Protein 2E5H (pdb70)

Secondary structure (DSSP, 8-state):
----------S----TTSEEEES--TTS-HHHHHHHTTTTS-EEEEEE---SSS---TT-EEEEES-HHHHHHHHHHTTTEEETTEEEEEEE--

Nearest PDB structures (foldseek):
  2e5h-assembly1_A  TM=8.735E-01  e=1.649E-15  Homo sapiens
  2rrb-assembly1_A  TM=7.772E-01  e=2.284E-08  Homo sapiens
  5gvq-assembly1_A  TM=7.686E-01  e=8.557E-08  Homo sapiens
  8i0s-assembly1_Y  TM=8.578E-01  e=1.124E-06  Homo sapiens
  7qtt-assembly1_V  TM=8.400E-01  e=9.852E-07  Homo sapiens

Foldseek 3Di:
DDDDDDDDQDDPPWFLQKKWKAFADPVDDQVVVQVVLVVQAHFDDWFFDFDDVVGDRNRTTMTGGPDSVSNVVVLPVLDQHADPRTRMHIDGRD

InterPro domains:
  IPR000504 RNA recognition motif domain [PF00076] (12-82)
  IPR000504 RNA recognition motif domain [PS50102] (10-88)
  IPR000504 RNA recognition motif domain [SM00360] (11-84)
  IPR001878 Zinc finger, CCHC-type [PF00098] (106-122)
  IPR001878 Zinc finger, CCHC-type [PS50158] (106-122)
  IPR001878 Zinc finger, CCHC-type [SM00343] (106-122)
  IPR003954 RNA recognition motif domain, eukaryotic-type [SM00361] (11-84)
  IPR012677 Nucleotide-binding alpha-beta plait domain superfamily [G3DSA:3.30.70.330] (4-94)
  IPR034219 ZCRB1, RNA recognition motif [cd12393] (9-84)
  IPR035979 RNA-binding domain superfamily [SSF54928] (7-98)
  IPR036875 Zinc finger, CCHC-type superfamily [SSF57756] (95-123)
  IPR044598 Zinc finger CCHC-type and RNA-binding motif-containing protein 1 [PTHR46259] (2-217)

Solvent-accessible surface area: 6220 Å² total; per-residue (Å²): 136,119,123,54,112,100,49,196,58,53,75,84,42,92,68,94,17,2,0,85,0,23,64,8,6,123,100,44,75,73,86,52,11,74,162,48,2,49,153,54,7,131,3,48,89,26,28,32,76,135,49,182,130,80,180,127,21,98,2,29,1,22,0,25,2,128,58,84,94,37,0,85,71,0,16,181,25,5,45,104,100,135,43,113,78,88,70,0,98,6,68,44,12,141

Organism: Homo sapiens (NCBI:txid9606)

Sequence (94 aa):
GSSGSSGMSGGLAPSKSTVYVSNLPFSLTNNDLYRIFSKYGKVVKVTIMKDKDTRKSKGVAFILFLDKDSAQNCTRAINNKQLFGRVIKASIAIGSSGSSGMSGGLAPSKSTVYVSNLPFSLTNNDLYRIFSKYGKVVKVTIMKDKDTRKSKGVAFILFLDKDSAQNCTRAINNKQLFGRVIKASIAIGSSGSSGMSGGLAPSKSTVYVSNLPFSLTNNDLYRIFSKYGKVVKVTIMKDKDTRKSKGVAFILFLDKDSAQNCTRAINNKQLFGRVIKASIAIGSSGSSGMSGGLAPSKSTVYVSNLPFSLTNNDLYRIFSKYGKVVKVTIMKDKDTRKSKGVAFILFLDKDSAQNCTRAINNKQLFGRVIKASIAIGSSGSSGMSGGLAPSKSTVYVSNLPFSLTNNDLYRIFSKYGKVVKVTIMKDKDTRKSKGVAFILFLDKDSAQNCTRAINNKQLFGRVIKASIAIGSSGSSGMSGGLAPSKSTVYVSNLPFSLTNNDLYRIFSKYGKVVKVTIMKDKDTRKSKGVAFILFLDKDSAQNCTRAINNKQLFGRVIKASIAIGSSGSSGMSGGLAPSKSTVYVSNLPFSLTNNDLYRIFSKYGKVVKVTIMKDKDTRKSKGVAFILFLDKDSAQNCTRAINNKQLFGRVIKASIAIGSSGSSGMSGGLAPSKSTVYVSNLPFSLTNNDLYRIFSKYGKVVKVTIMKDKDTRKSKGVAFILFLDKDSAQNCTRAINNKQLFGRVIKASIAIGSSGSSGMSGGLAPSKSTVYVSNLPFSLTNNDLYRIFSKYGKVVKVTIMKDKDTRKSKGVAFILFLDKDSAQNCTRAINNKQLFGRVIKASIAIGSSGSSGMSGGLAPSKSTVYVSNLPFSLTNNDLYRIFSKYGKVVKVTIMKDKDTRKSKGVAFILFLDKDSAQNCTRAINNKQLFGRVIKASIAIGSSGSSGMSGGLAPSKSTVYVSNLPFSLTNNDLYRIFSKYGKVVKVTIMKDKDTRKSKGVAFILFLDKDSAQNCTRAINNKQLFGRVIKASIAIGSSGSSGMSGGLAPSKSTVYVSNLPFSLTNNDLYRIFSKYGKVVKVTIMKDKDTRKSKGVAFILFLDKDSAQNCTRAINNKQLFGRVIKASIAIGSSGSSGMSGGLAPSKSTVYVSNLPFSLTNNDLYRIFSKYGKVVKVTIMKDKDTRKSKGVAFILFLDKDSAQNCTRAINNKQLFGRVIKASIAIGSSGSSGMSGGLAPSKSTVYVSNLPFSLTNNDLYRIFSKYGKVVKVTIMKDKDTRKSKGVAFILFLDKDSAQNCTRAINNKQLFGRVIKASIAIGSSGSSGMSGGLAPSKSTVYVSNLPFSLTNNDLYRIFSKYGKVVKVTIMKDKDTRKSKGVAFILFLDKDSAQNCTRAINNKQLFGRVIKASIAIGSSGSSGMSGGLAPSKSTVYVSNLPFSLTNNDLYRIFSKYGKVVKVTIMKDKDTRKSKGVAFILFLDKDSAQNCTRAINNKQLFGRVIKASIAIGSSGSSGMSGGLAPSKSTVYVSNLPFSLTNNDLYRIFSKYGKVVKVTIMKDKDTRKSKGVAFILFLDKDSAQNCTRAINNKQLFGRVIKASIAIGSSGSSGMSGGLAPSKSTVYVSNLPFSLTNNDLYRIFSKYGKVVKVTIMKDKDTRKSKGVAFILFLDKDSAQNCTRAINNKQLFGRVIKASIAIGSSGSSGMSGGLAPSKSTVYVSNLPFSLTNNDLYRIFSKYGKVVKVTIMKDKDTRKSKGVAFILFLDKDSAQNCTRAINNKQLFGRVIKASIAIGSSGSSGMSGGLAPSKSTVYVSNLPFSLTNNDLYRIFSKYGKVVKVTIMKDKDTRKSKGVAFILFLDKDSAQNCTRAINNKQLFGRVIKASIAI

Structure (mmCIF, N/CA/C/O backbone):
data_2E5H
#
_entry.id   2E5H
#
loop_
_atom_site.group_PDB
_atom_site.id
_atom_site.type_symbol
_atom_site.label_atom_id
_atom_site.label_alt_id
_atom_site.label_comp_id
_atom_site.label_asym_id
_atom_site.label_entity_id
_atom_site.label_seq_id
_atom_site.pdbx_PDB_ins_code
_atom_site.Cartn_x
_atom_site.Cartn_y
_atom_site.Cartn_z
_atom_site.occupancy
_atom_site.B_iso_or_equiv
_atom_site.auth_seq_id
_atom_site.auth_comp_id
_atom_site.auth_asym_id
_atom_site.auth_atom_id
_atom_site.pdbx_PDB_model_num
ATOM 1 N N . GLY A 1 1 ? 9.592 1.437 -22.924 1.00 0.00 -6 GLY A N 1
ATOM 2 C CA . GLY A 1 1 ? 10.689 2.386 -22.944 1.00 0.00 -6 GLY A CA 1
ATOM 3 C C . GLY A 1 1 ? 11.308 2.585 -21.574 1.00 0.00 -6 GLY A C 1
ATOM 4 O O . GLY A 1 1 ? 11.535 1.622 -20.843 1.00 0.00 -6 GLY A O 1
ATOM 8 N N . SER A 1 2 ? 11.583 3.838 -21.227 1.00 0.00 -5 SER A N 1
ATOM 9 C CA . SER A 1 2 ? 12.185 4.160 -19.938 1.00 0.00 -5 SER A CA 1
ATOM 10 C C . SER A 1 2 ? 11.138 4.704 -18.971 1.00 0.00 -5 SER A C 1
ATOM 11 O O . SER A 1 2 ? 10.582 5.782 -19.182 1.00 0.00 -5 SER A O 1
ATOM 19 N N . SER A 1 3 ? 10.874 3.949 -17.909 1.00 0.00 -4 SER A N 1
ATOM 20 C CA . SER A 1 3 ? 9.892 4.353 -16.909 1.00 0.00 -4 SER A CA 1
ATOM 21 C C . SER A 1 3 ? 10.370 5.582 -16.143 1.00 0.00 -4 SER A C 1
ATOM 22 O O . SER A 1 3 ? 9.638 6.560 -15.997 1.00 0.00 -4 SER A O 1
ATOM 30 N N . GLY A 1 4 ? 11.605 5.524 -15.654 1.00 0.00 -3 GLY A N 1
ATOM 31 C CA . GLY A 1 4 ? 12.161 6.638 -14.908 1.00 0.00 -3 GLY A CA 1
ATOM 32 C C . GLY A 1 4 ? 12.606 6.239 -13.516 1.00 0.00 -3 GLY A C 1
ATOM 33 O O . GLY A 1 4 ? 13.761 6.445 -13.143 1.00 0.00 -3 GLY A O 1
ATOM 37 N N . SER A 1 5 ? 11.688 5.667 -12.743 1.00 0.00 -2 SER A N 1
ATOM 38 C CA . SER A 1 5 ? 11.990 5.243 -11.381 1.00 0.00 -2 SER A CA 1
ATOM 39 C C . SER A 1 5 ? 12.986 6.195 -10.725 1.00 0.00 -2 SER A C 1
ATOM 40 O O . SER A 1 5 ? 13.907 5.765 -10.030 1.00 0.00 -2 SER A O 1
ATOM 48 N N . SER A 1 6 ? 12.792 7.491 -10.950 1.00 0.00 -1 SER A N 1
ATOM 49 C CA . SER A 1 6 ? 13.675 8.504 -10.383 1.00 0.00 -1 SER A CA 1
ATOM 50 C C . SER A 1 6 ? 13.797 8.335 -8.872 1.00 0.00 -1 SER A C 1
ATOM 51 O O . SER A 1 6 ? 14.891 8.409 -8.315 1.00 0.00 -1 SER A O 1
ATOM 59 N N . GLY A 1 7 ? 12.664 8.108 -8.214 1.00 0.00 0 GLY A N 1
ATOM 60 C CA . GLY A 1 7 ? 12.665 7.932 -6.774 1.00 0.00 0 GLY A CA 1
ATOM 61 C C . GLY A 1 7 ? 13.379 9.058 -6.053 1.00 0.00 0 GLY A C 1
ATOM 62 O O . GLY A 1 7 ? 13.029 10.227 -6.213 1.00 0.00 0 GLY A O 1
ATOM 66 N N . MET A 1 8 ? 14.382 8.706 -5.255 1.00 0.00 1 MET A N 1
ATOM 67 C CA . MET A 1 8 ? 15.146 9.696 -4.506 1.00 0.00 1 MET A CA 1
ATOM 68 C C . MET A 1 8 ? 14.222 10.587 -3.682 1.00 0.00 1 MET A C 1
ATOM 69 O O . MET A 1 8 ? 14.447 11.792 -3.565 1.00 0.00 1 MET A O 1
ATOM 83 N N . SER A 1 9 ? 13.181 9.987 -3.114 1.00 0.00 2 SER A N 1
ATOM 84 C CA . SER A 1 9 ? 12.220 10.728 -2.305 1.00 0.00 2 SER A CA 1
ATOM 85 C C . SER A 1 9 ? 12.129 10.143 -0.899 1.00 0.00 2 SER A C 1
ATOM 86 O O . SER A 1 9 ? 11.048 10.059 -0.317 1.00 0.00 2 SER A O 1
ATOM 94 N N . GLY A 1 10 ? 13.275 9.740 -0.357 1.00 0.00 3 GLY A N 1
ATOM 95 C CA . GLY A 1 10 ? 13.304 9.168 0.976 1.00 0.00 3 GLY A CA 1
ATOM 96 C C . GLY A 1 10 ? 12.728 10.103 2.021 1.00 0.00 3 GLY A C 1
ATOM 97 O O . GLY A 1 10 ? 12.347 11.231 1.712 1.00 0.00 3 GLY A O 1
ATOM 101 N N . GLY A 1 11 ? 12.662 9.632 3.263 1.00 0.00 4 GLY A N 1
ATOM 102 C CA . GLY A 1 11 ? 12.124 10.446 4.337 1.00 0.00 4 GLY A CA 1
ATOM 103 C C . GLY A 1 11 ? 10.609 10.424 4.380 1.00 0.00 4 GLY A C 1
ATOM 104 O O . GLY A 1 11 ? 9.970 11.464 4.543 1.00 0.00 4 GLY A O 1
ATOM 108 N N . LEU A 1 12 ? 10.032 9.237 4.230 1.00 0.00 5 LEU A N 1
ATOM 109 C CA . LEU A 1 12 ? 8.582 9.083 4.251 1.00 0.00 5 LEU A CA 1
ATOM 110 C C . LEU A 1 12 ? 7.969 9.857 5.414 1.00 0.00 5 LEU A C 1
ATOM 111 O O . LEU A 1 12 ? 8.650 10.178 6.386 1.00 0.00 5 LEU A O 1
ATOM 127 N N . ALA A 1 13 ? 6.677 10.150 5.307 1.00 0.00 6 ALA A N 1
ATOM 128 C CA . ALA A 1 13 ? 5.971 10.882 6.351 1.00 0.00 6 ALA A CA 1
ATOM 129 C C . ALA A 1 13 ? 4.489 10.522 6.367 1.00 0.00 6 ALA A C 1
ATOM 130 O O . ALA A 1 13 ? 3.939 10.011 5.392 1.00 0.00 6 ALA A O 1
ATOM 137 N N . PRO A 1 14 ? 3.825 10.794 7.501 1.00 0.00 7 PRO A N 1
ATOM 138 C CA . PRO A 1 14 ? 2.398 10.507 7.671 1.00 0.00 7 PRO A CA 1
ATOM 139 C C . PRO A 1 14 ? 1.518 11.418 6.822 1.00 0.00 7 PRO A C 1
ATOM 140 O O . PRO A 1 14 ? 0.291 11.364 6.903 1.00 0.00 7 PRO A O 1
ATOM 151 N N . SER A 1 15 ? 2.153 12.255 6.008 1.00 0.00 8 SER A N 1
ATOM 152 C CA . SER A 1 15 ? 1.428 13.181 5.146 1.00 0.00 8 SER A CA 1
ATOM 153 C C . SER A 1 15 ? 0.114 12.566 4.671 1.00 0.00 8 SER A C 1
ATOM 154 O O . SER A 1 15 ? 0.010 11.351 4.499 1.00 0.00 8 SER A O 1
ATOM 162 N N . LYS A 1 16 ? -0.887 13.414 4.462 1.00 0.00 9 LYS A N 1
ATOM 163 C CA . LYS A 1 16 ? -2.194 12.957 4.006 1.00 0.00 9 LYS A CA 1
ATOM 164 C C . LYS A 1 16 ? -2.055 11.776 3.050 1.00 0.00 9 LYS A C 1
ATOM 165 O O . LYS A 1 16 ? -2.623 10.708 3.281 1.00 0.00 9 LYS A O 1
ATOM 184 N N . SER A 1 17 ? -1.296 11.975 1.978 1.00 0.00 10 SER A N 1
ATOM 185 C CA . SER A 1 17 ? -1.084 10.927 0.986 1.00 0.00 10 SER A CA 1
ATOM 186 C C . SER A 1 17 ? -1.052 9.553 1.646 1.00 0.00 10 SER A C 1
ATOM 187 O O . SER A 1 17 ? -1.898 8.700 1.376 1.00 0.00 10 SER A O 1
ATOM 195 N N . THR A 1 18 ? -0.067 9.344 2.516 1.00 0.00 11 THR A N 1
ATOM 196 C CA . THR A 1 18 ? 0.078 8.073 3.215 1.00 0.00 11 THR A CA 1
ATOM 197 C C . THR A 1 18 ? -1.282 7.457 3.523 1.00 0.00 11 THR A C 1
ATOM 198 O O . THR A 1 18 ? -2.239 8.164 3.835 1.00 0.00 11 THR A O 1
ATOM 209 N N . VAL A 1 19 ? -1.359 6.132 3.434 1.00 0.00 12 VAL A N 1
ATOM 210 C CA . VAL A 1 19 ? -2.602 5.420 3.705 1.00 0.00 12 VAL A CA 1
ATOM 211 C C . VAL A 1 19 ? -2.409 4.375 4.798 1.00 0.00 12 VAL A C 1
ATOM 212 O O . VAL A 1 19 ? -1.625 3.438 4.644 1.00 0.00 12 VAL A O 1
ATOM 225 N N . TYR A 1 20 ? -3.130 4.541 5.901 1.00 0.00 13 TYR A N 1
ATOM 226 C CA . TYR A 1 20 ? -3.036 3.612 7.022 1.00 0.00 13 TYR A CA 1
ATOM 227 C C . TYR A 1 20 ? -3.800 2.325 6.728 1.00 0.00 13 TYR A C 1
ATOM 228 O O . TYR A 1 20 ? -5.031 2.300 6.749 1.00 0.00 13 TYR A O 1
ATOM 246 N N . VAL A 1 21 ? -3.060 1.255 6.454 1.00 0.00 14 VAL A N 1
ATOM 247 C CA . VAL A 1 21 ? -3.666 -0.038 6.157 1.00 0.00 14 VAL A CA 1
ATOM 248 C C . VAL A 1 21 ? -3.310 -1.069 7.222 1.00 0.00 14 VAL A C 1
ATOM 249 O O . VAL A 1 21 ? -2.143 -1.228 7.581 1.00 0.00 14 VAL A O 1
ATOM 262 N N . SER A 1 22 ? -4.323 -1.768 7.723 1.00 0.00 15 SER A N 1
ATOM 263 C CA . SER A 1 22 ? -4.118 -2.782 8.750 1.00 0.00 15 SER A CA 1
ATOM 264 C C . SER A 1 22 ? -4.702 -4.123 8.313 1.00 0.00 15 SER A C 1
ATOM 265 O O . SER A 1 22 ? -5.446 -4.200 7.337 1.00 0.00 15 SER A O 1
ATOM 273 N N . ASN A 1 23 ? -4.359 -5.177 9.046 1.00 0.00 16 ASN A N 1
ATOM 274 C CA . ASN A 1 23 ? -4.848 -6.516 8.735 1.00 0.00 16 ASN A CA 1
ATOM 275 C C . ASN A 1 23 ? -4.347 -6.975 7.370 1.00 0.00 16 ASN A C 1
ATOM 276 O O . ASN A 1 23 ? -5.037 -7.702 6.655 1.00 0.00 16 ASN A O 1
ATOM 287 N N . LEU A 1 24 ? -3.141 -6.546 7.013 1.00 0.00 17 LEU A N 1
ATOM 288 C CA . LEU A 1 24 ? -2.545 -6.913 5.733 1.00 0.00 17 LEU A CA 1
ATOM 289 C C . LEU A 1 24 ? -1.770 -8.221 5.849 1.00 0.00 17 LEU A C 1
ATOM 290 O O . LEU A 1 24 ? -1.164 -8.524 6.877 1.00 0.00 17 LEU A O 1
ATOM 306 N N . PRO A 1 25 ? -1.787 -9.016 4.769 1.00 0.00 18 PRO A N 1
ATOM 307 C CA . PRO A 1 25 ? -1.088 -10.304 4.723 1.00 0.00 18 PRO A CA 1
ATOM 308 C C . PRO A 1 25 ? 0.428 -10.141 4.700 1.00 0.00 18 PRO A C 1
ATOM 309 O O . PRO A 1 25 ? 1.047 -10.148 3.636 1.00 0.00 18 PRO A O 1
ATOM 320 N N . PHE A 1 26 ? 1.021 -9.994 5.881 1.00 0.00 19 PHE A N 1
ATOM 321 C CA . PHE A 1 26 ? 2.465 -9.828 5.996 1.00 0.00 19 PHE A CA 1
ATOM 322 C C . PHE A 1 26 ? 3.200 -10.857 5.143 1.00 0.00 19 PHE A C 1
ATOM 323 O O . PHE A 1 26 ? 4.318 -10.617 4.687 1.00 0.00 19 PHE A O 1
ATOM 340 N N . SER A 1 27 ? 2.564 -12.005 4.932 1.00 0.00 20 SER A N 1
ATOM 341 C CA . SER A 1 27 ? 3.159 -13.074 4.138 1.00 0.00 20 SER A CA 1
ATOM 342 C C . SER A 1 27 ? 3.778 -12.520 2.858 1.00 0.00 20 SER A C 1
ATOM 343 O O . SER A 1 27 ? 4.741 -13.076 2.329 1.00 0.00 20 SER A O 1
ATOM 351 N N . LEU A 1 28 ? 3.218 -11.420 2.366 1.00 0.00 21 LEU A N 1
ATOM 352 C CA . LEU A 1 28 ? 3.714 -10.789 1.148 1.00 0.00 21 LEU A CA 1
ATOM 353 C C . LEU A 1 28 ? 4.955 -9.950 1.436 1.00 0.00 21 LEU A C 1
ATOM 354 O O . LEU A 1 28 ? 5.457 -9.928 2.560 1.00 0.00 21 LEU A O 1
ATOM 370 N N . THR A 1 29 ? 5.446 -9.257 0.412 1.00 0.00 22 THR A N 1
ATOM 371 C CA . THR A 1 29 ? 6.627 -8.416 0.555 1.00 0.00 22 THR A CA 1
ATOM 372 C C . THR A 1 29 ? 6.368 -7.010 0.026 1.00 0.00 22 THR A C 1
ATOM 373 O O . THR A 1 29 ? 5.451 -6.793 -0.765 1.00 0.00 22 THR A O 1
ATOM 384 N N . ASN A 1 30 ? 7.182 -6.057 0.468 1.00 0.00 23 ASN A N 1
ATOM 385 C CA . ASN A 1 30 ? 7.040 -4.670 0.039 1.00 0.00 23 ASN A CA 1
ATOM 386 C C . ASN A 1 30 ? 6.583 -4.595 -1.415 1.00 0.00 23 ASN A C 1
ATOM 387 O O . ASN A 1 30 ? 5.627 -3.892 -1.740 1.00 0.00 23 ASN A O 1
ATOM 398 N N . ASN A 1 31 ? 7.272 -5.326 -2.285 1.00 0.00 24 ASN A N 1
ATOM 399 C CA . ASN A 1 31 ? 6.937 -5.342 -3.704 1.00 0.00 24 ASN A CA 1
ATOM 400 C C . ASN A 1 31 ? 5.463 -5.675 -3.911 1.00 0.00 24 ASN A C 1
ATOM 401 O O . ASN A 1 31 ? 4.741 -4.946 -4.592 1.00 0.00 24 ASN A O 1
ATOM 412 N N . ASP A 1 32 ? 5.022 -6.779 -3.319 1.00 0.00 25 ASP A N 1
ATOM 413 C CA . ASP A 1 32 ? 3.633 -7.208 -3.436 1.00 0.00 25 ASP A CA 1
ATOM 414 C C . ASP A 1 32 ? 2.682 -6.042 -3.183 1.00 0.00 25 ASP A C 1
ATOM 415 O O . ASP A 1 32 ? 1.929 -5.638 -4.071 1.00 0.00 25 ASP A O 1
ATOM 424 N N . LEU A 1 33 ? 2.719 -5.507 -1.968 1.00 0.00 26 LEU A N 1
ATOM 425 C CA . LEU A 1 33 ? 1.860 -4.389 -1.598 1.00 0.00 26 LEU A CA 1
ATOM 426 C C . LEU A 1 33 ? 1.972 -3.256 -2.613 1.00 0.00 26 LEU A C 1
ATOM 427 O O . LEU A 1 33 ? 0.967 -2.780 -3.141 1.00 0.00 26 LEU A O 1
ATOM 443 N N . TYR A 1 34 ? 3.201 -2.830 -2.883 1.00 0.00 27 TYR A N 1
ATOM 444 C CA . TYR A 1 34 ? 3.445 -1.753 -3.835 1.00 0.00 27 TYR A CA 1
ATOM 445 C C . TYR A 1 34 ? 2.527 -1.879 -5.047 1.00 0.00 27 TYR A C 1
ATOM 446 O O . TYR A 1 34 ? 1.961 -0.892 -5.516 1.00 0.00 27 TYR A O 1
ATOM 464 N N . ARG A 1 35 ? 2.385 -3.102 -5.549 1.00 0.00 28 ARG A N 1
ATOM 465 C CA . ARG A 1 35 ? 1.537 -3.359 -6.706 1.00 0.00 28 ARG A CA 1
ATOM 466 C C . ARG A 1 35 ? 0.072 -3.469 -6.293 1.00 0.00 28 ARG A C 1
ATOM 467 O O . ARG A 1 35 ? -0.796 -2.814 -6.871 1.00 0.00 28 ARG A O 1
ATOM 488 N N . ILE A 1 36 ? -0.194 -4.301 -5.292 1.00 0.00 29 ILE A N 1
ATOM 489 C CA . ILE A 1 36 ? -1.553 -4.496 -4.803 1.00 0.00 29 ILE A CA 1
ATOM 490 C C . ILE A 1 36 ? -2.272 -3.162 -4.631 1.00 0.00 29 ILE A C 1
ATOM 491 O O . ILE A 1 36 ? -3.475 -3.057 -4.873 1.00 0.00 29 ILE A O 1
ATOM 507 N N . PHE A 1 37 ? -1.527 -2.143 -4.215 1.00 0.00 30 PHE A N 1
ATOM 508 C CA . PHE A 1 37 ? -2.093 -0.815 -4.012 1.00 0.00 30 PHE A CA 1
ATOM 509 C C . PHE A 1 37 ? -1.976 0.025 -5.280 1.00 0.00 30 PHE A C 1
ATOM 510 O O . PHE A 1 37 ? -2.647 1.047 -5.425 1.00 0.00 30 PHE A O 1
ATOM 527 N N . SER A 1 38 ? -1.119 -0.413 -6.197 1.00 0.00 31 SER A N 1
ATOM 528 C CA . SER A 1 38 ? -0.911 0.300 -7.452 1.00 0.00 31 SER A CA 1
ATOM 529 C C . SER A 1 38 ? -2.159 0.237 -8.327 1.00 0.00 31 SER A C 1
ATOM 530 O O . SER A 1 38 ? -2.282 0.970 -9.308 1.00 0.00 31 SER A O 1
ATOM 538 N N . LYS A 1 39 ? -3.083 -0.646 -7.964 1.00 0.00 32 LYS A N 1
ATOM 539 C CA . LYS A 1 39 ? -4.324 -0.807 -8.714 1.00 0.00 32 LYS A CA 1
ATOM 540 C C . LYS A 1 39 ? -5.216 0.421 -8.559 1.00 0.00 32 LYS A C 1
ATOM 541 O O . LYS A 1 39 ? -6.074 0.686 -9.401 1.00 0.00 32 LYS A O 1
ATOM 560 N N . TYR A 1 40 ? -5.006 1.167 -7.481 1.00 0.00 33 TYR A N 1
ATOM 561 C CA . TYR A 1 40 ? -5.791 2.366 -7.216 1.00 0.00 33 TYR A CA 1
ATOM 562 C C . TYR A 1 40 ? -5.023 3.621 -7.619 1.00 0.00 33 TYR A C 1
ATOM 563 O O . TYR A 1 40 ? -5.516 4.444 -8.389 1.00 0.00 33 TYR A O 1
ATOM 581 N N . GLY A 1 41 ? -3.810 3.759 -7.093 1.00 0.00 34 GLY A N 1
ATOM 582 C CA . GLY A 1 41 ? -2.991 4.915 -7.408 1.00 0.00 34 GLY A CA 1
ATOM 583 C C . GLY A 1 41 ? -1.511 4.588 -7.431 1.00 0.00 34 GLY A C 1
ATOM 584 O O . GLY A 1 41 ? -1.088 3.553 -6.915 1.00 0.00 34 GLY A O 1
ATOM 588 N N . LYS A 1 42 ? -0.721 5.471 -8.031 1.00 0.00 35 LYS A N 1
ATOM 589 C CA . LYS A 1 42 ? 0.721 5.273 -8.120 1.00 0.00 35 LYS A CA 1
ATOM 590 C C . LYS A 1 42 ? 1.363 5.317 -6.737 1.00 0.00 35 LYS A C 1
ATOM 591 O O . LYS A 1 42 ? 1.051 6.188 -5.925 1.00 0.00 35 LYS A O 1
ATOM 610 N N . VAL A 1 43 ? 2.262 4.374 -6.476 1.00 0.00 36 VAL A N 1
ATOM 611 C CA . VAL A 1 43 ? 2.950 4.307 -5.192 1.00 0.00 36 VAL A CA 1
ATOM 612 C C . VAL A 1 43 ? 4.402 4.751 -5.323 1.00 0.00 36 VAL A C 1
ATOM 613 O O . VAL A 1 43 ? 5.087 4.396 -6.282 1.00 0.00 36 VAL A O 1
ATOM 626 N N . VAL A 1 44 ? 4.867 5.530 -4.351 1.00 0.00 37 VAL A N 1
ATOM 627 C CA . VAL A 1 44 ? 6.239 6.022 -4.356 1.00 0.00 37 VAL A CA 1
ATOM 628 C C . VAL A 1 44 ? 7.107 5.241 -3.375 1.00 0.00 37 VAL A C 1
ATOM 629 O O . VAL A 1 44 ? 8.233 4.859 -3.692 1.00 0.00 37 VAL A O 1
ATOM 642 N N . LYS A 1 45 ? 6.574 5.008 -2.180 1.00 0.00 38 LYS A N 1
ATOM 643 C CA . LYS A 1 45 ? 7.298 4.271 -1.150 1.00 0.00 38 LYS A CA 1
ATOM 644 C C . LYS A 1 45 ? 6.343 3.421 -0.317 1.00 0.00 38 LYS A C 1
ATOM 645 O O . LYS A 1 45 ? 5.199 3.808 -0.080 1.00 0.00 38 LYS A O 1
ATOM 664 N N . VAL A 1 46 ? 6.822 2.263 0.126 1.00 0.00 39 VAL A N 1
ATOM 665 C CA . VAL A 1 46 ? 6.012 1.360 0.935 1.00 0.00 39 VAL A CA 1
ATOM 666 C C . VAL A 1 46 ? 6.556 1.258 2.355 1.00 0.00 39 VAL A C 1
ATOM 667 O O . VAL A 1 46 ? 7.671 0.784 2.573 1.00 0.00 39 VAL A O 1
ATOM 680 N N . THR A 1 47 ? 5.760 1.706 3.322 1.00 0.00 40 THR A N 1
ATOM 681 C CA . THR A 1 47 ? 6.161 1.666 4.722 1.00 0.00 40 THR A CA 1
ATOM 682 C C . THR A 1 47 ? 5.412 0.574 5.478 1.00 0.00 40 THR A C 1
ATOM 683 O O . THR A 1 47 ? 4.239 0.314 5.209 1.00 0.00 40 THR A O 1
ATOM 694 N N . ILE A 1 48 ? 6.096 -0.061 6.423 1.00 0.00 41 ILE A N 1
ATOM 695 C CA . ILE A 1 48 ? 5.494 -1.123 7.218 1.00 0.00 41 ILE A CA 1
ATOM 696 C C . ILE A 1 48 ? 5.859 -0.981 8.692 1.00 0.00 41 ILE A C 1
ATOM 697 O O . ILE A 1 48 ? 7.000 -0.669 9.032 1.00 0.00 41 ILE A O 1
ATOM 713 N N . MET A 1 49 ? 4.883 -1.215 9.563 1.00 0.00 42 MET A N 1
ATOM 714 C CA . MET A 1 49 ? 5.103 -1.116 11.001 1.00 0.00 42 MET A CA 1
ATOM 715 C C . MET A 1 49 ? 5.697 -2.410 11.551 1.00 0.00 42 MET A C 1
ATOM 716 O O . MET A 1 49 ? 5.569 -3.472 10.941 1.00 0.00 42 MET A O 1
ATOM 730 N N . LYS A 1 50 ? 6.347 -2.313 12.705 1.00 0.00 43 LYS A N 1
ATOM 731 C CA . LYS A 1 50 ? 6.959 -3.475 13.338 1.00 0.00 43 LYS A CA 1
ATOM 732 C C . LYS A 1 50 ? 6.874 -3.376 14.858 1.00 0.00 43 LYS A C 1
ATOM 733 O O . LYS A 1 50 ? 7.030 -2.296 15.428 1.00 0.00 43 LYS A O 1
ATOM 752 N N . ASP A 1 51 ? 6.626 -4.508 15.507 1.00 0.00 44 ASP A N 1
ATOM 753 C CA . ASP A 1 51 ? 6.522 -4.549 16.961 1.00 0.00 44 ASP A CA 1
ATOM 754 C C . ASP A 1 51 ? 7.905 -4.608 17.603 1.00 0.00 44 ASP A C 1
ATOM 755 O O . ASP A 1 51 ? 8.915 -4.750 16.915 1.00 0.00 44 ASP A O 1
ATOM 764 N N . LYS A 1 52 ? 7.942 -4.496 18.927 1.00 0.00 45 LYS A N 1
ATOM 765 C CA . LYS A 1 52 ? 9.200 -4.537 19.663 1.00 0.00 45 LYS A CA 1
ATOM 766 C C . LYS A 1 52 ? 9.504 -5.953 20.142 1.00 0.00 45 LYS A C 1
ATOM 767 O O . LYS A 1 52 ? 10.592 -6.478 19.905 1.00 0.00 45 LYS A O 1
ATOM 786 N N . ASP A 1 53 ? 8.537 -6.565 20.815 1.00 0.00 46 ASP A N 1
ATOM 787 C CA . ASP A 1 53 ? 8.700 -7.922 21.325 1.00 0.00 46 ASP A CA 1
ATOM 788 C C . ASP A 1 53 ? 8.609 -8.942 20.195 1.00 0.00 46 ASP A C 1
ATOM 789 O O . ASP A 1 53 ? 9.616 -9.515 19.778 1.00 0.00 46 ASP A O 1
ATOM 798 N N . THR A 1 54 ? 7.395 -9.165 19.702 1.00 0.00 47 THR A N 1
ATOM 799 C CA . THR A 1 54 ? 7.171 -10.118 18.622 1.00 0.00 47 THR A CA 1
ATOM 800 C C . THR A 1 54 ? 8.067 -9.813 17.426 1.00 0.00 47 THR A C 1
ATOM 801 O O . THR A 1 54 ? 8.626 -10.720 16.811 1.00 0.00 47 THR A O 1
ATOM 812 N N . ARG A 1 55 ? 8.198 -8.530 17.103 1.00 0.00 48 ARG A N 1
ATOM 813 C CA . ARG A 1 55 ? 9.025 -8.107 15.980 1.00 0.00 48 ARG A CA 1
ATOM 814 C C . ARG A 1 55 ? 8.404 -8.536 14.654 1.00 0.00 48 ARG A C 1
ATOM 815 O O . ARG A 1 55 ? 9.090 -9.056 13.774 1.00 0.00 48 ARG A O 1
ATOM 836 N N . LYS A 1 56 ? 7.101 -8.314 14.518 1.00 0.00 49 LYS A N 1
ATOM 837 C CA . LYS A 1 56 ? 6.385 -8.677 13.301 1.00 0.00 49 LYS A CA 1
ATOM 838 C C . LYS A 1 56 ? 5.605 -7.486 12.753 1.00 0.00 49 LYS A C 1
ATOM 839 O O . LYS A 1 56 ? 5.373 -6.506 13.460 1.00 0.00 49 LYS A O 1
ATOM 858 N N . SER A 1 57 ? 5.201 -7.579 11.490 1.00 0.00 50 SER A N 1
ATOM 859 C CA . SER A 1 57 ? 4.449 -6.508 10.847 1.00 0.00 50 SER A CA 1
ATOM 860 C C . SER A 1 57 ? 3.055 -6.383 11.455 1.00 0.00 50 SER A C 1
ATOM 861 O O . SER A 1 57 ? 2.595 -5.283 11.763 1.00 0.00 50 SER A O 1
ATOM 869 N N . LYS A 1 58 ? 2.387 -7.519 11.626 1.00 0.00 51 LYS A N 1
ATOM 870 C CA . LYS A 1 58 ? 1.046 -7.540 12.197 1.00 0.00 51 LYS A CA 1
ATOM 871 C C . LYS A 1 58 ? 0.039 -6.897 11.248 1.00 0.00 51 LYS A C 1
ATOM 872 O O . LYS A 1 58 ? -1.004 -6.404 11.675 1.00 0.00 51 LYS A O 1
ATOM 891 N N . GLY A 1 59 ? 0.360 -6.908 9.958 1.00 0.00 52 GLY A N 1
ATOM 892 C CA . GLY A 1 59 ? -0.528 -6.324 8.969 1.00 0.00 52 GLY A CA 1
ATOM 893 C C . GLY A 1 59 ? -0.409 -4.814 8.903 1.00 0.00 52 GLY A C 1
ATOM 894 O O . GLY A 1 59 ? -0.484 -4.224 7.825 1.00 0.00 52 GLY A O 1
ATOM 898 N N . VAL A 1 60 ? -0.226 -4.185 10.060 1.00 0.00 53 VAL A N 1
ATOM 899 C CA . VAL A 1 60 ? -0.098 -2.735 10.130 1.00 0.00 53 VAL A CA 1
ATOM 900 C C . VAL A 1 60 ? 0.980 -2.232 9.177 1.00 0.00 53 VAL A C 1
ATOM 901 O O . VAL A 1 60 ? 2.173 -2.335 9.462 1.00 0.00 53 VAL A O 1
ATOM 914 N N . ALA A 1 61 ? 0.552 -1.685 8.043 1.00 0.00 54 ALA A N 1
ATOM 915 C CA . ALA A 1 61 ? 1.481 -1.163 7.049 1.00 0.00 54 ALA A CA 1
ATOM 916 C C . ALA A 1 61 ? 0.997 0.171 6.492 1.00 0.00 54 ALA A C 1
ATOM 917 O O . ALA A 1 61 ? -0.203 0.384 6.318 1.00 0.00 54 ALA A O 1
ATOM 924 N N . PHE A 1 62 ? 1.938 1.068 6.215 1.00 0.00 55 PHE A N 1
ATOM 925 C CA . PHE A 1 62 ? 1.606 2.383 5.680 1.00 0.00 55 PHE A CA 1
ATOM 926 C C . PHE A 1 62 ? 2.004 2.489 4.211 1.00 0.00 55 PHE A C 1
ATOM 927 O O . PHE A 1 62 ? 3.151 2.226 3.847 1.00 0.00 55 PHE A O 1
ATOM 944 N N . ILE A 1 63 ? 1.049 2.873 3.371 1.00 0.00 56 ILE A N 1
ATOM 945 C CA . ILE A 1 63 ? 1.299 3.014 1.942 1.00 0.00 56 ILE A CA 1
ATOM 946 C C . ILE A 1 63 ? 1.411 4.482 1.546 1.00 0.00 56 ILE A C 1
ATOM 947 O O . ILE A 1 63 ? 0.488 5.268 1.763 1.00 0.00 56 ILE A O 1
ATOM 963 N N . LEU A 1 64 ? 2.548 4.846 0.961 1.00 0.00 57 LEU A N 1
ATOM 964 C CA . LEU A 1 64 ? 2.781 6.220 0.531 1.00 0.00 57 LEU A CA 1
ATOM 965 C C . LEU A 1 64 ? 2.393 6.406 -0.932 1.00 0.00 57 LEU A C 1
ATOM 966 O O . LEU A 1 64 ? 2.967 5.777 -1.822 1.00 0.00 57 LEU A O 1
ATOM 982 N N . PHE A 1 65 ? 1.418 7.275 -1.175 1.00 0.00 58 PHE A N 1
ATOM 983 C CA . PHE A 1 65 ? 0.954 7.545 -2.531 1.00 0.00 58 PHE A CA 1
ATOM 984 C C . PHE A 1 65 ? 1.549 8.847 -3.060 1.00 0.00 58 PHE A C 1
ATOM 985 O O . PHE A 1 65 ? 2.200 9.590 -2.324 1.00 0.00 58 PHE A O 1
ATOM 1002 N N . LEU A 1 66 ? 1.322 9.117 -4.340 1.00 0.00 59 LEU A N 1
ATOM 1003 C CA . LEU A 1 66 ? 1.835 10.328 -4.970 1.00 0.00 59 LEU A CA 1
ATOM 1004 C C . LEU A 1 66 ? 0.871 11.494 -4.775 1.00 0.00 59 LEU A C 1
ATOM 1005 O O . LEU A 1 66 ? 1.276 12.590 -4.389 1.00 0.00 59 LEU A O 1
ATOM 1021 N N . ASP A 1 67 ? -0.407 11.248 -5.043 1.00 0.00 60 ASP A N 1
ATOM 1022 C CA . ASP A 1 67 ? -1.431 12.276 -4.894 1.00 0.00 60 ASP A CA 1
ATOM 1023 C C . ASP A 1 67 ? -2.512 11.828 -3.915 1.00 0.00 60 ASP A C 1
ATOM 1024 O O . ASP A 1 67 ? -3.130 10.778 -4.093 1.00 0.00 60 ASP A O 1
ATOM 1033 N N . LYS A 1 68 ? -2.735 12.631 -2.880 1.00 0.00 61 LYS A N 1
ATOM 1034 C CA . LYS A 1 68 ? -3.742 12.319 -1.872 1.00 0.00 61 LYS A CA 1
ATOM 1035 C C . LYS A 1 68 ? -5.034 11.839 -2.524 1.00 0.00 61 LYS A C 1
ATOM 1036 O O . LYS A 1 68 ? -5.597 10.817 -2.130 1.00 0.00 61 LYS A O 1
ATOM 1055 N N . ASP A 1 69 ? -5.498 12.580 -3.524 1.00 0.00 62 ASP A N 1
ATOM 1056 C CA . ASP A 1 69 ? -6.723 12.227 -4.233 1.00 0.00 62 ASP A CA 1
ATOM 1057 C C . ASP A 1 69 ? -6.723 10.751 -4.616 1.00 0.00 62 ASP A C 1
ATOM 1058 O O . ASP A 1 69 ? -7.741 10.068 -4.497 1.00 0.00 62 ASP A O 1
ATOM 1067 N N . SER A 1 70 ? -5.576 10.264 -5.079 1.00 0.00 63 SER A N 1
ATOM 1068 C CA . SER A 1 70 ? -5.445 8.870 -5.484 1.00 0.00 63 SER A CA 1
ATOM 1069 C C . SER A 1 70 ? -5.522 7.943 -4.275 1.00 0.00 63 SER A C 1
ATOM 1070 O O . SER A 1 70 ? -6.122 6.870 -4.338 1.00 0.00 63 SER A O 1
ATOM 1078 N N . ALA A 1 71 ? -4.909 8.365 -3.174 1.00 0.00 64 ALA A N 1
ATOM 1079 C CA . ALA A 1 71 ? -4.909 7.574 -1.949 1.00 0.00 64 ALA A CA 1
ATOM 1080 C C . ALA A 1 71 ? -6.330 7.333 -1.452 1.00 0.00 64 ALA A C 1
ATOM 1081 O O . ALA A 1 71 ? -6.719 6.196 -1.187 1.00 0.00 64 ALA A O 1
ATOM 1088 N N . GLN A 1 72 ? -7.099 8.409 -1.327 1.00 0.00 65 GLN A N 1
ATOM 1089 C CA . GLN A 1 72 ? -8.477 8.313 -0.859 1.00 0.00 65 GLN A CA 1
ATOM 1090 C C . GLN A 1 72 ? -9.196 7.142 -1.522 1.00 0.00 65 GLN A C 1
ATOM 1091 O O . GLN A 1 72 ? -9.725 6.262 -0.844 1.00 0.00 65 GLN A O 1
ATOM 1105 N N . ASN A 1 73 ? -9.212 7.139 -2.851 1.00 0.00 66 ASN A N 1
ATOM 1106 C CA . ASN A 1 73 ? -9.867 6.077 -3.605 1.00 0.00 66 ASN A CA 1
ATOM 1107 C C . ASN A 1 73 ? -9.578 4.713 -2.986 1.00 0.00 66 ASN A C 1
ATOM 1108 O O . ASN A 1 73 ? -10.486 3.905 -2.788 1.00 0.00 66 ASN A O 1
ATOM 1119 N N . CYS A 1 74 ? -8.309 4.464 -2.682 1.00 0.00 67 CYS A N 1
ATOM 1120 C CA . CYS A 1 74 ? -7.900 3.197 -2.085 1.00 0.00 67 CYS A CA 1
ATOM 1121 C C . CYS A 1 74 ? -8.437 3.068 -0.663 1.00 0.00 67 CYS A C 1
ATOM 1122 O O . CYS A 1 74 ? -8.916 2.006 -0.263 1.00 0.00 67 CYS A O 1
ATOM 1130 N N . THR A 1 75 ? -8.352 4.155 0.097 1.00 0.00 68 THR A N 1
ATOM 1131 C CA . THR A 1 75 ? -8.827 4.162 1.475 1.00 0.00 68 THR A CA 1
ATOM 1132 C C . THR A 1 75 ? -10.327 3.901 1.542 1.00 0.00 68 THR A C 1
ATOM 1133 O O . THR A 1 75 ? -10.881 3.681 2.619 1.00 0.00 68 THR A O 1
ATOM 1144 N N . ARG A 1 76 ? -10.979 3.926 0.384 1.00 0.00 69 ARG A N 1
ATOM 1145 C CA . ARG A 1 76 ? -12.416 3.693 0.312 1.00 0.00 69 ARG A CA 1
ATOM 1146 C C . ARG A 1 76 ? -12.723 2.441 -0.505 1.00 0.00 69 ARG A C 1
ATOM 1147 O O . ARG A 1 76 ? -13.810 1.872 -0.403 1.00 0.00 69 ARG A O 1
ATOM 1168 N N . ALA A 1 77 ? -11.758 2.017 -1.314 1.00 0.00 70 ALA A N 1
ATOM 1169 C CA . ALA A 1 77 ? -11.924 0.832 -2.147 1.00 0.00 70 ALA A CA 1
ATOM 1170 C C . ALA A 1 77 ? -11.720 -0.442 -1.335 1.00 0.00 70 ALA A C 1
ATOM 1171 O O . ALA A 1 77 ? -12.522 -1.373 -1.411 1.00 0.00 70 ALA A O 1
ATOM 1178 N N . ILE A 1 78 ? -10.642 -0.477 -0.559 1.00 0.00 71 ILE A N 1
ATOM 1179 C CA . ILE A 1 78 ? -10.333 -1.638 0.267 1.00 0.00 71 ILE A CA 1
ATOM 1180 C C . ILE A 1 78 ? -10.965 -1.513 1.649 1.00 0.00 71 ILE A C 1
ATOM 1181 O O . ILE A 1 78 ? -11.251 -2.514 2.304 1.00 0.00 71 ILE A O 1
ATOM 1197 N N . ASN A 1 79 ? -11.181 -0.276 2.085 1.00 0.00 72 ASN A N 1
ATOM 1198 C CA . ASN A 1 79 ? -11.781 -0.020 3.389 1.00 0.00 72 ASN A CA 1
ATOM 1199 C C . ASN A 1 79 ? -13.085 -0.796 3.551 1.00 0.00 72 ASN A C 1
ATOM 1200 O O . ASN A 1 79 ? -13.937 -0.789 2.663 1.00 0.00 72 ASN A O 1
ATOM 1211 N N . ASN A 1 80 ? -13.232 -1.464 4.690 1.00 0.00 73 ASN A N 1
ATOM 1212 C CA . ASN A 1 80 ? -14.431 -2.245 4.969 1.00 0.00 73 ASN A CA 1
ATOM 1213 C C . ASN A 1 80 ? -14.600 -3.366 3.947 1.00 0.00 73 ASN A C 1
ATOM 1214 O O . ASN A 1 80 ? -15.650 -3.496 3.318 1.00 0.00 73 ASN A O 1
ATOM 1225 N N . LYS A 1 81 ? -13.557 -4.174 3.787 1.00 0.00 74 LYS A N 1
ATOM 1226 C CA . LYS A 1 81 ? -13.588 -5.286 2.844 1.00 0.00 74 LYS A CA 1
ATOM 1227 C C . LYS A 1 81 ? -12.760 -6.459 3.358 1.00 0.00 74 LYS A C 1
ATOM 1228 O O . LYS A 1 81 ? -12.122 -6.367 4.406 1.00 0.00 74 LYS A O 1
ATOM 1247 N N . GLN A 1 82 ? -12.774 -7.559 2.612 1.00 0.00 75 GLN A N 1
ATOM 1248 C CA . GLN A 1 82 ? -12.022 -8.749 2.993 1.00 0.00 75 GLN A CA 1
ATOM 1249 C C . GLN A 1 82 ? -10.994 -9.109 1.926 1.00 0.00 75 GLN A C 1
ATOM 1250 O O . GLN A 1 82 ? -11.332 -9.273 0.753 1.00 0.00 75 GLN A O 1
ATOM 1264 N N . LEU A 1 83 ? -9.737 -9.230 2.340 1.00 0.00 76 LEU A N 1
ATOM 1265 C CA . LEU A 1 83 ? -8.658 -9.570 1.419 1.00 0.00 76 LEU A CA 1
ATOM 1266 C C . LEU A 1 83 ? -7.793 -10.692 1.984 1.00 0.00 76 LEU A C 1
ATOM 1267 O O . LEU A 1 83 ? -7.655 -10.831 3.200 1.00 0.00 76 LEU A O 1
ATOM 1283 N N . PHE A 1 84 ? -7.211 -11.488 1.095 1.00 0.00 77 PHE A N 1
ATOM 1284 C CA . PHE A 1 84 ? -6.357 -12.598 1.505 1.00 0.00 77 PHE A CA 1
ATOM 1285 C C . PHE A 1 84 ? -6.952 -13.326 2.706 1.00 0.00 77 PHE A C 1
ATOM 1286 O O . PHE A 1 84 ? -6.230 -13.915 3.510 1.00 0.00 77 PHE A O 1
ATOM 1303 N N . GLY A 1 85 ? -8.276 -13.281 2.823 1.00 0.00 78 GLY A N 1
ATOM 1304 C CA . GLY A 1 85 ? -8.947 -13.939 3.929 1.00 0.00 78 GLY A CA 1
ATOM 1305 C C . GLY A 1 85 ? -8.737 -13.218 5.245 1.00 0.00 78 GLY A C 1
ATOM 1306 O O . GLY A 1 85 ? -8.474 -13.847 6.270 1.00 0.00 78 GLY A O 1
ATOM 1310 N N . ARG A 1 86 ? -8.853 -11.894 5.218 1.00 0.00 79 ARG A N 1
ATOM 1311 C CA . ARG A 1 86 ? -8.672 -11.087 6.418 1.00 0.00 79 ARG A CA 1
ATOM 1312 C C . ARG A 1 86 ? -9.195 -9.669 6.204 1.00 0.00 79 ARG A C 1
ATOM 1313 O O . ARG A 1 86 ? -8.727 -8.950 5.321 1.00 0.00 79 ARG A O 1
ATOM 1334 N N . VAL A 1 87 ? -10.170 -9.274 7.017 1.00 0.00 80 VAL A N 1
ATOM 1335 C CA . VAL A 1 87 ? -10.757 -7.944 6.918 1.00 0.00 80 VAL A CA 1
ATOM 1336 C C . VAL A 1 87 ? -9.688 -6.862 7.028 1.00 0.00 80 VAL A C 1
ATOM 1337 O O . VAL A 1 87 ? -9.052 -6.709 8.071 1.00 0.00 80 VAL A O 1
ATOM 1350 N N . ILE A 1 88 ? -9.497 -6.114 5.947 1.00 0.00 81 ILE A N 1
ATOM 1351 C CA . ILE A 1 88 ? -8.506 -5.045 5.924 1.00 0.00 81 ILE A CA 1
ATOM 1352 C C . ILE A 1 88 ? -9.156 -3.687 6.167 1.00 0.00 81 ILE A C 1
ATOM 1353 O O . ILE A 1 88 ? -10.213 -3.384 5.613 1.00 0.00 81 ILE A O 1
ATOM 1369 N N . LYS A 1 89 ? -8.517 -2.872 6.999 1.00 0.00 82 LYS A N 1
ATOM 1370 C CA . LYS A 1 89 ? -9.030 -1.544 7.314 1.00 0.00 82 LYS A CA 1
ATOM 1371 C C . LYS A 1 89 ? -8.102 -0.460 6.775 1.00 0.00 82 LYS A C 1
ATOM 1372 O O . LYS A 1 89 ? -6.894 -0.492 7.007 1.00 0.00 82 LYS A O 1
ATOM 1391 N N . ALA A 1 90 ? -8.676 0.499 6.056 1.00 0.00 83 ALA A N 1
ATOM 1392 C CA . ALA A 1 90 ? -7.900 1.594 5.487 1.00 0.00 83 ALA A CA 1
ATOM 1393 C C . ALA A 1 90 ? -8.354 2.938 6.048 1.00 0.00 83 ALA A C 1
ATOM 1394 O O . ALA A 1 90 ? -9.547 3.167 6.246 1.00 0.00 83 ALA A O 1
ATOM 1401 N N . SER A 1 91 ? -7.395 3.822 6.303 1.00 0.00 84 SER A N 1
ATOM 1402 C CA . SER A 1 91 ? -7.696 5.141 6.846 1.00 0.00 84 SER A CA 1
ATOM 1403 C C . SER A 1 91 ? -6.529 6.099 6.626 1.00 0.00 84 SER A C 1
ATOM 1404 O O . SER A 1 91 ? -5.368 5.731 6.808 1.00 0.00 84 SER A O 1
ATOM 1412 N N . ILE A 1 92 ? -6.847 7.328 6.234 1.00 0.00 85 ILE A N 1
ATOM 1413 C CA . ILE A 1 92 ? -5.826 8.339 5.990 1.00 0.00 85 ILE A CA 1
ATOM 1414 C C . ILE A 1 92 ? -5.037 8.642 7.259 1.00 0.00 85 ILE A C 1
ATOM 1415 O O . ILE A 1 92 ? -5.571 9.209 8.213 1.00 0.00 85 ILE A O 1
ATOM 1431 N N . ALA A 1 93 ? -3.764 8.262 7.264 1.00 0.00 86 ALA A N 1
ATOM 1432 C CA . ALA A 1 93 ? -2.901 8.496 8.415 1.00 0.00 86 ALA A CA 1
ATOM 1433 C C . ALA A 1 93 ? -2.642 9.986 8.612 1.00 0.00 86 ALA A C 1
ATOM 1434 O O . ALA A 1 93 ? -1.695 10.540 8.054 1.00 0.00 86 ALA A O 1
ATOM 1441 N N . ILE A 1 94 ? -3.489 10.628 9.409 1.00 0.00 87 ILE A N 1
ATOM 1442 C CA . ILE A 1 94 ? -3.351 12.054 9.680 1.00 0.00 87 ILE A CA 1
ATOM 1443 C C . ILE A 1 94 ? -3.856 12.399 11.077 1.00 0.00 87 ILE A C 1
ATOM 1444 O O . ILE A 1 94 ? -4.611 11.638 11.682 1.00 0.00 87 ILE A O 1
ATOM 1460 N N . GLY A 1 1 ? -8.705 19.106 26.297 1.00 0.00 -6 GLY A N 2
ATOM 1461 C CA . GLY A 1 1 ? -7.353 19.335 25.822 1.00 0.00 -6 GLY A CA 2
ATOM 1462 C C . GLY A 1 1 ? -7.321 20.041 24.481 1.00 0.00 -6 GLY A C 2
ATOM 1463 O O . GLY A 1 1 ? -7.903 19.564 23.507 1.00 0.00 -6 GLY A O 2
ATOM 1467 N N . SER A 1 2 ? -6.641 21.181 24.430 1.00 0.00 -5 SER A N 2
ATOM 1468 C CA . SER A 1 2 ? -6.540 21.957 23.199 1.00 0.00 -5 SER A CA 2
ATOM 1469 C C . SER A 1 2 ? -5.137 21.856 22.607 1.00 0.00 -5 SER A C 2
ATOM 1470 O O . SER A 1 2 ? -4.971 21.551 21.426 1.00 0.00 -5 SER A O 2
ATOM 1478 N N . SER A 1 3 ? -4.131 22.115 23.436 1.00 0.00 -4 SER A N 2
ATOM 1479 C CA . SER A 1 3 ? -2.743 22.057 22.995 1.00 0.00 -4 SER A CA 2
ATOM 1480 C C . SER A 1 3 ? -2.362 20.639 22.583 1.00 0.00 -4 SER A C 2
ATOM 1481 O O . SER A 1 3 ? -1.764 19.894 23.359 1.00 0.00 -4 SER A O 2
ATOM 1489 N N . GLY A 1 4 ? -2.714 20.271 21.355 1.00 0.00 -3 GLY A N 2
ATOM 1490 C CA . GLY A 1 4 ? -2.402 18.943 20.860 1.00 0.00 -3 GLY A CA 2
ATOM 1491 C C . GLY A 1 4 ? -3.626 18.053 20.776 1.00 0.00 -3 GLY A C 2
ATOM 1492 O O . GLY A 1 4 ? -4.178 17.647 21.798 1.00 0.00 -3 GLY A O 2
ATOM 1496 N N . SER A 1 5 ? -4.053 17.751 19.554 1.00 0.00 -2 SER A N 2
ATOM 1497 C CA . SER A 1 5 ? -5.224 16.908 19.340 1.00 0.00 -2 SER A CA 2
ATOM 1498 C C . SER A 1 5 ? -4.904 15.770 18.375 1.00 0.00 -2 SER A C 2
ATOM 1499 O O . SER A 1 5 ? -5.160 14.602 18.669 1.00 0.00 -2 SER A O 2
ATOM 1507 N N . SER A 1 6 ? -4.344 16.120 17.222 1.00 0.00 -1 SER A N 2
ATOM 1508 C CA . SER A 1 6 ? -3.993 15.129 16.211 1.00 0.00 -1 SER A CA 2
ATOM 1509 C C . SER A 1 6 ? -3.128 14.024 16.810 1.00 0.00 -1 SER A C 2
ATOM 1510 O O . SER A 1 6 ? -3.445 12.841 16.694 1.00 0.00 -1 SER A O 2
ATOM 1518 N N . GLY A 1 7 ? -2.034 14.420 17.453 1.00 0.00 0 GLY A N 2
ATOM 1519 C CA . GLY A 1 7 ? -1.140 13.452 18.062 1.00 0.00 0 GLY A CA 2
ATOM 1520 C C . GLY A 1 7 ? -0.581 12.467 17.055 1.00 0.00 0 GLY A C 2
ATOM 1521 O O . GLY A 1 7 ? -0.591 12.725 15.852 1.00 0.00 0 GLY A O 2
ATOM 1525 N N . MET A 1 8 ? -0.090 11.334 17.548 1.00 0.00 1 MET A N 2
ATOM 1526 C CA . MET A 1 8 ? 0.477 10.307 16.682 1.00 0.00 1 MET A CA 2
ATOM 1527 C C . MET A 1 8 ? 0.440 8.942 17.362 1.00 0.00 1 MET A C 2
ATOM 1528 O O . MET A 1 8 ? 0.854 8.800 18.513 1.00 0.00 1 MET A O 2
ATOM 1542 N N . SER A 1 9 ? -0.057 7.941 16.643 1.00 0.00 2 SER A N 2
ATOM 1543 C CA . SER A 1 9 ? -0.152 6.588 17.179 1.00 0.00 2 SER A CA 2
ATOM 1544 C C . SER A 1 9 ? 1.076 5.766 16.799 1.00 0.00 2 SER A C 2
ATOM 1545 O O . SER A 1 9 ? 0.964 4.597 16.431 1.00 0.00 2 SER A O 2
ATOM 1553 N N . GLY A 1 10 ? 2.248 6.387 16.890 1.00 0.00 3 GLY A N 2
ATOM 1554 C CA . GLY A 1 10 ? 3.480 5.699 16.552 1.00 0.00 3 GLY A CA 2
ATOM 1555 C C . GLY A 1 10 ? 4.143 6.271 15.314 1.00 0.00 3 GLY A C 2
ATOM 1556 O O . GLY A 1 10 ? 5.284 6.728 15.368 1.00 0.00 3 GLY A O 2
ATOM 1560 N N . GLY A 1 11 ? 3.426 6.245 14.195 1.00 0.00 4 GLY A N 2
ATOM 1561 C CA . GLY A 1 11 ? 3.968 6.766 12.954 1.00 0.00 4 GLY A CA 2
ATOM 1562 C C . GLY A 1 11 ? 4.447 8.198 13.087 1.00 0.00 4 GLY A C 2
ATOM 1563 O O . GLY A 1 11 ? 3.743 9.047 13.635 1.00 0.00 4 GLY A O 2
ATOM 1567 N N . LEU A 1 12 ? 5.647 8.468 12.585 1.00 0.00 5 LEU A N 2
ATOM 1568 C CA . LEU A 1 12 ? 6.220 9.807 12.651 1.00 0.00 5 LEU A CA 2
ATOM 1569 C C . LEU A 1 12 ? 6.111 10.514 11.304 1.00 0.00 5 LEU A C 2
ATOM 1570 O O . LEU A 1 12 ? 6.562 9.997 10.282 1.00 0.00 5 LEU A O 2
ATOM 1586 N N . ALA A 1 13 ? 5.510 11.700 11.311 1.00 0.00 6 ALA A N 2
ATOM 1587 C CA . ALA A 1 13 ? 5.345 12.479 10.090 1.00 0.00 6 ALA A CA 2
ATOM 1588 C C . ALA A 1 13 ? 4.252 11.889 9.205 1.00 0.00 6 ALA A C 2
ATOM 1589 O O . ALA A 1 13 ? 4.440 11.669 8.009 1.00 0.00 6 ALA A O 2
ATOM 1596 N N . PRO A 1 14 ? 3.082 11.625 9.806 1.00 0.00 7 PRO A N 2
ATOM 1597 C CA . PRO A 1 14 ? 1.936 11.056 9.090 1.00 0.00 7 PRO A CA 2
ATOM 1598 C C . PRO A 1 14 ? 1.320 12.043 8.105 1.00 0.00 7 PRO A C 2
ATOM 1599 O O . PRO A 1 14 ? 0.581 12.946 8.497 1.00 0.00 7 PRO A O 2
ATOM 1610 N N . SER A 1 15 ? 1.628 11.865 6.824 1.00 0.00 8 SER A N 2
ATOM 1611 C CA . SER A 1 15 ? 1.107 12.743 5.783 1.00 0.00 8 SER A CA 2
ATOM 1612 C C . SER A 1 15 ? -0.223 12.221 5.248 1.00 0.00 8 SER A C 2
ATOM 1613 O O . SER A 1 15 ? -0.673 11.136 5.618 1.00 0.00 8 SER A O 2
ATOM 1621 N N . LYS A 1 16 ? -0.850 13.001 4.374 1.00 0.00 9 LYS A N 2
ATOM 1622 C CA . LYS A 1 16 ? -2.128 12.620 3.785 1.00 0.00 9 LYS A CA 2
ATOM 1623 C C . LYS A 1 16 ? -1.955 11.452 2.819 1.00 0.00 9 LYS A C 2
ATOM 1624 O O . LYS A 1 16 ? -2.614 10.421 2.953 1.00 0.00 9 LYS A O 2
ATOM 1643 N N . SER A 1 17 ? -1.064 11.621 1.848 1.00 0.00 10 SER A N 2
ATOM 1644 C CA . SER A 1 17 ? -0.807 10.581 0.858 1.00 0.00 10 SER A CA 2
ATOM 1645 C C . SER A 1 17 ? -0.794 9.202 1.509 1.00 0.00 10 SER A C 2
ATOM 1646 O O . SER A 1 17 ? -1.436 8.268 1.028 1.00 0.00 10 SER A O 2
ATOM 1654 N N . THR A 1 18 ? -0.056 9.080 2.609 1.00 0.00 11 THR A N 2
ATOM 1655 C CA . THR A 1 18 ? 0.043 7.816 3.327 1.00 0.00 11 THR A CA 2
ATOM 1656 C C . THR A 1 18 ? -1.338 7.257 3.648 1.00 0.00 11 THR A C 2
ATOM 1657 O O . THR A 1 18 ? -2.252 8.000 4.007 1.00 0.00 11 THR A O 2
ATOM 1668 N N . VAL A 1 19 ? -1.484 5.942 3.518 1.00 0.00 12 VAL A N 2
ATOM 1669 C CA . VAL A 1 19 ? -2.754 5.282 3.796 1.00 0.00 12 VAL A CA 2
ATOM 1670 C C . VAL A 1 19 ? -2.604 4.246 4.904 1.00 0.00 12 VAL A C 2
ATOM 1671 O O . VAL A 1 19 ? -1.936 3.227 4.729 1.00 0.00 12 VAL A O 2
ATOM 1684 N N . TYR A 1 20 ? -3.230 4.513 6.045 1.00 0.00 13 TYR A N 2
ATOM 1685 C CA . TYR A 1 20 ? -3.164 3.604 7.184 1.00 0.00 13 TYR A CA 2
ATOM 1686 C C . TYR A 1 20 ? -3.918 2.310 6.892 1.00 0.00 13 TYR A C 2
ATOM 1687 O O . TYR A 1 20 ? -5.142 2.250 7.011 1.00 0.00 13 TYR A O 2
ATOM 1705 N N . VAL A 1 21 ? -3.177 1.275 6.509 1.00 0.00 14 VAL A N 2
ATOM 1706 C CA . VAL A 1 21 ? -3.773 -0.020 6.202 1.00 0.00 14 VAL A CA 2
ATOM 1707 C C . VAL A 1 21 ? -3.339 -1.078 7.210 1.00 0.00 14 VAL A C 2
ATOM 1708 O O . VAL A 1 21 ? -2.147 -1.275 7.444 1.00 0.00 14 VAL A O 2
ATOM 1721 N N . SER A 1 22 ? -4.315 -1.756 7.804 1.00 0.00 15 SER A N 2
ATOM 1722 C CA . SER A 1 22 ? -4.035 -2.793 8.791 1.00 0.00 15 SER A CA 2
ATOM 1723 C C . SER A 1 22 ? -4.605 -4.136 8.344 1.00 0.00 15 SER A C 2
ATOM 1724 O O . SER A 1 22 ? -5.342 -4.214 7.363 1.00 0.00 15 SER A O 2
ATOM 1732 N N . ASN A 1 23 ? -4.257 -5.191 9.074 1.00 0.00 16 ASN A N 2
ATOM 1733 C CA . ASN A 1 23 ? -4.733 -6.532 8.753 1.00 0.00 16 ASN A CA 2
ATOM 1734 C C . ASN A 1 23 ? -4.206 -6.986 7.396 1.00 0.00 16 ASN A C 2
ATOM 1735 O O . ASN A 1 23 ? -4.874 -7.730 6.676 1.00 0.00 16 ASN A O 2
ATOM 1746 N N . LEU A 1 24 ? -3.005 -6.535 7.052 1.00 0.00 17 LEU A N 2
ATOM 1747 C CA . LEU A 1 24 ? -2.387 -6.895 5.781 1.00 0.00 17 LEU A CA 2
ATOM 1748 C C . LEU A 1 24 ? -1.613 -8.204 5.903 1.00 0.00 17 LEU A C 2
ATOM 1749 O O . LEU A 1 24 ? -0.978 -8.486 6.919 1.00 0.00 17 LEU A O 2
ATOM 1765 N N . PRO A 1 25 ? -1.664 -9.023 4.842 1.00 0.00 18 PRO A N 2
ATOM 1766 C CA . PRO A 1 25 ? -0.971 -10.314 4.804 1.00 0.00 18 PRO A CA 2
ATOM 1767 C C . PRO A 1 25 ? 0.544 -10.158 4.734 1.00 0.00 18 PRO A C 2
ATOM 1768 O O . PRO A 1 25 ? 1.141 -10.271 3.663 1.00 0.00 18 PRO A O 2
ATOM 1779 N N . PHE A 1 26 ? 1.161 -9.897 5.882 1.00 0.00 19 PHE A N 2
ATOM 1780 C CA . PHE A 1 26 ? 2.607 -9.724 5.950 1.00 0.00 19 PHE A CA 2
ATOM 1781 C C . PHE A 1 26 ? 3.317 -10.709 5.026 1.00 0.00 19 PHE A C 2
ATOM 1782 O O . PHE A 1 26 ? 4.403 -10.429 4.518 1.00 0.00 19 PHE A O 2
ATOM 1799 N N . SER A 1 27 ? 2.695 -11.864 4.813 1.00 0.00 20 SER A N 2
ATOM 1800 C CA . SER A 1 27 ? 3.269 -12.894 3.953 1.00 0.00 20 SER A CA 2
ATOM 1801 C C . SER A 1 27 ? 3.928 -12.271 2.726 1.00 0.00 20 SER A C 2
ATOM 1802 O O . SER A 1 27 ? 5.022 -12.670 2.325 1.00 0.00 20 SER A O 2
ATOM 1810 N N . LEU A 1 28 ? 3.254 -11.292 2.133 1.00 0.00 21 LEU A N 2
ATOM 1811 C CA . LEU A 1 28 ? 3.773 -10.613 0.951 1.00 0.00 21 LEU A CA 2
ATOM 1812 C C . LEU A 1 28 ? 4.993 -9.766 1.301 1.00 0.00 21 LEU A C 2
ATOM 1813 O O . LEU A 1 28 ? 5.446 -9.752 2.446 1.00 0.00 21 LEU A O 2
ATOM 1829 N N . THR A 1 29 ? 5.521 -9.059 0.306 1.00 0.00 22 THR A N 2
ATOM 1830 C CA . THR A 1 29 ? 6.688 -8.209 0.509 1.00 0.00 22 THR A CA 2
ATOM 1831 C C . THR A 1 29 ? 6.436 -6.798 -0.011 1.00 0.00 22 THR A C 2
ATOM 1832 O O . THR A 1 29 ? 5.540 -6.577 -0.824 1.00 0.00 22 THR A O 2
ATOM 1843 N N . ASN A 1 30 ? 7.235 -5.847 0.462 1.00 0.00 23 ASN A N 2
ATOM 1844 C CA . ASN A 1 30 ? 7.099 -4.456 0.044 1.00 0.00 23 ASN A CA 2
ATOM 1845 C C . ASN A 1 30 ? 6.660 -4.367 -1.414 1.00 0.00 23 ASN A C 2
ATOM 1846 O O . ASN A 1 30 ? 5.683 -3.693 -1.739 1.00 0.00 23 ASN A O 2
ATOM 1857 N N . ASN A 1 31 ? 7.389 -5.053 -2.289 1.00 0.00 24 ASN A N 2
ATOM 1858 C CA . ASN A 1 31 ? 7.075 -5.052 -3.713 1.00 0.00 24 ASN A CA 2
ATOM 1859 C C . ASN A 1 31 ? 5.609 -5.404 -3.947 1.00 0.00 24 ASN A C 2
ATOM 1860 O O . ASN A 1 31 ? 4.883 -4.671 -4.620 1.00 0.00 24 ASN A O 2
ATOM 1871 N N . ASP A 1 32 ? 5.180 -6.530 -3.388 1.00 0.00 25 ASP A N 2
ATOM 1872 C CA . ASP A 1 32 ? 3.800 -6.979 -3.534 1.00 0.00 25 ASP A CA 2
ATOM 1873 C C . ASP A 1 32 ? 2.825 -5.848 -3.224 1.00 0.00 25 ASP A C 2
ATOM 1874 O O . ASP A 1 32 ? 2.059 -5.420 -4.089 1.00 0.00 25 ASP A O 2
ATOM 1883 N N . LEU A 1 33 ? 2.857 -5.369 -1.986 1.00 0.00 26 LEU A N 2
ATOM 1884 C CA . LEU A 1 33 ? 1.975 -4.287 -1.561 1.00 0.00 26 LEU A CA 2
ATOM 1885 C C . LEU A 1 33 ? 1.964 -3.159 -2.586 1.00 0.00 26 LEU A C 2
ATOM 1886 O O . LEU A 1 33 ? 0.902 -2.708 -3.018 1.00 0.00 26 LEU A O 2
ATOM 1902 N N . TYR A 1 34 ? 3.151 -2.708 -2.975 1.00 0.00 27 TYR A N 2
ATOM 1903 C CA . TYR A 1 34 ? 3.279 -1.631 -3.950 1.00 0.00 27 TYR A CA 2
ATOM 1904 C C . TYR A 1 34 ? 2.349 -1.860 -5.138 1.00 0.00 27 TYR A C 2
ATOM 1905 O O . TYR A 1 34 ? 1.570 -0.981 -5.509 1.00 0.00 27 TYR A O 2
ATOM 1923 N N . ARG A 1 35 ? 2.436 -3.046 -5.730 1.00 0.00 28 ARG A N 2
ATOM 1924 C CA . ARG A 1 35 ? 1.603 -3.392 -6.875 1.00 0.00 28 ARG A CA 2
ATOM 1925 C C . ARG A 1 35 ? 0.138 -3.512 -6.467 1.00 0.00 28 ARG A C 2
ATOM 1926 O O . ARG A 1 35 ? -0.726 -2.823 -7.009 1.00 0.00 28 ARG A O 2
ATOM 1947 N N . ILE A 1 36 ? -0.133 -4.391 -5.508 1.00 0.00 29 ILE A N 2
ATOM 1948 C CA . ILE A 1 36 ? -1.493 -4.600 -5.027 1.00 0.00 29 ILE A CA 2
ATOM 1949 C C . ILE A 1 36 ? -2.251 -3.281 -4.931 1.00 0.00 29 ILE A C 2
ATOM 1950 O O . ILE A 1 36 ? -3.360 -3.150 -5.450 1.00 0.00 29 ILE A O 2
ATOM 1966 N N . PHE A 1 37 ? -1.646 -2.304 -4.264 1.00 0.00 30 PHE A N 2
ATOM 1967 C CA . PHE A 1 37 ? -2.263 -0.993 -4.100 1.00 0.00 30 PHE A CA 2
ATOM 1968 C C . PHE A 1 37 ? -2.224 -0.206 -5.407 1.00 0.00 30 PHE A C 2
ATOM 1969 O O . PHE A 1 37 ? -3.054 0.672 -5.640 1.00 0.00 30 PHE A O 2
ATOM 1986 N N . SER A 1 38 ? -1.253 -0.528 -6.255 1.00 0.00 31 SER A N 2
ATOM 1987 C CA . SER A 1 38 ? -1.102 0.151 -7.537 1.00 0.00 31 SER A CA 2
ATOM 1988 C C . SER A 1 38 ? -2.420 0.161 -8.305 1.00 0.00 31 SER A C 2
ATOM 1989 O O . SER A 1 38 ? -2.735 1.121 -9.009 1.00 0.00 31 SER A O 2
ATOM 1997 N N . LYS A 1 39 ? -3.187 -0.915 -8.166 1.00 0.00 32 LYS A N 2
ATOM 1998 C CA . LYS A 1 39 ? -4.472 -1.033 -8.844 1.00 0.00 32 LYS A CA 2
ATOM 1999 C C . LYS A 1 39 ? -5.299 0.237 -8.668 1.00 0.00 32 LYS A C 2
ATOM 2000 O O . LYS A 1 39 ? -6.221 0.502 -9.440 1.00 0.00 32 LYS A O 2
ATOM 2019 N N . TYR A 1 40 ? -4.962 1.020 -7.648 1.00 0.00 33 TYR A N 2
ATOM 2020 C CA . TYR A 1 40 ? -5.674 2.261 -7.370 1.00 0.00 33 TYR A CA 2
ATOM 2021 C C . TYR A 1 40 ? -4.877 3.467 -7.858 1.00 0.00 33 TYR A C 2
ATOM 2022 O O . TYR A 1 40 ? -5.340 4.231 -8.705 1.00 0.00 33 TYR A O 2
ATOM 2040 N N . GLY A 1 41 ? -3.673 3.631 -7.317 1.00 0.00 34 GLY A N 2
ATOM 2041 C CA . GLY A 1 41 ? -2.829 4.745 -7.709 1.00 0.00 34 GLY A CA 2
ATOM 2042 C C . GLY A 1 41 ? -1.353 4.416 -7.612 1.00 0.00 34 GLY A C 2
ATOM 2043 O O . GLY A 1 41 ? -0.936 3.644 -6.748 1.00 0.00 34 GLY A O 2
ATOM 2047 N N . LYS A 1 42 ? -0.559 5.000 -8.503 1.00 0.00 35 LYS A N 2
ATOM 2048 C CA . LYS A 1 42 ? 0.880 4.765 -8.515 1.00 0.00 35 LYS A CA 2
ATOM 2049 C C . LYS A 1 42 ? 1.470 4.923 -7.117 1.00 0.00 35 LYS A C 2
ATOM 2050 O O . LYS A 1 42 ? 1.140 5.865 -6.396 1.00 0.00 35 LYS A O 2
ATOM 2069 N N . VAL A 1 43 ? 2.344 3.996 -6.740 1.00 0.00 36 VAL A N 2
ATOM 2070 C CA . VAL A 1 43 ? 2.982 4.034 -5.430 1.00 0.00 36 VAL A CA 2
ATOM 2071 C C . VAL A 1 43 ? 4.393 4.605 -5.521 1.00 0.00 36 VAL A C 2
ATOM 2072 O O . VAL A 1 43 ? 5.132 4.314 -6.461 1.00 0.00 36 VAL A O 2
ATOM 2085 N N . VAL A 1 44 ? 4.760 5.419 -4.537 1.00 0.00 37 VAL A N 2
ATOM 2086 C CA . VAL A 1 44 ? 6.083 6.031 -4.505 1.00 0.00 37 VAL A CA 2
ATOM 2087 C C . VAL A 1 44 ? 6.977 5.352 -3.473 1.00 0.00 37 VAL A C 2
ATOM 2088 O O . VAL A 1 44 ? 8.151 5.085 -3.732 1.00 0.00 37 VAL A O 2
ATOM 2101 N N . LYS A 1 45 ? 6.415 5.073 -2.302 1.00 0.00 38 LYS A N 2
ATOM 2102 C CA . LYS A 1 45 ? 7.159 4.423 -1.230 1.00 0.00 38 LYS A CA 2
ATOM 2103 C C . LYS A 1 45 ? 6.232 3.587 -0.353 1.00 0.00 38 LYS A C 2
ATOM 2104 O O . LYS A 1 45 ? 5.096 3.979 -0.084 1.00 0.00 38 LYS A O 2
ATOM 2123 N N . VAL A 1 46 ? 6.724 2.435 0.091 1.00 0.00 39 VAL A N 2
ATOM 2124 C CA . VAL A 1 46 ? 5.941 1.546 0.940 1.00 0.00 39 VAL A CA 2
ATOM 2125 C C . VAL A 1 46 ? 6.409 1.615 2.389 1.00 0.00 39 VAL A C 2
ATOM 2126 O O . VAL A 1 46 ? 7.609 1.650 2.665 1.00 0.00 39 VAL A O 2
ATOM 2139 N N . THR A 1 47 ? 5.454 1.635 3.313 1.00 0.00 40 THR A N 2
ATOM 2140 C CA . THR A 1 47 ? 5.768 1.701 4.735 1.00 0.00 40 THR A CA 2
ATOM 2141 C C . THR A 1 47 ? 5.083 0.576 5.502 1.00 0.00 40 THR A C 2
ATOM 2142 O O . THR A 1 47 ? 3.932 0.235 5.227 1.00 0.00 40 THR A O 2
ATOM 2153 N N . ILE A 1 48 ? 5.796 0.003 6.466 1.00 0.00 41 ILE A N 2
ATOM 2154 C CA . ILE A 1 48 ? 5.255 -1.082 7.274 1.00 0.00 41 ILE A CA 2
ATOM 2155 C C . ILE A 1 48 ? 5.643 -0.923 8.740 1.00 0.00 41 ILE A C 2
ATOM 2156 O O . ILE A 1 48 ? 6.764 -0.525 9.056 1.00 0.00 41 ILE A O 2
ATOM 2172 N N . MET A 1 49 ? 4.710 -1.239 9.632 1.00 0.00 42 MET A N 2
ATOM 2173 C CA . MET A 1 49 ? 4.956 -1.134 11.065 1.00 0.00 42 MET A CA 2
ATOM 2174 C C . MET A 1 49 ? 5.846 -2.275 11.549 1.00 0.00 42 MET A C 2
ATOM 2175 O O . MET A 1 49 ? 6.017 -3.279 10.857 1.00 0.00 42 MET A O 2
ATOM 2189 N N . LYS A 1 50 ? 6.410 -2.114 12.741 1.00 0.00 43 LYS A N 2
ATOM 2190 C CA . LYS A 1 50 ? 7.282 -3.131 13.319 1.00 0.00 43 LYS A CA 2
ATOM 2191 C C . LYS A 1 50 ? 7.198 -3.117 14.842 1.00 0.00 43 LYS A C 2
ATOM 2192 O O . LYS A 1 50 ? 7.654 -2.175 15.489 1.00 0.00 43 LYS A O 2
ATOM 2211 N N . ASP A 1 51 ? 6.615 -4.168 15.407 1.00 0.00 44 ASP A N 2
ATOM 2212 C CA . ASP A 1 51 ? 6.475 -4.278 16.854 1.00 0.00 44 ASP A CA 2
ATOM 2213 C C . ASP A 1 51 ? 7.820 -4.083 17.547 1.00 0.00 44 ASP A C 2
ATOM 2214 O O . ASP A 1 51 ? 8.851 -3.928 16.893 1.00 0.00 44 ASP A O 2
ATOM 2223 N N . LYS A 1 52 ? 7.801 -4.090 18.876 1.00 0.00 45 LYS A N 2
ATOM 2224 C CA . LYS A 1 52 ? 9.019 -3.914 19.659 1.00 0.00 45 LYS A CA 2
ATOM 2225 C C . LYS A 1 52 ? 9.570 -5.260 20.118 1.00 0.00 45 LYS A C 2
ATOM 2226 O O . LYS A 1 52 ? 10.687 -5.637 19.763 1.00 0.00 45 LYS A O 2
ATOM 2245 N N . ASP A 1 53 ? 8.780 -5.979 20.907 1.00 0.00 46 ASP A N 2
ATOM 2246 C CA . ASP A 1 53 ? 9.188 -7.285 21.412 1.00 0.00 46 ASP A CA 2
ATOM 2247 C C . ASP A 1 53 ? 9.318 -8.292 20.274 1.00 0.00 46 ASP A C 2
ATOM 2248 O O . ASP A 1 53 ? 10.424 -8.691 19.906 1.00 0.00 46 ASP A O 2
ATOM 2257 N N . THR A 1 54 ? 8.181 -8.701 19.719 1.00 0.00 47 THR A N 2
ATOM 2258 C CA . THR A 1 54 ? 8.168 -9.663 18.625 1.00 0.00 47 THR A CA 2
ATOM 2259 C C . THR A 1 54 ? 8.804 -9.077 17.369 1.00 0.00 47 THR A C 2
ATOM 2260 O O . THR A 1 54 ? 9.343 -9.805 16.537 1.00 0.00 47 THR A O 2
ATOM 2271 N N . ARG A 1 55 ? 8.737 -7.755 17.240 1.00 0.00 48 ARG A N 2
ATOM 2272 C CA . ARG A 1 55 ? 9.307 -7.071 16.085 1.00 0.00 48 ARG A CA 2
ATOM 2273 C C . ARG A 1 55 ? 8.676 -7.574 14.790 1.00 0.00 48 ARG A C 2
ATOM 2274 O O . ARG A 1 55 ? 9.376 -7.894 13.829 1.00 0.00 48 ARG A O 2
ATOM 2295 N N . LYS A 1 56 ? 7.349 -7.642 14.772 1.00 0.00 49 LYS A N 2
ATOM 2296 C CA . LYS A 1 56 ? 6.622 -8.104 13.595 1.00 0.00 49 LYS A CA 2
ATOM 2297 C C . LYS A 1 56 ? 5.704 -7.011 13.058 1.00 0.00 49 LYS A C 2
ATOM 2298 O O . LYS A 1 56 ? 5.301 -6.110 13.793 1.00 0.00 49 LYS A O 2
ATOM 2317 N N . SER A 1 57 ? 5.375 -7.099 11.774 1.00 0.00 50 SER A N 2
ATOM 2318 C CA . SER A 1 57 ? 4.505 -6.116 11.138 1.00 0.00 50 SER A CA 2
ATOM 2319 C C . SER A 1 57 ? 3.109 -6.148 11.754 1.00 0.00 50 SER A C 2
ATOM 2320 O O . SER A 1 57 ? 2.470 -5.110 11.927 1.00 0.00 50 SER A O 2
ATOM 2328 N N . LYS A 1 58 ? 2.641 -7.347 12.082 1.00 0.00 51 LYS A N 2
ATOM 2329 C CA . LYS A 1 58 ? 1.322 -7.517 12.680 1.00 0.00 51 LYS A CA 2
ATOM 2330 C C . LYS A 1 58 ? 0.228 -7.056 11.722 1.00 0.00 51 LYS A C 2
ATOM 2331 O O . LYS A 1 58 ? -0.865 -6.684 12.147 1.00 0.00 51 LYS A O 2
ATOM 2350 N N . GLY A 1 59 ? 0.530 -7.084 10.428 1.00 0.00 52 GLY A N 2
ATOM 2351 C CA . GLY A 1 59 ? -0.439 -6.668 9.431 1.00 0.00 52 GLY A CA 2
ATOM 2352 C C . GLY A 1 59 ? -0.490 -5.162 9.265 1.00 0.00 52 GLY A C 2
ATOM 2353 O O . GLY A 1 59 ? -0.710 -4.658 8.164 1.00 0.00 52 GLY A O 2
ATOM 2357 N N . VAL A 1 60 ? -0.288 -4.440 10.363 1.00 0.00 53 VAL A N 2
ATOM 2358 C CA . VAL A 1 60 ? -0.312 -2.983 10.335 1.00 0.00 53 VAL A CA 2
ATOM 2359 C C . VAL A 1 60 ? 0.777 -2.432 9.421 1.00 0.00 53 VAL A C 2
ATOM 2360 O O . VAL A 1 60 ? 1.962 -2.690 9.626 1.00 0.00 53 VAL A O 2
ATOM 2373 N N . ALA A 1 61 ? 0.365 -1.672 8.411 1.00 0.00 54 ALA A N 2
ATOM 2374 C CA . ALA A 1 61 ? 1.306 -1.083 7.466 1.00 0.00 54 ALA A CA 2
ATOM 2375 C C . ALA A 1 61 ? 0.738 0.190 6.848 1.00 0.00 54 ALA A C 2
ATOM 2376 O O . ALA A 1 61 ? -0.469 0.430 6.895 1.00 0.00 54 ALA A O 2
ATOM 2383 N N . PHE A 1 62 ? 1.615 1.004 6.270 1.00 0.00 55 PHE A N 2
ATOM 2384 C CA . PHE A 1 62 ? 1.201 2.254 5.644 1.00 0.00 55 PHE A CA 2
ATOM 2385 C C . PHE A 1 62 ? 1.705 2.336 4.206 1.00 0.00 55 PHE A C 2
ATOM 2386 O O . PHE A 1 62 ? 2.871 2.052 3.930 1.00 0.00 55 PHE A O 2
ATOM 2403 N N . ILE A 1 63 ? 0.819 2.725 3.296 1.00 0.00 56 ILE A N 2
ATOM 2404 C CA . ILE A 1 63 ? 1.174 2.845 1.887 1.00 0.00 56 ILE A CA 2
ATOM 2405 C C . ILE A 1 63 ? 1.199 4.305 1.449 1.00 0.00 56 ILE A C 2
ATOM 2406 O O . ILE A 1 63 ? 0.244 5.049 1.674 1.00 0.00 56 ILE A O 2
ATOM 2422 N N . LEU A 1 64 ? 2.297 4.709 0.820 1.00 0.00 57 LEU A N 2
ATOM 2423 C CA . LEU A 1 64 ? 2.447 6.081 0.347 1.00 0.00 57 LEU A CA 2
ATOM 2424 C C . LEU A 1 64 ? 2.112 6.185 -1.138 1.00 0.00 57 LEU A C 2
ATOM 2425 O O . LEU A 1 64 ? 2.721 5.514 -1.971 1.00 0.00 57 LEU A O 2
ATOM 2441 N N . PHE A 1 65 ? 1.141 7.032 -1.462 1.00 0.00 58 PHE A N 2
ATOM 2442 C CA . PHE A 1 65 ? 0.725 7.225 -2.846 1.00 0.00 58 PHE A CA 2
ATOM 2443 C C . PHE A 1 65 ? 1.301 8.520 -3.411 1.00 0.00 58 PHE A C 2
ATOM 2444 O O . PHE A 1 65 ? 1.581 9.464 -2.671 1.00 0.00 58 PHE A O 2
ATOM 2461 N N . LEU A 1 66 ? 1.476 8.558 -4.728 1.00 0.00 59 LEU A N 2
ATOM 2462 C CA . LEU A 1 66 ? 2.020 9.736 -5.394 1.00 0.00 59 LEU A CA 2
ATOM 2463 C C . LEU A 1 66 ? 1.229 10.986 -5.021 1.00 0.00 59 LEU A C 2
ATOM 2464 O O . LEU A 1 66 ? 1.789 11.960 -4.518 1.00 0.00 59 LEU A O 2
ATOM 2480 N N . ASP A 1 67 ? -0.076 10.950 -5.269 1.00 0.00 60 ASP A N 2
ATOM 2481 C CA . ASP A 1 67 ? -0.945 12.078 -4.956 1.00 0.00 60 ASP A CA 2
ATOM 2482 C C . ASP A 1 67 ? -2.006 11.680 -3.935 1.00 0.00 60 ASP A C 2
ATOM 2483 O O . ASP A 1 67 ? -2.635 10.628 -4.055 1.00 0.00 60 ASP A O 2
ATOM 2492 N N . LYS A 1 68 ? -2.200 12.526 -2.929 1.00 0.00 61 LYS A N 2
ATOM 2493 C CA . LYS A 1 68 ? -3.185 12.264 -1.887 1.00 0.00 61 LYS A CA 2
ATOM 2494 C C . LYS A 1 68 ? -4.497 11.772 -2.489 1.00 0.00 61 LYS A C 2
ATOM 2495 O O . LYS A 1 68 ? -5.094 10.812 -2.000 1.00 0.00 61 LYS A O 2
ATOM 2514 N N . ASP A 1 69 ? -4.939 12.433 -3.553 1.00 0.00 62 ASP A N 2
ATOM 2515 C CA . ASP A 1 69 ? -6.179 12.060 -4.224 1.00 0.00 62 ASP A CA 2
ATOM 2516 C C . ASP A 1 69 ? -6.320 10.543 -4.304 1.00 0.00 62 ASP A C 2
ATOM 2517 O O . ASP A 1 69 ? -7.262 9.968 -3.759 1.00 0.00 62 ASP A O 2
ATOM 2526 N N . SER A 1 70 ? -5.377 9.902 -4.987 1.00 0.00 63 SER A N 2
ATOM 2527 C CA . SER A 1 70 ? -5.398 8.452 -5.143 1.00 0.00 63 SER A CA 2
ATOM 2528 C C . SER A 1 70 ? -5.591 7.764 -3.795 1.00 0.00 63 SER A C 2
ATOM 2529 O O . SER A 1 70 ? -6.458 6.904 -3.643 1.00 0.00 63 SER A O 2
ATOM 2537 N N . ALA A 1 71 ? -4.775 8.149 -2.819 1.00 0.00 64 ALA A N 2
ATOM 2538 C CA . ALA A 1 71 ? -4.857 7.572 -1.483 1.00 0.00 64 ALA A CA 2
ATOM 2539 C C . ALA A 1 71 ? -6.299 7.527 -0.991 1.00 0.00 64 ALA A C 2
ATOM 2540 O O . ALA A 1 71 ? -6.830 6.456 -0.697 1.00 0.00 64 ALA A O 2
ATOM 2547 N N . GLN A 1 72 ? -6.927 8.695 -0.904 1.00 0.00 65 GLN A N 2
ATOM 2548 C CA . GLN A 1 72 ? -8.308 8.787 -0.446 1.00 0.00 65 GLN A CA 2
ATOM 2549 C C . GLN A 1 72 ? -9.171 7.712 -1.098 1.00 0.00 65 GLN A C 2
ATOM 2550 O O . GLN A 1 72 ? -9.881 6.974 -0.416 1.00 0.00 65 GLN A O 2
ATOM 2564 N N . ASN A 1 73 ? -9.104 7.629 -2.423 1.00 0.00 66 ASN A N 2
ATOM 2565 C CA . ASN A 1 73 ? -9.880 6.643 -3.167 1.00 0.00 66 ASN A CA 2
ATOM 2566 C C . ASN A 1 73 ? -9.667 5.243 -2.601 1.00 0.00 66 ASN A C 2
ATOM 2567 O O . ASN A 1 73 ? -10.605 4.609 -2.115 1.00 0.00 66 ASN A O 2
ATOM 2578 N N . CYS A 1 74 ? -8.429 4.766 -2.666 1.00 0.00 67 CYS A N 2
ATOM 2579 C CA . CYS A 1 74 ? -8.092 3.440 -2.160 1.00 0.00 67 CYS A CA 2
ATOM 2580 C C . CYS A 1 74 ? -8.575 3.268 -0.724 1.00 0.00 67 CYS A C 2
ATOM 2581 O O . CYS A 1 74 ? -9.104 2.218 -0.356 1.00 0.00 67 CYS A O 2
ATOM 2589 N N . THR A 1 75 ? -8.388 4.305 0.087 1.00 0.00 68 THR A N 2
ATOM 2590 C CA . THR A 1 75 ? -8.801 4.268 1.484 1.00 0.00 68 THR A CA 2
ATOM 2591 C C . THR A 1 75 ? -10.271 3.883 1.612 1.00 0.00 68 THR A C 2
ATOM 2592 O O . THR A 1 75 ? -10.736 3.526 2.695 1.00 0.00 68 THR A O 2
ATOM 2603 N N . ARG A 1 76 ? -10.996 3.957 0.501 1.00 0.00 69 ARG A N 2
ATOM 2604 C CA . ARG A 1 76 ? -12.414 3.616 0.491 1.00 0.00 69 ARG A CA 2
ATOM 2605 C C . ARG A 1 76 ? -12.663 2.354 -0.330 1.00 0.00 69 ARG A C 2
ATOM 2606 O O . ARG A 1 76 ? -13.638 1.637 -0.104 1.00 0.00 69 ARG A O 2
ATOM 2627 N N . ALA A 1 77 ? -11.777 2.090 -1.284 1.00 0.00 70 ALA A N 2
ATOM 2628 C CA . ALA A 1 77 ? -11.900 0.915 -2.138 1.00 0.00 70 ALA A CA 2
ATOM 2629 C C . ALA A 1 77 ? -11.619 -0.364 -1.355 1.00 0.00 70 ALA A C 2
ATOM 2630 O O . ALA A 1 77 ? -12.360 -1.342 -1.461 1.00 0.00 70 ALA A O 2
ATOM 2637 N N . ILE A 1 78 ? -10.546 -0.349 -0.572 1.00 0.00 71 ILE A N 2
ATOM 2638 C CA . ILE A 1 78 ? -10.169 -1.507 0.228 1.00 0.00 71 ILE A CA 2
ATOM 2639 C C . ILE A 1 78 ? -10.850 -1.479 1.592 1.00 0.00 71 ILE A C 2
ATOM 2640 O O . ILE A 1 78 ? -11.153 -2.523 2.168 1.00 0.00 71 ILE A O 2
ATOM 2656 N N . ASN A 1 79 ? -11.089 -0.275 2.103 1.00 0.00 72 ASN A N 2
ATOM 2657 C CA . ASN A 1 79 ? -11.737 -0.110 3.399 1.00 0.00 72 ASN A CA 2
ATOM 2658 C C . ASN A 1 79 ? -13.017 -0.936 3.477 1.00 0.00 72 ASN A C 2
ATOM 2659 O O . ASN A 1 79 ? -13.782 -1.006 2.516 1.00 0.00 72 ASN A O 2
ATOM 2670 N N . ASN A 1 80 ? -13.245 -1.558 4.629 1.00 0.00 73 ASN A N 2
ATOM 2671 C CA . ASN A 1 80 ? -14.433 -2.379 4.833 1.00 0.00 73 ASN A CA 2
ATOM 2672 C C . ASN A 1 80 ? -14.527 -3.473 3.774 1.00 0.00 73 ASN A C 2
ATOM 2673 O O . ASN A 1 80 ? -15.591 -3.710 3.202 1.00 0.00 73 ASN A O 2
ATOM 2684 N N . LYS A 1 81 ? -13.405 -4.138 3.517 1.00 0.00 74 LYS A N 2
ATOM 2685 C CA . LYS A 1 81 ? -13.359 -5.209 2.529 1.00 0.00 74 LYS A CA 2
ATOM 2686 C C . LYS A 1 81 ? -12.438 -6.334 2.989 1.00 0.00 74 LYS A C 2
ATOM 2687 O O . LYS A 1 81 ? -11.488 -6.104 3.737 1.00 0.00 74 LYS A O 2
ATOM 2706 N N . GLN A 1 82 ? -12.725 -7.550 2.535 1.00 0.00 75 GLN A N 2
ATOM 2707 C CA . GLN A 1 82 ? -11.921 -8.711 2.900 1.00 0.00 75 GLN A CA 2
ATOM 2708 C C . GLN A 1 82 ? -10.905 -9.034 1.809 1.00 0.00 75 GLN A C 2
ATOM 2709 O O . GLN A 1 82 ? -11.269 -9.259 0.654 1.00 0.00 75 GLN A O 2
ATOM 2723 N N . LEU A 1 83 ? -9.630 -9.054 2.183 1.00 0.00 76 LEU A N 2
ATOM 2724 C CA . LEU A 1 83 ? -8.560 -9.350 1.236 1.00 0.00 76 LEU A CA 2
ATOM 2725 C C . LEU A 1 83 ? -7.632 -10.429 1.783 1.00 0.00 76 LEU A C 2
ATOM 2726 O O . LEU A 1 83 ? -7.145 -10.331 2.909 1.00 0.00 76 LEU A O 2
ATOM 2742 N N . PHE A 1 84 ? -7.389 -11.457 0.977 1.00 0.00 77 PHE A N 2
ATOM 2743 C CA . PHE A 1 84 ? -6.51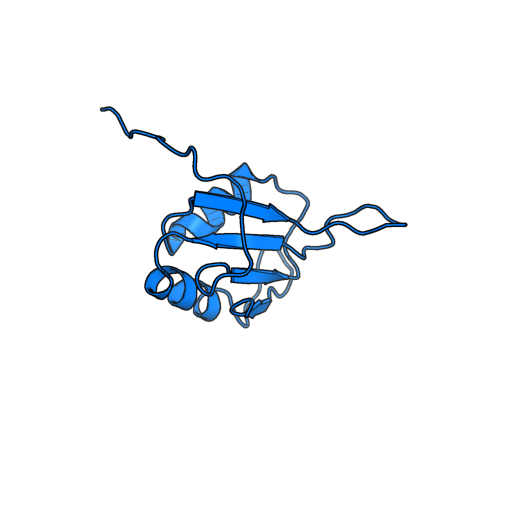8 -12.555 1.379 1.00 0.00 77 PHE A CA 2
ATOM 2744 C C . PHE A 1 84 ? -7.026 -13.212 2.660 1.00 0.00 77 PHE A C 2
ATOM 2745 O O . PHE A 1 84 ? -6.241 -13.615 3.517 1.00 0.00 77 PHE A O 2
ATOM 2762 N N . GLY A 1 85 ? -8.346 -13.315 2.781 1.00 0.00 78 GLY A N 2
ATOM 2763 C CA . GLY A 1 85 ? -8.937 -13.922 3.959 1.00 0.00 78 GLY A CA 2
ATOM 2764 C C . GLY A 1 85 ? -8.587 -13.179 5.233 1.00 0.00 78 GLY A C 2
ATOM 2765 O O . GLY A 1 85 ? -8.087 -13.773 6.188 1.00 0.00 78 GLY A O 2
ATOM 2769 N N . ARG A 1 86 ? -8.847 -11.875 5.246 1.00 0.00 79 ARG A N 2
ATOM 2770 C CA . ARG A 1 86 ? -8.552 -11.050 6.411 1.00 0.00 79 ARG A CA 2
ATOM 2771 C C . ARG A 1 86 ? -9.079 -9.631 6.218 1.00 0.00 79 ARG A C 2
ATOM 2772 O O . ARG A 1 86 ? -8.595 -8.888 5.364 1.00 0.00 79 ARG A O 2
ATOM 2793 N N . VAL A 1 87 ? -10.075 -9.261 7.018 1.00 0.00 80 VAL A N 2
ATOM 2794 C CA . VAL A 1 87 ? -10.667 -7.931 6.936 1.00 0.00 80 VAL A CA 2
ATOM 2795 C C . VAL A 1 87 ? -9.607 -6.847 7.087 1.00 0.00 80 VAL A C 2
ATOM 2796 O O . VAL A 1 87 ? -8.957 -6.740 8.128 1.00 0.00 80 VAL A O 2
ATOM 2809 N N . ILE A 1 88 ? -9.437 -6.043 6.042 1.00 0.00 81 ILE A N 2
ATOM 2810 C CA . ILE A 1 88 ? -8.456 -4.965 6.060 1.00 0.00 81 ILE A CA 2
ATOM 2811 C C . ILE A 1 88 ? -9.119 -3.623 6.352 1.00 0.00 81 ILE A C 2
ATOM 2812 O O . ILE A 1 88 ? -10.199 -3.327 5.840 1.00 0.00 81 ILE A O 2
ATOM 2828 N N . LYS A 1 89 ? -8.464 -2.813 7.176 1.00 0.00 82 LYS A N 2
ATOM 2829 C CA . LYS A 1 89 ? -8.987 -1.500 7.535 1.00 0.00 82 LYS A CA 2
ATOM 2830 C C . LYS A 1 89 ? -8.127 -0.391 6.938 1.00 0.00 82 LYS A C 2
ATOM 2831 O O . LYS A 1 89 ? -6.905 -0.394 7.082 1.00 0.00 82 LYS A O 2
ATOM 2850 N N . ALA A 1 90 ? -8.775 0.558 6.268 1.00 0.00 83 ALA A N 2
ATOM 2851 C CA . ALA A 1 90 ? -8.070 1.675 5.653 1.00 0.00 83 ALA A CA 2
ATOM 2852 C C . ALA A 1 90 ? -8.557 3.007 6.213 1.00 0.00 83 ALA A C 2
ATOM 2853 O O . ALA A 1 90 ? -9.760 3.259 6.282 1.00 0.00 83 ALA A O 2
ATOM 2860 N N . SER A 1 91 ? -7.615 3.856 6.612 1.00 0.00 84 SER A N 2
ATOM 2861 C CA . SER A 1 91 ? -7.949 5.161 7.170 1.00 0.00 84 SER A CA 2
ATOM 2862 C C . SER A 1 91 ? -6.823 6.161 6.926 1.00 0.00 84 SER A C 2
ATOM 2863 O O . SER A 1 91 ? -5.644 5.817 7.009 1.00 0.00 84 SER A O 2
ATOM 2871 N N . ILE A 1 92 ? -7.196 7.400 6.624 1.00 0.00 85 ILE A N 2
ATOM 2872 C CA . ILE A 1 92 ? -6.218 8.451 6.369 1.00 0.00 85 ILE A CA 2
ATOM 2873 C C . ILE A 1 92 ? -5.383 8.738 7.612 1.00 0.00 85 ILE A C 2
ATOM 2874 O O . ILE A 1 92 ? -5.914 9.120 8.654 1.00 0.00 85 ILE A O 2
ATOM 2890 N N . ALA A 1 93 ? -4.072 8.553 7.492 1.00 0.00 86 ALA A N 2
ATOM 2891 C CA . ALA A 1 93 ? -3.162 8.796 8.605 1.00 0.00 86 ALA A CA 2
ATOM 2892 C C . ALA A 1 93 ? -2.777 10.269 8.687 1.00 0.00 86 ALA A C 2
ATOM 2893 O O . ALA A 1 93 ? -1.997 10.763 7.872 1.00 0.00 86 ALA A O 2
ATOM 2900 N N . ILE A 1 94 ? -3.328 10.966 9.675 1.00 0.00 87 ILE A N 2
ATOM 2901 C CA . ILE A 1 94 ? -3.041 12.382 9.863 1.00 0.00 87 ILE A CA 2
ATOM 2902 C C . ILE A 1 94 ? -2.958 12.735 11.344 1.00 0.00 87 ILE A C 2
ATOM 2903 O O . ILE A 1 94 ? -3.536 12.051 12.189 1.00 0.00 87 ILE A O 2
ATOM 2919 N N . GLY A 1 1 ? 17.236 -15.619 -12.343 1.00 0.00 -6 GLY A N 3
ATOM 2920 C CA . GLY A 1 1 ? 17.767 -15.018 -11.133 1.00 0.00 -6 GLY A CA 3
ATOM 2921 C C . GLY A 1 1 ? 16.776 -14.085 -10.466 1.00 0.00 -6 GLY A C 3
ATOM 2922 O O . GLY A 1 1 ? 15.751 -13.736 -11.052 1.00 0.00 -6 GLY A O 3
ATOM 2926 N N . SER A 1 2 ? 17.080 -13.681 -9.237 1.00 0.00 -5 SER A N 3
ATOM 2927 C CA . SER A 1 2 ? 16.205 -12.787 -8.488 1.00 0.00 -5 SER A CA 3
ATOM 2928 C C . SER A 1 2 ? 16.979 -11.577 -7.971 1.00 0.00 -5 SER A C 3
ATOM 2929 O O . SER A 1 2 ? 18.199 -11.498 -8.117 1.00 0.00 -5 SER A O 3
ATOM 2937 N N . SER A 1 3 ? 16.260 -10.637 -7.367 1.00 0.00 -4 SER A N 3
ATOM 2938 C CA . SER A 1 3 ? 16.876 -9.429 -6.831 1.00 0.00 -4 SER A CA 3
ATOM 2939 C C . SER A 1 3 ? 15.881 -8.640 -5.986 1.00 0.00 -4 SER A C 3
ATOM 2940 O O . SER A 1 3 ? 14.729 -8.454 -6.375 1.00 0.00 -4 SER A O 3
ATOM 2948 N N . GLY A 1 4 ? 16.336 -8.178 -4.825 1.00 0.00 -3 GLY A N 3
ATOM 2949 C CA . GLY A 1 4 ? 15.474 -7.414 -3.942 1.00 0.00 -3 GLY A CA 3
ATOM 2950 C C . GLY A 1 4 ? 16.160 -6.183 -3.384 1.00 0.00 -3 GLY A C 3
ATOM 2951 O O . GLY A 1 4 ? 17.302 -6.253 -2.929 1.00 0.00 -3 GLY A O 3
ATOM 2955 N N . SER A 1 5 ? 15.463 -5.052 -3.419 1.00 0.00 -2 SER A N 3
ATOM 2956 C CA . SER A 1 5 ? 16.015 -3.798 -2.918 1.00 0.00 -2 SER A CA 3
ATOM 2957 C C . SER A 1 5 ? 15.814 -3.681 -1.410 1.00 0.00 -2 SER A C 3
ATOM 2958 O O . SER A 1 5 ? 14.686 -3.723 -0.918 1.00 0.00 -2 SER A O 3
ATOM 2966 N N . SER A 1 6 ? 16.916 -3.534 -0.683 1.00 0.00 -1 SER A N 3
ATOM 2967 C CA . SER A 1 6 ? 16.864 -3.414 0.770 1.00 0.00 -1 SER A CA 3
ATOM 2968 C C . SER A 1 6 ? 17.675 -2.213 1.246 1.00 0.00 -1 SER A C 3
ATOM 2969 O O . SER A 1 6 ? 18.905 -2.244 1.254 1.00 0.00 -1 SER A O 3
ATOM 2977 N N . GLY A 1 7 ? 16.976 -1.154 1.643 1.00 0.00 0 GLY A N 3
ATOM 2978 C CA . GLY A 1 7 ? 17.647 0.043 2.115 1.00 0.00 0 GLY A CA 3
ATOM 2979 C C . GLY A 1 7 ? 16.779 1.280 1.994 1.00 0.00 0 GLY A C 3
ATOM 2980 O O . GLY A 1 7 ? 17.026 2.139 1.149 1.00 0.00 0 GLY A O 3
ATOM 2984 N N . MET A 1 8 ? 15.758 1.370 2.840 1.00 0.00 1 MET A N 3
ATOM 2985 C CA . MET A 1 8 ? 14.850 2.511 2.823 1.00 0.00 1 MET A CA 3
ATOM 2986 C C . MET A 1 8 ? 14.344 2.824 4.228 1.00 0.00 1 MET A C 3
ATOM 2987 O O . MET A 1 8 ? 14.144 1.922 5.041 1.00 0.00 1 MET A O 3
ATOM 3001 N N . SER A 1 9 ? 14.139 4.107 4.506 1.00 0.00 2 SER A N 3
ATOM 3002 C CA . SER A 1 9 ? 13.660 4.539 5.814 1.00 0.00 2 SER A CA 3
ATOM 3003 C C . SER A 1 9 ? 12.140 4.438 5.896 1.00 0.00 2 SER A C 3
ATOM 3004 O O . SER A 1 9 ? 11.422 5.079 5.131 1.00 0.00 2 SER A O 3
ATOM 3012 N N . GLY A 1 10 ? 11.657 3.627 6.832 1.00 0.00 3 GLY A N 3
ATOM 3013 C CA . GLY A 1 10 ? 10.225 3.456 6.999 1.00 0.00 3 GLY A CA 3
ATOM 3014 C C . GLY A 1 10 ? 9.487 4.778 7.059 1.00 0.00 3 GLY A C 3
ATOM 3015 O O . GLY A 1 10 ? 8.529 4.997 6.319 1.00 0.00 3 GLY A O 3
ATOM 3019 N N . GLY A 1 11 ? 9.931 5.663 7.947 1.00 0.00 4 GLY A N 3
ATOM 3020 C CA . GLY A 1 11 ? 9.293 6.958 8.087 1.00 0.00 4 GLY A CA 3
ATOM 3021 C C . GLY A 1 11 ? 8.189 6.952 9.126 1.00 0.00 4 GLY A C 3
ATOM 3022 O O . GLY A 1 11 ? 7.179 6.265 8.965 1.00 0.00 4 GLY A O 3
ATOM 3026 N N . LEU A 1 12 ? 8.381 7.716 10.195 1.00 0.00 5 LEU A N 3
ATOM 3027 C CA . LEU A 1 12 ? 7.394 7.795 11.266 1.00 0.00 5 LEU A CA 3
ATOM 3028 C C . LEU A 1 12 ? 6.536 9.048 11.125 1.00 0.00 5 LEU A C 3
ATOM 3029 O O . LEU A 1 12 ? 5.702 9.341 11.981 1.00 0.00 5 LEU A O 3
ATOM 3045 N N . ALA A 1 13 ? 6.744 9.782 10.037 1.00 0.00 6 ALA A N 3
ATOM 3046 C CA . ALA A 1 13 ? 5.987 11.001 9.781 1.00 0.00 6 ALA A CA 3
ATOM 3047 C C . ALA A 1 13 ? 4.959 10.786 8.676 1.00 0.00 6 ALA A C 3
ATOM 3048 O O . ALA A 1 13 ? 5.246 10.944 7.489 1.00 0.00 6 ALA A O 3
ATOM 3055 N N . PRO A 1 14 ? 3.732 10.417 9.071 1.00 0.00 7 PRO A N 3
ATOM 3056 C CA . PRO A 1 14 ? 2.636 10.173 8.128 1.00 0.00 7 PRO A CA 3
ATOM 3057 C C . PRO A 1 14 ? 2.144 11.456 7.467 1.00 0.00 7 PRO A C 3
ATOM 3058 O O . PRO A 1 14 ? 2.312 12.548 8.008 1.00 0.00 7 PRO A O 3
ATOM 3069 N N . SER A 1 15 ? 1.535 11.315 6.294 1.00 0.00 8 SER A N 3
ATOM 3070 C CA . SER A 1 15 ? 1.021 12.464 5.557 1.00 0.00 8 SER A CA 3
ATOM 3071 C C . SER A 1 15 ? -0.282 12.113 4.844 1.00 0.00 8 SER A C 3
ATOM 3072 O O . SER A 1 15 ? -0.605 10.940 4.658 1.00 0.00 8 SER A O 3
ATOM 3080 N N . LYS A 1 16 ? -1.027 13.140 4.448 1.00 0.00 9 LYS A N 3
ATOM 3081 C CA . LYS A 1 16 ? -2.294 12.943 3.755 1.00 0.00 9 LYS A CA 3
ATOM 3082 C C . LYS A 1 16 ? -2.226 11.734 2.827 1.00 0.00 9 LYS A C 3
ATOM 3083 O O . LYS A 1 16 ? -2.934 10.747 3.025 1.00 0.00 9 LYS A O 3
ATOM 3102 N N . SER A 1 17 ? -1.367 11.818 1.816 1.00 0.00 10 SER A N 3
ATOM 3103 C CA . SER A 1 17 ? -1.208 10.732 0.856 1.00 0.00 10 SER A CA 3
ATOM 3104 C C . SER A 1 17 ? -1.129 9.385 1.569 1.00 0.00 10 SER A C 3
ATOM 3105 O O . SER A 1 17 ? -1.911 8.475 1.291 1.00 0.00 10 SER A O 3
ATOM 3113 N N . THR A 1 18 ? -0.178 9.265 2.490 1.00 0.00 11 THR A N 3
ATOM 3114 C CA . THR A 1 18 ? 0.006 8.030 3.243 1.00 0.00 11 THR A CA 3
ATOM 3115 C C . THR A 1 18 ? -1.336 7.417 3.628 1.00 0.00 11 THR A C 3
ATOM 3116 O O . THR A 1 18 ? -2.239 8.114 4.089 1.00 0.00 11 THR A O 3
ATOM 3127 N N . VAL A 1 19 ? -1.459 6.107 3.436 1.00 0.00 12 VAL A N 3
ATOM 3128 C CA . VAL A 1 19 ? -2.690 5.398 3.765 1.00 0.00 12 VAL A CA 3
ATOM 3129 C C . VAL A 1 19 ? -2.459 4.383 4.878 1.00 0.00 12 VAL A C 3
ATOM 3130 O O . VAL A 1 19 ? -1.632 3.480 4.748 1.00 0.00 12 VAL A O 3
ATOM 3143 N N . TYR A 1 20 ? -3.195 4.537 5.974 1.00 0.00 13 TYR A N 3
ATOM 3144 C CA . TYR A 1 20 ? -3.069 3.634 7.112 1.00 0.00 13 TYR A CA 3
ATOM 3145 C C . TYR A 1 20 ? -3.826 2.333 6.862 1.00 0.00 13 TYR A C 3
ATOM 3146 O O . TYR A 1 20 ? -5.048 2.276 6.998 1.00 0.00 13 TYR A O 3
ATOM 3164 N N . VAL A 1 21 ? -3.089 1.289 6.495 1.00 0.00 14 VAL A N 3
ATOM 3165 C CA . VAL A 1 21 ? -3.689 -0.013 6.228 1.00 0.00 14 VAL A CA 3
ATOM 3166 C C . VAL A 1 21 ? -3.296 -1.029 7.294 1.00 0.00 14 VAL A C 3
ATOM 3167 O O . VAL A 1 21 ? -2.183 -0.993 7.820 1.00 0.00 14 VAL A O 3
ATOM 3180 N N . SER A 1 22 ? -4.216 -1.935 7.609 1.00 0.00 15 SER A N 3
ATOM 3181 C CA . SER A 1 22 ? -3.967 -2.960 8.615 1.00 0.00 15 SER A CA 3
ATOM 3182 C C . SER A 1 22 ? -4.558 -4.299 8.185 1.00 0.00 15 SER A C 3
ATOM 3183 O O . SER A 1 22 ? -5.263 -4.384 7.181 1.00 0.00 15 SER A O 3
ATOM 3191 N N . ASN A 1 23 ? -4.265 -5.342 8.954 1.00 0.00 16 ASN A N 3
ATOM 3192 C CA . ASN A 1 23 ? -4.766 -6.679 8.653 1.00 0.00 16 ASN A CA 3
ATOM 3193 C C . ASN A 1 23 ? -4.237 -7.168 7.308 1.00 0.00 16 ASN A C 3
ATOM 3194 O O . ASN A 1 23 ? -4.851 -8.014 6.657 1.00 0.00 16 ASN A O 3
ATOM 3205 N N . LEU A 1 24 ? -3.093 -6.631 6.898 1.00 0.00 17 LEU A N 3
ATOM 3206 C CA . LEU A 1 24 ? -2.479 -7.013 5.631 1.00 0.00 17 LEU A CA 3
ATOM 3207 C C . LEU A 1 24 ? -1.677 -8.301 5.781 1.00 0.00 17 LEU A C 3
ATOM 3208 O O . LEU A 1 24 ? -1.066 -8.564 6.817 1.00 0.00 17 LEU A O 3
ATOM 3224 N N . PRO A 1 25 ? -1.676 -9.125 4.723 1.00 0.00 18 PRO A N 3
ATOM 3225 C CA . PRO A 1 25 ? -0.950 -10.399 4.711 1.00 0.00 18 PRO A CA 3
ATOM 3226 C C . PRO A 1 25 ? 0.562 -10.204 4.685 1.00 0.00 18 PRO A C 3
ATOM 3227 O O . PRO A 1 25 ? 1.180 -10.203 3.620 1.00 0.00 18 PRO A O 3
ATOM 3238 N N . PHE A 1 26 ? 1.153 -10.040 5.864 1.00 0.00 19 PHE A N 3
ATOM 3239 C CA . PHE A 1 26 ? 2.594 -9.844 5.976 1.00 0.00 19 PHE A CA 3
ATOM 3240 C C . PHE A 1 26 ? 3.347 -10.821 5.078 1.00 0.00 19 PHE A C 3
ATOM 3241 O O . PHE A 1 26 ? 4.429 -10.513 4.577 1.00 0.00 19 PHE A O 3
ATOM 3258 N N . SER A 1 27 ? 2.767 -12.000 4.879 1.00 0.00 20 SER A N 3
ATOM 3259 C CA . SER A 1 27 ? 3.385 -13.025 4.044 1.00 0.00 20 SER A CA 3
ATOM 3260 C C . SER A 1 27 ? 4.003 -12.407 2.794 1.00 0.00 20 SER A C 3
ATOM 3261 O O . SER A 1 27 ? 5.057 -12.842 2.328 1.00 0.00 20 SER A O 3
ATOM 3269 N N . LEU A 1 28 ? 3.339 -11.391 2.254 1.00 0.00 21 LEU A N 3
ATOM 3270 C CA . LEU A 1 28 ? 3.821 -10.711 1.056 1.00 0.00 21 LEU A CA 3
ATOM 3271 C C . LEU A 1 28 ? 5.030 -9.838 1.376 1.00 0.00 21 LEU A C 3
ATOM 3272 O O . LEU A 1 28 ? 5.473 -9.766 2.523 1.00 0.00 21 LEU A O 3
ATOM 3288 N N . THR A 1 29 ? 5.559 -9.172 0.354 1.00 0.00 22 THR A N 3
ATOM 3289 C CA . THR A 1 29 ? 6.716 -8.302 0.525 1.00 0.00 22 THR A CA 3
ATOM 3290 C C . THR A 1 29 ? 6.432 -6.899 0.000 1.00 0.00 22 THR A C 3
ATOM 3291 O O . THR A 1 29 ? 5.510 -6.697 -0.790 1.00 0.00 22 THR A O 3
ATOM 3302 N N . ASN A 1 30 ? 7.230 -5.933 0.443 1.00 0.00 23 ASN A N 3
ATOM 3303 C CA . ASN A 1 30 ? 7.063 -4.549 0.017 1.00 0.00 23 ASN A CA 3
ATOM 3304 C C . ASN A 1 30 ? 6.633 -4.478 -1.445 1.00 0.00 23 ASN A C 3
ATOM 3305 O O . ASN A 1 30 ? 5.656 -3.810 -1.783 1.00 0.00 23 ASN A O 3
ATOM 3316 N N . ASN A 1 31 ? 7.369 -5.171 -2.308 1.00 0.00 24 ASN A N 3
ATOM 3317 C CA . ASN A 1 31 ? 7.063 -5.187 -3.734 1.00 0.00 24 ASN A CA 3
ATOM 3318 C C . ASN A 1 31 ? 5.595 -5.527 -3.972 1.00 0.00 24 ASN A C 3
ATOM 3319 O O . ASN A 1 31 ? 4.877 -4.788 -4.645 1.00 0.00 24 ASN A O 3
ATOM 3330 N N . ASP A 1 32 ? 5.156 -6.651 -3.414 1.00 0.00 25 ASP A N 3
ATOM 3331 C CA . ASP A 1 32 ? 3.773 -7.089 -3.564 1.00 0.00 25 ASP A CA 3
ATOM 3332 C C . ASP A 1 32 ? 2.806 -5.962 -3.214 1.00 0.00 25 ASP A C 3
ATOM 3333 O O . ASP A 1 32 ? 1.968 -5.573 -4.029 1.00 0.00 25 ASP A O 3
ATOM 3342 N N . LEU A 1 33 ? 2.925 -5.444 -1.997 1.00 0.00 26 LEU A N 3
ATOM 3343 C CA . LEU A 1 33 ? 2.060 -4.363 -1.537 1.00 0.00 26 LEU A CA 3
ATOM 3344 C C . LEU A 1 33 ? 2.041 -3.216 -2.543 1.00 0.00 26 LEU A C 3
ATOM 3345 O O . LEU A 1 33 ? 0.977 -2.773 -2.975 1.00 0.00 26 LEU A O 3
ATOM 3361 N N . TYR A 1 34 ? 3.225 -2.741 -2.913 1.00 0.00 27 TYR A N 3
ATOM 3362 C CA . TYR A 1 34 ? 3.345 -1.646 -3.868 1.00 0.00 27 TYR A CA 3
ATOM 3363 C C . TYR A 1 34 ? 2.341 -1.803 -5.006 1.00 0.00 27 TYR A C 3
ATOM 3364 O O . TYR A 1 34 ? 1.533 -0.911 -5.264 1.00 0.00 27 TYR A O 3
ATOM 3382 N N . ARG A 1 35 ? 2.398 -2.945 -5.683 1.00 0.00 28 ARG A N 3
ATOM 3383 C CA . ARG A 1 35 ? 1.495 -3.221 -6.794 1.00 0.00 28 ARG A CA 3
ATOM 3384 C C . ARG A 1 35 ? 0.061 -3.386 -6.301 1.00 0.00 28 ARG A C 3
ATOM 3385 O O . ARG A 1 35 ? -0.861 -2.758 -6.822 1.00 0.00 28 ARG A O 3
ATOM 3406 N N . ILE A 1 36 ? -0.119 -4.234 -5.294 1.00 0.00 29 ILE A N 3
ATOM 3407 C CA . ILE A 1 36 ? -1.440 -4.481 -4.731 1.00 0.00 29 ILE A CA 3
ATOM 3408 C C . ILE A 1 36 ? -2.208 -3.177 -4.536 1.00 0.00 29 ILE A C 3
ATOM 3409 O O . ILE A 1 36 ? -3.393 -3.089 -4.856 1.00 0.00 29 ILE A O 3
ATOM 3425 N N . PHE A 1 37 ? -1.522 -2.166 -4.012 1.00 0.00 30 PHE A N 3
ATOM 3426 C CA . PHE A 1 37 ? -2.139 -0.866 -3.776 1.00 0.00 30 PHE A CA 3
ATOM 3427 C C . PHE A 1 37 ? -2.057 0.009 -5.024 1.00 0.00 30 PHE A C 3
ATOM 3428 O O . PHE A 1 37 ? -2.764 1.009 -5.141 1.00 0.00 30 PHE A O 3
ATOM 3445 N N . SER A 1 38 ? -1.187 -0.375 -5.953 1.00 0.00 31 SER A N 3
ATOM 3446 C CA . SER A 1 38 ? -1.008 0.376 -7.189 1.00 0.00 31 SER A CA 3
ATOM 3447 C C . SER A 1 38 ? -2.280 0.347 -8.031 1.00 0.00 31 SER A C 3
ATOM 3448 O O . SER A 1 38 ? -2.559 1.277 -8.789 1.00 0.00 31 SER A O 3
ATOM 3456 N N . LYS A 1 39 ? -3.049 -0.728 -7.893 1.00 0.00 32 LYS A N 3
ATOM 3457 C CA . LYS A 1 39 ? -4.293 -0.880 -8.639 1.00 0.00 32 LYS A CA 3
ATOM 3458 C C . LYS A 1 39 ? -5.174 0.355 -8.485 1.00 0.00 32 LYS A C 3
ATOM 3459 O O . LYS A 1 39 ? -6.032 0.626 -9.326 1.00 0.00 32 LYS A O 3
ATOM 3478 N N . TYR A 1 40 ? -4.957 1.100 -7.407 1.00 0.00 33 TYR A N 3
ATOM 3479 C CA . TYR A 1 40 ? -5.733 2.306 -7.142 1.00 0.00 33 TYR A CA 3
ATOM 3480 C C . TYR A 1 40 ? -4.929 3.557 -7.482 1.00 0.00 33 TYR A C 3
ATOM 3481 O O . TYR A 1 40 ? -5.380 4.411 -8.243 1.00 0.00 33 TYR A O 3
ATOM 3499 N N . GLY A 1 41 ? -3.732 3.656 -6.911 1.00 0.00 34 GLY A N 3
ATOM 3500 C CA . GLY A 1 41 ? -2.882 4.805 -7.164 1.00 0.00 34 GLY A CA 3
ATOM 3501 C C . GLY A 1 41 ? -1.409 4.449 -7.152 1.00 0.00 34 GLY A C 3
ATOM 3502 O O . GLY A 1 41 ? -0.988 3.536 -6.441 1.00 0.00 34 GLY A O 3
ATOM 3506 N N . LYS A 1 42 ? -0.621 5.171 -7.942 1.00 0.00 35 LYS A N 3
ATOM 3507 C CA . LYS A 1 42 ? 0.815 4.928 -8.020 1.00 0.00 35 LYS A CA 3
ATOM 3508 C C . LYS A 1 42 ? 1.471 5.100 -6.654 1.00 0.00 35 LYS A C 3
ATOM 3509 O O . LYS A 1 42 ? 1.186 6.057 -5.933 1.00 0.00 35 LYS A O 3
ATOM 3528 N N . VAL A 1 43 ? 2.352 4.169 -6.304 1.00 0.00 36 VAL A N 3
ATOM 3529 C CA . VAL A 1 43 ? 3.051 4.219 -5.026 1.00 0.00 36 VAL A CA 3
ATOM 3530 C C . VAL A 1 43 ? 4.475 4.737 -5.198 1.00 0.00 36 VAL A C 3
ATOM 3531 O O . VAL A 1 43 ? 5.188 4.331 -6.116 1.00 0.00 36 VAL A O 3
ATOM 3544 N N . VAL A 1 44 ? 4.884 5.635 -4.308 1.00 0.00 37 VAL A N 3
ATOM 3545 C CA . VAL A 1 44 ? 6.224 6.208 -4.359 1.00 0.00 37 VAL A CA 3
ATOM 3546 C C . VAL A 1 44 ? 7.149 5.533 -3.353 1.00 0.00 37 VAL A C 3
ATOM 3547 O O . VAL A 1 44 ? 8.352 5.410 -3.584 1.00 0.00 37 VAL A O 3
ATOM 3560 N N . LYS A 1 45 ? 6.580 5.097 -2.234 1.00 0.00 38 LYS A N 3
ATOM 3561 C CA . LYS A 1 45 ? 7.352 4.433 -1.191 1.00 0.00 38 LYS A CA 3
ATOM 3562 C C . LYS A 1 45 ? 6.448 3.582 -0.304 1.00 0.00 38 LYS A C 3
ATOM 3563 O O . LYS A 1 45 ? 5.303 3.945 -0.037 1.00 0.00 38 LYS A O 3
ATOM 3582 N N . VAL A 1 46 ? 6.972 2.448 0.151 1.00 0.00 39 VAL A N 3
ATOM 3583 C CA . VAL A 1 46 ? 6.213 1.547 1.011 1.00 0.00 39 VAL A CA 3
ATOM 3584 C C . VAL A 1 46 ? 6.714 1.608 2.449 1.00 0.00 39 VAL A C 3
ATOM 3585 O O . VAL A 1 46 ? 7.886 1.891 2.699 1.00 0.00 39 VAL A O 3
ATOM 3598 N N . THR A 1 47 ? 5.818 1.340 3.394 1.00 0.00 40 THR A N 3
ATOM 3599 C CA . THR A 1 47 ? 6.168 1.365 4.809 1.00 0.00 40 THR A CA 3
ATOM 3600 C C . THR A 1 47 ? 5.385 0.314 5.587 1.00 0.00 40 THR A C 3
ATOM 3601 O O . THR A 1 47 ? 4.198 0.102 5.340 1.00 0.00 40 THR A O 3
ATOM 3612 N N . ILE A 1 48 ? 6.057 -0.340 6.529 1.00 0.00 41 ILE A N 3
ATOM 3613 C CA . ILE A 1 48 ? 5.423 -1.368 7.345 1.00 0.00 41 ILE A CA 3
ATOM 3614 C C . ILE A 1 48 ? 5.704 -1.144 8.827 1.00 0.00 41 ILE A C 3
ATOM 3615 O O . ILE A 1 48 ? 6.793 -0.713 9.204 1.00 0.00 41 ILE A O 3
ATOM 3631 N N . MET A 1 49 ? 4.715 -1.443 9.663 1.00 0.00 42 MET A N 3
ATOM 3632 C CA . MET A 1 49 ? 4.858 -1.278 11.105 1.00 0.00 42 MET A CA 3
ATOM 3633 C C . MET A 1 49 ? 5.566 -2.480 11.722 1.00 0.00 42 MET A C 3
ATOM 3634 O O . MET A 1 49 ? 5.647 -3.546 11.113 1.00 0.00 42 MET A O 3
ATOM 3648 N N . LYS A 1 50 ? 6.078 -2.300 12.935 1.00 0.00 43 LYS A N 3
ATOM 3649 C CA . LYS A 1 50 ? 6.778 -3.369 13.637 1.00 0.00 43 LYS A CA 3
ATOM 3650 C C . LYS A 1 50 ? 6.711 -3.165 15.147 1.00 0.00 43 LYS A C 3
ATOM 3651 O O . LYS A 1 50 ? 7.202 -2.165 15.670 1.00 0.00 43 LYS A O 3
ATOM 3670 N N . ASP A 1 51 ? 6.101 -4.119 15.842 1.00 0.00 44 ASP A N 3
ATOM 3671 C CA . ASP A 1 51 ? 5.972 -4.045 17.292 1.00 0.00 44 ASP A CA 3
ATOM 3672 C C . ASP A 1 51 ? 7.342 -3.940 17.955 1.00 0.00 44 ASP A C 3
ATOM 3673 O O . ASP A 1 51 ? 8.373 -3.960 17.282 1.00 0.00 44 ASP A O 3
ATOM 3682 N N . LYS A 1 52 ? 7.346 -3.826 19.279 1.00 0.00 45 LYS A N 3
ATOM 3683 C CA . LYS A 1 52 ? 8.588 -3.717 20.034 1.00 0.00 45 LYS A CA 3
ATOM 3684 C C . LYS A 1 52 ? 8.937 -5.044 20.701 1.00 0.00 45 LYS A C 3
ATOM 3685 O O . LYS A 1 52 ? 10.100 -5.448 20.729 1.00 0.00 45 LYS A O 3
ATOM 3704 N N . ASP A 1 53 ? 7.924 -5.718 21.234 1.00 0.00 46 ASP A N 3
ATOM 3705 C CA . ASP A 1 53 ? 8.124 -7.001 21.898 1.00 0.00 46 ASP A CA 3
ATOM 3706 C C . ASP A 1 53 ? 8.151 -8.139 20.883 1.00 0.00 46 ASP A C 3
ATOM 3707 O O . ASP A 1 53 ? 9.193 -8.754 20.650 1.00 0.00 46 ASP A O 3
ATOM 3716 N N . THR A 1 54 ? 6.998 -8.417 20.282 1.00 0.00 47 THR A N 3
ATOM 3717 C CA . THR A 1 54 ? 6.889 -9.483 19.294 1.00 0.00 47 THR A CA 3
ATOM 3718 C C . THR A 1 54 ? 7.711 -9.166 18.050 1.00 0.00 47 THR A C 3
ATOM 3719 O O . THR A 1 54 ? 8.202 -10.069 17.372 1.00 0.00 47 THR A O 3
ATOM 3730 N N . ARG A 1 55 ? 7.859 -7.879 17.756 1.00 0.00 48 ARG A N 3
ATOM 3731 C CA . ARG A 1 55 ? 8.622 -7.443 16.593 1.00 0.00 48 ARG A CA 3
ATOM 3732 C C . ARG A 1 55 ? 8.027 -8.013 15.308 1.00 0.00 48 ARG A C 3
ATOM 3733 O O . ARG A 1 55 ? 8.746 -8.539 14.458 1.00 0.00 48 ARG A O 3
ATOM 3754 N N . LYS A 1 56 ? 6.710 -7.905 15.173 1.00 0.00 49 LYS A N 3
ATOM 3755 C CA . LYS A 1 56 ? 6.017 -8.407 13.993 1.00 0.00 49 LYS A CA 3
ATOM 3756 C C . LYS A 1 56 ? 5.226 -7.296 13.312 1.00 0.00 49 LYS A C 3
ATOM 3757 O O . LYS A 1 56 ? 4.844 -6.313 13.948 1.00 0.00 49 LYS A O 3
ATOM 3776 N N . SER A 1 57 ? 4.982 -7.458 12.015 1.00 0.00 50 SER A N 3
ATOM 3777 C CA . SER A 1 57 ? 4.238 -6.466 11.247 1.00 0.00 50 SER A CA 3
ATOM 3778 C C . SER A 1 57 ? 2.790 -6.387 11.721 1.00 0.00 50 SER A C 3
ATOM 3779 O O . SER A 1 57 ? 2.203 -5.306 11.784 1.00 0.00 50 SER A O 3
ATOM 3787 N N . LYS A 1 58 ? 2.219 -7.540 12.053 1.00 0.00 51 LYS A N 3
ATOM 3788 C CA . LYS A 1 58 ? 0.840 -7.604 12.523 1.00 0.00 51 LYS A CA 3
ATOM 3789 C C . LYS A 1 58 ? -0.119 -7.055 11.472 1.00 0.00 51 LYS A C 3
ATOM 3790 O O . LYS A 1 58 ? -1.214 -6.597 11.795 1.00 0.00 51 LYS A O 3
ATOM 3809 N N . GLY A 1 59 ? 0.301 -7.105 10.211 1.00 0.00 52 GLY A N 3
ATOM 3810 C CA . GLY A 1 59 ? -0.534 -6.611 9.131 1.00 0.00 52 GLY A CA 3
ATOM 3811 C C . GLY A 1 59 ? -0.461 -5.104 8.985 1.00 0.00 52 GLY A C 3
ATOM 3812 O O . GLY A 1 59 ? -0.472 -4.579 7.871 1.00 0.00 52 GLY A O 3
ATOM 3816 N N . VAL A 1 60 ? -0.386 -4.404 10.113 1.00 0.00 53 VAL A N 3
ATOM 3817 C CA . VAL A 1 60 ? -0.312 -2.948 10.106 1.00 0.00 53 VAL A CA 3
ATOM 3818 C C . VAL A 1 60 ? 0.810 -2.460 9.196 1.00 0.00 53 VAL A C 3
ATOM 3819 O O . VAL A 1 60 ? 1.989 -2.668 9.481 1.00 0.00 53 VAL A O 3
ATOM 3832 N N . ALA A 1 61 ? 0.434 -1.809 8.100 1.00 0.00 54 ALA A N 3
ATOM 3833 C CA . ALA A 1 61 ? 1.408 -1.288 7.149 1.00 0.00 54 ALA A CA 3
ATOM 3834 C C . ALA A 1 61 ? 0.948 0.043 6.565 1.00 0.00 54 ALA A C 3
ATOM 3835 O O . ALA A 1 61 ? -0.249 0.274 6.388 1.00 0.00 54 ALA A O 3
ATOM 3842 N N . PHE A 1 62 ? 1.904 0.916 6.269 1.00 0.00 55 PHE A N 3
ATOM 3843 C CA . PHE A 1 62 ? 1.597 2.226 5.706 1.00 0.00 55 PHE A CA 3
ATOM 3844 C C . PHE A 1 62 ? 2.014 2.300 4.240 1.00 0.00 55 PHE A C 3
ATOM 3845 O O . PHE A 1 62 ? 3.125 1.910 3.880 1.00 0.00 55 PHE A O 3
ATOM 3862 N N . ILE A 1 63 ? 1.115 2.802 3.400 1.00 0.00 56 ILE A N 3
ATOM 3863 C CA . ILE A 1 63 ? 1.389 2.928 1.974 1.00 0.00 56 ILE A CA 3
ATOM 3864 C C . ILE A 1 63 ? 1.443 4.392 1.552 1.00 0.00 56 ILE A C 3
ATOM 3865 O O . ILE A 1 63 ? 0.501 5.151 1.782 1.00 0.00 56 ILE A O 3
ATOM 3881 N N . LEU A 1 64 ? 2.551 4.782 0.931 1.00 0.00 57 LEU A N 3
ATOM 3882 C CA . LEU A 1 64 ? 2.728 6.156 0.473 1.00 0.00 57 LEU A CA 3
ATOM 3883 C C . LEU A 1 64 ? 2.324 6.299 -0.991 1.00 0.00 57 LEU A C 3
ATOM 3884 O O . LEU A 1 64 ? 2.842 5.597 -1.860 1.00 0.00 57 LEU A O 3
ATOM 3900 N N . PHE A 1 65 ? 1.397 7.213 -1.257 1.00 0.00 58 PHE A N 3
ATOM 3901 C CA . PHE A 1 65 ? 0.925 7.450 -2.616 1.00 0.00 58 PHE A CA 3
ATOM 3902 C C . PHE A 1 65 ? 1.476 8.763 -3.164 1.00 0.00 58 PHE A C 3
ATOM 3903 O O . PHE A 1 65 ? 1.844 9.660 -2.403 1.00 0.00 58 PHE A O 3
ATOM 3920 N N . LEU A 1 66 ? 1.532 8.869 -4.487 1.00 0.00 59 LEU A N 3
ATOM 3921 C CA . LEU A 1 66 ? 2.040 10.072 -5.137 1.00 0.00 59 LEU A CA 3
ATOM 3922 C C . LEU A 1 66 ? 1.047 11.222 -5.003 1.00 0.00 59 LEU A C 3
ATOM 3923 O O . LEU A 1 66 ? 1.436 12.365 -4.760 1.00 0.00 59 LEU A O 3
ATOM 3939 N N . ASP A 1 67 ? -0.235 10.913 -5.161 1.00 0.00 60 ASP A N 3
ATOM 3940 C CA . ASP A 1 67 ? -1.283 11.920 -5.055 1.00 0.00 60 ASP A CA 3
ATOM 3941 C C . ASP A 1 67 ? -2.340 11.499 -4.038 1.00 0.00 60 ASP A C 3
ATOM 3942 O O . ASP A 1 67 ? -2.721 10.331 -3.970 1.00 0.00 60 ASP A O 3
ATOM 3951 N N . LYS A 1 68 ? -2.810 12.459 -3.249 1.00 0.00 61 LYS A N 3
ATOM 3952 C CA . LYS A 1 68 ? -3.823 12.190 -2.235 1.00 0.00 61 LYS A CA 3
ATOM 3953 C C . LYS A 1 68 ? -5.127 11.729 -2.879 1.00 0.00 61 LYS A C 3
ATOM 3954 O O . LYS A 1 68 ? -5.712 10.726 -2.469 1.00 0.00 61 LYS A O 3
ATOM 3973 N N . ASP A 1 69 ? -5.576 12.466 -3.888 1.00 0.00 62 ASP A N 3
ATOM 3974 C CA . ASP A 1 69 ? -6.810 12.132 -4.590 1.00 0.00 62 ASP A CA 3
ATOM 3975 C C . ASP A 1 69 ? -6.828 10.658 -4.985 1.00 0.00 62 ASP A C 3
ATOM 3976 O O . ASP A 1 69 ? -7.892 10.055 -5.122 1.00 0.00 62 ASP A O 3
ATOM 3985 N N . SER A 1 70 ? -5.642 10.086 -5.169 1.00 0.00 63 SER A N 3
ATOM 3986 C CA . SER A 1 70 ? -5.521 8.685 -5.554 1.00 0.00 63 SER A CA 3
ATOM 3987 C C . SER A 1 70 ? -5.568 7.778 -4.327 1.00 0.00 63 SER A C 3
ATOM 3988 O O . SER A 1 70 ? -6.037 6.643 -4.398 1.00 0.00 63 SER A O 3
ATOM 3996 N N . ALA A 1 71 ? -5.078 8.290 -3.202 1.00 0.00 64 ALA A N 3
ATOM 3997 C CA . ALA A 1 71 ? -5.065 7.529 -1.959 1.00 0.00 64 ALA A CA 3
ATOM 3998 C C . ALA A 1 71 ? -6.473 7.377 -1.394 1.00 0.00 64 ALA A C 3
ATOM 3999 O O . ALA A 1 71 ? -6.858 6.297 -0.947 1.00 0.00 64 ALA A O 3
ATOM 4006 N N . GLN A 1 72 ? -7.235 8.466 -1.416 1.00 0.00 65 GLN A N 3
ATOM 4007 C CA . GLN A 1 72 ? -8.600 8.453 -0.904 1.00 0.00 65 GLN A CA 3
ATOM 4008 C C . GLN A 1 72 ? -9.383 7.274 -1.472 1.00 0.00 65 GLN A C 3
ATOM 4009 O O . GLN A 1 72 ? -9.960 6.482 -0.727 1.00 0.00 65 GLN A O 3
ATOM 4023 N N . ASN A 1 73 ? -9.401 7.165 -2.797 1.00 0.00 66 ASN A N 3
ATOM 4024 C CA . ASN A 1 73 ? -10.115 6.084 -3.465 1.00 0.00 66 ASN A CA 3
ATOM 4025 C C . ASN A 1 73 ? -9.796 4.739 -2.817 1.00 0.00 66 ASN A C 3
ATOM 4026 O O . ASN A 1 73 ? -10.699 3.979 -2.466 1.00 0.00 66 ASN A O 3
ATOM 4037 N N . CYS A 1 74 ? -8.508 4.454 -2.663 1.00 0.00 67 CYS A N 3
ATOM 4038 C CA . CYS A 1 74 ? -8.070 3.201 -2.057 1.00 0.00 67 CYS A CA 3
ATOM 4039 C C . CYS A 1 74 ? -8.565 3.090 -0.619 1.00 0.00 67 CYS A C 3
ATOM 4040 O O . CYS A 1 74 ? -8.931 2.009 -0.158 1.00 0.00 67 CYS A O 3
ATOM 4048 N N . THR A 1 75 ? -8.572 4.217 0.087 1.00 0.00 68 THR A N 3
ATOM 4049 C CA . THR A 1 75 ? -9.019 4.246 1.474 1.00 0.00 68 THR A CA 3
ATOM 4050 C C . THR A 1 75 ? -10.494 3.878 1.585 1.00 0.00 68 THR A C 3
ATOM 4051 O O . THR A 1 75 ? -10.984 3.556 2.667 1.00 0.00 68 THR A O 3
ATOM 4062 N N . ARG A 1 76 ? -11.198 3.928 0.458 1.00 0.00 69 ARG A N 3
ATOM 4063 C CA . ARG A 1 76 ? -12.618 3.600 0.429 1.00 0.00 69 ARG A CA 3
ATOM 4064 C C . ARG A 1 76 ? -12.860 2.298 -0.328 1.00 0.00 69 ARG A C 3
ATOM 4065 O O . ARG A 1 76 ? -13.898 1.657 -0.164 1.00 0.00 69 ARG A O 3
ATOM 4086 N N . ALA A 1 77 ? -11.895 1.913 -1.157 1.00 0.00 70 ALA A N 3
ATOM 4087 C CA . ALA A 1 77 ? -12.003 0.687 -1.938 1.00 0.00 70 ALA A CA 3
ATOM 4088 C C . ALA A 1 77 ? -11.754 -0.541 -1.069 1.00 0.00 70 ALA A C 3
ATOM 4089 O O . ALA A 1 77 ? -12.594 -1.438 -0.991 1.00 0.00 70 ALA A O 3
ATOM 4096 N N . ILE A 1 78 ? -10.596 -0.575 -0.418 1.00 0.00 71 ILE A N 3
ATOM 4097 C CA . ILE A 1 78 ? -10.239 -1.693 0.445 1.00 0.00 71 ILE A CA 3
ATOM 4098 C C . ILE A 1 78 ? -10.932 -1.586 1.799 1.00 0.00 71 ILE A C 3
ATOM 4099 O O . ILE A 1 78 ? -11.257 -2.595 2.423 1.00 0.00 71 ILE A O 3
ATOM 4115 N N . ASN A 1 79 ? -11.156 -0.355 2.247 1.00 0.00 72 ASN A N 3
ATOM 4116 C CA . ASN A 1 79 ? -11.812 -0.115 3.527 1.00 0.00 72 ASN A CA 3
ATOM 4117 C C . ASN A 1 79 ? -13.101 -0.923 3.638 1.00 0.00 72 ASN A C 3
ATOM 4118 O O . ASN A 1 79 ? -13.862 -1.030 2.677 1.00 0.00 72 ASN A O 3
ATOM 4129 N N . ASN A 1 80 ? -13.339 -1.489 4.817 1.00 0.00 73 ASN A N 3
ATOM 4130 C CA . ASN A 1 80 ? -14.536 -2.287 5.053 1.00 0.00 73 ASN A CA 3
ATOM 4131 C C . ASN A 1 80 ? -14.661 -3.401 4.018 1.00 0.00 73 ASN A C 3
ATOM 4132 O O . ASN A 1 80 ? -15.762 -3.744 3.588 1.00 0.00 73 ASN A O 3
ATOM 4143 N N . LYS A 1 81 ? -13.523 -3.963 3.622 1.00 0.00 74 LYS A N 3
ATOM 4144 C CA . LYS A 1 81 ? -13.503 -5.040 2.639 1.00 0.00 74 LYS A CA 3
ATOM 4145 C C . LYS A 1 81 ? -12.602 -6.180 3.100 1.00 0.00 74 LYS A C 3
ATOM 4146 O O . LYS A 1 81 ? -11.621 -5.959 3.810 1.00 0.00 74 LYS A O 3
ATOM 4165 N N . GLN A 1 82 ? -12.940 -7.399 2.691 1.00 0.00 75 GLN A N 3
ATOM 4166 C CA . GLN A 1 82 ? -12.160 -8.573 3.062 1.00 0.00 75 GLN A CA 3
ATOM 4167 C C . GLN A 1 82 ? -11.220 -8.982 1.932 1.00 0.00 75 GLN A C 3
ATOM 4168 O O . GLN A 1 82 ? -11.663 -9.429 0.873 1.00 0.00 75 GLN A O 3
ATOM 4182 N N . LEU A 1 83 ? -9.922 -8.826 2.164 1.00 0.00 76 LEU A N 3
ATOM 4183 C CA . LEU A 1 83 ? -8.919 -9.178 1.165 1.00 0.00 76 LEU A CA 3
ATOM 4184 C C . LEU A 1 83 ? -7.949 -10.221 1.711 1.00 0.00 76 LEU A C 3
ATOM 4185 O O . LEU A 1 83 ? -7.599 -10.201 2.892 1.00 0.00 76 LEU A O 3
ATOM 4201 N N . PHE A 1 84 ? -7.517 -11.132 0.845 1.00 0.00 77 PHE A N 3
ATOM 4202 C CA . PHE A 1 84 ? -6.586 -12.182 1.240 1.00 0.00 77 PHE A CA 3
ATOM 4203 C C . PHE A 1 84 ? -7.118 -12.956 2.443 1.00 0.00 77 PHE A C 3
ATOM 4204 O O . PHE A 1 84 ? -6.351 -13.525 3.218 1.00 0.00 77 PHE A O 3
ATOM 4221 N N . GLY A 1 85 ? -8.440 -12.970 2.593 1.00 0.00 78 GLY A N 3
ATOM 4222 C CA . GLY A 1 85 ? -9.053 -13.675 3.703 1.00 0.00 78 GLY A CA 3
ATOM 4223 C C . GLY A 1 85 ? -8.755 -13.024 5.039 1.00 0.00 78 GLY A C 3
ATOM 4224 O O . GLY A 1 85 ? -8.461 -13.709 6.019 1.00 0.00 78 GLY A O 3
ATOM 4228 N N . ARG A 1 86 ? -8.828 -11.698 5.078 1.00 0.00 79 ARG A N 3
ATOM 4229 C CA . ARG A 1 86 ? -8.561 -10.954 6.303 1.00 0.00 79 ARG A CA 3
ATOM 4230 C C . ARG A 1 86 ? -9.044 -9.512 6.180 1.00 0.00 79 ARG A C 3
ATOM 4231 O O . ARG A 1 86 ? -8.465 -8.713 5.443 1.00 0.00 79 ARG A O 3
ATOM 4252 N N . VAL A 1 87 ? -10.108 -9.185 6.906 1.00 0.00 80 VAL A N 3
ATOM 4253 C CA . VAL A 1 87 ? -10.668 -7.839 6.879 1.00 0.00 80 VAL A CA 3
ATOM 4254 C C . VAL A 1 87 ? -9.572 -6.785 6.989 1.00 0.00 80 VAL A C 3
ATOM 4255 O O . VAL A 1 87 ? -8.901 -6.678 8.016 1.00 0.00 80 VAL A O 3
ATOM 4268 N N . ILE A 1 88 ? -9.397 -6.008 5.926 1.00 0.00 81 ILE A N 3
ATOM 4269 C CA . ILE A 1 88 ? -8.384 -4.961 5.905 1.00 0.00 81 ILE A CA 3
ATOM 4270 C C . ILE A 1 88 ? -8.998 -3.595 6.191 1.00 0.00 81 ILE A C 3
ATOM 4271 O O . ILE A 1 88 ? -10.005 -3.216 5.591 1.00 0.00 81 ILE A O 3
ATOM 4287 N N . LYS A 1 89 ? -8.385 -2.858 7.111 1.00 0.00 82 LYS A N 3
ATOM 4288 C CA . LYS A 1 89 ? -8.869 -1.532 7.476 1.00 0.00 82 LYS A CA 3
ATOM 4289 C C . LYS A 1 89 ? -7.996 -0.444 6.858 1.00 0.00 82 LYS A C 3
ATOM 4290 O O . LYS A 1 89 ? -6.768 -0.526 6.894 1.00 0.00 82 LYS A O 3
ATOM 4309 N N . ALA A 1 90 ? -8.637 0.573 6.293 1.00 0.00 83 ALA A N 3
ATOM 4310 C CA . ALA A 1 90 ? -7.918 1.678 5.670 1.00 0.00 83 ALA A CA 3
ATOM 4311 C C . ALA A 1 90 ? -8.373 3.018 6.238 1.00 0.00 83 ALA A C 3
ATOM 4312 O O . ALA A 1 90 ? -9.566 3.247 6.437 1.00 0.00 83 ALA A O 3
ATOM 4319 N N . SER A 1 91 ? -7.414 3.901 6.499 1.00 0.00 84 SER A N 3
ATOM 4320 C CA . SER A 1 91 ? -7.716 5.217 7.049 1.00 0.00 84 SER A CA 3
ATOM 4321 C C . SER A 1 91 ? -6.569 6.190 6.791 1.00 0.00 84 SER A C 3
ATOM 4322 O O . SER A 1 91 ? -5.404 5.871 7.033 1.00 0.00 84 SER A O 3
ATOM 4330 N N . ILE A 1 92 ? -6.907 7.377 6.300 1.00 0.00 85 ILE A N 3
ATOM 4331 C CA . ILE A 1 92 ? -5.906 8.396 6.010 1.00 0.00 85 ILE A CA 3
ATOM 4332 C C . ILE A 1 92 ? -5.042 8.682 7.234 1.00 0.00 85 ILE A C 3
ATOM 4333 O O . ILE A 1 92 ? -5.556 8.941 8.322 1.00 0.00 85 ILE A O 3
ATOM 4349 N N . ALA A 1 93 ? -3.727 8.635 7.048 1.00 0.00 86 ALA A N 3
ATOM 4350 C CA . ALA A 1 93 ? -2.792 8.892 8.135 1.00 0.00 86 ALA A CA 3
ATOM 4351 C C . ALA A 1 93 ? -2.265 10.322 8.079 1.00 0.00 86 ALA A C 3
ATOM 4352 O O . ALA A 1 93 ? -1.385 10.638 7.277 1.00 0.00 86 ALA A O 3
ATOM 4359 N N . ILE A 1 94 ? -2.808 11.182 8.934 1.00 0.00 87 ILE A N 3
ATOM 4360 C CA . ILE A 1 94 ? -2.392 12.578 8.981 1.00 0.00 87 ILE A CA 3
ATOM 4361 C C . ILE A 1 94 ? -1.567 12.864 10.231 1.00 0.00 87 ILE A C 3
ATOM 4362 O O . ILE A 1 94 ? -1.494 12.039 11.142 1.00 0.00 87 ILE A O 3
ATOM 4378 N N . GLY A 1 1 ? -19.065 -5.229 20.429 1.00 0.00 -6 GLY A N 4
ATOM 4379 C CA . GLY A 1 1 ? -17.714 -5.365 20.941 1.00 0.00 -6 GLY A CA 4
ATOM 4380 C C 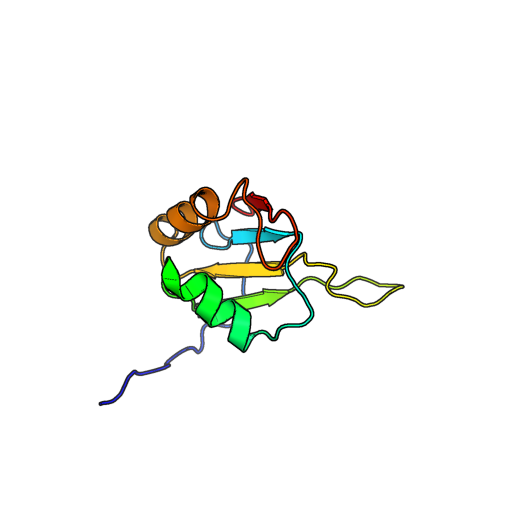. GLY A 1 1 ? -16.663 -5.097 19.883 1.00 0.00 -6 GLY A C 4
ATOM 4381 O O . GLY A 1 1 ? -16.561 -3.984 19.367 1.00 0.00 -6 GLY A O 4
ATOM 4385 N N . SER A 1 2 ? -15.877 -6.119 19.559 1.00 0.00 -5 SER A N 4
ATOM 4386 C CA . SER A 1 2 ? -14.824 -5.988 18.559 1.00 0.00 -5 SER A CA 4
ATOM 4387 C C . SER A 1 2 ? -13.984 -4.740 18.816 1.00 0.00 -5 SER A C 4
ATOM 4388 O O . SER A 1 2 ? -13.635 -4.011 17.888 1.00 0.00 -5 SER A O 4
ATOM 4396 N N . SER A 1 3 ? -13.662 -4.502 20.084 1.00 0.00 -4 SER A N 4
ATOM 4397 C CA . SER A 1 3 ? -12.866 -3.341 20.465 1.00 0.00 -4 SER A CA 4
ATOM 4398 C C . SER A 1 3 ? -11.386 -3.701 20.545 1.00 0.00 -4 SER A C 4
ATOM 4399 O O . SER A 1 3 ? -11.027 -4.853 20.781 1.00 0.00 -4 SER A O 4
ATOM 4407 N N . GLY A 1 4 ? -10.529 -2.703 20.347 1.00 0.00 -3 GLY A N 4
ATOM 4408 C CA . GLY A 1 4 ? -9.097 -2.933 20.400 1.00 0.00 -3 GLY A CA 4
ATOM 4409 C C . GLY A 1 4 ? -8.498 -2.548 21.739 1.00 0.00 -3 GLY A C 4
ATOM 4410 O O . GLY A 1 4 ? -9.205 -2.472 22.744 1.00 0.00 -3 GLY A O 4
ATOM 4414 N N . SER A 1 5 ? -7.191 -2.307 21.753 1.00 0.00 -2 SER A N 4
ATOM 4415 C CA . SER A 1 5 ? -6.496 -1.934 22.979 1.00 0.00 -2 SER A CA 4
ATOM 4416 C C . SER A 1 5 ? -5.774 -0.601 22.810 1.00 0.00 -2 SER A C 4
ATOM 4417 O O . SER A 1 5 ? -4.808 -0.311 23.516 1.00 0.00 -2 SER A O 4
ATOM 4425 N N . SER A 1 6 ? -6.251 0.208 21.869 1.00 0.00 -1 SER A N 4
ATOM 4426 C CA . SER A 1 6 ? -5.650 1.510 21.603 1.00 0.00 -1 SER A CA 4
ATOM 4427 C C . SER A 1 6 ? -6.476 2.292 20.586 1.00 0.00 -1 SER A C 4
ATOM 4428 O O . SER A 1 6 ? -6.465 1.986 19.395 1.00 0.00 -1 SER A O 4
ATOM 4436 N N . GLY A 1 7 ? -7.192 3.304 21.067 1.00 0.00 0 GLY A N 4
ATOM 4437 C CA . GLY A 1 7 ? -8.013 4.115 20.187 1.00 0.00 0 GLY A CA 4
ATOM 4438 C C . GLY A 1 7 ? -7.197 4.838 19.134 1.00 0.00 0 GLY A C 4
ATOM 4439 O O . GLY A 1 7 ? -6.909 4.283 18.074 1.00 0.00 0 GLY A O 4
ATOM 4443 N N . MET A 1 8 ? -6.825 6.080 19.425 1.00 0.00 1 MET A N 4
ATOM 4444 C CA . MET A 1 8 ? -6.037 6.879 18.494 1.00 0.00 1 MET A CA 4
ATOM 4445 C C . MET A 1 8 ? -4.648 7.158 19.058 1.00 0.00 1 MET A C 4
ATOM 4446 O O . MET A 1 8 ? -4.364 6.852 20.216 1.00 0.00 1 MET A O 4
ATOM 4460 N N . SER A 1 9 ? -3.785 7.741 18.232 1.00 0.00 2 SER A N 4
ATOM 4461 C CA . SER A 1 9 ? -2.423 8.057 18.647 1.00 0.00 2 SER A CA 4
ATOM 4462 C C . SER A 1 9 ? -1.725 8.925 17.605 1.00 0.00 2 SER A C 4
ATOM 4463 O O . SER A 1 9 ? -2.221 9.099 16.492 1.00 0.00 2 SER A O 4
ATOM 4471 N N . GLY A 1 10 ? -0.569 9.468 17.974 1.00 0.00 3 GLY A N 4
ATOM 4472 C CA . GLY A 1 10 ? 0.180 10.312 17.061 1.00 0.00 3 GLY A CA 4
ATOM 4473 C C . GLY A 1 10 ? 0.500 9.612 15.755 1.00 0.00 3 GLY A C 4
ATOM 4474 O O . GLY A 1 10 ? -0.086 9.918 14.718 1.00 0.00 3 GLY A O 4
ATOM 4478 N N . GLY A 1 11 ? 1.437 8.669 15.806 1.00 0.00 4 GLY A N 4
ATOM 4479 C CA . GLY A 1 11 ? 1.820 7.940 14.611 1.00 0.00 4 GLY A CA 4
ATOM 4480 C C . GLY A 1 11 ? 3.296 8.080 14.294 1.00 0.00 4 GLY A C 4
ATOM 4481 O O . GLY A 1 11 ? 4.109 8.324 15.186 1.00 0.00 4 GLY A O 4
ATOM 4485 N N . LEU A 1 12 ? 3.643 7.923 13.022 1.00 0.00 5 LEU A N 4
ATOM 4486 C CA . LEU A 1 12 ? 5.032 8.032 12.589 1.00 0.00 5 LEU A CA 4
ATOM 4487 C C . LEU A 1 12 ? 5.217 9.215 11.644 1.00 0.00 5 LEU A C 4
ATOM 4488 O O . LEU A 1 12 ? 5.791 9.075 10.564 1.00 0.00 5 LEU A O 4
ATOM 4504 N N . ALA A 1 13 ? 4.728 10.379 12.058 1.00 0.00 6 ALA A N 4
ATOM 4505 C CA . ALA A 1 13 ? 4.843 11.587 11.250 1.00 0.00 6 ALA A CA 4
ATOM 4506 C C . ALA A 1 13 ? 4.384 11.335 9.818 1.00 0.00 6 ALA A C 4
ATOM 4507 O O . ALA A 1 13 ? 5.042 11.724 8.853 1.00 0.00 6 ALA A O 4
ATOM 4514 N N . PRO A 1 14 ? 3.229 10.668 9.674 1.00 0.00 7 PRO A N 4
ATOM 4515 C CA . PRO A 1 14 ? 2.657 10.349 8.363 1.00 0.00 7 PRO A CA 4
ATOM 4516 C C . PRO A 1 14 ? 2.145 11.588 7.637 1.00 0.00 7 PRO A C 4
ATOM 4517 O O . PRO A 1 14 ? 2.056 12.669 8.220 1.00 0.00 7 PRO A O 4
ATOM 4528 N N . SER A 1 15 ? 1.809 11.425 6.361 1.00 0.00 8 SER A N 4
ATOM 4529 C CA . SER A 1 15 ? 1.309 12.532 5.555 1.00 0.00 8 SER A CA 4
ATOM 4530 C C . SER A 1 15 ? -0.086 12.226 5.018 1.00 0.00 8 SER A C 4
ATOM 4531 O O . SER A 1 15 ? -0.604 11.123 5.193 1.00 0.00 8 SER A O 4
ATOM 4539 N N . LYS A 1 16 ? -0.690 13.211 4.361 1.00 0.00 9 LYS A N 4
ATOM 4540 C CA . LYS A 1 16 ? -2.024 13.049 3.796 1.00 0.00 9 LYS A CA 4
ATOM 4541 C C . LYS A 1 16 ? -2.060 11.886 2.810 1.00 0.00 9 LYS A C 4
ATOM 4542 O O . LYS A 1 16 ? -2.873 10.972 2.942 1.00 0.00 9 LYS A O 4
ATOM 4561 N N . SER A 1 17 ? -1.172 11.927 1.821 1.00 0.00 10 SER A N 4
ATOM 4562 C CA . SER A 1 17 ? -1.104 10.878 0.811 1.00 0.00 10 SER A CA 4
ATOM 4563 C C . SER A 1 17 ? -1.067 9.499 1.462 1.00 0.00 10 SER A C 4
ATOM 4564 O O . SER A 1 17 ? -1.843 8.611 1.108 1.00 0.00 10 SER A O 4
ATOM 4572 N N . THR A 1 18 ? -0.158 9.326 2.416 1.00 0.00 11 THR A N 4
ATOM 4573 C CA . THR A 1 18 ? -0.017 8.056 3.117 1.00 0.00 11 THR A CA 4
ATOM 4574 C C . THR A 1 18 ? -1.379 7.446 3.429 1.00 0.00 11 THR A C 4
ATOM 4575 O O . THR A 1 18 ? -2.356 8.163 3.650 1.00 0.00 11 THR A O 4
ATOM 4586 N N . VAL A 1 19 ? -1.438 6.118 3.446 1.00 0.00 12 VAL A N 4
ATOM 4587 C CA . VAL A 1 19 ? -2.681 5.412 3.733 1.00 0.00 12 VAL A CA 4
ATOM 4588 C C . VAL A 1 19 ? -2.474 4.350 4.807 1.00 0.00 12 VAL A C 4
ATOM 4589 O O . VAL A 1 19 ? -1.712 3.401 4.618 1.00 0.00 12 VAL A O 4
ATOM 4602 N N . TYR A 1 20 ? -3.157 4.515 5.934 1.00 0.00 13 TYR A N 4
ATOM 4603 C CA . TYR A 1 20 ? -3.047 3.571 7.040 1.00 0.00 13 TYR A CA 4
ATOM 4604 C C . TYR A 1 20 ? -3.810 2.285 6.737 1.00 0.00 13 TYR A C 4
ATOM 4605 O O . TYR A 1 20 ? -5.037 2.243 6.821 1.00 0.00 13 TYR A O 4
ATOM 4623 N N . VAL A 1 21 ? -3.073 1.237 6.385 1.00 0.00 14 VAL A N 4
ATOM 4624 C CA . VAL A 1 21 ? -3.678 -0.052 6.070 1.00 0.00 14 VAL A CA 4
ATOM 4625 C C . VAL A 1 21 ? -3.261 -1.116 7.080 1.00 0.00 14 VAL A C 4
ATOM 4626 O O . VAL A 1 21 ? -2.075 -1.291 7.358 1.00 0.00 14 VAL A O 4
ATOM 4639 N N . SER A 1 22 ? -4.245 -1.824 7.626 1.00 0.00 15 SER A N 4
ATOM 4640 C CA . SER A 1 22 ? -3.980 -2.869 8.608 1.00 0.00 15 SER A CA 4
ATOM 4641 C C . SER A 1 22 ? -4.543 -4.208 8.140 1.00 0.00 15 SER A C 4
ATOM 4642 O O . SER A 1 22 ? -5.107 -4.311 7.052 1.00 0.00 15 SER A O 4
ATOM 4650 N N . ASN A 1 23 ? -4.384 -5.232 8.973 1.00 0.00 16 ASN A N 4
ATOM 4651 C CA . ASN A 1 23 ? -4.875 -6.566 8.646 1.00 0.00 16 ASN A CA 4
ATOM 4652 C C . ASN A 1 23 ? -4.344 -7.024 7.291 1.00 0.00 16 ASN A C 4
ATOM 4653 O O . ASN A 1 23 ? -4.994 -7.797 6.586 1.00 0.00 16 ASN A O 4
ATOM 4664 N N . LEU A 1 24 ? -3.158 -6.543 6.934 1.00 0.00 17 LEU A N 4
ATOM 4665 C CA . LEU A 1 24 ? -2.538 -6.904 5.663 1.00 0.00 17 LEU A CA 4
ATOM 4666 C C . LEU A 1 24 ? -1.767 -8.214 5.786 1.00 0.00 17 LEU A C 4
ATOM 4667 O O . LEU A 1 24 ? -1.170 -8.517 6.819 1.00 0.00 17 LEU A O 4
ATOM 4683 N N . PRO A 1 25 ? -1.778 -9.010 4.707 1.00 0.00 18 PRO A N 4
ATOM 4684 C CA . PRO A 1 25 ? -1.082 -10.300 4.668 1.00 0.00 18 PRO A CA 4
ATOM 4685 C C . PRO A 1 25 ? 0.435 -10.141 4.657 1.00 0.00 18 PRO A C 4
ATOM 4686 O O . PRO A 1 25 ? 1.057 -10.101 3.596 1.00 0.00 18 PRO A O 4
ATOM 4697 N N . PHE A 1 26 ? 1.024 -10.050 5.845 1.00 0.00 19 PHE A N 4
ATOM 4698 C CA . PHE A 1 26 ? 2.468 -9.894 5.971 1.00 0.00 19 PHE A CA 4
ATOM 4699 C C . PHE A 1 26 ? 3.203 -10.912 5.104 1.00 0.00 19 PHE A C 4
ATOM 4700 O O . PHE A 1 26 ? 4.344 -10.690 4.698 1.00 0.00 19 PHE A O 4
ATOM 4717 N N . SER A 1 27 ? 2.541 -12.030 4.824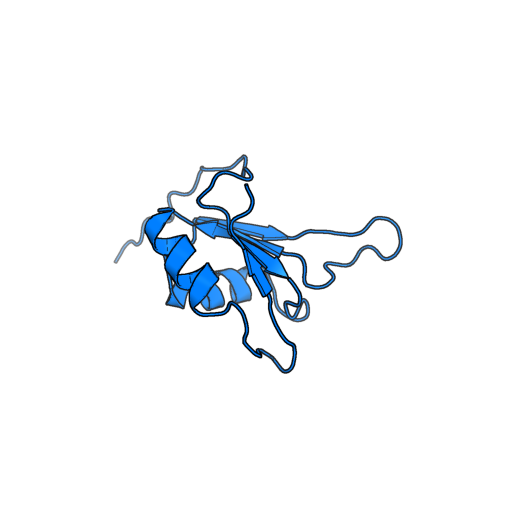 1.00 0.00 20 SER A N 4
ATOM 4718 C CA . SER A 1 27 ? 3.132 -13.085 4.009 1.00 0.00 20 SER A CA 4
ATOM 4719 C C . SER A 1 27 ? 3.738 -12.510 2.732 1.00 0.00 20 SER A C 4
ATOM 4720 O O . SER A 1 27 ? 4.666 -13.082 2.159 1.00 0.00 20 SER A O 4
ATOM 4728 N N . LEU A 1 28 ? 3.207 -11.375 2.292 1.00 0.00 21 LEU A N 4
ATOM 4729 C CA . LEU A 1 28 ? 3.694 -10.720 1.083 1.00 0.00 21 LEU A CA 4
ATOM 4730 C C . LEU A 1 28 ? 4.926 -9.872 1.382 1.00 0.00 21 LEU A C 4
ATOM 4731 O O . LEU A 1 28 ? 5.368 -9.780 2.528 1.00 0.00 21 LEU A O 4
ATOM 4747 N N . THR A 1 29 ? 5.477 -9.250 0.344 1.00 0.00 22 THR A N 4
ATOM 4748 C CA . THR A 1 29 ? 6.657 -8.408 0.495 1.00 0.00 22 THR A CA 4
ATOM 4749 C C . THR A 1 29 ? 6.383 -6.986 0.019 1.00 0.00 22 THR A C 4
ATOM 4750 O O . THR A 1 29 ? 5.408 -6.736 -0.689 1.00 0.00 22 THR A O 4
ATOM 4761 N N . ASN A 1 30 ? 7.249 -6.058 0.411 1.00 0.00 23 ASN A N 4
ATOM 4762 C CA . ASN A 1 30 ? 7.099 -4.660 0.023 1.00 0.00 23 ASN A CA 4
ATOM 4763 C C . ASN A 1 30 ? 6.632 -4.544 -1.424 1.00 0.00 23 ASN A C 4
ATOM 4764 O O . ASN A 1 30 ? 5.645 -3.871 -1.716 1.00 0.00 23 ASN A O 4
ATOM 4775 N N . ASN A 1 31 ? 7.349 -5.206 -2.327 1.00 0.00 24 ASN A N 4
ATOM 4776 C CA . ASN A 1 31 ? 7.008 -5.178 -3.744 1.00 0.00 24 ASN A CA 4
ATOM 4777 C C . ASN A 1 31 ? 5.534 -5.509 -3.956 1.00 0.00 24 ASN A C 4
ATOM 4778 O O . ASN A 1 31 ? 4.804 -4.757 -4.602 1.00 0.00 24 ASN A O 4
ATOM 4789 N N . ASP A 1 32 ? 5.102 -6.639 -3.406 1.00 0.00 25 ASP A N 4
ATOM 4790 C CA . ASP A 1 32 ? 3.715 -7.070 -3.533 1.00 0.00 25 ASP A CA 4
ATOM 4791 C C . ASP A 1 32 ? 2.759 -5.924 -3.215 1.00 0.00 25 ASP A C 4
ATOM 4792 O O . ASP A 1 32 ? 2.009 -5.469 -4.079 1.00 0.00 25 ASP A O 4
ATOM 4801 N N . LEU A 1 33 ? 2.790 -5.464 -1.969 1.00 0.00 26 LEU A N 4
ATOM 4802 C CA . LEU A 1 33 ? 1.926 -4.371 -1.535 1.00 0.00 26 LEU A CA 4
ATOM 4803 C C . LEU A 1 33 ? 1.964 -3.218 -2.532 1.00 0.00 26 LEU A C 4
ATOM 4804 O O . LEU A 1 33 ? 0.925 -2.755 -3.002 1.00 0.00 26 LEU A O 4
ATOM 4820 N N . TYR A 1 34 ? 3.169 -2.759 -2.852 1.00 0.00 27 TYR A N 4
ATOM 4821 C CA . TYR A 1 34 ? 3.343 -1.660 -3.794 1.00 0.00 27 TYR A CA 4
ATOM 4822 C C . TYR A 1 34 ? 2.396 -1.803 -4.981 1.00 0.00 27 TYR A C 4
ATOM 4823 O O . TYR A 1 34 ? 1.604 -0.906 -5.270 1.00 0.00 27 TYR A O 4
ATOM 4841 N N . ARG A 1 35 ? 2.484 -2.940 -5.665 1.00 0.00 28 ARG A N 4
ATOM 4842 C CA . ARG A 1 35 ? 1.636 -3.202 -6.821 1.00 0.00 28 ARG A CA 4
ATOM 4843 C C . ARG A 1 35 ? 0.166 -3.269 -6.414 1.00 0.00 28 ARG A C 4
ATOM 4844 O O . ARG A 1 35 ? -0.678 -2.577 -6.984 1.00 0.00 28 ARG A O 4
ATOM 4865 N N . ILE A 1 36 ? -0.131 -4.107 -5.426 1.00 0.00 29 ILE A N 4
ATOM 4866 C CA . ILE A 1 36 ? -1.497 -4.263 -4.943 1.00 0.00 29 ILE A CA 4
ATOM 4867 C C . ILE A 1 36 ? -2.189 -2.912 -4.803 1.00 0.00 29 ILE A C 4
ATOM 4868 O O . ILE A 1 36 ? -3.311 -2.725 -5.274 1.00 0.00 29 ILE A O 4
ATOM 4884 N N . PHE A 1 37 ? -1.511 -1.971 -4.154 1.00 0.00 30 PHE A N 4
ATOM 4885 C CA . PHE A 1 37 ? -2.060 -0.635 -3.952 1.00 0.00 30 PHE A CA 4
ATOM 4886 C C . PHE A 1 37 ? -1.957 0.194 -5.229 1.00 0.00 30 PHE A C 4
ATOM 4887 O O . PHE A 1 37 ? -2.629 1.215 -5.375 1.00 0.00 30 PHE A O 4
ATOM 4904 N N . SER A 1 38 ? -1.111 -0.254 -6.151 1.00 0.00 31 SER A N 4
ATOM 4905 C CA . SER A 1 38 ? -0.916 0.448 -7.415 1.00 0.00 31 SER A CA 4
ATOM 4906 C C . SER A 1 38 ? -2.179 0.389 -8.269 1.00 0.00 31 SER A C 4
ATOM 4907 O O . SER A 1 38 ? -2.418 1.261 -9.105 1.00 0.00 31 SER A O 4
ATOM 4915 N N . LYS A 1 39 ? -2.985 -0.645 -8.052 1.00 0.00 32 LYS A N 4
ATOM 4916 C CA . LYS A 1 39 ? -4.225 -0.819 -8.800 1.00 0.00 32 LYS A CA 4
ATOM 4917 C C . LYS A 1 39 ? -5.137 0.392 -8.630 1.00 0.00 32 LYS A C 4
ATOM 4918 O O . LYS A 1 39 ? -6.088 0.576 -9.391 1.00 0.00 32 LYS A O 4
ATOM 4937 N N . TYR A 1 40 ? -4.840 1.215 -7.631 1.00 0.00 33 TYR A N 4
ATOM 4938 C CA . TYR A 1 40 ? -5.634 2.408 -7.362 1.00 0.00 33 TYR A CA 4
ATOM 4939 C C . TYR A 1 40 ? -4.868 3.670 -7.744 1.00 0.00 33 TYR A C 4
ATOM 4940 O O . TYR A 1 40 ? -5.395 4.547 -8.428 1.00 0.00 33 TYR A O 4
ATOM 4958 N N . GLY A 1 41 ? -3.619 3.755 -7.297 1.00 0.00 34 GLY A N 4
ATOM 4959 C CA . GLY A 1 41 ? -2.798 4.912 -7.602 1.00 0.00 34 GLY A CA 4
ATOM 4960 C C . GLY A 1 41 ? -1.315 4.605 -7.536 1.00 0.00 34 GLY A C 4
ATOM 4961 O O . GLY A 1 41 ? -0.885 3.740 -6.773 1.00 0.00 34 GLY A O 4
ATOM 4965 N N . LYS A 1 42 ? -0.530 5.314 -8.340 1.00 0.00 35 LYS A N 4
ATOM 4966 C CA . LYS A 1 42 ? 0.914 5.114 -8.372 1.00 0.00 35 LYS A CA 4
ATOM 4967 C C . LYS A 1 42 ? 1.512 5.241 -6.975 1.00 0.00 35 LYS A C 4
ATOM 4968 O O . LYS A 1 42 ? 1.205 6.180 -6.240 1.00 0.00 35 LYS A O 4
ATOM 4987 N N . VAL A 1 43 ? 2.368 4.290 -6.614 1.00 0.00 36 VAL A N 4
ATOM 4988 C CA . VAL A 1 43 ? 3.011 4.297 -5.305 1.00 0.00 36 VAL A CA 4
ATOM 4989 C C . VAL A 1 43 ? 4.430 4.846 -5.393 1.00 0.00 36 VAL A C 4
ATOM 4990 O O . VAL A 1 43 ? 5.138 4.612 -6.373 1.00 0.00 36 VAL A O 4
ATOM 5003 N N . VAL A 1 44 ? 4.842 5.577 -4.362 1.00 0.00 37 VAL A N 4
ATOM 5004 C CA . VAL A 1 44 ? 6.178 6.158 -4.322 1.00 0.00 37 VAL A CA 4
ATOM 5005 C C . VAL A 1 44 ? 7.076 5.405 -3.348 1.00 0.00 37 VAL A C 4
ATOM 5006 O O . VAL A 1 44 ? 8.248 5.156 -3.631 1.00 0.00 37 VAL A O 4
ATOM 5019 N N . LYS A 1 45 ? 6.519 5.043 -2.197 1.00 0.00 38 LYS A N 4
ATOM 5020 C CA . LYS A 1 45 ? 7.267 4.315 -1.179 1.00 0.00 38 LYS A CA 4
ATOM 5021 C C . LYS A 1 45 ? 6.338 3.448 -0.336 1.00 0.00 38 LYS A C 4
ATOM 5022 O O . LYS A 1 45 ? 5.169 3.782 -0.140 1.00 0.00 38 LYS A O 4
ATOM 5041 N N . VAL A 1 46 ? 6.865 2.334 0.162 1.00 0.00 39 VAL A N 4
ATOM 5042 C CA . VAL A 1 46 ? 6.083 1.420 0.986 1.00 0.00 39 VAL A CA 4
ATOM 5043 C C . VAL A 1 46 ? 6.629 1.359 2.408 1.00 0.00 39 VAL A C 4
ATOM 5044 O O . VAL A 1 46 ? 7.820 1.128 2.619 1.00 0.00 39 VAL A O 4
ATOM 5057 N N . THR A 1 47 ? 5.750 1.567 3.384 1.00 0.00 40 THR A N 4
ATOM 5058 C CA . THR A 1 47 ? 6.143 1.537 4.787 1.00 0.00 40 THR A CA 4
ATOM 5059 C C . THR A 1 47 ? 5.371 0.467 5.551 1.00 0.00 40 THR A C 4
ATOM 5060 O O . THR A 1 47 ? 4.197 0.218 5.273 1.00 0.00 40 THR A O 4
ATOM 5071 N N . ILE A 1 48 ? 6.036 -0.162 6.514 1.00 0.00 41 ILE A N 4
ATOM 5072 C CA . ILE A 1 48 ? 5.411 -1.203 7.319 1.00 0.00 41 ILE A CA 4
ATOM 5073 C C . ILE A 1 48 ? 5.673 -0.981 8.805 1.00 0.00 41 ILE A C 4
ATOM 5074 O O . ILE A 1 48 ? 6.801 -0.704 9.212 1.00 0.00 41 ILE A O 4
ATOM 5090 N N . MET A 1 49 ? 4.624 -1.107 9.610 1.00 0.00 42 MET A N 4
ATOM 5091 C CA . MET A 1 49 ? 4.741 -0.924 11.052 1.00 0.00 42 MET A CA 4
ATOM 5092 C C . MET A 1 49 ? 5.299 -2.178 11.717 1.00 0.00 42 MET A C 4
ATOM 5093 O O . MET A 1 49 ? 5.329 -3.252 11.114 1.00 0.00 42 MET A O 4
ATOM 5107 N N . LYS A 1 50 ? 5.740 -2.037 12.962 1.00 0.00 43 LYS A N 4
ATOM 5108 C CA . LYS A 1 50 ? 6.296 -3.159 13.709 1.00 0.00 43 LYS A CA 4
ATOM 5109 C C . LYS A 1 50 ? 6.114 -2.956 15.210 1.00 0.00 43 LYS A C 4
ATOM 5110 O O . LYS A 1 50 ? 6.031 -1.824 15.688 1.00 0.00 43 LYS A O 4
ATOM 5129 N N . ASP A 1 51 ? 6.055 -4.059 15.949 1.00 0.00 44 ASP A N 4
ATOM 5130 C CA . ASP A 1 51 ? 5.886 -4.001 17.396 1.00 0.00 44 ASP A CA 4
ATOM 5131 C C . ASP A 1 51 ? 7.223 -3.761 18.090 1.00 0.00 44 ASP A C 4
ATOM 5132 O O . ASP A 1 51 ? 8.242 -3.535 17.437 1.00 0.00 44 ASP A O 4
ATOM 5141 N N . LYS A 1 52 ? 7.211 -3.809 19.418 1.00 0.00 45 LYS A N 4
ATOM 5142 C CA . LYS A 1 52 ? 8.422 -3.596 20.202 1.00 0.00 45 LYS A CA 4
ATOM 5143 C C . LYS A 1 52 ? 8.820 -4.869 20.943 1.00 0.00 45 LYS A C 4
ATOM 5144 O O . LYS A 1 52 ? 10.002 -5.111 21.187 1.00 0.00 45 LYS A O 4
ATOM 5163 N N . ASP A 1 53 ? 7.828 -5.678 21.296 1.00 0.00 46 ASP A N 4
ATOM 5164 C CA . ASP A 1 53 ? 8.076 -6.927 22.007 1.00 0.00 46 ASP A CA 4
ATOM 5165 C C . ASP A 1 53 ? 8.070 -8.110 21.044 1.00 0.00 46 ASP A C 4
ATOM 5166 O O . ASP A 1 53 ? 8.948 -8.972 21.097 1.00 0.00 46 ASP A O 4
ATOM 5175 N N . THR A 1 54 ? 7.074 -8.146 20.164 1.00 0.00 47 THR A N 4
ATOM 5176 C CA . THR A 1 54 ? 6.953 -9.224 19.191 1.00 0.00 47 THR A CA 4
ATOM 5177 C C . THR A 1 54 ? 7.840 -8.972 17.978 1.00 0.00 47 THR A C 4
ATOM 5178 O O . THR A 1 54 ? 8.311 -9.911 17.336 1.00 0.00 47 THR A O 4
ATOM 5189 N N . ARG A 1 55 ? 8.066 -7.699 17.669 1.00 0.00 48 ARG A N 4
ATOM 5190 C CA . ARG A 1 55 ? 8.897 -7.324 16.532 1.00 0.00 48 ARG A CA 4
ATOM 5191 C C . ARG A 1 55 ? 8.362 -7.938 15.241 1.00 0.00 48 ARG A C 4
ATOM 5192 O O . ARG A 1 55 ? 9.100 -8.575 14.491 1.00 0.00 48 ARG A O 4
ATOM 5213 N N . LYS A 1 56 ? 7.072 -7.741 14.989 1.00 0.00 49 LYS A N 4
ATOM 5214 C CA . LYS A 1 56 ? 6.436 -8.274 13.790 1.00 0.00 49 LYS A CA 4
ATOM 5215 C C . LYS A 1 56 ? 5.580 -7.210 13.110 1.00 0.00 49 LYS A C 4
ATOM 5216 O O . LYS A 1 56 ? 5.075 -6.296 13.763 1.00 0.00 49 LYS A O 4
ATOM 5235 N N . SER A 1 57 ? 5.418 -7.337 11.797 1.00 0.00 50 SER A N 4
ATOM 5236 C CA . SER A 1 57 ? 4.624 -6.385 11.029 1.00 0.00 50 SER A CA 4
ATOM 5237 C C . SER A 1 57 ? 3.225 -6.242 11.621 1.00 0.00 50 SER A C 4
ATOM 5238 O O . SER A 1 57 ? 2.681 -5.141 11.699 1.00 0.00 50 SER A O 4
ATOM 5246 N N . LYS A 1 58 ? 2.648 -7.365 12.036 1.00 0.00 51 LYS A N 4
ATOM 5247 C CA . LYS A 1 58 ? 1.314 -7.368 12.623 1.00 0.00 51 LYS A CA 4
ATOM 5248 C C . LYS A 1 58 ? 0.277 -6.877 11.617 1.00 0.00 51 LYS A C 4
ATOM 5249 O O . LYS A 1 58 ? -0.781 -6.376 11.996 1.00 0.00 51 LYS A O 4
ATOM 5268 N N . GLY A 1 59 ? 0.587 -7.026 10.333 1.00 0.00 52 GLY A N 4
ATOM 5269 C CA . GLY A 1 59 ? -0.329 -6.595 9.293 1.00 0.00 52 GLY A CA 4
ATOM 5270 C C . GLY A 1 59 ? -0.327 -5.091 9.107 1.00 0.00 52 GLY A C 4
ATOM 5271 O O . GLY A 1 59 ? -0.414 -4.597 7.982 1.00 0.00 52 GLY A O 4
ATOM 5275 N N . VAL A 1 60 ? -0.230 -4.359 10.212 1.00 0.00 53 VAL A N 4
ATOM 5276 C CA . VAL A 1 60 ? -0.218 -2.902 10.166 1.00 0.00 53 VAL A CA 4
ATOM 5277 C C . VAL A 1 60 ? 0.899 -2.390 9.263 1.00 0.00 53 VAL A C 4
ATOM 5278 O O . VAL A 1 60 ? 2.079 -2.508 9.591 1.00 0.00 53 VAL A O 4
ATOM 5291 N N . ALA A 1 61 ? 0.518 -1.819 8.125 1.00 0.00 54 ALA A N 4
ATOM 5292 C CA . ALA A 1 61 ? 1.487 -1.286 7.176 1.00 0.00 54 ALA A CA 4
ATOM 5293 C C . ALA A 1 61 ? 1.006 0.034 6.583 1.00 0.00 54 ALA A C 4
ATOM 5294 O O . ALA A 1 61 ? -0.188 0.222 6.348 1.00 0.00 54 ALA A O 4
ATOM 5301 N N . PHE A 1 62 ? 1.942 0.946 6.345 1.00 0.00 55 PHE A N 4
ATOM 5302 C CA . PHE A 1 62 ? 1.614 2.250 5.781 1.00 0.00 55 PHE A CA 4
ATOM 5303 C C . PHE A 1 62 ? 1.996 2.317 4.306 1.00 0.00 55 PHE A C 4
ATOM 5304 O O . PHE A 1 62 ? 3.075 1.873 3.913 1.00 0.00 55 PHE A O 4
ATOM 5321 N N . ILE A 1 63 ? 1.104 2.875 3.494 1.00 0.00 56 ILE A N 4
ATOM 5322 C CA . ILE A 1 63 ? 1.348 3.000 2.062 1.00 0.00 56 ILE A CA 4
ATOM 5323 C C . ILE A 1 63 ? 1.422 4.465 1.644 1.00 0.00 56 ILE A C 4
ATOM 5324 O O . ILE A 1 63 ? 0.508 5.246 1.911 1.00 0.00 56 ILE A O 4
ATOM 5340 N N . LEU A 1 64 ? 2.516 4.830 0.984 1.00 0.00 57 LEU A N 4
ATOM 5341 C CA . LEU A 1 64 ? 2.710 6.202 0.526 1.00 0.00 57 LEU A CA 4
ATOM 5342 C C . LEU A 1 64 ? 2.301 6.350 -0.936 1.00 0.00 57 LEU A C 4
ATOM 5343 O O . LEU A 1 64 ? 2.853 5.690 -1.816 1.00 0.00 57 LEU A O 4
ATOM 5359 N N . PHE A 1 65 ? 1.331 7.223 -1.188 1.00 0.00 58 PHE A N 4
ATOM 5360 C CA . PHE A 1 65 ? 0.849 7.460 -2.543 1.00 0.00 58 PHE A CA 4
ATOM 5361 C C . PHE A 1 65 ? 1.403 8.769 -3.097 1.00 0.00 58 PHE A C 4
ATOM 5362 O O . PHE A 1 65 ? 1.767 9.672 -2.342 1.00 0.00 58 PHE A O 4
ATOM 5379 N N . LEU A 1 66 ? 1.466 8.865 -4.421 1.00 0.00 59 LEU A N 4
ATOM 5380 C CA . LEU A 1 66 ? 1.976 10.063 -5.078 1.00 0.00 59 LEU A CA 4
ATOM 5381 C C . LEU A 1 66 ? 1.057 11.254 -4.829 1.00 0.00 59 LEU A C 4
ATOM 5382 O O . LEU A 1 66 ? 1.509 12.329 -4.434 1.00 0.00 59 LEU A O 4
ATOM 5398 N N . ASP A 1 67 ? -0.236 11.055 -5.062 1.00 0.00 60 ASP A N 4
ATOM 5399 C CA . ASP A 1 67 ? -1.221 12.112 -4.860 1.00 0.00 60 ASP A CA 4
ATOM 5400 C C . ASP A 1 67 ? -2.315 11.659 -3.898 1.00 0.00 60 ASP A C 4
ATOM 5401 O O . ASP A 1 67 ? -2.894 10.584 -4.060 1.00 0.00 60 ASP A O 4
ATOM 5410 N N . LYS A 1 68 ? -2.593 12.484 -2.895 1.00 0.00 61 LYS A N 4
ATOM 5411 C CA . LYS A 1 68 ? -3.617 12.170 -1.906 1.00 0.00 61 LYS A CA 4
ATOM 5412 C C . LYS A 1 68 ? -4.914 11.738 -2.584 1.00 0.00 61 LYS A C 4
ATOM 5413 O O . LYS A 1 68 ? -5.512 10.728 -2.214 1.00 0.00 61 LYS A O 4
ATOM 5432 N N . ASP A 1 69 ? -5.341 12.509 -3.578 1.00 0.00 62 ASP A N 4
ATOM 5433 C CA . ASP A 1 69 ? -6.565 12.204 -4.309 1.00 0.00 62 ASP A CA 4
ATOM 5434 C C . ASP A 1 69 ? -6.629 10.723 -4.670 1.00 0.00 62 ASP A C 4
ATOM 5435 O O . ASP A 1 69 ? -7.699 10.116 -4.658 1.00 0.00 62 ASP A O 4
ATOM 5444 N N . SER A 1 70 ? -5.474 10.148 -4.992 1.00 0.00 63 SER A N 4
ATOM 5445 C CA . SER A 1 70 ? -5.399 8.739 -5.362 1.00 0.00 63 SER A CA 4
ATOM 5446 C C . SER A 1 70 ? -5.518 7.848 -4.130 1.00 0.00 63 SER A C 4
ATOM 5447 O O . SER A 1 70 ? -6.148 6.791 -4.173 1.00 0.00 63 SER A O 4
ATOM 5455 N N . ALA A 1 71 ? -4.908 8.282 -3.032 1.00 0.00 64 ALA A N 4
ATOM 5456 C CA . ALA A 1 71 ? -4.947 7.525 -1.786 1.00 0.00 64 ALA A CA 4
ATOM 5457 C C . ALA A 1 71 ? -6.380 7.338 -1.302 1.00 0.00 64 ALA A C 4
ATOM 5458 O O . ALA A 1 71 ? -6.788 6.228 -0.959 1.00 0.00 64 ALA A O 4
ATOM 5465 N N . GLN A 1 72 ? -7.139 8.429 -1.276 1.00 0.00 65 GLN A N 4
ATOM 5466 C CA . GLN A 1 72 ? -8.527 8.383 -0.832 1.00 0.00 65 GLN A CA 4
ATOM 5467 C C . GLN A 1 72 ? -9.260 7.201 -1.458 1.00 0.00 65 GLN A C 4
ATOM 5468 O O . GLN A 1 72 ? -9.877 6.400 -0.757 1.00 0.00 65 GLN A O 4
ATOM 5482 N N . ASN A 1 73 ? -9.188 7.100 -2.781 1.00 0.00 66 ASN A N 4
ATOM 5483 C CA . ASN A 1 73 ? -9.846 6.016 -3.501 1.00 0.00 66 ASN A CA 4
ATOM 5484 C C . ASN A 1 73 ? -9.628 4.681 -2.794 1.00 0.00 66 ASN A C 4
ATOM 5485 O O . ASN A 1 73 ? -10.584 3.981 -2.459 1.00 0.00 66 ASN A O 4
ATOM 5496 N N . CYS A 1 74 ? -8.365 4.337 -2.570 1.00 0.00 67 CYS A N 4
ATOM 5497 C CA . CYS A 1 74 ? -8.020 3.086 -1.903 1.00 0.00 67 CYS A CA 4
ATOM 5498 C C . CYS A 1 74 ? -8.645 3.022 -0.513 1.00 0.00 67 CYS A C 4
ATOM 5499 O O . CYS A 1 74 ? -9.154 1.980 -0.096 1.00 0.00 67 CYS A O 4
ATOM 5507 N N . THR A 1 75 ? -8.602 4.141 0.203 1.00 0.00 68 THR A N 4
ATOM 5508 C CA . THR A 1 75 ? -9.161 4.212 1.547 1.00 0.00 68 THR A CA 4
ATOM 5509 C C . THR A 1 75 ? -10.666 3.972 1.529 1.00 0.00 68 THR A C 4
ATOM 5510 O O . THR A 1 75 ? -11.291 3.817 2.578 1.00 0.00 68 THR A O 4
ATOM 5521 N N . ARG A 1 76 ? -11.242 3.943 0.332 1.00 0.00 69 ARG A N 4
ATOM 5522 C CA . ARG A 1 76 ? -12.675 3.723 0.179 1.00 0.00 69 ARG A CA 4
ATOM 5523 C C . ARG A 1 76 ? -12.947 2.485 -0.670 1.00 0.00 69 ARG A C 4
ATOM 5524 O O . ARG A 1 76 ? -14.098 2.097 -0.870 1.00 0.00 69 ARG A O 4
ATOM 5545 N N . ALA A 1 77 ? -11.880 1.868 -1.167 1.00 0.00 70 ALA A N 4
ATOM 5546 C CA . ALA A 1 77 ? -12.003 0.673 -1.993 1.00 0.00 70 ALA A CA 4
ATOM 5547 C C . ALA A 1 77 ? -11.743 -0.588 -1.177 1.00 0.00 70 ALA A C 4
ATOM 5548 O O . ALA A 1 77 ? -12.452 -1.585 -1.314 1.00 0.00 70 ALA A O 4
ATOM 5555 N N . ILE A 1 78 ? -10.722 -0.537 -0.328 1.00 0.00 71 ILE A N 4
ATOM 5556 C CA . ILE A 1 78 ? -10.369 -1.676 0.511 1.00 0.00 71 ILE A CA 4
ATOM 5557 C C . ILE A 1 78 ? -10.976 -1.542 1.903 1.00 0.00 71 ILE A C 4
ATOM 5558 O O . ILE A 1 78 ? -11.196 -2.536 2.594 1.00 0.00 71 ILE A O 4
ATOM 5574 N N . ASN A 1 79 ? -11.246 -0.306 2.309 1.00 0.00 72 ASN A N 4
ATOM 5575 C CA . ASN A 1 79 ? -11.830 -0.042 3.619 1.00 0.00 72 ASN A CA 4
ATOM 5576 C C . ASN A 1 79 ? -13.104 -0.856 3.821 1.00 0.00 72 ASN A C 4
ATOM 5577 O O . ASN A 1 79 ? -14.022 -0.805 3.004 1.00 0.00 72 ASN A O 4
ATOM 5588 N N . ASN A 1 80 ? -13.152 -1.607 4.917 1.00 0.00 73 ASN A N 4
ATOM 5589 C CA . ASN A 1 80 ? -14.313 -2.433 5.228 1.00 0.00 73 ASN A CA 4
ATOM 5590 C C . ASN A 1 80 ? -14.495 -3.530 4.183 1.00 0.00 73 ASN A C 4
ATOM 5591 O O . ASN A 1 80 ? -15.591 -3.728 3.658 1.00 0.00 73 ASN A O 4
ATOM 5602 N N . LYS A 1 81 ? -13.413 -4.242 3.886 1.00 0.00 74 LYS A N 4
ATOM 5603 C CA . LYS A 1 81 ? -13.452 -5.321 2.907 1.00 0.00 74 LYS A CA 4
ATOM 5604 C C . LYS A 1 81 ? -12.585 -6.494 3.354 1.00 0.00 74 LYS A C 4
ATOM 5605 O O . LYS A 1 81 ? -11.604 -6.311 4.075 1.00 0.00 74 LYS A O 4
ATOM 5624 N N . GLN A 1 82 ? -12.952 -7.695 2.921 1.00 0.00 75 GLN A N 4
ATOM 5625 C CA . GLN A 1 82 ? -12.206 -8.896 3.277 1.00 0.00 75 GLN A CA 4
ATOM 5626 C C . GLN A 1 82 ? -11.242 -9.289 2.162 1.00 0.00 75 GLN A C 4
ATOM 5627 O O . GLN A 1 82 ? -11.661 -9.741 1.095 1.00 0.00 75 GLN A O 4
ATOM 5641 N N . LEU A 1 83 ? -9.950 -9.113 2.415 1.00 0.00 76 LEU A N 4
ATOM 5642 C CA . LEU A 1 83 ? -8.925 -9.449 1.432 1.00 0.00 76 LEU A CA 4
ATOM 5643 C C . LEU A 1 83 ? -7.980 -10.516 1.975 1.00 0.00 76 LEU A C 4
ATOM 5644 O O . LEU A 1 83 ? -7.774 -10.621 3.184 1.00 0.00 76 LEU A O 4
ATOM 5660 N N . PHE A 1 84 ? -7.405 -11.304 1.072 1.00 0.00 77 PHE A N 4
ATOM 5661 C CA . PHE A 1 84 ? -6.480 -12.362 1.459 1.00 0.00 77 PHE A CA 4
ATOM 5662 C C . PHE A 1 84 ? -6.997 -13.117 2.680 1.00 0.00 77 PHE A C 4
ATOM 5663 O O . PHE A 1 84 ? -6.222 -13.693 3.442 1.00 0.00 77 PHE A O 4
ATOM 5680 N N . GLY A 1 85 ? -8.315 -13.109 2.859 1.00 0.00 78 GLY A N 4
ATOM 5681 C CA . GLY A 1 85 ? -8.914 -13.795 3.989 1.00 0.00 78 GLY A CA 4
ATOM 5682 C C . GLY A 1 85 ? -8.642 -13.093 5.305 1.00 0.00 78 GLY A C 4
ATOM 5683 O O . GLY A 1 85 ? -8.302 -13.735 6.299 1.00 0.00 78 GLY A O 4
ATOM 5687 N N . ARG A 1 86 ? -8.789 -11.772 5.311 1.00 0.00 79 ARG A N 4
ATOM 5688 C CA . ARG A 1 86 ? -8.553 -10.983 6.513 1.00 0.00 79 ARG A CA 4
ATOM 5689 C C . ARG A 1 86 ? -9.090 -9.564 6.346 1.00 0.00 79 ARG A C 4
ATOM 5690 O O . ARG A 1 86 ? -8.546 -8.769 5.580 1.00 0.00 79 ARG A O 4
ATOM 5711 N N . VAL A 1 87 ? -10.162 -9.254 7.069 1.00 0.00 80 VAL A N 4
ATOM 5712 C CA . VAL A 1 87 ? -10.772 -7.932 7.002 1.00 0.00 80 VAL A CA 4
ATOM 5713 C C . VAL A 1 87 ? -9.714 -6.835 7.045 1.00 0.00 80 VAL A C 4
ATOM 5714 O O . VAL A 1 87 ? -9.154 -6.540 8.101 1.00 0.00 80 VAL A O 4
ATOM 5727 N N . ILE A 1 88 ? -9.446 -6.234 5.891 1.00 0.00 81 ILE A N 4
ATOM 5728 C CA . ILE A 1 88 ? -8.456 -5.168 5.797 1.00 0.00 81 ILE A CA 4
ATOM 5729 C C . ILE A 1 88 ? -9.100 -3.801 5.997 1.00 0.00 81 ILE A C 4
ATOM 5730 O O . ILE A 1 88 ? -10.150 -3.506 5.425 1.00 0.00 81 ILE A O 4
ATOM 5746 N N . LYS A 1 89 ? -8.464 -2.967 6.813 1.00 0.00 82 LYS A N 4
ATOM 5747 C CA . LYS A 1 89 ? -8.971 -1.628 7.087 1.00 0.00 82 LYS A CA 4
ATOM 5748 C C . LYS A 1 89 ? -8.054 -0.565 6.490 1.00 0.00 82 LYS A C 4
ATOM 5749 O O . LYS A 1 89 ? -6.836 -0.733 6.454 1.00 0.00 82 LYS A O 4
ATOM 5768 N N . ALA A 1 90 ? -8.649 0.528 6.023 1.00 0.00 83 ALA A N 4
ATOM 5769 C CA . ALA A 1 90 ? -7.885 1.619 5.431 1.00 0.00 83 ALA A CA 4
ATOM 5770 C C . ALA A 1 90 ? -8.370 2.971 5.945 1.00 0.00 83 ALA A C 4
ATOM 5771 O O . ALA A 1 90 ? -9.571 3.196 6.090 1.00 0.00 83 ALA A O 4
ATOM 5778 N N . SER A 1 91 ? -7.427 3.867 6.219 1.00 0.00 84 SER A N 4
ATOM 5779 C CA . SER A 1 91 ? -7.758 5.195 6.722 1.00 0.00 84 SER A CA 4
ATOM 5780 C C . SER A 1 91 ? -6.593 6.159 6.519 1.00 0.00 84 SER A C 4
ATOM 5781 O O . SER A 1 91 ? -5.429 5.768 6.606 1.00 0.00 84 SER A O 4
ATOM 5789 N N . ILE A 1 92 ? -6.916 7.419 6.249 1.00 0.00 85 ILE A N 4
ATOM 5790 C CA . ILE A 1 92 ? -5.897 8.439 6.034 1.00 0.00 85 ILE A CA 4
ATOM 5791 C C . ILE A 1 92 ? -5.048 8.639 7.285 1.00 0.00 85 ILE A C 4
ATOM 5792 O O . ILE A 1 92 ? -5.575 8.802 8.386 1.00 0.00 85 ILE A O 4
ATOM 5808 N N . ALA A 1 93 ? -3.731 8.627 7.108 1.00 0.00 86 ALA A N 4
ATOM 5809 C CA . ALA A 1 93 ? -2.809 8.811 8.222 1.00 0.00 86 ALA A CA 4
ATOM 5810 C C . ALA A 1 93 ? -2.248 10.229 8.241 1.00 0.00 86 ALA A C 4
ATOM 5811 O O . ALA A 1 93 ? -1.381 10.575 7.438 1.00 0.00 86 ALA A O 4
ATOM 5818 N N . ILE A 1 94 ? -2.748 11.045 9.162 1.00 0.00 87 ILE A N 4
ATOM 5819 C CA . ILE A 1 94 ? -2.296 12.426 9.286 1.00 0.00 87 ILE A CA 4
ATOM 5820 C C . ILE A 1 94 ? -1.633 12.668 10.638 1.00 0.00 87 ILE A C 4
ATOM 5821 O O . ILE A 1 94 ? -0.550 13.249 10.715 1.00 0.00 87 ILE A O 4
ATOM 5837 N N . GLY A 1 1 ? -10.404 -6.385 17.413 1.00 0.00 -6 GLY A N 5
ATOM 5838 C CA . GLY A 1 1 ? -9.436 -5.556 16.720 1.00 0.00 -6 GLY A CA 5
ATOM 5839 C C . GLY A 1 1 ? -8.728 -4.590 17.649 1.00 0.00 -6 GLY A C 5
ATOM 5840 O O . GLY A 1 1 ? -7.549 -4.765 17.956 1.00 0.00 -6 GLY A O 5
ATOM 5844 N N . SER A 1 2 ? -9.449 -3.567 18.098 1.00 0.00 -5 SER A N 5
ATOM 5845 C CA . SER A 1 2 ? -8.881 -2.567 18.993 1.00 0.00 -5 SER A CA 5
ATOM 5846 C C . SER A 1 2 ? -9.982 -1.780 19.697 1.00 0.00 -5 SER A C 5
ATOM 5847 O O . SER A 1 2 ? -10.689 -0.988 19.074 1.00 0.00 -5 SER A O 5
ATOM 5855 N N . SER A 1 3 ? -10.121 -2.004 21.000 1.00 0.00 -4 SER A N 5
ATOM 5856 C CA . SER A 1 3 ? -11.138 -1.320 21.789 1.00 0.00 -4 SER A CA 5
ATOM 5857 C C . SER A 1 3 ? -10.513 -0.227 22.651 1.00 0.00 -4 SER A C 5
ATOM 5858 O O . SER A 1 3 ? -10.208 -0.443 23.823 1.00 0.00 -4 SER A O 5
ATOM 5866 N N . GLY A 1 4 ? -10.325 0.949 22.059 1.00 0.00 -3 GLY A N 5
ATOM 5867 C CA . GLY A 1 4 ? -9.738 2.060 22.786 1.00 0.00 -3 GLY A CA 5
ATOM 5868 C C . GLY A 1 4 ? -8.251 2.201 22.525 1.00 0.00 -3 GLY A C 5
ATOM 5869 O O . GLY A 1 4 ? -7.778 1.920 21.424 1.00 0.00 -3 GLY A O 5
ATOM 5873 N N . SER A 1 5 ? -7.513 2.640 23.540 1.00 0.00 -2 SER A N 5
ATOM 5874 C CA . SER A 1 5 ? -6.072 2.824 23.413 1.00 0.00 -2 SER A CA 5
ATOM 5875 C C . SER A 1 5 ? -5.327 1.544 23.782 1.00 0.00 -2 SER A C 5
ATOM 5876 O O . SER A 1 5 ? -5.495 1.008 24.877 1.00 0.00 -2 SER A O 5
ATOM 5884 N N . SER A 1 6 ? -4.502 1.061 22.859 1.00 0.00 -1 SER A N 5
ATOM 5885 C CA . SER A 1 6 ? -3.733 -0.158 23.083 1.00 0.00 -1 SER A CA 5
ATOM 5886 C C . SER A 1 6 ? -2.256 0.067 22.772 1.00 0.00 -1 SER A C 5
ATOM 5887 O O . SER A 1 6 ? -1.585 -0.809 22.228 1.00 0.00 -1 SER A O 5
ATOM 5895 N N . GLY A 1 7 ? -1.757 1.248 23.121 1.00 0.00 0 GLY A N 5
ATOM 5896 C CA . GLY A 1 7 ? -0.364 1.568 22.871 1.00 0.00 0 GLY A CA 5
ATOM 5897 C C . GLY A 1 7 ? -0.112 1.980 21.434 1.00 0.00 0 GLY A C 5
ATOM 5898 O O . GLY A 1 7 ? -0.565 1.315 20.503 1.00 0.00 0 GLY A O 5
ATOM 5902 N N . MET A 1 8 ? 0.611 3.080 21.253 1.00 0.00 1 MET A N 5
ATOM 5903 C CA . MET A 1 8 ? 0.922 3.579 19.919 1.00 0.00 1 MET A CA 5
ATOM 5904 C C . MET A 1 8 ? -0.285 3.446 18.994 1.00 0.00 1 MET A C 5
ATOM 5905 O O . MET A 1 8 ? -0.138 3.174 17.803 1.00 0.00 1 MET A O 5
ATOM 5919 N N . SER A 1 9 ? -1.476 3.639 19.551 1.00 0.00 2 SER A N 5
ATOM 5920 C CA . SER A 1 9 ? -2.707 3.536 18.778 1.00 0.00 2 SER A CA 5
ATOM 5921 C C . SER A 1 9 ? -2.508 4.077 17.365 1.00 0.00 2 SER A C 5
ATOM 5922 O O . SER A 1 9 ? -2.937 3.465 16.388 1.00 0.00 2 SER A O 5
ATOM 5930 N N . GLY A 1 10 ? -1.854 5.230 17.266 1.00 0.00 3 GLY A N 5
ATOM 5931 C CA . GLY A 1 10 ? -1.608 5.835 15.971 1.00 0.00 3 GLY A CA 5
ATOM 5932 C C . GLY A 1 10 ? -0.223 5.526 15.439 1.00 0.00 3 GLY A C 5
ATOM 5933 O O . GLY A 1 10 ? 0.653 5.090 16.184 1.00 0.00 3 GLY A O 5
ATOM 5937 N N . GLY A 1 11 ? -0.024 5.751 14.143 1.00 0.00 4 GLY A N 5
ATOM 5938 C CA . GLY A 1 11 ? 1.266 5.485 13.534 1.00 0.00 4 GLY A CA 5
ATOM 5939 C C . GLY A 1 11 ? 2.324 6.486 13.957 1.00 0.00 4 GLY A C 5
ATOM 5940 O O . GLY A 1 11 ? 2.140 7.221 14.928 1.00 0.00 4 GLY A O 5
ATOM 5944 N N . LEU A 1 12 ? 3.435 6.513 13.230 1.00 0.00 5 LEU A N 5
ATOM 5945 C CA . LEU A 1 12 ? 4.528 7.429 13.536 1.00 0.00 5 LEU A CA 5
ATOM 5946 C C . LEU A 1 12 ? 4.856 8.306 12.332 1.00 0.00 5 LEU A C 5
ATOM 5947 O O . LEU A 1 12 ? 5.405 9.398 12.479 1.00 0.00 5 LEU A O 5
ATOM 5963 N N . ALA A 1 13 ? 4.514 7.822 11.143 1.00 0.00 6 ALA A N 5
ATOM 5964 C CA . ALA A 1 13 ? 4.769 8.564 9.914 1.00 0.00 6 ALA A CA 5
ATOM 5965 C C . ALA A 1 13 ? 3.465 8.925 9.210 1.00 0.00 6 ALA A C 5
ATOM 5966 O O . ALA A 1 13 ? 3.258 8.614 8.037 1.00 0.00 6 ALA A O 5
ATOM 5973 N N . PRO A 1 14 ? 2.563 9.595 9.942 1.00 0.00 7 PRO A N 5
ATOM 5974 C CA . PRO A 1 14 ? 1.263 10.013 9.408 1.00 0.00 7 PRO A CA 5
ATOM 5975 C C . PRO A 1 14 ? 1.392 11.122 8.370 1.00 0.00 7 PRO A C 5
ATOM 5976 O O . PRO A 1 14 ? 2.124 12.091 8.571 1.00 0.00 7 PRO A O 5
ATOM 5987 N N . SER A 1 15 ? 0.675 10.975 7.260 1.00 0.00 8 SER A N 5
ATOM 5988 C CA . SER A 1 15 ? 0.713 11.963 6.189 1.00 0.00 8 SER A CA 5
ATOM 5989 C C . SER A 1 15 ? -0.606 11.982 5.421 1.00 0.00 8 SER A C 5
ATOM 5990 O O . SER A 1 15 ? -1.467 11.125 5.620 1.00 0.00 8 SER A O 5
ATOM 5998 N N . LYS A 1 16 ? -0.756 12.966 4.541 1.00 0.00 9 LYS A N 5
ATOM 5999 C CA . LYS A 1 16 ? -1.968 13.099 3.740 1.00 0.00 9 LYS A CA 5
ATOM 6000 C C . LYS A 1 16 ? -2.122 11.918 2.788 1.00 0.00 9 LYS A C 5
ATOM 6001 O O . LYS A 1 16 ? -3.078 11.148 2.887 1.00 0.00 9 LYS A O 5
ATOM 6020 N N . SER A 1 17 ? -1.175 11.779 1.865 1.00 0.00 10 SER A N 5
ATOM 6021 C CA . SER A 1 17 ? -1.207 10.693 0.893 1.00 0.00 10 SER A CA 5
ATOM 6022 C C . SER A 1 17 ? -1.166 9.337 1.592 1.00 0.00 10 SER A C 5
ATOM 6023 O O . SER A 1 17 ? -2.053 8.503 1.408 1.00 0.00 10 SER A O 5
ATOM 6031 N N . THR A 1 18 ? -0.129 9.124 2.395 1.00 0.00 11 THR A N 5
ATOM 6032 C CA . THR A 1 18 ? 0.031 7.870 3.121 1.00 0.00 11 THR A CA 5
ATOM 6033 C C . THR A 1 18 ? -1.317 7.325 3.578 1.00 0.00 11 THR A C 5
ATOM 6034 O O . THR A 1 18 ? -2.139 8.055 4.131 1.00 0.00 11 THR A O 5
ATOM 6045 N N . VAL A 1 19 ? -1.539 6.035 3.344 1.00 0.00 12 VAL A N 5
ATOM 6046 C CA . VAL A 1 19 ? -2.787 5.390 3.734 1.00 0.00 12 VAL A CA 5
ATOM 6047 C C . VAL A 1 19 ? -2.550 4.338 4.811 1.00 0.00 12 VAL A C 5
ATOM 6048 O O . VAL A 1 19 ? -1.805 3.380 4.604 1.00 0.00 12 VAL A O 5
ATOM 6061 N N . TYR A 1 20 ? -3.187 4.523 5.962 1.00 0.00 13 TYR A N 5
ATOM 6062 C CA . TYR A 1 20 ? -3.044 3.591 7.073 1.00 0.00 13 TYR A CA 5
ATOM 6063 C C . TYR A 1 20 ? -3.864 2.327 6.833 1.00 0.00 13 TYR A C 5
ATOM 6064 O O . TYR A 1 20 ? -5.086 2.328 6.979 1.00 0.00 13 TYR A O 5
ATOM 6082 N N . VAL A 1 21 ? -3.181 1.248 6.464 1.00 0.00 14 VAL A N 5
ATOM 6083 C CA . VAL A 1 21 ? -3.843 -0.025 6.205 1.00 0.00 14 VAL A CA 5
ATOM 6084 C C . VAL A 1 21 ? -3.457 -1.068 7.247 1.00 0.00 14 VAL A C 5
ATOM 6085 O O . VAL A 1 21 ? -2.289 -1.189 7.616 1.00 0.00 14 VAL A O 5
ATOM 6098 N N . SER A 1 22 ? -4.447 -1.820 7.719 1.00 0.00 15 SER A N 5
ATOM 6099 C CA . SER A 1 22 ? -4.211 -2.851 8.722 1.00 0.00 15 SER A CA 5
ATOM 6100 C C . SER A 1 22 ? -4.738 -4.202 8.247 1.00 0.00 15 SER A C 5
ATOM 6101 O O . SER A 1 22 ? -5.432 -4.288 7.235 1.00 0.00 15 SER A O 5
ATOM 6109 N N . ASN A 1 23 ? -4.403 -5.254 8.986 1.00 0.00 16 ASN A N 5
ATOM 6110 C CA . ASN A 1 23 ? -4.841 -6.601 8.641 1.00 0.00 16 ASN A CA 5
ATOM 6111 C C . ASN A 1 23 ? -4.282 -7.025 7.286 1.00 0.00 16 ASN A C 5
ATOM 6112 O O . ASN A 1 23 ? -4.910 -7.793 6.555 1.00 0.00 16 ASN A O 5
ATOM 6123 N N . LEU A 1 24 ? -3.098 -6.520 6.957 1.00 0.00 17 LEU A N 5
ATOM 6124 C CA . LEU A 1 24 ? -2.453 -6.846 5.690 1.00 0.00 17 LEU A CA 5
ATOM 6125 C C . LEU A 1 24 ? -1.688 -8.162 5.792 1.00 0.00 17 LEU A C 5
ATOM 6126 O O . LEU A 1 24 ? -1.082 -8.479 6.815 1.00 0.00 17 LEU A O 5
ATOM 6142 N N . PRO A 1 25 ? -1.714 -8.947 4.704 1.00 0.00 18 PRO A N 5
ATOM 6143 C CA . PRO A 1 25 ? -1.026 -10.240 4.645 1.00 0.00 18 PRO A CA 5
ATOM 6144 C C . PRO A 1 25 ? 0.492 -10.089 4.620 1.00 0.00 18 PRO A C 5
ATOM 6145 O O . PRO A 1 25 ? 1.117 -10.173 3.563 1.00 0.00 18 PRO A O 5
ATOM 6156 N N . PHE A 1 26 ? 1.078 -9.866 5.791 1.00 0.00 19 PHE A N 5
ATOM 6157 C CA . PHE A 1 26 ? 2.523 -9.702 5.904 1.00 0.00 19 PHE A CA 5
ATOM 6158 C C . PHE A 1 26 ? 3.254 -10.702 5.012 1.00 0.00 19 PHE A C 5
ATOM 6159 O O . PHE A 1 26 ? 4.368 -10.444 4.555 1.00 0.00 19 PHE A O 5
ATOM 6176 N N . SER A 1 27 ? 2.620 -11.845 4.771 1.00 0.00 20 SER A N 5
ATOM 6177 C CA . SER A 1 27 ? 3.211 -12.886 3.939 1.00 0.00 20 SER A CA 5
ATOM 6178 C C . SER A 1 27 ? 3.882 -12.283 2.708 1.00 0.00 20 SER A C 5
ATOM 6179 O O . SER A 1 27 ? 4.904 -12.782 2.235 1.00 0.00 20 SER A O 5
ATOM 6187 N N . LEU A 1 28 ? 3.299 -11.206 2.193 1.00 0.00 21 LEU A N 5
ATOM 6188 C CA . LEU A 1 28 ? 3.838 -10.532 1.017 1.00 0.00 21 LEU A CA 5
ATOM 6189 C C . LEU A 1 28 ? 5.059 -9.694 1.382 1.00 0.00 21 LEU A C 5
ATOM 6190 O O . LEU A 1 28 ? 5.510 -9.699 2.528 1.00 0.00 21 LEU A O 5
ATOM 6206 N N . THR A 1 29 ? 5.591 -8.974 0.399 1.00 0.00 22 THR A N 5
ATOM 6207 C CA . THR A 1 29 ? 6.760 -8.130 0.616 1.00 0.00 22 THR A CA 5
ATOM 6208 C C . THR A 1 29 ? 6.511 -6.709 0.124 1.00 0.00 22 THR A C 5
ATOM 6209 O O . THR A 1 29 ? 5.620 -6.471 -0.691 1.00 0.00 22 THR A O 5
ATOM 6220 N N . ASN A 1 30 ? 7.305 -5.767 0.623 1.00 0.00 23 ASN A N 5
ATOM 6221 C CA . ASN A 1 30 ? 7.170 -4.368 0.233 1.00 0.00 23 ASN A CA 5
ATOM 6222 C C . ASN A 1 30 ? 6.784 -4.248 -1.239 1.00 0.00 23 ASN A C 5
ATOM 6223 O O . ASN A 1 30 ? 5.847 -3.532 -1.589 1.00 0.00 23 ASN A O 5
ATOM 6234 N N . ASN A 1 31 ? 7.514 -4.956 -2.095 1.00 0.00 24 ASN A N 5
ATOM 6235 C CA . ASN A 1 31 ? 7.249 -4.929 -3.529 1.00 0.00 24 ASN A CA 5
ATOM 6236 C C . ASN A 1 31 ? 5.792 -5.275 -3.819 1.00 0.00 24 ASN A C 5
ATOM 6237 O O . ASN A 1 31 ? 5.111 -4.568 -4.563 1.00 0.00 24 ASN A O 5
ATOM 6248 N N . ASP A 1 32 ? 5.319 -6.366 -3.227 1.00 0.00 25 ASP A N 5
ATOM 6249 C CA . ASP A 1 32 ? 3.942 -6.805 -3.420 1.00 0.00 25 ASP A CA 5
ATOM 6250 C C . ASP A 1 32 ? 2.965 -5.664 -3.154 1.00 0.00 25 ASP A C 5
ATOM 6251 O O . ASP A 1 32 ? 2.296 -5.180 -4.068 1.00 0.00 25 ASP A O 5
ATOM 6260 N N . LEU A 1 33 ? 2.888 -5.239 -1.898 1.00 0.00 26 LEU A N 5
ATOM 6261 C CA . LEU A 1 33 ? 1.991 -4.155 -1.510 1.00 0.00 26 LEU A CA 5
ATOM 6262 C C . LEU A 1 33 ? 2.056 -3.010 -2.516 1.00 0.00 26 LEU A C 5
ATOM 6263 O O . LEU A 1 33 ? 1.027 -2.520 -2.981 1.00 0.00 26 LEU A O 5
ATOM 6279 N N . TYR A 1 34 ? 3.271 -2.589 -2.848 1.00 0.00 27 TYR A N 5
ATOM 6280 C CA . TYR A 1 34 ? 3.470 -1.502 -3.799 1.00 0.00 27 TYR A CA 5
ATOM 6281 C C . TYR A 1 34 ? 2.638 -1.720 -5.059 1.00 0.00 27 TYR A C 5
ATOM 6282 O O . TYR A 1 34 ? 1.947 -0.814 -5.524 1.00 0.00 27 TYR A O 5
ATOM 6300 N N . ARG A 1 35 ? 2.711 -2.929 -5.605 1.00 0.00 28 ARG A N 5
ATOM 6301 C CA . ARG A 1 35 ? 1.965 -3.268 -6.811 1.00 0.00 28 ARG A CA 5
ATOM 6302 C C . ARG A 1 35 ? 0.482 -3.446 -6.502 1.00 0.00 28 ARG A C 5
ATOM 6303 O O . ARG A 1 35 ? -0.369 -2.767 -7.079 1.00 0.00 28 ARG A O 5
ATOM 6324 N N . ILE A 1 36 ? 0.179 -4.362 -5.589 1.00 0.00 29 ILE A N 5
ATOM 6325 C CA . ILE A 1 36 ? -1.201 -4.628 -5.203 1.00 0.00 29 ILE A CA 5
ATOM 6326 C C . ILE A 1 36 ? -2.000 -3.334 -5.092 1.00 0.00 29 ILE A C 5
ATOM 6327 O O . ILE A 1 36 ? -3.032 -3.171 -5.744 1.00 0.00 29 ILE A O 5
ATOM 6343 N N . PHE A 1 37 ? -1.516 -2.416 -4.263 1.00 0.00 30 PHE A N 5
ATOM 6344 C CA . PHE A 1 37 ? -2.184 -1.135 -4.066 1.00 0.00 30 PHE A CA 5
ATOM 6345 C C . PHE A 1 37 ? -2.165 -0.309 -5.349 1.00 0.00 30 PHE A C 5
ATOM 6346 O O . PHE A 1 37 ? -2.992 0.582 -5.539 1.00 0.00 30 PHE A O 5
ATOM 6363 N N . SER A 1 38 ? -1.213 -0.612 -6.227 1.00 0.00 31 SER A N 5
ATOM 6364 C CA . SER A 1 38 ? -1.082 0.105 -7.490 1.00 0.00 31 SER A CA 5
ATOM 6365 C C . SER A 1 38 ? -2.402 0.105 -8.254 1.00 0.00 31 SER A C 5
ATOM 6366 O O . SER A 1 38 ? -2.624 0.937 -9.134 1.00 0.00 31 SER A O 5
ATOM 6374 N N . LYS A 1 39 ? -3.278 -0.833 -7.910 1.00 0.00 32 LYS A N 5
ATOM 6375 C CA . LYS A 1 39 ? -4.578 -0.943 -8.561 1.00 0.00 32 LYS A CA 5
ATOM 6376 C C . LYS A 1 39 ? -5.402 0.322 -8.346 1.00 0.00 32 LYS A C 5
ATOM 6377 O O . LYS A 1 39 ? -6.328 0.608 -9.105 1.00 0.00 32 LYS A O 5
ATOM 6396 N N . TYR A 1 40 ? -5.059 1.077 -7.307 1.00 0.00 33 TYR A N 5
ATOM 6397 C CA . TYR A 1 40 ? -5.769 2.311 -6.992 1.00 0.00 33 TYR A CA 5
ATOM 6398 C C . TYR A 1 40 ? -5.000 3.527 -7.501 1.00 0.00 33 TYR A C 5
ATOM 6399 O O . TYR A 1 40 ? -5.518 4.318 -8.287 1.00 0.00 33 TYR A O 5
ATOM 6417 N N . GLY A 1 41 ? -3.758 3.666 -7.046 1.00 0.00 34 GLY A N 5
ATOM 6418 C CA . GLY A 1 41 ? -2.936 4.787 -7.466 1.00 0.00 34 GLY A CA 5
ATOM 6419 C C . GLY A 1 41 ? -1.456 4.464 -7.433 1.00 0.00 34 GLY A C 5
ATOM 6420 O O . GLY A 1 41 ? -1.010 3.637 -6.637 1.00 0.00 34 GLY A O 5
ATOM 6424 N N . LYS A 1 42 ? -0.690 5.116 -8.301 1.00 0.00 35 LYS A N 5
ATOM 6425 C CA . LYS A 1 42 ? 0.750 4.894 -8.370 1.00 0.00 35 LYS A CA 5
ATOM 6426 C C . LYS A 1 42 ? 1.379 4.974 -6.983 1.00 0.00 35 LYS A C 5
ATOM 6427 O O . LYS A 1 42 ? 1.112 5.904 -6.221 1.00 0.00 35 LYS A O 5
ATOM 6446 N N . VAL A 1 43 ? 2.217 3.993 -6.661 1.00 0.00 36 VAL A N 5
ATOM 6447 C CA . VAL A 1 43 ? 2.887 3.954 -5.367 1.00 0.00 36 VAL A CA 5
ATOM 6448 C C . VAL A 1 43 ? 4.333 4.423 -5.481 1.00 0.00 36 VAL A C 5
ATOM 6449 O O . VAL A 1 43 ? 5.017 4.125 -6.461 1.00 0.00 36 VAL A O 5
ATOM 6462 N N . VAL A 1 44 ? 4.793 5.157 -4.474 1.00 0.00 37 VAL A N 5
ATOM 6463 C CA . VAL A 1 44 ? 6.159 5.666 -4.460 1.00 0.00 37 VAL A CA 5
ATOM 6464 C C . VAL A 1 44 ? 7.005 4.942 -3.418 1.00 0.00 37 VAL A C 5
ATOM 6465 O O . VAL A 1 44 ? 8.131 4.529 -3.694 1.00 0.00 37 VAL A O 5
ATOM 6478 N N . LYS A 1 45 ? 6.454 4.791 -2.218 1.00 0.00 38 LYS A N 5
ATOM 6479 C CA . LYS A 1 45 ? 7.156 4.115 -1.134 1.00 0.00 38 LYS A CA 5
ATOM 6480 C C . LYS A 1 45 ? 6.203 3.231 -0.337 1.00 0.00 38 LYS A C 5
ATOM 6481 O O . LYS A 1 45 ? 5.015 3.533 -0.214 1.00 0.00 38 LYS A O 5
ATOM 6500 N N . VAL A 1 46 ? 6.730 2.138 0.206 1.00 0.00 39 VAL A N 5
ATOM 6501 C CA . VAL A 1 46 ? 5.926 1.211 0.993 1.00 0.00 39 VAL A CA 5
ATOM 6502 C C . VAL A 1 46 ? 6.474 1.075 2.410 1.00 0.00 39 VAL A C 5
ATOM 6503 O O . VAL A 1 46 ? 7.532 0.482 2.624 1.00 0.00 39 VAL A O 5
ATOM 6516 N N . THR A 1 47 ? 5.747 1.628 3.375 1.00 0.00 40 THR A N 5
ATOM 6517 C CA . THR A 1 47 ? 6.160 1.570 4.772 1.00 0.00 40 THR A CA 5
ATOM 6518 C C . THR A 1 47 ? 5.411 0.474 5.521 1.00 0.00 40 THR A C 5
ATOM 6519 O O . THR A 1 47 ? 4.257 0.176 5.213 1.00 0.00 40 THR A O 5
ATOM 6530 N N . ILE A 1 48 ? 6.074 -0.121 6.507 1.00 0.00 41 ILE A N 5
ATOM 6531 C CA . ILE A 1 48 ? 5.469 -1.183 7.301 1.00 0.00 41 ILE A CA 5
ATOM 6532 C C . ILE A 1 48 ? 5.877 -1.074 8.766 1.00 0.00 41 ILE A C 5
ATOM 6533 O O . ILE A 1 48 ? 7.030 -0.782 9.080 1.00 0.00 41 ILE A O 5
ATOM 6549 N N . MET A 1 49 ? 4.922 -1.312 9.660 1.00 0.00 42 MET A N 5
ATOM 6550 C CA . MET A 1 49 ? 5.183 -1.243 11.093 1.00 0.00 42 MET A CA 5
ATOM 6551 C C . MET A 1 49 ? 5.863 -2.518 11.584 1.00 0.00 42 MET A C 5
ATOM 6552 O O . MET A 1 49 ? 5.787 -3.563 10.937 1.00 0.00 42 MET A O 5
ATOM 6566 N N . LYS A 1 50 ? 6.528 -2.425 12.730 1.00 0.00 43 LYS A N 5
ATOM 6567 C CA . LYS A 1 50 ? 7.221 -3.570 13.309 1.00 0.00 43 LYS A CA 5
ATOM 6568 C C . LYS A 1 50 ? 7.178 -3.518 14.832 1.00 0.00 43 LYS A C 5
ATOM 6569 O O . LYS A 1 50 ? 7.742 -2.614 15.448 1.00 0.00 43 LYS A O 5
ATOM 6588 N N . ASP A 1 51 ? 6.508 -4.495 15.434 1.00 0.00 44 ASP A N 5
ATOM 6589 C CA . ASP A 1 51 ? 6.395 -4.562 16.886 1.00 0.00 44 ASP A CA 5
ATOM 6590 C C . ASP A 1 51 ? 7.774 -4.587 17.539 1.00 0.00 44 ASP A C 5
ATOM 6591 O O . ASP A 1 51 ? 8.796 -4.629 16.854 1.00 0.00 44 ASP A O 5
ATOM 6600 N N . LYS A 1 52 ? 7.795 -4.561 18.867 1.00 0.00 45 LYS A N 5
ATOM 6601 C CA . LYS A 1 52 ? 9.047 -4.581 19.613 1.00 0.00 45 LYS A CA 5
ATOM 6602 C C . LYS A 1 52 ? 9.296 -5.957 20.221 1.00 0.00 45 LYS A C 5
ATOM 6603 O O . LYS A 1 52 ? 10.406 -6.485 20.151 1.00 0.00 45 LYS A O 5
ATOM 6622 N N . ASP A 1 53 ? 8.258 -6.533 20.816 1.00 0.00 46 ASP A N 5
ATOM 6623 C CA . ASP A 1 53 ? 8.364 -7.850 21.434 1.00 0.00 46 ASP A CA 5
ATOM 6624 C C . ASP A 1 53 ? 8.282 -8.952 20.382 1.00 0.00 46 ASP A C 5
ATOM 6625 O O . ASP A 1 53 ? 9.188 -9.778 20.260 1.00 0.00 46 ASP A O 5
ATOM 6634 N N . THR A 1 54 ? 7.190 -8.960 19.624 1.00 0.00 47 THR A N 5
ATOM 6635 C CA . THR A 1 54 ? 6.989 -9.961 18.585 1.00 0.00 47 THR A CA 5
ATOM 6636 C C . THR A 1 54 ? 7.818 -9.642 17.346 1.00 0.00 47 THR A C 5
ATOM 6637 O O . THR A 1 54 ? 8.178 -10.537 16.581 1.00 0.00 47 THR A O 5
ATOM 6648 N N . ARG A 1 55 ? 8.117 -8.361 17.154 1.00 0.00 48 ARG A N 5
ATOM 6649 C CA . ARG A 1 55 ? 8.904 -7.924 16.007 1.00 0.00 48 ARG A CA 5
ATOM 6650 C C . ARG A 1 55 ? 8.253 -8.369 14.700 1.00 0.00 48 ARG A C 5
ATOM 6651 O O . ARG A 1 55 ? 8.922 -8.888 13.806 1.00 0.00 48 ARG A O 5
ATOM 6672 N N . LYS A 1 56 ? 6.944 -8.163 14.597 1.00 0.00 49 LYS A N 5
ATOM 6673 C CA . LYS A 1 56 ? 6.202 -8.542 13.400 1.00 0.00 49 LYS A CA 5
ATOM 6674 C C . LYS A 1 56 ? 5.400 -7.361 12.862 1.00 0.00 49 LYS A C 5
ATOM 6675 O O . LYS A 1 56 ? 5.155 -6.388 13.575 1.00 0.00 49 LYS A O 5
ATOM 6694 N N . SER A 1 57 ? 4.992 -7.455 11.600 1.00 0.00 50 SER A N 5
ATOM 6695 C CA . SER A 1 57 ? 4.219 -6.394 10.965 1.00 0.00 50 SER A CA 5
ATOM 6696 C C . SER A 1 57 ? 2.815 -6.316 11.558 1.00 0.00 50 SER A C 5
ATOM 6697 O O . SER A 1 57 ? 2.296 -5.229 11.814 1.00 0.00 50 SER A O 5
ATOM 6705 N N . LYS A 1 58 ? 2.205 -7.477 11.772 1.00 0.00 51 LYS A N 5
ATOM 6706 C CA . LYS A 1 58 ? 0.862 -7.543 12.335 1.00 0.00 51 LYS A CA 5
ATOM 6707 C C . LYS A 1 58 ? -0.157 -6.918 11.387 1.00 0.00 51 LYS A C 5
ATOM 6708 O O . LYS A 1 58 ? -1.216 -6.461 11.812 1.00 0.00 51 LYS A O 5
ATOM 6727 N N . GLY A 1 59 ? 0.172 -6.904 10.098 1.00 0.00 52 GLY A N 5
ATOM 6728 C CA . GLY A 1 59 ? -0.726 -6.335 9.110 1.00 0.00 52 GLY A CA 5
ATOM 6729 C C . GLY A 1 59 ? -0.641 -4.822 9.053 1.00 0.00 52 GLY A C 5
ATOM 6730 O O . GLY A 1 59 ? -0.842 -4.222 7.997 1.00 0.00 52 GLY A O 5
ATOM 6734 N N . VAL A 1 60 ? -0.342 -4.204 10.191 1.00 0.00 53 VAL A N 5
ATOM 6735 C CA . VAL A 1 60 ? -0.231 -2.752 10.266 1.00 0.00 53 VAL A CA 5
ATOM 6736 C C . VAL A 1 60 ? 0.884 -2.239 9.362 1.00 0.00 53 VAL A C 5
ATOM 6737 O O . VAL A 1 60 ? 2.066 -2.415 9.657 1.00 0.00 53 VAL A O 5
ATOM 6750 N N . ALA A 1 61 ? 0.500 -1.603 8.261 1.00 0.00 54 ALA A N 5
ATOM 6751 C CA . ALA A 1 61 ? 1.467 -1.061 7.315 1.00 0.00 54 ALA A CA 5
ATOM 6752 C C . ALA A 1 61 ? 0.984 0.263 6.732 1.00 0.00 54 ALA A C 5
ATOM 6753 O O . ALA A 1 61 ? -0.206 0.577 6.782 1.00 0.00 54 ALA A O 5
ATOM 6760 N N . PHE A 1 62 ? 1.913 1.036 6.181 1.00 0.00 55 PHE A N 5
ATOM 6761 C CA . PHE A 1 62 ? 1.582 2.327 5.590 1.00 0.00 55 PHE A CA 5
ATOM 6762 C C . PHE A 1 62 ? 1.925 2.350 4.104 1.00 0.00 55 PHE A C 5
ATOM 6763 O O . PHE A 1 62 ? 3.035 1.995 3.707 1.00 0.00 55 PHE A O 5
ATOM 6780 N N . ILE A 1 63 ? 0.965 2.769 3.287 1.00 0.00 56 ILE A N 5
ATOM 6781 C CA . ILE A 1 63 ? 1.165 2.839 1.845 1.00 0.00 56 ILE A CA 5
ATOM 6782 C C . ILE A 1 63 ? 1.226 4.286 1.368 1.00 0.00 56 ILE A C 5
ATOM 6783 O O . ILE A 1 63 ? 0.247 5.026 1.467 1.00 0.00 56 ILE A O 5
ATOM 6799 N N . LEU A 1 64 ? 2.383 4.683 0.848 1.00 0.00 57 LEU A N 5
ATOM 6800 C CA . LEU A 1 64 ? 2.572 6.042 0.353 1.00 0.00 57 LEU A CA 5
ATOM 6801 C C . LEU A 1 64 ? 2.175 6.146 -1.117 1.00 0.00 57 LEU A C 5
ATOM 6802 O O . LEU A 1 64 ? 2.722 5.446 -1.969 1.00 0.00 57 LEU A O 5
ATOM 6818 N N . PHE A 1 65 ? 1.222 7.026 -1.405 1.00 0.00 58 PHE A N 5
ATOM 6819 C CA . PHE A 1 65 ? 0.753 7.223 -2.772 1.00 0.00 58 PHE A CA 5
ATOM 6820 C C . PHE A 1 65 ? 1.372 8.476 -3.384 1.00 0.00 58 PHE A C 5
ATOM 6821 O O . PHE A 1 65 ? 1.766 9.400 -2.671 1.00 0.00 58 PHE A O 5
ATOM 6838 N N . LEU A 1 66 ? 1.456 8.500 -4.710 1.00 0.00 59 LEU A N 5
ATOM 6839 C CA . LEU A 1 66 ? 2.028 9.639 -5.420 1.00 0.00 59 LEU A CA 5
ATOM 6840 C C . LEU A 1 66 ? 1.152 10.877 -5.259 1.00 0.00 59 LEU A C 5
ATOM 6841 O O . LEU A 1 66 ? 1.654 11.989 -5.101 1.00 0.00 59 LEU A O 5
ATOM 6857 N N . ASP A 1 67 ? -0.161 10.675 -5.300 1.00 0.00 60 ASP A N 5
ATOM 6858 C CA . ASP A 1 67 ? -1.108 11.775 -5.155 1.00 0.00 60 ASP A CA 5
ATOM 6859 C C . ASP A 1 67 ? -2.117 11.481 -4.050 1.00 0.00 60 ASP A C 5
ATOM 6860 O O . ASP A 1 67 ? -2.743 10.421 -4.031 1.00 0.00 60 ASP A O 5
ATOM 6869 N N . LYS A 1 68 ? -2.270 12.426 -3.129 1.00 0.00 61 LYS A N 5
ATOM 6870 C CA . LYS A 1 68 ? -3.203 12.270 -2.019 1.00 0.00 61 LYS A CA 5
ATOM 6871 C C . LYS A 1 68 ? -4.599 11.924 -2.526 1.00 0.00 61 LYS A C 5
ATOM 6872 O O . LYS A 1 68 ? -5.234 10.990 -2.036 1.00 0.00 61 LYS A O 5
ATOM 6891 N N . ASP A 1 69 ? -5.070 12.680 -3.511 1.00 0.00 62 ASP A N 5
ATOM 6892 C CA . ASP A 1 69 ? -6.390 12.451 -4.087 1.00 0.00 62 ASP A CA 5
ATOM 6893 C C . ASP A 1 69 ? -6.594 10.974 -4.407 1.00 0.00 62 ASP A C 5
ATOM 6894 O O . ASP A 1 69 ? -7.689 10.437 -4.237 1.00 0.00 62 ASP A O 5
ATOM 6903 N N . SER A 1 70 ? -5.534 10.322 -4.873 1.00 0.00 63 SER A N 5
ATOM 6904 C CA . SER A 1 70 ? -5.598 8.908 -5.222 1.00 0.00 63 SER A CA 5
ATOM 6905 C C . SER A 1 70 ? -5.750 8.046 -3.972 1.00 0.00 63 SER A C 5
ATOM 6906 O O . SER A 1 70 ? -6.556 7.116 -3.940 1.00 0.00 63 SER A O 5
ATOM 6914 N N . ALA A 1 71 ? -4.971 8.364 -2.943 1.00 0.00 64 ALA A N 5
ATOM 6915 C CA . ALA A 1 71 ? -5.019 7.621 -1.690 1.00 0.00 64 ALA A CA 5
ATOM 6916 C C . ALA A 1 71 ? -6.459 7.408 -1.234 1.00 0.00 64 ALA A C 5
ATOM 6917 O O . ALA A 1 71 ? -6.896 6.275 -1.037 1.00 0.00 64 ALA A O 5
ATOM 6924 N N . GLN A 1 72 ? -7.190 8.506 -1.067 1.00 0.00 65 GLN A N 5
ATOM 6925 C CA . GLN A 1 72 ? -8.580 8.438 -0.632 1.00 0.00 65 GLN A CA 5
ATOM 6926 C C . GLN A 1 72 ? -9.324 7.321 -1.358 1.00 0.00 65 GLN A C 5
ATOM 6927 O O . GLN A 1 72 ? -9.882 6.423 -0.729 1.00 0.00 65 GLN A O 5
ATOM 6941 N N . ASN A 1 73 ? -9.327 7.385 -2.685 1.00 0.00 66 ASN A N 5
ATOM 6942 C CA . ASN A 1 73 ? -10.003 6.379 -3.497 1.00 0.00 66 ASN A CA 5
ATOM 6943 C C . ASN A 1 73 ? -9.758 4.979 -2.944 1.00 0.00 66 ASN A C 5
ATOM 6944 O O . ASN A 1 73 ? -10.679 4.168 -2.847 1.00 0.00 66 ASN A O 5
ATOM 6955 N N . CYS A 1 74 ? -8.510 4.702 -2.581 1.00 0.00 67 CYS A N 5
ATOM 6956 C CA . CYS A 1 74 ? -8.142 3.399 -2.038 1.00 0.00 67 CYS A CA 5
ATOM 6957 C C . CYS A 1 74 ? -8.686 3.227 -0.623 1.00 0.00 67 CYS A C 5
ATOM 6958 O O . CYS A 1 74 ? -9.134 2.144 -0.245 1.00 0.00 67 CYS A O 5
ATOM 6966 N N . THR A 1 75 ? -8.643 4.303 0.157 1.00 0.00 68 THR A N 5
ATOM 6967 C CA . THR A 1 75 ? -9.128 4.271 1.531 1.00 0.00 68 THR A CA 5
ATOM 6968 C C . THR A 1 75 ? -10.614 3.932 1.581 1.00 0.00 68 THR A C 5
ATOM 6969 O O . THR A 1 75 ? -11.171 3.702 2.654 1.00 0.00 68 THR A O 5
ATOM 6980 N N . ARG A 1 76 ? -11.249 3.902 0.414 1.00 0.00 69 ARG A N 5
ATOM 6981 C CA . ARG A 1 76 ? -12.671 3.591 0.326 1.00 0.00 69 ARG A CA 5
ATOM 6982 C C . ARG A 1 76 ? -12.898 2.307 -0.465 1.00 0.00 69 ARG A C 5
ATOM 6983 O O . ARG A 1 76 ? -13.971 1.707 -0.400 1.00 0.00 69 ARG A O 5
ATOM 7004 N N . ALA A 1 77 ? -11.881 1.890 -1.213 1.00 0.00 70 ALA A N 5
ATOM 7005 C CA . ALA A 1 77 ? -11.970 0.677 -2.015 1.00 0.00 70 ALA A CA 5
ATOM 7006 C C . ALA A 1 77 ? -11.627 -0.556 -1.186 1.00 0.00 70 ALA A C 5
ATOM 7007 O O . ALA A 1 77 ? -12.287 -1.590 -1.292 1.00 0.00 70 ALA A O 5
ATOM 7014 N N . ILE A 1 78 ? -10.592 -0.439 -0.361 1.00 0.00 71 ILE A N 5
ATOM 7015 C CA . ILE A 1 78 ? -10.163 -1.545 0.487 1.00 0.00 71 ILE A CA 5
ATOM 7016 C C . ILE A 1 78 ? -10.837 -1.484 1.853 1.00 0.00 71 ILE A C 5
ATOM 7017 O O . ILE A 1 78 ? -11.006 -2.505 2.518 1.00 0.00 71 ILE A O 5
ATOM 7033 N N . ASN A 1 79 ? -11.223 -0.281 2.264 1.00 0.00 72 ASN A N 5
ATOM 7034 C CA . ASN A 1 79 ? -11.881 -0.087 3.550 1.00 0.00 72 ASN A CA 5
ATOM 7035 C C . ASN A 1 79 ? -13.163 -0.910 3.635 1.00 0.00 72 ASN A C 5
ATOM 7036 O O . ASN A 1 79 ? -13.959 -0.935 2.699 1.00 0.00 72 ASN A O 5
ATOM 7047 N N . ASN A 1 80 ? -13.354 -1.582 4.766 1.00 0.00 73 ASN A N 5
ATOM 7048 C CA . ASN A 1 80 ? -14.539 -2.407 4.974 1.00 0.00 73 ASN A CA 5
ATOM 7049 C C . ASN A 1 80 ? -14.655 -3.475 3.891 1.00 0.00 73 ASN A C 5
ATOM 7050 O O . ASN A 1 80 ? -15.712 -3.648 3.284 1.00 0.00 73 ASN A O 5
ATOM 7061 N N . LYS A 1 81 ? -13.560 -4.191 3.654 1.00 0.00 74 LYS A N 5
ATOM 7062 C CA . LYS A 1 81 ? -13.538 -5.244 2.646 1.00 0.00 74 LYS A CA 5
ATOM 7063 C C . LYS A 1 81 ? -12.597 -6.372 3.059 1.00 0.00 74 LYS A C 5
ATOM 7064 O O . LYS A 1 81 ? -11.630 -6.149 3.786 1.00 0.00 74 LYS A O 5
ATOM 7083 N N . GLN A 1 82 ? -12.887 -7.580 2.588 1.00 0.00 75 GLN A N 5
ATOM 7084 C CA . GLN A 1 82 ? -12.065 -8.742 2.908 1.00 0.00 75 GLN A CA 5
ATOM 7085 C C . GLN A 1 82 ? -11.039 -9.002 1.811 1.00 0.00 75 GLN A C 5
ATOM 7086 O O . GLN A 1 82 ? -11.395 -9.226 0.653 1.00 0.00 75 GLN A O 5
ATOM 7100 N N . LEU A 1 83 ? -9.764 -8.970 2.181 1.00 0.00 76 LEU A N 5
ATOM 7101 C CA . LEU A 1 83 ? -8.684 -9.202 1.228 1.00 0.00 76 LEU A CA 5
ATOM 7102 C C . LEU A 1 83 ? -7.737 -10.287 1.731 1.00 0.00 76 LEU A C 5
ATOM 7103 O O . LEU A 1 83 ? -7.308 -10.265 2.885 1.00 0.00 76 LEU A O 5
ATOM 7119 N N . PHE A 1 84 ? -7.412 -11.234 0.857 1.00 0.00 77 PHE A N 5
ATOM 7120 C CA . PHE A 1 84 ? -6.514 -12.326 1.212 1.00 0.00 77 PHE A CA 5
ATOM 7121 C C . PHE A 1 84 ? -7.013 -13.059 2.454 1.00 0.00 77 PHE A C 5
ATOM 7122 O O . PHE A 1 84 ? -6.225 -13.603 3.226 1.00 0.00 77 PHE A O 5
ATOM 7139 N N . GLY A 1 85 ? -8.330 -13.066 2.641 1.00 0.00 78 GLY A N 5
ATOM 7140 C CA . GLY A 1 85 ? -8.912 -13.733 3.791 1.00 0.00 78 GLY A CA 5
ATOM 7141 C C . GLY A 1 85 ? -8.599 -13.022 5.093 1.00 0.00 78 GLY A C 5
ATOM 7142 O O . GLY A 1 85 ? -8.175 -13.650 6.063 1.00 0.00 78 GLY A O 5
ATOM 7146 N N . ARG A 1 86 ? -8.807 -11.710 5.114 1.00 0.00 79 ARG A N 5
ATOM 7147 C CA . ARG A 1 86 ? -8.541 -10.913 6.306 1.00 0.00 79 ARG A CA 5
ATOM 7148 C C . ARG A 1 86 ? -9.089 -9.498 6.148 1.00 0.00 79 ARG A C 5
ATOM 7149 O O . ARG A 1 86 ? -8.550 -8.693 5.389 1.00 0.00 79 ARG A O 5
ATOM 7170 N N . VAL A 1 87 ? -10.166 -9.203 6.870 1.00 0.00 80 VAL A N 5
ATOM 7171 C CA . VAL A 1 87 ? -10.788 -7.885 6.810 1.00 0.00 80 VAL A CA 5
ATOM 7172 C C . VAL A 1 87 ? -9.748 -6.780 6.959 1.00 0.00 80 VAL A C 5
ATOM 7173 O O . VAL A 1 87 ? -9.226 -6.548 8.050 1.00 0.00 80 VAL A O 5
ATOM 7186 N N . ILE A 1 88 ? -9.454 -6.101 5.856 1.00 0.00 81 ILE A N 5
ATOM 7187 C CA . ILE A 1 88 ? -8.478 -5.018 5.864 1.00 0.00 81 ILE A CA 5
ATOM 7188 C C . ILE A 1 88 ? -9.147 -3.676 6.141 1.00 0.00 81 ILE A C 5
ATOM 7189 O O . ILE A 1 88 ? -10.193 -3.362 5.572 1.00 0.00 81 ILE A O 5
ATOM 7205 N N . LYS A 1 89 ? -8.537 -2.886 7.018 1.00 0.00 82 LYS A N 5
ATOM 7206 C CA . LYS A 1 89 ? -9.071 -1.576 7.369 1.00 0.00 82 LYS A CA 5
ATOM 7207 C C . LYS A 1 89 ? -8.150 -0.464 6.878 1.00 0.00 82 LYS A C 5
ATOM 7208 O O . LYS A 1 89 ? -6.928 -0.563 6.987 1.00 0.00 82 LYS A O 5
ATOM 7227 N N . ALA A 1 90 ? -8.744 0.595 6.339 1.00 0.00 83 ALA A N 5
ATOM 7228 C CA . ALA A 1 90 ? -7.977 1.728 5.835 1.00 0.00 83 ALA A CA 5
ATOM 7229 C C . ALA A 1 90 ? -8.418 3.028 6.498 1.00 0.00 83 ALA A C 5
ATOM 7230 O O . ALA A 1 90 ? -9.579 3.180 6.877 1.00 0.00 83 ALA A O 5
ATOM 7237 N N . SER A 1 91 ? -7.483 3.963 6.635 1.00 0.00 84 SER A N 5
ATOM 7238 C CA . SER A 1 91 ? -7.774 5.250 7.257 1.00 0.00 84 SER A CA 5
ATOM 7239 C C . SER A 1 91 ? -6.631 6.234 7.030 1.00 0.00 84 SER A C 5
ATOM 7240 O O . SER A 1 91 ? -5.467 5.918 7.278 1.00 0.00 84 SER A O 5
ATOM 7248 N N . ILE A 1 92 ? -6.971 7.428 6.558 1.00 0.00 85 ILE A N 5
ATOM 7249 C CA . ILE A 1 92 ? -5.975 8.459 6.298 1.00 0.00 85 ILE A CA 5
ATOM 7250 C C . ILE A 1 92 ? -5.095 8.694 7.522 1.00 0.00 85 ILE A C 5
ATOM 7251 O O . ILE A 1 92 ? -5.574 9.127 8.569 1.00 0.00 85 ILE A O 5
ATOM 7267 N N . ALA A 1 93 ? -3.805 8.407 7.380 1.00 0.00 86 ALA A N 5
ATOM 7268 C CA . ALA A 1 93 ? -2.858 8.590 8.473 1.00 0.00 86 ALA A CA 5
ATOM 7269 C C . ALA A 1 93 ? -2.623 10.071 8.753 1.00 0.00 86 ALA A C 5
ATOM 7270 O O . ALA A 1 93 ? -2.007 10.774 7.951 1.00 0.00 86 ALA A O 5
ATOM 7277 N N . ILE A 1 94 ? -3.118 10.538 9.894 1.00 0.00 87 ILE A N 5
ATOM 7278 C CA . ILE A 1 94 ? -2.961 11.935 10.279 1.00 0.00 87 ILE A CA 5
ATOM 7279 C C . ILE A 1 94 ? -2.667 12.065 11.770 1.00 0.00 87 ILE A C 5
ATOM 7280 O O . ILE A 1 94 ? -2.625 11.070 12.494 1.00 0.00 87 ILE A O 5
ATOM 7296 N N . GLY A 1 1 ? 3.647 -1.846 23.197 1.00 0.00 -6 GLY A N 6
ATOM 7297 C CA . GLY A 1 1 ? 3.216 -0.842 24.152 1.00 0.00 -6 GLY A CA 6
ATOM 7298 C C . GLY A 1 1 ? 2.226 0.139 23.556 1.00 0.00 -6 GLY A C 6
ATOM 7299 O O . GLY A 1 1 ? 1.754 -0.049 22.435 1.00 0.00 -6 GLY A O 6
ATOM 7303 N N . SER A 1 2 ? 1.909 1.188 24.308 1.00 0.00 -5 SER A N 6
ATOM 7304 C CA . SER A 1 2 ? 0.964 2.200 23.849 1.00 0.00 -5 SER A CA 6
ATOM 7305 C C . SER A 1 2 ? 1.166 2.499 22.366 1.00 0.00 -5 SER A C 6
ATOM 7306 O O . SER A 1 2 ? 2.287 2.738 21.917 1.00 0.00 -5 SER A O 6
ATOM 7314 N N . SER A 1 3 ? 0.072 2.484 21.612 1.00 0.00 -4 SER A N 6
ATOM 7315 C CA . SER A 1 3 ? 0.128 2.749 20.179 1.00 0.00 -4 SER A CA 6
ATOM 7316 C C . SER A 1 3 ? 0.367 4.232 19.910 1.00 0.00 -4 SER A C 6
ATOM 7317 O O . SER A 1 3 ? 1.285 4.601 19.179 1.00 0.00 -4 SER A O 6
ATOM 7325 N N . GLY A 1 4 ? -0.466 5.078 20.508 1.00 0.00 -3 GLY A N 6
ATOM 7326 C CA . GLY A 1 4 ? -0.330 6.510 20.322 1.00 0.00 -3 GLY A CA 6
ATOM 7327 C C . GLY A 1 4 ? 1.020 7.028 20.779 1.00 0.00 -3 GLY A C 6
ATOM 7328 O O . GLY A 1 4 ? 1.990 7.006 20.022 1.00 0.00 -3 GLY A O 6
ATOM 7332 N N . SER A 1 5 ? 1.081 7.499 22.021 1.00 0.00 -2 SER A N 6
ATOM 7333 C CA . SER A 1 5 ? 2.320 8.030 22.576 1.00 0.00 -2 SER A CA 6
ATOM 7334 C C . SER A 1 5 ? 3.479 7.067 22.339 1.00 0.00 -2 SER A C 6
ATOM 7335 O O . SER A 1 5 ? 3.650 6.092 23.071 1.00 0.00 -2 SER A O 6
ATOM 7343 N N . SER A 1 6 ? 4.273 7.347 21.310 1.00 0.00 -1 SER A N 6
ATOM 7344 C CA . SER A 1 6 ? 5.414 6.503 20.973 1.00 0.00 -1 SER A CA 6
ATOM 7345 C C . SER A 1 6 ? 6.453 7.288 20.178 1.00 0.00 -1 SER A C 6
ATOM 7346 O O . SER A 1 6 ? 6.140 8.304 19.558 1.00 0.00 -1 SER A O 6
ATOM 7354 N N . GLY A 1 7 ? 7.693 6.808 20.201 1.00 0.00 0 GLY A N 6
ATOM 7355 C CA . GLY A 1 7 ? 8.760 7.476 19.480 1.00 0.00 0 GLY A CA 6
ATOM 7356 C C . GLY A 1 7 ? 10.115 7.270 20.128 1.00 0.00 0 GLY A C 6
ATOM 7357 O O . GLY A 1 7 ? 10.360 7.749 21.235 1.00 0.00 0 GLY A O 6
ATOM 7361 N N . MET A 1 8 ? 10.997 6.554 19.438 1.00 0.00 1 MET A N 6
ATOM 7362 C CA . MET A 1 8 ? 12.334 6.285 19.954 1.00 0.00 1 MET A CA 6
ATOM 7363 C C . MET A 1 8 ? 13.390 7.019 19.134 1.00 0.00 1 MET A C 6
ATOM 7364 O O . MET A 1 8 ? 14.282 7.663 19.687 1.00 0.00 1 MET A O 6
ATOM 7378 N N . SER A 1 9 ? 13.285 6.916 17.813 1.00 0.00 2 SER A N 6
ATOM 7379 C CA . SER A 1 9 ? 14.234 7.567 16.918 1.00 0.00 2 SER A CA 6
ATOM 7380 C C . SER A 1 9 ? 14.029 9.079 16.914 1.00 0.00 2 SER A C 6
ATOM 7381 O O . SER A 1 9 ? 14.990 9.847 16.929 1.00 0.00 2 SER A O 6
ATOM 7389 N N . GLY A 1 10 ? 12.768 9.499 16.895 1.00 0.00 3 GLY A N 6
ATOM 7390 C CA . GLY A 1 10 ? 12.458 10.917 16.890 1.00 0.00 3 GLY A CA 6
ATOM 7391 C C . GLY A 1 10 ? 12.682 11.554 15.533 1.00 0.00 3 GLY A C 6
ATOM 7392 O O . GLY A 1 10 ? 13.347 12.584 15.425 1.00 0.00 3 GLY A O 6
ATOM 7396 N N . GLY A 1 11 ? 12.126 10.940 14.493 1.00 0.00 4 GLY A N 6
ATOM 7397 C CA . GLY A 1 11 ? 12.282 11.467 13.150 1.00 0.00 4 GLY A CA 6
ATOM 7398 C C . GLY A 1 11 ? 11.251 10.914 12.187 1.00 0.00 4 GLY A C 6
ATOM 7399 O O . GLY A 1 11 ? 11.536 9.992 11.422 1.00 0.00 4 GLY A O 6
ATOM 7403 N N . LEU A 1 12 ? 10.047 11.475 12.225 1.00 0.00 5 LEU A N 6
ATOM 7404 C CA . LEU A 1 12 ? 8.968 11.032 11.349 1.00 0.00 5 LEU A CA 6
ATOM 7405 C C . LEU A 1 12 ? 7.775 11.978 11.433 1.00 0.00 5 LEU A C 6
ATOM 7406 O O . LEU A 1 12 ? 7.670 12.780 12.360 1.00 0.00 5 LEU A O 6
ATOM 7422 N N . ALA A 1 13 ? 6.876 11.876 10.459 1.00 0.00 6 ALA A N 6
ATOM 7423 C CA . ALA A 1 13 ? 5.688 12.720 10.426 1.00 0.00 6 ALA A CA 6
ATOM 7424 C C . ALA A 1 13 ? 4.648 12.165 9.459 1.00 0.00 6 ALA A C 6
ATOM 7425 O O . ALA A 1 13 ? 4.957 11.776 8.332 1.00 0.00 6 ALA A O 6
ATOM 7432 N N . PRO A 1 14 ? 3.384 12.125 9.906 1.00 0.00 7 PRO A N 6
ATOM 7433 C CA . PRO A 1 14 ? 2.272 11.619 9.096 1.00 0.00 7 PRO A CA 6
ATOM 7434 C C . PRO A 1 14 ? 1.935 12.545 7.932 1.00 0.00 7 PRO A C 6
ATOM 7435 O O . PRO A 1 14 ? 2.345 13.705 7.910 1.00 0.00 7 PRO A O 6
ATOM 7446 N N . SER A 1 15 ? 1.184 12.024 6.966 1.00 0.00 8 SER A N 6
ATOM 7447 C CA . SER A 1 15 ? 0.794 12.804 5.798 1.00 0.00 8 SER A CA 6
ATOM 7448 C C . SER A 1 15 ? -0.469 12.232 5.160 1.00 0.00 8 SER A C 6
ATOM 7449 O O . SER A 1 15 ? -0.752 11.040 5.275 1.00 0.00 8 SER A O 6
ATOM 7457 N N . LYS A 1 16 ? -1.226 13.093 4.487 1.00 0.00 9 LYS A N 6
ATOM 7458 C CA . LYS A 1 16 ? -2.459 12.676 3.830 1.00 0.00 9 LYS A CA 6
ATOM 7459 C C . LYS A 1 16 ? -2.177 11.624 2.761 1.00 0.00 9 LYS A C 6
ATOM 7460 O O . LYS A 1 16 ? -2.859 10.603 2.688 1.00 0.00 9 LYS A O 6
ATOM 7479 N N . SER A 1 17 ? -1.167 11.881 1.936 1.00 0.00 10 SER A N 6
ATOM 7480 C CA . SER A 1 17 ? -0.797 10.957 0.871 1.00 0.00 10 SER A CA 6
ATOM 7481 C C . SER A 1 17 ? -0.734 9.525 1.391 1.00 0.00 10 SER A C 6
ATOM 7482 O O . SER A 1 17 ? -1.182 8.589 0.727 1.00 0.00 10 SER A O 6
ATOM 7490 N N . THR A 1 18 ? -0.174 9.360 2.586 1.00 0.00 11 THR A N 6
ATOM 7491 C CA . THR A 1 18 ? -0.051 8.042 3.197 1.00 0.00 11 THR A CA 6
ATOM 7492 C C . THR A 1 18 ? -1.420 7.425 3.454 1.00 0.00 11 THR A C 6
ATOM 7493 O O . THR A 1 18 ? -2.427 8.130 3.522 1.00 0.00 11 THR A O 6
ATOM 7504 N N . VAL A 1 19 ? -1.452 6.103 3.596 1.00 0.00 12 VAL A N 6
ATOM 7505 C CA . VAL A 1 19 ? -2.698 5.391 3.848 1.00 0.00 12 VAL A CA 6
ATOM 7506 C C . VAL A 1 19 ? -2.503 4.290 4.885 1.00 0.00 12 VAL A C 6
ATOM 7507 O O . VAL A 1 19 ? -1.829 3.293 4.627 1.00 0.00 12 VAL A O 6
ATOM 7520 N N . TYR A 1 20 ? -3.096 4.479 6.058 1.00 0.00 13 TYR A N 6
ATOM 7521 C CA . TYR A 1 20 ? -2.986 3.503 7.136 1.00 0.00 13 TYR A CA 6
ATOM 7522 C C . TYR A 1 20 ? -3.737 2.221 6.789 1.00 0.00 13 TYR A C 6
ATOM 7523 O O . TYR A 1 20 ? -4.966 2.176 6.835 1.00 0.00 13 TYR A O 6
ATOM 7541 N N . VAL A 1 21 ? -2.988 1.179 6.442 1.00 0.00 14 VAL A N 6
ATOM 7542 C CA . VAL A 1 21 ? -3.580 -0.105 6.088 1.00 0.00 14 VAL A CA 6
ATOM 7543 C C . VAL A 1 21 ? -3.136 -1.199 7.052 1.00 0.00 14 VAL A C 6
ATOM 7544 O O . VAL A 1 21 ? -1.948 -1.507 7.153 1.00 0.00 14 VAL A O 6
ATOM 7557 N N . SER A 1 22 ? -4.098 -1.784 7.759 1.00 0.00 15 SER A N 6
ATOM 7558 C CA . SER A 1 22 ? -3.805 -2.842 8.719 1.00 0.00 15 SER A CA 6
ATOM 7559 C C . SER A 1 22 ? -4.414 -4.167 8.268 1.00 0.00 15 SER A C 6
ATOM 7560 O O . SER A 1 22 ? -4.977 -4.265 7.179 1.00 0.00 15 SER A O 6
ATOM 7568 N N . ASN A 1 23 ? -4.295 -5.1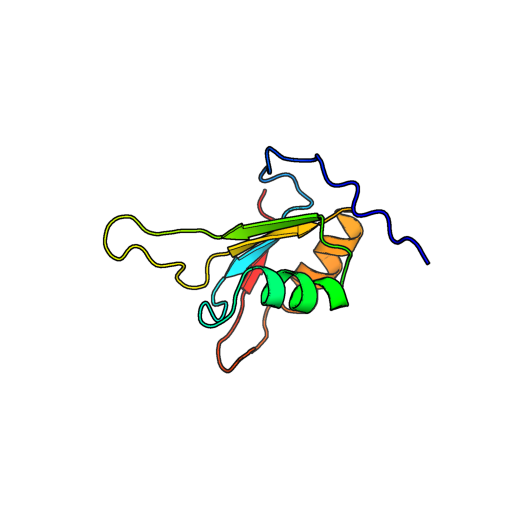84 9.116 1.00 0.00 16 ASN A N 6
ATOM 7569 C CA . ASN A 1 23 ? -4.832 -6.504 8.806 1.00 0.00 16 ASN A CA 6
ATOM 7570 C C . ASN A 1 23 ? -4.308 -7.003 7.463 1.00 0.00 16 ASN A C 6
ATOM 7571 O O . ASN A 1 23 ? -4.954 -7.809 6.792 1.00 0.00 16 ASN A O 6
ATOM 7582 N N . LEU A 1 24 ? -3.132 -6.520 7.076 1.00 0.00 17 LEU A N 6
ATOM 7583 C CA . LEU A 1 24 ? -2.519 -6.917 5.814 1.00 0.00 17 LEU A CA 6
ATOM 7584 C C . LEU A 1 24 ? -1.745 -8.222 5.971 1.00 0.00 17 LEU A C 6
ATOM 7585 O O . LEU A 1 24 ? -1.110 -8.476 6.994 1.00 0.00 17 LEU A O 6
ATOM 7601 N N . PRO A 1 25 ? -1.796 -9.069 4.932 1.00 0.00 18 PRO A N 6
ATOM 7602 C CA . PRO A 1 25 ? -1.103 -10.361 4.930 1.00 0.00 18 PRO A CA 6
ATOM 7603 C C . PRO A 1 25 ? 0.412 -10.206 4.855 1.00 0.00 18 PRO A C 6
ATOM 7604 O O . PRO A 1 25 ? 0.996 -10.232 3.771 1.00 0.00 18 PRO A O 6
ATOM 7615 N N . PHE A 1 26 ? 1.044 -10.044 6.013 1.00 0.00 19 PHE A N 6
ATOM 7616 C CA . PHE A 1 26 ? 2.492 -9.884 6.078 1.00 0.00 19 PHE A CA 6
ATOM 7617 C C . PHE A 1 26 ? 3.192 -10.904 5.186 1.00 0.00 19 PHE A C 6
ATOM 7618 O O . PHE A 1 26 ? 4.304 -10.671 4.711 1.00 0.00 19 PHE A O 6
ATOM 7635 N N . SER A 1 27 ? 2.534 -12.037 4.963 1.00 0.00 20 SER A N 6
ATOM 7636 C CA . SER A 1 27 ? 3.094 -13.096 4.132 1.00 0.00 20 SER A CA 6
ATOM 7637 C C . SER A 1 27 ? 3.673 -12.525 2.841 1.00 0.00 20 SER A C 6
ATOM 7638 O O . SER A 1 27 ? 4.589 -13.099 2.250 1.00 0.00 20 SER A O 6
ATOM 7646 N N . LEU A 1 28 ? 3.131 -11.392 2.408 1.00 0.00 21 LEU A N 6
ATOM 7647 C CA . LEU A 1 28 ? 3.592 -10.742 1.186 1.00 0.00 21 LEU A CA 6
ATOM 7648 C C . LEU A 1 28 ? 4.858 -9.930 1.446 1.00 0.00 21 LEU A C 6
ATOM 7649 O O . LEU A 1 28 ? 5.393 -9.932 2.555 1.00 0.00 21 LEU A O 6
ATOM 7665 N N . THR A 1 29 ? 5.330 -9.235 0.416 1.00 0.00 22 THR A N 6
ATOM 7666 C CA . THR A 1 29 ? 6.532 -8.417 0.533 1.00 0.00 22 THR A CA 6
ATOM 7667 C C . THR A 1 29 ? 6.290 -7.007 0.007 1.00 0.00 22 THR A C 6
ATOM 7668 O O . THR A 1 29 ? 5.394 -6.782 -0.805 1.00 0.00 22 THR A O 6
ATOM 7679 N N . ASN A 1 30 ? 7.096 -6.060 0.476 1.00 0.00 23 ASN A N 6
ATOM 7680 C CA . ASN A 1 30 ? 6.970 -4.670 0.052 1.00 0.00 23 ASN A CA 6
ATOM 7681 C C . ASN A 1 30 ? 6.560 -4.584 -1.415 1.00 0.00 23 ASN A C 6
ATOM 7682 O O . ASN A 1 30 ? 5.654 -3.833 -1.774 1.00 0.00 23 ASN A O 6
ATOM 7693 N N . ASN A 1 31 ? 7.233 -5.360 -2.259 1.00 0.00 24 ASN A N 6
ATOM 7694 C CA . ASN A 1 31 ? 6.939 -5.371 -3.687 1.00 0.00 24 ASN A CA 6
ATOM 7695 C C . ASN A 1 31 ? 5.464 -5.671 -3.936 1.00 0.00 24 ASN A C 6
ATOM 7696 O O . ASN A 1 31 ? 4.786 -4.944 -4.663 1.00 0.00 24 ASN A O 6
ATOM 7707 N N . ASP A 1 32 ? 4.973 -6.746 -3.329 1.00 0.00 25 ASP A N 6
ATOM 7708 C CA . ASP A 1 32 ? 3.578 -7.141 -3.483 1.00 0.00 25 ASP A CA 6
ATOM 7709 C C . ASP A 1 32 ? 2.647 -5.962 -3.222 1.00 0.00 25 ASP A C 6
ATOM 7710 O O . ASP A 1 32 ? 1.923 -5.519 -4.115 1.00 0.00 25 ASP A O 6
ATOM 7719 N N . LEU A 1 33 ? 2.669 -5.457 -1.993 1.00 0.00 26 LEU A N 6
ATOM 7720 C CA . LEU A 1 33 ? 1.826 -4.329 -1.614 1.00 0.00 26 LEU A CA 6
ATOM 7721 C C . LEU A 1 33 ? 1.913 -3.212 -2.649 1.00 0.00 26 LEU A C 6
ATOM 7722 O O . LEU A 1 33 ? 0.898 -2.765 -3.182 1.00 0.00 26 LEU A O 6
ATOM 7738 N N . TYR A 1 34 ? 3.133 -2.766 -2.930 1.00 0.00 27 TYR A N 6
ATOM 7739 C CA . TYR A 1 34 ? 3.353 -1.701 -3.901 1.00 0.00 27 TYR A CA 6
ATOM 7740 C C . TYR A 1 34 ? 2.364 -1.806 -5.058 1.00 0.00 27 TYR A C 6
ATOM 7741 O O . TYR A 1 34 ? 1.678 -0.840 -5.392 1.00 0.00 27 TYR A O 6
ATOM 7759 N N . ARG A 1 35 ? 2.297 -2.986 -5.665 1.00 0.00 28 ARG A N 6
ATOM 7760 C CA . ARG A 1 35 ? 1.393 -3.219 -6.785 1.00 0.00 28 ARG A CA 6
ATOM 7761 C C . ARG A 1 35 ? -0.051 -3.327 -6.305 1.00 0.00 28 ARG A C 6
ATOM 7762 O O . ARG A 1 35 ? -0.945 -2.674 -6.844 1.00 0.00 28 ARG A O 6
ATOM 7783 N N . ILE A 1 36 ? -0.271 -4.155 -5.289 1.00 0.00 29 ILE A N 6
ATOM 7784 C CA . ILE A 1 36 ? -1.606 -4.348 -4.737 1.00 0.00 29 ILE A CA 6
ATOM 7785 C C . ILE A 1 36 ? -2.327 -3.015 -4.565 1.00 0.00 29 ILE A C 6
ATOM 7786 O O . ILE A 1 36 ? -3.516 -2.897 -4.864 1.00 0.00 29 ILE A O 6
ATOM 7802 N N . PHE A 1 37 ? -1.600 -2.013 -4.082 1.00 0.00 30 PHE A N 6
ATOM 7803 C CA . PHE A 1 37 ? -2.170 -0.688 -3.871 1.00 0.00 30 PHE A CA 6
ATOM 7804 C C . PHE A 1 37 ? -2.069 0.156 -5.138 1.00 0.00 30 PHE A C 6
ATOM 7805 O O . PHE A 1 37 ? -2.791 1.140 -5.301 1.00 0.00 30 PHE A O 6
ATOM 7822 N N . SER A 1 38 ? -1.168 -0.236 -6.033 1.00 0.00 31 SER A N 6
ATOM 7823 C CA . SER A 1 38 ? -0.969 0.486 -7.284 1.00 0.00 31 SER A CA 6
ATOM 7824 C C . SER A 1 38 ? -2.230 0.443 -8.142 1.00 0.00 31 SER A C 6
ATOM 7825 O O . SER A 1 38 ? -2.459 1.321 -8.975 1.00 0.00 31 SER A O 6
ATOM 7833 N N . LYS A 1 39 ? -3.046 -0.585 -7.933 1.00 0.00 32 LYS A N 6
ATOM 7834 C CA . LYS A 1 39 ? -4.285 -0.744 -8.685 1.00 0.00 32 LYS A CA 6
ATOM 7835 C C . LYS A 1 39 ? -5.187 0.474 -8.511 1.00 0.00 32 LYS A C 6
ATOM 7836 O O . LYS A 1 39 ? -6.044 0.749 -9.352 1.00 0.00 32 LYS A O 6
ATOM 7855 N N . TYR A 1 40 ? -4.988 1.201 -7.418 1.00 0.00 33 TYR A N 6
ATOM 7856 C CA . TYR A 1 40 ? -5.784 2.389 -7.134 1.00 0.00 33 TYR A CA 6
ATOM 7857 C C . TYR A 1 40 ? -5.023 3.657 -7.508 1.00 0.00 33 TYR A C 6
ATOM 7858 O O . TYR A 1 40 ? -5.527 4.502 -8.246 1.00 0.00 33 TYR A O 6
ATOM 7876 N N . GLY A 1 41 ? -3.804 3.782 -6.992 1.00 0.00 34 GLY A N 6
ATOM 7877 C CA . GLY A 1 41 ? -2.991 4.948 -7.283 1.00 0.00 34 GLY A CA 6
ATOM 7878 C C . GLY A 1 41 ? -1.508 4.634 -7.291 1.00 0.00 34 GLY A C 6
ATOM 7879 O O . GLY A 1 41 ? -1.050 3.745 -6.574 1.00 0.00 34 GLY A O 6
ATOM 7883 N N . LYS A 1 42 ? -0.755 5.365 -8.106 1.00 0.00 35 LYS A N 6
ATOM 7884 C CA . LYS A 1 42 ? 0.685 5.161 -8.207 1.00 0.00 35 LYS A CA 6
ATOM 7885 C C . LYS A 1 42 ? 1.344 5.245 -6.834 1.00 0.00 35 LYS A C 6
ATOM 7886 O O . LYS A 1 42 ? 1.069 6.160 -6.057 1.00 0.00 35 LYS A O 6
ATOM 7905 N N . VAL A 1 43 ? 2.216 4.286 -6.541 1.00 0.00 36 VAL A N 6
ATOM 7906 C CA . VAL A 1 43 ? 2.917 4.254 -5.263 1.00 0.00 36 VAL A CA 6
ATOM 7907 C C . VAL A 1 43 ? 4.346 4.765 -5.405 1.00 0.00 36 VAL A C 6
ATOM 7908 O O . VAL A 1 43 ? 5.026 4.472 -6.389 1.00 0.00 36 VAL A O 6
ATOM 7921 N N . VAL A 1 44 ? 4.796 5.531 -4.417 1.00 0.00 37 VAL A N 6
ATOM 7922 C CA . VAL A 1 44 ? 6.145 6.083 -4.431 1.00 0.00 37 VAL A CA 6
ATOM 7923 C C . VAL A 1 44 ? 7.034 5.388 -3.405 1.00 0.00 37 VAL A C 6
ATOM 7924 O O . VAL A 1 44 ? 8.221 5.167 -3.644 1.00 0.00 37 VAL A O 6
ATOM 7937 N N . LYS A 1 45 ? 6.451 5.044 -2.262 1.00 0.00 38 LYS A N 6
ATOM 7938 C CA . LYS A 1 45 ? 7.188 4.372 -1.199 1.00 0.00 38 LYS A CA 6
ATOM 7939 C C . LYS A 1 45 ? 6.265 3.476 -0.379 1.00 0.00 38 LYS A C 6
ATOM 7940 O O . LYS A 1 45 ? 5.064 3.728 -0.282 1.00 0.00 38 LYS A O 6
ATOM 7959 N N . VAL A 1 46 ? 6.833 2.429 0.210 1.00 0.00 39 VAL A N 6
ATOM 7960 C CA . VAL A 1 46 ? 6.062 1.497 1.024 1.00 0.00 39 VAL A CA 6
ATOM 7961 C C . VAL A 1 46 ? 6.596 1.440 2.451 1.00 0.00 39 VAL A C 6
ATOM 7962 O O . VAL A 1 46 ? 7.753 1.085 2.679 1.00 0.00 39 VAL A O 6
ATOM 7975 N N . THR A 1 47 ? 5.746 1.793 3.410 1.00 0.00 40 THR A N 6
ATOM 7976 C CA . THR A 1 47 ? 6.132 1.783 4.815 1.00 0.00 40 THR A CA 6
ATOM 7977 C C . THR A 1 47 ? 5.415 0.673 5.575 1.00 0.00 40 THR A C 6
ATOM 7978 O O . THR A 1 47 ? 4.231 0.419 5.350 1.00 0.00 40 THR A O 6
ATOM 7989 N N . ILE A 1 48 ? 6.138 0.016 6.474 1.00 0.00 41 ILE A N 6
ATOM 7990 C CA . ILE A 1 48 ? 5.569 -1.067 7.268 1.00 0.00 41 ILE A CA 6
ATOM 7991 C C . ILE A 1 48 ? 5.919 -0.908 8.744 1.00 0.00 41 ILE A C 6
ATOM 7992 O O . ILE A 1 48 ? 7.044 -0.551 9.091 1.00 0.00 41 ILE A O 6
ATOM 8008 N N . MET A 1 49 ? 4.947 -1.179 9.609 1.00 0.00 42 MET A N 6
ATOM 8009 C CA . MET A 1 49 ? 5.153 -1.069 11.049 1.00 0.00 42 MET A CA 6
ATOM 8010 C C . MET A 1 49 ? 5.883 -2.295 11.588 1.00 0.00 42 MET A C 6
ATOM 8011 O O . MET A 1 49 ? 5.923 -3.341 10.940 1.00 0.00 42 MET A O 6
ATOM 8025 N N . LYS A 1 50 ? 6.458 -2.160 12.778 1.00 0.00 43 LYS A N 6
ATOM 8026 C CA . LYS A 1 50 ? 7.186 -3.256 13.406 1.00 0.00 43 LYS A CA 6
ATOM 8027 C C . LYS A 1 50 ? 7.200 -3.101 14.923 1.00 0.00 43 LYS A C 6
ATOM 8028 O O . LYS A 1 50 ? 7.816 -2.178 15.456 1.00 0.00 43 LYS A O 6
ATOM 8047 N N . ASP A 1 51 ? 6.521 -4.011 15.613 1.00 0.00 44 ASP A N 6
ATOM 8048 C CA . ASP A 1 51 ? 6.458 -3.976 17.070 1.00 0.00 44 ASP A CA 6
ATOM 8049 C C . ASP A 1 51 ? 7.852 -3.829 17.670 1.00 0.00 44 ASP A C 6
ATOM 8050 O O . ASP A 1 51 ? 8.850 -3.791 16.949 1.00 0.00 44 ASP A O 6
ATOM 8059 N N . LYS A 1 52 ? 7.915 -3.745 18.995 1.00 0.00 45 LYS A N 6
ATOM 8060 C CA . LYS A 1 52 ? 9.186 -3.602 19.694 1.00 0.00 45 LYS A CA 6
ATOM 8061 C C . LYS A 1 52 ? 9.553 -4.889 20.425 1.00 0.00 45 LYS A C 6
ATOM 8062 O O . LYS A 1 52 ? 10.717 -5.115 20.758 1.00 0.00 45 LYS A O 6
ATOM 8081 N N . ASP A 1 53 ? 8.555 -5.730 20.669 1.00 0.00 46 ASP A N 6
ATOM 8082 C CA . ASP A 1 53 ? 8.773 -6.997 21.358 1.00 0.00 46 ASP A CA 6
ATOM 8083 C C . ASP A 1 53 ? 8.854 -8.150 20.363 1.00 0.00 46 ASP A C 6
ATOM 8084 O O . ASP A 1 53 ? 9.920 -8.731 20.154 1.00 0.00 46 ASP A O 6
ATOM 8093 N N . THR A 1 54 ? 7.721 -8.478 19.751 1.00 0.00 47 THR A N 6
ATOM 8094 C CA . THR A 1 54 ? 7.663 -9.563 18.779 1.00 0.00 47 THR A CA 6
ATOM 8095 C C . THR A 1 54 ? 8.379 -9.184 17.488 1.00 0.00 47 THR A C 6
ATOM 8096 O O . THR A 1 54 ? 8.733 -10.048 16.686 1.00 0.00 47 THR A O 6
ATOM 8107 N N . ARG A 1 55 ? 8.590 -7.886 17.293 1.00 0.00 48 ARG A N 6
ATOM 8108 C CA . ARG A 1 55 ? 9.264 -7.393 16.098 1.00 0.00 48 ARG A CA 6
ATOM 8109 C C . ARG A 1 55 ? 8.588 -7.921 14.836 1.00 0.00 48 ARG A C 6
ATOM 8110 O O . ARG A 1 55 ? 9.256 -8.354 13.896 1.00 0.00 48 ARG A O 6
ATOM 8131 N N . LYS A 1 56 ? 7.260 -7.882 14.821 1.00 0.00 49 LYS A N 6
ATOM 8132 C CA . LYS A 1 56 ? 6.493 -8.355 13.675 1.00 0.00 49 LYS A CA 6
ATOM 8133 C C . LYS A 1 56 ? 5.693 -7.218 13.049 1.00 0.00 49 LYS A C 6
ATOM 8134 O O . LYS A 1 56 ? 5.340 -6.250 13.724 1.00 0.00 49 LYS A O 6
ATOM 8153 N N . SER A 1 57 ? 5.408 -7.342 11.757 1.00 0.00 50 SER A N 6
ATOM 8154 C CA . SER A 1 57 ? 4.650 -6.323 11.040 1.00 0.00 50 SER A CA 6
ATOM 8155 C C . SER A 1 57 ? 3.225 -6.228 11.575 1.00 0.00 50 SER A C 6
ATOM 8156 O O . SER A 1 57 ? 2.664 -5.139 11.692 1.00 0.00 50 SER A O 6
ATOM 8164 N N . LYS A 1 58 ? 2.644 -7.378 11.901 1.00 0.00 51 LYS A N 6
ATOM 8165 C CA . LYS A 1 58 ? 1.285 -7.428 12.426 1.00 0.00 51 LYS A CA 6
ATOM 8166 C C . LYS A 1 58 ? 0.290 -6.869 11.413 1.00 0.00 51 LYS A C 6
ATOM 8167 O O . LYS A 1 58 ? -0.787 -6.400 11.780 1.00 0.00 51 LYS A O 6
ATOM 8186 N N . GLY A 1 59 ? 0.658 -6.924 10.136 1.00 0.00 52 GLY A N 6
ATOM 8187 C CA . GLY A 1 59 ? -0.214 -6.421 9.091 1.00 0.00 52 GLY A CA 6
ATOM 8188 C C . GLY A 1 59 ? -0.168 -4.911 8.974 1.00 0.00 52 GLY A C 6
ATOM 8189 O O . GLY A 1 59 ? -0.205 -4.365 7.871 1.00 0.00 52 GLY A O 6
ATOM 8193 N N . VAL A 1 60 ? -0.088 -4.232 10.114 1.00 0.00 53 VAL A N 6
ATOM 8194 C CA . VAL A 1 60 ? -0.037 -2.775 10.135 1.00 0.00 53 VAL A CA 6
ATOM 8195 C C . VAL A 1 60 ? 1.051 -2.250 9.204 1.00 0.00 53 VAL A C 6
ATOM 8196 O O . VAL A 1 60 ? 2.241 -2.395 9.481 1.00 0.00 53 VAL A O 6
ATOM 8209 N N . ALA A 1 61 ? 0.633 -1.639 8.100 1.00 0.00 54 ALA A N 6
ATOM 8210 C CA . ALA A 1 61 ? 1.571 -1.090 7.130 1.00 0.00 54 ALA A CA 6
ATOM 8211 C C . ALA A 1 61 ? 1.050 0.217 6.541 1.00 0.00 54 ALA A C 6
ATOM 8212 O O . ALA A 1 61 ? -0.147 0.362 6.289 1.00 0.00 54 ALA A O 6
ATOM 8219 N N . PHE A 1 62 ? 1.955 1.165 6.324 1.00 0.00 55 PHE A N 6
ATOM 8220 C CA . PHE A 1 62 ? 1.585 2.461 5.766 1.00 0.00 55 PHE A CA 6
ATOM 8221 C C . PHE A 1 62 ? 1.999 2.560 4.301 1.00 0.00 55 PHE A C 6
ATOM 8222 O O . PHE A 1 62 ? 3.166 2.363 3.959 1.00 0.00 55 PHE A O 6
ATOM 8239 N N . ILE A 1 63 ? 1.035 2.866 3.439 1.00 0.00 56 ILE A N 6
ATOM 8240 C CA . ILE A 1 63 ? 1.299 2.992 2.011 1.00 0.00 56 ILE A CA 6
ATOM 8241 C C . ILE A 1 63 ? 1.374 4.457 1.593 1.00 0.00 56 ILE A C 6
ATOM 8242 O O . ILE A 1 63 ? 0.455 5.235 1.851 1.00 0.00 56 ILE A O 6
ATOM 8258 N N . LEU A 1 64 ? 2.473 4.825 0.945 1.00 0.00 57 LEU A N 6
ATOM 8259 C CA . LEU A 1 64 ? 2.668 6.197 0.488 1.00 0.00 57 LEU A CA 6
ATOM 8260 C C . LEU A 1 64 ? 2.261 6.347 -0.975 1.00 0.00 57 LEU A C 6
ATOM 8261 O O . LEU A 1 64 ? 2.723 5.600 -1.838 1.00 0.00 57 LEU A O 6
ATOM 8277 N N . PHE A 1 65 ? 1.396 7.318 -1.246 1.00 0.00 58 PHE A N 6
ATOM 8278 C CA . PHE A 1 65 ? 0.928 7.568 -2.605 1.00 0.00 58 PHE A CA 6
ATOM 8279 C C . PHE A 1 65 ? 1.479 8.888 -3.136 1.00 0.00 58 PHE A C 6
ATOM 8280 O O . PHE A 1 65 ? 1.870 9.766 -2.366 1.00 0.00 58 PHE A O 6
ATOM 8297 N N . LEU A 1 66 ? 1.507 9.021 -4.457 1.00 0.00 59 LEU A N 6
ATOM 8298 C CA . LEU A 1 66 ? 2.010 10.234 -5.094 1.00 0.00 59 LEU A CA 6
ATOM 8299 C C . LEU A 1 66 ? 1.072 11.410 -4.842 1.00 0.00 59 LEU A C 6
ATOM 8300 O O . LEU A 1 66 ? 1.484 12.444 -4.316 1.00 0.00 59 LEU A O 6
ATOM 8316 N N . ASP A 1 67 ? -0.191 11.244 -5.219 1.00 0.00 60 ASP A N 6
ATOM 8317 C CA . ASP A 1 67 ? -1.189 12.291 -5.031 1.00 0.00 60 ASP A CA 6
ATOM 8318 C C . ASP A 1 67 ? -2.249 11.856 -4.024 1.00 0.00 60 ASP A C 6
ATOM 8319 O O . ASP A 1 67 ? -2.869 10.803 -4.174 1.00 0.00 60 ASP A O 6
ATOM 8328 N N . LYS A 1 68 ? -2.452 12.674 -2.996 1.00 0.00 61 LYS A N 6
ATOM 8329 C CA . LYS A 1 68 ? -3.437 12.375 -1.963 1.00 0.00 61 LYS A CA 6
ATOM 8330 C C . LYS A 1 68 ? -4.764 11.951 -2.583 1.00 0.00 61 LYS A C 6
ATOM 8331 O O . LYS A 1 68 ? -5.394 10.994 -2.131 1.00 0.00 61 LYS A O 6
ATOM 8350 N N . ASP A 1 69 ? -5.183 12.667 -3.621 1.00 0.00 62 ASP A N 6
ATOM 8351 C CA . ASP A 1 69 ? -6.434 12.362 -4.305 1.00 0.00 62 ASP A CA 6
ATOM 8352 C C . ASP A 1 69 ? -6.573 10.861 -4.542 1.00 0.00 62 ASP A C 6
ATOM 8353 O O . ASP A 1 69 ? -7.607 10.268 -4.236 1.00 0.00 62 ASP A O 6
ATOM 8362 N N . SER A 1 70 ? -5.525 10.254 -5.089 1.00 0.00 63 SER A N 6
ATOM 8363 C CA . SER A 1 70 ? -5.532 8.823 -5.371 1.00 0.00 63 SER A CA 6
ATOM 8364 C C . SER A 1 70 ? -5.701 8.017 -4.086 1.00 0.00 63 SER A C 6
ATOM 8365 O O . SER A 1 70 ? -6.617 7.204 -3.968 1.00 0.00 63 SER A O 6
ATOM 8373 N N . ALA A 1 71 ? -4.812 8.250 -3.127 1.00 0.00 64 ALA A N 6
ATOM 8374 C CA . ALA A 1 71 ? -4.863 7.548 -1.851 1.00 0.00 64 ALA A CA 6
ATOM 8375 C C . ALA A 1 71 ? -6.303 7.359 -1.386 1.00 0.00 64 ALA A C 6
ATOM 8376 O O . ALA A 1 71 ? -6.751 6.233 -1.170 1.00 0.00 64 ALA A O 6
ATOM 8383 N N . GLN A 1 72 ? -7.021 8.466 -1.234 1.00 0.00 65 GLN A N 6
ATOM 8384 C CA . GLN A 1 72 ? -8.410 8.421 -0.793 1.00 0.00 65 GLN A CA 6
ATOM 8385 C C . GLN A 1 72 ? -9.135 7.225 -1.401 1.00 0.00 65 GLN A C 6
ATOM 8386 O O . GLN A 1 72 ? -9.490 6.279 -0.699 1.00 0.00 65 GLN A O 6
ATOM 8400 N N . ASN A 1 73 ? -9.353 7.275 -2.711 1.00 0.00 66 ASN A N 6
ATOM 8401 C CA . ASN A 1 73 ? -10.038 6.196 -3.414 1.00 0.00 66 ASN A CA 6
ATOM 8402 C C . ASN A 1 73 ? -9.689 4.842 -2.803 1.00 0.00 66 ASN A C 6
ATOM 8403 O O . ASN A 1 73 ? -10.574 4.067 -2.439 1.00 0.00 66 ASN A O 6
ATOM 8414 N N . CYS A 1 74 ? -8.394 4.565 -2.693 1.00 0.00 67 CYS A N 6
ATOM 8415 C CA . CYS A 1 74 ? -7.928 3.304 -2.127 1.00 0.00 67 CYS A CA 6
ATOM 8416 C C . CYS A 1 74 ? -8.481 3.103 -0.720 1.00 0.00 67 CYS A C 6
ATOM 8417 O O . CYS A 1 74 ? -8.898 2.003 -0.355 1.00 0.00 67 CYS A O 6
ATOM 8425 N N . THR A 1 75 ? -8.480 4.173 0.070 1.00 0.00 68 THR A N 6
ATOM 8426 C CA . THR A 1 75 ? -8.979 4.114 1.438 1.00 0.00 68 THR A CA 6
ATOM 8427 C C . THR A 1 75 ? -10.473 3.814 1.466 1.00 0.00 68 THR A C 6
ATOM 8428 O O . THR A 1 75 ? -11.054 3.606 2.531 1.00 0.00 68 THR A O 6
ATOM 8439 N N . ARG A 1 76 ? -11.090 3.792 0.289 1.00 0.00 69 ARG A N 6
ATOM 8440 C CA . ARG A 1 76 ? -12.517 3.517 0.179 1.00 0.00 69 ARG A CA 6
ATOM 8441 C C . ARG A 1 76 ? -12.768 2.274 -0.670 1.00 0.00 69 ARG A C 6
ATOM 8442 O O . ARG A 1 76 ? -13.889 1.768 -0.731 1.00 0.00 69 ARG A O 6
ATOM 8463 N N . ALA A 1 77 ? -11.718 1.788 -1.323 1.00 0.00 70 ALA A N 6
ATOM 8464 C CA . ALA A 1 77 ? -11.824 0.604 -2.167 1.00 0.00 70 ALA A CA 6
ATOM 8465 C C . ALA A 1 77 ? -11.562 -0.666 -1.366 1.00 0.00 70 ALA A C 6
ATOM 8466 O O . ALA A 1 77 ? -12.247 -1.674 -1.540 1.00 0.00 70 ALA A O 6
ATOM 8473 N N . ILE A 1 78 ? -10.565 -0.611 -0.489 1.00 0.00 71 ILE A N 6
ATOM 8474 C CA . ILE A 1 78 ? -10.213 -1.758 0.339 1.00 0.00 71 ILE A CA 6
ATOM 8475 C C . ILE A 1 78 ? -10.835 -1.646 1.727 1.00 0.00 71 ILE A C 6
ATOM 8476 O O . ILE A 1 78 ? -11.033 -2.649 2.412 1.00 0.00 71 ILE A O 6
ATOM 8492 N N . ASN A 1 79 ? -11.142 -0.419 2.134 1.00 0.00 72 ASN A N 6
ATOM 8493 C CA . ASN A 1 79 ? -11.744 -0.176 3.440 1.00 0.00 72 ASN A CA 6
ATOM 8494 C C . ASN A 1 79 ? -13.047 -0.953 3.593 1.00 0.00 72 ASN A C 6
ATOM 8495 O O . ASN A 1 79 ? -13.908 -0.920 2.715 1.00 0.00 72 ASN A O 6
ATOM 8506 N N . ASN A 1 80 ? -13.185 -1.653 4.714 1.00 0.00 73 ASN A N 6
ATOM 8507 C CA . ASN A 1 80 ? -14.384 -2.440 4.982 1.00 0.00 73 ASN A CA 6
ATOM 8508 C C . ASN A 1 80 ? -14.555 -3.542 3.941 1.00 0.00 73 ASN A C 6
ATOM 8509 O O . ASN A 1 80 ? -15.667 -3.820 3.492 1.00 0.00 73 ASN A O 6
ATOM 8520 N N . LYS A 1 81 ? -13.446 -4.168 3.562 1.00 0.00 74 LYS A N 6
ATOM 8521 C CA . LYS A 1 81 ? -13.471 -5.241 2.576 1.00 0.00 74 LYS A CA 6
ATOM 8522 C C . LYS A 1 81 ? -12.581 -6.401 3.011 1.00 0.00 74 LYS A C 6
ATOM 8523 O O . LYS A 1 81 ? -11.624 -6.212 3.761 1.00 0.00 74 LYS A O 6
ATOM 8542 N N . GLN A 1 82 ? -12.903 -7.599 2.534 1.00 0.00 75 GLN A N 6
ATOM 8543 C CA . GLN A 1 82 ? -12.130 -8.788 2.874 1.00 0.00 75 GLN A CA 6
ATOM 8544 C C . GLN A 1 82 ? -11.077 -9.076 1.809 1.00 0.00 75 GLN A C 6
ATOM 8545 O O . GLN A 1 82 ? -11.366 -9.053 0.612 1.00 0.00 75 GLN A O 6
ATOM 8559 N N . LEU A 1 83 ? -9.854 -9.346 2.252 1.00 0.00 76 LEU A N 6
ATOM 8560 C CA . LEU A 1 83 ? -8.756 -9.638 1.337 1.00 0.00 76 LEU A CA 6
ATOM 8561 C C . LEU A 1 83 ? -7.842 -10.717 1.910 1.00 0.00 76 LEU A C 6
ATOM 8562 O O . LEU A 1 83 ? -7.457 -10.663 3.078 1.00 0.00 76 LEU A O 6
ATOM 8578 N N . PHE A 1 84 ? -7.496 -11.694 1.079 1.00 0.00 77 PHE A N 6
ATOM 8579 C CA . PHE A 1 84 ? -6.625 -12.785 1.502 1.00 0.00 77 PHE A CA 6
ATOM 8580 C C . PHE A 1 84 ? -7.176 -13.467 2.750 1.00 0.00 77 PHE A C 6
ATOM 8581 O O . PHE A 1 84 ? -6.431 -14.068 3.523 1.00 0.00 77 PHE A O 6
ATOM 8598 N N . GLY A 1 85 ? -8.489 -13.369 2.941 1.00 0.00 78 GLY A N 6
ATOM 8599 C CA . GLY A 1 85 ? -9.118 -13.981 4.096 1.00 0.00 78 GLY A CA 6
ATOM 8600 C C . GLY A 1 85 ? -8.817 -13.236 5.382 1.00 0.00 78 GLY A C 6
ATOM 8601 O O . GLY A 1 85 ? -8.513 -13.849 6.406 1.00 0.00 78 GLY A O 6
ATOM 8605 N N . ARG A 1 86 ? -8.900 -11.911 5.330 1.00 0.00 79 ARG A N 6
ATOM 8606 C CA . ARG A 1 86 ? -8.631 -11.082 6.499 1.00 0.00 79 ARG A CA 6
ATOM 8607 C C . ARG A 1 86 ? -9.146 -9.661 6.288 1.00 0.00 79 ARG A C 6
ATOM 8608 O O . ARG A 1 86 ? -8.603 -8.906 5.482 1.00 0.00 79 ARG A O 6
ATOM 8629 N N . VAL A 1 87 ? -10.199 -9.305 7.018 1.00 0.00 80 VAL A N 6
ATOM 8630 C CA . VAL A 1 87 ? -10.787 -7.975 6.911 1.00 0.00 80 VAL A CA 6
ATOM 8631 C C . VAL A 1 87 ? -9.716 -6.892 6.983 1.00 0.00 80 VAL A C 6
ATOM 8632 O O . VAL A 1 87 ? -9.139 -6.646 8.043 1.00 0.00 80 VAL A O 6
ATOM 8645 N N . ILE A 1 88 ? -9.456 -6.249 5.850 1.00 0.00 81 ILE A N 6
ATOM 8646 C CA . ILE A 1 88 ? -8.456 -5.191 5.786 1.00 0.00 81 ILE A CA 6
ATOM 8647 C C . ILE A 1 88 ? -9.096 -3.817 5.952 1.00 0.00 81 ILE A C 6
ATOM 8648 O O . ILE A 1 88 ? -10.087 -3.498 5.294 1.00 0.00 81 ILE A O 6
ATOM 8664 N N . LYS A 1 89 ? -8.523 -3.005 6.834 1.00 0.00 82 LYS A N 6
ATOM 8665 C CA . LYS A 1 89 ? -9.035 -1.663 7.085 1.00 0.00 82 LYS A CA 6
ATOM 8666 C C . LYS A 1 89 ? -8.066 -0.606 6.567 1.00 0.00 82 LYS A C 6
ATOM 8667 O O . LYS A 1 89 ? -6.851 -0.734 6.722 1.00 0.00 82 LYS A O 6
ATOM 8686 N N . ALA A 1 90 ? -8.610 0.440 5.953 1.00 0.00 83 ALA A N 6
ATOM 8687 C CA . ALA A 1 90 ? -7.794 1.521 5.416 1.00 0.00 83 ALA A CA 6
ATOM 8688 C C . ALA A 1 90 ? -8.280 2.877 5.917 1.00 0.00 83 ALA A C 6
ATOM 8689 O O . ALA A 1 90 ? -9.482 3.103 6.056 1.00 0.00 83 ALA A O 6
ATOM 8696 N N . SER A 1 91 ? -7.339 3.776 6.186 1.00 0.00 84 SER A N 6
ATOM 8697 C CA . SER A 1 91 ? -7.672 5.109 6.675 1.00 0.00 84 SER A CA 6
ATOM 8698 C C . SER A 1 91 ? -6.520 6.079 6.435 1.00 0.00 84 SER A C 6
ATOM 8699 O O . SER A 1 91 ? -5.350 5.700 6.502 1.00 0.00 84 SER A O 6
ATOM 8707 N N . ILE A 1 92 ? -6.859 7.333 6.156 1.00 0.00 85 ILE A N 6
ATOM 8708 C CA . ILE A 1 92 ? -5.854 8.359 5.907 1.00 0.00 85 ILE A CA 6
ATOM 8709 C C . ILE A 1 92 ? -5.078 8.688 7.177 1.00 0.00 85 ILE A C 6
ATOM 8710 O O . ILE A 1 92 ? -5.651 9.146 8.166 1.00 0.00 85 ILE A O 6
ATOM 8726 N N . ALA A 1 93 ? -3.770 8.453 7.143 1.00 0.00 86 ALA A N 6
ATOM 8727 C CA . ALA A 1 93 ? -2.914 8.728 8.290 1.00 0.00 86 ALA A CA 6
ATOM 8728 C C . ALA A 1 93 ? -2.409 10.167 8.266 1.00 0.00 86 ALA A C 6
ATOM 8729 O O . ALA A 1 93 ? -1.490 10.500 7.517 1.00 0.00 86 ALA A O 6
ATOM 8736 N N . ILE A 1 94 ? -3.016 11.016 9.089 1.00 0.00 87 ILE A N 6
ATOM 8737 C CA . ILE A 1 94 ? -2.627 12.419 9.161 1.00 0.00 87 ILE A CA 6
ATOM 8738 C C . ILE A 1 94 ? -1.881 12.716 10.457 1.00 0.00 87 ILE A C 6
ATOM 8739 O O . ILE A 1 94 ? -1.785 11.864 11.340 1.00 0.00 87 ILE A O 6
ATOM 8755 N N . GLY A 1 1 ? 1.228 12.971 17.716 1.00 0.00 -6 GLY A N 7
ATOM 8756 C CA . GLY A 1 1 ? 2.566 13.262 18.195 1.00 0.00 -6 GLY A CA 7
ATOM 8757 C C . GLY A 1 1 ? 3.438 12.024 18.267 1.00 0.00 -6 GLY A C 7
ATOM 8758 O O . GLY A 1 1 ? 3.386 11.276 19.244 1.00 0.00 -6 GLY A O 7
ATOM 8762 N N . SER A 1 2 ? 4.241 11.806 17.231 1.00 0.00 -5 SER A N 7
ATOM 8763 C CA . SER A 1 2 ? 5.124 10.646 17.178 1.00 0.00 -5 SER A CA 7
ATOM 8764 C C . SER A 1 2 ? 6.561 11.071 16.890 1.00 0.00 -5 SER A C 7
ATOM 8765 O O . SER A 1 2 ? 6.803 12.132 16.316 1.00 0.00 -5 SER A O 7
ATOM 8773 N N . SER A 1 3 ? 7.510 10.232 17.293 1.00 0.00 -4 SER A N 7
ATOM 8774 C CA . SER A 1 3 ? 8.924 10.521 17.082 1.00 0.00 -4 SER A CA 7
ATOM 8775 C C . SER A 1 3 ? 9.525 9.570 16.051 1.00 0.00 -4 SER A C 7
ATOM 8776 O O . SER A 1 3 ? 10.638 9.074 16.221 1.00 0.00 -4 SER A O 7
ATOM 8784 N N . GLY A 1 4 ? 8.778 9.320 14.979 1.00 0.00 -3 GLY A N 7
ATOM 8785 C CA . GLY A 1 4 ? 9.252 8.430 13.936 1.00 0.00 -3 GLY A CA 7
ATOM 8786 C C . GLY A 1 4 ? 9.360 6.993 14.405 1.00 0.00 -3 GLY A C 7
ATOM 8787 O O . GLY A 1 4 ? 10.278 6.642 15.147 1.00 0.00 -3 GLY A O 7
ATOM 8791 N N . SER A 1 5 ? 8.420 6.158 13.973 1.00 0.00 -2 SER A N 7
ATOM 8792 C CA . SER A 1 5 ? 8.411 4.752 14.359 1.00 0.00 -2 SER A CA 7
ATOM 8793 C C . SER A 1 5 ? 9.593 4.011 13.740 1.00 0.00 -2 SER A C 7
ATOM 8794 O O . SER A 1 5 ? 10.077 4.377 12.669 1.00 0.00 -2 SER A O 7
ATOM 8802 N N . SER A 1 6 ? 10.053 2.968 14.423 1.00 0.00 -1 SER A N 7
ATOM 8803 C CA . SER A 1 6 ? 11.180 2.177 13.944 1.00 0.00 -1 SER A CA 7
ATOM 8804 C C . SER A 1 6 ? 10.792 1.368 12.710 1.00 0.00 -1 SER A C 7
ATOM 8805 O O . SER A 1 6 ? 9.613 1.253 12.376 1.00 0.00 -1 SER A O 7
ATOM 8813 N N . GLY A 1 7 ? 11.793 0.810 12.036 1.00 0.00 0 GLY A N 7
ATOM 8814 C CA . GLY A 1 7 ? 11.537 0.020 10.847 1.00 0.00 0 GLY A CA 7
ATOM 8815 C C . GLY A 1 7 ? 12.649 0.134 9.824 1.00 0.00 0 GLY A C 7
ATOM 8816 O O . GLY A 1 7 ? 13.826 0.182 10.180 1.00 0.00 0 GLY A O 7
ATOM 8820 N N . MET A 1 8 ? 12.277 0.177 8.549 1.00 0.00 1 MET A N 7
ATOM 8821 C CA . MET A 1 8 ? 13.253 0.286 7.471 1.00 0.00 1 MET A CA 7
ATOM 8822 C C . MET A 1 8 ? 12.882 1.414 6.513 1.00 0.00 1 MET A C 7
ATOM 8823 O O . MET A 1 8 ? 12.212 1.189 5.505 1.00 0.00 1 MET A O 7
ATOM 8837 N N . SER A 1 9 ? 13.321 2.626 6.835 1.00 0.00 2 SER A N 7
ATOM 8838 C CA . SER A 1 9 ? 13.031 3.789 6.005 1.00 0.00 2 SER A CA 7
ATOM 8839 C C . SER A 1 9 ? 13.994 4.932 6.315 1.00 0.00 2 SER A C 7
ATOM 8840 O O . SER A 1 9 ? 14.704 4.905 7.320 1.00 0.00 2 SER A O 7
ATOM 8848 N N . GLY A 1 10 ? 14.011 5.936 5.444 1.00 0.00 3 GLY A N 7
ATOM 8849 C CA . GLY A 1 10 ? 14.889 7.074 5.641 1.00 0.00 3 GLY A CA 7
ATOM 8850 C C . GLY A 1 10 ? 14.283 8.369 5.137 1.00 0.00 3 GLY A C 7
ATOM 8851 O O . GLY A 1 10 ? 14.941 9.141 4.441 1.00 0.00 3 GLY A O 7
ATOM 8855 N N . GLY A 1 11 ? 13.023 8.607 5.489 1.00 0.00 4 GLY A N 7
ATOM 8856 C CA . GLY A 1 11 ? 12.348 9.817 5.057 1.00 0.00 4 GLY A CA 7
ATOM 8857 C C . GLY A 1 11 ? 10.887 9.580 4.727 1.00 0.00 4 GLY A C 7
ATOM 8858 O O . GLY A 1 11 ? 10.358 10.152 3.774 1.00 0.00 4 GLY A O 7
ATOM 8862 N N . LEU A 1 12 ? 10.234 8.734 5.516 1.00 0.00 5 LEU A N 7
ATOM 8863 C CA . LEU A 1 12 ? 8.825 8.421 5.302 1.00 0.00 5 LEU A CA 7
ATOM 8864 C C . LEU A 1 12 ? 7.930 9.408 6.045 1.00 0.00 5 LEU A C 7
ATOM 8865 O O . LEU A 1 12 ? 7.867 9.401 7.274 1.00 0.00 5 LEU A O 7
ATOM 8881 N N . ALA A 1 13 ? 7.237 10.254 5.289 1.00 0.00 6 ALA A N 7
ATOM 8882 C CA . ALA A 1 13 ? 6.342 11.244 5.875 1.00 0.00 6 ALA A CA 7
ATOM 8883 C C . ALA A 1 13 ? 4.915 10.713 5.957 1.00 0.00 6 ALA A C 7
ATOM 8884 O O . ALA A 1 13 ? 4.326 10.291 4.961 1.00 0.00 6 ALA A O 7
ATOM 8891 N N . PRO A 1 14 ? 4.343 10.733 7.170 1.00 0.00 7 PRO A N 7
ATOM 8892 C CA . PRO A 1 14 ? 2.978 10.257 7.410 1.00 0.00 7 PRO A CA 7
ATOM 8893 C C . PRO A 1 14 ? 1.927 11.173 6.792 1.00 0.00 7 PRO A C 7
ATOM 8894 O O . PRO A 1 14 ? 0.727 10.956 6.955 1.00 0.00 7 PRO A O 7
ATOM 8905 N N . SER A 1 15 ? 2.387 12.199 6.082 1.00 0.00 8 SER A N 7
ATOM 8906 C CA . SER A 1 15 ? 1.486 13.151 5.443 1.00 0.00 8 SER A CA 7
ATOM 8907 C C . SER A 1 15 ? 0.212 12.459 4.969 1.00 0.00 8 SER A C 7
ATOM 8908 O O . SER A 1 15 ? 0.222 11.274 4.635 1.00 0.00 8 SER A O 7
ATOM 8916 N N . LYS A 1 16 ? -0.885 13.208 4.943 1.00 0.00 9 LYS A N 7
ATOM 8917 C CA . LYS A 1 16 ? -2.169 12.669 4.510 1.00 0.00 9 LYS A CA 7
ATOM 8918 C C . LYS A 1 16 ? -1.979 11.612 3.427 1.00 0.00 9 LYS A C 7
ATOM 8919 O O . LYS A 1 16 ? -2.528 10.514 3.515 1.00 0.00 9 LYS A O 7
ATOM 8938 N N . SER A 1 17 ? -1.195 11.950 2.408 1.00 0.00 10 SER A N 7
ATOM 8939 C CA . SER A 1 17 ? -0.934 11.030 1.307 1.00 0.00 10 SER A CA 7
ATOM 8940 C C . SER A 1 17 ? -0.898 9.587 1.802 1.00 0.00 10 SER A C 7
ATOM 8941 O O . SER A 1 17 ? -1.657 8.738 1.333 1.00 0.00 10 SER A O 7
ATOM 8949 N N . THR A 1 18 ? -0.010 9.316 2.753 1.00 0.00 11 THR A N 7
ATOM 8950 C CA . THR A 1 18 ? 0.127 7.977 3.312 1.00 0.00 11 THR A CA 7
ATOM 8951 C C . THR A 1 18 ? -1.236 7.365 3.615 1.00 0.00 11 THR A C 7
ATOM 8952 O O . THR A 1 18 ? -2.172 8.068 3.997 1.00 0.00 11 THR A O 7
ATOM 8963 N N . VAL A 1 19 ? -1.342 6.052 3.442 1.00 0.00 12 VAL A N 7
ATOM 8964 C CA . VAL A 1 19 ? -2.591 5.345 3.699 1.00 0.00 12 VAL A CA 7
ATOM 8965 C C . VAL A 1 19 ? -2.435 4.352 4.846 1.00 0.00 12 VAL A C 7
ATOM 8966 O O . VAL A 1 19 ? -1.685 3.381 4.743 1.00 0.00 12 VAL A O 7
ATOM 8979 N N . TYR A 1 20 ? -3.148 4.603 5.938 1.00 0.00 13 TYR A N 7
ATOM 8980 C CA . TYR A 1 20 ? -3.087 3.732 7.106 1.00 0.00 13 TYR A CA 7
ATOM 8981 C C . TYR A 1 20 ? -3.872 2.446 6.868 1.00 0.00 13 TYR A C 7
ATOM 8982 O O . TYR A 1 20 ? -5.096 2.418 7.000 1.00 0.00 13 TYR A O 7
ATOM 9000 N N . VAL A 1 21 ? -3.158 1.381 6.517 1.00 0.00 14 VAL A N 7
ATOM 9001 C CA . VAL A 1 21 ? -3.785 0.090 6.262 1.00 0.00 14 VAL A CA 7
ATOM 9002 C C . VAL A 1 21 ? -3.392 -0.932 7.324 1.00 0.00 14 VAL A C 7
ATOM 9003 O O . VAL A 1 21 ? -2.264 -0.927 7.816 1.00 0.00 14 VAL A O 7
ATOM 9016 N N . SER A 1 22 ? -4.331 -1.806 7.671 1.00 0.00 15 SER A N 7
ATOM 9017 C CA . SER A 1 22 ? -4.084 -2.833 8.677 1.00 0.00 15 SER A CA 7
ATOM 9018 C C . SER A 1 22 ? -4.663 -4.174 8.238 1.00 0.00 15 SER A C 7
ATOM 9019 O O . SER A 1 22 ? -5.385 -4.256 7.246 1.00 0.00 15 SER A O 7
ATOM 9027 N N . ASN A 1 23 ? -4.339 -5.224 8.986 1.00 0.00 16 ASN A N 7
ATOM 9028 C CA . ASN A 1 23 ? -4.825 -6.563 8.674 1.00 0.00 16 ASN A CA 7
ATOM 9029 C C . ASN A 1 23 ? -4.290 -7.037 7.326 1.00 0.00 16 ASN A C 7
ATOM 9030 O O . ASN A 1 23 ? -4.898 -7.881 6.667 1.00 0.00 16 ASN A O 7
ATOM 9041 N N . LEU A 1 24 ? -3.150 -6.487 6.923 1.00 0.00 17 LEU A N 7
ATOM 9042 C CA . LEU A 1 24 ? -2.532 -6.853 5.653 1.00 0.00 17 LEU A CA 7
ATOM 9043 C C . LEU A 1 24 ? -1.747 -8.155 5.785 1.00 0.00 17 LEU A C 7
ATOM 9044 O O . LEU A 1 24 ? -1.165 -8.454 6.827 1.00 0.00 17 LEU A O 7
ATOM 9060 N N . PRO A 1 25 ? -1.728 -8.947 4.702 1.00 0.00 18 PRO A N 7
ATOM 9061 C CA . PRO A 1 25 ? -1.016 -10.228 4.671 1.00 0.00 18 PRO A CA 7
ATOM 9062 C C . PRO A 1 25 ? 0.498 -10.050 4.688 1.00 0.00 18 PRO A C 7
ATOM 9063 O O . PRO A 1 25 ? 1.145 -10.049 3.640 1.00 0.00 18 PRO A O 7
ATOM 9074 N N . PHE A 1 26 ? 1.058 -9.899 5.883 1.00 0.00 19 PHE A N 7
ATOM 9075 C CA . PHE A 1 26 ? 2.497 -9.720 6.036 1.00 0.00 19 PHE A CA 7
ATOM 9076 C C . PHE A 1 26 ? 3.264 -10.723 5.179 1.00 0.00 19 PHE A C 7
ATOM 9077 O O . PHE A 1 26 ? 4.400 -10.471 4.776 1.00 0.00 19 PHE A O 7
ATOM 9094 N N . SER A 1 27 ? 2.635 -11.861 4.906 1.00 0.00 20 SER A N 7
ATOM 9095 C CA . SER A 1 27 ? 3.259 -12.905 4.100 1.00 0.00 20 SER A CA 7
ATOM 9096 C C . SER A 1 27 ? 3.876 -12.319 2.834 1.00 0.00 20 SER A C 7
ATOM 9097 O O . SER A 1 27 ? 4.910 -12.788 2.358 1.00 0.00 20 SER A O 7
ATOM 9105 N N . LEU A 1 28 ? 3.233 -11.290 2.293 1.00 0.00 21 LEU A N 7
ATOM 9106 C CA . LEU A 1 28 ? 3.717 -10.637 1.081 1.00 0.00 21 LEU A CA 7
ATOM 9107 C C . LEU A 1 28 ? 4.939 -9.774 1.378 1.00 0.00 21 LEU A C 7
ATOM 9108 O O . LEU A 1 28 ? 5.418 -9.725 2.511 1.00 0.00 21 LEU A O 7
ATOM 9124 N N . THR A 1 29 ? 5.438 -9.091 0.352 1.00 0.00 22 THR A N 7
ATOM 9125 C CA . THR A 1 29 ? 6.603 -8.229 0.503 1.00 0.00 22 THR A CA 7
ATOM 9126 C C . THR A 1 29 ? 6.328 -6.832 -0.042 1.00 0.00 22 THR A C 7
ATOM 9127 O O . THR A 1 29 ? 5.408 -6.636 -0.836 1.00 0.00 22 THR A O 7
ATOM 9138 N N . ASN A 1 30 ? 7.130 -5.865 0.389 1.00 0.00 23 ASN A N 7
ATOM 9139 C CA . ASN A 1 30 ? 6.972 -4.485 -0.056 1.00 0.00 23 ASN A CA 7
ATOM 9140 C C . ASN A 1 30 ? 6.536 -4.431 -1.517 1.00 0.00 23 ASN A C 7
ATOM 9141 O O . ASN A 1 30 ? 5.587 -3.731 -1.867 1.00 0.00 23 ASN A O 7
ATOM 9152 N N . ASN A 1 31 ? 7.236 -5.177 -2.366 1.00 0.00 24 ASN A N 7
ATOM 9153 C CA . ASN A 1 31 ? 6.921 -5.215 -3.789 1.00 0.00 24 ASN A CA 7
ATOM 9154 C C . ASN A 1 31 ? 5.451 -5.555 -4.012 1.00 0.00 24 ASN A C 7
ATOM 9155 O O . ASN A 1 31 ? 4.754 -4.879 -4.769 1.00 0.00 24 ASN A O 7
ATOM 9166 N N . ASP A 1 32 ? 4.986 -6.607 -3.348 1.00 0.00 25 ASP A N 7
ATOM 9167 C CA . ASP A 1 32 ? 3.598 -7.037 -3.472 1.00 0.00 25 ASP A CA 7
ATOM 9168 C C . ASP A 1 32 ? 2.643 -5.889 -3.159 1.00 0.00 25 ASP A C 7
ATOM 9169 O O . ASP A 1 32 ? 1.831 -5.497 -3.997 1.00 0.00 25 ASP A O 7
ATOM 9178 N N . LEU A 1 33 ? 2.746 -5.355 -1.947 1.00 0.00 26 LEU A N 7
ATOM 9179 C CA . LEU A 1 33 ? 1.891 -4.252 -1.522 1.00 0.00 26 LEU A CA 7
ATOM 9180 C C . LEU A 1 33 ? 1.909 -3.123 -2.547 1.00 0.00 26 LEU A C 7
ATOM 9181 O O . LEU A 1 33 ? 0.859 -2.628 -2.959 1.00 0.00 26 LEU A O 7
ATOM 9197 N N . TYR A 1 34 ? 3.107 -2.722 -2.957 1.00 0.00 27 TYR A N 7
ATOM 9198 C CA . TYR A 1 34 ? 3.262 -1.651 -3.934 1.00 0.00 27 TYR A CA 7
ATOM 9199 C C . TYR A 1 34 ? 2.277 -1.820 -5.087 1.00 0.00 27 TYR A C 7
ATOM 9200 O O . TYR A 1 34 ? 1.575 -0.880 -5.462 1.00 0.00 27 TYR A O 7
ATOM 9218 N N . ARG A 1 35 ? 2.231 -3.025 -5.646 1.00 0.00 28 ARG A N 7
ATOM 9219 C CA . ARG A 1 35 ? 1.333 -3.318 -6.757 1.00 0.00 28 ARG A CA 7
ATOM 9220 C C . ARG A 1 35 ? -0.117 -3.372 -6.284 1.00 0.00 28 ARG A C 7
ATOM 9221 O O . ARG A 1 35 ? -0.989 -2.712 -6.849 1.00 0.00 28 ARG A O 7
ATOM 9242 N N . ILE A 1 36 ? -0.366 -4.164 -5.247 1.00 0.00 29 ILE A N 7
ATOM 9243 C CA . ILE A 1 36 ? -1.710 -4.304 -4.698 1.00 0.00 29 ILE A CA 7
ATOM 9244 C C . ILE A 1 36 ? -2.374 -2.943 -4.518 1.00 0.00 29 ILE A C 7
ATOM 9245 O O . ILE A 1 36 ? -3.556 -2.773 -4.817 1.00 0.00 29 ILE A O 7
ATOM 9261 N N . PHE A 1 37 ? -1.605 -1.976 -4.028 1.00 0.00 30 PHE A N 7
ATOM 9262 C CA . PHE A 1 37 ? -2.119 -0.629 -3.808 1.00 0.00 30 PHE A CA 7
ATOM 9263 C C . PHE A 1 37 ? -1.994 0.214 -5.074 1.00 0.00 30 PHE A C 7
ATOM 9264 O O . PHE A 1 37 ? -2.582 1.291 -5.177 1.00 0.00 30 PHE A O 7
ATOM 9281 N N . SER A 1 38 ? -1.222 -0.283 -6.036 1.00 0.00 31 SER A N 7
ATOM 9282 C CA . SER A 1 38 ? -1.016 0.425 -7.293 1.00 0.00 31 SER A CA 7
ATOM 9283 C C . SER A 1 38 ? -2.279 0.394 -8.148 1.00 0.00 31 SER A C 7
ATOM 9284 O O . SER A 1 38 ? -2.543 1.315 -8.921 1.00 0.00 31 SER A O 7
ATOM 9292 N N . LYS A 1 39 ? -3.056 -0.674 -8.005 1.00 0.00 32 LYS A N 7
ATOM 9293 C CA . LYS A 1 39 ? -4.293 -0.828 -8.762 1.00 0.00 32 LYS A CA 7
ATOM 9294 C C . LYS A 1 39 ? -5.143 0.436 -8.678 1.00 0.00 32 LYS A C 7
ATOM 9295 O O . LYS A 1 39 ? -5.990 0.684 -9.537 1.00 0.00 32 LYS A O 7
ATOM 9314 N N . TYR A 1 40 ? -4.910 1.232 -7.641 1.00 0.00 33 TYR A N 7
ATOM 9315 C CA . TYR A 1 40 ? -5.655 2.471 -7.446 1.00 0.00 33 TYR A CA 7
ATOM 9316 C C . TYR A 1 40 ? -4.832 3.677 -7.888 1.00 0.00 33 TYR A C 7
ATOM 9317 O O . TYR A 1 40 ? -5.244 4.436 -8.764 1.00 0.00 33 TYR A O 7
ATOM 9335 N N . GLY A 1 41 ? -3.665 3.846 -7.274 1.00 0.00 34 GLY A N 7
ATOM 9336 C CA . GLY A 1 41 ? -2.801 4.961 -7.617 1.00 0.00 34 GLY A CA 7
ATOM 9337 C C . GLY A 1 41 ? -1.331 4.602 -7.533 1.00 0.00 34 GLY A C 7
ATOM 9338 O O . GLY A 1 41 ? -0.932 3.772 -6.716 1.00 0.00 34 GLY A O 7
ATOM 9342 N N . LYS A 1 42 ? -0.522 5.226 -8.383 1.00 0.00 35 LYS A N 7
ATOM 9343 C CA . LYS A 1 42 ? 0.913 4.969 -8.403 1.00 0.00 35 LYS A CA 7
ATOM 9344 C C . LYS A 1 42 ? 1.511 5.110 -7.007 1.00 0.00 35 LYS A C 7
ATOM 9345 O O . LYS A 1 42 ? 1.183 6.041 -6.271 1.00 0.00 35 LYS A O 7
ATOM 9364 N N . VAL A 1 43 ? 2.391 4.180 -6.648 1.00 0.00 36 VAL A N 7
ATOM 9365 C CA . VAL A 1 43 ? 3.037 4.202 -5.341 1.00 0.00 36 VAL A CA 7
ATOM 9366 C C . VAL A 1 43 ? 4.459 4.741 -5.440 1.00 0.00 36 VAL A C 7
ATOM 9367 O O . VAL A 1 43 ? 5.167 4.480 -6.413 1.00 0.00 36 VAL A O 7
ATOM 9380 N N . VAL A 1 44 ? 4.873 5.494 -4.425 1.00 0.00 37 VAL A N 7
ATOM 9381 C CA . VAL A 1 44 ? 6.213 6.068 -4.397 1.00 0.00 37 VAL A CA 7
ATOM 9382 C C . VAL A 1 44 ? 7.124 5.292 -3.452 1.00 0.00 37 VAL A C 7
ATOM 9383 O O . VAL A 1 44 ? 8.302 5.084 -3.739 1.00 0.00 37 VAL A O 7
ATOM 9396 N N . LYS A 1 45 ? 6.569 4.866 -2.322 1.00 0.00 38 LYS A N 7
ATOM 9397 C CA . LYS A 1 45 ? 7.330 4.111 -1.333 1.00 0.00 38 LYS A CA 7
ATOM 9398 C C . LYS A 1 45 ? 6.398 3.349 -0.396 1.00 0.00 38 LYS A C 7
ATOM 9399 O O . LYS A 1 45 ? 5.329 3.840 -0.032 1.00 0.00 38 LYS A O 7
ATOM 9418 N N . VAL A 1 46 ? 6.810 2.146 -0.008 1.00 0.00 39 VAL A N 7
ATOM 9419 C CA . VAL A 1 46 ? 6.014 1.318 0.889 1.00 0.00 39 VAL A CA 7
ATOM 9420 C C . VAL A 1 46 ? 6.531 1.403 2.320 1.00 0.00 39 VAL A C 7
ATOM 9421 O O . VAL A 1 46 ? 7.692 1.742 2.554 1.00 0.00 39 VAL A O 7
ATOM 9434 N N . THR A 1 47 ? 5.662 1.091 3.278 1.00 0.00 40 THR A N 7
ATOM 9435 C CA . THR A 1 47 ? 6.031 1.133 4.687 1.00 0.00 40 THR A CA 7
ATOM 9436 C C . THR A 1 47 ? 5.246 0.103 5.491 1.00 0.00 40 THR A C 7
ATOM 9437 O O . THR A 1 47 ? 4.080 -0.168 5.200 1.00 0.00 40 THR A O 7
ATOM 9448 N N . ILE A 1 48 ? 5.891 -0.468 6.503 1.00 0.00 41 ILE A N 7
ATOM 9449 C CA . ILE A 1 48 ? 5.251 -1.467 7.350 1.00 0.00 41 ILE A CA 7
ATOM 9450 C C . ILE A 1 48 ? 5.598 -1.246 8.818 1.00 0.00 41 ILE A C 7
ATOM 9451 O O . ILE A 1 48 ? 6.734 -0.915 9.155 1.00 0.00 41 ILE A O 7
ATOM 9467 N N . MET A 1 49 ? 4.611 -1.433 9.688 1.00 0.00 42 MET A N 7
ATOM 9468 C CA . MET A 1 49 ? 4.812 -1.257 11.122 1.00 0.00 42 MET A CA 7
ATOM 9469 C C . MET A 1 49 ? 5.477 -2.487 11.732 1.00 0.00 42 MET A C 7
ATOM 9470 O O . MET A 1 49 ? 5.445 -3.574 11.155 1.00 0.00 42 MET A O 7
ATOM 9484 N N . LYS A 1 50 ? 6.080 -2.308 12.903 1.00 0.00 43 LYS A N 7
ATOM 9485 C CA . LYS A 1 50 ? 6.753 -3.403 13.593 1.00 0.00 43 LYS A CA 7
ATOM 9486 C C . LYS A 1 50 ? 6.585 -3.277 15.104 1.00 0.00 43 LYS A C 7
ATOM 9487 O O . LYS A 1 50 ? 7.135 -2.368 15.725 1.00 0.00 43 LYS A O 7
ATOM 9506 N N . ASP A 1 51 ? 5.825 -4.197 15.688 1.00 0.00 44 ASP A N 7
ATOM 9507 C CA . ASP A 1 51 ? 5.587 -4.191 17.127 1.00 0.00 44 ASP A CA 7
ATOM 9508 C C . ASP A 1 51 ? 6.902 -4.087 17.894 1.00 0.00 44 ASP A C 7
ATOM 9509 O O . ASP A 1 51 ? 7.980 -4.072 17.300 1.00 0.00 44 ASP A O 7
ATOM 9518 N N . LYS A 1 52 ? 6.805 -4.016 19.217 1.00 0.00 45 LYS A N 7
ATOM 9519 C CA . LYS A 1 52 ? 7.985 -3.914 20.067 1.00 0.00 45 LYS A CA 7
ATOM 9520 C C . LYS A 1 52 ? 8.333 -5.267 20.680 1.00 0.00 45 LYS A C 7
ATOM 9521 O O . LYS A 1 52 ? 9.383 -5.839 20.389 1.00 0.00 45 LYS A O 7
ATOM 9540 N N . ASP A 1 53 ? 7.444 -5.772 21.528 1.00 0.00 46 ASP A N 7
ATOM 9541 C CA . ASP A 1 53 ? 7.656 -7.059 22.180 1.00 0.00 46 ASP A CA 7
ATOM 9542 C C . ASP A 1 53 ? 7.665 -8.192 21.158 1.00 0.00 46 ASP A C 7
ATOM 9543 O O . ASP A 1 53 ? 8.673 -8.878 20.984 1.00 0.00 46 ASP A O 7
ATOM 9552 N N . THR A 1 54 ? 6.535 -8.383 20.483 1.00 0.00 47 THR A N 7
ATOM 9553 C CA . THR A 1 54 ? 6.413 -9.433 19.480 1.00 0.00 47 THR A CA 7
ATOM 9554 C C . THR A 1 54 ? 7.286 -9.138 18.266 1.00 0.00 47 THR A C 7
ATOM 9555 O O . THR A 1 54 ? 7.837 -10.050 17.649 1.00 0.00 47 THR A O 7
ATOM 9566 N N . ARG A 1 55 ? 7.409 -7.858 17.928 1.00 0.00 48 ARG A N 7
ATOM 9567 C CA . ARG A 1 55 ? 8.215 -7.444 16.786 1.00 0.00 48 ARG A CA 7
ATOM 9568 C C . ARG A 1 55 ? 7.652 -8.012 15.487 1.00 0.00 48 ARG A C 7
ATOM 9569 O O . ARG A 1 55 ? 8.379 -8.601 14.687 1.00 0.00 48 ARG A O 7
ATOM 9590 N N . LYS A 1 56 ? 6.351 -7.832 15.284 1.00 0.00 49 LYS A N 7
ATOM 9591 C CA . LYS A 1 56 ? 5.688 -8.326 14.082 1.00 0.00 49 LYS A CA 7
ATOM 9592 C C . LYS A 1 56 ? 4.920 -7.207 13.386 1.00 0.00 49 LYS A C 7
ATOM 9593 O O . LYS A 1 56 ? 4.604 -6.186 13.996 1.00 0.00 49 LYS A O 7
ATOM 9612 N N . SER A 1 57 ? 4.622 -7.408 12.106 1.00 0.00 50 SER A N 7
ATOM 9613 C CA . SER A 1 57 ? 3.893 -6.415 11.326 1.00 0.00 50 SER A CA 7
ATOM 9614 C C . SER A 1 57 ? 2.440 -6.326 11.783 1.00 0.00 50 SER A C 7
ATOM 9615 O O . SER A 1 57 ? 1.865 -5.240 11.858 1.00 0.00 50 SER A O 7
ATOM 9623 N N . LYS A 1 58 ? 1.851 -7.477 12.087 1.00 0.00 51 LYS A N 7
ATOM 9624 C CA . LYS A 1 58 ? 0.465 -7.533 12.537 1.00 0.00 51 LYS A CA 7
ATOM 9625 C C . LYS A 1 58 ? -0.472 -6.942 11.489 1.00 0.00 51 LYS A C 7
ATOM 9626 O O . LYS A 1 58 ? -1.565 -6.477 11.810 1.00 0.00 51 LYS A O 7
ATOM 9645 N N . GLY A 1 59 ? -0.037 -6.965 10.232 1.00 0.00 52 GLY A N 7
ATOM 9646 C CA . GLY A 1 59 ? -0.850 -6.430 9.156 1.00 0.00 52 GLY A CA 7
ATOM 9647 C C . GLY A 1 59 ? -0.737 -4.923 9.038 1.00 0.00 52 GLY A C 7
ATOM 9648 O O . GLY A 1 59 ? -0.785 -4.374 7.937 1.00 0.00 52 GLY A O 7
ATOM 9652 N N . VAL A 1 60 ? -0.589 -4.252 10.175 1.00 0.00 53 VAL A N 7
ATOM 9653 C CA . VAL A 1 60 ? -0.469 -2.799 10.195 1.00 0.00 53 VAL A CA 7
ATOM 9654 C C . VAL A 1 60 ? 0.672 -2.329 9.301 1.00 0.00 53 VAL A C 7
ATOM 9655 O O . VAL A 1 60 ? 1.845 -2.479 9.643 1.00 0.00 53 VAL A O 7
ATOM 9668 N N . ALA A 1 61 ? 0.320 -1.759 8.153 1.00 0.00 54 ALA A N 7
ATOM 9669 C CA . ALA A 1 61 ? 1.315 -1.264 7.209 1.00 0.00 54 ALA A CA 7
ATOM 9670 C C . ALA A 1 61 ? 0.882 0.066 6.602 1.00 0.00 54 ALA A C 7
ATOM 9671 O O . ALA A 1 61 ? -0.308 0.313 6.407 1.00 0.00 54 ALA A O 7
ATOM 9678 N N . PHE A 1 62 ? 1.856 0.921 6.307 1.00 0.00 55 PHE A N 7
ATOM 9679 C CA . PHE A 1 62 ? 1.575 2.228 5.723 1.00 0.00 55 PHE A CA 7
ATOM 9680 C C . PHE A 1 62 ? 1.973 2.263 4.251 1.00 0.00 55 PHE A C 7
ATOM 9681 O O . PHE A 1 62 ? 3.031 1.760 3.870 1.00 0.00 55 PHE A O 7
ATOM 9698 N N . ILE A 1 63 ? 1.117 2.859 3.427 1.00 0.00 56 ILE A N 7
ATOM 9699 C CA . ILE A 1 63 ? 1.378 2.960 1.997 1.00 0.00 56 ILE A CA 7
ATOM 9700 C C . ILE A 1 63 ? 1.489 4.416 1.560 1.00 0.00 56 ILE A C 7
ATOM 9701 O O . ILE A 1 63 ? 0.578 5.214 1.783 1.00 0.00 56 ILE A O 7
ATOM 9717 N N . LEU A 1 64 ? 2.611 4.757 0.935 1.00 0.00 57 LEU A N 7
ATOM 9718 C CA . LEU A 1 64 ? 2.842 6.118 0.464 1.00 0.00 57 LEU A CA 7
ATOM 9719 C C . LEU A 1 64 ? 2.424 6.267 -0.996 1.00 0.00 57 LEU A C 7
ATOM 9720 O O . LEU A 1 64 ? 2.927 5.563 -1.871 1.00 0.00 57 LEU A O 7
ATOM 9736 N N . PHE A 1 65 ? 1.503 7.191 -1.251 1.00 0.00 58 PHE A N 7
ATOM 9737 C CA . PHE A 1 65 ? 1.018 7.434 -2.604 1.00 0.00 58 PHE A CA 7
ATOM 9738 C C . PHE A 1 65 ? 1.641 8.699 -3.186 1.00 0.00 58 PHE A C 7
ATOM 9739 O O . PHE A 1 65 ? 2.409 9.392 -2.516 1.00 0.00 58 PHE A O 7
ATOM 9756 N N . LEU A 1 66 ? 1.306 8.996 -4.437 1.00 0.00 59 LEU A N 7
ATOM 9757 C CA . LEU A 1 66 ? 1.832 10.178 -5.110 1.00 0.00 59 LEU A CA 7
ATOM 9758 C C . LEU A 1 66 ? 0.896 11.369 -4.931 1.00 0.00 59 LEU A C 7
ATOM 9759 O O . LEU A 1 66 ? 1.333 12.470 -4.597 1.00 0.00 59 LEU A O 7
ATOM 9775 N N . ASP A 1 67 ? -0.394 11.139 -5.155 1.00 0.00 60 ASP A N 7
ATOM 9776 C CA . ASP A 1 67 ? -1.393 12.192 -5.015 1.00 0.00 60 ASP A CA 7
ATOM 9777 C C . ASP A 1 67 ? -2.408 11.838 -3.933 1.00 0.00 60 ASP A C 7
ATOM 9778 O O . ASP A 1 67 ? -2.913 10.716 -3.884 1.00 0.00 60 ASP A O 7
ATOM 9787 N N . LYS A 1 68 ? -2.703 12.801 -3.067 1.00 0.00 61 LYS A N 7
ATOM 9788 C CA . LYS A 1 68 ? -3.658 12.592 -1.985 1.00 0.00 61 LYS A CA 7
ATOM 9789 C C . LYS A 1 68 ? -4.937 11.944 -2.506 1.00 0.00 61 LYS A C 7
ATOM 9790 O O . LYS A 1 68 ? -5.431 10.974 -1.931 1.00 0.00 61 LYS A O 7
ATOM 9809 N N . ASP A 1 69 ? -5.466 12.484 -3.598 1.00 0.00 62 ASP A N 7
ATOM 9810 C CA . ASP A 1 69 ? -6.686 11.957 -4.198 1.00 0.00 62 ASP A CA 7
ATOM 9811 C C . ASP A 1 69 ? -6.560 10.459 -4.458 1.00 0.00 62 ASP A C 7
ATOM 9812 O O . ASP A 1 69 ? -7.478 9.690 -4.176 1.00 0.00 62 ASP A O 7
ATOM 9821 N N . SER A 1 70 ? -5.416 10.053 -5.000 1.00 0.00 63 SER A N 7
ATOM 9822 C CA . SER A 1 70 ? -5.171 8.648 -5.304 1.00 0.00 63 SER A CA 7
ATOM 9823 C C . SER A 1 70 ? -5.309 7.789 -4.051 1.00 0.00 63 SER A C 7
ATOM 9824 O O . SER A 1 70 ? -5.869 6.694 -4.094 1.00 0.00 63 SER A O 7
ATOM 9832 N N . ALA A 1 71 ? -4.793 8.294 -2.935 1.00 0.00 64 ALA A N 7
ATOM 9833 C CA . ALA A 1 71 ? -4.860 7.575 -1.668 1.00 0.00 64 ALA A CA 7
ATOM 9834 C C . ALA A 1 71 ? -6.302 7.440 -1.190 1.00 0.00 64 ALA A C 7
ATOM 9835 O O . ALA A 1 71 ? -6.754 6.345 -0.857 1.00 0.00 64 ALA A O 7
ATOM 9842 N N . GLN A 1 72 ? -7.017 8.559 -1.157 1.00 0.00 65 GLN A N 7
ATOM 9843 C CA . GLN A 1 72 ? -8.407 8.565 -0.717 1.00 0.00 65 GLN A CA 7
ATOM 9844 C C . GLN A 1 72 ? -9.197 7.450 -1.396 1.00 0.00 65 GLN A C 7
ATOM 9845 O O . GLN A 1 72 ? -9.891 6.678 -0.736 1.00 0.00 65 GLN A O 7
ATOM 9859 N N . ASN A 1 73 ? -9.086 7.374 -2.718 1.00 0.00 66 ASN A N 7
ATOM 9860 C CA . ASN A 1 73 ? -9.791 6.354 -3.486 1.00 0.00 66 ASN A CA 7
ATOM 9861 C C . ASN A 1 73 ? -9.589 4.973 -2.871 1.00 0.00 66 ASN A C 7
ATOM 9862 O O . ASN A 1 73 ? -10.544 4.332 -2.431 1.00 0.00 66 ASN A O 7
ATOM 9873 N N . CYS A 1 74 ? -8.340 4.521 -2.843 1.00 0.00 67 CYS A N 7
ATOM 9874 C CA . CYS A 1 74 ? -8.012 3.215 -2.282 1.00 0.00 67 CYS A CA 7
ATOM 9875 C C . CYS A 1 74 ? -8.568 3.075 -0.868 1.00 0.00 67 CYS A C 7
ATOM 9876 O O . CYS A 1 74 ? -9.118 2.035 -0.505 1.00 0.00 67 CYS A O 7
ATOM 9884 N N . THR A 1 75 ? -8.419 4.130 -0.073 1.00 0.00 68 THR A N 7
ATOM 9885 C CA . THR A 1 75 ? -8.904 4.125 1.302 1.00 0.00 68 THR A CA 7
ATOM 9886 C C . THR A 1 75 ? -10.405 3.866 1.355 1.00 0.00 68 THR A C 7
ATOM 9887 O O . THR A 1 75 ? -10.962 3.603 2.421 1.00 0.00 68 THR A O 7
ATOM 9898 N N . ARG A 1 76 ? -11.055 3.942 0.198 1.00 0.00 69 ARG A N 7
ATOM 9899 C CA . ARG A 1 76 ? -12.493 3.717 0.113 1.00 0.00 69 ARG A CA 7
ATOM 9900 C C . ARG A 1 76 ? -12.799 2.448 -0.678 1.00 0.00 69 ARG A C 7
ATOM 9901 O O . ARG A 1 76 ? -13.947 2.011 -0.749 1.00 0.00 69 ARG A O 7
ATOM 9922 N N . ALA A 1 77 ? -11.763 1.863 -1.270 1.00 0.00 70 ALA A N 7
ATOM 9923 C CA . ALA A 1 77 ? -11.921 0.644 -2.055 1.00 0.00 70 ALA A CA 7
ATOM 9924 C C . ALA A 1 77 ? -11.708 -0.595 -1.192 1.00 0.00 70 ALA A C 7
ATOM 9925 O O . ALA A 1 77 ? -12.512 -1.527 -1.220 1.00 0.00 70 ALA A O 7
ATOM 9932 N N . ILE A 1 78 ? -10.621 -0.599 -0.429 1.00 0.00 71 ILE A N 7
ATOM 9933 C CA . ILE A 1 78 ? -10.304 -1.725 0.442 1.00 0.00 71 ILE A CA 7
ATOM 9934 C C . ILE A 1 78 ? -10.989 -1.582 1.797 1.00 0.00 71 ILE A C 7
ATOM 9935 O O . ILE A 1 78 ? -11.330 -2.574 2.438 1.00 0.00 71 ILE A O 7
ATOM 9951 N N . ASN A 1 79 ? -11.188 -0.339 2.225 1.00 0.00 72 ASN A N 7
ATOM 9952 C CA . ASN A 1 79 ? -11.834 -0.066 3.503 1.00 0.00 72 ASN A CA 7
ATOM 9953 C C . ASN A 1 79 ? -13.074 -0.937 3.684 1.00 0.00 72 ASN A C 7
ATOM 9954 O O . ASN A 1 79 ? -13.929 -1.006 2.802 1.00 0.00 72 ASN A O 7
ATOM 9965 N N . ASN A 1 80 ? -13.163 -1.599 4.832 1.00 0.00 73 ASN A N 7
ATOM 9966 C CA . ASN A 1 80 ? -14.298 -2.466 5.129 1.00 0.00 73 ASN A CA 7
ATOM 9967 C C . ASN A 1 80 ? -14.407 -3.590 4.103 1.00 0.00 73 ASN A C 7
ATOM 9968 O O . ASN A 1 80 ? -15.505 -3.969 3.695 1.00 0.00 73 ASN A O 7
ATOM 9979 N N . LYS A 1 81 ? -13.261 -4.119 3.689 1.00 0.00 74 LYS A N 7
ATOM 9980 C CA . LYS A 1 81 ? -13.225 -5.201 2.713 1.00 0.00 74 LYS A CA 7
ATOM 9981 C C . LYS A 1 81 ? -12.360 -6.355 3.210 1.00 0.00 74 LYS A C 7
ATOM 9982 O O . LYS A 1 81 ? -11.420 -6.151 3.977 1.00 0.00 74 LYS A O 7
ATOM 10001 N N . GLN A 1 82 ? -12.685 -7.565 2.767 1.00 0.00 75 GLN A N 7
ATOM 10002 C CA . GLN A 1 82 ? -11.936 -8.751 3.167 1.00 0.00 75 GLN A CA 7
ATOM 10003 C C . GLN A 1 82 ? -10.946 -9.162 2.082 1.00 0.00 75 GLN A C 7
ATOM 10004 O O . GLN A 1 82 ? -11.340 -9.543 0.979 1.00 0.00 75 GLN A O 7
ATOM 10018 N N . LEU A 1 83 ? -9.659 -9.081 2.401 1.00 0.00 76 LEU A N 7
ATOM 10019 C CA . LEU A 1 83 ? -8.611 -9.445 1.453 1.00 0.00 76 LEU A CA 7
ATOM 10020 C C . LEU A 1 83 ? -7.737 -10.563 2.010 1.00 0.00 76 LEU A C 7
ATOM 10021 O O . LEU A 1 83 ? -7.566 -10.686 3.223 1.00 0.00 76 LEU A O 7
ATOM 10037 N N . PHE A 1 84 ? -7.183 -11.375 1.116 1.00 0.00 77 PHE A N 7
ATOM 10038 C CA . PHE A 1 84 ? -6.325 -12.483 1.518 1.00 0.00 77 PHE A CA 7
ATOM 10039 C C . PHE A 1 84 ? -6.885 -13.186 2.751 1.00 0.00 77 PHE A C 7
ATOM 10040 O O . PHE A 1 84 ? -6.138 -13.737 3.559 1.00 0.00 77 PHE A O 7
ATOM 10057 N N . GLY A 1 85 ? -8.207 -13.161 2.889 1.00 0.00 78 GLY A N 7
ATOM 10058 C CA . GLY A 1 85 ? -8.846 -13.798 4.026 1.00 0.00 78 GLY A CA 7
ATOM 10059 C C . GLY A 1 85 ? -8.541 -13.093 5.333 1.00 0.00 78 GLY A C 7
ATOM 10060 O O . GLY A 1 85 ? -8.233 -13.737 6.336 1.00 0.00 78 GLY A O 7
ATOM 10064 N N . ARG A 1 86 ? -8.625 -11.767 5.322 1.00 0.00 79 ARG A N 7
ATOM 10065 C CA . ARG A 1 86 ? -8.353 -10.974 6.514 1.00 0.00 79 ARG A CA 7
ATOM 10066 C C . ARG A 1 86 ? -8.907 -9.560 6.365 1.00 0.00 79 ARG A C 7
ATOM 10067 O O . ARG A 1 86 ? -8.356 -8.740 5.631 1.00 0.00 79 ARG A O 7
ATOM 10088 N N . VAL A 1 87 ? -10.001 -9.282 7.067 1.00 0.00 80 VAL A N 7
ATOM 10089 C CA . VAL A 1 87 ? -10.630 -7.967 7.013 1.00 0.00 80 VAL A CA 7
ATOM 10090 C C . VAL A 1 87 ? -9.587 -6.856 7.071 1.00 0.00 80 VAL A C 7
ATOM 10091 O O . VAL A 1 87 ? -8.977 -6.617 8.113 1.00 0.00 80 VAL A O 7
ATOM 10104 N N . ILE A 1 88 ? -9.388 -6.181 5.944 1.00 0.00 81 ILE A N 7
ATOM 10105 C CA . ILE A 1 88 ? -8.420 -5.094 5.867 1.00 0.00 81 ILE A CA 7
ATOM 10106 C C . ILE A 1 88 ? -9.083 -3.747 6.134 1.00 0.00 81 ILE A C 7
ATOM 10107 O O . ILE A 1 88 ? -10.135 -3.438 5.573 1.00 0.00 81 ILE A O 7
ATOM 10123 N N . LYS A 1 89 ? -8.461 -2.946 6.992 1.00 0.00 82 LYS A N 7
ATOM 10124 C CA . LYS A 1 89 ? -8.987 -1.630 7.331 1.00 0.00 82 LYS A CA 7
ATOM 10125 C C . LYS A 1 89 ? -8.133 -0.526 6.716 1.00 0.00 82 LYS A C 7
ATOM 10126 O O . LYS A 1 89 ? -6.904 -0.582 6.761 1.00 0.00 82 LYS A O 7
ATOM 10145 N N . ALA A 1 90 ? -8.792 0.476 6.143 1.00 0.00 83 ALA A N 7
ATOM 10146 C CA . ALA A 1 90 ? -8.092 1.594 5.522 1.00 0.00 83 ALA A CA 7
ATOM 10147 C C . ALA A 1 90 ? -8.554 2.924 6.107 1.00 0.00 83 ALA A C 7
ATOM 10148 O O . ALA A 1 90 ? -9.744 3.127 6.348 1.00 0.00 83 ALA A O 7
ATOM 10155 N N . SER A 1 91 ? -7.605 3.827 6.335 1.00 0.00 84 SER A N 7
ATOM 10156 C CA . SER A 1 91 ? -7.915 5.136 6.897 1.00 0.00 84 SER A CA 7
ATOM 10157 C C . SER A 1 91 ? -6.790 6.128 6.616 1.00 0.00 84 SER A C 7
ATOM 10158 O O . SER A 1 91 ? -5.614 5.762 6.604 1.00 0.00 84 SER A O 7
ATOM 10166 N N . ILE A 1 92 ? -7.160 7.384 6.390 1.00 0.00 85 ILE A N 7
ATOM 10167 C CA . ILE A 1 92 ? -6.183 8.429 6.110 1.00 0.00 85 ILE A CA 7
ATOM 10168 C C . ILE A 1 92 ? -5.235 8.625 7.289 1.00 0.00 85 ILE A C 7
ATOM 10169 O O . ILE A 1 92 ? -5.644 9.077 8.358 1.00 0.00 85 ILE A O 7
ATOM 10185 N N . ALA A 1 93 ? -3.967 8.285 7.085 1.00 0.00 86 ALA A N 7
ATOM 10186 C CA . ALA A 1 93 ? -2.960 8.427 8.129 1.00 0.00 86 ALA A CA 7
ATOM 10187 C C . ALA A 1 93 ? -2.382 9.838 8.145 1.00 0.00 86 ALA A C 7
ATOM 10188 O O . ALA A 1 93 ? -1.843 10.310 7.144 1.00 0.00 86 ALA A O 7
ATOM 10195 N N . ILE A 1 94 ? -2.499 10.507 9.288 1.00 0.00 87 ILE A N 7
ATOM 10196 C CA . ILE A 1 94 ? -1.987 11.864 9.433 1.00 0.00 87 ILE A CA 7
ATOM 10197 C C . ILE A 1 94 ? -1.331 12.061 10.796 1.00 0.00 87 ILE A C 7
ATOM 10198 O O . ILE A 1 94 ? -1.330 11.158 11.633 1.00 0.00 87 ILE A O 7
ATOM 10214 N N . GLY A 1 1 ? -11.252 -3.972 19.320 1.00 0.00 -6 GLY A N 8
ATOM 10215 C CA . GLY A 1 1 ? -9.900 -4.496 19.364 1.00 0.00 -6 GLY A CA 8
ATOM 10216 C C . GLY A 1 1 ? -9.363 -4.600 20.778 1.00 0.00 -6 GLY A C 8
ATOM 10217 O O . GLY A 1 1 ? -9.361 -5.679 21.370 1.00 0.00 -6 GLY A O 8
ATOM 10221 N N . SER A 1 2 ? -8.907 -3.475 21.320 1.00 0.00 -5 SER A N 8
ATOM 10222 C CA . SER A 1 2 ? -8.360 -3.445 22.671 1.00 0.00 -5 SER A CA 8
ATOM 10223 C C . SER A 1 2 ? -8.491 -2.051 23.279 1.00 0.00 -5 SER A C 8
ATOM 10224 O O . SER A 1 2 ? -8.934 -1.113 22.617 1.00 0.00 -5 SER A O 8
ATOM 10232 N N . SER A 1 3 ? -8.101 -1.925 24.543 1.00 0.00 -4 SER A N 8
ATOM 10233 C CA . SER A 1 3 ? -8.177 -0.648 25.243 1.00 0.00 -4 SER A CA 8
ATOM 10234 C C . SER A 1 3 ? -6.782 -0.127 25.575 1.00 0.00 -4 SER A C 8
ATOM 10235 O O . SER A 1 3 ? -5.862 -0.902 25.833 1.00 0.00 -4 SER A O 8
ATOM 10243 N N . GLY A 1 4 ? -6.633 1.195 25.567 1.00 0.00 -3 GLY A N 8
ATOM 10244 C CA . GLY A 1 4 ? -5.348 1.798 25.869 1.00 0.00 -3 GLY A CA 8
ATOM 10245 C C . GLY A 1 4 ? -4.786 2.581 24.699 1.00 0.00 -3 GLY A C 8
ATOM 10246 O O . GLY A 1 4 ? -3.701 2.277 24.203 1.00 0.00 -3 GLY A O 8
ATOM 10250 N N . SER A 1 5 ? -5.526 3.592 24.256 1.00 0.00 -2 SER A N 8
ATOM 10251 C CA . SER A 1 5 ? -5.098 4.418 23.133 1.00 0.00 -2 SER A CA 8
ATOM 10252 C C . SER A 1 5 ? -3.892 5.271 23.515 1.00 0.00 -2 SER A C 8
ATOM 10253 O O . SER A 1 5 ? -4.027 6.288 24.196 1.00 0.00 -2 SER A O 8
ATOM 10261 N N . SER A 1 6 ? -2.712 4.849 23.071 1.00 0.00 -1 SER A N 8
ATOM 10262 C CA . SER A 1 6 ? -1.481 5.571 23.369 1.00 0.00 -1 SER A CA 8
ATOM 10263 C C . SER A 1 6 ? -1.185 6.609 22.290 1.00 0.00 -1 SER A C 8
ATOM 10264 O O . SER A 1 6 ? -0.898 7.767 22.590 1.00 0.00 -1 SER A O 8
ATOM 10272 N N . GLY A 1 7 ? -1.259 6.184 21.032 1.00 0.00 0 GLY A N 8
ATOM 10273 C CA . GLY A 1 7 ? -0.997 7.087 19.927 1.00 0.00 0 GLY A CA 8
ATOM 10274 C C . GLY A 1 7 ? 0.427 7.609 19.931 1.00 0.00 0 GLY A C 8
ATOM 10275 O O . GLY A 1 7 ? 0.781 8.460 20.746 1.00 0.00 0 GLY A O 8
ATOM 10279 N N . MET A 1 8 ? 1.245 7.098 19.017 1.00 0.00 1 MET A N 8
ATOM 10280 C CA . MET A 1 8 ? 2.638 7.518 18.918 1.00 0.00 1 MET A CA 8
ATOM 10281 C C . MET A 1 8 ? 2.786 8.686 17.949 1.00 0.00 1 MET A C 8
ATOM 10282 O O . MET A 1 8 ? 3.082 8.493 16.770 1.00 0.00 1 MET A O 8
ATOM 10296 N N . SER A 1 9 ? 2.577 9.898 18.453 1.00 0.00 2 SER A N 8
ATOM 10297 C CA . SER A 1 9 ? 2.684 11.097 17.631 1.00 0.00 2 SER A CA 8
ATOM 10298 C C . SER A 1 9 ? 1.853 10.959 16.359 1.00 0.00 2 SER A C 8
ATOM 10299 O O . SER A 1 9 ? 2.192 11.520 15.318 1.00 0.00 2 SER A O 8
ATOM 10307 N N . GLY A 1 10 ? 0.761 10.206 16.452 1.00 0.00 3 GLY A N 8
ATOM 10308 C CA . GLY A 1 10 ? -0.102 10.006 15.302 1.00 0.00 3 GLY A CA 8
ATOM 10309 C C . GLY A 1 10 ? 0.659 9.531 14.081 1.00 0.00 3 GLY A C 8
ATOM 10310 O O . GLY A 1 10 ? 0.499 10.077 12.990 1.00 0.00 3 GLY A O 8
ATOM 10314 N N . GLY A 1 11 ? 1.493 8.512 14.264 1.00 0.00 4 GLY A N 8
ATOM 10315 C CA . GLY A 1 11 ? 2.271 7.982 13.160 1.00 0.00 4 GLY A CA 8
ATOM 10316 C C . GLY A 1 11 ? 3.593 8.703 12.983 1.00 0.00 4 GLY A C 8
ATOM 10317 O O . GLY A 1 11 ? 3.790 9.794 13.520 1.00 0.00 4 GLY A O 8
ATOM 10321 N N . LEU A 1 12 ? 4.501 8.093 12.230 1.00 0.00 5 LEU A N 8
ATOM 10322 C CA . LEU A 1 12 ? 5.813 8.684 11.985 1.00 0.00 5 LEU A CA 8
ATOM 10323 C C . LEU A 1 12 ? 5.809 9.503 10.699 1.00 0.00 5 LEU A C 8
ATOM 10324 O O . LEU A 1 12 ? 5.520 8.984 9.622 1.00 0.00 5 LEU A O 8
ATOM 10340 N N . ALA A 1 13 ? 6.136 10.786 10.820 1.00 0.00 6 ALA A N 8
ATOM 10341 C CA . ALA A 1 13 ? 6.174 11.676 9.666 1.00 0.00 6 ALA A CA 8
ATOM 10342 C C . ALA A 1 13 ? 5.138 11.270 8.624 1.00 0.00 6 ALA A C 8
ATOM 10343 O O . ALA A 1 13 ? 5.448 11.072 7.449 1.00 0.00 6 ALA A O 8
ATOM 10350 N N . PRO A 1 14 ? 3.877 11.141 9.062 1.00 0.00 7 PRO A N 8
ATOM 10351 C CA . PRO A 1 14 ? 2.769 10.757 8.182 1.00 0.00 7 PRO A CA 8
ATOM 10352 C C . PRO A 1 14 ? 2.414 11.853 7.184 1.00 0.00 7 PRO A C 8
ATOM 10353 O O . PRO A 1 14 ? 2.995 12.938 7.207 1.00 0.00 7 PRO A O 8
ATOM 10364 N N . SER A 1 15 ? 1.456 11.564 6.309 1.00 0.00 8 SER A N 8
ATOM 10365 C CA . SER A 1 15 ? 1.026 12.525 5.300 1.00 0.00 8 SER A CA 8
ATOM 10366 C C . SER A 1 15 ? -0.391 12.218 4.827 1.00 0.00 8 SER A C 8
ATOM 10367 O O . SER A 1 15 ? -0.870 11.090 4.951 1.00 0.00 8 SER A O 8
ATOM 10375 N N . LYS A 1 16 ? -1.059 13.230 4.284 1.00 0.00 9 LYS A N 8
ATOM 10376 C CA . LYS A 1 16 ? -2.422 13.071 3.790 1.00 0.00 9 LYS A CA 8
ATOM 10377 C C . LYS A 1 16 ? -2.521 11.881 2.842 1.00 0.00 9 LYS A C 8
ATOM 10378 O O . LYS A 1 16 ? -3.392 11.024 2.996 1.00 0.00 9 LYS A O 8
ATOM 10397 N N . SER A 1 17 ? -1.624 11.833 1.862 1.00 0.00 10 SER A N 8
ATOM 10398 C CA . SER A 1 17 ? -1.613 10.748 0.888 1.00 0.00 10 SER A CA 8
ATOM 10399 C C . SER A 1 17 ? -1.501 9.395 1.583 1.00 0.00 10 SER A C 8
ATOM 10400 O O . SER A 1 17 ? -2.281 8.480 1.316 1.00 0.00 10 SER A O 8
ATOM 10408 N N . THR A 1 18 ? -0.525 9.275 2.477 1.00 0.00 11 THR A N 8
ATOM 10409 C CA . THR A 1 18 ? -0.309 8.034 3.211 1.00 0.00 11 THR A CA 8
ATOM 10410 C C . THR A 1 18 ? -1.633 7.369 3.569 1.00 0.00 11 THR A C 8
ATOM 10411 O O . THR A 1 18 ? -2.580 8.035 3.989 1.00 0.00 11 THR A O 8
ATOM 10422 N N . VAL A 1 19 ? -1.694 6.052 3.401 1.00 0.00 12 VAL A N 8
ATOM 10423 C CA . VAL A 1 19 ? -2.902 5.296 3.709 1.00 0.00 12 VAL A CA 8
ATOM 10424 C C . VAL A 1 19 ? -2.632 4.237 4.771 1.00 0.00 12 VAL A C 8
ATOM 10425 O O . VAL A 1 19 ? -1.820 3.334 4.571 1.00 0.00 12 VAL A O 8
ATOM 10438 N N . TYR A 1 20 ? -3.319 4.354 5.902 1.00 0.00 13 TYR A N 8
ATOM 10439 C CA . TYR A 1 20 ? -3.153 3.407 6.999 1.00 0.00 13 TYR A CA 8
ATOM 10440 C C . TYR A 1 20 ? -3.894 2.105 6.712 1.00 0.00 13 TYR A C 8
ATOM 10441 O O . TYR A 1 20 ? -5.118 2.036 6.825 1.00 0.00 13 TYR A O 8
ATOM 10459 N N . VAL A 1 21 ? -3.143 1.074 6.340 1.00 0.00 14 VAL A N 8
ATOM 10460 C CA . VAL A 1 21 ? -3.727 -0.228 6.037 1.00 0.00 14 VAL A CA 8
ATOM 10461 C C . VAL A 1 21 ? -3.257 -1.284 7.031 1.00 0.00 14 VAL A C 8
ATOM 10462 O O . VAL A 1 21 ? -2.057 -1.469 7.235 1.00 0.00 14 VAL A O 8
ATOM 10475 N N . SER A 1 22 ? -4.211 -1.976 7.646 1.00 0.00 15 SER A N 8
ATOM 10476 C CA . SER A 1 22 ? -3.896 -3.013 8.621 1.00 0.00 15 SER A CA 8
ATOM 10477 C C . SER A 1 22 ? -4.470 -4.359 8.188 1.00 0.00 15 SER A C 8
ATOM 10478 O O . SER A 1 22 ? -5.089 -4.471 7.131 1.00 0.00 15 SER A O 8
ATOM 10486 N N . ASN A 1 23 ? -4.259 -5.378 9.014 1.00 0.00 16 ASN A N 8
ATOM 10487 C CA . ASN A 1 23 ? -4.755 -6.718 8.718 1.00 0.00 16 ASN A CA 8
ATOM 10488 C C . ASN A 1 23 ? -4.226 -7.208 7.373 1.00 0.00 16 ASN A C 8
ATOM 10489 O O . ASN A 1 23 ? -4.887 -7.981 6.678 1.00 0.00 16 ASN A O 8
ATOM 10500 N N . LEU A 1 24 ? -3.031 -6.754 7.013 1.00 0.00 17 LEU A N 8
ATOM 10501 C CA . LEU A 1 24 ? -2.411 -7.147 5.752 1.00 0.00 17 LEU A CA 8
ATOM 10502 C C . LEU A 1 24 ? -1.591 -8.422 5.922 1.00 0.00 17 LEU A C 8
ATOM 10503 O O . LEU A 1 24 ? -0.953 -8.646 6.951 1.00 0.00 17 LEU A O 8
ATOM 10519 N N . PRO A 1 25 ? -1.605 -9.277 4.888 1.00 0.00 18 PRO A N 8
ATOM 10520 C CA . PRO A 1 25 ? -0.865 -10.542 4.898 1.00 0.00 18 PRO A CA 8
ATOM 10521 C C . PRO A 1 25 ? 0.644 -10.332 4.831 1.00 0.00 18 PRO A C 8
ATOM 10522 O O . PRO A 1 25 ? 1.250 -10.449 3.766 1.00 0.00 18 PRO A O 8
ATOM 10533 N N . PHE A 1 26 ? 1.245 -10.022 5.975 1.00 0.00 19 PHE A N 8
ATOM 10534 C CA . PHE A 1 26 ? 2.684 -9.796 6.045 1.00 0.00 19 PHE A CA 8
ATOM 10535 C C . PHE A 1 26 ? 3.434 -10.784 5.157 1.00 0.00 19 PHE A C 8
ATOM 10536 O O . PHE A 1 26 ? 4.519 -10.487 4.658 1.00 0.00 19 PHE A O 8
ATOM 10553 N N . SER A 1 27 ? 2.847 -11.961 4.965 1.00 0.00 20 SER A N 8
ATOM 10554 C CA . SER A 1 27 ? 3.462 -12.996 4.141 1.00 0.00 20 SER A CA 8
ATOM 10555 C C . SER A 1 27 ? 4.075 -12.393 2.880 1.00 0.00 20 SER A C 8
ATOM 10556 O O . SER A 1 27 ? 5.148 -12.807 2.439 1.00 0.00 20 SER A O 8
ATOM 10564 N N . LEU A 1 28 ? 3.386 -11.414 2.305 1.00 0.00 21 LEU A N 8
ATOM 10565 C CA . LEU A 1 28 ? 3.861 -10.754 1.094 1.00 0.00 21 LEU A CA 8
ATOM 10566 C C . LEU A 1 28 ? 5.078 -9.883 1.391 1.00 0.00 21 LEU A C 8
ATOM 10567 O O . LEU A 1 28 ? 5.592 -9.875 2.510 1.00 0.00 21 LEU A O 8
ATOM 10583 N N . THR A 1 29 ? 5.534 -9.148 0.381 1.00 0.00 22 THR A N 8
ATOM 10584 C CA . THR A 1 29 ? 6.689 -8.272 0.534 1.00 0.00 22 THR A CA 8
ATOM 10585 C C . THR A 1 29 ? 6.409 -6.887 -0.038 1.00 0.00 22 THR A C 8
ATOM 10586 O O . THR A 1 29 ? 5.492 -6.711 -0.839 1.00 0.00 22 THR A O 8
ATOM 10597 N N . ASN A 1 30 ? 7.205 -5.908 0.378 1.00 0.00 23 ASN A N 8
ATOM 10598 C CA . ASN A 1 30 ? 7.042 -4.538 -0.094 1.00 0.00 23 ASN A CA 8
ATOM 10599 C C . ASN A 1 30 ? 6.566 -4.515 -1.544 1.00 0.00 23 ASN A C 8
ATOM 10600 O O . ASN A 1 30 ? 5.573 -3.867 -1.871 1.00 0.00 23 ASN A O 8
ATOM 10611 N N . ASN A 1 31 ? 7.282 -5.227 -2.407 1.00 0.00 24 ASN A N 8
ATOM 10612 C CA . ASN A 1 31 ? 6.933 -5.289 -3.822 1.00 0.00 24 ASN A CA 8
ATOM 10613 C C . ASN A 1 31 ? 5.457 -5.631 -4.004 1.00 0.00 24 ASN A C 8
ATOM 10614 O O . ASN A 1 31 ? 4.721 -4.911 -4.678 1.00 0.00 24 ASN A O 8
ATOM 10625 N N . ASP A 1 32 ? 5.033 -6.735 -3.398 1.00 0.00 25 ASP A N 8
ATOM 10626 C CA . ASP A 1 32 ? 3.645 -7.172 -3.491 1.00 0.00 25 ASP A CA 8
ATOM 10627 C C . ASP A 1 32 ? 2.690 -6.013 -3.224 1.00 0.00 25 ASP A C 8
ATOM 10628 O O . ASP A 1 32 ? 1.905 -5.629 -4.092 1.00 0.00 25 ASP A O 8
ATOM 10637 N N . LEU A 1 33 ? 2.762 -5.460 -2.018 1.00 0.00 26 LEU A N 8
ATOM 10638 C CA . LEU A 1 33 ? 1.904 -4.344 -1.636 1.00 0.00 26 LEU A CA 8
ATOM 10639 C C . LEU A 1 33 ? 1.910 -3.259 -2.709 1.00 0.00 26 LEU A C 8
ATOM 10640 O O . LEU A 1 33 ? 0.865 -2.910 -3.259 1.00 0.00 26 LEU A O 8
ATOM 10656 N N . TYR A 1 34 ? 3.093 -2.732 -3.002 1.00 0.00 27 TYR A N 8
ATOM 10657 C CA . TYR A 1 34 ? 3.236 -1.687 -4.009 1.00 0.00 27 TYR A CA 8
ATOM 10658 C C . TYR A 1 34 ? 2.237 -1.885 -5.145 1.00 0.00 27 TYR A C 8
ATOM 10659 O O . TYR A 1 34 ? 1.440 -0.998 -5.448 1.00 0.00 27 TYR A O 8
ATOM 10677 N N . ARG A 1 35 ? 2.288 -3.057 -5.771 1.00 0.00 28 ARG A N 8
ATOM 10678 C CA . ARG A 1 35 ? 1.389 -3.374 -6.874 1.00 0.00 28 ARG A CA 8
ATOM 10679 C C . ARG A 1 35 ? -0.057 -3.451 -6.392 1.00 0.00 28 ARG A C 8
ATOM 10680 O O . ARG A 1 35 ? -0.926 -2.731 -6.886 1.00 0.00 28 ARG A O 8
ATOM 10701 N N . ILE A 1 36 ? -0.307 -4.329 -5.426 1.00 0.00 29 ILE A N 8
ATOM 10702 C CA . ILE A 1 36 ? -1.647 -4.500 -4.878 1.00 0.00 29 ILE A CA 8
ATOM 10703 C C . ILE A 1 36 ? -2.356 -3.158 -4.732 1.00 0.00 29 ILE A C 8
ATOM 10704 O O . ILE A 1 36 ? -3.517 -3.012 -5.115 1.00 0.00 29 ILE A O 8
ATOM 10720 N N . PHE A 1 37 ? -1.650 -2.179 -4.176 1.00 0.00 30 PHE A N 8
ATOM 10721 C CA . PHE A 1 37 ? -2.211 -0.848 -3.979 1.00 0.00 30 PHE A CA 8
ATOM 10722 C C . PHE A 1 37 ? -2.159 -0.039 -5.272 1.00 0.00 30 PHE A C 8
ATOM 10723 O O . PHE A 1 37 ? -2.969 0.863 -5.486 1.00 0.00 30 PHE A O 8
ATOM 10740 N N . SER A 1 38 ? -1.199 -0.369 -6.131 1.00 0.00 31 SER A N 8
ATOM 10741 C CA . SER A 1 38 ? -1.037 0.329 -7.401 1.00 0.00 31 SER A CA 8
ATOM 10742 C C . SER A 1 38 ? -2.343 0.331 -8.190 1.00 0.00 31 SER A C 8
ATOM 10743 O O . SER A 1 38 ? -2.672 1.306 -8.866 1.00 0.00 31 SER A O 8
ATOM 10751 N N . LYS A 1 39 ? -3.084 -0.768 -8.099 1.00 0.00 32 LYS A N 8
ATOM 10752 C CA . LYS A 1 39 ? -4.355 -0.895 -8.802 1.00 0.00 32 LYS A CA 8
ATOM 10753 C C . LYS A 1 39 ? -5.188 0.373 -8.652 1.00 0.00 32 LYS A C 8
ATOM 10754 O O . LYS A 1 39 ? -6.028 0.679 -9.500 1.00 0.00 32 LYS A O 8
ATOM 10773 N N . TYR A 1 40 ? -4.951 1.108 -7.572 1.00 0.00 33 TYR A N 8
ATOM 10774 C CA . TYR A 1 40 ? -5.681 2.343 -7.311 1.00 0.00 33 TYR A CA 8
ATOM 10775 C C . TYR A 1 40 ? -4.848 3.560 -7.701 1.00 0.00 33 TYR A C 8
ATOM 10776 O O . TYR A 1 40 ? -5.279 4.391 -8.500 1.00 0.00 33 TYR A O 8
ATOM 10794 N N . GLY A 1 41 ? -3.652 3.659 -7.130 1.00 0.00 34 GLY A N 8
ATOM 10795 C CA . GLY A 1 41 ? -2.776 4.777 -7.430 1.00 0.00 34 GLY A CA 8
ATOM 10796 C C . GLY A 1 41 ? -1.309 4.405 -7.339 1.00 0.00 34 GLY A C 8
ATOM 10797 O O . GLY A 1 41 ? -0.933 3.510 -6.582 1.00 0.00 34 GLY A O 8
ATOM 10801 N N . LYS A 1 42 ? -0.477 5.093 -8.114 1.00 0.00 35 LYS A N 8
ATOM 10802 C CA . LYS A 1 42 ? 0.957 4.831 -8.120 1.00 0.00 35 LYS A CA 8
ATOM 10803 C C . LYS A 1 42 ? 1.541 4.975 -6.718 1.00 0.00 35 LYS A C 8
ATOM 10804 O O . LYS A 1 42 ? 1.230 5.925 -5.999 1.00 0.00 35 LYS A O 8
ATOM 10823 N N . VAL A 1 43 ? 2.392 4.027 -6.336 1.00 0.00 36 VAL A N 8
ATOM 10824 C CA . VAL A 1 43 ? 3.022 4.051 -5.021 1.00 0.00 36 VAL A CA 8
ATOM 10825 C C . VAL A 1 43 ? 4.447 4.586 -5.105 1.00 0.00 36 VAL A C 8
ATOM 10826 O O . VAL A 1 43 ? 5.212 4.210 -5.993 1.00 0.00 36 VAL A O 8
ATOM 10839 N N . VAL A 1 44 ? 4.799 5.465 -4.172 1.00 0.00 37 VAL A N 8
ATOM 10840 C CA . VAL A 1 44 ? 6.133 6.051 -4.138 1.00 0.00 37 VAL A CA 8
ATOM 10841 C C . VAL A 1 44 ? 7.005 5.374 -3.086 1.00 0.00 37 VAL A C 8
ATOM 10842 O O . VAL A 1 44 ? 8.176 5.082 -3.329 1.00 0.00 37 VAL A O 8
ATOM 10855 N N . LYS A 1 45 ? 6.425 5.126 -1.916 1.00 0.00 38 LYS A N 8
ATOM 10856 C CA . LYS A 1 45 ? 7.147 4.481 -0.826 1.00 0.00 38 LYS A CA 8
ATOM 10857 C C . LYS A 1 45 ? 6.224 3.567 -0.028 1.00 0.00 38 LYS A C 8
ATOM 10858 O O . LYS A 1 45 ? 5.118 3.959 0.347 1.00 0.00 38 LYS A O 8
ATOM 10877 N N . VAL A 1 46 ? 6.684 2.347 0.231 1.00 0.00 39 VAL A N 8
ATOM 10878 C CA . VAL A 1 46 ? 5.900 1.378 0.987 1.00 0.00 39 VAL A CA 8
ATOM 10879 C C . VAL A 1 46 ? 6.380 1.290 2.431 1.00 0.00 39 VAL A C 8
ATOM 10880 O O . VAL A 1 46 ? 7.366 0.615 2.730 1.00 0.00 39 VAL A O 8
ATOM 10893 N N . THR A 1 47 ? 5.677 1.977 3.326 1.00 0.00 40 THR A N 8
ATOM 10894 C CA . THR A 1 47 ? 6.031 1.977 4.740 1.00 0.00 40 THR A CA 8
ATOM 10895 C C . THR A 1 47 ? 5.336 0.840 5.481 1.00 0.00 40 THR A C 8
ATOM 10896 O O . THR A 1 47 ? 4.153 0.578 5.265 1.00 0.00 40 THR A O 8
ATOM 10907 N N . ILE A 1 48 ? 6.079 0.169 6.355 1.00 0.00 41 ILE A N 8
ATOM 10908 C CA . ILE A 1 48 ? 5.533 -0.938 7.129 1.00 0.00 41 ILE A CA 8
ATOM 10909 C C . ILE A 1 48 ? 5.930 -0.831 8.597 1.00 0.00 41 ILE A C 8
ATOM 10910 O O . ILE A 1 48 ? 7.043 -0.420 8.921 1.00 0.00 41 ILE A O 8
ATOM 10926 N N . MET A 1 49 ? 5.011 -1.206 9.482 1.00 0.00 42 MET A N 8
ATOM 10927 C CA . MET A 1 49 ? 5.267 -1.155 10.917 1.00 0.00 42 MET A CA 8
ATOM 10928 C C . MET A 1 49 ? 6.091 -2.358 11.365 1.00 0.00 42 MET A C 8
ATOM 10929 O O . MET A 1 49 ? 6.203 -3.350 10.645 1.00 0.00 42 MET A O 8
ATOM 10943 N N . LYS A 1 50 ? 6.667 -2.263 12.559 1.00 0.00 43 LYS A N 8
ATOM 10944 C CA . LYS A 1 50 ? 7.480 -3.343 13.105 1.00 0.00 43 LYS A CA 8
ATOM 10945 C C . LYS A 1 50 ? 7.487 -3.301 14.630 1.00 0.00 43 LYS A C 8
ATOM 10946 O O . LYS A 1 50 ? 7.929 -2.323 15.231 1.00 0.00 43 LYS A O 8
ATOM 10965 N N . ASP A 1 51 ? 6.997 -4.370 15.248 1.00 0.00 44 ASP A N 8
ATOM 10966 C CA . ASP A 1 51 ? 6.949 -4.456 16.703 1.00 0.00 44 ASP A CA 8
ATOM 10967 C C . ASP A 1 51 ? 8.353 -4.585 17.286 1.00 0.00 44 ASP A C 8
ATOM 10968 O O . ASP A 1 51 ? 9.329 -4.749 16.553 1.00 0.00 44 ASP A O 8
ATOM 10977 N N . LYS A 1 52 ? 8.448 -4.509 18.609 1.00 0.00 45 LYS A N 8
ATOM 10978 C CA . LYS A 1 52 ? 9.732 -4.617 19.292 1.00 0.00 45 LYS A CA 8
ATOM 10979 C C . LYS A 1 52 ? 9.886 -5.987 19.946 1.00 0.00 45 LYS A C 8
ATOM 10980 O O . LYS A 1 52 ? 10.982 -6.546 19.985 1.00 0.00 45 LYS A O 8
ATOM 10999 N N . ASP A 1 53 ? 8.783 -6.521 20.458 1.00 0.00 46 ASP A N 8
ATOM 11000 C CA . ASP A 1 53 ? 8.795 -7.826 21.108 1.00 0.00 46 ASP A CA 8
ATOM 11001 C C . ASP A 1 53 ? 8.802 -8.948 20.074 1.00 0.00 46 ASP A C 8
ATOM 11002 O O . ASP A 1 53 ? 9.609 -9.875 20.152 1.00 0.00 46 ASP A O 8
ATOM 11011 N N . THR A 1 54 ? 7.895 -8.859 19.106 1.00 0.00 47 THR A N 8
ATOM 11012 C CA . THR A 1 54 ? 7.794 -9.867 18.058 1.00 0.00 47 THR A CA 8
ATOM 11013 C C . THR A 1 54 ? 8.664 -9.504 16.860 1.00 0.00 47 THR A C 8
ATOM 11014 O O . THR A 1 54 ? 9.262 -10.375 16.229 1.00 0.00 47 THR A O 8
ATOM 11025 N N . ARG A 1 55 ? 8.731 -8.213 16.553 1.00 0.00 48 ARG A N 8
ATOM 11026 C CA . ARG A 1 55 ? 9.528 -7.735 15.430 1.00 0.00 48 ARG A CA 8
ATOM 11027 C C . ARG A 1 55 ? 8.895 -8.140 14.102 1.00 0.00 48 ARG A C 8
ATOM 11028 O O . ARG A 1 55 ? 9.587 -8.553 13.172 1.00 0.00 48 ARG A O 8
ATOM 11049 N N . LYS A 1 56 ? 7.574 -8.019 14.022 1.00 0.00 49 LYS A N 8
ATOM 11050 C CA . LYS A 1 56 ? 6.845 -8.372 12.809 1.00 0.00 49 LYS A CA 8
ATOM 11051 C C . LYS A 1 56 ? 5.998 -7.200 12.323 1.00 0.00 49 LYS A C 8
ATOM 11052 O O . LYS A 1 56 ? 5.783 -6.233 13.054 1.00 0.00 49 LYS A O 8
ATOM 11071 N N . SER A 1 57 ? 5.520 -7.294 11.087 1.00 0.00 50 SER A N 8
ATOM 11072 C CA . SER A 1 57 ? 4.698 -6.240 10.503 1.00 0.00 50 SER A CA 8
ATOM 11073 C C . SER A 1 57 ? 3.308 -6.223 11.133 1.00 0.00 50 SER A C 8
ATOM 11074 O O . SER A 1 57 ? 2.704 -5.164 11.305 1.00 0.00 50 SER A O 8
ATOM 11082 N N . LYS A 1 58 ? 2.807 -7.404 11.477 1.00 0.00 51 LYS A N 8
ATOM 11083 C CA . LYS A 1 58 ? 1.490 -7.528 12.090 1.00 0.00 51 LYS A CA 8
ATOM 11084 C C . LYS A 1 58 ? 0.407 -6.974 11.169 1.00 0.00 51 LYS A C 8
ATOM 11085 O O . LYS A 1 58 ? -0.659 -6.562 11.625 1.00 0.00 51 LYS A O 8
ATOM 11104 N N . GLY A 1 59 ? 0.688 -6.968 9.869 1.00 0.00 52 GLY A N 8
ATOM 11105 C CA . GLY A 1 59 ? -0.272 -6.463 8.905 1.00 0.00 52 GLY A CA 8
ATOM 11106 C C . GLY A 1 59 ? -0.267 -4.950 8.819 1.00 0.00 52 GLY A C 8
ATOM 11107 O O . GLY A 1 59 ? -0.414 -4.382 7.736 1.00 0.00 52 GLY A O 8
ATOM 11111 N N . VAL A 1 60 ? -0.098 -4.294 9.962 1.00 0.00 53 VAL A N 8
ATOM 11112 C CA . VAL A 1 60 ? -0.074 -2.837 10.012 1.00 0.00 53 VAL A CA 8
ATOM 11113 C C . VAL A 1 60 ? 1.014 -2.274 9.104 1.00 0.00 53 VAL A C 8
ATOM 11114 O O . VAL A 1 60 ? 2.203 -2.390 9.397 1.00 0.00 53 VAL A O 8
ATOM 11127 N N . ALA A 1 61 ? 0.597 -1.663 7.999 1.00 0.00 54 ALA A N 8
ATOM 11128 C CA . ALA A 1 61 ? 1.536 -1.079 7.049 1.00 0.00 54 ALA A CA 8
ATOM 11129 C C . ALA A 1 61 ? 0.979 0.206 6.447 1.00 0.00 54 ALA A C 8
ATOM 11130 O O . ALA A 1 61 ? -0.210 0.297 6.143 1.00 0.00 54 ALA A O 8
ATOM 11137 N N . PHE A 1 62 ? 1.846 1.199 6.278 1.00 0.00 55 PHE A N 8
ATOM 11138 C CA . PHE A 1 62 ? 1.441 2.481 5.714 1.00 0.00 55 PHE A CA 8
ATOM 11139 C C . PHE A 1 62 ? 1.901 2.607 4.265 1.00 0.00 55 PHE A C 8
ATOM 11140 O O . PHE A 1 62 ? 3.091 2.499 3.969 1.00 0.00 55 PHE A O 8
ATOM 11157 N N . ILE A 1 63 ? 0.949 2.836 3.366 1.00 0.00 56 ILE A N 8
ATOM 11158 C CA . ILE A 1 63 ? 1.256 2.978 1.948 1.00 0.00 56 ILE A CA 8
ATOM 11159 C C . ILE A 1 63 ? 1.256 4.444 1.530 1.00 0.00 56 ILE A C 8
ATOM 11160 O O . ILE A 1 63 ? 0.265 5.153 1.709 1.00 0.00 56 ILE A O 8
ATOM 11176 N N . LEU A 1 64 ? 2.374 4.894 0.970 1.00 0.00 57 LEU A N 8
ATOM 11177 C CA . LEU A 1 64 ? 2.504 6.276 0.523 1.00 0.00 57 LEU A CA 8
ATOM 11178 C C . LEU A 1 64 ? 2.190 6.400 -0.964 1.00 0.00 57 LEU A C 8
ATOM 11179 O O . LEU A 1 64 ? 2.843 5.775 -1.801 1.00 0.00 57 LEU A O 8
ATOM 11195 N N . PHE A 1 65 ? 1.188 7.210 -1.287 1.00 0.00 58 PHE A N 8
ATOM 11196 C CA . PHE A 1 65 ? 0.787 7.417 -2.674 1.00 0.00 58 PHE A CA 8
ATOM 11197 C C . PHE A 1 65 ? 1.342 8.734 -3.209 1.00 0.00 58 PHE A C 8
ATOM 11198 O O . PHE A 1 65 ? 1.504 9.701 -2.464 1.00 0.00 58 PHE A O 8
ATOM 11215 N N . LEU A 1 66 ? 1.631 8.763 -4.505 1.00 0.00 59 LEU A N 8
ATOM 11216 C CA . LEU A 1 66 ? 2.167 9.961 -5.142 1.00 0.00 59 LEU A CA 8
ATOM 11217 C C . LEU A 1 66 ? 1.330 11.186 -4.791 1.00 0.00 59 LEU A C 8
ATOM 11218 O O . LEU A 1 66 ? 1.855 12.197 -4.324 1.00 0.00 59 LEU A O 8
ATOM 11234 N N . ASP A 1 67 ? 0.025 11.089 -5.018 1.00 0.00 60 ASP A N 8
ATOM 11235 C CA . ASP A 1 67 ? -0.887 12.188 -4.722 1.00 0.00 60 ASP A CA 8
ATOM 11236 C C . ASP A 1 67 ? -1.878 11.794 -3.631 1.00 0.00 60 ASP A C 8
ATOM 11237 O O . ASP A 1 67 ? -1.986 10.623 -3.269 1.00 0.00 60 ASP A O 8
ATOM 11246 N N . LYS A 1 68 ? -2.599 12.781 -3.110 1.00 0.00 61 LYS A N 8
ATOM 11247 C CA . LYS A 1 68 ? -3.582 12.539 -2.061 1.00 0.00 61 LYS A CA 8
ATOM 11248 C C . LYS A 1 68 ? -4.851 11.918 -2.636 1.00 0.00 61 LYS A C 8
ATOM 11249 O O . LYS A 1 68 ? -5.353 10.918 -2.121 1.00 0.00 61 LYS A O 8
ATOM 11268 N N . ASP A 1 69 ? -5.364 12.515 -3.706 1.00 0.00 62 ASP A N 8
ATOM 11269 C CA . ASP A 1 69 ? -6.573 12.018 -4.353 1.00 0.00 62 ASP A CA 8
ATOM 11270 C C . ASP A 1 69 ? -6.536 10.498 -4.480 1.00 0.00 62 ASP A C 8
ATOM 11271 O O . ASP A 1 69 ? -7.432 9.804 -4.000 1.00 0.00 62 ASP A O 8
ATOM 11280 N N . SER A 1 70 ? -5.495 9.989 -5.129 1.00 0.00 63 SER A N 8
ATOM 11281 C CA . SER A 1 70 ? -5.344 8.552 -5.324 1.00 0.00 63 SER A CA 8
ATOM 11282 C C . SER A 1 70 ? -5.592 7.798 -4.021 1.00 0.00 63 SER A C 8
ATOM 11283 O O . SER A 1 70 ? -6.331 6.814 -3.991 1.00 0.00 63 SER A O 8
ATOM 11291 N N . ALA A 1 71 ? -4.970 8.268 -2.945 1.00 0.00 64 ALA A N 8
ATOM 11292 C CA . ALA A 1 71 ? -5.124 7.641 -1.638 1.00 0.00 64 ALA A CA 8
ATOM 11293 C C . ALA A 1 71 ? -6.597 7.499 -1.268 1.00 0.00 64 ALA A C 8
ATOM 11294 O O . ALA A 1 71 ? -7.133 6.391 -1.234 1.00 0.00 64 ALA A O 8
ATOM 11301 N N . GLN A 1 72 ? -7.244 8.626 -0.991 1.00 0.00 65 GLN A N 8
ATOM 11302 C CA . GLN A 1 72 ? -8.655 8.625 -0.622 1.00 0.00 65 GLN A CA 8
ATOM 11303 C C . GLN A 1 72 ? -9.411 7.527 -1.363 1.00 0.00 65 GLN A C 8
ATOM 11304 O O . GLN A 1 72 ? -10.161 6.762 -0.760 1.00 0.00 65 GLN A O 8
ATOM 11318 N N . ASN A 1 73 ? -9.207 7.458 -2.675 1.00 0.00 66 ASN A N 8
ATOM 11319 C CA . ASN A 1 73 ? -9.871 6.454 -3.499 1.00 0.00 66 ASN A CA 8
ATOM 11320 C C . ASN A 1 73 ? -9.660 5.055 -2.927 1.00 0.00 66 ASN A C 8
ATOM 11321 O O . ASN A 1 73 ? -10.620 4.340 -2.638 1.00 0.00 66 ASN A O 8
ATOM 11332 N N . CYS A 1 74 ? -8.398 4.672 -2.767 1.00 0.00 67 CYS A N 8
ATOM 11333 C CA . CYS A 1 74 ? -8.060 3.358 -2.230 1.00 0.00 67 CYS A CA 8
ATOM 11334 C C . CYS A 1 74 ? -8.566 3.209 -0.799 1.00 0.00 67 CYS A C 8
ATOM 11335 O O . CYS A 1 74 ? -9.195 2.209 -0.452 1.00 0.00 67 CYS A O 8
ATOM 11343 N N . THR A 1 75 ? -8.285 4.210 0.029 1.00 0.00 68 THR A N 8
ATOM 11344 C CA . THR A 1 75 ? -8.708 4.190 1.424 1.00 0.00 68 THR A CA 8
ATOM 11345 C C . THR A 1 75 ? -10.206 3.930 1.540 1.00 0.00 68 THR A C 8
ATOM 11346 O O . THR A 1 75 ? -10.705 3.590 2.613 1.00 0.00 68 THR A O 8
ATOM 11357 N N . ARG A 1 76 ? -10.918 4.090 0.429 1.00 0.00 69 ARG A N 8
ATOM 11358 C CA . ARG A 1 76 ? -12.359 3.872 0.407 1.00 0.00 69 ARG A CA 8
ATOM 11359 C C . ARG A 1 76 ? -12.708 2.621 -0.394 1.00 0.00 69 ARG A C 8
ATOM 11360 O O . ARG A 1 76 ? -13.743 1.996 -0.167 1.00 0.00 69 ARG A O 8
ATOM 11381 N N . ALA A 1 77 ? -11.837 2.263 -1.331 1.00 0.00 70 ALA A N 8
ATOM 11382 C CA . ALA A 1 77 ? -12.052 1.086 -2.165 1.00 0.00 70 ALA A CA 8
ATOM 11383 C C . ALA A 1 77 ? -11.822 -0.197 -1.373 1.00 0.00 70 ALA A C 8
ATOM 11384 O O . ALA A 1 77 ? -12.666 -1.093 -1.368 1.00 0.00 70 ALA A O 8
ATOM 11391 N N . ILE A 1 78 ? -10.675 -0.278 -0.707 1.00 0.00 71 ILE A N 8
ATOM 11392 C CA . ILE A 1 78 ? -10.335 -1.451 0.088 1.00 0.00 71 ILE A CA 8
ATOM 11393 C C . ILE A 1 78 ? -11.021 -1.411 1.449 1.00 0.00 71 ILE A C 8
ATOM 11394 O O . ILE A 1 78 ? -11.362 -2.448 2.015 1.00 0.00 71 ILE A O 8
ATOM 11410 N N . ASN A 1 79 ? -11.222 -0.204 1.969 1.00 0.00 72 ASN A N 8
ATOM 11411 C CA . ASN A 1 79 ? -11.869 -0.027 3.264 1.00 0.00 72 ASN A CA 8
ATOM 11412 C C . ASN A 1 79 ? -13.149 -0.853 3.350 1.00 0.00 72 ASN A C 8
ATOM 11413 O O . ASN A 1 79 ? -13.897 -0.959 2.379 1.00 0.00 72 ASN A O 8
ATOM 11424 N N . ASN A 1 80 ? -13.393 -1.436 4.519 1.00 0.00 73 ASN A N 8
ATOM 11425 C CA . ASN A 1 80 ? -14.582 -2.253 4.733 1.00 0.00 73 ASN A CA 8
ATOM 11426 C C . ASN A 1 80 ? -14.593 -3.454 3.792 1.00 0.00 73 ASN A C 8
ATOM 11427 O O . ASN A 1 80 ? -15.655 -3.946 3.408 1.00 0.00 73 ASN A O 8
ATOM 11438 N N . LYS A 1 81 ? -13.405 -3.921 3.424 1.00 0.00 74 LYS A N 8
ATOM 11439 C CA . LYS A 1 81 ? -13.276 -5.065 2.530 1.00 0.00 74 LYS A CA 8
ATOM 11440 C C . LYS A 1 81 ? -12.248 -6.059 3.062 1.00 0.00 74 LYS A C 8
ATOM 11441 O O . LYS A 1 81 ? -11.249 -5.668 3.665 1.00 0.00 74 LYS A O 8
ATOM 11460 N N . GLN A 1 82 ? -12.500 -7.344 2.834 1.00 0.00 75 GLN A N 8
ATOM 11461 C CA . GLN A 1 82 ? -11.595 -8.392 3.290 1.00 0.00 75 GLN A CA 8
ATOM 11462 C C . GLN A 1 82 ? -10.718 -8.890 2.147 1.00 0.00 75 GLN A C 8
ATOM 11463 O O . GLN A 1 82 ? -11.210 -9.195 1.060 1.00 0.00 75 GLN A O 8
ATOM 11477 N N . LEU A 1 83 ? -9.416 -8.969 2.398 1.00 0.00 76 LEU A N 8
ATOM 11478 C CA . LEU A 1 83 ? -8.468 -9.430 1.389 1.00 0.00 76 LEU A CA 8
ATOM 11479 C C . LEU A 1 83 ? -7.596 -10.555 1.935 1.00 0.00 76 LEU A C 8
ATOM 11480 O O . LEU A 1 83 ? -7.031 -10.445 3.024 1.00 0.00 76 LEU A O 8
ATOM 11496 N N . PHE A 1 84 ? -7.488 -11.637 1.171 1.00 0.00 77 PHE A N 8
ATOM 11497 C CA . PHE A 1 84 ? -6.684 -12.783 1.577 1.00 0.00 77 PHE A CA 8
ATOM 11498 C C . PHE A 1 84 ? -7.221 -13.395 2.868 1.00 0.00 77 PHE A C 8
ATOM 11499 O O . PHE A 1 84 ? -6.463 -13.920 3.682 1.00 0.00 77 PHE A O 8
ATOM 11516 N N . GLY A 1 85 ? -8.537 -13.323 3.047 1.00 0.00 78 GLY A N 8
ATOM 11517 C CA . GLY A 1 85 ? -9.154 -13.873 4.240 1.00 0.00 78 GLY A CA 8
ATOM 11518 C C . GLY A 1 85 ? -8.821 -13.075 5.485 1.00 0.00 78 GLY A C 8
ATOM 11519 O O . GLY A 1 85 ? -8.328 -13.625 6.470 1.00 0.00 78 GLY A O 8
ATOM 11523 N N . ARG A 1 86 ? -9.090 -11.774 5.442 1.00 0.00 79 ARG A N 8
ATOM 11524 C CA . ARG A 1 86 ? -8.813 -10.898 6.574 1.00 0.00 79 ARG A CA 8
ATOM 11525 C C . ARG A 1 86 ? -9.352 -9.494 6.320 1.00 0.00 79 ARG A C 8
ATOM 11526 O O . ARG A 1 86 ? -8.868 -8.781 5.441 1.00 0.00 79 ARG A O 8
ATOM 11547 N N . VAL A 1 87 ? -10.359 -9.103 7.095 1.00 0.00 80 VAL A N 8
ATOM 11548 C CA . VAL A 1 87 ? -10.964 -7.784 6.955 1.00 0.00 80 VAL A CA 8
ATOM 11549 C C . VAL A 1 87 ? -9.913 -6.684 7.055 1.00 0.00 80 VAL A C 8
ATOM 11550 O O . VAL A 1 87 ? -9.545 -6.261 8.151 1.00 0.00 80 VAL A O 8
ATOM 11563 N N . ILE A 1 88 ? -9.435 -6.224 5.903 1.00 0.00 81 ILE A N 8
ATOM 11564 C CA . ILE A 1 88 ? -8.428 -5.172 5.861 1.00 0.00 81 ILE A CA 8
ATOM 11565 C C . ILE A 1 88 ? -9.050 -3.804 6.124 1.00 0.00 81 ILE A C 8
ATOM 11566 O O . ILE A 1 88 ? -10.042 -3.430 5.499 1.00 0.00 81 ILE A O 8
ATOM 11582 N N . LYS A 1 89 ? -8.459 -3.061 7.054 1.00 0.00 82 LYS A N 8
ATOM 11583 C CA . LYS A 1 89 ? -8.951 -1.733 7.399 1.00 0.00 82 LYS A CA 8
ATOM 11584 C C . LYS A 1 89 ? -8.129 -0.650 6.707 1.00 0.00 82 LYS A C 8
ATOM 11585 O O . LYS A 1 89 ? -6.908 -0.758 6.601 1.00 0.00 82 LYS A O 8
ATOM 11604 N N . ALA A 1 90 ? -8.807 0.393 6.239 1.00 0.00 83 ALA A N 8
ATOM 11605 C CA . ALA A 1 90 ? -8.138 1.496 5.561 1.00 0.00 83 ALA A CA 8
ATOM 11606 C C . ALA A 1 90 ? -8.578 2.840 6.133 1.00 0.00 83 ALA A C 8
ATOM 11607 O O . ALA A 1 90 ? -9.772 3.117 6.244 1.00 0.00 83 ALA A O 8
ATOM 11614 N N . SER A 1 91 ? -7.605 3.670 6.495 1.00 0.00 84 SER A N 8
ATOM 11615 C CA . SER A 1 91 ? -7.893 4.983 7.061 1.00 0.00 84 SER A CA 8
ATOM 11616 C C . SER A 1 91 ? -6.746 5.953 6.791 1.00 0.00 84 SER A C 8
ATOM 11617 O O . SER A 1 91 ? -5.577 5.570 6.811 1.00 0.00 84 SER A O 8
ATOM 11625 N N . ILE A 1 92 ? -7.091 7.211 6.539 1.00 0.00 85 ILE A N 8
ATOM 11626 C CA . ILE A 1 92 ? -6.092 8.237 6.266 1.00 0.00 85 ILE A CA 8
ATOM 11627 C C . ILE A 1 92 ? -5.130 8.392 7.438 1.00 0.00 85 ILE A C 8
ATOM 11628 O O . ILE A 1 92 ? -5.549 8.476 8.592 1.00 0.00 85 ILE A O 8
ATOM 11644 N N . ALA A 1 93 ? -3.837 8.432 7.134 1.00 0.00 86 ALA A N 8
ATOM 11645 C CA . ALA A 1 93 ? -2.814 8.582 8.162 1.00 0.00 86 ALA A CA 8
ATOM 11646 C C . ALA A 1 93 ? -2.126 9.938 8.058 1.00 0.00 86 ALA A C 8
ATOM 11647 O O . ALA A 1 93 ? -1.124 10.084 7.358 1.00 0.00 86 ALA A O 8
ATOM 11654 N N . ILE A 1 94 ? -2.670 10.928 8.759 1.00 0.00 87 ILE A N 8
ATOM 11655 C CA . ILE A 1 94 ? -2.107 12.272 8.745 1.00 0.00 87 ILE A CA 8
ATOM 11656 C C . ILE A 1 94 ? -1.169 12.487 9.928 1.00 0.00 87 ILE A C 8
ATOM 11657 O O . ILE A 1 94 ? -0.350 13.407 9.926 1.00 0.00 87 ILE A O 8
ATOM 11673 N N . GLY A 1 1 ? -8.679 -3.903 16.782 1.00 0.00 -6 GLY A N 9
ATOM 11674 C CA . GLY A 1 1 ? -7.805 -2.856 16.287 1.00 0.00 -6 GLY A CA 9
ATOM 11675 C C . GLY A 1 1 ? -6.371 -3.322 16.133 1.00 0.00 -6 GLY A C 9
ATOM 11676 O O . GLY A 1 1 ? -6.110 -4.519 16.011 1.00 0.00 -6 GLY A O 9
ATOM 11680 N N . SER A 1 2 ? -5.439 -2.375 16.135 1.00 0.00 -5 SER A N 9
ATOM 11681 C CA . SER A 1 2 ? -4.024 -2.695 15.989 1.00 0.00 -5 SER A CA 9
ATOM 11682 C C . SER A 1 2 ? -3.268 -2.423 17.286 1.00 0.00 -5 SER A C 9
ATOM 11683 O O . SER A 1 2 ? -2.481 -3.250 17.744 1.00 0.00 -5 SER A O 9
ATOM 11691 N N . SER A 1 3 ? -3.514 -1.256 17.873 1.00 0.00 -4 SER A N 9
ATOM 11692 C CA . SER A 1 3 ? -2.855 -0.871 19.116 1.00 0.00 -4 SER A CA 9
ATOM 11693 C C . SER A 1 3 ? -1.338 -0.942 18.970 1.00 0.00 -4 SER A C 9
ATOM 11694 O O . SER A 1 3 ? -0.654 -1.570 19.778 1.00 0.00 -4 SER A O 9
ATOM 11702 N N . GLY A 1 4 ? -0.818 -0.293 17.933 1.00 0.00 -3 GLY A N 9
ATOM 11703 C CA . GLY A 1 4 ? 0.615 -0.295 17.699 1.00 0.00 -3 GLY A CA 9
ATOM 11704 C C . GLY A 1 4 ? 1.345 0.708 18.571 1.00 0.00 -3 GLY A C 9
ATOM 11705 O O . GLY A 1 4 ? 0.991 1.886 18.603 1.00 0.00 -3 GLY A O 9
ATOM 11709 N N . SER A 1 5 ? 2.367 0.239 19.280 1.00 0.00 -2 SER A N 9
ATOM 11710 C CA . SER A 1 5 ? 3.146 1.102 20.160 1.00 0.00 -2 SER A CA 9
ATOM 11711 C C . SER A 1 5 ? 3.354 2.475 19.530 1.00 0.00 -2 SER A C 9
ATOM 11712 O O . SER A 1 5 ? 3.788 2.585 18.383 1.00 0.00 -2 SER A O 9
ATOM 11720 N N . SER A 1 6 ? 3.041 3.521 20.288 1.00 0.00 -1 SER A N 9
ATOM 11721 C CA . SER A 1 6 ? 3.189 4.889 19.803 1.00 0.00 -1 SER A CA 9
ATOM 11722 C C . SER A 1 6 ? 4.640 5.348 19.908 1.00 0.00 -1 SER A C 9
ATOM 11723 O O . SER A 1 6 ? 5.127 5.660 20.994 1.00 0.00 -1 SER A O 9
ATOM 11731 N N . GLY A 1 7 ? 5.326 5.387 18.770 1.00 0.00 0 GLY A N 9
ATOM 11732 C CA . GLY A 1 7 ? 6.714 5.809 18.755 1.00 0.00 0 GLY A CA 9
ATOM 11733 C C . GLY A 1 7 ? 7.538 5.054 17.730 1.00 0.00 0 GLY A C 9
ATOM 11734 O O . GLY A 1 7 ? 8.402 4.254 18.087 1.00 0.00 0 GLY A O 9
ATOM 11738 N N . MET A 1 8 ? 7.269 5.307 16.454 1.00 0.00 1 MET A N 9
ATOM 11739 C CA . MET A 1 8 ? 7.993 4.645 15.375 1.00 0.00 1 MET A CA 9
ATOM 11740 C C . MET A 1 8 ? 9.299 5.371 15.070 1.00 0.00 1 MET A C 9
ATOM 11741 O O . MET A 1 8 ? 9.391 6.590 15.214 1.00 0.00 1 MET A O 9
ATOM 11755 N N . SER A 1 9 ? 10.307 4.615 14.647 1.00 0.00 2 SER A N 9
ATOM 11756 C CA . SER A 1 9 ? 11.609 5.186 14.326 1.00 0.00 2 SER A CA 9
ATOM 11757 C C . SER A 1 9 ? 11.962 4.945 12.861 1.00 0.00 2 SER A C 9
ATOM 11758 O O . SER A 1 9 ? 12.196 3.811 12.446 1.00 0.00 2 SER A O 9
ATOM 11766 N N . GLY A 1 10 ? 11.998 6.022 12.083 1.00 0.00 3 GLY A N 9
ATOM 11767 C CA . GLY A 1 10 ? 12.323 5.908 10.673 1.00 0.00 3 GLY A CA 9
ATOM 11768 C C . GLY A 1 10 ? 12.204 7.230 9.941 1.00 0.00 3 GLY A C 9
ATOM 11769 O O . GLY A 1 10 ? 11.565 8.162 10.429 1.00 0.00 3 GLY A O 9
ATOM 11773 N N . GLY A 1 11 ? 12.822 7.313 8.767 1.00 0.00 4 GLY A N 9
ATOM 11774 C CA . GLY A 1 11 ? 12.772 8.536 7.987 1.00 0.00 4 GLY A CA 9
ATOM 11775 C C . GLY A 1 11 ? 11.494 8.657 7.181 1.00 0.00 4 GLY A C 9
ATOM 11776 O O . GLY A 1 11 ? 11.459 8.307 6.001 1.00 0.00 4 GLY A O 9
ATOM 11780 N N . LEU A 1 12 ? 10.439 9.154 7.819 1.00 0.00 5 LEU A N 9
ATOM 11781 C CA . LEU A 1 12 ? 9.151 9.319 7.154 1.00 0.00 5 LEU A CA 9
ATOM 11782 C C . LEU A 1 12 ? 8.216 10.190 7.987 1.00 0.00 5 LEU A C 9
ATOM 11783 O O . LEU A 1 12 ? 8.490 10.473 9.153 1.00 0.00 5 LEU A O 9
ATOM 11799 N N . ALA A 1 13 ? 7.111 10.610 7.381 1.00 0.00 6 ALA A N 9
ATOM 11800 C CA . ALA A 1 13 ? 6.133 11.445 8.069 1.00 0.00 6 ALA A CA 9
ATOM 11801 C C . ALA A 1 13 ? 4.712 11.088 7.646 1.00 0.00 6 ALA A C 9
ATOM 11802 O O . ALA A 1 13 ? 4.408 10.948 6.461 1.00 0.00 6 ALA A O 9
ATOM 11809 N N . PRO A 1 14 ? 3.820 10.935 8.636 1.00 0.00 7 PRO A N 9
ATOM 11810 C CA . PRO A 1 14 ? 2.416 10.592 8.390 1.00 0.00 7 PRO A CA 9
ATOM 11811 C C . PRO A 1 14 ? 1.645 11.735 7.739 1.00 0.00 7 PRO A C 9
ATOM 11812 O O . PRO A 1 14 ? 1.268 12.700 8.404 1.00 0.00 7 PRO A O 9
ATOM 11823 N N . SER A 1 15 ? 1.415 11.620 6.435 1.00 0.00 8 SER A N 9
ATOM 11824 C CA . SER A 1 15 ? 0.691 12.646 5.693 1.00 0.00 8 SER A CA 9
ATOM 11825 C C . SER A 1 15 ? -0.501 12.044 4.956 1.00 0.00 8 SER A C 9
ATOM 11826 O O . SER A 1 15 ? -0.651 10.824 4.885 1.00 0.00 8 SER A O 9
ATOM 11834 N N . LYS A 1 16 ? -1.347 12.909 4.407 1.00 0.00 9 LYS A N 9
ATOM 11835 C CA . LYS A 1 16 ? -2.526 12.465 3.672 1.00 0.00 9 LYS A CA 9
ATOM 11836 C C . LYS A 1 16 ? -2.149 11.444 2.603 1.00 0.00 9 LYS A C 9
ATOM 11837 O O . LYS A 1 16 ? -2.790 10.401 2.475 1.00 0.00 9 LYS A O 9
ATOM 11856 N N . SER A 1 17 ? -1.106 11.752 1.840 1.00 0.00 10 SER A N 9
ATOM 11857 C CA . SER A 1 17 ? -0.645 10.862 0.780 1.00 0.00 10 SER A CA 9
ATOM 11858 C C . SER A 1 17 ? -0.571 9.421 1.276 1.00 0.00 10 SER A C 9
ATOM 11859 O O . SER A 1 17 ? -0.921 8.485 0.556 1.00 0.00 10 SER A O 9
ATOM 11867 N N . THR A 1 18 ? -0.111 9.249 2.511 1.00 0.00 11 THR A N 9
ATOM 11868 C CA . THR A 1 18 ? 0.011 7.923 3.104 1.00 0.00 11 THR A CA 9
ATOM 11869 C C . THR A 1 18 ? -1.358 7.335 3.422 1.00 0.00 11 THR A C 9
ATOM 11870 O O . THR A 1 18 ? -2.318 8.066 3.669 1.00 0.00 11 THR A O 9
ATOM 11881 N N . VAL A 1 19 ? -1.443 6.008 3.416 1.00 0.00 12 VAL A N 9
ATOM 11882 C CA . VAL A 1 19 ? -2.696 5.321 3.706 1.00 0.00 12 VAL A CA 9
ATOM 11883 C C . VAL A 1 19 ? -2.518 4.305 4.828 1.00 0.00 12 VAL A C 9
ATOM 11884 O O . VAL A 1 19 ? -1.739 3.359 4.706 1.00 0.00 12 VAL A O 9
ATOM 11897 N N . TYR A 1 20 ? -3.246 4.506 5.921 1.00 0.00 13 TYR A N 9
ATOM 11898 C CA . TYR A 1 20 ? -3.168 3.608 7.068 1.00 0.00 13 TYR A CA 9
ATOM 11899 C C . TYR A 1 20 ? -3.910 2.304 6.790 1.00 0.00 13 TYR A C 9
ATOM 11900 O O . TYR A 1 20 ? -5.137 2.244 6.875 1.00 0.00 13 TYR A O 9
ATOM 11918 N N . VAL A 1 21 ? -3.156 1.261 6.458 1.00 0.00 14 VAL A N 9
ATOM 11919 C CA . VAL A 1 21 ? -3.740 -0.043 6.170 1.00 0.00 14 VAL A CA 9
ATOM 11920 C C . VAL A 1 21 ? -3.326 -1.074 7.213 1.00 0.00 14 VAL A C 9
ATOM 11921 O O . VAL A 1 21 ? -2.163 -1.134 7.614 1.00 0.00 14 VAL A O 9
ATOM 11934 N N . SER A 1 22 ? -4.284 -1.885 7.650 1.00 0.00 15 SER A N 9
ATOM 11935 C CA . SER A 1 22 ? -4.020 -2.913 8.650 1.00 0.00 15 SER A CA 9
ATOM 11936 C C . SER A 1 22 ? -4.619 -4.250 8.226 1.00 0.00 15 SER A C 9
ATOM 11937 O O . SER A 1 22 ? -5.361 -4.328 7.248 1.00 0.00 15 SER A O 9
ATOM 11945 N N . ASN A 1 23 ? -4.289 -5.301 8.970 1.00 0.00 16 ASN A N 9
ATOM 11946 C CA . ASN A 1 23 ? -4.794 -6.637 8.672 1.00 0.00 16 ASN A CA 9
ATOM 11947 C C . ASN A 1 23 ? -4.293 -7.117 7.314 1.00 0.00 16 ASN A C 9
ATOM 11948 O O . ASN A 1 23 ? -4.928 -7.947 6.663 1.00 0.00 16 ASN A O 9
ATOM 11959 N N . LEU A 1 24 ? -3.149 -6.589 6.891 1.00 0.00 17 LEU A N 9
ATOM 11960 C CA . LEU A 1 24 ? -2.561 -6.964 5.610 1.00 0.00 17 LEU A CA 9
ATOM 11961 C C . LEU A 1 24 ? -1.783 -8.271 5.729 1.00 0.00 17 LEU A C 9
ATOM 11962 O O . LEU A 1 24 ? -1.170 -8.566 6.755 1.00 0.00 17 LEU A O 9
ATOM 11978 N N . PRO A 1 25 ? -1.804 -9.073 4.654 1.00 0.00 18 PRO A N 9
ATOM 11979 C CA . PRO A 1 25 ? -1.104 -10.360 4.612 1.00 0.00 18 PRO A CA 9
ATOM 11980 C C . PRO A 1 25 ? 0.412 -10.194 4.580 1.00 0.00 18 PRO A C 9
ATOM 11981 O O . PRO A 1 25 ? 1.028 -10.231 3.514 1.00 0.00 18 PRO A O 9
ATOM 11992 N N . PHE A 1 26 ? 1.008 -10.011 5.753 1.00 0.00 19 PHE A N 9
ATOM 11993 C CA . PHE A 1 26 ? 2.452 -9.839 5.859 1.00 0.00 19 PHE A CA 9
ATOM 11994 C C . PHE A 1 26 ? 3.186 -10.862 4.997 1.00 0.00 19 PHE A C 9
ATOM 11995 O O . PHE A 1 26 ? 4.332 -10.648 4.603 1.00 0.00 19 PHE A O 9
ATOM 12012 N N . SER A 1 27 ? 2.516 -11.973 4.709 1.00 0.00 20 SER A N 9
ATOM 12013 C CA . SER A 1 27 ? 3.106 -13.032 3.897 1.00 0.00 20 SER A CA 9
ATOM 12014 C C . SER A 1 27 ? 3.747 -12.458 2.638 1.00 0.00 20 SER A C 9
ATOM 12015 O O . SER A 1 27 ? 4.693 -13.029 2.093 1.00 0.00 20 SER A O 9
ATOM 12023 N N . LEU A 1 28 ? 3.226 -11.325 2.180 1.00 0.00 21 LEU A N 9
ATOM 12024 C CA . LEU A 1 28 ? 3.747 -10.671 0.984 1.00 0.00 21 LEU A CA 9
ATOM 12025 C C . LEU A 1 28 ? 4.982 -9.839 1.313 1.00 0.00 21 LEU A C 9
ATOM 12026 O O . LEU A 1 28 ? 5.389 -9.741 2.471 1.00 0.00 21 LEU A O 9
ATOM 12042 N N . THR A 1 29 ? 5.576 -9.239 0.285 1.00 0.00 22 THR A N 9
ATOM 12043 C CA . THR A 1 29 ? 6.764 -8.415 0.464 1.00 0.00 22 THR A CA 9
ATOM 12044 C C . THR A 1 29 ? 6.502 -6.973 0.044 1.00 0.00 22 THR A C 9
ATOM 12045 O O . THR A 1 29 ? 5.515 -6.683 -0.630 1.00 0.00 22 THR A O 9
ATOM 12056 N N . ASN A 1 30 ? 7.392 -6.073 0.448 1.00 0.00 23 ASN A N 9
ATOM 12057 C CA . ASN A 1 30 ? 7.255 -4.660 0.113 1.00 0.00 23 ASN A CA 9
ATOM 12058 C C . ASN A 1 30 ? 6.799 -4.485 -1.332 1.00 0.00 23 ASN A C 9
ATOM 12059 O O . ASN A 1 30 ? 5.844 -3.759 -1.608 1.00 0.00 23 ASN A O 9
ATOM 12070 N N . ASN A 1 31 ? 7.487 -5.156 -2.249 1.00 0.00 24 ASN A N 9
ATOM 12071 C CA . ASN A 1 31 ? 7.152 -5.075 -3.667 1.00 0.00 24 ASN A CA 9
ATOM 12072 C C . ASN A 1 31 ? 5.675 -5.379 -3.895 1.00 0.00 24 ASN A C 9
ATOM 12073 O O . ASN A 1 31 ? 4.967 -4.616 -4.552 1.00 0.00 24 ASN A O 9
ATOM 12084 N N . ASP A 1 32 ? 5.216 -6.499 -3.347 1.00 0.00 25 ASP A N 9
ATOM 12085 C CA . ASP A 1 32 ? 3.822 -6.904 -3.489 1.00 0.00 25 ASP A CA 9
ATOM 12086 C C . ASP A 1 32 ? 2.884 -5.734 -3.207 1.00 0.00 25 ASP A C 9
ATOM 12087 O O . ASP A 1 32 ? 2.196 -5.247 -4.105 1.00 0.00 25 ASP A O 9
ATOM 12096 N N . LEU A 1 33 ? 2.862 -5.289 -1.956 1.00 0.00 26 LEU A N 9
ATOM 12097 C CA . LEU A 1 33 ? 2.008 -4.176 -1.555 1.00 0.00 26 LEU A CA 9
ATOM 12098 C C . LEU A 1 33 ? 2.066 -3.048 -2.580 1.00 0.00 26 LEU A C 9
ATOM 12099 O O . LEU A 1 33 ? 1.041 -2.631 -3.118 1.00 0.00 26 LEU A O 9
ATOM 12115 N N . TYR A 1 34 ? 3.273 -2.561 -2.847 1.00 0.00 27 TYR A N 9
ATOM 12116 C CA . TYR A 1 34 ? 3.465 -1.481 -3.808 1.00 0.00 27 TYR A CA 9
ATOM 12117 C C . TYR A 1 34 ? 2.598 -1.691 -5.045 1.00 0.00 27 TYR A C 9
ATOM 12118 O O . TYR A 1 34 ? 1.807 -0.824 -5.417 1.00 0.00 27 TYR A O 9
ATOM 12136 N N . ARG A 1 35 ? 2.753 -2.850 -5.678 1.00 0.00 28 ARG A N 9
ATOM 12137 C CA . ARG A 1 35 ? 1.985 -3.175 -6.874 1.00 0.00 28 ARG A CA 9
ATOM 12138 C C . ARG A 1 35 ? 0.502 -3.319 -6.545 1.00 0.00 28 ARG A C 9
ATOM 12139 O O . ARG A 1 35 ? -0.336 -2.594 -7.082 1.00 0.00 28 ARG A O 9
ATOM 12160 N N . ILE A 1 36 ? 0.186 -4.259 -5.661 1.00 0.00 29 ILE A N 9
ATOM 12161 C CA . ILE A 1 36 ? -1.196 -4.497 -5.261 1.00 0.00 29 ILE A CA 9
ATOM 12162 C C . ILE A 1 36 ? -1.961 -3.186 -5.119 1.00 0.00 29 ILE A C 9
ATOM 12163 O O . ILE A 1 36 ? -2.991 -2.983 -5.762 1.00 0.00 29 ILE A O 9
ATOM 12179 N N . PHE A 1 37 ? -1.449 -2.297 -4.274 1.00 0.00 30 PHE A N 9
ATOM 12180 C CA . PHE A 1 37 ? -2.084 -1.004 -4.048 1.00 0.00 30 PHE A CA 9
ATOM 12181 C C . PHE A 1 37 ? -2.002 -0.132 -5.298 1.00 0.00 30 PHE A C 9
ATOM 12182 O O . PHE A 1 37 ? -2.792 0.796 -5.473 1.00 0.00 30 PHE A O 9
ATOM 12199 N N . SER A 1 38 ? -1.041 -0.438 -6.164 1.00 0.00 31 SER A N 9
ATOM 12200 C CA . SER A 1 38 ? -0.853 0.319 -7.396 1.00 0.00 31 SER A CA 9
ATOM 12201 C C . SER A 1 38 ? -2.106 0.264 -8.264 1.00 0.00 31 SER A C 9
ATOM 12202 O O . SER A 1 38 ? -2.246 1.024 -9.223 1.00 0.00 31 SER A O 9
ATOM 12210 N N . LYS A 1 39 ? -3.017 -0.641 -7.921 1.00 0.00 32 LYS A N 9
ATOM 12211 C CA . LYS A 1 39 ? -4.260 -0.796 -8.667 1.00 0.00 32 LYS A CA 9
ATOM 12212 C C . LYS A 1 39 ? -5.173 0.408 -8.459 1.00 0.00 32 LYS A C 9
ATOM 12213 O O . LYS A 1 39 ? -6.060 0.674 -9.270 1.00 0.00 32 LYS A O 9
ATOM 12232 N N . TYR A 1 40 ? -4.951 1.131 -7.367 1.00 0.00 33 TYR A N 9
ATOM 12233 C CA . TYR A 1 40 ? -5.755 2.306 -7.052 1.00 0.00 33 TYR A CA 9
ATOM 12234 C C . TYR A 1 40 ? -5.012 3.588 -7.417 1.00 0.00 33 TYR A C 9
ATOM 12235 O O . TYR A 1 40 ? -5.576 4.491 -8.034 1.00 0.00 33 TYR A O 9
ATOM 12253 N N . GLY A 1 41 ? -3.742 3.659 -7.032 1.00 0.00 34 GLY A N 9
ATOM 12254 C CA . GLY A 1 41 ? -2.942 4.833 -7.327 1.00 0.00 34 GLY A CA 9
ATOM 12255 C C . GLY A 1 41 ? -1.455 4.537 -7.326 1.00 0.00 34 GLY A C 9
ATOM 12256 O O . GLY A 1 41 ? -0.978 3.716 -6.542 1.00 0.00 34 GLY A O 9
ATOM 12260 N N . LYS A 1 42 ? -0.720 5.205 -8.208 1.00 0.00 35 LYS A N 9
ATOM 12261 C CA . LYS A 1 42 ? 0.722 5.009 -8.308 1.00 0.00 35 LYS A CA 9
ATOM 12262 C C . LYS A 1 42 ? 1.382 5.120 -6.937 1.00 0.00 35 LYS A C 9
ATOM 12263 O O . LYS A 1 42 ? 1.108 6.050 -6.178 1.00 0.00 35 LYS A O 9
ATOM 12282 N N . VAL A 1 43 ? 2.254 4.165 -6.626 1.00 0.00 36 VAL A N 9
ATOM 12283 C CA . VAL A 1 43 ? 2.955 4.157 -5.348 1.00 0.00 36 VAL A CA 9
ATOM 12284 C C . VAL A 1 43 ? 4.369 4.706 -5.493 1.00 0.00 36 VAL A C 9
ATOM 12285 O O . VAL A 1 43 ? 5.067 4.404 -6.461 1.00 0.00 36 VAL A O 9
ATOM 12298 N N . VAL A 1 44 ? 4.788 5.514 -4.524 1.00 0.00 37 VAL A N 9
ATOM 12299 C CA . VAL A 1 44 ? 6.121 6.104 -4.543 1.00 0.00 37 VAL A CA 9
ATOM 12300 C C . VAL A 1 44 ? 7.015 5.476 -3.481 1.00 0.00 37 VAL A C 9
ATOM 12301 O O . VAL A 1 44 ? 8.204 5.250 -3.708 1.00 0.00 37 VAL A O 9
ATOM 12314 N N . LYS A 1 45 ? 6.436 5.194 -2.318 1.00 0.00 38 LYS A N 9
ATOM 12315 C CA . LYS A 1 45 ? 7.179 4.589 -1.219 1.00 0.00 38 LYS A CA 9
ATOM 12316 C C . LYS A 1 45 ? 6.270 3.710 -0.367 1.00 0.00 38 LYS A C 9
ATOM 12317 O O . LYS A 1 45 ? 5.085 4.000 -0.203 1.00 0.00 38 LYS A O 9
ATOM 12336 N N . VAL A 1 46 ? 6.832 2.634 0.176 1.00 0.00 39 VAL A N 9
ATOM 12337 C CA . VAL A 1 46 ? 6.073 1.715 1.014 1.00 0.00 39 VAL A CA 9
ATOM 12338 C C . VAL A 1 46 ? 6.578 1.736 2.452 1.00 0.00 39 VAL A C 9
ATOM 12339 O O . VAL A 1 46 ? 7.754 2.003 2.705 1.00 0.00 39 VAL A O 9
ATOM 12352 N N . THR A 1 47 ? 5.683 1.453 3.393 1.00 0.00 40 THR A N 9
ATOM 12353 C CA . THR A 1 47 ? 6.038 1.440 4.806 1.00 0.00 40 THR A CA 9
ATOM 12354 C C . THR A 1 47 ? 5.285 0.344 5.552 1.00 0.00 40 THR A C 9
ATOM 12355 O O . THR A 1 47 ? 4.135 0.040 5.233 1.00 0.00 40 THR A O 9
ATOM 12366 N N . ILE A 1 48 ? 5.941 -0.246 6.546 1.00 0.00 41 ILE A N 9
ATOM 12367 C CA . ILE A 1 48 ? 5.332 -1.308 7.338 1.00 0.00 41 ILE A CA 9
ATOM 12368 C C . ILE A 1 48 ? 5.607 -1.111 8.825 1.00 0.00 41 ILE A C 9
ATOM 12369 O O . ILE A 1 48 ? 6.748 -0.895 9.232 1.00 0.00 41 ILE A O 9
ATOM 12385 N N . MET A 1 49 ? 4.553 -1.188 9.631 1.00 0.00 42 MET A N 9
ATOM 12386 C CA . MET A 1 49 ? 4.682 -1.021 11.074 1.00 0.00 42 MET A CA 9
ATOM 12387 C C . MET A 1 49 ? 5.227 -2.290 11.722 1.00 0.00 42 MET A C 9
ATOM 12388 O O . MET A 1 49 ? 5.270 -3.349 11.096 1.00 0.00 42 MET A O 9
ATOM 12402 N N . LYS A 1 50 ? 5.642 -2.176 12.979 1.00 0.00 43 LYS A N 9
ATOM 12403 C CA . LYS A 1 50 ? 6.183 -3.314 13.712 1.00 0.00 43 LYS A CA 9
ATOM 12404 C C . LYS A 1 50 ? 5.949 -3.156 15.211 1.00 0.00 43 LYS A C 9
ATOM 12405 O O . LYS A 1 50 ? 6.074 -2.060 15.757 1.00 0.00 43 LYS A O 9
ATOM 12424 N N . ASP A 1 51 ? 5.609 -4.258 15.871 1.00 0.00 44 ASP A N 9
ATOM 12425 C CA . ASP A 1 51 ? 5.359 -4.243 17.308 1.00 0.00 44 ASP A CA 9
ATOM 12426 C C . ASP A 1 51 ? 6.670 -4.173 18.086 1.00 0.00 44 ASP A C 9
ATOM 12427 O O . ASP A 1 51 ? 7.744 -4.415 17.537 1.00 0.00 44 ASP A O 9
ATOM 12436 N N . LYS A 1 52 ? 6.573 -3.838 19.368 1.00 0.00 45 LYS A N 9
ATOM 12437 C CA . LYS A 1 52 ? 7.749 -3.736 20.224 1.00 0.00 45 LYS A CA 9
ATOM 12438 C C . LYS A 1 52 ? 7.919 -4.994 21.068 1.00 0.00 45 LYS A C 9
ATOM 12439 O O . LYS A 1 52 ? 8.946 -5.182 21.721 1.00 0.00 45 LYS A O 9
ATOM 12458 N N . ASP A 1 53 ? 6.907 -5.854 21.050 1.00 0.00 46 ASP A N 9
ATOM 12459 C CA . ASP A 1 53 ? 6.945 -7.097 21.812 1.00 0.00 46 ASP A CA 9
ATOM 12460 C C . ASP A 1 53 ? 7.218 -8.287 20.898 1.00 0.00 46 ASP A C 9
ATOM 12461 O O . ASP A 1 53 ? 8.246 -8.955 21.019 1.00 0.00 46 ASP A O 9
ATOM 12470 N N . THR A 1 54 ? 6.290 -8.549 19.983 1.00 0.00 47 THR A N 9
ATOM 12471 C CA . THR A 1 54 ? 6.429 -9.660 19.050 1.00 0.00 47 THR A CA 9
ATOM 12472 C C . THR A 1 54 ? 7.272 -9.262 17.844 1.00 0.00 47 THR A C 9
ATOM 12473 O O . THR A 1 54 ? 7.723 -10.117 17.081 1.00 0.00 47 THR A O 9
ATOM 12484 N N . ARG A 1 55 ? 7.483 -7.961 17.678 1.00 0.00 48 ARG A N 9
ATOM 12485 C CA . ARG A 1 55 ? 8.272 -7.450 16.563 1.00 0.00 48 ARG A CA 9
ATOM 12486 C C . ARG A 1 55 ? 7.730 -7.965 15.233 1.00 0.00 48 ARG A C 9
ATOM 12487 O O . ARG A 1 55 ? 8.494 -8.319 14.334 1.00 0.00 48 ARG A O 9
ATOM 12508 N N . LYS A 1 56 ? 6.408 -8.003 15.114 1.00 0.00 49 LYS A N 9
ATOM 12509 C CA . LYS A 1 56 ? 5.762 -8.473 13.894 1.00 0.00 49 LYS A CA 9
ATOM 12510 C C . LYS A 1 56 ? 4.995 -7.343 13.214 1.00 0.00 49 LYS A C 9
ATOM 12511 O O . LYS A 1 56 ? 4.500 -6.431 13.876 1.00 0.00 49 LYS A O 9
ATOM 12530 N N . SER A 1 57 ? 4.900 -7.411 11.890 1.00 0.00 50 SER A N 9
ATOM 12531 C CA . SER A 1 57 ? 4.195 -6.392 11.121 1.00 0.00 50 SER A CA 9
ATOM 12532 C C . SER A 1 57 ? 2.714 -6.362 11.488 1.00 0.00 50 SER A C 9
ATOM 12533 O O . SER A 1 57 ? 2.109 -5.295 11.591 1.00 0.00 50 SER A O 9
ATOM 12541 N N . LYS A 1 58 ? 2.136 -7.542 11.685 1.00 0.00 51 LYS A N 9
ATOM 12542 C CA . LYS A 1 58 ? 0.727 -7.655 12.041 1.00 0.00 51 LYS A CA 9
ATOM 12543 C C . LYS A 1 58 ? -0.157 -7.023 10.971 1.00 0.00 51 LYS A C 9
ATOM 12544 O O . LYS A 1 58 ? -1.279 -6.601 11.248 1.00 0.00 51 LYS A O 9
ATOM 12563 N N . GLY A 1 59 ? 0.356 -6.962 9.745 1.00 0.00 52 GLY A N 9
ATOM 12564 C CA . GLY A 1 59 ? -0.401 -6.382 8.652 1.00 0.00 52 GLY A CA 9
ATOM 12565 C C . GLY A 1 59 ? -0.339 -4.867 8.643 1.00 0.00 52 GLY A C 9
ATOM 12566 O O . GLY A 1 59 ? -0.280 -4.247 7.581 1.00 0.00 52 GLY A O 9
ATOM 12570 N N . VAL A 1 60 ? -0.354 -4.269 9.830 1.00 0.00 53 VAL A N 9
ATOM 12571 C CA . VAL A 1 60 ? -0.300 -2.818 9.955 1.00 0.00 53 VAL A CA 9
ATOM 12572 C C . VAL A 1 60 ? 0.812 -2.233 9.091 1.00 0.00 53 VAL A C 9
ATOM 12573 O O . VAL A 1 60 ? 1.976 -2.212 9.489 1.00 0.00 53 VAL A O 9
ATOM 12586 N N . ALA A 1 61 ? 0.443 -1.758 7.905 1.00 0.00 54 ALA A N 9
ATOM 12587 C CA . ALA A 1 61 ? 1.409 -1.170 6.985 1.00 0.00 54 ALA A CA 9
ATOM 12588 C C . ALA A 1 61 ? 0.892 0.146 6.414 1.00 0.00 54 ALA A C 9
ATOM 12589 O O . ALA A 1 61 ? -0.317 0.354 6.303 1.00 0.00 54 ALA A O 9
ATOM 12596 N N . PHE A 1 62 ? 1.814 1.033 6.054 1.00 0.00 55 PHE A N 9
ATOM 12597 C CA . PHE A 1 62 ? 1.451 2.330 5.496 1.00 0.00 55 PHE A CA 9
ATOM 12598 C C . PHE A 1 62 ? 1.869 2.428 4.032 1.00 0.00 55 PHE A C 9
ATOM 12599 O O . PHE A 1 62 ? 3.004 2.111 3.676 1.00 0.00 55 PHE A O 9
ATOM 12616 N N . ILE A 1 63 ? 0.943 2.870 3.187 1.00 0.00 56 ILE A N 9
ATOM 12617 C CA . ILE A 1 63 ? 1.214 3.011 1.762 1.00 0.00 56 ILE A CA 9
ATOM 12618 C C . ILE A 1 63 ? 1.234 4.478 1.349 1.00 0.00 56 ILE A C 9
ATOM 12619 O O . ILE A 1 63 ? 0.303 5.230 1.641 1.00 0.00 56 ILE A O 9
ATOM 12635 N N . LEU A 1 64 ? 2.300 4.880 0.665 1.00 0.00 57 LEU A N 9
ATOM 12636 C CA . LEU A 1 64 ? 2.442 6.258 0.209 1.00 0.00 57 LEU A CA 9
ATOM 12637 C C . LEU A 1 64 ? 2.164 6.368 -1.287 1.00 0.00 57 LEU A C 9
ATOM 12638 O O . LEU A 1 64 ? 2.741 5.636 -2.092 1.00 0.00 57 LEU A O 9
ATOM 12654 N N . PHE A 1 65 ? 1.277 7.288 -1.653 1.00 0.00 58 PHE A N 9
ATOM 12655 C CA . PHE A 1 65 ? 0.923 7.494 -3.052 1.00 0.00 58 PHE A CA 9
ATOM 12656 C C . PHE A 1 65 ? 1.452 8.834 -3.555 1.00 0.00 58 PHE A C 9
ATOM 12657 O O . PHE A 1 65 ? 1.693 9.753 -2.771 1.00 0.00 58 PHE A O 9
ATOM 12674 N N . LEU A 1 66 ? 1.631 8.938 -4.867 1.00 0.00 59 LEU A N 9
ATOM 12675 C CA . LEU A 1 66 ? 2.132 10.166 -5.476 1.00 0.00 59 LEU A CA 9
ATOM 12676 C C . LEU A 1 66 ? 1.273 11.361 -5.078 1.00 0.00 59 LEU A C 9
ATOM 12677 O O . LEU A 1 66 ? 1.791 12.415 -4.708 1.00 0.00 59 LEU A O 9
ATOM 12693 N N . ASP A 1 67 ? -0.042 11.189 -5.154 1.00 0.00 60 ASP A N 9
ATOM 12694 C CA . ASP A 1 67 ? -0.974 12.253 -4.798 1.00 0.00 60 ASP A CA 9
ATOM 12695 C C . ASP A 1 67 ? -2.057 11.735 -3.857 1.00 0.00 60 ASP A C 9
ATOM 12696 O O . ASP A 1 67 ? -2.676 10.702 -4.114 1.00 0.00 60 ASP A O 9
ATOM 12705 N N . LYS A 1 68 ? -2.281 12.458 -2.765 1.00 0.00 61 LYS A N 9
ATOM 12706 C CA . LYS A 1 68 ? -3.289 12.072 -1.785 1.00 0.00 61 LYS A CA 9
ATOM 12707 C C . LYS A 1 68 ? -4.598 11.696 -2.470 1.00 0.00 61 LYS A C 9
ATOM 12708 O O . LYS A 1 68 ? -5.232 10.702 -2.115 1.00 0.00 61 LYS A O 9
ATOM 12727 N N . ASP A 1 69 ? -4.997 12.495 -3.453 1.00 0.00 62 ASP A N 9
ATOM 12728 C CA . ASP A 1 69 ? -6.230 12.245 -4.190 1.00 0.00 62 ASP A CA 9
ATOM 12729 C C . ASP A 1 69 ? -6.396 10.756 -4.481 1.00 0.00 62 ASP A C 9
ATOM 12730 O O . ASP A 1 69 ? -7.491 10.208 -4.355 1.00 0.00 62 ASP A O 9
ATOM 12739 N N . SER A 1 70 ? -5.303 10.109 -4.871 1.00 0.00 63 SER A N 9
ATOM 12740 C CA . SER A 1 70 ? -5.329 8.685 -5.184 1.00 0.00 63 SER A CA 9
ATOM 12741 C C . SER A 1 70 ? -5.421 7.850 -3.911 1.00 0.00 63 SER A C 9
ATOM 12742 O O . SER A 1 70 ? -6.223 6.921 -3.822 1.00 0.00 63 SER A O 9
ATOM 12750 N N . ALA A 1 71 ? -4.594 8.189 -2.927 1.00 0.00 64 ALA A N 9
ATOM 12751 C CA . ALA A 1 71 ? -4.583 7.473 -1.658 1.00 0.00 64 ALA A CA 9
ATOM 12752 C C . ALA A 1 71 ? -5.995 7.320 -1.101 1.00 0.00 64 ALA A C 9
ATOM 12753 O O . ALA A 1 71 ? -6.414 6.220 -0.743 1.00 0.00 64 ALA A O 9
ATOM 12760 N N . GLN A 1 72 ? -6.722 8.430 -1.032 1.00 0.00 65 GLN A N 9
ATOM 12761 C CA . GLN A 1 72 ? -8.086 8.418 -0.518 1.00 0.00 65 GLN A CA 9
ATOM 12762 C C . GLN A 1 72 ? -8.908 7.316 -1.179 1.00 0.00 65 GLN A C 9
ATOM 12763 O O . GLN A 1 72 ? -9.424 6.425 -0.505 1.00 0.00 65 GLN A O 9
ATOM 12777 N N . ASN A 1 73 ? -9.024 7.383 -2.501 1.00 0.00 66 ASN A N 9
ATOM 12778 C CA . ASN A 1 73 ? -9.784 6.391 -3.253 1.00 0.00 66 ASN A CA 9
ATOM 12779 C C . ASN A 1 73 ? -9.582 4.995 -2.670 1.00 0.00 66 ASN A C 9
ATOM 12780 O O . ASN A 1 73 ? -10.544 4.324 -2.294 1.00 0.00 66 ASN A O 9
ATOM 12791 N N . CYS A 1 74 ? -8.327 4.567 -2.598 1.00 0.00 67 CYS A N 9
ATOM 12792 C CA . CYS A 1 74 ? -7.999 3.251 -2.061 1.00 0.00 67 CYS A CA 9
ATOM 12793 C C . CYS A 1 74 ? -8.594 3.068 -0.668 1.00 0.00 67 CYS A C 9
ATOM 12794 O O . CYS A 1 74 ? -8.980 1.962 -0.286 1.00 0.00 67 CYS A O 9
ATOM 12802 N N . THR A 1 75 ? -8.663 4.159 0.088 1.00 0.00 68 THR A N 9
ATOM 12803 C CA . THR A 1 75 ? -9.208 4.118 1.439 1.00 0.00 68 THR A CA 9
ATOM 12804 C C . THR A 1 75 ? -10.708 3.846 1.419 1.00 0.00 68 THR A C 9
ATOM 12805 O O . THR A 1 75 ? -11.343 3.743 2.469 1.00 0.00 68 THR A O 9
ATOM 12816 N N . ARG A 1 76 ? -11.268 3.729 0.220 1.00 0.00 69 ARG A N 9
ATOM 12817 C CA . ARG A 1 76 ? -12.694 3.469 0.064 1.00 0.00 69 ARG A CA 9
ATOM 12818 C C . ARG A 1 76 ? -12.929 2.130 -0.628 1.00 0.00 69 ARG A C 9
ATOM 12819 O O . ARG A 1 76 ? -14.012 1.553 -0.533 1.00 0.00 69 ARG A O 9
ATOM 12840 N N . ALA A 1 77 ? -11.908 1.642 -1.325 1.00 0.00 70 ALA A N 9
ATOM 12841 C CA . ALA A 1 77 ? -12.003 0.371 -2.031 1.00 0.00 70 ALA A CA 9
ATOM 12842 C C . ALA A 1 77 ? -11.806 -0.804 -1.079 1.00 0.00 70 ALA A C 9
ATOM 12843 O O . ALA A 1 77 ? -12.626 -1.722 -1.032 1.00 0.00 70 ALA A O 9
ATOM 12850 N N . ILE A 1 78 ? -10.715 -0.768 -0.321 1.00 0.00 71 ILE A N 9
ATOM 12851 C CA . ILE A 1 78 ? -10.411 -1.829 0.631 1.00 0.00 71 ILE A CA 9
ATOM 12852 C C . ILE A 1 78 ? -11.127 -1.599 1.957 1.00 0.00 71 ILE A C 9
ATOM 12853 O O . ILE A 1 78 ? -11.563 -2.546 2.611 1.00 0.00 71 ILE A O 9
ATOM 12869 N N . ASN A 1 79 ? -11.246 -0.334 2.348 1.00 0.00 72 ASN A N 9
ATOM 12870 C CA . ASN A 1 79 ? -11.910 0.021 3.597 1.00 0.00 72 ASN A CA 9
ATOM 12871 C C . ASN A 1 79 ? -13.198 -0.778 3.774 1.00 0.00 72 ASN A C 9
ATOM 12872 O O . ASN A 1 79 ? -14.103 -0.707 2.944 1.00 0.00 72 ASN A O 9
ATOM 12883 N N . ASN A 1 80 ? -13.271 -1.537 4.862 1.00 0.00 73 ASN A N 9
ATOM 12884 C CA . ASN A 1 80 ? -14.448 -2.350 5.149 1.00 0.00 73 ASN A CA 9
ATOM 12885 C C . ASN A 1 80 ? -14.601 -3.467 4.122 1.00 0.00 73 ASN A C 9
ATOM 12886 O O . ASN A 1 80 ? -15.708 -3.768 3.676 1.00 0.00 73 ASN A O 9
ATOM 12897 N N . LYS A 1 81 ? -13.482 -4.080 3.752 1.00 0.00 74 LYS A N 9
ATOM 12898 C CA . LYS A 1 81 ? -13.489 -5.166 2.779 1.00 0.00 74 LYS A CA 9
ATOM 12899 C C . LYS A 1 81 ? -12.598 -6.315 3.239 1.00 0.00 74 LYS A C 9
ATOM 12900 O O . LYS A 1 81 ? -11.630 -6.106 3.970 1.00 0.00 74 LYS A O 9
ATOM 12919 N N . GLN A 1 82 ? -12.930 -7.526 2.804 1.00 0.00 75 GLN A N 9
ATOM 12920 C CA . GLN A 1 82 ? -12.157 -8.707 3.172 1.00 0.00 75 GLN A CA 9
ATOM 12921 C C . GLN A 1 82 ? -11.148 -9.058 2.084 1.00 0.00 75 GLN A C 9
ATOM 12922 O O . GLN A 1 82 ? -11.517 -9.302 0.934 1.00 0.00 75 GLN A O 9
ATOM 12936 N N . LEU A 1 83 ? -9.872 -9.081 2.453 1.00 0.00 76 LEU A N 9
ATOM 12937 C CA . LEU A 1 83 ? -8.808 -9.401 1.508 1.00 0.00 76 LEU A CA 9
ATOM 12938 C C . LEU A 1 83 ? -7.902 -10.498 2.059 1.00 0.00 76 LEU A C 9
ATOM 12939 O O . LEU A 1 83 ? -7.559 -10.498 3.241 1.00 0.00 76 LEU A O 9
ATOM 12955 N N . PHE A 1 84 ? -7.517 -11.431 1.194 1.00 0.00 77 PHE A N 9
ATOM 12956 C CA . PHE A 1 84 ? -6.650 -12.533 1.593 1.00 0.00 77 PHE A CA 9
ATOM 12957 C C . PHE A 1 84 ? -7.200 -13.235 2.832 1.00 0.00 77 PHE A C 9
ATOM 12958 O O . PHE A 1 84 ? -6.442 -13.719 3.671 1.00 0.00 77 PHE A O 9
ATOM 12975 N N . GLY A 1 85 ? -8.524 -13.286 2.937 1.00 0.00 78 GLY A N 9
ATOM 12976 C CA . GLY A 1 85 ? -9.153 -13.930 4.076 1.00 0.00 78 GLY A CA 9
ATOM 12977 C C . GLY A 1 85 ? -8.858 -13.218 5.381 1.00 0.00 78 GLY A C 9
ATOM 12978 O O . GLY A 1 85 ? -8.606 -13.858 6.402 1.00 0.00 78 GLY A O 9
ATOM 12982 N N . ARG A 1 86 ? -8.888 -11.890 5.348 1.00 0.00 79 ARG A N 9
ATOM 12983 C CA . ARG A 1 86 ? -8.619 -11.090 6.537 1.00 0.00 79 ARG A CA 9
ATOM 12984 C C . ARG A 1 86 ? -9.127 -9.662 6.359 1.00 0.00 79 ARG A C 9
ATOM 12985 O O . ARG A 1 86 ? -8.590 -8.896 5.559 1.00 0.00 79 ARG A O 9
ATOM 13006 N N . VAL A 1 87 ? -10.167 -9.312 7.109 1.00 0.00 80 VAL A N 9
ATOM 13007 C CA . VAL A 1 87 ? -10.749 -7.977 7.034 1.00 0.00 80 VAL A CA 9
ATOM 13008 C C . VAL A 1 87 ? -9.672 -6.902 7.136 1.00 0.00 80 VAL A C 9
ATOM 13009 O O . VAL A 1 87 ? -8.985 -6.793 8.152 1.00 0.00 80 VAL A O 9
ATOM 13022 N N . ILE A 1 88 ? -9.531 -6.112 6.078 1.00 0.00 81 ILE A N 9
ATOM 13023 C CA . ILE A 1 88 ? -8.538 -5.044 6.049 1.00 0.00 81 ILE A CA 9
ATOM 13024 C C . ILE A 1 88 ? -9.166 -3.700 6.401 1.00 0.00 81 ILE A C 9
ATOM 13025 O O . ILE A 1 88 ? -10.296 -3.408 6.007 1.00 0.00 81 ILE A O 9
ATOM 13041 N N . LYS A 1 89 ? -8.427 -2.884 7.144 1.00 0.00 82 LYS A N 9
ATOM 13042 C CA . LYS A 1 89 ? -8.908 -1.568 7.547 1.00 0.00 82 LYS A CA 9
ATOM 13043 C C . LYS A 1 89 ? -8.082 -0.464 6.896 1.00 0.00 82 LYS A C 9
ATOM 13044 O O . LYS A 1 89 ? -6.853 -0.497 6.923 1.00 0.00 82 LYS A O 9
ATOM 13063 N N . ALA A 1 90 ? -8.767 0.515 6.313 1.00 0.00 83 ALA A N 9
ATOM 13064 C CA . ALA A 1 90 ? -8.096 1.632 5.658 1.00 0.00 83 ALA A CA 9
ATOM 13065 C C . ALA A 1 90 ? -8.564 2.965 6.231 1.00 0.00 83 ALA A C 9
ATOM 13066 O O . ALA A 1 90 ? -9.762 3.195 6.394 1.00 0.00 83 ALA A O 9
ATOM 13073 N N . SER A 1 91 ? -7.611 3.840 6.536 1.00 0.00 84 SER A N 9
ATOM 13074 C CA . SER A 1 91 ? -7.926 5.150 7.095 1.00 0.00 84 SER A CA 9
ATOM 13075 C C . SER A 1 91 ? -6.800 6.142 6.821 1.00 0.00 84 SER A C 9
ATOM 13076 O O . SER A 1 91 ? -5.625 5.836 7.026 1.00 0.00 84 SER A O 9
ATOM 13084 N N . ILE A 1 92 ? -7.169 7.332 6.357 1.00 0.00 85 ILE A N 9
ATOM 13085 C CA . ILE A 1 92 ? -6.191 8.370 6.056 1.00 0.00 85 ILE A CA 9
ATOM 13086 C C . ILE A 1 92 ? -5.325 8.679 7.273 1.00 0.00 85 ILE A C 9
ATOM 13087 O O . ILE A 1 92 ? -5.835 9.009 8.343 1.00 0.00 85 ILE A O 9
ATOM 13103 N N . ALA A 1 93 ? -4.011 8.571 7.100 1.00 0.00 86 ALA A N 9
ATOM 13104 C CA . ALA A 1 93 ? -3.074 8.842 8.182 1.00 0.00 86 ALA A CA 9
ATOM 13105 C C . ALA A 1 93 ? -2.692 10.318 8.221 1.00 0.00 86 ALA A C 9
ATOM 13106 O O . ALA A 1 93 ? -1.970 10.805 7.350 1.00 0.00 86 ALA A O 9
ATOM 13113 N N . ILE A 1 94 ? -3.182 11.025 9.234 1.00 0.00 87 ILE A N 9
ATOM 13114 C CA . ILE A 1 94 ? -2.891 12.445 9.385 1.00 0.00 87 ILE A CA 9
ATOM 13115 C C . ILE A 1 94 ? -2.337 12.748 10.773 1.00 0.00 87 ILE A C 9
ATOM 13116 O O . ILE A 1 94 ? -2.437 11.928 11.686 1.00 0.00 87 ILE A O 9
ATOM 13132 N N . GLY A 1 1 ? 18.170 27.132 -4.442 1.00 0.00 -6 GLY A N 10
ATOM 13133 C CA . GLY A 1 1 ? 18.155 25.708 -4.723 1.00 0.00 -6 GLY A CA 10
ATOM 13134 C C . GLY A 1 1 ? 17.231 24.944 -3.796 1.00 0.00 -6 GLY A C 10
ATOM 13135 O O . GLY A 1 1 ? 16.150 25.422 -3.453 1.00 0.00 -6 GLY A O 10
ATOM 13139 N N . SER A 1 2 ? 17.656 23.751 -3.391 1.00 0.00 -5 SER A N 10
ATOM 13140 C CA . SER A 1 2 ? 16.856 22.916 -2.503 1.00 0.00 -5 SER A CA 10
ATOM 13141 C C . SER A 1 2 ? 17.729 21.882 -1.797 1.00 0.00 -5 SER A C 10
ATOM 13142 O O . SER A 1 2 ? 18.533 21.198 -2.429 1.00 0.00 -5 SER A O 10
ATOM 13150 N N . SER A 1 3 ? 17.563 21.776 -0.483 1.00 0.00 -4 SER A N 10
ATOM 13151 C CA . SER A 1 3 ? 18.338 20.829 0.311 1.00 0.00 -4 SER A CA 10
ATOM 13152 C C . SER A 1 3 ? 17.419 19.869 1.061 1.00 0.00 -4 SER A C 10
ATOM 13153 O O . SER A 1 3 ? 16.377 20.268 1.580 1.00 0.00 -4 SER A O 10
ATOM 13161 N N . GLY A 1 4 ? 17.814 18.601 1.114 1.00 0.00 -3 GLY A N 10
ATOM 13162 C CA . GLY A 1 4 ? 17.016 17.603 1.803 1.00 0.00 -3 GLY A CA 10
ATOM 13163 C C . GLY A 1 4 ? 17.800 16.342 2.107 1.00 0.00 -3 GLY A C 10
ATOM 13164 O O . GLY A 1 4 ? 17.635 15.323 1.437 1.00 0.00 -3 GLY A O 10
ATOM 13168 N N . SER A 1 5 ? 18.657 16.411 3.121 1.00 0.00 -2 SER A N 10
ATOM 13169 C CA . SER A 1 5 ? 19.474 15.267 3.509 1.00 0.00 -2 SER A CA 10
ATOM 13170 C C . SER A 1 5 ? 18.652 13.982 3.496 1.00 0.00 -2 SER A C 10
ATOM 13171 O O . SER A 1 5 ? 17.812 13.761 4.368 1.00 0.00 -2 SER A O 10
ATOM 13179 N N . SER A 1 6 ? 18.900 13.138 2.499 1.00 0.00 -1 SER A N 10
ATOM 13180 C CA . SER A 1 6 ? 18.180 11.877 2.369 1.00 0.00 -1 SER A CA 10
ATOM 13181 C C . SER A 1 6 ? 19.136 10.739 2.023 1.00 0.00 -1 SER A C 10
ATOM 13182 O O . SER A 1 6 ? 19.749 10.731 0.956 1.00 0.00 -1 SER A O 10
ATOM 13190 N N . GLY A 1 7 ? 19.258 9.779 2.934 1.00 0.00 0 GLY A N 10
ATOM 13191 C CA . GLY A 1 7 ? 20.141 8.649 2.708 1.00 0.00 0 GLY A CA 10
ATOM 13192 C C . GLY A 1 7 ? 19.427 7.319 2.843 1.00 0.00 0 GLY A C 10
ATOM 13193 O O . GLY A 1 7 ? 18.469 7.046 2.121 1.00 0.00 0 GLY A O 10
ATOM 13197 N N . MET A 1 8 ? 19.895 6.489 3.769 1.00 0.00 1 MET A N 10
ATOM 13198 C CA . MET A 1 8 ? 19.295 5.180 3.996 1.00 0.00 1 MET A CA 10
ATOM 13199 C C . MET A 1 8 ? 18.086 5.289 4.920 1.00 0.00 1 MET A C 10
ATOM 13200 O O . MET A 1 8 ? 17.021 4.742 4.632 1.00 0.00 1 MET A O 10
ATOM 13214 N N . SER A 1 9 ? 18.259 5.997 6.031 1.00 0.00 2 SER A N 10
ATOM 13215 C CA . SER A 1 9 ? 17.183 6.174 7.000 1.00 0.00 2 SER A CA 10
ATOM 13216 C C . SER A 1 9 ? 17.330 7.500 7.739 1.00 0.00 2 SER A C 10
ATOM 13217 O O . SER A 1 9 ? 18.293 8.236 7.531 1.00 0.00 2 SER A O 10
ATOM 13225 N N . GLY A 1 10 ? 16.365 7.799 8.604 1.00 0.00 3 GLY A N 10
ATOM 13226 C CA . GLY A 1 10 ? 16.405 9.036 9.361 1.00 0.00 3 GLY A CA 10
ATOM 13227 C C . GLY A 1 10 ? 15.102 9.316 10.084 1.00 0.00 3 GLY A C 10
ATOM 13228 O O . GLY A 1 10 ? 14.617 8.483 10.849 1.00 0.00 3 GLY A O 10
ATOM 13232 N N . GLY A 1 11 ? 14.533 10.493 9.841 1.00 0.00 4 GLY A N 10
ATOM 13233 C CA . GLY A 1 11 ? 13.284 10.860 10.483 1.00 0.00 4 GLY A CA 10
ATOM 13234 C C . GLY A 1 11 ? 12.124 10.911 9.509 1.00 0.00 4 GLY A C 10
ATOM 13235 O O . GLY A 1 11 ? 11.877 11.942 8.881 1.00 0.00 4 GLY A O 10
ATOM 13239 N N . LEU A 1 12 ? 11.412 9.798 9.380 1.00 0.00 5 LEU A N 10
ATOM 13240 C CA . LEU A 1 12 ? 10.272 9.719 8.473 1.00 0.00 5 LEU A CA 10
ATOM 13241 C C . LEU A 1 12 ? 9.049 10.405 9.074 1.00 0.00 5 LEU A C 10
ATOM 13242 O O . LEU A 1 12 ? 8.816 10.333 10.281 1.00 0.00 5 LEU A O 10
ATOM 13258 N N . ALA A 1 13 ? 8.270 11.067 8.225 1.00 0.00 6 ALA A N 10
ATOM 13259 C CA . ALA A 1 13 ? 7.069 11.761 8.672 1.00 0.00 6 ALA A CA 10
ATOM 13260 C C . ALA A 1 13 ? 5.864 11.375 7.822 1.00 0.00 6 ALA A C 10
ATOM 13261 O O . ALA A 1 13 ? 5.964 11.185 6.609 1.00 0.00 6 ALA A O 10
ATOM 13268 N N . PRO A 1 14 ? 4.696 11.256 8.470 1.00 0.00 7 PRO A N 10
ATOM 13269 C CA . PRO A 1 14 ? 3.448 10.891 7.792 1.00 0.00 7 PRO A CA 10
ATOM 13270 C C . PRO A 1 14 ? 2.939 12.001 6.878 1.00 0.00 7 PRO A C 10
ATOM 13271 O O . PRO A 1 14 ? 3.559 13.058 6.765 1.00 0.00 7 PRO A O 10
ATOM 13282 N N . SER A 1 15 ? 1.806 11.753 6.229 1.00 0.00 8 SER A N 10
ATOM 13283 C CA . SER A 1 15 ? 1.215 12.730 5.322 1.00 0.00 8 SER A CA 10
ATOM 13284 C C . SER A 1 15 ? -0.165 12.276 4.857 1.00 0.00 8 SER A C 10
ATOM 13285 O O . SER A 1 15 ? -0.562 11.132 5.080 1.00 0.00 8 SER A O 10
ATOM 13293 N N . LYS A 1 16 ? -0.892 13.180 4.210 1.00 0.00 9 LYS A N 10
ATOM 13294 C CA . LYS A 1 16 ? -2.227 12.875 3.711 1.00 0.00 9 LYS A CA 10
ATOM 13295 C C . LYS A 1 16 ? -2.190 11.696 2.744 1.00 0.00 9 LYS A C 10
ATOM 13296 O O . LYS A 1 16 ? -3.037 10.805 2.804 1.00 0.00 9 LYS A O 10
ATOM 13315 N N . SER A 1 17 ? -1.203 11.698 1.854 1.00 0.00 10 SER A N 10
ATOM 13316 C CA . SER A 1 17 ? -1.058 10.630 0.872 1.00 0.00 10 SER A CA 10
ATOM 13317 C C . SER A 1 17 ? -1.045 9.264 1.552 1.00 0.00 10 SER A C 10
ATOM 13318 O O . SER A 1 17 ? -1.847 8.388 1.229 1.00 0.00 10 SER A O 10
ATOM 13326 N N . THR A 1 18 ? -0.127 9.090 2.498 1.00 0.00 11 THR A N 10
ATOM 13327 C CA . THR A 1 18 ? -0.007 7.832 3.224 1.00 0.00 11 THR A CA 10
ATOM 13328 C C . THR A 1 18 ? -1.378 7.239 3.527 1.00 0.00 11 THR A C 10
ATOM 13329 O O . THR A 1 18 ? -2.319 7.961 3.857 1.00 0.00 11 THR A O 10
ATOM 13340 N N . VAL A 1 19 ? -1.486 5.919 3.412 1.00 0.00 12 VAL A N 10
ATOM 13341 C CA . VAL A 1 19 ? -2.742 5.229 3.676 1.00 0.00 12 VAL A CA 10
ATOM 13342 C C . VAL A 1 19 ? -2.578 4.189 4.779 1.00 0.00 12 VAL A C 10
ATOM 13343 O O . VAL A 1 19 ? -1.900 3.177 4.597 1.00 0.00 12 VAL A O 10
ATOM 13356 N N . TYR A 1 20 ? -3.202 4.445 5.923 1.00 0.00 13 TYR A N 10
ATOM 13357 C CA . TYR A 1 20 ? -3.123 3.532 7.057 1.00 0.00 13 TYR A CA 10
ATOM 13358 C C . TYR A 1 20 ? -3.882 2.240 6.771 1.00 0.00 13 TYR A C 10
ATOM 13359 O O . TYR A 1 20 ? -5.109 2.193 6.867 1.00 0.00 13 TYR A O 10
ATOM 13377 N N . VAL A 1 21 ? -3.143 1.193 6.418 1.00 0.00 14 VAL A N 10
ATOM 13378 C CA . VAL A 1 21 ? -3.745 -0.101 6.119 1.00 0.00 14 VAL A CA 10
ATOM 13379 C C . VAL A 1 21 ? -3.341 -1.147 7.152 1.00 0.00 14 VAL A C 10
ATOM 13380 O O . VAL A 1 21 ? -2.175 -1.235 7.537 1.00 0.00 14 VAL A O 10
ATOM 13393 N N . SER A 1 22 ? -4.312 -1.938 7.596 1.00 0.00 15 SER A N 10
ATOM 13394 C CA . SER A 1 22 ? -4.058 -2.977 8.587 1.00 0.00 15 SER A CA 10
ATOM 13395 C C . SER A 1 22 ? -4.676 -4.303 8.155 1.00 0.00 15 SER A C 10
ATOM 13396 O O . SER A 1 22 ? -5.396 -4.369 7.159 1.00 0.00 15 SER A O 10
ATOM 13404 N N . ASN A 1 23 ? -4.389 -5.357 8.911 1.00 0.00 16 ASN A N 10
ATOM 13405 C CA . ASN A 1 23 ? -4.915 -6.683 8.607 1.00 0.00 16 ASN A CA 10
ATOM 13406 C C . ASN A 1 23 ? -4.386 -7.184 7.266 1.00 0.00 16 ASN A C 10
ATOM 13407 O O . ASN A 1 23 ? -5.025 -7.999 6.600 1.00 0.00 16 ASN A O 10
ATOM 13418 N N . LEU A 1 24 ? -3.215 -6.691 6.878 1.00 0.00 17 LEU A N 10
ATOM 13419 C CA . LEU A 1 24 ? -2.599 -7.089 5.617 1.00 0.00 17 LEU A CA 10
ATOM 13420 C C . LEU A 1 24 ? -1.791 -8.372 5.786 1.00 0.00 17 LEU A C 10
ATOM 13421 O O . LEU A 1 24 ? -1.161 -8.606 6.818 1.00 0.00 17 LEU A O 10
ATOM 13437 N N . PRO A 1 25 ? -1.806 -9.222 4.749 1.00 0.00 18 PRO A N 10
ATOM 13438 C CA . PRO A 1 25 ? -1.077 -10.494 4.758 1.00 0.00 18 PRO A CA 10
ATOM 13439 C C . PRO A 1 25 ? 0.434 -10.297 4.701 1.00 0.00 18 PRO A C 10
ATOM 13440 O O . PRO A 1 25 ? 1.043 -10.398 3.636 1.00 0.00 18 PRO A O 10
ATOM 13451 N N . PHE A 1 26 ? 1.033 -10.017 5.853 1.00 0.00 19 PHE A N 10
ATOM 13452 C CA . PHE A 1 26 ? 2.474 -9.805 5.934 1.00 0.00 19 PHE A CA 10
ATOM 13453 C C . PHE A 1 26 ? 3.217 -10.765 5.009 1.00 0.00 19 PHE A C 10
ATOM 13454 O O . PHE A 1 26 ? 4.277 -10.436 4.478 1.00 0.00 19 PHE A O 10
ATOM 13471 N N . SER A 1 27 ? 2.652 -11.953 4.822 1.00 0.00 20 SER A N 10
ATOM 13472 C CA . SER A 1 27 ? 3.262 -12.963 3.965 1.00 0.00 20 SER A CA 10
ATOM 13473 C C . SER A 1 27 ? 3.879 -12.324 2.725 1.00 0.00 20 SER A C 10
ATOM 13474 O O . SER A 1 27 ? 4.960 -12.714 2.283 1.00 0.00 20 SER A O 10
ATOM 13482 N N . LEU A 1 28 ? 3.184 -11.338 2.169 1.00 0.00 21 LEU A N 10
ATOM 13483 C CA . LEU A 1 28 ? 3.661 -10.642 0.979 1.00 0.00 21 LEU A CA 10
ATOM 13484 C C . LEU A 1 28 ? 4.898 -9.806 1.296 1.00 0.00 21 LEU A C 10
ATOM 13485 O O . LEU A 1 28 ? 5.354 -9.761 2.439 1.00 0.00 21 LEU A O 10
ATOM 13501 N N . THR A 1 29 ? 5.435 -9.144 0.277 1.00 0.00 22 THR A N 10
ATOM 13502 C CA . THR A 1 29 ? 6.618 -8.309 0.446 1.00 0.00 22 THR A CA 10
ATOM 13503 C C . THR A 1 29 ? 6.358 -6.884 -0.030 1.00 0.00 22 THR A C 10
ATOM 13504 O O . THR A 1 29 ? 5.500 -6.651 -0.880 1.00 0.00 22 THR A O 10
ATOM 13515 N N . ASN A 1 30 ? 7.105 -5.934 0.524 1.00 0.00 23 ASN A N 10
ATOM 13516 C CA . ASN A 1 30 ? 6.954 -4.531 0.156 1.00 0.00 23 ASN A CA 10
ATOM 13517 C C . ASN A 1 30 ? 6.625 -4.391 -1.328 1.00 0.00 23 ASN A C 10
ATOM 13518 O O . ASN A 1 30 ? 5.722 -3.647 -1.706 1.00 0.00 23 ASN A O 10
ATOM 13529 N N . ASN A 1 31 ? 7.366 -5.112 -2.163 1.00 0.00 24 ASN A N 10
ATOM 13530 C CA . ASN A 1 31 ? 7.153 -5.069 -3.605 1.00 0.00 24 ASN A CA 10
ATOM 13531 C C . ASN A 1 31 ? 5.711 -5.426 -3.954 1.00 0.00 24 ASN A C 10
ATOM 13532 O O . ASN A 1 31 ? 5.052 -4.718 -4.715 1.00 0.00 24 ASN A O 10
ATOM 13543 N N . ASP A 1 32 ? 5.229 -6.529 -3.391 1.00 0.00 25 ASP A N 10
ATOM 13544 C CA . ASP A 1 32 ? 3.865 -6.980 -3.640 1.00 0.00 25 ASP A CA 10
ATOM 13545 C C . ASP A 1 32 ? 2.863 -5.867 -3.352 1.00 0.00 25 ASP A C 10
ATOM 13546 O O . ASP A 1 32 ? 2.110 -5.451 -4.234 1.00 0.00 25 ASP A O 10
ATOM 13555 N N . LEU A 1 33 ? 2.857 -5.389 -2.113 1.00 0.00 26 LEU A N 10
ATOM 13556 C CA . LEU A 1 33 ? 1.946 -4.324 -1.707 1.00 0.00 26 LEU A CA 10
ATOM 13557 C C . LEU A 1 33 ? 1.964 -3.180 -2.715 1.00 0.00 26 LEU A C 10
ATOM 13558 O O . LEU A 1 33 ? 0.920 -2.765 -3.218 1.00 0.00 26 LEU A O 10
ATOM 13574 N N . TYR A 1 34 ? 3.158 -2.674 -3.006 1.00 0.00 27 TYR A N 10
ATOM 13575 C CA . TYR A 1 34 ? 3.312 -1.576 -3.954 1.00 0.00 27 TYR A CA 10
ATOM 13576 C C . TYR A 1 34 ? 2.359 -1.738 -5.135 1.00 0.00 27 TYR A C 10
ATOM 13577 O O . TYR A 1 34 ? 1.667 -0.797 -5.522 1.00 0.00 27 TYR A O 10
ATOM 13595 N N . ARG A 1 35 ? 2.328 -2.940 -5.701 1.00 0.00 28 ARG A N 10
ATOM 13596 C CA . ARG A 1 35 ? 1.462 -3.227 -6.838 1.00 0.00 28 ARG A CA 10
ATOM 13597 C C . ARG A 1 35 ? 0.007 -3.355 -6.394 1.00 0.00 28 ARG A C 10
ATOM 13598 O O . ARG A 1 35 ? -0.886 -2.740 -6.977 1.00 0.00 28 ARG A O 10
ATOM 13619 N N . ILE A 1 36 ? -0.222 -4.156 -5.360 1.00 0.00 29 ILE A N 10
ATOM 13620 C CA . ILE A 1 36 ? -1.567 -4.364 -4.838 1.00 0.00 29 ILE A CA 10
ATOM 13621 C C . ILE A 1 36 ? -2.297 -3.038 -4.658 1.00 0.00 29 ILE A C 10
ATOM 13622 O O . ILE A 1 36 ? -3.497 -2.937 -4.917 1.00 0.00 29 ILE A O 10
ATOM 13638 N N . PHE A 1 37 ? -1.566 -2.021 -4.213 1.00 0.00 30 PHE A N 10
ATOM 13639 C CA . PHE A 1 37 ? -2.144 -0.700 -3.999 1.00 0.00 30 PHE A CA 10
ATOM 13640 C C . PHE A 1 37 ? -2.022 0.157 -5.256 1.00 0.00 30 PHE A C 10
ATOM 13641 O O . PHE A 1 37 ? -2.630 1.223 -5.355 1.00 0.00 30 PHE A O 10
ATOM 13658 N N . SER A 1 38 ? -1.231 -0.316 -6.214 1.00 0.00 31 SER A N 10
ATOM 13659 C CA . SER A 1 38 ? -1.025 0.407 -7.462 1.00 0.00 31 SER A CA 10
ATOM 13660 C C . SER A 1 38 ? -2.324 0.501 -8.257 1.00 0.00 31 SER A C 10
ATOM 13661 O O . SER A 1 38 ? -2.594 1.507 -8.913 1.00 0.00 31 SER A O 10
ATOM 13669 N N . LYS A 1 39 ? -3.127 -0.557 -8.193 1.00 0.00 32 LYS A N 10
ATOM 13670 C CA . LYS A 1 39 ? -4.399 -0.597 -8.904 1.00 0.00 32 LYS A CA 10
ATOM 13671 C C . LYS A 1 39 ? -5.247 0.627 -8.571 1.00 0.00 32 LYS A C 10
ATOM 13672 O O . LYS A 1 39 ? -6.205 0.940 -9.278 1.00 0.00 32 LYS A O 10
ATOM 13691 N N . TYR A 1 40 ? -4.887 1.314 -7.493 1.00 0.00 33 TYR A N 10
ATOM 13692 C CA . TYR A 1 40 ? -5.616 2.503 -7.067 1.00 0.00 33 TYR A CA 10
ATOM 13693 C C . TYR A 1 40 ? -4.857 3.772 -7.442 1.00 0.00 33 TYR A C 10
ATOM 13694 O O . TYR A 1 40 ? -5.387 4.648 -8.124 1.00 0.00 33 TYR A O 10
ATOM 13712 N N . GLY A 1 41 ? -3.609 3.862 -6.992 1.00 0.00 34 GLY A N 10
ATOM 13713 C CA . GLY A 1 41 ? -2.795 5.026 -7.291 1.00 0.00 34 GLY A CA 10
ATOM 13714 C C . GLY A 1 41 ? -1.312 4.714 -7.279 1.00 0.00 34 GLY A C 10
ATOM 13715 O O . GLY A 1 41 ? -0.875 3.759 -6.636 1.00 0.00 34 GLY A O 10
ATOM 13719 N N . LYS A 1 42 ? -0.534 5.521 -7.993 1.00 0.00 35 LYS A N 10
ATOM 13720 C CA . LYS A 1 42 ? 0.910 5.327 -8.064 1.00 0.00 35 LYS A CA 10
ATOM 13721 C C . LYS A 1 42 ? 1.531 5.350 -6.671 1.00 0.00 35 LYS A C 10
ATOM 13722 O O . LYS A 1 42 ? 1.196 6.199 -5.845 1.00 0.00 35 LYS A O 10
ATOM 13741 N N . VAL A 1 43 ? 2.438 4.413 -6.416 1.00 0.00 36 VAL A N 10
ATOM 13742 C CA . VAL A 1 43 ? 3.108 4.327 -5.124 1.00 0.00 36 VAL A CA 10
ATOM 13743 C C . VAL A 1 43 ? 4.535 4.855 -5.209 1.00 0.00 36 VAL A C 10
ATOM 13744 O O . VAL A 1 43 ? 5.227 4.648 -6.206 1.00 0.00 36 VAL A O 10
ATOM 13757 N N . VAL A 1 44 ? 4.971 5.538 -4.155 1.00 0.00 37 VAL A N 10
ATOM 13758 C CA . VAL A 1 44 ? 6.318 6.095 -4.109 1.00 0.00 37 VAL A CA 10
ATOM 13759 C C . VAL A 1 44 ? 7.190 5.342 -3.111 1.00 0.00 37 VAL A C 10
ATOM 13760 O O . VAL A 1 44 ? 8.327 4.979 -3.413 1.00 0.00 37 VAL A O 10
ATOM 13773 N N . LYS A 1 45 ? 6.651 5.110 -1.919 1.00 0.00 38 LYS A N 10
ATOM 13774 C CA . LYS A 1 45 ? 7.378 4.399 -0.875 1.00 0.00 38 LYS A CA 10
ATOM 13775 C C . LYS A 1 45 ? 6.437 3.516 -0.062 1.00 0.00 38 LYS A C 10
ATOM 13776 O O . LYS A 1 45 ? 5.310 3.907 0.242 1.00 0.00 38 LYS A O 10
ATOM 13795 N N . VAL A 1 46 ? 6.907 2.323 0.289 1.00 0.00 39 VAL A N 10
ATOM 13796 C CA . VAL A 1 46 ? 6.108 1.386 1.070 1.00 0.00 39 VAL A CA 10
ATOM 13797 C C . VAL A 1 46 ? 6.599 1.313 2.511 1.00 0.00 39 VAL A C 10
ATOM 13798 O O . VAL A 1 46 ? 7.701 0.836 2.781 1.00 0.00 39 VAL A O 10
ATOM 13811 N N . THR A 1 47 ? 5.772 1.791 3.437 1.00 0.00 40 THR A N 10
ATOM 13812 C CA . THR A 1 47 ? 6.121 1.781 4.852 1.00 0.00 40 THR A CA 10
ATOM 13813 C C . THR A 1 47 ? 5.372 0.681 5.595 1.00 0.00 40 THR A C 10
ATOM 13814 O O . THR A 1 47 ? 4.187 0.452 5.353 1.00 0.00 40 THR A O 10
ATOM 13825 N N . ILE A 1 48 ? 6.070 0.005 6.501 1.00 0.00 41 ILE A N 10
ATOM 13826 C CA . ILE A 1 48 ? 5.469 -1.070 7.281 1.00 0.00 41 ILE A CA 10
ATOM 13827 C C . ILE A 1 48 ? 5.807 -0.930 8.762 1.00 0.00 41 ILE A C 10
ATOM 13828 O O . ILE A 1 48 ? 6.918 -0.541 9.121 1.00 0.00 41 ILE A O 10
ATOM 13844 N N . MET A 1 49 ? 4.841 -1.250 9.617 1.00 0.00 42 MET A N 10
ATOM 13845 C CA . MET A 1 49 ? 5.038 -1.163 11.059 1.00 0.00 42 MET A CA 10
ATOM 13846 C C . MET A 1 49 ? 5.693 -2.431 11.596 1.00 0.00 42 MET A C 10
ATOM 13847 O O . MET A 1 49 ? 5.855 -3.414 10.872 1.00 0.00 42 MET A O 10
ATOM 13861 N N . LYS A 1 50 ? 6.069 -2.403 12.870 1.00 0.00 43 LYS A N 10
ATOM 13862 C CA . LYS A 1 50 ? 6.706 -3.551 13.506 1.00 0.00 43 LYS A CA 10
ATOM 13863 C C . LYS A 1 50 ? 6.344 -3.623 14.986 1.00 0.00 43 LYS A C 10
ATOM 13864 O O . LYS A 1 50 ? 6.161 -2.597 15.641 1.00 0.00 43 LYS A O 10
ATOM 13883 N N . ASP A 1 51 ? 6.243 -4.841 15.506 1.00 0.00 44 ASP A N 10
ATOM 13884 C CA . ASP A 1 51 ? 5.905 -5.048 16.910 1.00 0.00 44 ASP A CA 10
ATOM 13885 C C . ASP A 1 51 ? 7.139 -4.893 17.794 1.00 0.00 44 ASP A C 10
ATOM 13886 O O . ASP A 1 51 ? 8.251 -4.709 17.300 1.00 0.00 44 ASP A O 10
ATOM 13895 N N . LYS A 1 52 ? 6.934 -4.968 19.105 1.00 0.00 45 LYS A N 10
ATOM 13896 C CA . LYS A 1 52 ? 8.028 -4.836 20.059 1.00 0.00 45 LYS A CA 10
ATOM 13897 C C . LYS A 1 52 ? 8.575 -6.205 20.452 1.00 0.00 45 LYS A C 10
ATOM 13898 O O . LYS A 1 52 ? 9.762 -6.482 20.282 1.00 0.00 45 LYS A O 10
ATOM 13917 N N . ASP A 1 53 ? 7.701 -7.057 20.978 1.00 0.00 46 ASP A N 10
ATOM 13918 C CA . ASP A 1 53 ? 8.096 -8.398 21.393 1.00 0.00 46 ASP A CA 10
ATOM 13919 C C . ASP A 1 53 ? 8.311 -9.300 20.181 1.00 0.00 46 ASP A C 10
ATOM 13920 O O . ASP A 1 53 ? 9.444 -9.640 19.840 1.00 0.00 46 ASP A O 10
ATOM 13929 N N . THR A 1 54 ? 7.215 -9.686 19.536 1.00 0.00 47 THR A N 10
ATOM 13930 C CA . THR A 1 54 ? 7.282 -10.551 18.364 1.00 0.00 47 THR A CA 10
ATOM 13931 C C . THR A 1 54 ? 8.096 -9.904 17.249 1.00 0.00 47 THR A C 10
ATOM 13932 O O . THR A 1 54 ? 8.731 -10.593 16.451 1.00 0.00 47 THR A O 10
ATOM 13943 N N . ARG A 1 55 ? 8.073 -8.576 17.201 1.00 0.00 48 ARG A N 10
ATOM 13944 C CA . ARG A 1 55 ? 8.808 -7.835 16.183 1.00 0.00 48 ARG A CA 10
ATOM 13945 C C . ARG A 1 55 ? 8.319 -8.202 14.785 1.00 0.00 48 ARG A C 10
ATOM 13946 O O . ARG A 1 55 ? 9.117 -8.447 13.880 1.00 0.00 48 ARG A O 10
ATOM 13967 N N . LYS A 1 56 ? 7.001 -8.238 14.615 1.00 0.00 49 LYS A N 10
ATOM 13968 C CA . LYS A 1 56 ? 6.404 -8.574 13.328 1.00 0.00 49 LYS A CA 10
ATOM 13969 C C . LYS A 1 56 ? 5.616 -7.393 12.769 1.00 0.00 49 LYS A C 10
ATOM 13970 O O . LYS A 1 56 ? 5.279 -6.460 13.498 1.00 0.00 49 LYS A O 10
ATOM 13989 N N . SER A 1 57 ? 5.324 -7.442 11.474 1.00 0.00 50 SER A N 10
ATOM 13990 C CA . SER A 1 57 ? 4.578 -6.375 10.817 1.00 0.00 50 SER A CA 10
ATOM 13991 C C . SER A 1 57 ? 3.163 -6.276 11.381 1.00 0.00 50 SER A C 10
ATOM 13992 O O . SER A 1 57 ? 2.561 -5.203 11.393 1.00 0.00 50 SER A O 10
ATOM 14000 N N . LYS A 1 58 ? 2.638 -7.405 11.847 1.00 0.00 51 LYS A N 10
ATOM 14001 C CA . LYS A 1 58 ? 1.296 -7.448 12.413 1.00 0.00 51 LYS A CA 10
ATOM 14002 C C . LYS A 1 58 ? 0.262 -6.967 11.399 1.00 0.00 51 LYS A C 10
ATOM 14003 O O . LYS A 1 58 ? -0.813 -6.497 11.770 1.00 0.00 51 LYS A O 10
ATOM 14022 N N . GLY A 1 59 ? 0.594 -7.090 10.118 1.00 0.00 52 GLY A N 10
ATOM 14023 C CA . GLY A 1 59 ? -0.317 -6.665 9.071 1.00 0.00 52 GLY A CA 10
ATOM 14024 C C . GLY A 1 59 ? -0.325 -5.160 8.886 1.00 0.00 52 GLY A C 10
ATOM 14025 O O . GLY A 1 59 ? -0.419 -4.667 7.762 1.00 0.00 52 GLY A O 10
ATOM 14029 N N . VAL A 1 60 ? -0.229 -4.429 9.991 1.00 0.00 53 VAL A N 10
ATOM 14030 C CA . VAL A 1 60 ? -0.227 -2.971 9.946 1.00 0.00 53 VAL A CA 10
ATOM 14031 C C . VAL A 1 60 ? 0.881 -2.452 9.037 1.00 0.00 53 VAL A C 10
ATOM 14032 O O . VAL A 1 60 ? 2.065 -2.635 9.318 1.00 0.00 53 VAL A O 10
ATOM 14045 N N . ALA A 1 61 ? 0.488 -1.802 7.946 1.00 0.00 54 ALA A N 10
ATOM 14046 C CA . ALA A 1 61 ? 1.448 -1.253 6.996 1.00 0.00 54 ALA A CA 10
ATOM 14047 C C . ALA A 1 61 ? 0.948 0.062 6.409 1.00 0.00 54 ALA A C 10
ATOM 14048 O O . ALA A 1 61 ? -0.234 0.204 6.096 1.00 0.00 54 ALA A O 10
ATOM 14055 N N . PHE A 1 62 ? 1.856 1.022 6.262 1.00 0.00 55 PHE A N 10
ATOM 14056 C CA . PHE A 1 62 ? 1.506 2.327 5.713 1.00 0.00 55 PHE A CA 10
ATOM 14057 C C . PHE A 1 62 ? 1.946 2.440 4.257 1.00 0.00 55 PHE A C 10
ATOM 14058 O O . PHE A 1 62 ? 3.114 2.224 3.932 1.00 0.00 55 PHE A O 10
ATOM 14075 N N . ILE A 1 63 ? 1.003 2.780 3.384 1.00 0.00 56 ILE A N 10
ATOM 14076 C CA . ILE A 1 63 ? 1.294 2.922 1.963 1.00 0.00 56 ILE A CA 10
ATOM 14077 C C . ILE A 1 63 ? 1.342 4.391 1.556 1.00 0.00 56 ILE A C 10
ATOM 14078 O O . ILE A 1 63 ? 0.364 5.123 1.715 1.00 0.00 56 ILE A O 10
ATOM 14094 N N . LEU A 1 64 ? 2.485 4.816 1.029 1.00 0.00 57 LEU A N 10
ATOM 14095 C CA . LEU A 1 64 ? 2.661 6.198 0.597 1.00 0.00 57 LEU A CA 10
ATOM 14096 C C . LEU A 1 64 ? 2.336 6.351 -0.885 1.00 0.00 57 LEU A C 10
ATOM 14097 O O . LEU A 1 64 ? 2.914 5.668 -1.732 1.00 0.00 57 LEU A O 10
ATOM 14113 N N . PHE A 1 65 ? 1.409 7.252 -1.193 1.00 0.00 58 PHE A N 10
ATOM 14114 C CA . PHE A 1 65 ? 1.008 7.496 -2.573 1.00 0.00 58 PHE A CA 10
ATOM 14115 C C . PHE A 1 65 ? 1.612 8.797 -3.093 1.00 0.00 58 PHE A C 10
ATOM 14116 O O . PHE A 1 65 ? 2.121 9.611 -2.322 1.00 0.00 58 PHE A O 10
ATOM 14133 N N . LEU A 1 66 ? 1.553 8.986 -4.407 1.00 0.00 59 LEU A N 10
ATOM 14134 C CA . LEU A 1 66 ? 2.094 10.187 -5.033 1.00 0.00 59 LEU A CA 10
ATOM 14135 C C . LEU A 1 66 ? 1.076 11.323 -5.002 1.00 0.00 59 LEU A C 10
ATOM 14136 O O . LEU A 1 66 ? 1.441 12.495 -4.909 1.00 0.00 59 LEU A O 10
ATOM 14152 N N . ASP A 1 67 ? -0.202 10.967 -5.079 1.00 0.00 60 ASP A N 10
ATOM 14153 C CA . ASP A 1 67 ? -1.273 11.956 -5.057 1.00 0.00 60 ASP A CA 10
ATOM 14154 C C . ASP A 1 67 ? -2.327 11.592 -4.015 1.00 0.00 60 ASP A C 10
ATOM 14155 O O . ASP A 1 67 ? -2.973 10.548 -4.108 1.00 0.00 60 ASP A O 10
ATOM 14164 N N . LYS A 1 68 ? -2.494 12.460 -3.023 1.00 0.00 61 LYS A N 10
ATOM 14165 C CA . LYS A 1 68 ? -3.469 12.232 -1.963 1.00 0.00 61 LYS A CA 10
ATOM 14166 C C . LYS A 1 68 ? -4.817 11.816 -2.543 1.00 0.00 61 LYS A C 10
ATOM 14167 O O . LYS A 1 68 ? -5.430 10.853 -2.083 1.00 0.00 61 LYS A O 10
ATOM 14186 N N . ASP A 1 69 ? -5.270 12.546 -3.556 1.00 0.00 62 ASP A N 10
ATOM 14187 C CA . ASP A 1 69 ? -6.544 12.251 -4.201 1.00 0.00 62 ASP A CA 10
ATOM 14188 C C . ASP A 1 69 ? -6.663 10.762 -4.515 1.00 0.00 62 ASP A C 10
ATOM 14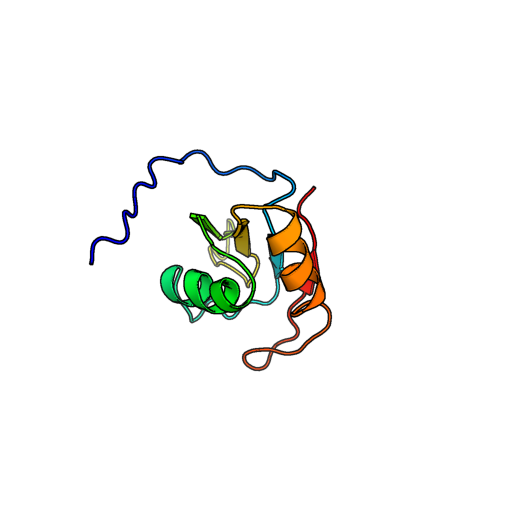189 O O . ASP A 1 69 ? -7.666 10.127 -4.191 1.00 0.00 62 ASP A O 10
ATOM 14198 N N . SER A 1 70 ? -5.631 10.212 -5.148 1.00 0.00 63 SER A N 10
ATOM 14199 C CA . SER A 1 70 ? -5.622 8.800 -5.510 1.00 0.00 63 SER A CA 10
ATOM 14200 C C . SER A 1 70 ? -5.758 7.920 -4.271 1.00 0.00 63 SER A C 10
ATOM 14201 O O . SER A 1 70 ? -6.540 6.970 -4.254 1.00 0.00 63 SER A O 10
ATOM 14209 N N . ALA A 1 71 ? -4.990 8.245 -3.236 1.00 0.00 64 ALA A N 10
ATOM 14210 C CA . ALA A 1 71 ? -5.026 7.487 -1.991 1.00 0.00 64 ALA A CA 10
ATOM 14211 C C . ALA A 1 71 ? -6.459 7.282 -1.514 1.00 0.00 64 ALA A C 10
ATOM 14212 O O . ALA A 1 71 ? -6.911 6.149 -1.347 1.00 0.00 64 ALA A O 10
ATOM 14219 N N . GLN A 1 72 ? -7.168 8.384 -1.295 1.00 0.00 65 GLN A N 10
ATOM 14220 C CA . GLN A 1 72 ? -8.551 8.324 -0.835 1.00 0.00 65 GLN A CA 10
ATOM 14221 C C . GLN A 1 72 ? -9.287 7.153 -1.476 1.00 0.00 65 GLN A C 10
ATOM 14222 O O . GLN A 1 72 ? -9.724 6.231 -0.788 1.00 0.00 65 GLN A O 10
ATOM 14236 N N . ASN A 1 73 ? -9.421 7.195 -2.797 1.00 0.00 66 ASN A N 10
ATOM 14237 C CA . ASN A 1 73 ? -10.105 6.137 -3.531 1.00 0.00 66 ASN A CA 10
ATOM 14238 C C . ASN A 1 73 ? -9.833 4.774 -2.901 1.00 0.00 66 ASN A C 10
ATOM 14239 O O . ASN A 1 73 ? -10.761 4.057 -2.525 1.00 0.00 66 ASN A O 10
ATOM 14250 N N . CYS A 1 74 ? -8.557 4.425 -2.788 1.00 0.00 67 CYS A N 10
ATOM 14251 C CA . CYS A 1 74 ? -8.162 3.149 -2.203 1.00 0.00 67 CYS A CA 10
ATOM 14252 C C . CYS A 1 74 ? -8.687 3.018 -0.777 1.00 0.00 67 CYS A C 10
ATOM 14253 O O . CYS A 1 74 ? -9.085 1.936 -0.346 1.00 0.00 67 CYS A O 10
ATOM 14261 N N . THR A 1 75 ? -8.683 4.129 -0.047 1.00 0.00 68 THR A N 10
ATOM 14262 C CA . THR A 1 75 ? -9.156 4.140 1.332 1.00 0.00 68 THR A CA 10
ATOM 14263 C C . THR A 1 75 ? -10.628 3.752 1.411 1.00 0.00 68 THR A C 10
ATOM 14264 O O . THR A 1 75 ? -11.160 3.518 2.496 1.00 0.00 68 THR A O 10
ATOM 14275 N N . ARG A 1 76 ? -11.280 3.685 0.256 1.00 0.00 69 ARG A N 10
ATOM 14276 C CA . ARG A 1 76 ? -12.692 3.325 0.195 1.00 0.00 69 ARG A CA 10
ATOM 14277 C C . ARG A 1 76 ? -12.882 1.984 -0.507 1.00 0.00 69 ARG A C 10
ATOM 14278 O O . ARG A 1 76 ? -13.893 1.309 -0.315 1.00 0.00 69 ARG A O 10
ATOM 14299 N N . ALA A 1 77 ? -11.902 1.604 -1.321 1.00 0.00 70 ALA A N 10
ATOM 14300 C CA . ALA A 1 77 ? -11.961 0.343 -2.050 1.00 0.00 70 ALA A CA 10
ATOM 14301 C C . ALA A 1 77 ? -11.676 -0.838 -1.128 1.00 0.00 70 ALA A C 10
ATOM 14302 O O . ALA A 1 77 ? -12.470 -1.776 -1.043 1.00 0.00 70 ALA A O 10
ATOM 14309 N N . ILE A 1 78 ? -10.540 -0.786 -0.442 1.00 0.00 71 ILE A N 10
ATOM 14310 C CA . ILE A 1 78 ? -10.152 -1.852 0.473 1.00 0.00 71 ILE A CA 10
ATOM 14311 C C . ILE A 1 78 ? -10.874 -1.719 1.810 1.00 0.00 71 ILE A C 10
ATOM 14312 O O . ILE A 1 78 ? -11.182 -2.715 2.462 1.00 0.00 71 ILE A O 10
ATOM 14328 N N . ASN A 1 79 ? -11.141 -0.480 2.211 1.00 0.00 72 ASN A N 10
ATOM 14329 C CA . ASN A 1 79 ? -11.829 -0.216 3.470 1.00 0.00 72 ASN A CA 10
ATOM 14330 C C . ASN A 1 79 ? -13.142 -0.989 3.545 1.00 0.00 72 ASN A C 10
ATOM 14331 O O . ASN A 1 79 ? -13.850 -1.129 2.549 1.00 0.00 72 ASN A O 10
ATOM 14342 N N . ASN A 1 80 ? -13.460 -1.490 4.735 1.00 0.00 73 ASN A N 10
ATOM 14343 C CA . ASN A 1 80 ? -14.688 -2.249 4.941 1.00 0.00 73 ASN A CA 10
ATOM 14344 C C . ASN A 1 80 ? -14.741 -3.459 4.013 1.00 0.00 73 ASN A C 10
ATOM 14345 O O . ASN A 1 80 ? -15.808 -3.839 3.531 1.00 0.00 73 ASN A O 10
ATOM 14356 N N . LYS A 1 81 ? -13.582 -4.062 3.768 1.00 0.00 74 LYS A N 10
ATOM 14357 C CA . LYS A 1 81 ? -13.496 -5.230 2.900 1.00 0.00 74 LYS A CA 10
ATOM 14358 C C . LYS A 1 81 ? -12.421 -6.195 3.392 1.00 0.00 74 LYS A C 10
ATOM 14359 O O . LYS A 1 81 ? -11.463 -5.787 4.048 1.00 0.00 74 LYS A O 10
ATOM 14378 N N . GLN A 1 82 ? -12.588 -7.473 3.070 1.00 0.00 75 GLN A N 10
ATOM 14379 C CA . GLN A 1 82 ? -11.631 -8.495 3.479 1.00 0.00 75 GLN A CA 10
ATOM 14380 C C . GLN A 1 82 ? -10.788 -8.956 2.295 1.00 0.00 75 GLN A C 10
ATOM 14381 O O . GLN A 1 82 ? -11.313 -9.239 1.218 1.00 0.00 75 GLN A O 10
ATOM 14395 N N . LEU A 1 83 ? -9.477 -9.029 2.502 1.00 0.00 76 LEU A N 10
ATOM 14396 C CA . LEU A 1 83 ? -8.560 -9.456 1.451 1.00 0.00 76 LEU A CA 10
ATOM 14397 C C . LEU A 1 83 ? -7.657 -10.583 1.941 1.00 0.00 76 LEU A C 10
ATOM 14398 O O . LEU A 1 83 ? -7.041 -10.482 3.003 1.00 0.00 76 LEU A O 10
ATOM 14414 N N . PHE A 1 84 ? -7.580 -11.655 1.160 1.00 0.00 77 PHE A N 10
ATOM 14415 C CA . PHE A 1 84 ? -6.750 -12.801 1.514 1.00 0.00 77 PHE A CA 10
ATOM 14416 C C . PHE A 1 84 ? -7.219 -13.428 2.824 1.00 0.00 77 PHE A C 10
ATOM 14417 O O . PHE A 1 84 ? -6.440 -14.060 3.536 1.00 0.00 77 PHE A O 10
ATOM 14434 N N . GLY A 1 85 ? -8.499 -13.246 3.136 1.00 0.00 78 GLY A N 10
ATOM 14435 C CA . GLY A 1 85 ? -9.050 -13.798 4.360 1.00 0.00 78 GLY A CA 10
ATOM 14436 C C . GLY A 1 85 ? -8.709 -12.963 5.578 1.00 0.00 78 GLY A C 10
ATOM 14437 O O . GLY A 1 85 ? -8.150 -13.470 6.550 1.00 0.00 78 GLY A O 10
ATOM 14441 N N . ARG A 1 86 ? -9.045 -11.678 5.525 1.00 0.00 79 ARG A N 10
ATOM 14442 C CA . ARG A 1 86 ? -8.768 -10.770 6.631 1.00 0.00 79 ARG A CA 10
ATOM 14443 C C . ARG A 1 86 ? -9.362 -9.390 6.364 1.00 0.00 79 ARG A C 10
ATOM 14444 O O . ARG A 1 86 ? -8.990 -8.718 5.402 1.00 0.00 79 ARG A O 10
ATOM 14465 N N . VAL A 1 87 ? -10.289 -8.974 7.221 1.00 0.00 80 VAL A N 10
ATOM 14466 C CA . VAL A 1 87 ? -10.935 -7.675 7.078 1.00 0.00 80 VAL A CA 10
ATOM 14467 C C . VAL A 1 87 ? -9.913 -6.545 7.126 1.00 0.00 80 VAL A C 10
ATOM 14468 O O . VAL A 1 87 ? -9.515 -6.100 8.203 1.00 0.00 80 VAL A O 10
ATOM 14481 N N . ILE A 1 88 ? -9.492 -6.085 5.953 1.00 0.00 81 ILE A N 10
ATOM 14482 C CA . ILE A 1 88 ? -8.517 -5.006 5.861 1.00 0.00 81 ILE A CA 10
ATOM 14483 C C . ILE A 1 88 ? -9.170 -3.652 6.119 1.00 0.00 81 ILE A C 10
ATOM 14484 O O . ILE A 1 88 ? -10.252 -3.364 5.607 1.00 0.00 81 ILE A O 10
ATOM 14500 N N . LYS A 1 89 ? -8.504 -2.822 6.915 1.00 0.00 82 LYS A N 10
ATOM 14501 C CA . LYS A 1 89 ? -9.017 -1.496 7.239 1.00 0.00 82 LYS A CA 10
ATOM 14502 C C . LYS A 1 89 ? -8.099 -0.409 6.689 1.00 0.00 82 LYS A C 10
ATOM 14503 O O . LYS A 1 89 ? -6.879 -0.482 6.833 1.00 0.00 82 LYS A O 10
ATOM 14522 N N . ALA A 1 90 ? -8.695 0.600 6.061 1.00 0.00 83 ALA A N 10
ATOM 14523 C CA . ALA A 1 90 ? -7.931 1.704 5.493 1.00 0.00 83 ALA A CA 10
ATOM 14524 C C . ALA A 1 90 ? -8.335 3.032 6.124 1.00 0.00 83 ALA A C 10
ATOM 14525 O O . ALA A 1 90 ? -9.500 3.243 6.458 1.00 0.00 83 ALA A O 10
ATOM 14532 N N . SER A 1 91 ? -7.363 3.925 6.285 1.00 0.00 84 SER A N 10
ATOM 14533 C CA . SER A 1 91 ? -7.617 5.232 6.880 1.00 0.00 84 SER A CA 10
ATOM 14534 C C . SER A 1 91 ? -6.435 6.170 6.656 1.00 0.00 84 SER A C 10
ATOM 14535 O O . SER A 1 91 ? -5.295 5.837 6.982 1.00 0.00 84 SER A O 10
ATOM 14543 N N . ILE A 1 92 ? -6.715 7.343 6.098 1.00 0.00 85 ILE A N 10
ATOM 14544 C CA . ILE A 1 92 ? -5.676 8.329 5.832 1.00 0.00 85 ILE A CA 10
ATOM 14545 C C . ILE A 1 92 ? -4.778 8.524 7.049 1.00 0.00 85 ILE A C 10
ATOM 14546 O O . ILE A 1 92 ? -5.250 8.866 8.133 1.00 0.00 85 ILE A O 10
ATOM 14562 N N . ALA A 1 93 ? -3.481 8.307 6.861 1.00 0.00 86 ALA A N 10
ATOM 14563 C CA . ALA A 1 93 ? -2.516 8.462 7.942 1.00 0.00 86 ALA A CA 10
ATOM 14564 C C . ALA A 1 93 ? -1.716 9.751 7.783 1.00 0.00 86 ALA A C 10
ATOM 14565 O O . ALA A 1 93 ? -0.718 9.788 7.063 1.00 0.00 86 ALA A O 10
ATOM 14572 N N . ILE A 1 94 ? -2.161 10.805 8.459 1.00 0.00 87 ILE A N 10
ATOM 14573 C CA . ILE A 1 94 ? -1.487 12.095 8.392 1.00 0.00 87 ILE A CA 10
ATOM 14574 C C . ILE A 1 94 ? -0.412 12.210 9.468 1.00 0.00 87 ILE A C 10
ATOM 14575 O O . ILE A 1 94 ? 0.318 13.199 9.529 1.00 0.00 87 ILE A O 10
ATOM 14591 N N . GLY A 1 1 ? -10.049 -8.013 24.288 1.00 0.00 -6 GLY A N 11
ATOM 14592 C CA . GLY A 1 1 ? -10.417 -6.759 23.657 1.00 0.00 -6 GLY A CA 11
ATOM 14593 C C . GLY A 1 1 ? -10.699 -6.916 22.176 1.00 0.00 -6 GLY A C 11
ATOM 14594 O O . GLY A 1 1 ? -10.665 -8.025 21.645 1.00 0.00 -6 GLY A O 11
ATOM 14598 N N . SER A 1 2 ? -10.981 -5.802 21.508 1.00 0.00 -5 SER A N 11
ATOM 14599 C CA . SER A 1 2 ? -11.276 -5.820 20.080 1.00 0.00 -5 SER A CA 11
ATOM 14600 C C . SER A 1 2 ? -9.991 -5.798 19.259 1.00 0.00 -5 SER A C 11
ATOM 14601 O O . SER A 1 2 ? -9.896 -5.096 18.253 1.00 0.00 -5 SER A O 11
ATOM 14609 N N . SER A 1 3 ? -9.003 -6.572 19.697 1.00 0.00 -4 SER A N 11
ATOM 14610 C CA . SER A 1 3 ? -7.721 -6.640 19.006 1.00 0.00 -4 SER A CA 11
ATOM 14611 C C . SER A 1 3 ? -7.272 -5.252 18.556 1.00 0.00 -4 SER A C 11
ATOM 14612 O O . SER A 1 3 ? -6.771 -5.079 17.446 1.00 0.00 -4 SER A O 11
ATOM 14620 N N . GLY A 1 4 ? -7.457 -4.266 19.428 1.00 0.00 -3 GLY A N 11
ATOM 14621 C CA . GLY A 1 4 ? -7.067 -2.906 19.104 1.00 0.00 -3 GLY A CA 11
ATOM 14622 C C . GLY A 1 4 ? -7.380 -1.931 20.222 1.00 0.00 -3 GLY A C 11
ATOM 14623 O O . GLY A 1 4 ? -8.092 -0.948 20.016 1.00 0.00 -3 GLY A O 11
ATOM 14627 N N . SER A 1 5 ? -6.849 -2.204 21.409 1.00 0.00 -2 SER A N 11
ATOM 14628 C CA . SER A 1 5 ? -7.079 -1.346 22.566 1.00 0.00 -2 SER A CA 11
ATOM 14629 C C . SER A 1 5 ? -5.992 -0.282 22.678 1.00 0.00 -2 SER A C 11
ATOM 14630 O O . SER A 1 5 ? -6.279 0.891 22.917 1.00 0.00 -2 SER A O 11
ATOM 14638 N N . SER A 1 6 ? -4.743 -0.701 22.505 1.00 0.00 -1 SER A N 11
ATOM 14639 C CA . SER A 1 6 ? -3.611 0.214 22.591 1.00 0.00 -1 SER A CA 11
ATOM 14640 C C . SER A 1 6 ? -3.112 0.593 21.200 1.00 0.00 -1 SER A C 11
ATOM 14641 O O . SER A 1 6 ? -2.586 -0.244 20.468 1.00 0.00 -1 SER A O 11
ATOM 14649 N N . GLY A 1 7 ? -3.281 1.862 20.842 1.00 0.00 0 GLY A N 11
ATOM 14650 C CA . GLY A 1 7 ? -2.843 2.331 19.540 1.00 0.00 0 GLY A CA 11
ATOM 14651 C C . GLY A 1 7 ? -4.004 2.660 18.622 1.00 0.00 0 GLY A C 11
ATOM 14652 O O . GLY A 1 7 ? -4.089 2.143 17.509 1.00 0.00 0 GLY A O 11
ATOM 14656 N N . MET A 1 8 ? -4.900 3.523 19.091 1.00 0.00 1 MET A N 11
ATOM 14657 C CA . MET A 1 8 ? -6.061 3.920 18.303 1.00 0.00 1 MET A CA 11
ATOM 14658 C C . MET A 1 8 ? -5.633 4.562 16.988 1.00 0.00 1 MET A C 11
ATOM 14659 O O . MET A 1 8 ? -6.174 4.248 15.928 1.00 0.00 1 MET A O 11
ATOM 14673 N N . SER A 1 9 ? -4.658 5.463 17.064 1.00 0.00 2 SER A N 11
ATOM 14674 C CA . SER A 1 9 ? -4.160 6.152 15.879 1.00 0.00 2 SER A CA 11
ATOM 14675 C C . SER A 1 9 ? -2.811 6.807 16.159 1.00 0.00 2 SER A C 11
ATOM 14676 O O . SER A 1 9 ? -2.514 7.183 17.292 1.00 0.00 2 SER A O 11
ATOM 14684 N N . GLY A 1 10 ? -1.997 6.940 15.116 1.00 0.00 3 GLY A N 11
ATOM 14685 C CA . GLY A 1 10 ? -0.689 7.550 15.269 1.00 0.00 3 GLY A CA 11
ATOM 14686 C C . GLY A 1 10 ? 0.344 6.948 14.336 1.00 0.00 3 GLY A C 11
ATOM 14687 O O . GLY A 1 10 ? 0.082 6.758 13.149 1.00 0.00 3 GLY A O 11
ATOM 14691 N N . GLY A 1 11 ? 1.523 6.650 14.874 1.00 0.00 4 GLY A N 11
ATOM 14692 C CA . GLY A 1 11 ? 2.581 6.072 14.067 1.00 0.00 4 GLY A CA 11
ATOM 14693 C C . GLY A 1 11 ? 3.390 7.122 13.333 1.00 0.00 4 GLY A C 11
ATOM 14694 O O . GLY A 1 11 ? 3.679 8.188 13.879 1.00 0.00 4 GLY A O 11
ATOM 14698 N N . LEU A 1 12 ? 3.759 6.822 12.092 1.00 0.00 5 LEU A N 11
ATOM 14699 C CA . LEU A 1 12 ? 4.542 7.749 11.282 1.00 0.00 5 LEU A CA 11
ATOM 14700 C C . LEU A 1 12 ? 3.855 8.019 9.947 1.00 0.00 5 LEU A C 11
ATOM 14701 O O . LEU A 1 12 ? 2.945 7.293 9.548 1.00 0.00 5 LEU A O 11
ATOM 14717 N N . ALA A 1 13 ? 4.298 9.068 9.261 1.00 0.00 6 ALA A N 11
ATOM 14718 C CA . ALA A 1 13 ? 3.729 9.431 7.969 1.00 0.00 6 ALA A CA 11
ATOM 14719 C C . ALA A 1 13 ? 2.279 9.879 8.115 1.00 0.00 6 ALA A C 11
ATOM 14720 O O . ALA A 1 13 ? 1.375 9.359 7.460 1.00 0.00 6 ALA A O 11
ATOM 14727 N N . PRO A 1 14 ? 2.048 10.866 8.993 1.00 0.00 7 PRO A N 11
ATOM 14728 C CA . PRO A 1 14 ? 0.709 11.405 9.245 1.00 0.00 7 PRO A CA 11
ATOM 14729 C C . PRO A 1 14 ? 0.172 12.201 8.061 1.00 0.00 7 PRO A C 11
ATOM 14730 O O . PRO A 1 14 ? -0.901 12.799 8.137 1.00 0.00 7 PRO A O 11
ATOM 14741 N N . SER A 1 15 ? 0.926 12.205 6.966 1.00 0.00 8 SER A N 11
ATOM 14742 C CA . SER A 1 15 ? 0.527 12.931 5.766 1.00 0.00 8 SER A CA 11
ATOM 14743 C C . SER A 1 15 ? -0.649 12.243 5.080 1.00 0.00 8 SER A C 11
ATOM 14744 O O . SER A 1 15 ? -0.826 11.030 5.193 1.00 0.00 8 SER A O 11
ATOM 14752 N N . LYS A 1 16 ? -1.451 13.027 4.367 1.00 0.00 9 LYS A N 11
ATOM 14753 C CA . LYS A 1 16 ? -2.611 12.495 3.661 1.00 0.00 9 LYS A CA 11
ATOM 14754 C C . LYS A 1 16 ? -2.203 11.368 2.717 1.00 0.00 9 LYS A C 11
ATOM 14755 O O . LYS A 1 16 ? -2.690 10.243 2.832 1.00 0.00 9 LYS A O 11
ATOM 14774 N N . SER A 1 17 ? -1.306 11.677 1.786 1.00 0.00 10 SER A N 11
ATOM 14775 C CA . SER A 1 17 ? -0.835 10.690 0.822 1.00 0.00 10 SER A CA 11
ATOM 14776 C C . SER A 1 17 ? -0.797 9.297 1.444 1.00 0.00 10 SER A C 11
ATOM 14777 O O . SER A 1 17 ? -1.382 8.351 0.915 1.00 0.00 10 SER A O 11
ATOM 14785 N N . THR A 1 18 ? -0.104 9.179 2.572 1.00 0.00 11 THR A N 11
ATOM 14786 C CA . THR A 1 18 ? 0.013 7.903 3.267 1.00 0.00 11 THR A CA 11
ATOM 14787 C C . THR A 1 18 ? -1.360 7.314 3.569 1.00 0.00 11 THR A C 11
ATOM 14788 O O . THR A 1 18 ? -2.309 8.042 3.861 1.00 0.00 11 THR A O 11
ATOM 14799 N N . VAL A 1 19 ? -1.459 5.990 3.497 1.00 0.00 12 VAL A N 11
ATOM 14800 C CA . VAL A 1 19 ? -2.717 5.302 3.764 1.00 0.00 12 VAL A CA 11
ATOM 14801 C C . VAL A 1 19 ? -2.543 4.239 4.843 1.00 0.00 12 VAL A C 11
ATOM 14802 O O . VAL A 1 19 ? -1.870 3.231 4.633 1.00 0.00 12 VAL A O 11
ATOM 14815 N N . TYR A 1 20 ? -3.156 4.472 5.999 1.00 0.00 13 TYR A N 11
ATOM 14816 C CA . TYR A 1 20 ? -3.068 3.535 7.113 1.00 0.00 13 TYR A CA 11
ATOM 14817 C C . TYR A 1 20 ? -3.820 2.245 6.801 1.00 0.00 13 TYR A C 11
ATOM 14818 O O . TYR A 1 20 ? -5.047 2.194 6.882 1.00 0.00 13 TYR A O 11
ATOM 14836 N N . VAL A 1 21 ? -3.075 1.204 6.444 1.00 0.00 14 VAL A N 11
ATOM 14837 C CA . VAL A 1 21 ? -3.669 -0.087 6.121 1.00 0.00 14 VAL A CA 11
ATOM 14838 C C . VAL A 1 21 ? -3.336 -1.127 7.185 1.00 0.00 14 VAL A C 11
ATOM 14839 O O . VAL A 1 21 ? -2.174 -1.310 7.546 1.00 0.00 14 VAL A O 11
ATOM 14852 N N . SER A 1 22 ? -4.364 -1.806 7.683 1.00 0.00 15 SER A N 11
ATOM 14853 C CA . SER A 1 22 ? -4.181 -2.827 8.708 1.00 0.00 15 SER A CA 11
ATOM 14854 C C . SER A 1 22 ? -4.701 -4.178 8.229 1.00 0.00 15 SER A C 11
ATOM 14855 O O . SER A 1 22 ? -5.395 -4.265 7.217 1.00 0.00 15 SER A O 11
ATOM 14863 N N . ASN A 1 23 ? -4.359 -5.231 8.964 1.00 0.00 16 ASN A N 11
ATOM 14864 C CA . ASN A 1 23 ? -4.790 -6.580 8.614 1.00 0.00 16 ASN A CA 11
ATOM 14865 C C . ASN A 1 23 ? -4.220 -7.000 7.263 1.00 0.00 16 ASN A C 11
ATOM 14866 O O . ASN A 1 23 ? -4.922 -7.582 6.434 1.00 0.00 16 ASN A O 11
ATOM 14877 N N . LEU A 1 24 ? -2.944 -6.701 7.046 1.00 0.00 17 LEU A N 11
ATOM 14878 C CA . LEU A 1 24 ? -2.279 -7.048 5.795 1.00 0.00 17 LEU A CA 11
ATOM 14879 C C . LEU A 1 24 ? -1.464 -8.329 5.948 1.00 0.00 17 LEU A C 11
ATOM 14880 O O . LEU A 1 24 ? -0.816 -8.563 6.968 1.00 0.00 17 LEU A O 11
ATOM 14896 N N . PRO A 1 25 ? -1.495 -9.178 4.910 1.00 0.00 18 PRO A N 11
ATOM 14897 C CA . PRO A 1 25 ? -0.763 -10.448 4.904 1.00 0.00 18 PRO A CA 11
ATOM 14898 C C . PRO A 1 25 ? 0.746 -10.247 4.820 1.00 0.00 18 PRO A C 11
ATOM 14899 O O . PRO A 1 25 ? 1.340 -10.371 3.749 1.00 0.00 18 PRO A O 11
ATOM 14910 N N . PHE A 1 26 ? 1.361 -9.936 5.957 1.00 0.00 19 PHE A N 11
ATOM 14911 C CA . PHE A 1 26 ? 2.801 -9.717 6.011 1.00 0.00 19 PHE A CA 11
ATOM 14912 C C . PHE A 1 26 ? 3.538 -10.724 5.134 1.00 0.00 19 PHE A C 11
ATOM 14913 O O . PHE A 1 26 ? 4.626 -10.446 4.630 1.00 0.00 19 PHE A O 11
ATOM 14930 N N . SER A 1 27 ? 2.937 -11.897 4.956 1.00 0.00 20 SER A N 11
ATOM 14931 C CA . SER A 1 27 ? 3.537 -12.948 4.144 1.00 0.00 20 SER A CA 11
ATOM 14932 C C . SER A 1 27 ? 4.139 -12.371 2.866 1.00 0.00 20 SER A C 11
ATOM 14933 O O . SER A 1 27 ? 5.196 -12.810 2.410 1.00 0.00 20 SER A O 11
ATOM 14941 N N . LEU A 1 28 ? 3.460 -11.383 2.294 1.00 0.00 21 LEU A N 11
ATOM 14942 C CA . LEU A 1 28 ? 3.926 -10.743 1.068 1.00 0.00 21 LEU A CA 11
ATOM 14943 C C . LEU A 1 28 ? 5.157 -9.884 1.337 1.00 0.00 21 LEU A C 11
ATOM 14944 O O . LEU A 1 28 ? 5.683 -9.864 2.450 1.00 0.00 21 LEU A O 11
ATOM 14960 N N . THR A 1 29 ? 5.612 -9.172 0.310 1.00 0.00 22 THR A N 11
ATOM 14961 C CA . THR A 1 29 ? 6.780 -8.310 0.435 1.00 0.00 22 THR A CA 11
ATOM 14962 C C . THR A 1 29 ? 6.476 -6.899 -0.056 1.00 0.00 22 THR A C 11
ATOM 14963 O O . THR A 1 29 ? 5.564 -6.692 -0.855 1.00 0.00 22 THR A O 11
ATOM 14974 N N . ASN A 1 30 ? 7.248 -5.930 0.428 1.00 0.00 23 ASN A N 11
ATOM 14975 C CA . ASN A 1 30 ? 7.061 -4.537 0.037 1.00 0.00 23 ASN A CA 11
ATOM 14976 C C . ASN A 1 30 ? 6.609 -4.436 -1.416 1.00 0.00 23 ASN A C 11
ATOM 14977 O O . ASN A 1 30 ? 5.691 -3.684 -1.740 1.00 0.00 23 ASN A O 11
ATOM 14988 N N . ASN A 1 31 ? 7.260 -5.200 -2.287 1.00 0.00 24 ASN A N 11
ATOM 14989 C CA . ASN A 1 31 ? 6.925 -5.196 -3.707 1.00 0.00 24 ASN A CA 11
ATOM 14990 C C . ASN A 1 31 ? 5.458 -5.556 -3.920 1.00 0.00 24 ASN A C 11
ATOM 14991 O O . ASN A 1 31 ? 4.723 -4.836 -4.596 1.00 0.00 24 ASN A O 11
ATOM 15002 N N . ASP A 1 32 ? 5.039 -6.675 -3.340 1.00 0.00 25 ASP A N 11
ATOM 15003 C CA . ASP A 1 32 ? 3.659 -7.131 -3.464 1.00 0.00 25 ASP A CA 11
ATOM 15004 C C . ASP A 1 32 ? 2.683 -5.989 -3.195 1.00 0.00 25 ASP A C 11
ATOM 15005 O O . ASP A 1 32 ? 1.937 -5.573 -4.083 1.00 0.00 25 ASP A O 11
ATOM 15014 N N . LEU A 1 33 ? 2.692 -5.488 -1.965 1.00 0.00 26 LEU A N 11
ATOM 15015 C CA . LEU A 1 33 ? 1.807 -4.395 -1.578 1.00 0.00 26 LEU A CA 11
ATOM 15016 C C . LEU A 1 33 ? 1.803 -3.297 -2.637 1.00 0.00 26 LEU A C 11
ATOM 15017 O O . LEU A 1 33 ? 0.756 -2.958 -3.190 1.00 0.00 26 LEU A O 11
ATOM 15033 N N . TYR A 1 34 ? 2.979 -2.746 -2.916 1.00 0.00 27 TYR A N 11
ATOM 15034 C CA . TYR A 1 34 ? 3.111 -1.686 -3.908 1.00 0.00 27 TYR A CA 11
ATOM 15035 C C . TYR A 1 34 ? 2.135 -1.896 -5.062 1.00 0.00 27 TYR A C 11
ATOM 15036 O O . TYR A 1 34 ? 1.409 -0.981 -5.450 1.00 0.00 27 TYR A O 11
ATOM 15054 N N . ARG A 1 35 ? 2.125 -3.109 -5.607 1.00 0.00 28 ARG A N 11
ATOM 15055 C CA . ARG A 1 35 ? 1.239 -3.440 -6.716 1.00 0.00 28 ARG A CA 11
ATOM 15056 C C . ARG A 1 35 ? -0.210 -3.529 -6.248 1.00 0.00 28 ARG A C 11
ATOM 15057 O O . ARG A 1 35 ? -1.102 -2.919 -6.838 1.00 0.00 28 ARG A O 11
ATOM 15078 N N . ILE A 1 36 ? -0.436 -4.293 -5.184 1.00 0.00 29 ILE A N 11
ATOM 15079 C CA . ILE A 1 36 ? -1.777 -4.461 -4.637 1.00 0.00 29 ILE A CA 11
ATOM 15080 C C . ILE A 1 36 ? -2.470 -3.115 -4.456 1.00 0.00 29 ILE A C 11
ATOM 15081 O O . ILE A 1 36 ? -3.691 -3.012 -4.575 1.00 0.00 29 ILE A O 11
ATOM 15097 N N . PHE A 1 37 ? -1.682 -2.084 -4.170 1.00 0.00 30 PHE A N 11
ATOM 15098 C CA . PHE A 1 37 ? -2.219 -0.742 -3.974 1.00 0.00 30 PHE A CA 11
ATOM 15099 C C . PHE A 1 37 ? -2.108 0.081 -5.254 1.00 0.00 30 PHE A C 11
ATOM 15100 O O . PHE A 1 37 ? -2.690 1.160 -5.364 1.00 0.00 30 PHE A O 11
ATOM 15117 N N . SER A 1 38 ? -1.355 -0.437 -6.220 1.00 0.00 31 SER A N 11
ATOM 15118 C CA . SER A 1 38 ? -1.163 0.251 -7.491 1.00 0.00 31 SER A CA 11
ATOM 15119 C C . SER A 1 38 ? -2.474 0.332 -8.268 1.00 0.00 31 SER A C 11
ATOM 15120 O O . SER A 1 38 ? -2.787 1.356 -8.876 1.00 0.00 31 SER A O 11
ATOM 15128 N N . LYS A 1 39 ? -3.236 -0.757 -8.245 1.00 0.00 32 LYS A N 11
ATOM 15129 C CA . LYS A 1 39 ? -4.514 -0.811 -8.946 1.00 0.00 32 LYS A CA 11
ATOM 15130 C C . LYS A 1 39 ? -5.350 0.429 -8.650 1.00 0.00 32 LYS A C 11
ATOM 15131 O O . LYS A 1 39 ? -6.273 0.760 -9.394 1.00 0.00 32 LYS A O 11
ATOM 15150 N N . TYR A 1 40 ? -5.020 1.113 -7.560 1.00 0.00 33 TYR A N 11
ATOM 15151 C CA . TYR A 1 40 ? -5.742 2.318 -7.166 1.00 0.00 33 TYR A CA 11
ATOM 15152 C C . TYR A 1 40 ? -4.953 3.571 -7.534 1.00 0.00 33 TYR A C 11
ATOM 15153 O O . TYR A 1 40 ? -5.443 4.436 -8.258 1.00 0.00 33 TYR A O 11
ATOM 15171 N N . GLY A 1 41 ? -3.726 3.660 -7.028 1.00 0.00 34 GLY A N 11
ATOM 15172 C CA . GLY A 1 41 ? -2.888 4.809 -7.315 1.00 0.00 34 GLY A CA 11
ATOM 15173 C C . GLY A 1 41 ? -1.410 4.479 -7.249 1.00 0.00 34 GLY A C 11
ATOM 15174 O O . GLY A 1 41 ? -0.964 3.767 -6.350 1.00 0.00 34 GLY A O 11
ATOM 15178 N N . LYS A 1 42 ? -0.647 4.997 -8.206 1.00 0.00 35 LYS A N 11
ATOM 15179 C CA . LYS A 1 42 ? 0.790 4.754 -8.255 1.00 0.00 35 LYS A CA 11
ATOM 15180 C C . LYS A 1 42 ? 1.415 4.904 -6.871 1.00 0.00 35 LYS A C 11
ATOM 15181 O O . LYS A 1 42 ? 1.133 5.863 -6.153 1.00 0.00 35 LYS A O 11
ATOM 15200 N N . VAL A 1 43 ? 2.264 3.950 -6.504 1.00 0.00 36 VAL A N 11
ATOM 15201 C CA . VAL A 1 43 ? 2.931 3.978 -5.208 1.00 0.00 36 VAL A CA 11
ATOM 15202 C C . VAL A 1 43 ? 4.356 4.505 -5.334 1.00 0.00 36 VAL A C 11
ATOM 15203 O O . VAL A 1 43 ? 5.079 4.155 -6.266 1.00 0.00 36 VAL A O 11
ATOM 15216 N N . VAL A 1 44 ? 4.754 5.350 -4.388 1.00 0.00 37 VAL A N 11
ATOM 15217 C CA . VAL A 1 44 ? 6.093 5.926 -4.391 1.00 0.00 37 VAL A CA 11
ATOM 15218 C C . VAL A 1 44 ? 7.006 5.200 -3.410 1.00 0.00 37 VAL A C 11
ATOM 15219 O O . VAL A 1 44 ? 8.146 4.868 -3.734 1.00 0.00 37 VAL A O 11
ATOM 15232 N N . LYS A 1 45 ? 6.497 4.955 -2.207 1.00 0.00 38 LYS A N 11
ATOM 15233 C CA . LYS A 1 45 ? 7.264 4.265 -1.177 1.00 0.00 38 LYS A CA 11
ATOM 15234 C C . LYS A 1 45 ? 6.351 3.430 -0.285 1.00 0.00 38 LYS A C 11
ATOM 15235 O O . LYS A 1 45 ? 5.238 3.843 0.040 1.00 0.00 38 LYS A O 11
ATOM 15254 N N . VAL A 1 46 ? 6.829 2.254 0.109 1.00 0.00 39 VAL A N 11
ATOM 15255 C CA . VAL A 1 46 ? 6.057 1.363 0.966 1.00 0.00 39 VAL A CA 11
ATOM 15256 C C . VAL A 1 46 ? 6.583 1.383 2.396 1.00 0.00 39 VAL A C 11
ATOM 15257 O O . VAL A 1 46 ? 7.781 1.223 2.632 1.00 0.00 39 VAL A O 11
ATOM 15270 N N . THR A 1 47 ? 5.679 1.580 3.351 1.00 0.00 40 THR A N 11
ATOM 15271 C CA . THR A 1 47 ? 6.052 1.621 4.759 1.00 0.00 40 THR A CA 11
ATOM 15272 C C . THR A 1 47 ? 5.329 0.538 5.551 1.00 0.00 40 THR A C 11
ATOM 15273 O O . THR A 1 47 ? 4.138 0.299 5.350 1.00 0.00 40 THR A O 11
ATOM 15284 N N . ILE A 1 48 ? 6.056 -0.114 6.452 1.00 0.00 41 ILE A N 11
ATOM 15285 C CA . ILE A 1 48 ? 5.482 -1.171 7.276 1.00 0.00 41 ILE A CA 11
ATOM 15286 C C . ILE A 1 48 ? 5.859 -0.991 8.742 1.00 0.00 41 ILE A C 11
ATOM 15287 O O . ILE A 1 48 ? 6.999 -0.656 9.064 1.00 0.00 41 ILE A O 11
ATOM 15303 N N . MET A 1 49 ? 4.894 -1.218 9.628 1.00 0.00 42 MET A N 11
ATOM 15304 C CA . MET A 1 49 ? 5.125 -1.083 11.061 1.00 0.00 42 MET A CA 11
ATOM 15305 C C . MET A 1 49 ? 5.850 -2.307 11.612 1.00 0.00 42 MET A C 11
ATOM 15306 O O . MET A 1 49 ? 5.875 -3.363 10.980 1.00 0.00 42 MET A O 11
ATOM 15320 N N . LYS A 1 50 ? 6.439 -2.159 12.794 1.00 0.00 43 LYS A N 11
ATOM 15321 C CA . LYS A 1 50 ? 7.163 -3.252 13.431 1.00 0.00 43 LYS A CA 11
ATOM 15322 C C . LYS A 1 50 ? 7.150 -3.101 14.949 1.00 0.00 43 LYS A C 11
ATOM 15323 O O . LYS A 1 50 ? 7.590 -2.084 15.485 1.00 0.00 43 LYS A O 11
ATOM 15342 N N . ASP A 1 51 ? 6.644 -4.120 15.635 1.00 0.00 44 ASP A N 11
ATOM 15343 C CA . ASP A 1 51 ? 6.577 -4.102 17.092 1.00 0.00 44 ASP A CA 11
ATOM 15344 C C . ASP A 1 51 ? 7.971 -3.982 17.699 1.00 0.00 44 ASP A C 11
ATOM 15345 O O . ASP A 1 51 ? 8.967 -3.887 16.982 1.00 0.00 44 ASP A O 11
ATOM 15354 N N . LYS A 1 52 ? 8.035 -3.987 19.026 1.00 0.00 45 LYS A N 11
ATOM 15355 C CA . LYS A 1 52 ? 9.306 -3.879 19.732 1.00 0.00 45 LYS A CA 11
ATOM 15356 C C . LYS A 1 52 ? 9.599 -5.150 20.523 1.00 0.00 45 LYS A C 11
ATOM 15357 O O . LYS A 1 52 ? 10.705 -5.335 21.031 1.00 0.00 45 LYS A O 11
ATOM 15376 N N . ASP A 1 53 ? 8.603 -6.023 20.621 1.00 0.00 46 ASP A N 11
ATOM 15377 C CA . ASP A 1 53 ? 8.755 -7.278 21.348 1.00 0.00 46 ASP A CA 11
ATOM 15378 C C . ASP A 1 53 ? 8.857 -8.455 20.383 1.00 0.00 46 ASP A C 11
ATOM 15379 O O . ASP A 1 53 ? 9.851 -9.183 20.377 1.00 0.00 46 ASP A O 11
ATOM 15388 N N . THR A 1 54 ? 7.823 -8.638 19.568 1.00 0.00 47 THR A N 11
ATOM 15389 C CA . THR A 1 54 ? 7.795 -9.728 18.601 1.00 0.00 47 THR A CA 11
ATOM 15390 C C . THR A 1 54 ? 8.484 -9.328 17.302 1.00 0.00 47 THR A C 11
ATOM 15391 O O . THR A 1 54 ? 8.870 -10.182 16.504 1.00 0.00 47 THR A O 11
ATOM 15402 N N . ARG A 1 55 ? 8.637 -8.024 17.096 1.00 0.00 48 ARG A N 11
ATOM 15403 C CA . ARG A 1 55 ? 9.280 -7.511 15.892 1.00 0.00 48 ARG A CA 11
ATOM 15404 C C . ARG A 1 55 ? 8.580 -8.028 14.639 1.00 0.00 48 ARG A C 11
ATOM 15405 O O . ARG A 1 55 ? 9.228 -8.481 13.695 1.00 0.00 48 ARG A O 11
ATOM 15426 N N . LYS A 1 56 ? 7.253 -7.959 14.637 1.00 0.00 49 LYS A N 11
ATOM 15427 C CA . LYS A 1 56 ? 6.464 -8.420 13.501 1.00 0.00 49 LYS A CA 11
ATOM 15428 C C . LYS A 1 56 ? 5.628 -7.282 12.923 1.00 0.00 49 LYS A C 11
ATOM 15429 O O . LYS A 1 56 ? 5.253 -6.351 13.634 1.00 0.00 49 LYS A O 11
ATOM 15448 N N . SER A 1 57 ? 5.339 -7.366 11.628 1.00 0.00 50 SER A N 11
ATOM 15449 C CA . SER A 1 57 ? 4.549 -6.342 10.954 1.00 0.00 50 SER A CA 11
ATOM 15450 C C . SER A 1 57 ? 3.153 -6.246 11.560 1.00 0.00 50 SER A C 11
ATOM 15451 O O . SER A 1 57 ? 2.625 -5.152 11.764 1.00 0.00 50 SER A O 11
ATOM 15459 N N . LYS A 1 58 ? 2.558 -7.399 11.847 1.00 0.00 51 LYS A N 11
ATOM 15460 C CA . LYS A 1 58 ? 1.224 -7.448 12.432 1.00 0.00 51 LYS A CA 11
ATOM 15461 C C . LYS A 1 58 ? 0.189 -6.866 11.474 1.00 0.00 51 LYS A C 11
ATOM 15462 O O . LYS A 1 58 ? -0.867 -6.396 11.896 1.00 0.00 51 LYS A O 11
ATOM 15481 N N . GLY A 1 59 ? 0.498 -6.903 10.182 1.00 0.00 52 GLY A N 11
ATOM 15482 C CA . GLY A 1 59 ? -0.416 -6.378 9.185 1.00 0.00 52 GLY A CA 11
ATOM 15483 C C . GLY A 1 59 ? -0.342 -4.868 9.068 1.00 0.00 52 GLY A C 11
ATOM 15484 O O . GLY A 1 59 ? -0.422 -4.318 7.969 1.00 0.00 52 GLY A O 11
ATOM 15488 N N . VAL A 1 60 ? -0.189 -4.195 10.204 1.00 0.00 53 VAL A N 11
ATOM 15489 C CA . VAL A 1 60 ? -0.105 -2.740 10.225 1.00 0.00 53 VAL A CA 11
ATOM 15490 C C . VAL A 1 60 ? 0.965 -2.238 9.262 1.00 0.00 53 VAL A C 11
ATOM 15491 O O . VAL A 1 60 ? 2.160 -2.409 9.501 1.00 0.00 53 VAL A O 11
ATOM 15504 N N . ALA A 1 61 ? 0.528 -1.616 8.172 1.00 0.00 54 ALA A N 11
ATOM 15505 C CA . ALA A 1 61 ? 1.448 -1.086 7.173 1.00 0.00 54 ALA A CA 11
ATOM 15506 C C . ALA A 1 61 ? 0.933 0.227 6.594 1.00 0.00 54 ALA A C 11
ATOM 15507 O O . ALA A 1 61 ? -0.274 0.421 6.447 1.00 0.00 54 ALA A O 11
ATOM 15514 N N . PHE A 1 62 ? 1.855 1.126 6.267 1.00 0.00 55 PHE A N 11
ATOM 15515 C CA . PHE A 1 62 ? 1.494 2.422 5.705 1.00 0.00 55 PHE A CA 11
ATOM 15516 C C . PHE A 1 62 ? 1.937 2.527 4.249 1.00 0.00 55 PHE A C 11
ATOM 15517 O O . PHE A 1 62 ? 3.119 2.382 3.937 1.00 0.00 55 PHE A O 11
ATOM 15534 N N . ILE A 1 63 ? 0.980 2.777 3.362 1.00 0.00 56 ILE A N 11
ATOM 15535 C CA . ILE A 1 63 ? 1.271 2.901 1.939 1.00 0.00 56 ILE A CA 11
ATOM 15536 C C . ILE A 1 63 ? 1.330 4.365 1.516 1.00 0.00 56 ILE A C 11
ATOM 15537 O O . ILE A 1 63 ? 0.373 5.117 1.705 1.00 0.00 56 ILE A O 11
ATOM 15553 N N . LEU A 1 64 ? 2.459 4.763 0.940 1.00 0.00 57 LEU A N 11
ATOM 15554 C CA . LEU A 1 64 ? 2.644 6.137 0.487 1.00 0.00 57 LEU A CA 11
ATOM 15555 C C . LEU A 1 64 ? 2.291 6.275 -0.991 1.00 0.00 57 LEU A C 11
ATOM 15556 O O . LEU A 1 64 ? 2.910 5.645 -1.849 1.00 0.00 57 LEU A O 11
ATOM 15572 N N . PHE A 1 65 ? 1.295 7.105 -1.282 1.00 0.00 58 PHE A N 11
ATOM 15573 C CA . PHE A 1 65 ? 0.861 7.327 -2.656 1.00 0.00 58 PHE A CA 11
ATOM 15574 C C . PHE A 1 65 ? 1.440 8.628 -3.206 1.00 0.00 58 PHE A C 11
ATOM 15575 O O . PHE A 1 65 ? 1.812 9.525 -2.448 1.00 0.00 58 PHE A O 11
ATOM 15592 N N . LEU A 1 66 ? 1.514 8.723 -4.529 1.00 0.00 59 LEU A N 11
ATOM 15593 C CA . LEU A 1 66 ? 2.048 9.913 -5.182 1.00 0.00 59 LEU A CA 11
ATOM 15594 C C . LEU A 1 66 ? 1.197 11.138 -4.861 1.00 0.00 59 LEU A C 11
ATOM 15595 O O . LEU A 1 66 ? 1.715 12.170 -4.433 1.00 0.00 59 LEU A O 11
ATOM 15611 N N . ASP A 1 67 ? -0.109 11.016 -5.068 1.00 0.00 60 ASP A N 11
ATOM 15612 C CA . ASP A 1 67 ? -1.032 12.112 -4.797 1.00 0.00 60 ASP A CA 11
ATOM 15613 C C . ASP A 1 67 ? -2.077 11.700 -3.765 1.00 0.00 60 ASP A C 11
ATOM 15614 O O . ASP A 1 67 ? -2.622 10.597 -3.823 1.00 0.00 60 ASP A O 11
ATOM 15623 N N . LYS A 1 68 ? -2.352 12.592 -2.820 1.00 0.00 61 LYS A N 11
ATOM 15624 C CA . LYS A 1 68 ? -3.332 12.323 -1.774 1.00 0.00 61 LYS A CA 11
ATOM 15625 C C . LYS A 1 68 ? -4.684 11.958 -2.377 1.00 0.00 61 LYS A C 11
ATOM 15626 O O . LYS A 1 68 ? -5.448 11.190 -1.792 1.00 0.00 61 LYS A O 11
ATOM 15645 N N . ASP A 1 69 ? -4.973 12.511 -3.550 1.00 0.00 62 ASP A N 11
ATOM 15646 C CA . ASP A 1 69 ? -6.233 12.241 -4.233 1.00 0.00 62 ASP A CA 11
ATOM 15647 C C . ASP A 1 69 ? -6.425 10.742 -4.446 1.00 0.00 62 ASP A C 11
ATOM 15648 O O . ASP A 1 69 ? -7.360 10.144 -3.914 1.00 0.00 62 ASP A O 11
ATOM 15657 N N . SER A 1 70 ? -5.534 10.142 -5.229 1.00 0.00 63 SER A N 11
ATOM 15658 C CA . SER A 1 70 ? -5.608 8.714 -5.517 1.00 0.00 63 SER A CA 11
ATOM 15659 C C . SER A 1 70 ? -5.716 7.905 -4.228 1.00 0.00 63 SER A C 11
ATOM 15660 O O . SER A 1 70 ? -6.533 6.991 -4.122 1.00 0.00 63 SER A O 11
ATOM 15668 N N . ALA A 1 71 ? -4.885 8.249 -3.249 1.00 0.00 64 ALA A N 11
ATOM 15669 C CA . ALA A 1 71 ? -4.888 7.557 -1.966 1.00 0.00 64 ALA A CA 11
ATOM 15670 C C . ALA A 1 71 ? -6.308 7.381 -1.440 1.00 0.00 64 ALA A C 11
ATOM 15671 O O . ALA A 1 71 ? -6.778 6.258 -1.262 1.00 0.00 64 ALA A O 11
ATOM 15678 N N . GLN A 1 72 ? -6.986 8.498 -1.194 1.00 0.00 65 GLN A N 11
ATOM 15679 C CA . GLN A 1 72 ? -8.352 8.465 -0.687 1.00 0.00 65 GLN A CA 11
ATOM 15680 C C . GLN A 1 72 ? -9.151 7.345 -1.346 1.00 0.00 65 GLN A C 11
ATOM 15681 O O . GLN A 1 72 ? -9.739 6.506 -0.665 1.00 0.00 65 GLN A O 11
ATOM 15695 N N . ASN A 1 73 ? -9.167 7.340 -2.675 1.00 0.00 66 ASN A N 11
ATOM 15696 C CA . ASN A 1 73 ? -9.895 6.324 -3.426 1.00 0.00 66 ASN A CA 11
ATOM 15697 C C . ASN A 1 73 ? -9.673 4.939 -2.824 1.00 0.00 66 ASN A C 11
ATOM 15698 O O . ASN A 1 73 ? -10.627 4.243 -2.474 1.00 0.00 66 ASN A O 11
ATOM 15709 N N . CYS A 1 74 ? -8.410 4.547 -2.705 1.00 0.00 67 CYS A N 11
ATOM 15710 C CA . CYS A 1 74 ? -8.062 3.246 -2.145 1.00 0.00 67 CYS A CA 11
ATOM 15711 C C . CYS A 1 74 ? -8.569 3.118 -0.712 1.00 0.00 67 CYS A C 11
ATOM 15712 O O . CYS A 1 74 ? -9.070 2.067 -0.311 1.00 0.00 67 CYS A O 11
ATOM 15720 N N . THR A 1 75 ? -8.434 4.194 0.056 1.00 0.00 68 THR A N 11
ATOM 15721 C CA . THR A 1 75 ? -8.876 4.202 1.445 1.00 0.00 68 THR A CA 11
ATOM 15722 C C . THR A 1 75 ? -10.349 3.826 1.556 1.00 0.00 68 THR A C 11
ATOM 15723 O O . THR A 1 75 ? -10.847 3.545 2.646 1.00 0.00 68 THR A O 11
ATOM 15734 N N . ARG A 1 76 ? -11.041 3.823 0.421 1.00 0.00 69 ARG A N 11
ATOM 15735 C CA . ARG A 1 76 ? -12.458 3.482 0.392 1.00 0.00 69 ARG A CA 11
ATOM 15736 C C . ARG A 1 76 ? -12.684 2.157 -0.332 1.00 0.00 69 ARG A C 11
ATOM 15737 O O . ARG A 1 76 ? -13.611 1.414 -0.012 1.00 0.00 69 ARG A O 11
ATOM 15758 N N . ALA A 1 77 ? -11.830 1.870 -1.309 1.00 0.00 70 ALA A N 11
ATOM 15759 C CA . ALA A 1 77 ? -11.935 0.636 -2.077 1.00 0.00 70 ALA A CA 11
ATOM 15760 C C . ALA A 1 77 ? -11.664 -0.581 -1.199 1.00 0.00 70 ALA A C 11
ATOM 15761 O O . ALA A 1 77 ? -12.420 -1.553 -1.218 1.00 0.00 70 ALA A O 11
ATOM 15768 N N . ILE A 1 78 ? -10.580 -0.522 -0.432 1.00 0.00 71 ILE A N 11
ATOM 15769 C CA . ILE A 1 78 ? -10.210 -1.620 0.452 1.00 0.00 71 ILE A CA 11
ATOM 15770 C C . ILE A 1 78 ? -10.915 -1.502 1.799 1.00 0.00 71 ILE A C 11
ATOM 15771 O O . ILE A 1 78 ? -11.192 -2.504 2.456 1.00 0.00 71 ILE A O 11
ATOM 15787 N N . ASN A 1 79 ? -11.203 -0.269 2.204 1.00 0.00 72 ASN A N 11
ATOM 15788 C CA . ASN A 1 79 ? -11.876 -0.019 3.473 1.00 0.00 72 ASN A CA 11
ATOM 15789 C C . ASN A 1 79 ? -13.194 -0.784 3.550 1.00 0.00 72 ASN A C 11
ATOM 15790 O O . ASN A 1 79 ? -14.036 -0.681 2.659 1.00 0.00 72 ASN A O 11
ATOM 15801 N N . ASN A 1 80 ? -13.365 -1.552 4.621 1.00 0.00 73 ASN A N 11
ATOM 15802 C CA . ASN A 1 80 ? -14.580 -2.335 4.814 1.00 0.00 73 ASN A CA 11
ATOM 15803 C C . ASN A 1 80 ? -14.696 -3.429 3.757 1.00 0.00 73 ASN A C 11
ATOM 15804 O O . ASN A 1 80 ? -15.753 -3.615 3.153 1.00 0.00 73 ASN A O 11
ATOM 15815 N N . LYS A 1 81 ? -13.603 -4.151 3.537 1.00 0.00 74 LYS A N 11
ATOM 15816 C CA . LYS A 1 81 ? -13.580 -5.228 2.555 1.00 0.00 74 LYS A CA 11
ATOM 15817 C C . LYS A 1 81 ? -12.627 -6.338 2.986 1.00 0.00 74 LYS A C 11
ATOM 15818 O O . LYS A 1 81 ? -11.658 -6.092 3.703 1.00 0.00 74 LYS A O 11
ATOM 15837 N N . GLN A 1 82 ? -12.909 -7.559 2.543 1.00 0.00 75 GLN A N 11
ATOM 15838 C CA . GLN A 1 82 ? -12.076 -8.706 2.884 1.00 0.00 75 GLN A CA 11
ATOM 15839 C C . GLN A 1 82 ? -11.058 -8.985 1.782 1.00 0.00 75 GLN A C 11
ATOM 15840 O O . GLN A 1 82 ? -11.425 -9.282 0.644 1.00 0.00 75 GLN A O 11
ATOM 15854 N N . LEU A 1 83 ? -9.779 -8.889 2.128 1.00 0.00 76 LEU A N 11
ATOM 15855 C CA . LEU A 1 83 ? -8.707 -9.131 1.168 1.00 0.00 76 LEU A CA 11
ATOM 15856 C C . LEU A 1 83 ? -7.712 -10.152 1.710 1.00 0.00 76 LEU A C 11
ATOM 15857 O O . LEU A 1 83 ? -7.256 -10.047 2.848 1.00 0.00 76 LEU A O 11
ATOM 15873 N N . PHE A 1 84 ? -7.378 -11.140 0.885 1.00 0.00 77 PHE A N 11
ATOM 15874 C CA . PHE A 1 84 ? -6.436 -12.180 1.281 1.00 0.00 77 PHE A CA 11
ATOM 15875 C C . PHE A 1 84 ? -6.916 -12.899 2.538 1.00 0.00 77 PHE A C 11
ATOM 15876 O O . PHE A 1 84 ? -6.114 -13.307 3.377 1.00 0.00 77 PHE A O 11
ATOM 15893 N N . GLY A 1 85 ? -8.231 -13.051 2.660 1.00 0.00 78 GLY A N 11
ATOM 15894 C CA . GLY A 1 85 ? -8.797 -13.720 3.817 1.00 0.00 78 GLY A CA 11
ATOM 15895 C C . GLY A 1 85 ? -8.504 -12.987 5.111 1.00 0.00 78 GLY A C 11
ATOM 15896 O O . GLY A 1 85 ? -8.017 -13.581 6.072 1.00 0.00 78 GLY A O 11
ATOM 15900 N N . ARG A 1 86 ? -8.802 -11.692 5.136 1.00 0.00 79 ARG A N 11
ATOM 15901 C CA . ARG A 1 86 ? -8.565 -10.876 6.320 1.00 0.00 79 ARG A CA 11
ATOM 15902 C C . ARG A 1 86 ? -9.126 -9.469 6.133 1.00 0.00 79 ARG A C 11
ATOM 15903 O O . ARG A 1 86 ? -8.690 -8.728 5.251 1.00 0.00 79 ARG A O 11
ATOM 15924 N N . VAL A 1 87 ? -10.095 -9.108 6.967 1.00 0.00 80 VAL A N 11
ATOM 15925 C CA . VAL A 1 87 ? -10.715 -7.790 6.894 1.00 0.00 80 VAL A CA 11
ATOM 15926 C C . VAL A 1 87 ? -9.668 -6.685 6.977 1.00 0.00 80 VAL A C 11
ATOM 15927 O O . VAL A 1 87 ? -9.123 -6.412 8.047 1.00 0.00 80 VAL A O 11
ATOM 15940 N N . ILE A 1 88 ? -9.393 -6.051 5.842 1.00 0.00 81 ILE A N 11
ATOM 15941 C CA . ILE A 1 88 ? -8.413 -4.974 5.787 1.00 0.00 81 ILE A CA 11
ATOM 15942 C C . ILE A 1 88 ? -9.069 -3.620 6.036 1.00 0.00 81 ILE A C 11
ATOM 15943 O O . ILE A 1 88 ? -10.023 -3.246 5.355 1.00 0.00 81 ILE A O 11
ATOM 15959 N N . LYS A 1 89 ? -8.550 -2.889 7.016 1.00 0.00 82 LYS A N 11
ATOM 15960 C CA . LYS A 1 89 ? -9.082 -1.574 7.355 1.00 0.00 82 LYS A CA 11
ATOM 15961 C C . LYS A 1 89 ? -8.147 -0.469 6.875 1.00 0.00 82 LYS A C 11
ATOM 15962 O O . LYS A 1 89 ? -6.949 -0.489 7.159 1.00 0.00 82 LYS A O 11
ATOM 15981 N N . ALA A 1 90 ? -8.702 0.495 6.148 1.00 0.00 83 ALA A N 11
ATOM 15982 C CA . ALA A 1 90 ? -7.918 1.611 5.632 1.00 0.00 83 ALA A CA 11
ATOM 15983 C C . ALA A 1 90 ? -8.412 2.937 6.199 1.00 0.00 83 ALA A C 11
ATOM 15984 O O . ALA A 1 90 ? -9.610 3.128 6.404 1.00 0.00 83 ALA A O 11
ATOM 15991 N N . SER A 1 91 ? -7.480 3.851 6.451 1.00 0.00 84 SER A N 11
ATOM 15992 C CA . SER A 1 91 ? -7.821 5.159 6.999 1.00 0.00 84 SER A CA 11
ATOM 15993 C C . SER A 1 91 ? -6.707 6.167 6.732 1.00 0.00 84 SER A C 11
ATOM 15994 O O . SER A 1 91 ? -5.524 5.849 6.861 1.00 0.00 84 SER A O 11
ATOM 16002 N N . ILE A 1 92 ? -7.094 7.382 6.360 1.00 0.00 85 ILE A N 11
ATOM 16003 C CA . ILE A 1 92 ? -6.128 8.437 6.076 1.00 0.00 85 ILE A CA 11
ATOM 16004 C C . ILE A 1 92 ? -5.408 8.879 7.345 1.00 0.00 85 ILE A C 11
ATOM 16005 O O . ILE A 1 92 ? -5.988 9.550 8.198 1.00 0.00 85 ILE A O 11
ATOM 16021 N N . ALA A 1 93 ? -4.140 8.500 7.462 1.00 0.00 86 ALA A N 11
ATOM 16022 C CA . ALA A 1 93 ? -3.339 8.861 8.625 1.00 0.00 86 ALA A CA 11
ATOM 16023 C C . ALA A 1 93 ? -3.133 10.370 8.704 1.00 0.00 86 ALA A C 11
ATOM 16024 O O . ALA A 1 93 ? -2.400 10.948 7.901 1.00 0.00 86 ALA A O 11
ATOM 16031 N N . ILE A 1 94 ? -3.786 11.001 9.674 1.00 0.00 87 ILE A N 11
ATOM 16032 C CA . ILE A 1 94 ? -3.674 12.443 9.856 1.00 0.00 87 ILE A CA 11
ATOM 16033 C C . ILE A 1 94 ? -3.552 12.803 11.333 1.00 0.00 87 ILE A C 11
ATOM 16034 O O . ILE A 1 94 ? -4.137 12.145 12.194 1.00 0.00 87 ILE A O 11
ATOM 16050 N N . GLY A 1 1 ? -17.778 -0.145 13.429 1.00 0.00 -6 GLY A N 12
ATOM 16051 C CA . GLY A 1 1 ? -16.843 -0.854 14.283 1.00 0.00 -6 GLY A CA 12
ATOM 16052 C C . GLY A 1 1 ? -15.404 -0.677 13.839 1.00 0.00 -6 GLY A C 12
ATOM 16053 O O . GLY A 1 1 ? -14.960 -1.313 12.883 1.00 0.00 -6 GLY A O 12
ATOM 16057 N N . SER A 1 2 ? -14.674 0.190 14.533 1.00 0.00 -5 SER A N 12
ATOM 16058 C CA . SER A 1 2 ? -13.278 0.452 14.202 1.00 0.00 -5 SER A CA 12
ATOM 16059 C C . SER A 1 2 ? -12.579 1.189 15.340 1.00 0.00 -5 SER A C 12
ATOM 16060 O O . SER A 1 2 ? -12.934 2.320 15.672 1.00 0.00 -5 SER A O 12
ATOM 16068 N N . SER A 1 3 ? -11.583 0.539 15.933 1.00 0.00 -4 SER A N 12
ATOM 16069 C CA . SER A 1 3 ? -10.835 1.130 17.037 1.00 0.00 -4 SER A CA 12
ATOM 16070 C C . SER A 1 3 ? -9.610 1.880 16.523 1.00 0.00 -4 SER A C 12
ATOM 16071 O O . SER A 1 3 ? -8.856 1.368 15.697 1.00 0.00 -4 SER A O 12
ATOM 16079 N N . GLY A 1 4 ? -9.418 3.099 17.019 1.00 0.00 -3 GLY A N 12
ATOM 16080 C CA . GLY A 1 4 ? -8.284 3.901 16.599 1.00 0.00 -3 GLY A CA 12
ATOM 16081 C C . GLY A 1 4 ? -8.588 5.386 16.611 1.00 0.00 -3 GLY A C 12
ATOM 16082 O O . GLY A 1 4 ? -9.273 5.893 15.723 1.00 0.00 -3 GLY A O 12
ATOM 16086 N N . SER A 1 5 ? -8.080 6.084 17.622 1.00 0.00 -2 SER A N 12
ATOM 16087 C CA . SER A 1 5 ? -8.306 7.519 17.749 1.00 0.00 -2 SER A CA 12
ATOM 16088 C C . SER A 1 5 ? -7.182 8.307 17.083 1.00 0.00 -2 SER A C 12
ATOM 16089 O O . SER A 1 5 ? -7.427 9.294 16.390 1.00 0.00 -2 SER A O 12
ATOM 16097 N N . SER A 1 6 ? -5.948 7.863 17.300 1.00 0.00 -1 SER A N 12
ATOM 16098 C CA . SER A 1 6 ? -4.784 8.527 16.725 1.00 0.00 -1 SER A CA 12
ATOM 16099 C C . SER A 1 6 ? -3.631 7.545 16.546 1.00 0.00 -1 SER A C 12
ATOM 16100 O O . SER A 1 6 ? -3.405 6.676 17.386 1.00 0.00 -1 SER A O 12
ATOM 16108 N N . GLY A 1 7 ? -2.903 7.691 15.442 1.00 0.00 0 GLY A N 12
ATOM 16109 C CA . GLY A 1 7 ? -1.781 6.811 15.172 1.00 0.00 0 GLY A CA 12
ATOM 16110 C C . GLY A 1 7 ? -0.500 7.285 15.828 1.00 0.00 0 GLY A C 12
ATOM 16111 O O . GLY A 1 7 ? -0.193 8.477 15.816 1.00 0.00 0 GLY A O 12
ATOM 16115 N N . MET A 1 8 ? 0.249 6.351 16.404 1.00 0.00 1 MET A N 12
ATOM 16116 C CA . MET A 1 8 ? 1.505 6.681 17.068 1.00 0.00 1 MET A CA 12
ATOM 16117 C C . MET A 1 8 ? 2.619 6.897 16.049 1.00 0.00 1 MET A C 12
ATOM 16118 O O . MET A 1 8 ? 3.069 5.954 15.398 1.00 0.00 1 MET A O 12
ATOM 16132 N N . SER A 1 9 ? 3.060 8.143 15.916 1.00 0.00 2 SER A N 12
ATOM 16133 C CA . SER A 1 9 ? 4.120 8.483 14.973 1.00 0.00 2 SER A CA 12
ATOM 16134 C C . SER A 1 9 ? 5.231 7.438 15.005 1.00 0.00 2 SER A C 12
ATOM 16135 O O . SER A 1 9 ? 5.669 7.014 16.073 1.00 0.00 2 SER A O 12
ATOM 16143 N N . GLY A 1 10 ? 5.682 7.026 13.824 1.00 0.00 3 GLY A N 12
ATOM 16144 C CA . GLY A 1 10 ? 6.737 6.034 13.737 1.00 0.00 3 GLY A CA 12
ATOM 16145 C C . GLY A 1 10 ? 7.642 6.253 12.541 1.00 0.00 3 GLY A C 12
ATOM 16146 O O . GLY A 1 10 ? 7.258 5.980 11.405 1.00 0.00 3 GLY A O 12
ATOM 16150 N N . GLY A 1 11 ? 8.849 6.750 12.797 1.00 0.00 4 GLY A N 12
ATOM 16151 C CA . GLY A 1 11 ? 9.792 6.999 11.722 1.00 0.00 4 GLY A CA 12
ATOM 16152 C C . GLY A 1 11 ? 9.617 8.372 11.104 1.00 0.00 4 GLY A C 12
ATOM 16153 O O . GLY A 1 11 ? 10.089 9.371 11.649 1.00 0.00 4 GLY A O 12
ATOM 16157 N N . LEU A 1 12 ? 8.939 8.424 9.963 1.00 0.00 5 LEU A N 12
ATOM 16158 C CA . LEU A 1 12 ? 8.704 9.685 9.269 1.00 0.00 5 LEU A CA 12
ATOM 16159 C C . LEU A 1 12 ? 7.406 10.333 9.740 1.00 0.00 5 LEU A C 12
ATOM 16160 O O . LEU A 1 12 ? 6.739 9.825 10.640 1.00 0.00 5 LEU A O 12
ATOM 16176 N N . ALA A 1 13 ? 7.053 11.455 9.122 1.00 0.00 6 ALA A N 12
ATOM 16177 C CA . ALA A 1 13 ? 5.832 12.169 9.475 1.00 0.00 6 ALA A CA 12
ATOM 16178 C C . ALA A 1 13 ? 4.662 11.718 8.608 1.00 0.00 6 ALA A C 12
ATOM 16179 O O . ALA A 1 13 ? 4.749 11.673 7.380 1.00 0.00 6 ALA A O 12
ATOM 16186 N N . PRO A 1 14 ? 3.540 11.376 9.258 1.00 0.00 7 PRO A N 12
ATOM 16187 C CA . PRO A 1 14 ? 2.331 10.922 8.564 1.00 0.00 7 PRO A CA 12
ATOM 16188 C C . PRO A 1 14 ? 1.653 12.044 7.785 1.00 0.00 7 PRO A C 12
ATOM 16189 O O . PRO A 1 14 ? 1.425 13.131 8.316 1.00 0.00 7 PRO A O 12
ATOM 16200 N N . SER A 1 15 ? 1.334 11.773 6.524 1.00 0.00 8 SER A N 12
ATOM 16201 C CA . SER A 1 15 ? 0.685 12.762 5.671 1.00 0.00 8 SER A CA 12
ATOM 16202 C C . SER A 1 15 ? -0.501 12.148 4.933 1.00 0.00 8 SER A C 12
ATOM 16203 O O . SER A 1 15 ? -0.598 10.928 4.794 1.00 0.00 8 SER A O 12
ATOM 16211 N N . LYS A 1 16 ? -1.403 13.002 4.461 1.00 0.00 9 LYS A N 12
ATOM 16212 C CA . LYS A 1 16 ? -2.583 12.547 3.737 1.00 0.00 9 LYS A CA 12
ATOM 16213 C C . LYS A 1 16 ? -2.215 11.476 2.715 1.00 0.00 9 LYS A C 12
ATOM 16214 O O . LYS A 1 16 ? -2.807 10.397 2.692 1.00 0.00 9 LYS A O 12
ATOM 16233 N N . SER A 1 17 ? -1.233 11.781 1.873 1.00 0.00 10 SER A N 12
ATOM 16234 C CA . SER A 1 17 ? -0.787 10.845 0.847 1.00 0.00 10 SER A CA 12
ATOM 16235 C C . SER A 1 17 ? -0.726 9.424 1.398 1.00 0.00 10 SER A C 12
ATOM 16236 O O . SER A 1 17 ? -1.160 8.473 0.747 1.00 0.00 10 SER A O 12
ATOM 16244 N N . THR A 1 18 ? -0.184 9.286 2.605 1.00 0.00 11 THR A N 12
ATOM 16245 C CA . THR A 1 18 ? -0.065 7.983 3.245 1.00 0.00 11 THR A CA 12
ATOM 16246 C C . THR A 1 18 ? -1.436 7.366 3.498 1.00 0.00 11 THR A C 12
ATOM 16247 O O . THR A 1 18 ? -2.437 8.076 3.601 1.00 0.00 11 THR A O 12
ATOM 16258 N N . VAL A 1 19 ? -1.474 6.042 3.600 1.00 0.00 12 VAL A N 12
ATOM 16259 C CA . VAL A 1 19 ? -2.723 5.330 3.844 1.00 0.00 12 VAL A CA 12
ATOM 16260 C C . VAL A 1 19 ? -2.563 4.307 4.963 1.00 0.00 12 VAL A C 12
ATOM 16261 O O . VAL A 1 19 ? -1.774 3.368 4.852 1.00 0.00 12 VAL A O 12
ATOM 16274 N N . TYR A 1 20 ? -3.318 4.494 6.040 1.00 0.00 13 TYR A N 12
ATOM 16275 C CA . TYR A 1 20 ? -3.259 3.589 7.181 1.00 0.00 13 TYR A CA 12
ATOM 16276 C C . TYR A 1 20 ? -3.963 2.272 6.869 1.00 0.00 13 TYR A C 12
ATOM 16277 O O . TYR A 1 20 ? -5.192 2.199 6.858 1.00 0.00 13 TYR A O 12
ATOM 16295 N N . VAL A 1 21 ? -3.174 1.232 6.615 1.00 0.00 14 VAL A N 12
ATOM 16296 C CA . VAL A 1 21 ? -3.720 -0.084 6.305 1.00 0.00 14 VAL A CA 12
ATOM 16297 C C . VAL A 1 21 ? -3.346 -1.101 7.376 1.00 0.00 14 VAL A C 12
ATOM 16298 O O . VAL A 1 21 ? -2.243 -1.065 7.923 1.00 0.00 14 VAL A O 12
ATOM 16311 N N . SER A 1 22 ? -4.270 -2.009 7.671 1.00 0.00 15 SER A N 12
ATOM 16312 C CA . SER A 1 22 ? -4.038 -3.036 8.680 1.00 0.00 15 SER A CA 12
ATOM 16313 C C . SER A 1 22 ? -4.607 -4.379 8.229 1.00 0.00 15 SER A C 12
ATOM 16314 O O . SER A 1 22 ? -5.296 -4.464 7.214 1.00 0.00 15 SER A O 12
ATOM 16322 N N . ASN A 1 23 ? -4.312 -5.425 8.994 1.00 0.00 16 ASN A N 12
ATOM 16323 C CA . ASN A 1 23 ? -4.793 -6.765 8.674 1.00 0.00 16 ASN A CA 12
ATOM 16324 C C . ASN A 1 23 ? -4.205 -7.253 7.353 1.00 0.00 16 ASN A C 12
ATOM 16325 O O . ASN A 1 23 ? -4.787 -8.103 6.678 1.00 0.00 16 ASN A O 12
ATOM 16336 N N . LEU A 1 24 ? -3.048 -6.710 6.990 1.00 0.00 17 LEU A N 12
ATOM 16337 C CA . LEU A 1 24 ? -2.380 -7.090 5.750 1.00 0.00 17 LEU A CA 12
ATOM 16338 C C . LEU A 1 24 ? -1.507 -8.323 5.958 1.00 0.00 17 LEU A C 12
ATOM 16339 O O . LEU A 1 24 ? -0.865 -8.492 6.995 1.00 0.00 17 LEU A O 12
ATOM 16355 N N . PRO A 1 25 ? -1.480 -9.206 4.948 1.00 0.00 18 PRO A N 12
ATOM 16356 C CA . PRO A 1 25 ? -0.687 -10.438 4.995 1.00 0.00 18 PRO A CA 12
ATOM 16357 C C . PRO A 1 25 ? 0.812 -10.166 4.928 1.00 0.00 18 PRO A C 12
ATOM 16358 O O . PRO A 1 25 ? 1.399 -10.134 3.846 1.00 0.00 18 PRO A O 12
ATOM 16369 N N . PHE A 1 26 ? 1.426 -9.971 6.090 1.00 0.00 19 PHE A N 12
ATOM 16370 C CA . PHE A 1 26 ? 2.857 -9.701 6.162 1.00 0.00 19 PHE A CA 12
ATOM 16371 C C . PHE A 1 26 ? 3.640 -10.676 5.287 1.00 0.00 19 PHE A C 12
ATOM 16372 O O . PHE A 1 26 ? 4.728 -10.359 4.806 1.00 0.00 19 PHE A O 12
ATOM 16389 N N . SER A 1 27 ? 3.077 -11.863 5.086 1.00 0.00 20 SER A N 12
ATOM 16390 C CA . SER A 1 27 ? 3.723 -12.887 4.272 1.00 0.00 20 SER A CA 12
ATOM 16391 C C . SER A 1 27 ? 4.289 -12.284 2.990 1.00 0.00 20 SER A C 12
ATOM 16392 O O . SER A 1 27 ? 5.348 -12.694 2.512 1.00 0.00 20 SER A O 12
ATOM 16400 N N . LEU A 1 28 ? 3.576 -11.309 2.437 1.00 0.00 21 LEU A N 12
ATOM 16401 C CA . LEU A 1 28 ? 4.006 -10.649 1.209 1.00 0.00 21 LEU A CA 12
ATOM 16402 C C . LEU A 1 28 ? 5.195 -9.730 1.473 1.00 0.00 21 LEU A C 12
ATOM 16403 O O . LEU A 1 28 ? 5.647 -9.591 2.610 1.00 0.00 21 LEU A O 12
ATOM 16419 N N . THR A 1 29 ? 5.698 -9.103 0.414 1.00 0.00 22 THR A N 12
ATOM 16420 C CA . THR A 1 29 ? 6.833 -8.197 0.530 1.00 0.00 22 THR A CA 12
ATOM 16421 C C . THR A 1 29 ? 6.491 -6.814 -0.012 1.00 0.00 22 THR A C 12
ATOM 16422 O O . THR A 1 29 ? 5.553 -6.657 -0.792 1.00 0.00 22 THR A O 12
ATOM 16433 N N . ASN A 1 30 ? 7.258 -5.812 0.407 1.00 0.00 23 ASN A N 12
ATOM 16434 C CA . ASN A 1 30 ? 7.035 -4.441 -0.037 1.00 0.00 23 ASN A CA 12
ATOM 16435 C C . ASN A 1 30 ? 6.554 -4.410 -1.485 1.00 0.00 23 ASN A C 12
ATOM 16436 O O . ASN A 1 30 ? 5.577 -3.737 -1.810 1.00 0.00 23 ASN A O 12
ATOM 16447 N N . ASN A 1 31 ? 7.248 -5.143 -2.349 1.00 0.00 24 ASN A N 12
ATOM 16448 C CA . ASN A 1 31 ? 6.892 -5.199 -3.762 1.00 0.00 24 ASN A CA 12
ATOM 16449 C C . ASN A 1 31 ? 5.423 -5.573 -3.939 1.00 0.00 24 ASN A C 12
ATOM 16450 O O . ASN A 1 31 ? 4.690 -4.918 -4.680 1.00 0.00 24 ASN A O 12
ATOM 16461 N N . ASP A 1 32 ? 5.001 -6.630 -3.253 1.00 0.00 25 ASP A N 12
ATOM 16462 C CA . ASP A 1 32 ? 3.620 -7.090 -3.332 1.00 0.00 25 ASP A CA 12
ATOM 16463 C C . ASP A 1 32 ? 2.649 -5.948 -3.046 1.00 0.00 25 ASP A C 12
ATOM 16464 O O . ASP A 1 32 ? 1.902 -5.519 -3.926 1.00 0.00 25 ASP A O 12
ATOM 16473 N N . LEU A 1 33 ? 2.665 -5.461 -1.810 1.00 0.00 26 LEU A N 12
ATOM 16474 C CA . LEU A 1 33 ? 1.785 -4.370 -1.407 1.00 0.00 26 LEU A CA 12
ATOM 16475 C C . LEU A 1 33 ? 1.785 -3.256 -2.450 1.00 0.00 26 LEU A C 12
ATOM 16476 O O . LEU A 1 33 ? 0.729 -2.814 -2.901 1.00 0.00 26 LEU A O 12
ATOM 16492 N N . TYR A 1 34 ? 2.977 -2.810 -2.830 1.00 0.00 27 TYR A N 12
ATOM 16493 C CA . TYR A 1 34 ? 3.115 -1.748 -3.819 1.00 0.00 27 TYR A CA 12
ATOM 16494 C C . TYR A 1 34 ? 2.133 -1.944 -4.970 1.00 0.00 27 TYR A C 12
ATOM 16495 O O . TYR A 1 34 ? 1.394 -1.030 -5.333 1.00 0.00 27 TYR A O 12
ATOM 16513 N N . ARG A 1 35 ? 2.132 -3.145 -5.539 1.00 0.00 28 ARG A N 12
ATOM 16514 C CA . ARG A 1 35 ? 1.242 -3.464 -6.649 1.00 0.00 28 ARG A CA 12
ATOM 16515 C C . ARG A 1 35 ? -0.205 -3.565 -6.174 1.00 0.00 28 ARG A C 12
ATOM 16516 O O . ARG A 1 35 ? -1.107 -2.980 -6.774 1.00 0.00 28 ARG A O 12
ATOM 16537 N N . ILE A 1 36 ? -0.417 -4.311 -5.096 1.00 0.00 29 ILE A N 12
ATOM 16538 C CA . ILE A 1 36 ? -1.753 -4.488 -4.541 1.00 0.00 29 ILE A CA 12
ATOM 16539 C C . ILE A 1 36 ? -2.456 -3.147 -4.362 1.00 0.00 29 ILE A C 12
ATOM 16540 O O . ILE A 1 36 ? -3.674 -3.046 -4.518 1.00 0.00 29 ILE A O 12
ATOM 16556 N N . PHE A 1 37 ? -1.682 -2.117 -4.036 1.00 0.00 30 PHE A N 12
ATOM 16557 C CA . PHE A 1 37 ? -2.230 -0.781 -3.837 1.00 0.00 30 PHE A CA 12
ATOM 16558 C C . PHE A 1 37 ? -2.110 0.051 -5.110 1.00 0.00 30 PHE A C 12
ATOM 16559 O O . PHE A 1 37 ? -2.646 1.156 -5.196 1.00 0.00 30 PHE A O 12
ATOM 16576 N N . SER A 1 38 ? -1.402 -0.488 -6.098 1.00 0.00 31 SER A N 12
ATOM 16577 C CA . SER A 1 38 ? -1.207 0.205 -7.366 1.00 0.00 31 SER A CA 12
ATOM 16578 C C . SER A 1 38 ? -2.491 0.200 -8.191 1.00 0.00 31 SER A C 12
ATOM 16579 O O . SER A 1 38 ? -2.698 1.063 -9.044 1.00 0.00 31 SER A O 12
ATOM 16587 N N . LYS A 1 39 ? -3.350 -0.779 -7.930 1.00 0.00 32 LYS A N 12
ATOM 16588 C CA . LYS A 1 39 ? -4.615 -0.899 -8.646 1.00 0.00 32 LYS A CA 12
ATOM 16589 C C . LYS A 1 39 ? -5.495 0.323 -8.404 1.00 0.00 32 LYS A C 12
ATOM 16590 O O . LYS A 1 39 ? -6.397 0.615 -9.189 1.00 0.00 32 LYS A O 12
ATOM 16609 N N . TYR A 1 40 ? -5.225 1.034 -7.315 1.00 0.00 33 TYR A N 12
ATOM 16610 C CA . TYR A 1 40 ? -5.993 2.224 -6.970 1.00 0.00 33 TYR A CA 12
ATOM 16611 C C . TYR A 1 40 ? -5.234 3.492 -7.350 1.00 0.00 33 TYR A C 12
ATOM 16612 O O . TYR A 1 40 ? -5.833 4.506 -7.705 1.00 0.00 33 TYR A O 12
ATOM 16630 N N . GLY A 1 41 ? -3.908 3.426 -7.274 1.00 0.00 34 GLY A N 12
ATOM 16631 C CA . GLY A 1 41 ? -3.087 4.573 -7.613 1.00 0.00 34 GLY A CA 12
ATOM 16632 C C . GLY A 1 41 ? -1.604 4.261 -7.559 1.00 0.00 34 GLY A C 12
ATOM 16633 O O . GLY A 1 41 ? -1.172 3.391 -6.804 1.00 0.00 34 GLY A O 12
ATOM 16637 N N . LYS A 1 42 ? -0.822 4.972 -8.365 1.00 0.00 35 LYS A N 12
ATOM 16638 C CA . LYS A 1 42 ? 0.621 4.768 -8.408 1.00 0.00 35 LYS A CA 12
ATOM 16639 C C . LYS A 1 42 ? 1.232 4.910 -7.017 1.00 0.00 35 LYS A C 12
ATOM 16640 O O . LYS A 1 42 ? 0.915 5.845 -6.282 1.00 0.00 35 LYS A O 12
ATOM 16659 N N . VAL A 1 43 ? 2.111 3.978 -6.664 1.00 0.00 36 VAL A N 12
ATOM 16660 C CA . VAL A 1 43 ? 2.769 4.002 -5.363 1.00 0.00 36 VAL A CA 12
ATOM 16661 C C . VAL A 1 43 ? 4.197 4.522 -5.478 1.00 0.00 36 VAL A C 12
ATOM 16662 O O . VAL A 1 43 ? 4.919 4.184 -6.417 1.00 0.00 36 VAL A O 12
ATOM 16675 N N . VAL A 1 44 ? 4.600 5.348 -4.517 1.00 0.00 37 VAL A N 12
ATOM 16676 C CA . VAL A 1 44 ? 5.943 5.914 -4.510 1.00 0.00 37 VAL A CA 12
ATOM 16677 C C . VAL A 1 44 ? 6.813 5.252 -3.448 1.00 0.00 37 VAL A C 12
ATOM 16678 O O . VAL A 1 44 ? 7.996 4.992 -3.671 1.00 0.00 37 VAL A O 12
ATOM 16691 N N . LYS A 1 45 ? 6.220 4.980 -2.290 1.00 0.00 38 LYS A N 12
ATOM 16692 C CA . LYS A 1 45 ? 6.939 4.345 -1.192 1.00 0.00 38 LYS A CA 12
ATOM 16693 C C . LYS A 1 45 ? 6.012 3.446 -0.382 1.00 0.00 38 LYS A C 12
ATOM 16694 O O . LYS A 1 45 ? 4.807 3.687 -0.306 1.00 0.00 38 LYS A O 12
ATOM 16713 N N . VAL A 1 46 ? 6.581 2.409 0.225 1.00 0.00 39 VAL A N 12
ATOM 16714 C CA . VAL A 1 46 ? 5.805 1.475 1.032 1.00 0.00 39 VAL A CA 12
ATOM 16715 C C . VAL A 1 46 ? 6.319 1.429 2.466 1.00 0.00 39 VAL A C 12
ATOM 16716 O O . VAL A 1 46 ? 7.469 1.064 2.715 1.00 0.00 39 VAL A O 12
ATOM 16729 N N . THR A 1 47 ? 5.460 1.802 3.410 1.00 0.00 40 THR A N 12
ATOM 16730 C CA . THR A 1 47 ? 5.827 1.804 4.820 1.00 0.00 40 THR A CA 12
ATOM 16731 C C . THR A 1 47 ? 5.167 0.648 5.562 1.00 0.00 40 THR A C 12
ATOM 16732 O O . THR A 1 47 ? 4.034 0.271 5.260 1.00 0.00 40 THR A O 12
ATOM 16743 N N . ILE A 1 48 ? 5.880 0.091 6.535 1.00 0.00 41 ILE A N 12
ATOM 16744 C CA . ILE A 1 48 ? 5.361 -1.022 7.321 1.00 0.00 41 ILE A CA 12
ATOM 16745 C C . ILE A 1 48 ? 5.676 -0.842 8.802 1.00 0.00 41 ILE A C 12
ATOM 16746 O O . ILE A 1 48 ? 6.794 -0.483 9.170 1.00 0.00 41 ILE A O 12
ATOM 16762 N N . MET A 1 49 ? 4.682 -1.095 9.647 1.00 0.00 42 MET A N 12
ATOM 16763 C CA . MET A 1 49 ? 4.854 -0.963 11.090 1.00 0.00 42 MET A CA 12
ATOM 16764 C C . MET A 1 49 ? 5.634 -2.146 11.654 1.00 0.00 42 MET A C 12
ATOM 16765 O O . MET A 1 49 ? 5.798 -3.169 10.989 1.00 0.00 42 MET A O 12
ATOM 16779 N N . LYS A 1 50 ? 6.114 -2.000 12.884 1.00 0.00 43 LYS A N 12
ATOM 16780 C CA . LYS A 1 50 ? 6.877 -3.056 13.539 1.00 0.00 43 LYS A CA 12
ATOM 16781 C C . LYS A 1 50 ? 6.854 -2.884 15.055 1.00 0.00 43 LYS A C 12
ATOM 16782 O O . LYS A 1 50 ? 7.280 -1.854 15.578 1.00 0.00 43 LYS A O 12
ATOM 16801 N N . ASP A 1 51 ? 6.357 -3.898 15.753 1.00 0.00 44 ASP A N 12
ATOM 16802 C CA . ASP A 1 51 ? 6.281 -3.860 17.209 1.00 0.00 44 ASP A CA 12
ATOM 16803 C C . ASP A 1 51 ? 7.674 -3.775 17.823 1.00 0.00 44 ASP A C 12
ATOM 16804 O O . ASP A 1 51 ? 8.680 -3.952 17.136 1.00 0.00 44 ASP A O 12
ATOM 16813 N N . LYS A 1 52 ? 7.727 -3.502 19.123 1.00 0.00 45 LYS A N 12
ATOM 16814 C CA . LYS A 1 52 ? 8.996 -3.394 19.832 1.00 0.00 45 LYS A CA 12
ATOM 16815 C C . LYS A 1 52 ? 9.382 -4.728 20.464 1.00 0.00 45 LYS A C 12
ATOM 16816 O O . LYS A 1 52 ? 10.531 -5.161 20.371 1.00 0.00 45 LYS A O 12
ATOM 16835 N N . ASP A 1 53 ? 8.415 -5.374 21.106 1.00 0.00 46 ASP A N 12
ATOM 16836 C CA . ASP A 1 53 ? 8.653 -6.660 21.751 1.00 0.00 46 ASP A CA 12
ATOM 16837 C C . ASP A 1 53 ? 8.684 -7.787 20.723 1.00 0.00 46 ASP A C 12
ATOM 16838 O O . ASP A 1 53 ? 9.743 -8.336 20.420 1.00 0.00 46 ASP A O 12
ATOM 16847 N N . THR A 1 54 ? 7.514 -8.128 20.191 1.00 0.00 47 THR A N 12
ATOM 16848 C CA . THR A 1 54 ? 7.407 -9.190 19.199 1.00 0.00 47 THR A CA 12
ATOM 16849 C C . THR A 1 54 ? 8.223 -8.864 17.954 1.00 0.00 47 THR A C 12
ATOM 16850 O O . THR A 1 54 ? 8.789 -9.755 17.321 1.00 0.00 47 THR A O 12
ATOM 16861 N N . ARG A 1 55 ? 8.279 -7.583 17.608 1.00 0.00 48 ARG A N 12
ATOM 16862 C CA . ARG A 1 55 ? 9.026 -7.140 16.437 1.00 0.00 48 ARG A CA 12
ATOM 16863 C C . ARG A 1 55 ? 8.401 -7.683 15.155 1.00 0.00 48 ARG A C 12
ATOM 16864 O O . ARG A 1 55 ? 9.093 -8.235 14.299 1.00 0.00 48 ARG A O 12
ATOM 16885 N N . LYS A 1 56 ? 7.088 -7.525 15.030 1.00 0.00 49 LYS A N 12
ATOM 16886 C CA . LYS A 1 56 ? 6.368 -7.999 13.854 1.00 0.00 49 LYS A CA 12
ATOM 16887 C C . LYS A 1 56 ? 5.519 -6.884 13.250 1.00 0.00 49 LYS A C 12
ATOM 16888 O O . LYS A 1 56 ? 5.166 -5.922 13.931 1.00 0.00 49 LYS A O 12
ATOM 16907 N N . SER A 1 57 ? 5.194 -7.022 11.969 1.00 0.00 50 SER A N 12
ATOM 16908 C CA . SER A 1 57 ? 4.388 -6.026 11.273 1.00 0.00 50 SER A CA 12
ATOM 16909 C C . SER A 1 57 ? 2.943 -6.058 11.761 1.00 0.00 50 SER A C 12
ATOM 16910 O O . SER A 1 57 ? 2.261 -5.034 11.788 1.00 0.00 50 SER A O 12
ATOM 16918 N N . LYS A 1 58 ? 2.482 -7.243 12.147 1.00 0.00 51 LYS A N 12
ATOM 16919 C CA . LYS A 1 58 ? 1.119 -7.412 12.636 1.00 0.00 51 LYS A CA 12
ATOM 16920 C C . LYS A 1 58 ? 0.106 -6.943 11.597 1.00 0.00 51 LYS A C 12
ATOM 16921 O O . LYS A 1 58 ? -1.017 -6.571 11.934 1.00 0.00 51 LYS A O 12
ATOM 16940 N N . GLY A 1 59 ? 0.510 -6.965 10.330 1.00 0.00 52 GLY A N 12
ATOM 16941 C CA . GLY A 1 59 ? -0.375 -6.541 9.261 1.00 0.00 52 GLY A CA 12
ATOM 16942 C C . GLY A 1 59 ? -0.430 -5.033 9.119 1.00 0.00 52 GLY A C 12
ATOM 16943 O O . GLY A 1 59 ? -0.603 -4.512 8.016 1.00 0.00 52 GLY A O 12
ATOM 16947 N N . VAL A 1 60 ? -0.285 -4.328 10.236 1.00 0.00 53 VAL A N 12
ATOM 16948 C CA . VAL A 1 60 ? -0.319 -2.871 10.231 1.00 0.00 53 VAL A CA 12
ATOM 16949 C C . VAL A 1 60 ? 0.781 -2.298 9.345 1.00 0.00 53 VAL A C 12
ATOM 16950 O O . VAL A 1 60 ? 1.962 -2.363 9.686 1.00 0.00 53 VAL A O 12
ATOM 16963 N N . ALA A 1 61 ? 0.386 -1.737 8.207 1.00 0.00 54 ALA A N 12
ATOM 16964 C CA . ALA A 1 61 ? 1.339 -1.150 7.273 1.00 0.00 54 ALA A CA 12
ATOM 16965 C C . ALA A 1 61 ? 0.785 0.130 6.657 1.00 0.00 54 ALA A C 12
ATOM 16966 O O . ALA A 1 61 ? -0.426 0.278 6.491 1.00 0.00 54 ALA A O 12
ATOM 16973 N N . PHE A 1 62 ? 1.680 1.053 6.319 1.00 0.00 55 PHE A N 12
ATOM 16974 C CA . PHE A 1 62 ? 1.280 2.322 5.721 1.00 0.00 55 PHE A CA 12
ATOM 16975 C C . PHE A 1 62 ? 1.771 2.423 4.280 1.00 0.00 55 PHE A C 12
ATOM 16976 O O . PHE A 1 62 ? 2.918 2.092 3.980 1.00 0.00 55 PHE A O 12
ATOM 16993 N N . ILE A 1 63 ? 0.895 2.883 3.394 1.00 0.00 56 ILE A N 12
ATOM 16994 C CA . ILE A 1 63 ? 1.239 3.029 1.985 1.00 0.00 56 ILE A CA 12
ATOM 16995 C C . ILE A 1 63 ? 1.224 4.494 1.564 1.00 0.00 56 ILE A C 12
ATOM 16996 O O . ILE A 1 63 ? 0.293 5.234 1.884 1.00 0.00 56 ILE A O 12
ATOM 17012 N N . LEU A 1 64 ? 2.261 4.907 0.843 1.00 0.00 57 LEU A N 12
ATOM 17013 C CA . LEU A 1 64 ? 2.367 6.285 0.375 1.00 0.00 57 LEU A CA 12
ATOM 17014 C C . LEU A 1 64 ? 2.052 6.380 -1.114 1.00 0.00 57 LEU A C 12
ATOM 17015 O O . LEU A 1 64 ? 2.704 5.739 -1.939 1.00 0.00 57 LEU A O 12
ATOM 17031 N N . PHE A 1 65 ? 1.051 7.186 -1.452 1.00 0.00 58 PHE A N 12
ATOM 17032 C CA . PHE A 1 65 ? 0.650 7.366 -2.842 1.00 0.00 58 PHE A CA 12
ATOM 17033 C C . PHE A 1 65 ? 1.194 8.679 -3.399 1.00 0.00 58 PHE A C 12
ATOM 17034 O O . PHE A 1 65 ? 1.312 9.671 -2.679 1.00 0.00 58 PHE A O 12
ATOM 17051 N N . LEU A 1 66 ? 1.526 8.676 -4.685 1.00 0.00 59 LEU A N 12
ATOM 17052 C CA . LEU A 1 66 ? 2.059 9.866 -5.340 1.00 0.00 59 LEU A CA 12
ATOM 17053 C C . LEU A 1 66 ? 1.293 11.113 -4.911 1.00 0.00 59 LEU A C 12
ATOM 17054 O O . LEU A 1 66 ? 1.878 12.065 -4.392 1.00 0.00 59 LEU A O 12
ATOM 17070 N N . ASP A 1 67 ? -0.018 11.101 -5.127 1.00 0.00 60 ASP A N 12
ATOM 17071 C CA . ASP A 1 67 ? -0.864 12.229 -4.759 1.00 0.00 60 ASP A CA 12
ATOM 17072 C C . ASP A 1 67 ? -2.025 11.774 -3.880 1.00 0.00 60 ASP A C 12
ATOM 17073 O O . ASP A 1 67 ? -2.730 10.820 -4.209 1.00 0.00 60 ASP A O 12
ATOM 17082 N N . LYS A 1 68 ? -2.217 12.462 -2.760 1.00 0.00 61 LYS A N 12
ATOM 17083 C CA . LYS A 1 68 ? -3.291 12.130 -1.832 1.00 0.00 61 LYS A CA 12
ATOM 17084 C C . LYS A 1 68 ? -4.568 11.769 -2.585 1.00 0.00 61 LYS A C 12
ATOM 17085 O O . LYS A 1 68 ? -5.293 10.854 -2.194 1.00 0.00 61 LYS A O 12
ATOM 17104 N N . ASP A 1 69 ? -4.836 12.493 -3.666 1.00 0.00 62 ASP A N 12
ATOM 17105 C CA . ASP A 1 69 ? -6.024 12.247 -4.475 1.00 0.00 62 ASP A CA 12
ATOM 17106 C C . ASP A 1 69 ? -6.204 10.755 -4.738 1.00 0.00 62 ASP A C 12
ATOM 17107 O O . ASP A 1 69 ? -7.300 10.216 -4.590 1.00 0.00 62 ASP A O 12
ATOM 17116 N N . SER A 1 70 ? -5.119 10.094 -5.130 1.00 0.00 63 SER A N 12
ATOM 17117 C CA . SER A 1 70 ? -5.158 8.665 -5.418 1.00 0.00 63 SER A CA 12
ATOM 17118 C C . SER A 1 70 ? -5.373 7.858 -4.141 1.00 0.00 63 SER A C 12
ATOM 17119 O O . SER A 1 70 ? -6.135 6.893 -4.125 1.00 0.00 63 SER A O 12
ATOM 17127 N N . ALA A 1 71 ? -4.695 8.263 -3.072 1.00 0.00 64 ALA A N 12
ATOM 17128 C CA . ALA A 1 71 ? -4.812 7.580 -1.789 1.00 0.00 64 ALA A CA 12
ATOM 17129 C C . ALA A 1 71 ? -6.272 7.446 -1.371 1.00 0.00 64 ALA A C 12
ATOM 17130 O O . ALA A 1 71 ? -6.773 6.338 -1.181 1.00 0.00 64 ALA A O 12
ATOM 17137 N N . GLN A 1 72 ? -6.949 8.581 -1.228 1.00 0.00 65 GLN A N 12
ATOM 17138 C CA . GLN A 1 72 ? -8.352 8.589 -0.830 1.00 0.00 65 GLN A CA 12
ATOM 17139 C C . GLN A 1 72 ? -9.088 7.384 -1.407 1.00 0.00 65 GLN A C 12
ATOM 17140 O O . GLN A 1 72 ? -9.639 6.569 -0.668 1.00 0.00 65 GLN A O 12
ATOM 17154 N N . ASN A 1 73 ? -9.092 7.278 -2.732 1.00 0.00 66 ASN A N 12
ATOM 17155 C CA . ASN A 1 73 ? -9.762 6.173 -3.408 1.00 0.00 66 ASN A CA 12
ATOM 17156 C C . ASN A 1 73 ? -9.483 4.852 -2.698 1.00 0.00 66 ASN A C 12
ATOM 17157 O O . ASN A 1 73 ? -10.399 4.202 -2.192 1.00 0.00 66 ASN A O 12
ATOM 17168 N N . CYS A 1 74 ? -8.214 4.461 -2.664 1.00 0.00 67 CYS A N 12
ATOM 17169 C CA . CYS A 1 74 ? -7.813 3.217 -2.015 1.00 0.00 67 CYS A CA 12
ATOM 17170 C C . CYS A 1 74 ? -8.316 3.168 -0.576 1.00 0.00 67 CYS A C 12
ATOM 17171 O O . CYS A 1 74 ? -8.730 2.116 -0.087 1.00 0.00 67 CYS A O 12
ATOM 17179 N N . THR A 1 75 ? -8.277 4.312 0.099 1.00 0.00 68 THR A N 12
ATOM 17180 C CA . THR A 1 75 ? -8.725 4.400 1.483 1.00 0.00 68 THR A CA 12
ATOM 17181 C C . THR A 1 75 ? -10.202 4.042 1.605 1.00 0.00 68 THR A C 12
ATOM 17182 O O . THR A 1 75 ? -10.722 3.882 2.710 1.00 0.00 68 THR A O 12
ATOM 17193 N N . ARG A 1 76 ? -10.873 3.917 0.465 1.00 0.00 69 ARG A N 12
ATOM 17194 C CA . ARG A 1 76 ? -12.291 3.578 0.445 1.00 0.00 69 ARG A CA 12
ATOM 17195 C C . ARG A 1 76 ? -12.527 2.270 -0.303 1.00 0.00 69 ARG A C 12
ATOM 17196 O O . ARG A 1 76 ? -13.560 1.624 -0.134 1.00 0.00 69 ARG A O 12
ATOM 17217 N N . ALA A 1 77 ? -11.561 1.886 -1.132 1.00 0.00 70 ALA A N 12
ATOM 17218 C CA . ALA A 1 77 ? -11.663 0.654 -1.906 1.00 0.00 70 ALA A CA 12
ATOM 17219 C C . ALA A 1 77 ? -11.427 -0.568 -1.025 1.00 0.00 70 ALA A C 12
ATOM 17220 O O . ALA A 1 77 ? -12.172 -1.546 -1.093 1.00 0.00 70 ALA A O 12
ATOM 17227 N N . ILE A 1 78 ? -10.386 -0.506 -0.201 1.00 0.00 71 ILE A N 12
ATOM 17228 C CA . ILE A 1 78 ? -10.053 -1.608 0.692 1.00 0.00 71 ILE A CA 12
ATOM 17229 C C . ILE A 1 78 ? -10.706 -1.425 2.058 1.00 0.00 71 ILE A C 12
ATOM 17230 O O . ILE A 1 78 ? -10.939 -2.394 2.780 1.00 0.00 71 ILE A O 12
ATOM 17246 N N . ASN A 1 79 ? -11.001 -0.177 2.405 1.00 0.00 72 ASN A N 12
ATOM 17247 C CA . ASN A 1 79 ? -11.629 0.133 3.684 1.00 0.00 72 ASN A CA 12
ATOM 17248 C C . ASN A 1 79 ? -12.916 -0.666 3.866 1.00 0.00 72 ASN A C 12
ATOM 17249 O O . ASN A 1 79 ? -13.868 -0.510 3.103 1.00 0.00 72 ASN A O 12
ATOM 17260 N N . ASN A 1 80 ? -12.936 -1.522 4.882 1.00 0.00 73 ASN A N 12
ATOM 17261 C CA . ASN A 1 80 ? -14.105 -2.346 5.165 1.00 0.00 73 ASN A CA 12
ATOM 17262 C C . ASN A 1 80 ? -14.325 -3.376 4.061 1.00 0.00 73 ASN A C 12
ATOM 17263 O O . ASN A 1 80 ? -15.446 -3.566 3.589 1.00 0.00 73 ASN A O 12
ATOM 17274 N N . LYS A 1 81 ? -13.247 -4.038 3.655 1.00 0.00 74 LYS A N 12
ATOM 17275 C CA . LYS A 1 81 ? -13.320 -5.050 2.608 1.00 0.00 74 LYS A CA 12
ATOM 17276 C C . LYS A 1 81 ? -12.390 -6.219 2.915 1.00 0.00 74 LYS A C 12
ATOM 17277 O O . LYS A 1 81 ? -11.288 -6.028 3.427 1.00 0.00 74 LYS A O 12
ATOM 17296 N N . GLN A 1 82 ? -12.842 -7.428 2.599 1.00 0.00 75 GLN A N 12
ATOM 17297 C CA . GLN A 1 82 ? -12.049 -8.628 2.842 1.00 0.00 75 GLN A CA 12
ATOM 17298 C C . GLN A 1 82 ? -11.052 -8.859 1.711 1.00 0.00 75 GLN A C 12
ATOM 17299 O O . GLN A 1 82 ? -11.439 -9.045 0.556 1.00 0.00 75 GLN A O 12
ATOM 17313 N N . LEU A 1 83 ? -9.768 -8.846 2.049 1.00 0.00 76 LEU A N 12
ATOM 17314 C CA . LEU A 1 83 ? -8.714 -9.054 1.062 1.00 0.00 76 LEU A CA 12
ATOM 17315 C C . LEU A 1 83 ? -7.835 -10.240 1.446 1.00 0.00 76 LEU A C 12
ATOM 17316 O O . LEU A 1 83 ? -7.516 -10.436 2.619 1.00 0.00 76 LEU A O 12
ATOM 17332 N N . PHE A 1 84 ? -7.444 -11.027 0.449 1.00 0.00 77 PHE A N 12
ATOM 17333 C CA . PHE A 1 84 ? -6.600 -12.193 0.682 1.00 0.00 77 PHE A CA 12
ATOM 17334 C C . PHE A 1 84 ? -7.117 -13.013 1.860 1.00 0.00 77 PHE A C 12
ATOM 17335 O O . PHE A 1 84 ? -6.355 -13.709 2.529 1.00 0.00 77 PHE A O 12
ATOM 17352 N N . GLY A 1 85 ? -8.420 -12.923 2.110 1.00 0.00 78 GLY A N 12
ATOM 17353 C CA . GLY A 1 85 ? -9.018 -13.659 3.208 1.00 0.00 78 GLY A CA 12
ATOM 17354 C C . GLY A 1 85 ? -8.708 -13.042 4.557 1.00 0.00 78 GLY A C 12
ATOM 17355 O O . GLY A 1 85 ? -8.251 -13.729 5.471 1.00 0.00 78 GLY A O 12
ATOM 17359 N N . ARG A 1 86 ? -8.956 -11.742 4.682 1.00 0.00 79 ARG A N 12
ATOM 17360 C CA . ARG A 1 86 ? -8.698 -11.032 5.929 1.00 0.00 79 ARG A CA 12
ATOM 17361 C C . ARG A 1 86 ? -9.253 -9.612 5.870 1.00 0.00 79 ARG A C 12
ATOM 17362 O O . ARG A 1 86 ? -8.867 -8.818 5.011 1.00 0.00 79 ARG A O 12
ATOM 17383 N N . VAL A 1 87 ? -10.160 -9.298 6.789 1.00 0.00 80 VAL A N 12
ATOM 17384 C CA . VAL A 1 87 ? -10.768 -7.974 6.843 1.00 0.00 80 VAL A CA 12
ATOM 17385 C C . VAL A 1 87 ? -9.707 -6.888 6.976 1.00 0.00 80 VAL A C 12
ATOM 17386 O O . VAL A 1 87 ? -9.165 -6.664 8.059 1.00 0.00 80 VAL A O 12
ATOM 17399 N N . ILE A 1 88 ? -9.416 -6.214 5.868 1.00 0.00 81 ILE A N 12
ATOM 17400 C CA . ILE A 1 88 ? -8.420 -5.149 5.862 1.00 0.00 81 ILE A CA 12
ATOM 17401 C C . ILE A 1 88 ? -9.063 -3.794 6.137 1.00 0.00 81 ILE A C 12
ATOM 17402 O O . ILE A 1 88 ? -10.117 -3.471 5.588 1.00 0.00 81 ILE A O 12
ATOM 17418 N N . LYS A 1 89 ? -8.421 -3.003 6.990 1.00 0.00 82 LYS A N 12
ATOM 17419 C CA . LYS A 1 89 ? -8.928 -1.680 7.336 1.00 0.00 82 LYS A CA 12
ATOM 17420 C C . LYS A 1 89 ? -8.069 -0.587 6.709 1.00 0.00 82 LYS A C 12
ATOM 17421 O O . LYS A 1 89 ? -6.843 -0.693 6.670 1.00 0.00 82 LYS A O 12
ATOM 17440 N N . ALA A 1 90 ? -8.720 0.463 6.220 1.00 0.00 83 ALA A N 12
ATOM 17441 C CA . ALA A 1 90 ? -8.015 1.577 5.597 1.00 0.00 83 ALA A CA 12
ATOM 17442 C C . ALA A 1 90 ? -8.467 2.910 6.184 1.00 0.00 83 ALA A C 12
ATOM 17443 O O . ALA A 1 90 ? -9.641 3.089 6.508 1.00 0.00 83 ALA A O 12
ATOM 17450 N N . SER A 1 91 ? -7.529 3.841 6.318 1.00 0.00 84 SER A N 12
ATOM 17451 C CA . SER A 1 91 ? -7.831 5.156 6.871 1.00 0.00 84 SER A CA 12
ATOM 17452 C C . SER A 1 91 ? -6.670 6.120 6.645 1.00 0.00 84 SER A C 12
ATOM 17453 O O . SER A 1 91 ? -5.506 5.756 6.810 1.00 0.00 84 SER A O 12
ATOM 17461 N N . ILE A 1 92 ? -6.997 7.351 6.265 1.00 0.00 85 ILE A N 12
ATOM 17462 C CA . ILE A 1 92 ? -5.982 8.368 6.017 1.00 0.00 85 ILE A CA 12
ATOM 17463 C C . ILE A 1 92 ? -5.119 8.596 7.253 1.00 0.00 85 ILE A C 12
ATOM 17464 O O . ILE A 1 92 ? -5.632 8.829 8.347 1.00 0.00 85 ILE A O 12
ATOM 17480 N N . ALA A 1 93 ? -3.804 8.528 7.071 1.00 0.00 86 ALA A N 12
ATOM 17481 C CA . ALA A 1 93 ? -2.868 8.730 8.170 1.00 0.00 86 ALA A CA 12
ATOM 17482 C C . ALA A 1 93 ? -2.449 10.193 8.272 1.00 0.00 86 ALA A C 12
ATOM 17483 O O . ALA A 1 93 ? -1.799 10.726 7.372 1.00 0.00 86 ALA A O 12
ATOM 17490 N N . ILE A 1 94 ? -2.825 10.836 9.372 1.00 0.00 87 ILE A N 12
ATOM 17491 C CA . ILE A 1 94 ? -2.488 12.237 9.590 1.00 0.00 87 ILE A CA 12
ATOM 17492 C C . ILE A 1 94 ? -1.939 12.458 10.995 1.00 0.00 87 ILE A C 12
ATOM 17493 O O . ILE A 1 94 ? -2.305 11.751 11.934 1.00 0.00 87 ILE A O 12
ATOM 17509 N N . GLY A 1 1 ? -7.359 -16.059 20.569 1.00 0.00 -6 GLY A N 13
ATOM 17510 C CA . GLY A 1 1 ? -6.017 -15.584 20.852 1.00 0.00 -6 GLY A CA 13
ATOM 17511 C C . GLY A 1 1 ? -5.994 -14.130 21.278 1.00 0.00 -6 GLY A C 13
ATOM 17512 O O . GLY A 1 1 ? -7.013 -13.584 21.700 1.00 0.00 -6 GLY A O 13
ATOM 17516 N N . SER A 1 2 ? -4.827 -13.502 21.170 1.00 0.00 -5 SER A N 13
ATOM 17517 C CA . SER A 1 2 ? -4.674 -12.103 21.553 1.00 0.00 -5 SER A CA 13
ATOM 17518 C C . SER A 1 2 ? -4.704 -11.197 20.326 1.00 0.00 -5 SER A C 13
ATOM 17519 O O . SER A 1 2 ? -4.072 -11.489 19.310 1.00 0.00 -5 SER A O 13
ATOM 17527 N N . SER A 1 3 ? -5.442 -10.097 20.428 1.00 0.00 -4 SER A N 13
ATOM 17528 C CA . SER A 1 3 ? -5.558 -9.149 19.326 1.00 0.00 -4 SER A CA 13
ATOM 17529 C C . SER A 1 3 ? -4.324 -8.256 19.245 1.00 0.00 -4 SER A C 13
ATOM 17530 O O . SER A 1 3 ? -3.622 -8.238 18.235 1.00 0.00 -4 SER A O 13
ATOM 17538 N N . GLY A 1 4 ? -4.066 -7.515 20.319 1.00 0.00 -3 GLY A N 13
ATOM 17539 C CA . GLY A 1 4 ? -2.917 -6.629 20.350 1.00 0.00 -3 GLY A CA 13
ATOM 17540 C C . GLY A 1 4 ? -3.230 -5.297 21.003 1.00 0.00 -3 GLY A C 13
ATOM 17541 O O . GLY A 1 4 ? -4.334 -5.089 21.507 1.00 0.00 -3 GLY A O 13
ATOM 17545 N N . SER A 1 5 ? -2.256 -4.393 20.996 1.00 0.00 -2 SER A N 13
ATOM 17546 C CA . SER A 1 5 ? -2.430 -3.076 21.597 1.00 0.00 -2 SER A CA 13
ATOM 17547 C C . SER A 1 5 ? -1.698 -2.009 20.789 1.00 0.00 -2 SER A C 13
ATOM 17548 O O . SER A 1 5 ? -0.478 -2.061 20.632 1.00 0.00 -2 SER A O 13
ATOM 17556 N N . SER A 1 6 ? -2.453 -1.041 20.278 1.00 0.00 -1 SER A N 13
ATOM 17557 C CA . SER A 1 6 ? -1.878 0.037 19.482 1.00 0.00 -1 SER A CA 13
ATOM 17558 C C . SER A 1 6 ? -2.859 1.198 19.350 1.00 0.00 -1 SER A C 13
ATOM 17559 O O . SER A 1 6 ? -4.046 1.059 19.646 1.00 0.00 -1 SER A O 13
ATOM 17567 N N . GLY A 1 7 ? -2.355 2.344 18.903 1.00 0.00 0 GLY A N 13
ATOM 17568 C CA . GLY A 1 7 ? -3.199 3.513 18.739 1.00 0.00 0 GLY A CA 13
ATOM 17569 C C . GLY A 1 7 ? -2.430 4.718 18.237 1.00 0.00 0 GLY A C 13
ATOM 17570 O O . GLY A 1 7 ? -1.852 5.467 19.024 1.00 0.00 0 GLY A O 13
ATOM 17574 N N . MET A 1 8 ? -2.420 4.905 16.921 1.00 0.00 1 MET A N 13
ATOM 17575 C CA . MET A 1 8 ? -1.715 6.028 16.314 1.00 0.00 1 MET A CA 13
ATOM 17576 C C . MET A 1 8 ? -0.435 6.345 17.082 1.00 0.00 1 MET A C 13
ATOM 17577 O O . MET A 1 8 ? -0.128 7.508 17.342 1.00 0.00 1 MET A O 13
ATOM 17591 N N . SER A 1 9 ? 0.307 5.303 17.442 1.00 0.00 2 SER A N 13
ATOM 17592 C CA . SER A 1 9 ? 1.552 5.470 18.184 1.00 0.00 2 SER A CA 13
ATOM 17593 C C . SER A 1 9 ? 2.758 5.251 17.276 1.00 0.00 2 SER A C 13
ATOM 17594 O O . SER A 1 9 ? 3.392 4.197 17.312 1.00 0.00 2 SER A O 13
ATOM 17602 N N . GLY A 1 10 ? 3.070 6.255 16.463 1.00 0.00 3 GLY A N 13
ATOM 17603 C CA . GLY A 1 10 ? 4.199 6.153 15.557 1.00 0.00 3 GLY A CA 13
ATOM 17604 C C . GLY A 1 10 ? 4.018 6.993 14.308 1.00 0.00 3 GLY A C 13
ATOM 17605 O O . GLY A 1 10 ? 3.824 6.460 13.216 1.00 0.00 3 GLY A O 13
ATOM 17609 N N . GLY A 1 11 ? 4.081 8.311 14.468 1.00 0.00 4 GLY A N 13
ATOM 17610 C CA . GLY A 1 11 ? 3.918 9.205 13.337 1.00 0.00 4 GLY A CA 13
ATOM 17611 C C . GLY A 1 11 ? 5.083 10.163 13.183 1.00 0.00 4 GLY A C 13
ATOM 17612 O O . GLY A 1 11 ? 5.246 11.087 13.982 1.00 0.00 4 GLY A O 13
ATOM 17616 N N . LEU A 1 12 ? 5.896 9.944 12.156 1.00 0.00 5 LEU A N 13
ATOM 17617 C CA . LEU A 1 12 ? 7.053 10.795 11.901 1.00 0.00 5 LEU A CA 13
ATOM 17618 C C . LEU A 1 12 ? 6.763 11.787 10.779 1.00 0.00 5 LEU A C 13
ATOM 17619 O O . LEU A 1 12 ? 6.740 12.998 10.997 1.00 0.00 5 LEU A O 13
ATOM 17635 N N . ALA A 1 13 ? 6.539 11.264 9.577 1.00 0.00 6 ALA A N 13
ATOM 17636 C CA . ALA A 1 13 ? 6.246 12.103 8.422 1.00 0.00 6 ALA A CA 13
ATOM 17637 C C . ALA A 1 13 ? 4.923 11.706 7.777 1.00 0.00 6 ALA A C 13
ATOM 17638 O O . ALA A 1 13 ? 4.801 11.621 6.555 1.00 0.00 6 ALA A O 13
ATOM 17645 N N . PRO A 1 14 ? 3.906 11.457 8.616 1.00 0.00 7 PRO A N 13
ATOM 17646 C CA . PRO A 1 14 ? 2.573 11.065 8.149 1.00 0.00 7 PRO A CA 13
ATOM 17647 C C . PRO A 1 14 ? 1.844 12.207 7.449 1.00 0.00 7 PRO A C 13
ATOM 17648 O O . PRO A 1 14 ? 1.948 13.364 7.857 1.00 0.00 7 PRO A O 13
ATOM 17659 N N . SER A 1 15 ? 1.107 11.875 6.394 1.00 0.00 8 SER A N 13
ATOM 17660 C CA . SER A 1 15 ? 0.364 12.874 5.636 1.00 0.00 8 SER A CA 13
ATOM 17661 C C . SER A 1 15 ? -0.795 12.230 4.880 1.00 0.00 8 SER A C 13
ATOM 17662 O O . SER A 1 15 ? -0.883 11.006 4.779 1.00 0.00 8 SER A O 13
ATOM 17670 N N . LYS A 1 16 ? -1.683 13.065 4.350 1.00 0.00 9 LYS A N 13
ATOM 17671 C CA . LYS A 1 16 ? -2.837 12.580 3.602 1.00 0.00 9 LYS A CA 13
ATOM 17672 C C . LYS A 1 16 ? -2.426 11.500 2.607 1.00 0.00 9 LYS A C 13
ATOM 17673 O O . LYS A 1 16 ? -2.968 10.395 2.616 1.00 0.00 9 LYS A O 13
ATOM 17692 N N . SER A 1 17 ? -1.463 11.826 1.751 1.00 0.00 10 SER A N 13
ATOM 17693 C CA . SER A 1 17 ? -0.980 10.884 0.748 1.00 0.00 10 SER A CA 13
ATOM 17694 C C . SER A 1 17 ? -0.834 9.486 1.341 1.00 0.00 10 SER A C 13
ATOM 17695 O O . SER A 1 17 ? -1.131 8.485 0.687 1.00 0.00 10 SER A O 13
ATOM 17703 N N . THR A 1 18 ? -0.375 9.424 2.587 1.00 0.00 11 THR A N 13
ATOM 17704 C CA . THR A 1 18 ? -0.188 8.150 3.270 1.00 0.00 11 THR A CA 13
ATOM 17705 C C . THR A 1 18 ? -1.526 7.484 3.568 1.00 0.00 11 THR A C 13
ATOM 17706 O O . THR A 1 18 ? -2.536 8.158 3.770 1.00 0.00 11 THR A O 13
ATOM 17717 N N . VAL A 1 19 ? -1.528 6.155 3.594 1.00 0.00 12 VAL A N 13
ATOM 17718 C CA . VAL A 1 19 ? -2.742 5.397 3.869 1.00 0.00 12 VAL A CA 13
ATOM 17719 C C . VAL A 1 19 ? -2.499 4.336 4.936 1.00 0.00 12 VAL A C 13
ATOM 17720 O O . VAL A 1 19 ? -1.653 3.457 4.771 1.00 0.00 12 VAL A O 13
ATOM 17733 N N . TYR A 1 20 ? -3.246 4.425 6.031 1.00 0.00 13 TYR A N 13
ATOM 17734 C CA . TYR A 1 20 ? -3.110 3.474 7.128 1.00 0.00 13 TYR A CA 13
ATOM 17735 C C . TYR A 1 20 ? -3.807 2.157 6.797 1.00 0.00 13 TYR A C 13
ATOM 17736 O O . TYR A 1 20 ? -5.023 2.032 6.942 1.00 0.00 13 TYR A O 13
ATOM 17754 N N . VAL A 1 21 ? -3.027 1.178 6.352 1.00 0.00 14 VAL A N 13
ATOM 17755 C CA . VAL A 1 21 ? -3.567 -0.131 6.002 1.00 0.00 14 VAL A CA 13
ATOM 17756 C C . VAL A 1 21 ? -3.192 -1.177 7.045 1.00 0.00 14 VAL A C 13
ATOM 17757 O O . VAL A 1 21 ? -2.012 -1.452 7.268 1.00 0.00 14 VAL A O 13
ATOM 17770 N N . SER A 1 22 ? -4.203 -1.759 7.682 1.00 0.00 15 SER A N 13
ATOM 17771 C CA . SER A 1 22 ? -3.979 -2.774 8.705 1.00 0.00 15 SER A CA 13
ATOM 17772 C C . SER A 1 22 ? -4.557 -4.119 8.272 1.00 0.00 15 SER A C 13
ATOM 17773 O O . SER A 1 22 ? -5.257 -4.210 7.265 1.00 0.00 15 SER A O 13
ATOM 17781 N N . ASN A 1 23 ? -4.257 -5.160 9.042 1.00 0.00 16 ASN A N 13
ATOM 17782 C CA . ASN A 1 23 ? -4.745 -6.500 8.738 1.00 0.00 16 ASN A CA 13
ATOM 17783 C C . ASN A 1 23 ? -4.194 -6.991 7.403 1.00 0.00 16 ASN A C 13
ATOM 17784 O O . ASN A 1 23 ? -4.848 -7.755 6.692 1.00 0.00 16 ASN A O 13
ATOM 17795 N N . LEU A 1 24 ? -2.988 -6.547 7.068 1.00 0.00 17 LEU A N 13
ATOM 17796 C CA . LEU A 1 24 ? -2.348 -6.940 5.818 1.00 0.00 17 LEU A CA 13
ATOM 17797 C C . LEU A 1 24 ? -1.579 -8.247 5.988 1.00 0.00 17 LEU A C 13
ATOM 17798 O O . LEU A 1 24 ? -0.937 -8.489 7.010 1.00 0.00 17 LEU A O 13
ATOM 17814 N N . PRO A 1 25 ? -1.643 -9.109 4.962 1.00 0.00 18 PRO A N 13
ATOM 17815 C CA . PRO A 1 25 ? -0.956 -10.404 4.973 1.00 0.00 18 PRO A CA 13
ATOM 17816 C C . PRO A 1 25 ? 0.559 -10.258 4.883 1.00 0.00 18 PRO A C 13
ATOM 17817 O O . PRO A 1 25 ? 1.132 -10.290 3.794 1.00 0.00 18 PRO A O 13
ATOM 17828 N N . PHE A 1 26 ? 1.202 -10.097 6.035 1.00 0.00 19 PHE A N 13
ATOM 17829 C CA . PHE A 1 26 ? 2.652 -9.946 6.086 1.00 0.00 19 PHE A CA 13
ATOM 17830 C C . PHE A 1 26 ? 3.337 -10.957 5.172 1.00 0.00 19 PHE A C 13
ATOM 17831 O O . PHE A 1 26 ? 4.475 -10.755 4.747 1.00 0.00 19 PHE A O 13
ATOM 17848 N N . SER A 1 27 ? 2.637 -12.047 4.874 1.00 0.00 20 SER A N 13
ATOM 17849 C CA . SER A 1 27 ? 3.178 -13.093 4.015 1.00 0.00 20 SER A CA 13
ATOM 17850 C C . SER A 1 27 ? 3.775 -12.496 2.744 1.00 0.00 20 SER A C 13
ATOM 17851 O O . SER A 1 27 ? 4.727 -13.036 2.178 1.00 0.00 20 SER A O 13
ATOM 17859 N N . LEU A 1 28 ? 3.210 -11.379 2.300 1.00 0.00 21 LEU A N 13
ATOM 17860 C CA . LEU A 1 28 ? 3.686 -10.707 1.096 1.00 0.00 21 LEU A CA 13
ATOM 17861 C C . LEU A 1 28 ? 4.894 -9.828 1.404 1.00 0.00 21 LEU A C 13
ATOM 17862 O O . LEU A 1 28 ? 5.373 -9.786 2.538 1.00 0.00 21 LEU A O 13
ATOM 17878 N N . THR A 1 29 ? 5.382 -9.124 0.387 1.00 0.00 22 THR A N 13
ATOM 17879 C CA . THR A 1 29 ? 6.533 -8.245 0.549 1.00 0.00 22 THR A CA 13
ATOM 17880 C C . THR A 1 29 ? 6.249 -6.858 -0.016 1.00 0.00 22 THR A C 13
ATOM 17881 O O . THR A 1 29 ? 5.305 -6.671 -0.783 1.00 0.00 22 THR A O 13
ATOM 17892 N N . ASN A 1 30 ? 7.073 -5.888 0.367 1.00 0.00 23 ASN A N 13
ATOM 17893 C CA . ASN A 1 30 ? 6.910 -4.517 -0.102 1.00 0.00 23 ASN A CA 13
ATOM 17894 C C . ASN A 1 30 ? 6.480 -4.490 -1.566 1.00 0.00 23 ASN A C 13
ATOM 17895 O O . ASN A 1 30 ? 5.547 -3.779 -1.936 1.00 0.00 23 ASN A O 13
ATOM 17906 N N . ASN A 1 31 ? 7.167 -5.271 -2.393 1.00 0.00 24 ASN A N 13
ATOM 17907 C CA . ASN A 1 31 ? 6.857 -5.337 -3.817 1.00 0.00 24 ASN A CA 13
ATOM 17908 C C . ASN A 1 31 ? 5.384 -5.669 -4.037 1.00 0.00 24 ASN A C 13
ATOM 17909 O O . ASN A 1 31 ? 4.679 -4.963 -4.758 1.00 0.00 24 ASN A O 13
ATOM 17920 N N . ASP A 1 32 ? 4.927 -6.748 -3.411 1.00 0.00 25 ASP A N 13
ATOM 17921 C CA . ASP A 1 32 ? 3.537 -7.174 -3.537 1.00 0.00 25 ASP A CA 13
ATOM 17922 C C . ASP A 1 32 ? 2.586 -6.011 -3.268 1.00 0.00 25 ASP A C 13
ATOM 17923 O O . ASP A 1 32 ? 1.818 -5.609 -4.142 1.00 0.00 25 ASP A O 13
ATOM 17932 N N . LEU A 1 33 ? 2.643 -5.476 -2.054 1.00 0.00 26 LEU A N 13
ATOM 17933 C CA . LEU A 1 33 ? 1.786 -4.361 -1.668 1.00 0.00 26 LEU A CA 13
ATOM 17934 C C . LEU A 1 33 ? 1.877 -3.228 -2.686 1.00 0.00 26 LEU A C 13
ATOM 17935 O O . LEU A 1 33 ? 0.860 -2.738 -3.177 1.00 0.00 26 LEU A O 13
ATOM 17951 N N . TYR A 1 34 ? 3.101 -2.818 -2.999 1.00 0.00 27 TYR A N 13
ATOM 17952 C CA . TYR A 1 34 ? 3.325 -1.742 -3.958 1.00 0.00 27 TYR A CA 13
ATOM 17953 C C . TYR A 1 34 ? 2.411 -1.894 -5.170 1.00 0.00 27 TYR A C 13
ATOM 17954 O O . TYR A 1 34 ? 1.930 -0.907 -5.726 1.00 0.00 27 TYR A O 13
ATOM 17972 N N . ARG A 1 35 ? 2.176 -3.138 -5.573 1.00 0.00 28 ARG A N 13
ATOM 17973 C CA . ARG A 1 35 ? 1.320 -3.421 -6.719 1.00 0.00 28 ARG A CA 13
ATOM 17974 C C . ARG A 1 35 ? -0.145 -3.495 -6.299 1.00 0.00 28 ARG A C 13
ATOM 17975 O O . ARG A 1 35 ? -1.022 -2.953 -6.972 1.00 0.00 28 ARG A O 13
ATOM 17996 N N . ILE A 1 36 ? -0.402 -4.168 -5.182 1.00 0.00 29 ILE A N 13
ATOM 17997 C CA . ILE A 1 36 ? -1.760 -4.312 -4.673 1.00 0.00 29 ILE A CA 13
ATOM 17998 C C . ILE A 1 36 ? -2.417 -2.952 -4.469 1.00 0.00 29 ILE A C 13
ATOM 17999 O O . ILE A 1 36 ? -3.633 -2.811 -4.605 1.00 0.00 29 ILE A O 13
ATOM 18015 N N . PHE A 1 37 ? -1.606 -1.951 -4.145 1.00 0.00 30 PHE A N 13
ATOM 18016 C CA . PHE A 1 37 ? -2.108 -0.600 -3.923 1.00 0.00 30 PHE A CA 13
ATOM 18017 C C . PHE A 1 37 ? -1.895 0.269 -5.159 1.00 0.00 30 PHE A C 13
ATOM 18018 O O . PHE A 1 37 ? -2.351 1.411 -5.214 1.00 0.00 30 PHE A O 13
ATOM 18035 N N . SER A 1 38 ? -1.197 -0.280 -6.148 1.00 0.00 31 SER A N 13
ATOM 18036 C CA . SER A 1 38 ? -0.919 0.445 -7.382 1.00 0.00 31 SER A CA 13
ATOM 18037 C C . SER A 1 38 ? -2.156 0.495 -8.274 1.00 0.00 31 SER A C 13
ATOM 18038 O O . SER A 1 38 ? -2.271 1.354 -9.148 1.00 0.00 31 SER A O 13
ATOM 18046 N N . LYS A 1 39 ? -3.079 -0.433 -8.046 1.00 0.00 32 LYS A N 13
ATOM 18047 C CA . LYS A 1 39 ? -4.309 -0.496 -8.827 1.00 0.00 32 LYS A CA 13
ATOM 18048 C C . LYS A 1 39 ? -5.181 0.728 -8.569 1.00 0.00 32 LYS A C 13
ATOM 18049 O O . LYS A 1 39 ? -6.019 1.091 -9.395 1.00 0.00 32 LYS A O 13
ATOM 18068 N N . TYR A 1 40 ? -4.977 1.362 -7.420 1.00 0.00 33 TYR A N 13
ATOM 18069 C CA . TYR A 1 40 ? -5.746 2.546 -7.053 1.00 0.00 33 TYR A CA 13
ATOM 18070 C C . TYR A 1 40 ? -4.942 3.818 -7.308 1.00 0.00 33 TYR A C 13
ATOM 18071 O O . TYR A 1 40 ? -5.429 4.760 -7.930 1.00 0.00 33 TYR A O 13
ATOM 18089 N N . GLY A 1 41 ? -3.704 3.835 -6.821 1.00 0.00 34 GLY A N 13
ATOM 18090 C CA . GLY A 1 41 ? -2.851 4.994 -7.005 1.00 0.00 34 GLY A CA 13
ATOM 18091 C C . GLY A 1 41 ? -1.378 4.641 -6.970 1.00 0.00 34 GLY A C 13
ATOM 18092 O O . GLY A 1 41 ? -0.956 3.780 -6.198 1.00 0.00 34 GLY A O 13
ATOM 18096 N N . LYS A 1 42 ? -0.591 5.306 -7.810 1.00 0.00 35 LYS A N 13
ATOM 18097 C CA . LYS A 1 42 ? 0.844 5.058 -7.874 1.00 0.00 35 LYS A CA 13
ATOM 18098 C C . LYS A 1 42 ? 1.472 5.137 -6.486 1.00 0.00 35 LYS A C 13
ATOM 18099 O O . LYS A 1 42 ? 1.209 6.070 -5.727 1.00 0.00 35 LYS A O 13
ATOM 18118 N N . VAL A 1 43 ? 2.305 4.153 -6.161 1.00 0.00 36 VAL A N 13
ATOM 18119 C CA . VAL A 1 43 ? 2.972 4.113 -4.865 1.00 0.00 36 VAL A CA 13
ATOM 18120 C C . VAL A 1 43 ? 4.418 4.583 -4.978 1.00 0.00 36 VAL A C 13
ATOM 18121 O O . VAL A 1 43 ? 5.150 4.164 -5.875 1.00 0.00 36 VAL A O 13
ATOM 18134 N N . VAL A 1 44 ? 4.825 5.454 -4.060 1.00 0.00 37 VAL A N 13
ATOM 18135 C CA . VAL A 1 44 ? 6.185 5.980 -4.055 1.00 0.00 37 VAL A CA 13
ATOM 18136 C C . VAL A 1 44 ? 7.040 5.280 -3.005 1.00 0.00 37 VAL A C 13
ATOM 18137 O O . VAL A 1 44 ? 8.210 4.978 -3.241 1.00 0.00 37 VAL A O 13
ATOM 18150 N N . LYS A 1 45 ? 6.449 5.024 -1.843 1.00 0.00 38 LYS A N 13
ATOM 18151 C CA . LYS A 1 45 ? 7.155 4.358 -0.755 1.00 0.00 38 LYS A CA 13
ATOM 18152 C C . LYS A 1 45 ? 6.205 3.479 0.052 1.00 0.00 38 LYS A C 13
ATOM 18153 O O . LYS A 1 45 ? 5.116 3.910 0.432 1.00 0.00 38 LYS A O 13
ATOM 18172 N N . VAL A 1 46 ? 6.625 2.245 0.313 1.00 0.00 39 VAL A N 13
ATOM 18173 C CA . VAL A 1 46 ? 5.813 1.306 1.077 1.00 0.00 39 VAL A CA 13
ATOM 18174 C C . VAL A 1 46 ? 6.335 1.162 2.503 1.00 0.00 39 VAL A C 13
ATOM 18175 O O . VAL A 1 46 ? 7.276 0.411 2.759 1.00 0.00 39 VAL A O 13
ATOM 18188 N N . THR A 1 47 ? 5.716 1.887 3.429 1.00 0.00 40 THR A N 13
ATOM 18189 C CA . THR A 1 47 ? 6.118 1.841 4.830 1.00 0.00 40 THR A CA 13
ATOM 18190 C C . THR A 1 47 ? 5.426 0.698 5.563 1.00 0.00 40 THR A C 13
ATOM 18191 O O . THR A 1 47 ? 4.242 0.437 5.347 1.00 0.00 40 THR A O 13
ATOM 18202 N N . ILE A 1 48 ? 6.170 0.021 6.431 1.00 0.00 41 ILE A N 13
ATOM 18203 C CA . ILE A 1 48 ? 5.626 -1.093 7.197 1.00 0.00 41 ILE A CA 13
ATOM 18204 C C . ILE A 1 48 ? 6.008 -0.986 8.670 1.00 0.00 41 ILE A C 13
ATOM 18205 O O . ILE A 1 48 ? 7.180 -0.819 9.006 1.00 0.00 41 ILE A O 13
ATOM 18221 N N . MET A 1 49 ? 5.011 -1.085 9.543 1.00 0.00 42 MET A N 13
ATOM 18222 C CA . MET A 1 49 ? 5.244 -1.002 10.980 1.00 0.00 42 MET A CA 13
ATOM 18223 C C . MET A 1 49 ? 5.851 -2.298 11.508 1.00 0.00 42 MET A C 13
ATOM 18224 O O . MET A 1 49 ? 5.824 -3.328 10.835 1.00 0.00 42 MET A O 13
ATOM 18238 N N . LYS A 1 50 ? 6.399 -2.239 12.717 1.00 0.00 43 LYS A N 13
ATOM 18239 C CA . LYS A 1 50 ? 7.013 -3.408 13.336 1.00 0.00 43 LYS A CA 13
ATOM 18240 C C . LYS A 1 50 ? 6.901 -3.340 14.856 1.00 0.00 43 LYS A C 13
ATOM 18241 O O . LYS A 1 50 ? 7.044 -2.272 15.451 1.00 0.00 43 LYS A O 13
ATOM 18260 N N . ASP A 1 51 ? 6.646 -4.486 15.478 1.00 0.00 44 ASP A N 13
ATOM 18261 C CA . ASP A 1 51 ? 6.517 -4.557 16.929 1.00 0.00 44 ASP A CA 13
ATOM 18262 C C . ASP A 1 51 ? 7.873 -4.375 17.604 1.00 0.00 44 ASP A C 13
ATOM 18263 O O . ASP A 1 51 ? 8.912 -4.366 16.943 1.00 0.00 44 ASP A O 13
ATOM 18272 N N . LYS A 1 52 ? 7.856 -4.230 18.924 1.00 0.00 45 LYS A N 13
ATOM 18273 C CA . LYS A 1 52 ? 9.084 -4.049 19.690 1.00 0.00 45 LYS A CA 13
ATOM 18274 C C . LYS A 1 52 ? 9.702 -5.395 20.055 1.00 0.00 45 LYS A C 13
ATOM 18275 O O . LYS A 1 52 ? 10.912 -5.585 19.936 1.00 0.00 45 LYS A O 13
ATOM 18294 N N . ASP A 1 53 ? 8.863 -6.325 20.497 1.00 0.00 46 ASP A N 13
ATOM 18295 C CA . ASP A 1 53 ? 9.327 -7.655 20.876 1.00 0.00 46 ASP A CA 13
ATOM 18296 C C . ASP A 1 53 ? 9.309 -8.598 19.677 1.00 0.00 46 ASP A C 13
ATOM 18297 O O . ASP A 1 53 ? 10.359 -8.989 19.165 1.00 0.00 46 ASP A O 13
ATOM 18306 N N . THR A 1 54 ? 8.109 -8.963 19.235 1.00 0.00 47 THR A N 13
ATOM 18307 C CA . THR A 1 54 ? 7.955 -9.862 18.099 1.00 0.00 47 THR A CA 13
ATOM 18308 C C . THR A 1 54 ? 8.730 -9.356 16.887 1.00 0.00 47 THR A C 13
ATOM 18309 O O . THR A 1 54 ? 9.280 -10.144 16.117 1.00 0.00 47 THR A O 13
ATOM 18320 N N . ARG A 1 55 ? 8.770 -8.038 16.725 1.00 0.00 48 ARG A N 13
ATOM 18321 C CA . ARG A 1 55 ? 9.478 -7.427 15.606 1.00 0.00 48 ARG A CA 13
ATOM 18322 C C . ARG A 1 55 ? 8.893 -7.890 14.275 1.00 0.00 48 ARG A C 13
ATOM 18323 O O . ARG A 1 55 ? 9.626 -8.177 13.328 1.00 0.00 48 ARG A O 13
ATOM 18344 N N . LYS A 1 56 ? 7.568 -7.960 14.209 1.00 0.00 49 LYS A N 13
ATOM 18345 C CA . LYS A 1 56 ? 6.883 -8.387 12.995 1.00 0.00 49 LYS A CA 13
ATOM 18346 C C . LYS A 1 56 ? 6.018 -7.262 12.434 1.00 0.00 49 LYS A C 13
ATOM 18347 O O . LYS A 1 56 ? 5.684 -6.312 13.142 1.00 0.00 49 LYS A O 13
ATOM 18366 N N . SER A 1 57 ? 5.658 -7.378 11.160 1.00 0.00 50 SER A N 13
ATOM 18367 C CA . SER A 1 57 ? 4.834 -6.369 10.504 1.00 0.00 50 SER A CA 13
ATOM 18368 C C . SER A 1 57 ? 3.529 -6.155 11.266 1.00 0.00 50 SER A C 13
ATOM 18369 O O . SER A 1 57 ? 3.000 -5.044 11.314 1.00 0.00 50 SER A O 13
ATOM 18377 N N . LYS A 1 58 ? 3.016 -7.226 11.861 1.00 0.00 51 LYS A N 13
ATOM 18378 C CA . LYS A 1 58 ? 1.774 -7.158 12.622 1.00 0.00 51 LYS A CA 13
ATOM 18379 C C . LYS A 1 58 ? 0.624 -6.676 11.744 1.00 0.00 51 LYS A C 13
ATOM 18380 O O . LYS A 1 58 ? -0.358 -6.123 12.239 1.00 0.00 51 LYS A O 13
ATOM 18399 N N . GLY A 1 59 ? 0.751 -6.892 10.438 1.00 0.00 52 GLY A N 13
ATOM 18400 C CA . GLY A 1 59 ? -0.286 -6.475 9.513 1.00 0.00 52 GLY A CA 13
ATOM 18401 C C . GLY A 1 59 ? -0.274 -4.980 9.263 1.00 0.00 52 GLY A C 13
ATOM 18402 O O . GLY A 1 59 ? -0.524 -4.528 8.146 1.00 0.00 52 GLY A O 13
ATOM 18406 N N . VAL A 1 60 ? 0.017 -4.210 10.307 1.00 0.00 53 VAL A N 13
ATOM 18407 C CA . VAL A 1 60 ? 0.060 -2.757 10.195 1.00 0.00 53 VAL A CA 13
ATOM 18408 C C . VAL A 1 60 ? 1.091 -2.315 9.163 1.00 0.00 53 VAL A C 13
ATOM 18409 O O . VAL A 1 60 ? 2.292 -2.509 9.348 1.00 0.00 53 VAL A O 13
ATOM 18422 N N . ALA A 1 61 ? 0.614 -1.720 8.075 1.00 0.00 54 ALA A N 13
ATOM 18423 C CA . ALA A 1 61 ? 1.494 -1.248 7.014 1.00 0.00 54 ALA A CA 13
ATOM 18424 C C . ALA A 1 61 ? 1.015 0.088 6.456 1.00 0.00 54 ALA A C 13
ATOM 18425 O O . ALA A 1 61 ? -0.160 0.249 6.126 1.00 0.00 54 ALA A O 13
ATOM 18432 N N . PHE A 1 62 ? 1.932 1.045 6.354 1.00 0.00 55 PHE A N 13
ATOM 18433 C CA . PHE A 1 62 ? 1.602 2.368 5.838 1.00 0.00 55 PHE A CA 13
ATOM 18434 C C . PHE A 1 62 ? 1.988 2.490 4.367 1.00 0.00 55 PHE A C 13
ATOM 18435 O O . PHE A 1 62 ? 3.149 2.304 4.002 1.00 0.00 55 PHE A O 13
ATOM 18452 N N . ILE A 1 63 ? 1.007 2.802 3.528 1.00 0.00 56 ILE A N 13
ATOM 18453 C CA . ILE A 1 63 ? 1.243 2.949 2.097 1.00 0.00 56 ILE A CA 13
ATOM 18454 C C . ILE A 1 63 ? 1.272 4.419 1.693 1.00 0.00 56 ILE A C 13
ATOM 18455 O O . ILE A 1 63 ? 0.336 5.170 1.972 1.00 0.00 56 ILE A O 13
ATOM 18471 N N . LEU A 1 64 ? 2.351 4.824 1.032 1.00 0.00 57 LEU A N 13
ATOM 18472 C CA . LEU A 1 64 ? 2.501 6.205 0.586 1.00 0.00 57 LEU A CA 13
ATOM 18473 C C . LEU A 1 64 ? 2.139 6.344 -0.889 1.00 0.00 57 LEU A C 13
ATOM 18474 O O . LEU A 1 64 ? 2.649 5.610 -1.736 1.00 0.00 57 LEU A O 13
ATOM 18490 N N . PHE A 1 65 ? 1.257 7.292 -1.190 1.00 0.00 58 PHE A N 13
ATOM 18491 C CA . PHE A 1 65 ? 0.828 7.528 -2.563 1.00 0.00 58 PHE A CA 13
ATOM 18492 C C . PHE A 1 65 ? 1.390 8.845 -3.090 1.00 0.00 58 PHE A C 13
ATOM 18493 O O . PHE A 1 65 ? 1.681 9.761 -2.320 1.00 0.00 58 PHE A O 13
ATOM 18510 N N . LEU A 1 66 ? 1.541 8.932 -4.407 1.00 0.00 59 LEU A N 13
ATOM 18511 C CA . LEU A 1 66 ? 2.070 10.136 -5.039 1.00 0.00 59 LEU A CA 13
ATOM 18512 C C . LEU A 1 66 ? 1.071 11.285 -4.942 1.00 0.00 59 LEU A C 13
ATOM 18513 O O . LEU A 1 66 ? 1.445 12.425 -4.668 1.00 0.00 59 LEU A O 13
ATOM 18529 N N . ASP A 1 67 ? -0.202 10.975 -5.167 1.00 0.00 60 ASP A N 13
ATOM 18530 C CA . ASP A 1 67 ? -1.256 11.981 -5.102 1.00 0.00 60 ASP A CA 13
ATOM 18531 C C . ASP A 1 67 ? -2.311 11.596 -4.069 1.00 0.00 60 ASP A C 13
ATOM 18532 O O . ASP A 1 67 ? -2.723 10.439 -3.988 1.00 0.00 60 ASP A O 13
ATOM 18541 N N . LYS A 1 68 ? -2.744 12.574 -3.281 1.00 0.00 61 LYS A N 13
ATOM 18542 C CA . LYS A 1 68 ? -3.752 12.340 -2.254 1.00 0.00 61 LYS A CA 13
ATOM 18543 C C . LYS A 1 68 ? -5.057 11.849 -2.872 1.00 0.00 61 LYS A C 13
ATOM 18544 O O . LYS A 1 68 ? -5.651 10.878 -2.403 1.00 0.00 61 LYS A O 13
ATOM 18563 N N . ASP A 1 69 ? -5.496 12.525 -3.928 1.00 0.00 62 ASP A N 13
ATOM 18564 C CA . ASP A 1 69 ? -6.730 12.156 -4.613 1.00 0.00 62 ASP A CA 13
ATOM 18565 C C . ASP A 1 69 ? -6.788 10.651 -4.855 1.00 0.00 62 ASP A C 13
ATOM 18566 O O . ASP A 1 69 ? -7.838 10.027 -4.699 1.00 0.00 62 ASP A O 13
ATOM 18575 N N . SER A 1 70 ? -5.653 10.074 -5.236 1.00 0.00 63 SER A N 13
ATOM 18576 C CA . SER A 1 70 ? -5.576 8.642 -5.504 1.00 0.00 63 SER A CA 13
ATOM 18577 C C . SER A 1 70 ? -5.650 7.842 -4.207 1.00 0.00 63 SER A C 13
ATOM 18578 O O . SER A 1 70 ? -6.287 6.791 -4.150 1.00 0.00 63 SER A O 13
ATOM 18586 N N . ALA A 1 71 ? -4.994 8.349 -3.169 1.00 0.00 64 ALA A N 13
ATOM 18587 C CA . ALA A 1 71 ? -4.987 7.684 -1.872 1.00 0.00 64 ALA A CA 13
ATOM 18588 C C . ALA A 1 71 ? -6.406 7.434 -1.375 1.00 0.00 64 ALA A C 13
ATOM 18589 O O . ALA A 1 71 ? -6.806 6.290 -1.161 1.00 0.00 64 ALA A O 13
ATOM 18596 N N . GLN A 1 72 ? -7.163 8.511 -1.192 1.00 0.00 65 GLN A N 13
ATOM 18597 C CA . GLN A 1 72 ? -8.538 8.408 -0.719 1.00 0.00 65 GLN A CA 13
ATOM 18598 C C . GLN A 1 72 ? -9.259 7.244 -1.391 1.00 0.00 65 GLN A C 13
ATOM 18599 O O . GLN A 1 72 ? -9.742 6.331 -0.722 1.00 0.00 65 GLN A O 13
ATOM 18613 N N . ASN A 1 73 ? -9.327 7.284 -2.718 1.00 0.00 66 ASN A N 13
ATOM 18614 C CA . ASN A 1 73 ? -9.990 6.232 -3.480 1.00 0.00 66 ASN A CA 13
ATOM 18615 C C . ASN A 1 73 ? -9.668 4.857 -2.904 1.00 0.00 66 ASN A C 13
ATOM 18616 O O . ASN A 1 73 ? -10.569 4.082 -2.580 1.00 0.00 66 ASN A O 13
ATOM 18627 N N . CYS A 1 74 ? -8.379 4.561 -2.780 1.00 0.00 67 CYS A N 13
ATOM 18628 C CA . CYS A 1 74 ? -7.938 3.278 -2.243 1.00 0.00 67 CYS A CA 13
ATOM 18629 C C . CYS A 1 74 ? -8.410 3.100 -0.803 1.00 0.00 67 CYS A C 13
ATOM 18630 O O . CYS A 1 74 ? -8.742 1.993 -0.379 1.00 0.00 67 CYS A O 13
ATOM 18638 N N . THR A 1 75 ? -8.435 4.198 -0.054 1.00 0.00 68 THR A N 13
ATOM 18639 C CA . THR A 1 75 ? -8.863 4.163 1.339 1.00 0.00 68 THR A CA 13
ATOM 18640 C C . THR A 1 75 ? -10.355 3.872 1.448 1.00 0.00 68 THR A C 13
ATOM 18641 O O . THR A 1 75 ? -10.883 3.692 2.546 1.00 0.00 68 THR A O 13
ATOM 18652 N N . ARG A 1 76 ? -11.030 3.825 0.304 1.00 0.00 69 ARG A N 13
ATOM 18653 C CA . ARG A 1 76 ? -12.462 3.555 0.273 1.00 0.00 69 ARG A CA 13
ATOM 18654 C C . ARG A 1 76 ? -12.756 2.268 -0.492 1.00 0.00 69 ARG A C 13
ATOM 18655 O O . ARG A 1 76 ? -13.762 1.604 -0.245 1.00 0.00 69 ARG A O 13
ATOM 18676 N N . ALA A 1 77 ? -11.871 1.923 -1.422 1.00 0.00 70 ALA A N 13
ATOM 18677 C CA . ALA A 1 77 ? -12.035 0.716 -2.222 1.00 0.00 70 ALA A CA 13
ATOM 18678 C C . ALA A 1 77 ? -11.797 -0.535 -1.382 1.00 0.00 70 ALA A C 13
ATOM 18679 O O . ALA A 1 77 ? -12.600 -1.468 -1.401 1.00 0.00 70 ALA A O 13
ATOM 18686 N N . ILE A 1 78 ? -10.689 -0.548 -0.649 1.00 0.00 71 ILE A N 13
ATOM 18687 C CA . ILE A 1 78 ? -10.347 -1.684 0.197 1.00 0.00 71 ILE A CA 13
ATOM 18688 C C . ILE A 1 78 ? -10.996 -1.562 1.571 1.00 0.00 71 ILE A C 13
ATOM 18689 O O . ILE A 1 78 ? -11.283 -2.564 2.225 1.00 0.00 71 ILE A O 13
ATOM 18705 N N . ASN A 1 79 ? -11.226 -0.326 2.003 1.00 0.00 72 ASN A N 13
ATOM 18706 C CA . ASN A 1 79 ? -11.843 -0.072 3.300 1.00 0.00 72 ASN A CA 13
ATOM 18707 C C . ASN A 1 79 ? -13.118 -0.893 3.466 1.00 0.00 72 ASN A C 13
ATOM 18708 O O . ASN A 1 79 ? -13.921 -1.005 2.541 1.00 0.00 72 ASN A O 13
ATOM 18719 N N . ASN A 1 80 ? -13.296 -1.466 4.652 1.00 0.00 73 ASN A N 13
ATOM 18720 C CA . ASN A 1 80 ? -14.473 -2.278 4.940 1.00 0.00 73 ASN A CA 13
ATOM 18721 C C . ASN A 1 80 ? -14.576 -3.451 3.970 1.00 0.00 73 ASN A C 13
ATOM 18722 O O . ASN A 1 80 ? -15.664 -3.968 3.717 1.00 0.00 73 ASN A O 13
ATOM 18733 N N . LYS A 1 81 ? -13.435 -3.866 3.430 1.00 0.00 74 LYS A N 13
ATOM 18734 C CA . LYS A 1 81 ? -13.394 -4.980 2.489 1.00 0.00 74 LYS A CA 13
ATOM 18735 C C . LYS A 1 81 ? -12.454 -6.075 2.983 1.00 0.00 74 LYS A C 13
ATOM 18736 O O . LYS A 1 81 ? -11.438 -5.792 3.618 1.00 0.00 74 LYS A O 13
ATOM 18755 N N . GLN A 1 82 ? -12.799 -7.323 2.684 1.00 0.00 75 GLN A N 13
ATOM 18756 C CA . GLN A 1 82 ? -11.984 -8.459 3.098 1.00 0.00 75 GLN A CA 13
ATOM 18757 C C . GLN A 1 82 ? -11.012 -8.863 1.994 1.00 0.00 75 GLN A C 13
ATOM 18758 O O . GLN A 1 82 ? -11.376 -8.908 0.818 1.00 0.00 75 GLN A O 13
ATOM 18772 N N . LEU A 1 83 ? -9.774 -9.154 2.379 1.00 0.00 76 LEU A N 13
ATOM 18773 C CA . LEU A 1 83 ? -8.749 -9.554 1.421 1.00 0.00 76 LEU A CA 13
ATOM 18774 C C . LEU A 1 83 ? -7.884 -10.676 1.986 1.00 0.00 76 LEU A C 13
ATOM 18775 O O . LEU A 1 83 ? -7.654 -10.749 3.193 1.00 0.00 76 LEU A O 13
ATOM 18791 N N . PHE A 1 84 ? -7.406 -11.548 1.105 1.00 0.00 77 PHE A N 13
ATOM 18792 C CA . PHE A 1 84 ? -6.565 -12.667 1.515 1.00 0.00 77 PHE A CA 13
ATOM 18793 C C . PHE A 1 84 ? -7.136 -13.351 2.754 1.00 0.00 77 PHE A C 13
ATOM 18794 O O . PHE A 1 84 ? -6.397 -13.893 3.574 1.00 0.00 77 PHE A O 13
ATOM 18811 N N . GLY A 1 85 ? -8.459 -13.321 2.882 1.00 0.00 78 GLY A N 13
ATOM 18812 C CA . GLY A 1 85 ? -9.108 -13.941 4.022 1.00 0.00 78 GLY A CA 13
ATOM 18813 C C . GLY A 1 85 ? -8.842 -13.197 5.316 1.00 0.00 78 GLY A C 13
ATOM 18814 O O . GLY A 1 85 ? -8.629 -13.812 6.361 1.00 0.00 78 GLY A O 13
ATOM 18818 N N . ARG A 1 86 ? -8.851 -11.870 5.246 1.00 0.00 79 ARG A N 13
ATOM 18819 C CA . ARG A 1 86 ? -8.606 -11.041 6.421 1.00 0.00 79 ARG A CA 13
ATOM 18820 C C . ARG A 1 86 ? -9.111 -9.619 6.198 1.00 0.00 79 ARG A C 13
ATOM 18821 O O . ARG A 1 86 ? -8.617 -8.903 5.327 1.00 0.00 79 ARG A O 13
ATOM 18842 N N . VAL A 1 87 ? -10.099 -9.216 6.991 1.00 0.00 80 VAL A N 13
ATOM 18843 C CA . VAL A 1 87 ? -10.671 -7.880 6.881 1.00 0.00 80 VAL A CA 13
ATOM 18844 C C . VAL A 1 87 ? -9.592 -6.809 6.992 1.00 0.00 80 VAL A C 13
ATOM 18845 O O . VAL A 1 87 ? -9.037 -6.583 8.068 1.00 0.00 80 VAL A O 13
ATOM 18858 N N . ILE A 1 88 ? -9.299 -6.152 5.875 1.00 0.00 81 ILE A N 13
ATOM 18859 C CA . ILE A 1 88 ? -8.287 -5.104 5.848 1.00 0.00 81 ILE A CA 13
ATOM 18860 C C . ILE A 1 88 ? -8.911 -3.732 6.080 1.00 0.00 81 ILE A C 13
ATOM 18861 O O . ILE A 1 88 ? -9.881 -3.359 5.420 1.00 0.00 81 ILE A O 13
ATOM 18877 N N . LYS A 1 89 ? -8.346 -2.983 7.021 1.00 0.00 82 LYS A N 13
ATOM 18878 C CA . LYS A 1 89 ? -8.843 -1.650 7.339 1.00 0.00 82 LYS A CA 13
ATOM 18879 C C . LYS A 1 89 ? -7.952 -0.575 6.723 1.00 0.00 82 LYS A C 13
ATOM 18880 O O . LYS A 1 89 ? -6.734 -0.593 6.894 1.00 0.00 82 LYS A O 13
ATOM 18899 N N . ALA A 1 90 ? -8.569 0.360 6.008 1.00 0.00 83 ALA A N 13
ATOM 18900 C CA . ALA A 1 90 ? -7.831 1.444 5.370 1.00 0.00 83 ALA A CA 13
ATOM 18901 C C . ALA A 1 90 ? -8.318 2.802 5.862 1.00 0.00 83 ALA A C 13
ATOM 18902 O O . ALA A 1 90 ? -9.522 3.048 5.945 1.00 0.00 83 ALA A O 13
ATOM 18909 N N . SER A 1 91 ? -7.376 3.681 6.188 1.00 0.00 84 SER A N 13
ATOM 18910 C CA . SER A 1 91 ? -7.710 5.014 6.676 1.00 0.00 84 SER A CA 13
ATOM 18911 C C . SER A 1 91 ? -6.502 5.943 6.589 1.00 0.00 84 SER A C 13
ATOM 18912 O O . SER A 1 91 ? -5.425 5.628 7.095 1.00 0.00 84 SER A O 13
ATOM 18920 N N . ILE A 1 92 ? -6.691 7.088 5.942 1.00 0.00 85 ILE A N 13
ATOM 18921 C CA . ILE A 1 92 ? -5.619 8.063 5.788 1.00 0.00 85 ILE A CA 13
ATOM 18922 C C . ILE A 1 92 ? -4.763 8.143 7.048 1.00 0.00 85 ILE A C 13
ATOM 18923 O O . ILE A 1 92 ? -5.255 7.947 8.159 1.00 0.00 85 ILE A O 13
ATOM 18939 N N . ALA A 1 93 ? -3.479 8.434 6.867 1.00 0.00 86 ALA A N 13
ATOM 18940 C CA . ALA A 1 93 ? -2.555 8.543 7.989 1.00 0.00 86 ALA A CA 13
ATOM 18941 C C . ALA A 1 93 ? -1.860 9.901 7.998 1.00 0.00 86 ALA A C 13
ATOM 18942 O O . ALA A 1 93 ? -0.631 9.980 7.986 1.00 0.00 86 ALA A O 13
ATOM 18949 N N . ILE A 1 94 ? -2.654 10.966 8.018 1.00 0.00 87 ILE A N 13
ATOM 18950 C CA . ILE A 1 94 ? -2.114 12.320 8.028 1.00 0.00 87 ILE A CA 13
ATOM 18951 C C . ILE A 1 94 ? -1.047 12.478 9.106 1.00 0.00 87 ILE A C 13
ATOM 18952 O O . ILE A 1 94 ? -0.248 13.414 9.071 1.00 0.00 87 ILE A O 13
ATOM 18968 N N . GLY A 1 1 ? -12.103 0.928 22.235 1.00 0.00 -6 GLY A N 14
ATOM 18969 C CA . GLY A 1 1 ? -11.535 -0.352 21.856 1.00 0.00 -6 GLY A CA 14
ATOM 18970 C C . GLY A 1 1 ? -10.569 -0.237 20.694 1.00 0.00 -6 GLY A C 14
ATOM 18971 O O . GLY A 1 1 ? -10.896 -0.608 19.567 1.00 0.00 -6 GLY A O 14
ATOM 18975 N N . SER A 1 2 ? -9.375 0.281 20.967 1.00 0.00 -5 SER A N 14
ATOM 18976 C CA . SER A 1 2 ? -8.360 0.449 19.934 1.00 0.00 -5 SER A CA 14
ATOM 18977 C C . SER A 1 2 ? -8.900 1.278 18.773 1.00 0.00 -5 SER A C 14
ATOM 18978 O O . SER A 1 2 ? -8.649 0.971 17.607 1.00 0.00 -5 SER A O 14
ATOM 18986 N N . SER A 1 3 ? -9.642 2.331 19.100 1.00 0.00 -4 SER A N 14
ATOM 18987 C CA . SER A 1 3 ? -10.221 3.203 18.085 1.00 0.00 -4 SER A CA 14
ATOM 18988 C C . SER A 1 3 ? -9.232 4.288 17.672 1.00 0.00 -4 SER A C 14
ATOM 18989 O O . SER A 1 3 ? -8.959 4.478 16.488 1.00 0.00 -4 SER A O 14
ATOM 18997 N N . GLY A 1 4 ? -8.696 4.998 18.660 1.00 0.00 -3 GLY A N 14
ATOM 18998 C CA . GLY A 1 4 ? -7.742 6.056 18.381 1.00 0.00 -3 GLY A CA 14
ATOM 18999 C C . GLY A 1 4 ? -7.042 6.551 19.632 1.00 0.00 -3 GLY A C 14
ATOM 19000 O O . GLY A 1 4 ? -7.453 7.546 20.229 1.00 0.00 -3 GLY A O 14
ATOM 19004 N N . SER A 1 5 ? -5.983 5.854 20.030 1.00 0.00 -2 SER A N 14
ATOM 19005 C CA . SER A 1 5 ? -5.228 6.225 21.221 1.00 0.00 -2 SER A CA 14
ATOM 19006 C C . SER A 1 5 ? -3.931 6.935 20.843 1.00 0.00 -2 SER A C 14
ATOM 19007 O O . SER A 1 5 ? -3.144 6.430 20.042 1.00 0.00 -2 SER A O 14
ATOM 19015 N N . SER A 1 6 ? -3.716 8.110 21.425 1.00 0.00 -1 SER A N 14
ATOM 19016 C CA . SER A 1 6 ? -2.518 8.893 21.147 1.00 0.00 -1 SER A CA 14
ATOM 19017 C C . SER A 1 6 ? -1.457 8.661 22.219 1.00 0.00 -1 SER A C 14
ATOM 19018 O O . SER A 1 6 ? -0.801 9.598 22.672 1.00 0.00 -1 SER A O 14
ATOM 19026 N N . GLY A 1 7 ? -1.295 7.404 22.620 1.00 0.00 0 GLY A N 14
ATOM 19027 C CA . GLY A 1 7 ? -0.313 7.070 23.635 1.00 0.00 0 GLY A CA 14
ATOM 19028 C C . GLY A 1 7 ? 1.068 6.844 23.054 1.00 0.00 0 GLY A C 14
ATOM 19029 O O . GLY A 1 7 ? 1.381 7.336 21.970 1.00 0.00 0 GLY A O 14
ATOM 19033 N N . MET A 1 8 ? 1.898 6.099 23.776 1.00 0.00 1 MET A N 14
ATOM 19034 C CA . MET A 1 8 ? 3.254 5.809 23.325 1.00 0.00 1 MET A CA 14
ATOM 19035 C C . MET A 1 8 ? 3.259 5.365 21.866 1.00 0.00 1 MET A C 14
ATOM 19036 O O . MET A 1 8 ? 3.906 5.983 21.021 1.00 0.00 1 MET A O 14
ATOM 19050 N N . SER A 1 9 ? 2.532 4.290 21.577 1.00 0.00 2 SER A N 14
ATOM 19051 C CA . SER A 1 9 ? 2.456 3.760 20.221 1.00 0.00 2 SER A CA 14
ATOM 19052 C C . SER A 1 9 ? 1.849 4.788 19.270 1.00 0.00 2 SER A C 14
ATOM 19053 O O . SER A 1 9 ? 1.299 5.800 19.701 1.00 0.00 2 SER A O 14
ATOM 19061 N N . GLY A 1 10 ? 1.954 4.518 17.972 1.00 0.00 3 GLY A N 14
ATOM 19062 C CA . GLY A 1 10 ? 1.411 5.428 16.980 1.00 0.00 3 GLY A CA 14
ATOM 19063 C C . GLY A 1 10 ? 2.369 5.670 15.830 1.00 0.00 3 GLY A C 14
ATOM 19064 O O . GLY A 1 10 ? 3.507 6.087 16.039 1.00 0.00 3 GLY A O 14
ATOM 19068 N N . GLY A 1 11 ? 1.907 5.407 14.611 1.00 0.00 4 GLY A N 14
ATOM 19069 C CA . GLY A 1 11 ? 2.744 5.604 13.443 1.00 0.00 4 GLY A CA 14
ATOM 19070 C C . GLY A 1 11 ? 3.284 7.017 13.347 1.00 0.00 4 GLY A C 14
ATOM 19071 O O . GLY A 1 11 ? 2.883 7.896 14.111 1.00 0.00 4 GLY A O 14
ATOM 19075 N N . LEU A 1 12 ? 4.199 7.237 12.409 1.00 0.00 5 LEU A N 14
ATOM 19076 C CA . LEU A 1 12 ? 4.797 8.554 12.218 1.00 0.00 5 LEU A CA 14
ATOM 19077 C C . LEU A 1 12 ? 4.618 9.029 10.779 1.00 0.00 5 LEU A C 14
ATOM 19078 O O . LEU A 1 12 ? 4.412 8.225 9.871 1.00 0.00 5 LEU A O 14
ATOM 19094 N N . ALA A 1 13 ? 4.702 10.340 10.580 1.00 0.00 6 ALA A N 14
ATOM 19095 C CA . ALA A 1 13 ? 4.554 10.922 9.252 1.00 0.00 6 ALA A CA 14
ATOM 19096 C C . ALA A 1 13 ? 3.103 10.864 8.786 1.00 0.00 6 ALA A C 14
ATOM 19097 O O . ALA A 1 13 ? 2.793 10.363 7.705 1.00 0.00 6 ALA A O 14
ATOM 19104 N N . PRO A 1 14 ? 2.192 11.387 9.619 1.00 0.00 7 PRO A N 14
ATOM 19105 C CA . PRO A 1 14 ? 0.758 11.406 9.313 1.00 0.00 7 PRO A CA 14
ATOM 19106 C C . PRO A 1 14 ? 0.420 12.370 8.181 1.00 0.00 7 PRO A C 14
ATOM 19107 O O . PRO A 1 14 ? 0.030 13.512 8.421 1.00 0.00 7 PRO A O 14
ATOM 19118 N N . SER A 1 15 ? 0.572 11.902 6.946 1.00 0.00 8 SER A N 14
ATOM 19119 C CA . SER A 1 15 ? 0.285 12.724 5.776 1.00 0.00 8 SER A CA 14
ATOM 19120 C C . SER A 1 15 ? -0.891 12.156 4.988 1.00 0.00 8 SER A C 14
ATOM 19121 O O . SER A 1 15 ? -1.018 10.942 4.827 1.00 0.00 8 SER A O 14
ATOM 19129 N N . LYS A 1 16 ? -1.750 13.044 4.498 1.00 0.00 9 LYS A N 14
ATOM 19130 C CA . LYS A 1 16 ? -2.916 12.634 3.725 1.00 0.00 9 LYS A CA 14
ATOM 19131 C C . LYS A 1 16 ? -2.546 11.555 2.712 1.00 0.00 9 LYS A C 14
ATOM 19132 O O . LYS A 1 16 ? -3.114 10.463 2.719 1.00 0.00 9 LYS A O 14
ATOM 19151 N N . SER A 1 17 ? -1.589 11.868 1.844 1.00 0.00 10 SER A N 14
ATOM 19152 C CA . SER A 1 17 ? -1.145 10.926 0.823 1.00 0.00 10 SER A CA 14
ATOM 19153 C C . SER A 1 17 ? -1.049 9.514 1.393 1.00 0.00 10 SER A C 14
ATOM 19154 O O . SER A 1 17 ? -1.656 8.578 0.871 1.00 0.00 10 SER A O 14
ATOM 19162 N N . THR A 1 18 ? -0.280 9.367 2.468 1.00 0.00 11 THR A N 14
ATOM 19163 C CA . THR A 1 18 ? -0.102 8.071 3.109 1.00 0.00 11 THR A CA 14
ATOM 19164 C C . THR A 1 18 ? -1.446 7.429 3.436 1.00 0.00 11 THR A C 14
ATOM 19165 O O . THR A 1 18 ? -2.425 8.123 3.714 1.00 0.00 11 THR A O 14
ATOM 19176 N N . VAL A 1 19 ? -1.487 6.101 3.402 1.00 0.00 12 VAL A N 14
ATOM 19177 C CA . VAL A 1 19 ? -2.711 5.366 3.697 1.00 0.00 12 VAL A CA 14
ATOM 19178 C C . VAL A 1 19 ? -2.487 4.349 4.810 1.00 0.00 12 VAL A C 14
ATOM 19179 O O . VAL A 1 19 ? -1.731 3.391 4.646 1.00 0.00 12 VAL A O 14
ATOM 19192 N N . TYR A 1 20 ? -3.148 4.563 5.941 1.00 0.00 13 TYR A N 14
ATOM 19193 C CA . TYR A 1 20 ? -3.020 3.666 7.083 1.00 0.00 13 TYR A CA 14
ATOM 19194 C C . TYR A 1 20 ? -3.799 2.375 6.852 1.00 0.00 13 TYR A C 14
ATOM 19195 O O . TYR A 1 20 ? -5.019 2.334 7.014 1.00 0.00 13 TYR A O 14
ATOM 19213 N N . VAL A 1 21 ? -3.085 1.320 6.472 1.00 0.00 14 VAL A N 14
ATOM 19214 C CA . VAL A 1 21 ? -3.707 0.026 6.219 1.00 0.00 14 VAL A CA 14
ATOM 19215 C C . VAL A 1 21 ? -3.368 -0.971 7.322 1.00 0.00 14 VAL A C 14
ATOM 19216 O O . VAL A 1 21 ? -2.264 -0.959 7.867 1.00 0.00 14 VAL A O 14
ATOM 19229 N N . SER A 1 22 ? -4.326 -1.834 7.646 1.00 0.00 15 SER A N 14
ATOM 19230 C CA . SER A 1 22 ? -4.131 -2.837 8.687 1.00 0.00 15 SER A CA 14
ATOM 19231 C C . SER A 1 22 ? -4.665 -4.194 8.240 1.00 0.00 15 SER A C 14
ATOM 19232 O O . SER A 1 22 ? -5.394 -4.292 7.254 1.00 0.00 15 SER A O 14
ATOM 19240 N N . ASN A 1 23 ? -4.296 -5.239 8.974 1.00 0.00 16 ASN A N 14
ATOM 19241 C CA . ASN A 1 23 ? -4.738 -6.592 8.655 1.00 0.00 16 ASN A CA 14
ATOM 19242 C C . ASN A 1 23 ? -4.207 -7.029 7.293 1.00 0.00 16 ASN A C 14
ATOM 19243 O O . ASN A 1 23 ? -4.901 -7.705 6.532 1.00 0.00 16 ASN A O 14
ATOM 19254 N N . LEU A 1 24 ? -2.973 -6.640 6.992 1.00 0.00 17 LEU A N 14
ATOM 19255 C CA . LEU A 1 24 ? -2.348 -6.992 5.721 1.00 0.00 17 LEU A CA 14
ATOM 19256 C C . LEU A 1 24 ? -1.554 -8.288 5.846 1.00 0.00 17 LEU A C 14
ATOM 19257 O O . LEU A 1 24 ? -0.930 -8.567 6.870 1.00 0.00 17 LEU A O 14
ATOM 19273 N N . PRO A 1 25 ? -1.575 -9.100 4.779 1.00 0.00 18 PRO A N 14
ATOM 19274 C CA . PRO A 1 25 ? -0.860 -10.379 4.743 1.00 0.00 18 PRO A CA 14
ATOM 19275 C C . PRO A 1 25 ? 0.654 -10.196 4.698 1.00 0.00 18 PRO A C 14
ATOM 19276 O O . PRO A 1 25 ? 1.269 -10.291 3.635 1.00 0.00 18 PRO A O 14
ATOM 19287 N N . PHE A 1 26 ? 1.249 -9.934 5.856 1.00 0.00 19 PHE A N 14
ATOM 19288 C CA . PHE A 1 26 ? 2.691 -9.737 5.948 1.00 0.00 19 PHE A CA 14
ATOM 19289 C C . PHE A 1 26 ? 3.433 -10.730 5.059 1.00 0.00 19 PHE A C 14
ATOM 19290 O O . PHE A 1 26 ? 4.530 -10.449 4.577 1.00 0.00 19 PHE A O 14
ATOM 19307 N N . SER A 1 27 ? 2.826 -11.894 4.848 1.00 0.00 20 SER A N 14
ATOM 19308 C CA . SER A 1 27 ? 3.430 -12.932 4.021 1.00 0.00 20 SER A CA 14
ATOM 19309 C C . SER A 1 27 ? 4.085 -12.327 2.783 1.00 0.00 20 SER A C 14
ATOM 19310 O O . SER A 1 27 ? 5.209 -12.682 2.425 1.00 0.00 20 SER A O 14
ATOM 19318 N N . LEU A 1 28 ? 3.375 -11.412 2.133 1.00 0.00 21 LEU A N 14
ATOM 19319 C CA . LEU A 1 28 ? 3.885 -10.757 0.934 1.00 0.00 21 LEU A CA 14
ATOM 19320 C C . LEU A 1 28 ? 5.119 -9.919 1.254 1.00 0.00 21 LEU A C 14
ATOM 19321 O O . LEU A 1 28 ? 5.616 -9.931 2.381 1.00 0.00 21 LEU A O 14
ATOM 19337 N N . THR A 1 29 ? 5.608 -9.189 0.257 1.00 0.00 22 THR A N 14
ATOM 19338 C CA . THR A 1 29 ? 6.783 -8.344 0.432 1.00 0.00 22 THR A CA 14
ATOM 19339 C C . THR A 1 29 ? 6.523 -6.930 -0.073 1.00 0.00 22 THR A C 14
ATOM 19340 O O . THR A 1 29 ? 5.648 -6.710 -0.910 1.00 0.00 22 THR A O 14
ATOM 19351 N N . ASN A 1 30 ? 7.289 -5.973 0.441 1.00 0.00 23 ASN A N 14
ATOM 19352 C CA . ASN A 1 30 ? 7.141 -4.578 0.041 1.00 0.00 23 ASN A CA 14
ATOM 19353 C C . ASN A 1 30 ? 6.755 -4.472 -1.431 1.00 0.00 23 ASN A C 14
ATOM 19354 O O . ASN A 1 30 ? 5.867 -3.704 -1.797 1.00 0.00 23 ASN A O 14
ATOM 19365 N N . ASN A 1 31 ? 7.429 -5.251 -2.271 1.00 0.00 24 ASN A N 14
ATOM 19366 C CA . ASN A 1 31 ? 7.157 -5.245 -3.704 1.00 0.00 24 ASN A CA 14
ATOM 19367 C C . ASN A 1 31 ? 5.695 -5.582 -3.982 1.00 0.00 24 ASN A C 14
ATOM 19368 O O . ASN A 1 31 ? 5.023 -4.893 -4.749 1.00 0.00 24 ASN A O 14
ATOM 19379 N N . ASP A 1 32 ? 5.209 -6.646 -3.352 1.00 0.00 25 ASP A N 14
ATOM 19380 C CA . ASP A 1 32 ? 3.827 -7.074 -3.529 1.00 0.00 25 ASP A CA 14
ATOM 19381 C C . ASP A 1 32 ? 2.860 -5.940 -3.202 1.00 0.00 25 ASP A C 14
ATOM 19382 O O . ASP A 1 32 ? 2.097 -5.494 -4.060 1.00 0.00 25 ASP A O 14
ATOM 19391 N N . LEU A 1 33 ? 2.897 -5.478 -1.957 1.00 0.00 26 LEU A N 14
ATOM 19392 C CA . LEU A 1 33 ? 2.024 -4.396 -1.516 1.00 0.00 26 LEU A CA 14
ATOM 19393 C C . LEU A 1 33 ? 2.020 -3.254 -2.527 1.00 0.00 26 LEU A C 14
ATOM 19394 O O . LEU A 1 33 ? 0.961 -2.776 -2.935 1.00 0.00 26 LEU A O 14
ATOM 19410 N N . TYR A 1 34 ? 3.210 -2.822 -2.929 1.00 0.00 27 TYR A N 14
ATOM 19411 C CA . TYR A 1 34 ? 3.344 -1.735 -3.892 1.00 0.00 27 TYR A CA 14
ATOM 19412 C C . TYR A 1 34 ? 2.314 -1.868 -5.009 1.00 0.00 27 TYR A C 14
ATOM 19413 O O . TYR A 1 34 ? 1.549 -0.941 -5.277 1.00 0.00 27 TYR A O 14
ATOM 19431 N N . ARG A 1 35 ? 2.300 -3.028 -5.658 1.00 0.00 28 ARG A N 14
ATOM 19432 C CA . ARG A 1 35 ? 1.365 -3.284 -6.746 1.00 0.00 28 ARG A CA 14
ATOM 19433 C C . ARG A 1 35 ? -0.063 -3.399 -6.221 1.00 0.00 28 ARG A C 14
ATOM 19434 O O . ARG A 1 35 ? -0.958 -2.679 -6.666 1.00 0.00 28 ARG A O 14
ATOM 19455 N N . ILE A 1 36 ? -0.268 -4.308 -5.274 1.00 0.00 29 ILE A N 14
ATOM 19456 C CA . ILE A 1 36 ? -1.587 -4.516 -4.689 1.00 0.00 29 ILE A CA 14
ATOM 19457 C C . ILE A 1 36 ? -2.327 -3.194 -4.517 1.00 0.00 29 ILE A C 14
ATOM 19458 O O . ILE A 1 36 ? -3.513 -3.089 -4.830 1.00 0.00 29 ILE A O 14
ATOM 19474 N N . PHE A 1 37 ? -1.619 -2.186 -4.018 1.00 0.00 30 PHE A N 14
ATOM 19475 C CA . PHE A 1 37 ? -2.208 -0.870 -3.805 1.00 0.00 30 PHE A CA 14
ATOM 19476 C C . PHE A 1 37 ? -2.210 -0.059 -5.097 1.00 0.00 30 PHE A C 14
ATOM 19477 O O . PHE A 1 37 ? -3.085 0.779 -5.316 1.00 0.00 30 PHE A O 14
ATOM 19494 N N . SER A 1 38 ? -1.224 -0.315 -5.951 1.00 0.00 31 SER A N 14
ATOM 19495 C CA . SER A 1 38 ? -1.108 0.393 -7.220 1.00 0.00 31 SER A CA 14
ATOM 19496 C C . SER A 1 38 ? -2.417 0.326 -8.001 1.00 0.00 31 SER A C 14
ATOM 19497 O O . SER A 1 38 ? -2.803 1.283 -8.673 1.00 0.00 31 SER A O 14
ATOM 19505 N N . LYS A 1 39 ? -3.097 -0.812 -7.907 1.00 0.00 32 LYS A N 14
ATOM 19506 C CA . LYS A 1 39 ? -4.364 -1.006 -8.602 1.00 0.00 32 LYS A CA 14
ATOM 19507 C C . LYS A 1 39 ? -5.250 0.229 -8.475 1.00 0.00 32 LYS A C 14
ATOM 19508 O O . LYS A 1 39 ? -6.062 0.516 -9.355 1.00 0.00 32 LYS A O 14
ATOM 19527 N N . TYR A 1 40 ? -5.088 0.956 -7.375 1.00 0.00 33 TYR A N 14
ATOM 19528 C CA . TYR A 1 40 ? -5.874 2.160 -7.133 1.00 0.00 33 TYR A CA 14
ATOM 19529 C C . TYR A 1 40 ? -5.074 3.412 -7.482 1.00 0.00 33 TYR A C 14
ATOM 19530 O O . TYR A 1 40 ? -5.461 4.186 -8.357 1.00 0.00 33 TYR A O 14
ATOM 19548 N N . GLY A 1 41 ? -3.955 3.604 -6.790 1.00 0.00 34 GLY A N 14
ATOM 19549 C CA . GLY A 1 41 ? -3.118 4.762 -7.040 1.00 0.00 34 GLY A CA 14
ATOM 19550 C C . GLY A 1 41 ? -1.645 4.410 -7.105 1.00 0.00 34 GLY A C 14
ATOM 19551 O O . GLY A 1 41 ? -1.173 3.543 -6.369 1.00 0.00 34 GLY A O 14
ATOM 19555 N N . LYS A 1 42 ? -0.916 5.081 -7.990 1.00 0.00 35 LYS A N 14
ATOM 19556 C CA . LYS A 1 42 ? 0.512 4.835 -8.151 1.00 0.00 35 LYS A CA 14
ATOM 19557 C C . LYS A 1 42 ? 1.236 4.943 -6.813 1.00 0.00 35 LYS A C 14
ATOM 19558 O O . LYS A 1 42 ? 1.049 5.907 -6.070 1.00 0.00 35 LYS A O 14
ATOM 19577 N N . VAL A 1 43 ? 2.066 3.949 -6.511 1.00 0.00 36 VAL A N 14
ATOM 19578 C CA . VAL A 1 43 ? 2.820 3.934 -5.264 1.00 0.00 36 VAL A CA 14
ATOM 19579 C C . VAL A 1 43 ? 4.255 4.400 -5.484 1.00 0.00 36 VAL A C 14
ATOM 19580 O O . VAL A 1 43 ? 4.908 4.001 -6.449 1.00 0.00 36 VAL A O 14
ATOM 19593 N N . VAL A 1 44 ? 4.741 5.247 -4.583 1.00 0.00 37 VAL A N 14
ATOM 19594 C CA . VAL A 1 44 ? 6.100 5.767 -4.677 1.00 0.00 37 VAL A CA 14
ATOM 19595 C C . VAL A 1 44 ? 7.002 5.144 -3.618 1.00 0.00 37 VAL A C 14
ATOM 19596 O O . VAL A 1 44 ? 8.166 4.838 -3.878 1.00 0.00 37 VAL A O 14
ATOM 19609 N N . LYS A 1 45 ? 6.457 4.957 -2.421 1.00 0.00 38 LYS A N 14
ATOM 19610 C CA . LYS A 1 45 ? 7.210 4.367 -1.320 1.00 0.00 38 LYS A CA 14
ATOM 19611 C C . LYS A 1 45 ? 6.309 3.499 -0.447 1.00 0.00 38 LYS A C 14
ATOM 19612 O O . LYS A 1 45 ? 5.108 3.746 -0.340 1.00 0.00 38 LYS A O 14
ATOM 19631 N N . VAL A 1 46 ? 6.897 2.483 0.176 1.00 0.00 39 VAL A N 14
ATOM 19632 C CA . VAL A 1 46 ? 6.148 1.580 1.041 1.00 0.00 39 VAL A CA 14
ATOM 19633 C C . VAL A 1 46 ? 6.650 1.654 2.479 1.00 0.00 39 VAL A C 14
ATOM 19634 O O . VAL A 1 46 ? 7.816 1.964 2.727 1.00 0.00 39 VAL A O 14
ATOM 19647 N N . THR A 1 47 ? 5.762 1.367 3.426 1.00 0.00 40 THR A N 14
ATOM 19648 C CA . THR A 1 47 ? 6.114 1.402 4.840 1.00 0.00 40 THR A CA 14
ATOM 19649 C C . THR A 1 47 ? 5.325 0.363 5.628 1.00 0.00 40 THR A C 14
ATOM 19650 O O . THR A 1 47 ? 4.131 0.170 5.396 1.00 0.00 40 THR A O 14
ATOM 19661 N N . ILE A 1 48 ? 5.998 -0.302 6.561 1.00 0.00 41 ILE A N 14
ATOM 19662 C CA . ILE A 1 48 ? 5.357 -1.319 7.385 1.00 0.00 41 ILE A CA 14
ATOM 19663 C C . ILE A 1 48 ? 5.687 -1.120 8.860 1.00 0.00 41 ILE A C 14
ATOM 19664 O O . ILE A 1 48 ? 6.800 -0.729 9.210 1.00 0.00 41 ILE A O 14
ATOM 19680 N N . MET A 1 49 ? 4.712 -1.392 9.721 1.00 0.00 42 MET A N 14
ATOM 19681 C CA . MET A 1 49 ? 4.900 -1.246 11.160 1.00 0.00 42 MET A CA 14
ATOM 19682 C C . MET A 1 49 ? 5.592 -2.472 11.746 1.00 0.00 42 MET A C 14
ATOM 19683 O O . MET A 1 49 ? 5.750 -3.490 11.071 1.00 0.00 42 MET A O 14
ATOM 19697 N N . LYS A 1 50 ? 6.004 -2.369 13.005 1.00 0.00 43 LYS A N 14
ATOM 19698 C CA . LYS A 1 50 ? 6.679 -3.469 13.682 1.00 0.00 43 LYS A CA 14
ATOM 19699 C C . LYS A 1 50 ? 6.596 -3.308 15.197 1.00 0.00 43 LYS A C 14
ATOM 19700 O O . LYS A 1 50 ? 6.991 -2.278 15.744 1.00 0.00 43 LYS A O 14
ATOM 19719 N N . ASP A 1 51 ? 6.083 -4.332 15.869 1.00 0.00 44 ASP A N 14
ATOM 19720 C CA . ASP A 1 51 ? 5.951 -4.305 17.321 1.00 0.00 44 ASP A CA 14
ATOM 19721 C C . ASP A 1 51 ? 7.320 -4.358 17.992 1.00 0.00 44 ASP A C 14
ATOM 19722 O O . ASP A 1 51 ? 8.347 -4.471 17.323 1.00 0.00 44 ASP A O 14
ATOM 19731 N N . LYS A 1 52 ? 7.327 -4.275 19.318 1.00 0.00 45 LYS A N 14
ATOM 19732 C CA . LYS A 1 52 ? 8.569 -4.313 20.081 1.00 0.00 45 LYS A CA 14
ATOM 19733 C C . LYS A 1 52 ? 8.755 -5.671 20.750 1.00 0.00 45 LYS A C 14
ATOM 19734 O O . LYS A 1 52 ? 9.742 -6.365 20.504 1.00 0.00 45 LYS A O 14
ATOM 19753 N N . ASP A 1 53 ? 7.800 -6.046 21.594 1.00 0.00 46 ASP A N 14
ATOM 19754 C CA . ASP A 1 53 ? 7.858 -7.323 22.295 1.00 0.00 46 ASP A CA 14
ATOM 19755 C C . ASP A 1 53 ? 7.860 -8.486 21.308 1.00 0.00 46 ASP A C 14
ATOM 19756 O O . ASP A 1 53 ? 8.771 -9.315 21.310 1.00 0.00 46 ASP A O 14
ATOM 19765 N N . THR A 1 54 ? 6.834 -8.542 20.465 1.00 0.00 47 THR A N 14
ATOM 19766 C CA . THR A 1 54 ? 6.716 -9.604 19.474 1.00 0.00 47 THR A CA 14
ATOM 19767 C C . THR A 1 54 ? 7.643 -9.356 18.289 1.00 0.00 47 THR A C 14
ATOM 19768 O O . THR A 1 54 ? 8.284 -10.278 17.787 1.00 0.00 47 THR A O 14
ATOM 19779 N N . ARG A 1 55 ? 7.709 -8.104 17.848 1.00 0.00 48 ARG A N 14
ATOM 19780 C CA . ARG A 1 55 ? 8.557 -7.735 16.721 1.00 0.00 48 ARG A CA 14
ATOM 19781 C C . ARG A 1 55 ? 7.972 -8.247 15.408 1.00 0.00 48 ARG A C 14
ATOM 19782 O O . ARG A 1 55 ? 8.665 -8.878 14.611 1.00 0.00 48 ARG A O 14
ATOM 19803 N N . LYS A 1 56 ? 6.690 -7.972 15.191 1.00 0.00 49 LYS A N 14
ATOM 19804 C CA . LYS A 1 56 ? 6.010 -8.404 13.976 1.00 0.00 49 LYS A CA 14
ATOM 19805 C C . LYS A 1 56 ? 5.225 -7.253 13.353 1.00 0.00 49 LYS A C 14
ATOM 19806 O O . LYS A 1 56 ? 4.850 -6.303 14.039 1.00 0.00 49 LYS A O 14
ATOM 19825 N N . SER A 1 57 ? 4.980 -7.347 12.050 1.00 0.00 50 SER A N 14
ATOM 19826 C CA . SER A 1 57 ? 4.241 -6.313 11.335 1.00 0.00 50 SER A CA 14
ATOM 19827 C C . SER A 1 57 ? 2.798 -6.240 11.823 1.00 0.00 50 SER A C 14
ATOM 19828 O O . SER A 1 57 ? 2.253 -5.155 12.029 1.00 0.00 50 SER A O 14
ATOM 19836 N N . LYS A 1 58 ? 2.183 -7.403 12.007 1.00 0.00 51 LYS A N 14
ATOM 19837 C CA . LYS A 1 58 ? 0.803 -7.474 12.472 1.00 0.00 51 LYS A CA 14
ATOM 19838 C C . LYS A 1 58 ? -0.154 -6.908 11.427 1.00 0.00 51 LYS A C 14
ATOM 19839 O O . LYS A 1 58 ? -1.250 -6.456 11.755 1.00 0.00 51 LYS A O 14
ATOM 19858 N N . GLY A 1 59 ? 0.269 -6.938 10.167 1.00 0.00 52 GLY A N 14
ATOM 19859 C CA . GLY A 1 59 ? -0.563 -6.426 9.093 1.00 0.00 52 GLY A CA 14
ATOM 19860 C C . GLY A 1 59 ? -0.515 -4.915 8.993 1.00 0.00 52 GLY A C 14
ATOM 19861 O O . GLY A 1 59 ? -0.504 -4.358 7.895 1.00 0.00 52 GLY A O 14
ATOM 19865 N N . VAL A 1 60 ? -0.487 -4.247 10.142 1.00 0.00 53 VAL A N 14
ATOM 19866 C CA . VAL A 1 60 ? -0.440 -2.791 10.179 1.00 0.00 53 VAL A CA 14
ATOM 19867 C C . VAL A 1 60 ? 0.727 -2.257 9.357 1.00 0.00 53 VAL A C 14
ATOM 19868 O O . VAL A 1 60 ? 1.889 -2.469 9.700 1.00 0.00 53 VAL A O 14
ATOM 19881 N N . ALA A 1 61 ? 0.408 -1.562 8.269 1.00 0.00 54 ALA A N 14
ATOM 19882 C CA . ALA A 1 61 ? 1.431 -0.995 7.398 1.00 0.00 54 ALA A CA 14
ATOM 19883 C C . ALA A 1 61 ? 0.972 0.333 6.807 1.00 0.00 54 ALA A C 14
ATOM 19884 O O . ALA A 1 61 ? -0.225 0.612 6.733 1.00 0.00 54 ALA A O 14
ATOM 19891 N N . PHE A 1 62 ? 1.932 1.151 6.386 1.00 0.00 55 PHE A N 14
ATOM 19892 C CA . PHE A 1 62 ? 1.627 2.451 5.802 1.00 0.00 55 PHE A CA 14
ATOM 19893 C C . PHE A 1 62 ? 2.064 2.508 4.341 1.00 0.00 55 PHE A C 14
ATOM 19894 O O . PHE A 1 62 ? 3.201 2.171 4.009 1.00 0.00 55 PHE A O 14
ATOM 19911 N N . ILE A 1 63 ? 1.153 2.935 3.474 1.00 0.00 56 ILE A N 14
ATOM 19912 C CA . ILE A 1 63 ? 1.444 3.036 2.049 1.00 0.00 56 ILE A CA 14
ATOM 19913 C C . ILE A 1 63 ? 1.483 4.493 1.598 1.00 0.00 56 ILE A C 14
ATOM 19914 O O . ILE A 1 63 ? 0.626 5.294 1.972 1.00 0.00 56 ILE A O 14
ATOM 19930 N N . LEU A 1 64 ? 2.483 4.829 0.790 1.00 0.00 57 LEU A N 14
ATOM 19931 C CA . LEU A 1 64 ? 2.633 6.189 0.285 1.00 0.00 57 LEU A CA 14
ATOM 19932 C C . LEU A 1 64 ? 2.223 6.274 -1.182 1.00 0.00 57 LEU A C 14
ATOM 19933 O O . LEU A 1 64 ? 2.695 5.500 -2.015 1.00 0.00 57 LEU A O 14
ATOM 19949 N N . PHE A 1 65 ? 1.343 7.221 -1.491 1.00 0.00 58 PHE A N 14
ATOM 19950 C CA . PHE A 1 65 ? 0.870 7.408 -2.857 1.00 0.00 58 PHE A CA 14
ATOM 19951 C C . PHE A 1 65 ? 1.425 8.698 -3.453 1.00 0.00 58 PHE A C 14
ATOM 19952 O O . PHE A 1 65 ? 1.751 9.640 -2.729 1.00 0.00 58 PHE A O 14
ATOM 19969 N N . LEU A 1 66 ? 1.531 8.735 -4.777 1.00 0.00 59 LEU A N 14
ATOM 19970 C CA . LEU A 1 66 ? 2.047 9.909 -5.471 1.00 0.00 59 LEU A CA 14
ATOM 19971 C C . LEU A 1 66 ? 1.251 11.156 -5.099 1.00 0.00 59 LEU A C 14
ATOM 19972 O O . LEU A 1 66 ? 1.821 12.176 -4.712 1.00 0.00 59 LEU A O 14
ATOM 19988 N N . ASP A 1 67 ? -0.070 11.065 -5.216 1.00 0.00 60 ASP A N 14
ATOM 19989 C CA . ASP A 1 67 ? -0.945 12.184 -4.888 1.00 0.00 60 ASP A CA 14
ATOM 19990 C C . ASP A 1 67 ? -1.852 11.839 -3.711 1.00 0.00 60 ASP A C 14
ATOM 19991 O O . ASP A 1 67 ? -1.976 10.674 -3.330 1.00 0.00 60 ASP A O 14
ATOM 20000 N N . LYS A 1 68 ? -2.482 12.858 -3.137 1.00 0.00 61 LYS A N 14
ATOM 20001 C CA . LYS A 1 68 ? -3.377 12.664 -2.003 1.00 0.00 61 LYS A CA 14
ATOM 20002 C C . LYS A 1 68 ? -4.734 12.139 -2.464 1.00 0.00 61 LYS A C 14
ATOM 20003 O O . LYS A 1 68 ? -5.363 11.332 -1.780 1.00 0.00 61 LYS A O 14
ATOM 20022 N N . ASP A 1 69 ? -5.177 12.602 -3.628 1.00 0.00 62 ASP A N 14
ATOM 20023 C CA . ASP A 1 69 ? -6.458 12.177 -4.182 1.00 0.00 62 ASP A CA 14
ATOM 20024 C C . ASP A 1 69 ? -6.473 10.671 -4.421 1.00 0.00 62 ASP A C 14
ATOM 20025 O O . ASP A 1 69 ? -7.392 9.974 -3.992 1.00 0.00 62 ASP A O 14
ATOM 20034 N N . SER A 1 70 ? -5.451 10.176 -5.111 1.00 0.00 63 SER A N 14
ATOM 20035 C CA . SER A 1 70 ? -5.350 8.753 -5.412 1.00 0.00 63 SER A CA 14
ATOM 20036 C C . SER A 1 70 ? -5.564 7.915 -4.155 1.00 0.00 63 SER A C 14
ATOM 20037 O O . SER A 1 70 ? -6.300 6.928 -4.172 1.00 0.00 63 SER A O 14
ATOM 20045 N N . ALA A 1 71 ? -4.917 8.316 -3.067 1.00 0.00 64 ALA A N 14
ATOM 20046 C CA . ALA A 1 71 ? -5.037 7.604 -1.800 1.00 0.00 64 ALA A CA 14
ATOM 20047 C C . ALA A 1 71 ? -6.500 7.417 -1.413 1.00 0.00 64 ALA A C 14
ATOM 20048 O O . ALA A 1 71 ? -6.977 6.291 -1.279 1.00 0.00 64 ALA A O 14
ATOM 20055 N N . GLN A 1 72 ? -7.207 8.529 -1.234 1.00 0.00 65 GLN A N 14
ATOM 20056 C CA . GLN A 1 72 ? -8.616 8.486 -0.861 1.00 0.00 65 GLN A CA 14
ATOM 20057 C C . GLN A 1 72 ? -9.309 7.280 -1.486 1.00 0.00 65 GLN A C 14
ATOM 20058 O O . GLN A 1 72 ? -9.849 6.429 -0.782 1.00 0.00 65 GLN A O 14
ATOM 20072 N N . ASN A 1 73 ? -9.288 7.215 -2.814 1.00 0.00 66 ASN A N 14
ATOM 20073 C CA . ASN A 1 73 ? -9.916 6.113 -3.534 1.00 0.00 66 ASN A CA 14
ATOM 20074 C C . ASN A 1 73 ? -9.682 4.789 -2.814 1.00 0.00 66 ASN A C 14
ATOM 20075 O O . ASN A 1 73 ? -10.623 4.165 -2.321 1.00 0.00 66 ASN A O 14
ATOM 20086 N N . CYS A 1 74 ? -8.424 4.367 -2.756 1.00 0.00 67 CYS A N 14
ATOM 20087 C CA . CYS A 1 74 ? -8.067 3.116 -2.095 1.00 0.00 67 CYS A CA 14
ATOM 20088 C C . CYS A 1 74 ? -8.614 3.077 -0.672 1.00 0.00 67 CYS A C 14
ATOM 20089 O O . CYS A 1 74 ? -9.178 2.072 -0.239 1.00 0.00 67 CYS A O 14
ATOM 20097 N N . THR A 1 75 ? -8.443 4.179 0.052 1.00 0.00 68 THR A N 14
ATOM 20098 C CA . THR A 1 75 ? -8.917 4.270 1.428 1.00 0.00 68 THR A CA 14
ATOM 20099 C C . THR A 1 75 ? -10.383 3.867 1.532 1.00 0.00 68 THR A C 14
ATOM 20100 O O . THR A 1 75 ? -10.885 3.590 2.621 1.00 0.00 68 THR A O 14
ATOM 20111 N N . ARG A 1 76 ? -11.066 3.836 0.392 1.00 0.00 69 ARG A N 14
ATOM 20112 C CA . ARG A 1 76 ? -12.476 3.467 0.356 1.00 0.00 69 ARG A CA 14
ATOM 20113 C C . ARG A 1 76 ? -12.672 2.139 -0.370 1.00 0.00 69 ARG A C 14
ATOM 20114 O O . ARG A 1 76 ? -13.619 1.403 -0.093 1.00 0.00 69 ARG A O 14
ATOM 20135 N N . ALA A 1 77 ? -11.771 1.840 -1.299 1.00 0.00 70 ALA A N 14
ATOM 20136 C CA . ALA A 1 77 ? -11.844 0.600 -2.063 1.00 0.00 70 ALA A CA 14
ATOM 20137 C C . ALA A 1 77 ? -11.542 -0.607 -1.181 1.00 0.00 70 ALA A C 14
ATOM 20138 O O . ALA A 1 77 ? -12.290 -1.585 -1.176 1.00 0.00 70 ALA A O 14
ATOM 20145 N N . ILE A 1 78 ? -10.444 -0.531 -0.438 1.00 0.00 71 ILE A N 14
ATOM 20146 C CA . ILE A 1 78 ? -10.044 -1.617 0.448 1.00 0.00 71 ILE A CA 14
ATOM 20147 C C . ILE A 1 78 ? -10.752 -1.517 1.795 1.00 0.00 71 ILE A C 14
ATOM 20148 O O . ILE A 1 78 ? -11.010 -2.526 2.448 1.00 0.00 71 ILE A O 14
ATOM 20164 N N . ASN A 1 79 ? -11.064 -0.291 2.203 1.00 0.00 72 ASN A N 14
ATOM 20165 C CA . ASN A 1 79 ? -11.743 -0.058 3.472 1.00 0.00 72 ASN A CA 14
ATOM 20166 C C . ASN A 1 79 ? -13.069 -0.810 3.525 1.00 0.00 72 ASN A C 14
ATOM 20167 O O . ASN A 1 79 ? -13.861 -0.761 2.585 1.00 0.00 72 ASN A O 14
ATOM 20178 N N . ASN A 1 80 ? -13.304 -1.506 4.633 1.00 0.00 73 ASN A N 14
ATOM 20179 C CA . ASN A 1 80 ? -14.535 -2.269 4.810 1.00 0.00 73 ASN A CA 14
ATOM 20180 C C . ASN A 1 80 ? -14.651 -3.366 3.755 1.00 0.00 73 ASN A C 14
ATOM 20181 O O . ASN A 1 80 ? -15.724 -3.594 3.196 1.00 0.00 73 ASN A O 14
ATOM 20192 N N . LYS A 1 81 ? -13.539 -4.043 3.489 1.00 0.00 74 LYS A N 14
ATOM 20193 C CA . LYS A 1 81 ? -13.514 -5.117 2.503 1.00 0.00 74 LYS A CA 14
ATOM 20194 C C . LYS A 1 81 ? -12.584 -6.242 2.947 1.00 0.00 74 LYS A C 14
ATOM 20195 O O . LYS A 1 81 ? -11.661 -6.022 3.730 1.00 0.00 74 LYS A O 14
ATOM 20214 N N . GLN A 1 82 ? -12.834 -7.445 2.440 1.00 0.00 75 GLN A N 14
ATOM 20215 C CA . GLN A 1 82 ? -12.018 -8.603 2.785 1.00 0.00 75 GLN A CA 14
ATOM 20216 C C . GLN A 1 82 ? -10.992 -8.890 1.694 1.00 0.00 75 GLN A C 14
ATOM 20217 O O . GLN A 1 82 ? -11.350 -9.168 0.548 1.00 0.00 75 GLN A O 14
ATOM 20231 N N . LEU A 1 83 ? -9.716 -8.821 2.055 1.00 0.00 76 LEU A N 14
ATOM 20232 C CA . LEU A 1 83 ? -8.637 -9.074 1.106 1.00 0.00 76 LEU A CA 14
ATOM 20233 C C . LEU A 1 83 ? -7.710 -10.173 1.616 1.00 0.00 76 LEU A C 14
ATOM 20234 O O . LEU A 1 83 ? -7.231 -10.120 2.749 1.00 0.00 76 LEU A O 14
ATOM 20250 N N . PHE A 1 84 ? -7.460 -11.168 0.770 1.00 0.00 77 PHE A N 14
ATOM 20251 C CA . PHE A 1 84 ? -6.589 -12.279 1.134 1.00 0.00 77 PHE A CA 14
ATOM 20252 C C . PHE A 1 84 ? -7.096 -12.977 2.393 1.00 0.00 77 PHE A C 14
ATOM 20253 O O . PHE A 1 84 ? -6.310 -13.467 3.203 1.00 0.00 77 PHE A O 14
ATOM 20270 N N . GLY A 1 85 ? -8.415 -13.018 2.550 1.00 0.00 78 GLY A N 14
ATOM 20271 C CA . GLY A 1 85 ? -9.005 -13.657 3.711 1.00 0.00 78 GLY A CA 14
ATOM 20272 C C . GLY A 1 85 ? -8.670 -12.937 5.002 1.00 0.00 78 GLY A C 14
ATOM 20273 O O . GLY A 1 85 ? -8.151 -13.540 5.941 1.00 0.00 78 GLY A O 14
ATOM 20277 N N . ARG A 1 86 ? -8.966 -11.642 5.049 1.00 0.00 79 ARG A N 14
ATOM 20278 C CA . ARG A 1 86 ? -8.690 -10.837 6.233 1.00 0.00 79 ARG A CA 14
ATOM 20279 C C . ARG A 1 86 ? -9.263 -9.432 6.081 1.00 0.00 79 ARG A C 14
ATOM 20280 O O . ARG A 1 86 ? -8.833 -8.664 5.221 1.00 0.00 79 ARG A O 14
ATOM 20301 N N . VAL A 1 87 ? -10.238 -9.101 6.923 1.00 0.00 80 VAL A N 14
ATOM 20302 C CA . VAL A 1 87 ? -10.870 -7.788 6.883 1.00 0.00 80 VAL A CA 14
ATOM 20303 C C . VAL A 1 87 ? -9.841 -6.677 7.061 1.00 0.00 80 VAL A C 14
ATOM 20304 O O . VAL A 1 87 ? -9.467 -6.338 8.184 1.00 0.00 80 VAL A O 14
ATOM 20317 N N . ILE A 1 88 ? -9.388 -6.114 5.946 1.00 0.00 81 ILE A N 14
ATOM 20318 C CA . ILE A 1 88 ? -8.403 -5.040 5.979 1.00 0.00 81 ILE A CA 14
ATOM 20319 C C . ILE A 1 88 ? -9.048 -3.715 6.371 1.00 0.00 81 ILE A C 14
ATOM 20320 O O . ILE A 1 88 ? -10.127 -3.370 5.890 1.00 0.00 81 ILE A O 14
ATOM 20336 N N . LYS A 1 89 ? -8.378 -2.973 7.247 1.00 0.00 82 LYS A N 14
ATOM 20337 C CA . LYS A 1 89 ? -8.883 -1.683 7.702 1.00 0.00 82 LYS A CA 14
ATOM 20338 C C . LYS A 1 89 ? -7.996 -0.546 7.205 1.00 0.00 82 LYS A C 14
ATOM 20339 O O . LYS A 1 89 ? -6.802 -0.504 7.499 1.00 0.00 82 LYS A O 14
ATOM 20358 N N . ALA A 1 90 ? -8.588 0.375 6.452 1.00 0.00 83 ALA A N 14
ATOM 20359 C CA . ALA A 1 90 ? -7.853 1.514 5.918 1.00 0.00 83 ALA A CA 14
ATOM 20360 C C . ALA A 1 90 ? -8.344 2.821 6.531 1.00 0.00 83 ALA A C 14
ATOM 20361 O O . ALA A 1 90 ? -9.502 2.933 6.933 1.00 0.00 83 ALA A O 14
ATOM 20368 N N . SER A 1 91 ? -7.456 3.808 6.600 1.00 0.00 84 SER A N 14
ATOM 20369 C CA . SER A 1 91 ? -7.798 5.106 7.169 1.00 0.00 84 SER A CA 14
ATOM 20370 C C . SER A 1 91 ? -6.718 6.137 6.858 1.00 0.00 84 SER A C 14
ATOM 20371 O O . SER A 1 91 ? -5.525 5.860 6.986 1.00 0.00 84 SER A O 14
ATOM 20379 N N . ILE A 1 92 ? -7.145 7.327 6.448 1.00 0.00 85 ILE A N 14
ATOM 20380 C CA . ILE A 1 92 ? -6.215 8.401 6.120 1.00 0.00 85 ILE A CA 14
ATOM 20381 C C . ILE A 1 92 ? -5.335 8.751 7.315 1.00 0.00 85 ILE A C 14
ATOM 20382 O O . ILE A 1 92 ? -5.795 9.364 8.278 1.00 0.00 85 ILE A O 14
ATOM 20398 N N . ALA A 1 93 ? -4.067 8.358 7.245 1.00 0.00 86 ALA A N 14
ATOM 20399 C CA . ALA A 1 93 ? -3.122 8.634 8.320 1.00 0.00 86 ALA A CA 14
ATOM 20400 C C . ALA A 1 93 ? -2.877 10.132 8.465 1.00 0.00 86 ALA A C 14
ATOM 20401 O O . ALA A 1 93 ? -2.075 10.713 7.734 1.00 0.00 86 ALA A O 14
ATOM 20408 N N . ILE A 1 94 ? -3.575 10.751 9.412 1.00 0.00 87 ILE A N 14
ATOM 20409 C CA . ILE A 1 94 ? -3.432 12.182 9.652 1.00 0.00 87 ILE A CA 14
ATOM 20410 C C . ILE A 1 94 ? -3.434 12.491 11.145 1.00 0.00 87 ILE A C 14
ATOM 20411 O O . ILE A 1 94 ? -4.019 11.757 11.941 1.00 0.00 87 ILE A O 14
ATOM 20427 N N . GLY A 1 1 ? 6.069 27.740 2.520 1.00 0.00 -6 GLY A N 15
ATOM 20428 C CA . GLY A 1 1 ? 5.664 27.703 3.914 1.00 0.00 -6 GLY A CA 15
ATOM 20429 C C . GLY A 1 1 ? 5.967 26.371 4.570 1.00 0.00 -6 GLY A C 15
ATOM 20430 O O . GLY A 1 1 ? 6.733 26.305 5.531 1.00 0.00 -6 GLY A O 15
ATOM 20434 N N . SER A 1 2 ? 5.363 25.306 4.052 1.00 0.00 -5 SER A N 15
ATOM 20435 C CA . SER A 1 2 ? 5.568 23.970 4.597 1.00 0.00 -5 SER A CA 15
ATOM 20436 C C . SER A 1 2 ? 6.197 23.048 3.556 1.00 0.00 -5 SER A C 15
ATOM 20437 O O . SER A 1 2 ? 7.148 22.324 3.847 1.00 0.00 -5 SER A O 15
ATOM 20445 N N . SER A 1 3 ? 5.657 23.083 2.342 1.00 0.00 -4 SER A N 15
ATOM 20446 C CA . SER A 1 3 ? 6.162 22.249 1.258 1.00 0.00 -4 SER A CA 15
ATOM 20447 C C . SER A 1 3 ? 7.332 22.926 0.551 1.00 0.00 -4 SER A C 15
ATOM 20448 O O . SER A 1 3 ? 7.311 24.132 0.308 1.00 0.00 -4 SER A O 15
ATOM 20456 N N . GLY A 1 4 ? 8.352 22.139 0.223 1.00 0.00 -3 GLY A N 15
ATOM 20457 C CA . GLY A 1 4 ? 9.518 22.679 -0.453 1.00 0.00 -3 GLY A CA 15
ATOM 20458 C C . GLY A 1 4 ? 9.381 22.645 -1.962 1.00 0.00 -3 GLY A C 15
ATOM 20459 O O . GLY A 1 4 ? 8.670 21.802 -2.509 1.00 0.00 -3 GLY A O 15
ATOM 20463 N N . SER A 1 5 ? 10.062 23.565 -2.638 1.00 0.00 -2 SER A N 15
ATOM 20464 C CA . SER A 1 5 ? 10.008 23.641 -4.093 1.00 0.00 -2 SER A CA 15
ATOM 20465 C C . SER A 1 5 ? 10.925 22.597 -4.725 1.00 0.00 -2 SER A C 15
ATOM 20466 O O . SER A 1 5 ? 10.944 22.429 -5.944 1.00 0.00 -2 SER A O 15
ATOM 20474 N N . SER A 1 6 ? 11.683 21.899 -3.886 1.00 0.00 -1 SER A N 15
ATOM 20475 C CA . SER A 1 6 ? 12.605 20.874 -4.362 1.00 0.00 -1 SER A CA 15
ATOM 20476 C C . SER A 1 6 ? 12.949 19.893 -3.245 1.00 0.00 -1 SER A C 15
ATOM 20477 O O . SER A 1 6 ? 13.264 20.294 -2.126 1.00 0.00 -1 SER A O 15
ATOM 20485 N N . GLY A 1 7 ? 12.887 18.603 -3.560 1.00 0.00 0 GLY A N 15
ATOM 20486 C CA . GLY A 1 7 ? 13.194 17.583 -2.574 1.00 0.00 0 GLY A CA 15
ATOM 20487 C C . GLY A 1 7 ? 12.002 16.699 -2.263 1.00 0.00 0 GLY A C 15
ATOM 20488 O O . GLY A 1 7 ? 10.990 17.169 -1.745 1.00 0.00 0 GLY A O 15
ATOM 20492 N N . MET A 1 8 ? 12.122 15.414 -2.582 1.00 0.00 1 MET A N 15
ATOM 20493 C CA . MET A 1 8 ? 11.045 14.462 -2.335 1.00 0.00 1 MET A CA 15
ATOM 20494 C C . MET A 1 8 ? 10.963 14.107 -0.854 1.00 0.00 1 MET A C 15
ATOM 20495 O O . MET A 1 8 ? 9.895 14.181 -0.246 1.00 0.00 1 MET A O 15
ATOM 20509 N N . SER A 1 9 ? 12.098 13.721 -0.279 1.00 0.00 2 SER A N 15
ATOM 20510 C CA . SER A 1 9 ? 12.153 13.351 1.130 1.00 0.00 2 SER A CA 15
ATOM 20511 C C . SER A 1 9 ? 11.624 14.479 2.010 1.00 0.00 2 SER A C 15
ATOM 20512 O O . SER A 1 9 ? 11.991 15.640 1.838 1.00 0.00 2 SER A O 15
ATOM 20520 N N . GLY A 1 10 ? 10.756 14.127 2.955 1.00 0.00 3 GLY A N 15
ATOM 20521 C CA . GLY A 1 10 ? 10.189 15.121 3.848 1.00 0.00 3 GLY A CA 15
ATOM 20522 C C . GLY A 1 10 ? 10.680 14.966 5.274 1.00 0.00 3 GLY A C 15
ATOM 20523 O O . GLY A 1 10 ? 11.756 15.449 5.623 1.00 0.00 3 GLY A O 15
ATOM 20527 N N . GLY A 1 11 ? 9.888 14.291 6.101 1.00 0.00 4 GLY A N 15
ATOM 20528 C CA . GLY A 1 11 ? 10.264 14.088 7.488 1.00 0.00 4 GLY A CA 15
ATOM 20529 C C . GLY A 1 11 ? 9.735 12.782 8.047 1.00 0.00 4 GLY A C 15
ATOM 20530 O O . GLY A 1 11 ? 9.669 11.776 7.339 1.00 0.00 4 GLY A O 15
ATOM 20534 N N . LEU A 1 12 ? 9.357 12.796 9.321 1.00 0.00 5 LEU A N 15
ATOM 20535 C CA . LEU A 1 12 ? 8.832 11.603 9.976 1.00 0.00 5 LEU A CA 15
ATOM 20536 C C . LEU A 1 12 ? 7.307 11.628 10.011 1.00 0.00 5 LEU A C 15
ATOM 20537 O O . LEU A 1 12 ? 6.651 10.689 9.563 1.00 0.00 5 LEU A O 15
ATOM 20553 N N . ALA A 1 13 ? 6.751 12.710 10.546 1.00 0.00 6 ALA A N 15
ATOM 20554 C CA . ALA A 1 13 ? 5.304 12.859 10.636 1.00 0.00 6 ALA A CA 15
ATOM 20555 C C . ALA A 1 13 ? 4.618 12.324 9.384 1.00 0.00 6 ALA A C 15
ATOM 20556 O O . ALA A 1 13 ? 5.006 12.627 8.256 1.00 0.00 6 ALA A O 15
ATOM 20563 N N . PRO A 1 14 ? 3.573 11.507 9.584 1.00 0.00 7 PRO A N 15
ATOM 20564 C CA . PRO A 1 14 ? 2.811 10.912 8.483 1.00 0.00 7 PRO A CA 15
ATOM 20565 C C . PRO A 1 14 ? 1.983 11.945 7.726 1.00 0.00 7 PRO A C 15
ATOM 20566 O O . PRO A 1 14 ? 1.256 12.735 8.328 1.00 0.00 7 PRO A O 15
ATOM 20577 N N . SER A 1 15 ? 2.098 11.933 6.401 1.00 0.00 8 SER A N 15
ATOM 20578 C CA . SER A 1 15 ? 1.363 12.872 5.562 1.00 0.00 8 SER A CA 15
ATOM 20579 C C . SER A 1 15 ? -0.001 12.306 5.180 1.00 0.00 8 SER A C 15
ATOM 20580 O O . SER A 1 15 ? -0.251 11.108 5.318 1.00 0.00 8 SER A O 15
ATOM 20588 N N . LYS A 1 16 ? -0.882 13.176 4.698 1.00 0.00 9 LYS A N 15
ATOM 20589 C CA . LYS A 1 16 ? -2.222 12.766 4.294 1.00 0.00 9 LYS A CA 15
ATOM 20590 C C . LYS A 1 16 ? -2.158 11.679 3.225 1.00 0.00 9 LYS A C 15
ATOM 20591 O O . LYS A 1 16 ? -2.852 10.667 3.314 1.00 0.00 9 LYS A O 15
ATOM 20610 N N . SER A 1 17 ? -1.320 11.896 2.216 1.00 0.00 10 SER A N 15
ATOM 20611 C CA . SER A 1 17 ? -1.168 10.937 1.129 1.00 0.00 10 SER A CA 15
ATOM 20612 C C . SER A 1 17 ? -1.133 9.509 1.665 1.00 0.00 10 SER A C 15
ATOM 20613 O O . SER A 1 17 ? -1.858 8.635 1.189 1.00 0.00 10 SER A O 15
ATOM 20621 N N . THR A 1 18 ? -0.283 9.279 2.662 1.00 0.00 11 THR A N 15
ATOM 20622 C CA . THR A 1 18 ? -0.151 7.958 3.263 1.00 0.00 11 THR A CA 15
ATOM 20623 C C . THR A 1 18 ? -1.515 7.309 3.471 1.00 0.00 11 THR A C 15
ATOM 20624 O O . THR A 1 18 ? -2.534 7.995 3.552 1.00 0.00 11 THR A O 15
ATOM 20635 N N . VAL A 1 19 ? -1.527 5.983 3.558 1.00 0.00 12 VAL A N 15
ATOM 20636 C CA . VAL A 1 19 ? -2.766 5.241 3.758 1.00 0.00 12 VAL A CA 15
ATOM 20637 C C . VAL A 1 19 ? -2.592 4.155 4.813 1.00 0.00 12 VAL A C 15
ATOM 20638 O O . VAL A 1 19 ? -1.930 3.144 4.575 1.00 0.00 12 VAL A O 15
ATOM 20651 N N . TYR A 1 20 ? -3.191 4.369 5.979 1.00 0.00 13 TYR A N 15
ATOM 20652 C CA . TYR A 1 20 ? -3.101 3.409 7.073 1.00 0.00 13 TYR A CA 15
ATOM 20653 C C . TYR A 1 20 ? -3.864 2.131 6.740 1.00 0.00 13 TYR A C 15
ATOM 20654 O O . TYR A 1 20 ? -5.095 2.116 6.720 1.00 0.00 13 TYR A O 15
ATOM 20672 N N . VAL A 1 21 ? -3.124 1.058 6.478 1.00 0.00 14 VAL A N 15
ATOM 20673 C CA . VAL A 1 21 ? -3.729 -0.226 6.148 1.00 0.00 14 VAL A CA 15
ATOM 20674 C C . VAL A 1 21 ? -3.326 -1.299 7.153 1.00 0.00 14 VAL A C 15
ATOM 20675 O O . VAL A 1 21 ? -2.145 -1.611 7.303 1.00 0.00 14 VAL A O 15
ATOM 20688 N N . SER A 1 22 ? -4.316 -1.860 7.840 1.00 0.00 15 SER A N 15
ATOM 20689 C CA . SER A 1 22 ? -4.064 -2.896 8.835 1.00 0.00 15 SER A CA 15
ATOM 20690 C C . SER A 1 22 ? -4.652 -4.232 8.389 1.00 0.00 15 SER A C 15
ATOM 20691 O O . SER A 1 22 ? -5.363 -4.306 7.388 1.00 0.00 15 SER A O 15
ATOM 20699 N N . ASN A 1 23 ? -4.348 -5.285 9.140 1.00 0.00 16 ASN A N 15
ATOM 20700 C CA . ASN A 1 23 ? -4.845 -6.619 8.823 1.00 0.00 16 ASN A CA 15
ATOM 20701 C C . ASN A 1 23 ? -4.342 -7.076 7.457 1.00 0.00 16 ASN A C 15
ATOM 20702 O O . ASN A 1 23 ? -5.034 -7.798 6.738 1.00 0.00 16 ASN A O 15
ATOM 20713 N N . LEU A 1 24 ? -3.134 -6.651 7.105 1.00 0.00 17 LEU A N 15
ATOM 20714 C CA . LEU A 1 24 ? -2.537 -7.017 5.825 1.00 0.00 17 LEU A CA 15
ATOM 20715 C C . LEU A 1 24 ? -1.739 -8.312 5.947 1.00 0.00 17 LEU A C 15
ATOM 20716 O O . LEU A 1 24 ? -1.084 -8.574 6.956 1.00 0.00 17 LEU A O 15
ATOM 20732 N N . PRO A 1 25 ? -1.793 -9.141 4.894 1.00 0.00 18 PRO A N 15
ATOM 20733 C CA . PRO A 1 25 ? -1.079 -10.421 4.857 1.00 0.00 18 PRO A CA 15
ATOM 20734 C C . PRO A 1 25 ? 0.432 -10.240 4.763 1.00 0.00 18 PRO A C 15
ATOM 20735 O O . PRO A 1 25 ? 1.013 -10.337 3.681 1.00 0.00 18 PRO A O 15
ATOM 20746 N N . PHE A 1 26 ? 1.065 -9.975 5.901 1.00 0.00 19 PHE A N 15
ATOM 20747 C CA . PHE A 1 26 ? 2.509 -9.780 5.946 1.00 0.00 19 PHE A CA 15
ATOM 20748 C C . PHE A 1 26 ? 3.222 -10.783 5.044 1.00 0.00 19 PHE A C 15
ATOM 20749 O O . PHE A 1 26 ? 4.314 -10.516 4.542 1.00 0.00 19 PHE A O 15
ATOM 20766 N N . SER A 1 27 ? 2.596 -11.938 4.842 1.00 0.00 20 SER A N 15
ATOM 20767 C CA . SER A 1 27 ? 3.171 -12.984 4.005 1.00 0.00 20 SER A CA 15
ATOM 20768 C C . SER A 1 27 ? 3.782 -12.391 2.739 1.00 0.00 20 SER A C 15
ATOM 20769 O O . SER A 1 27 ? 4.763 -12.911 2.206 1.00 0.00 20 SER A O 15
ATOM 20777 N N . LEU A 1 28 ? 3.196 -11.298 2.262 1.00 0.00 21 LEU A N 15
ATOM 20778 C CA . LEU A 1 28 ? 3.682 -10.632 1.059 1.00 0.00 21 LEU A CA 15
ATOM 20779 C C . LEU A 1 28 ? 4.911 -9.782 1.365 1.00 0.00 21 LEU A C 15
ATOM 20780 O O . LEU A 1 28 ? 5.377 -9.731 2.504 1.00 0.00 21 LEU A O 15
ATOM 20796 N N . THR A 1 29 ? 5.431 -9.112 0.341 1.00 0.00 22 THR A N 15
ATOM 20797 C CA . THR A 1 29 ? 6.605 -8.263 0.500 1.00 0.00 22 THR A CA 15
ATOM 20798 C C . THR A 1 29 ? 6.339 -6.855 -0.019 1.00 0.00 22 THR A C 15
ATOM 20799 O O . THR A 1 29 ? 5.420 -6.637 -0.806 1.00 0.00 22 THR A O 15
ATOM 20810 N N . ASN A 1 30 ? 7.151 -5.902 0.428 1.00 0.00 23 ASN A N 15
ATOM 20811 C CA . ASN A 1 30 ? 7.003 -4.513 0.008 1.00 0.00 23 ASN A CA 15
ATOM 20812 C C . ASN A 1 30 ? 6.605 -4.429 -1.463 1.00 0.00 23 ASN A C 15
ATOM 20813 O O . ASN A 1 30 ? 5.717 -3.662 -1.833 1.00 0.00 23 ASN A O 15
ATOM 20824 N N . ASN A 1 31 ? 7.267 -5.225 -2.296 1.00 0.00 24 ASN A N 15
ATOM 20825 C CA . ASN A 1 31 ? 6.982 -5.241 -3.726 1.00 0.00 24 ASN A CA 15
ATOM 20826 C C . ASN A 1 31 ? 5.522 -5.599 -3.986 1.00 0.00 24 ASN A C 15
ATOM 20827 O O . ASN A 1 31 ? 4.823 -4.903 -4.722 1.00 0.00 24 ASN A O 15
ATOM 20838 N N . ASP A 1 32 ? 5.069 -6.689 -3.376 1.00 0.00 25 ASP A N 15
ATOM 20839 C CA . ASP A 1 32 ? 3.691 -7.139 -3.540 1.00 0.00 25 ASP A CA 15
ATOM 20840 C C . ASP A 1 32 ? 2.712 -5.999 -3.278 1.00 0.00 25 ASP A C 15
ATOM 20841 O O . ASP A 1 32 ? 1.904 -5.650 -4.140 1.00 0.00 25 ASP A O 15
ATOM 20850 N N . LEU A 1 33 ? 2.788 -5.423 -2.083 1.00 0.00 26 LEU A N 15
ATOM 20851 C CA . LEU A 1 33 ? 1.908 -4.322 -1.707 1.00 0.00 26 LEU A CA 15
ATOM 20852 C C . LEU A 1 33 ? 1.969 -3.200 -2.738 1.00 0.00 26 LEU A C 15
ATOM 20853 O O . LEU A 1 33 ? 0.941 -2.765 -3.258 1.00 0.00 26 LEU A O 15
ATOM 20869 N N . TYR A 1 34 ? 3.179 -2.736 -3.029 1.00 0.00 27 TYR A N 15
ATOM 20870 C CA . TYR A 1 34 ? 3.374 -1.664 -3.998 1.00 0.00 27 TYR A CA 15
ATOM 20871 C C . TYR A 1 34 ? 2.435 -1.829 -5.189 1.00 0.00 27 TYR A C 15
ATOM 20872 O O . TYR A 1 34 ? 1.874 -0.854 -5.691 1.00 0.00 27 TYR A O 15
ATOM 20890 N N . ARG A 1 35 ? 2.269 -3.069 -5.636 1.00 0.00 28 ARG A N 15
ATOM 20891 C CA . ARG A 1 35 ? 1.399 -3.363 -6.769 1.00 0.00 28 ARG A CA 15
ATOM 20892 C C . ARG A 1 35 ? -0.058 -3.454 -6.326 1.00 0.00 28 ARG A C 15
ATOM 20893 O O . ARG A 1 35 ? -0.948 -2.895 -6.968 1.00 0.00 28 ARG A O 15
ATOM 20914 N N . ILE A 1 36 ? -0.294 -4.160 -5.226 1.00 0.00 29 ILE A N 15
ATOM 20915 C CA . ILE A 1 36 ? -1.642 -4.323 -4.697 1.00 0.00 29 ILE A CA 15
ATOM 20916 C C . ILE A 1 36 ? -2.303 -2.971 -4.450 1.00 0.00 29 ILE A C 15
ATOM 20917 O O . ILE A 1 36 ? -3.526 -2.845 -4.514 1.00 0.00 29 ILE A O 15
ATOM 20933 N N . PHE A 1 37 ? -1.486 -1.962 -4.171 1.00 0.00 30 PHE A N 15
ATOM 20934 C CA . PHE A 1 37 ? -1.990 -0.618 -3.915 1.00 0.00 30 PHE A CA 15
ATOM 20935 C C . PHE A 1 37 ? -1.866 0.256 -5.161 1.00 0.00 30 PHE A C 15
ATOM 20936 O O . PHE A 1 37 ? -2.371 1.378 -5.198 1.00 0.00 30 PHE A O 15
ATOM 20953 N N . SER A 1 38 ? -1.191 -0.268 -6.179 1.00 0.00 31 SER A N 15
ATOM 20954 C CA . SER A 1 38 ? -0.996 0.464 -7.424 1.00 0.00 31 SER A CA 15
ATOM 20955 C C . SER A 1 38 ? -2.269 0.453 -8.266 1.00 0.00 31 SER A C 15
ATOM 20956 O O . SER A 1 38 ? -2.503 1.355 -9.070 1.00 0.00 31 SER A O 15
ATOM 20964 N N . LYS A 1 39 ? -3.088 -0.575 -8.073 1.00 0.00 32 LYS A N 15
ATOM 20965 C CA . LYS A 1 39 ? -4.339 -0.705 -8.812 1.00 0.00 32 LYS A CA 15
ATOM 20966 C C . LYS A 1 39 ? -5.231 0.513 -8.592 1.00 0.00 32 LYS A C 15
ATOM 20967 O O . LYS A 1 39 ? -6.163 0.758 -9.358 1.00 0.00 32 LYS A O 15
ATOM 20986 N N . TYR A 1 40 ? -4.938 1.272 -7.542 1.00 0.00 33 TYR A N 15
ATOM 20987 C CA . TYR A 1 40 ? -5.714 2.464 -7.221 1.00 0.00 33 TYR A CA 15
ATOM 20988 C C . TYR A 1 40 ? -4.944 3.730 -7.586 1.00 0.00 33 TYR A C 15
ATOM 20989 O O . TYR A 1 40 ? -5.512 4.684 -8.116 1.00 0.00 33 TYR A O 15
ATOM 21007 N N . GLY A 1 41 ? -3.646 3.729 -7.299 1.00 0.00 34 GLY A N 15
ATOM 21008 C CA . GLY A 1 41 ? -2.818 4.882 -7.603 1.00 0.00 34 GLY A CA 15
ATOM 21009 C C . GLY A 1 41 ? -1.338 4.576 -7.497 1.00 0.00 34 GLY A C 15
ATOM 21010 O O . GLY A 1 41 ? -0.924 3.746 -6.687 1.00 0.00 34 GLY A O 15
ATOM 21014 N N . LYS A 1 42 ? -0.536 5.247 -8.318 1.00 0.00 35 LYS A N 15
ATOM 21015 C CA . LYS A 1 42 ? 0.908 5.043 -8.314 1.00 0.00 35 LYS A CA 15
ATOM 21016 C C . LYS A 1 42 ? 1.473 5.181 -6.904 1.00 0.00 35 LYS A C 15
ATOM 21017 O O . LYS A 1 42 ? 1.187 6.151 -6.201 1.00 0.00 35 LYS A O 15
ATOM 21036 N N . VAL A 1 43 ? 2.277 4.205 -6.495 1.00 0.00 36 VAL A N 15
ATOM 21037 C CA . VAL A 1 43 ? 2.885 4.219 -5.170 1.00 0.00 36 VAL A CA 15
ATOM 21038 C C . VAL A 1 43 ? 4.331 4.697 -5.233 1.00 0.00 36 VAL A C 15
ATOM 21039 O O . VAL A 1 43 ? 5.053 4.402 -6.186 1.00 0.00 36 VAL A O 15
ATOM 21052 N N . VAL A 1 44 ? 4.749 5.438 -4.211 1.00 0.00 37 VAL A N 15
ATOM 21053 C CA . VAL A 1 44 ? 6.110 5.957 -4.149 1.00 0.00 37 VAL A CA 15
ATOM 21054 C C . VAL A 1 44 ? 6.947 5.184 -3.136 1.00 0.00 37 VAL A C 15
ATOM 21055 O O . VAL A 1 44 ? 8.086 4.808 -3.413 1.00 0.00 37 VAL A O 15
ATOM 21068 N N . LYS A 1 45 ? 6.375 4.949 -1.960 1.00 0.00 38 LYS A N 15
ATOM 21069 C CA . LYS A 1 45 ? 7.066 4.219 -0.905 1.00 0.00 38 LYS A CA 15
ATOM 21070 C C . LYS A 1 45 ? 6.101 3.311 -0.149 1.00 0.00 38 LYS A C 15
ATOM 21071 O O . LYS A 1 45 ? 4.918 3.623 -0.012 1.00 0.00 38 LYS A O 15
ATOM 21090 N N . VAL A 1 46 ? 6.614 2.187 0.341 1.00 0.00 39 VAL A N 15
ATOM 21091 C CA . VAL A 1 46 ? 5.798 1.235 1.086 1.00 0.00 39 VAL A CA 15
ATOM 21092 C C . VAL A 1 46 ? 6.290 1.094 2.522 1.00 0.00 39 VAL A C 15
ATOM 21093 O O . VAL A 1 46 ? 7.126 0.242 2.823 1.00 0.00 39 VAL A O 15
ATOM 21106 N N . THR A 1 47 ? 5.765 1.937 3.407 1.00 0.00 40 THR A N 15
ATOM 21107 C CA . THR A 1 47 ? 6.151 1.907 4.812 1.00 0.00 40 THR A CA 15
ATOM 21108 C C . THR A 1 47 ? 5.431 0.789 5.557 1.00 0.00 40 THR A C 15
ATOM 21109 O O . THR A 1 47 ? 4.253 0.526 5.311 1.00 0.00 40 THR A O 15
ATOM 21120 N N . ILE A 1 48 ? 6.144 0.136 6.467 1.00 0.00 41 ILE A N 15
ATOM 21121 C CA . ILE A 1 48 ? 5.571 -0.953 7.249 1.00 0.00 41 ILE A CA 15
ATOM 21122 C C . ILE A 1 48 ? 5.977 -0.850 8.715 1.00 0.00 41 ILE A C 15
ATOM 21123 O O . ILE A 1 48 ? 7.140 -0.605 9.032 1.00 0.00 41 ILE A O 15
ATOM 21139 N N . MET A 1 49 ? 5.009 -1.040 9.606 1.00 0.00 42 MET A N 15
ATOM 21140 C CA . MET A 1 49 ? 5.266 -0.971 11.040 1.00 0.00 42 MET A CA 15
ATOM 21141 C C . MET A 1 49 ? 5.957 -2.240 11.530 1.00 0.00 42 MET A C 15
ATOM 21142 O O . MET A 1 49 ? 5.827 -3.304 10.923 1.00 0.00 42 MET A O 15
ATOM 21156 N N . LYS A 1 50 ? 6.691 -2.122 12.630 1.00 0.00 43 LYS A N 15
ATOM 21157 C CA . LYS A 1 50 ? 7.402 -3.259 13.203 1.00 0.00 43 LYS A CA 15
ATOM 21158 C C . LYS A 1 50 ? 7.406 -3.187 14.727 1.00 0.00 43 LYS A C 15
ATOM 21159 O O . LYS A 1 50 ? 7.752 -2.158 15.308 1.00 0.00 43 LYS A O 15
ATOM 21178 N N . ASP A 1 51 ? 7.019 -4.285 15.367 1.00 0.00 44 ASP A N 15
ATOM 21179 C CA . ASP A 1 51 ? 6.981 -4.347 16.824 1.00 0.00 44 ASP A CA 15
ATOM 21180 C C . ASP A 1 51 ? 8.391 -4.352 17.405 1.00 0.00 44 ASP A C 15
ATOM 21181 O O . ASP A 1 51 ? 9.378 -4.289 16.670 1.00 0.00 44 ASP A O 15
ATOM 21190 N N . LYS A 1 52 ? 8.480 -4.428 18.728 1.00 0.00 45 LYS A N 15
ATOM 21191 C CA . LYS A 1 52 ? 9.769 -4.442 19.410 1.00 0.00 45 LYS A CA 15
ATOM 21192 C C . LYS A 1 52 ? 10.147 -5.859 19.830 1.00 0.00 45 LYS A C 15
ATOM 21193 O O . LYS A 1 52 ? 11.266 -6.311 19.589 1.00 0.00 45 LYS A O 15
ATOM 21212 N N . ASP A 1 53 ? 9.205 -6.556 20.458 1.00 0.00 46 ASP A N 15
ATOM 21213 C CA . ASP A 1 53 ? 9.439 -7.922 20.909 1.00 0.00 46 ASP A CA 15
ATOM 21214 C C . ASP A 1 53 ? 9.323 -8.905 19.749 1.00 0.00 46 ASP A C 15
ATOM 21215 O O . ASP A 1 53 ? 10.298 -9.555 19.370 1.00 0.00 46 ASP A O 15
ATOM 21224 N N . THR A 1 54 ? 8.122 -9.012 19.187 1.00 0.00 47 THR A N 15
ATOM 21225 C CA . THR A 1 54 ? 7.877 -9.917 18.072 1.00 0.00 47 THR A CA 15
ATOM 21226 C C . THR A 1 54 ? 8.697 -9.517 16.850 1.00 0.00 47 THR A C 15
ATOM 21227 O O . THR A 1 54 ? 9.149 -10.372 16.088 1.00 0.00 47 THR A O 15
ATOM 21238 N N . ARG A 1 55 ? 8.885 -8.214 16.669 1.00 0.00 48 ARG A N 15
ATOM 21239 C CA . ARG A 1 55 ? 9.650 -7.702 15.539 1.00 0.00 48 ARG A CA 15
ATOM 21240 C C . ARG A 1 55 ? 9.036 -8.154 14.217 1.00 0.00 48 ARG A C 15
ATOM 21241 O O . ARG A 1 55 ? 9.738 -8.624 13.322 1.00 0.00 48 ARG A O 15
ATOM 21262 N N . LYS A 1 56 ? 7.720 -8.010 14.102 1.00 0.00 49 LYS A N 15
ATOM 21263 C CA . LYS A 1 56 ? 7.009 -8.401 12.891 1.00 0.00 49 LYS A CA 15
ATOM 21264 C C . LYS A 1 56 ? 6.161 -7.250 12.361 1.00 0.00 49 LYS A C 15
ATOM 21265 O O . LYS A 1 56 ? 5.942 -6.257 13.055 1.00 0.00 49 LYS A O 15
ATOM 21284 N N . SER A 1 57 ? 5.683 -7.391 11.129 1.00 0.00 50 SER A N 15
ATOM 21285 C CA . SER A 1 57 ? 4.860 -6.361 10.506 1.00 0.00 50 SER A CA 15
ATOM 21286 C C . SER A 1 57 ? 3.513 -6.242 11.212 1.00 0.00 50 SER A C 15
ATOM 21287 O O . SER A 1 57 ? 3.042 -5.140 11.495 1.00 0.00 50 SER A O 15
ATOM 21295 N N . LYS A 1 58 ? 2.896 -7.385 11.493 1.00 0.00 51 LYS A N 15
ATOM 21296 C CA . LYS A 1 58 ? 1.604 -7.411 12.167 1.00 0.00 51 LYS A CA 15
ATOM 21297 C C . LYS A 1 58 ? 0.512 -6.831 11.273 1.00 0.00 51 LYS A C 15
ATOM 21298 O O . LYS A 1 58 ? -0.508 -6.344 11.759 1.00 0.00 51 LYS A O 15
ATOM 21317 N N . GLY A 1 59 ? 0.733 -6.888 9.963 1.00 0.00 52 GLY A N 15
ATOM 21318 C CA . GLY A 1 59 ? -0.241 -6.366 9.023 1.00 0.00 52 GLY A CA 15
ATOM 21319 C C . GLY A 1 59 ? -0.193 -4.854 8.918 1.00 0.00 52 GLY A C 15
ATOM 21320 O O . GLY A 1 59 ? -0.320 -4.296 7.828 1.00 0.00 52 GLY A O 15
ATOM 21324 N N . VAL A 1 60 ? -0.011 -4.189 10.054 1.00 0.00 53 VAL A N 15
ATOM 21325 C CA . VAL A 1 60 ? 0.053 -2.733 10.086 1.00 0.00 53 VAL A CA 15
ATOM 21326 C C . VAL A 1 60 ? 1.099 -2.207 9.109 1.00 0.00 53 VAL A C 15
ATOM 21327 O O . VAL A 1 60 ? 2.299 -2.269 9.376 1.00 0.00 53 VAL A O 15
ATOM 21340 N N . ALA A 1 61 ? 0.635 -1.690 7.976 1.00 0.00 54 ALA A N 15
ATOM 21341 C CA . ALA A 1 61 ? 1.531 -1.151 6.960 1.00 0.00 54 ALA A CA 15
ATOM 21342 C C . ALA A 1 61 ? 1.019 0.184 6.430 1.00 0.00 54 ALA A C 15
ATOM 21343 O O . ALA A 1 61 ? -0.173 0.344 6.167 1.00 0.00 54 ALA A O 15
ATOM 21350 N N . PHE A 1 62 ? 1.928 1.142 6.276 1.00 0.00 55 PHE A N 15
ATOM 21351 C CA . PHE A 1 62 ? 1.568 2.465 5.779 1.00 0.00 55 PHE A CA 15
ATOM 21352 C C . PHE A 1 62 ? 1.982 2.629 4.320 1.00 0.00 55 PHE A C 15
ATOM 21353 O O . PHE A 1 62 ? 3.171 2.625 3.997 1.00 0.00 55 PHE A O 15
ATOM 21370 N N . ILE A 1 63 ? 0.994 2.772 3.443 1.00 0.00 56 ILE A N 15
ATOM 21371 C CA . ILE A 1 63 ? 1.256 2.938 2.019 1.00 0.00 56 ILE A CA 15
ATOM 21372 C C . ILE A 1 63 ? 1.272 4.412 1.631 1.00 0.00 56 ILE A C 15
ATOM 21373 O O . ILE A 1 63 ? 0.310 5.141 1.877 1.00 0.00 56 ILE A O 15
ATOM 21389 N N . LEU A 1 64 ? 2.370 4.846 1.021 1.00 0.00 57 LEU A N 15
ATOM 21390 C CA . LEU A 1 64 ? 2.512 6.234 0.597 1.00 0.00 57 LEU A CA 15
ATOM 21391 C C . LEU A 1 64 ? 2.164 6.390 -0.880 1.00 0.00 57 LEU A C 15
ATOM 21392 O O . LEU A 1 64 ? 2.781 5.766 -1.744 1.00 0.00 57 LEU A O 15
ATOM 21408 N N . PHE A 1 65 ? 1.173 7.229 -1.164 1.00 0.00 58 PHE A N 15
ATOM 21409 C CA . PHE A 1 65 ? 0.743 7.468 -2.536 1.00 0.00 58 PHE A CA 15
ATOM 21410 C C . PHE A 1 65 ? 1.306 8.786 -3.061 1.00 0.00 58 PHE A C 15
ATOM 21411 O O . PHE A 1 65 ? 1.613 9.695 -2.288 1.00 0.00 58 PHE A O 15
ATOM 21428 N N . LEU A 1 66 ? 1.441 8.882 -4.379 1.00 0.00 59 LEU A N 15
ATOM 21429 C CA . LEU A 1 66 ? 1.968 10.088 -5.008 1.00 0.00 59 LEU A CA 15
ATOM 21430 C C . LEU A 1 66 ? 1.048 11.279 -4.757 1.00 0.00 59 LEU A C 15
ATOM 21431 O O . LEU A 1 66 ? 1.486 12.322 -4.271 1.00 0.00 59 LEU A O 15
ATOM 21447 N N . ASP A 1 67 ? -0.227 11.116 -5.090 1.00 0.00 60 ASP A N 15
ATOM 21448 C CA . ASP A 1 67 ? -1.209 12.177 -4.898 1.00 0.00 60 ASP A CA 15
ATOM 21449 C C . ASP A 1 67 ? -2.251 11.771 -3.859 1.00 0.00 60 ASP A C 15
ATOM 21450 O O . ASP A 1 67 ? -2.549 10.589 -3.691 1.00 0.00 60 ASP A O 15
ATOM 21459 N N . LYS A 1 68 ? -2.801 12.761 -3.163 1.00 0.00 61 LYS A N 15
ATOM 21460 C CA . LYS A 1 68 ? -3.809 12.509 -2.140 1.00 0.00 61 LYS A CA 15
ATOM 21461 C C . LYS A 1 68 ? -5.077 11.929 -2.758 1.00 0.00 61 LYS A C 15
ATOM 21462 O O . LYS A 1 68 ? -5.623 10.942 -2.265 1.00 0.00 61 LYS A O 15
ATOM 21481 N N . ASP A 1 69 ? -5.540 12.548 -3.838 1.00 0.00 62 ASP A N 15
ATOM 21482 C CA . ASP A 1 69 ? -6.743 12.092 -4.525 1.00 0.00 62 ASP A CA 15
ATOM 21483 C C . ASP A 1 69 ? -6.653 10.604 -4.848 1.00 0.00 62 ASP A C 15
ATOM 21484 O O . ASP A 1 69 ? -7.642 9.877 -4.752 1.00 0.00 62 ASP A O 15
ATOM 21493 N N . SER A 1 70 ? -5.461 10.158 -5.231 1.00 0.00 63 SER A N 15
ATOM 21494 C CA . SER A 1 70 ? -5.243 8.757 -5.574 1.00 0.00 63 SER A CA 15
ATOM 21495 C C . SER A 1 70 ? -5.375 7.870 -4.340 1.00 0.00 63 SER A C 15
ATOM 21496 O O . SER A 1 70 ? -5.935 6.776 -4.405 1.00 0.00 63 SER A O 15
ATOM 21504 N N . ALA A 1 71 ? -4.854 8.349 -3.215 1.00 0.00 64 ALA A N 15
ATOM 21505 C CA . ALA A 1 71 ? -4.914 7.602 -1.965 1.00 0.00 64 ALA A CA 15
ATOM 21506 C C . ALA A 1 71 ? -6.356 7.413 -1.507 1.00 0.00 64 ALA A C 15
ATOM 21507 O O . ALA A 1 71 ? -6.849 6.288 -1.428 1.00 0.00 64 ALA A O 15
ATOM 21514 N N . GLN A 1 72 ? -7.026 8.521 -1.207 1.00 0.00 65 GLN A N 15
ATOM 21515 C CA . GLN A 1 72 ? -8.412 8.476 -0.755 1.00 0.00 65 GLN A CA 15
ATOM 21516 C C . GLN A 1 72 ? -9.177 7.357 -1.455 1.00 0.00 65 GLN A C 15
ATOM 21517 O O . GLN A 1 72 ? -9.938 6.624 -0.826 1.00 0.00 65 GLN A O 15
ATOM 21531 N N . ASN A 1 73 ? -8.968 7.232 -2.762 1.00 0.00 66 ASN A N 15
ATOM 21532 C CA . ASN A 1 73 ? -9.639 6.203 -3.548 1.00 0.00 66 ASN A CA 15
ATOM 21533 C C . ASN A 1 73 ? -9.439 4.825 -2.924 1.00 0.00 66 ASN A C 15
ATOM 21534 O O . ASN A 1 73 ? -10.402 4.164 -2.534 1.00 0.00 66 ASN A O 15
ATOM 21545 N N . CYS A 1 74 ? -8.184 4.400 -2.833 1.00 0.00 67 CYS A N 15
ATOM 21546 C CA . CYS A 1 74 ? -7.857 3.100 -2.257 1.00 0.00 67 CYS A CA 15
ATOM 21547 C C . CYS A 1 74 ? -8.356 3.003 -0.819 1.00 0.00 67 CYS A C 15
ATOM 21548 O O . CYS A 1 74 ? -8.907 1.980 -0.409 1.00 0.00 67 CYS A O 15
ATOM 21556 N N . THR A 1 75 ? -8.159 4.073 -0.055 1.00 0.00 68 THR A N 15
ATOM 21557 C CA . THR A 1 75 ? -8.586 4.107 1.338 1.00 0.00 68 THR A CA 15
ATOM 21558 C C . THR A 1 75 ? -10.094 3.920 1.455 1.00 0.00 68 THR A C 15
ATOM 21559 O O . THR A 1 75 ? -10.624 3.746 2.553 1.00 0.00 68 THR A O 15
ATOM 21570 N N . ARG A 1 76 ? -10.781 3.956 0.318 1.00 0.00 69 ARG A N 15
ATOM 21571 C CA . ARG A 1 76 ? -12.229 3.791 0.294 1.00 0.00 69 ARG A CA 15
ATOM 21572 C C . ARG A 1 76 ? -12.617 2.496 -0.414 1.00 0.00 69 ARG A C 15
ATOM 21573 O O . ARG A 1 76 ? -13.679 1.931 -0.156 1.00 0.00 69 ARG A O 15
ATOM 21594 N N . ALA A 1 77 ? -11.749 2.033 -1.307 1.00 0.00 70 ALA A N 15
ATOM 21595 C CA . ALA A 1 77 ? -11.999 0.804 -2.050 1.00 0.00 70 ALA A CA 15
ATOM 21596 C C . ALA A 1 77 ? -11.835 -0.421 -1.156 1.00 0.00 70 ALA A C 15
ATOM 21597 O O . ALA A 1 77 ? -12.768 -1.206 -0.987 1.00 0.00 70 ALA A O 15
ATOM 21604 N N . ILE A 1 78 ? -10.644 -0.578 -0.589 1.00 0.00 71 ILE A N 15
ATOM 21605 C CA . ILE A 1 78 ? -10.359 -1.708 0.287 1.00 0.00 71 ILE A CA 15
ATOM 21606 C C . ILE A 1 78 ? -11.028 -1.532 1.647 1.00 0.00 71 ILE A C 15
ATOM 21607 O O . ILE A 1 78 ? -11.440 -2.504 2.278 1.00 0.00 71 ILE A O 15
ATOM 21623 N N . ASN A 1 79 ? -11.133 -0.283 2.091 1.00 0.00 72 ASN A N 15
ATOM 21624 C CA . ASN A 1 79 ? -11.754 0.021 3.375 1.00 0.00 72 ASN A CA 15
ATOM 21625 C C . ASN A 1 79 ? -13.023 -0.801 3.574 1.00 0.00 72 ASN A C 15
ATOM 21626 O O . ASN A 1 79 ? -13.912 -0.805 2.723 1.00 0.00 72 ASN A O 15
ATOM 21637 N N . ASN A 1 80 ? -13.102 -1.494 4.706 1.00 0.00 73 ASN A N 15
ATOM 21638 C CA . ASN A 1 80 ? -14.263 -2.320 5.017 1.00 0.00 73 ASN A CA 15
ATOM 21639 C C . ASN A 1 80 ? -14.446 -3.417 3.973 1.00 0.00 73 ASN A C 15
ATOM 21640 O O . ASN A 1 80 ? -15.551 -3.639 3.477 1.00 0.00 73 ASN A O 15
ATOM 21651 N N . LYS A 1 81 ? -13.356 -4.101 3.644 1.00 0.00 74 LYS A N 15
ATOM 21652 C CA . LYS A 1 81 ? -13.395 -5.177 2.661 1.00 0.00 74 LYS A CA 15
ATOM 21653 C C . LYS A 1 81 ? -12.534 -6.354 3.109 1.00 0.00 74 LYS A C 15
ATOM 21654 O O . LYS A 1 81 ? -11.577 -6.183 3.862 1.00 0.00 74 LYS A O 15
ATOM 21673 N N . GLN A 1 82 ? -12.882 -7.548 2.638 1.00 0.00 75 GLN A N 15
ATOM 21674 C CA . GLN A 1 82 ? -12.140 -8.753 2.991 1.00 0.00 75 GLN A CA 15
ATOM 21675 C C . GLN A 1 82 ? -11.120 -9.099 1.911 1.00 0.00 75 GLN A C 15
ATOM 21676 O O . GLN A 1 82 ? -11.470 -9.271 0.743 1.00 0.00 75 GLN A O 15
ATOM 21690 N N . LEU A 1 83 ? -9.856 -9.199 2.309 1.00 0.00 76 LEU A N 15
ATOM 21691 C CA . LEU A 1 83 ? -8.784 -9.525 1.375 1.00 0.00 76 LEU A CA 15
ATOM 21692 C C . LEU A 1 83 ? -7.898 -10.636 1.929 1.00 0.00 76 LEU A C 15
ATOM 21693 O O . LEU A 1 83 ? -7.630 -10.690 3.130 1.00 0.00 76 LEU A O 15
ATOM 21709 N N . PHE A 1 84 ? -7.445 -11.520 1.046 1.00 0.00 77 PHE A N 15
ATOM 21710 C CA . PHE A 1 84 ? -6.588 -12.630 1.447 1.00 0.00 77 PHE A CA 15
ATOM 21711 C C . PHE A 1 84 ? -7.152 -13.337 2.676 1.00 0.00 77 PHE A C 15
ATOM 21712 O O . PHE A 1 84 ? -6.416 -13.962 3.438 1.00 0.00 77 PHE A O 15
ATOM 21729 N N . GLY A 1 85 ? -8.464 -13.230 2.862 1.00 0.00 78 GLY A N 15
ATOM 21730 C CA . GLY A 1 85 ? -9.105 -13.863 4.000 1.00 0.00 78 GLY A CA 15
ATOM 21731 C C . GLY A 1 85 ? -8.798 -13.156 5.306 1.00 0.00 78 GLY A C 15
ATOM 21732 O O . GLY A 1 85 ? -8.491 -13.799 6.310 1.00 0.00 78 GLY A O 15
ATOM 21736 N N . ARG A 1 86 ? -8.878 -11.830 5.292 1.00 0.00 79 ARG A N 15
ATOM 21737 C CA . ARG A 1 86 ? -8.603 -11.035 6.483 1.00 0.00 79 ARG A CA 15
ATOM 21738 C C . ARG A 1 86 ? -9.112 -9.607 6.313 1.00 0.00 79 ARG A C 15
ATOM 21739 O O . ARG A 1 86 ? -8.563 -8.830 5.533 1.00 0.00 79 ARG A O 15
ATOM 21760 N N . VAL A 1 87 ? -10.166 -9.268 7.049 1.00 0.00 80 VAL A N 15
ATOM 21761 C CA . VAL A 1 87 ? -10.749 -7.934 6.981 1.00 0.00 80 VAL A CA 15
ATOM 21762 C C . VAL A 1 87 ? -9.676 -6.858 7.102 1.00 0.00 80 VAL A C 15
ATOM 21763 O O . VAL A 1 87 ? -9.040 -6.717 8.147 1.00 0.00 80 VAL A O 15
ATOM 21776 N N . ILE A 1 88 ? -9.479 -6.102 6.028 1.00 0.00 81 ILE A N 15
ATOM 21777 C CA . ILE A 1 88 ? -8.484 -5.037 6.015 1.00 0.00 81 ILE A CA 15
ATOM 21778 C C . ILE A 1 88 ? -9.123 -3.682 6.297 1.00 0.00 81 ILE A C 15
ATOM 21779 O O . ILE A 1 88 ? -10.153 -3.336 5.717 1.00 0.00 81 ILE A O 15
ATOM 21795 N N . LYS A 1 89 ? -8.506 -2.917 7.191 1.00 0.00 82 LYS A N 15
ATOM 21796 C CA . LYS A 1 89 ? -9.012 -1.598 7.549 1.00 0.00 82 LYS A CA 15
ATOM 21797 C C . LYS A 1 89 ? -8.158 -0.499 6.925 1.00 0.00 82 LYS A C 15
ATOM 21798 O O . LYS A 1 89 ? -6.932 -0.519 7.028 1.00 0.00 82 LYS A O 15
ATOM 21817 N N . ALA A 1 90 ? -8.814 0.458 6.278 1.00 0.00 83 ALA A N 15
ATOM 21818 C CA . ALA A 1 90 ? -8.115 1.567 5.640 1.00 0.00 83 ALA A CA 15
ATOM 21819 C C . ALA A 1 90 ? -8.505 2.899 6.272 1.00 0.00 83 ALA A C 15
ATOM 21820 O O . ALA A 1 90 ? -9.680 3.148 6.542 1.00 0.00 83 ALA A O 15
ATOM 21827 N N . SER A 1 91 ? -7.512 3.751 6.505 1.00 0.00 84 SER A N 15
ATOM 21828 C CA . SER A 1 91 ? -7.751 5.056 7.110 1.00 0.00 84 SER A CA 15
ATOM 21829 C C . SER A 1 91 ? -6.591 6.006 6.828 1.00 0.00 84 SER A C 15
ATOM 21830 O O . SER A 1 91 ? -5.430 5.672 7.067 1.00 0.00 84 SER A O 15
ATOM 21838 N N . ILE A 1 92 ? -6.914 7.190 6.320 1.00 0.00 85 ILE A N 15
ATOM 21839 C CA . ILE A 1 92 ? -5.900 8.189 6.007 1.00 0.00 85 ILE A CA 15
ATOM 21840 C C . ILE A 1 92 ? -4.998 8.452 7.208 1.00 0.00 85 ILE A C 15
ATOM 21841 O O . ILE A 1 92 ? -5.452 8.934 8.245 1.00 0.00 85 ILE A O 15
ATOM 21857 N N . ALA A 1 93 ? -3.716 8.133 7.060 1.00 0.00 86 ALA A N 15
ATOM 21858 C CA . ALA A 1 93 ? -2.749 8.338 8.131 1.00 0.00 86 ALA A CA 15
ATOM 21859 C C . ALA A 1 93 ? -2.154 9.741 8.072 1.00 0.00 86 ALA A C 15
ATOM 21860 O O . ALA A 1 93 ? -1.416 10.074 7.144 1.00 0.00 86 ALA A O 15
ATOM 21867 N N . ILE A 1 94 ? -2.480 10.559 9.067 1.00 0.00 87 ILE A N 15
ATOM 21868 C CA . ILE A 1 94 ? -1.977 11.926 9.128 1.00 0.00 87 ILE A CA 15
ATOM 21869 C C . ILE A 1 94 ? -1.209 12.171 10.422 1.00 0.00 87 ILE A C 15
ATOM 21870 O O . ILE A 1 94 ? -0.889 13.311 10.760 1.00 0.00 87 ILE A O 15
ATOM 21886 N N . GLY A 1 1 ? -15.986 -2.927 16.109 1.00 0.00 -6 GLY A N 16
ATOM 21887 C CA . GLY A 1 1 ? -15.054 -2.151 16.905 1.00 0.00 -6 GLY A CA 16
ATOM 21888 C C . GLY A 1 1 ? -14.733 -0.809 16.278 1.00 0.00 -6 GLY A C 16
ATOM 21889 O O . GLY A 1 1 ? -15.404 -0.377 15.341 1.00 0.00 -6 GLY A O 16
ATOM 21893 N N . SER A 1 2 ? -13.704 -0.146 16.797 1.00 0.00 -5 SER A N 16
ATOM 21894 C CA . SER A 1 2 ? -13.299 1.158 16.286 1.00 0.00 -5 SER A CA 16
ATOM 21895 C C . SER A 1 2 ? -11.783 1.316 16.342 1.00 0.00 -5 SER A C 16
ATOM 21896 O O . SER A 1 2 ? -11.129 0.816 17.257 1.00 0.00 -5 SER A O 16
ATOM 21904 N N . SER A 1 3 ? -11.230 2.014 15.355 1.00 0.00 -4 SER A N 16
ATOM 21905 C CA . SER A 1 3 ? -9.790 2.236 15.288 1.00 0.00 -4 SER A CA 16
ATOM 21906 C C . SER A 1 3 ? -9.302 3.006 16.511 1.00 0.00 -4 SER A C 16
ATOM 21907 O O . SER A 1 3 ? -10.011 3.857 17.047 1.00 0.00 -4 SER A O 16
ATOM 21915 N N . GLY A 1 4 ? -8.084 2.700 16.947 1.00 0.00 -3 GLY A N 16
ATOM 21916 C CA . GLY A 1 4 ? -7.520 3.371 18.104 1.00 0.00 -3 GLY A CA 16
ATOM 21917 C C . GLY A 1 4 ? -6.732 4.611 17.728 1.00 0.00 -3 GLY A C 16
ATOM 21918 O O . GLY A 1 4 ? -6.040 4.630 16.711 1.00 0.00 -3 GLY A O 16
ATOM 21922 N N . SER A 1 5 ? -6.839 5.650 18.551 1.00 0.00 -2 SER A N 16
ATOM 21923 C CA . SER A 1 5 ? -6.135 6.901 18.296 1.00 0.00 -2 SER A CA 16
ATOM 21924 C C . SER A 1 5 ? -4.780 6.914 18.997 1.00 0.00 -2 SER A C 16
ATOM 21925 O O . SER A 1 5 ? -4.387 7.916 19.595 1.00 0.00 -2 SER A O 16
ATOM 21933 N N . SER A 1 6 ? -4.069 5.794 18.919 1.00 0.00 -1 SER A N 16
ATOM 21934 C CA . SER A 1 6 ? -2.759 5.674 19.549 1.00 0.00 -1 SER A CA 16
ATOM 21935 C C . SER A 1 6 ? -1.911 6.913 19.279 1.00 0.00 -1 SER A C 16
ATOM 21936 O O . SER A 1 6 ? -1.363 7.517 20.200 1.00 0.00 -1 SER A O 16
ATOM 21944 N N . GLY A 1 7 ? -1.807 7.286 18.007 1.00 0.00 0 GLY A N 16
ATOM 21945 C CA . GLY A 1 7 ? -1.024 8.451 17.636 1.00 0.00 0 GLY A CA 16
ATOM 21946 C C . GLY A 1 7 ? 0.461 8.244 17.855 1.00 0.00 0 GLY A C 16
ATOM 21947 O O . GLY A 1 7 ? 0.914 7.119 18.064 1.00 0.00 0 GLY A O 16
ATOM 21951 N N . MET A 1 8 ? 1.222 9.333 17.805 1.00 0.00 1 MET A N 16
ATOM 21952 C CA . MET A 1 8 ? 2.666 9.265 17.999 1.00 0.00 1 MET A CA 16
ATOM 21953 C C . MET A 1 8 ? 3.271 10.663 18.068 1.00 0.00 1 MET A C 16
ATOM 21954 O O . MET A 1 8 ? 2.705 11.621 17.541 1.00 0.00 1 MET A O 16
ATOM 21968 N N . SER A 1 9 ? 4.424 10.773 18.720 1.00 0.00 2 SER A N 16
ATOM 21969 C CA . SER A 1 9 ? 5.104 12.055 18.860 1.00 0.00 2 SER A CA 16
ATOM 21970 C C . SER A 1 9 ? 6.276 12.158 17.889 1.00 0.00 2 SER A C 16
ATOM 21971 O O . SER A 1 9 ? 6.322 13.053 17.046 1.00 0.00 2 SER A O 16
ATOM 21979 N N . GLY A 1 10 ? 7.223 11.233 18.014 1.00 0.00 3 GLY A N 16
ATOM 21980 C CA . GLY A 1 10 ? 8.383 11.237 17.142 1.00 0.00 3 GLY A CA 16
ATOM 21981 C C . GLY A 1 10 ? 8.312 10.159 16.078 1.00 0.00 3 GLY A C 16
ATOM 21982 O O . GLY A 1 10 ? 7.227 9.716 15.705 1.00 0.00 3 GLY A O 16
ATOM 21986 N N . GLY A 1 11 ? 9.473 9.737 15.587 1.00 0.00 4 GLY A N 16
ATOM 21987 C CA . GLY A 1 11 ? 9.516 8.710 14.563 1.00 0.00 4 GLY A CA 16
ATOM 21988 C C . GLY A 1 11 ? 8.955 9.188 13.238 1.00 0.00 4 GLY A C 16
ATOM 21989 O O . GLY A 1 11 ? 8.780 10.388 13.026 1.00 0.00 4 GLY A O 16
ATOM 21993 N N . LEU A 1 12 ? 8.672 8.247 12.344 1.00 0.00 5 LEU A N 16
ATOM 21994 C CA . LEU A 1 12 ? 8.128 8.579 11.031 1.00 0.00 5 LEU A CA 16
ATOM 21995 C C . LEU A 1 12 ? 6.879 9.445 11.162 1.00 0.00 5 LEU A C 16
ATOM 21996 O O . LEU A 1 12 ? 6.043 9.217 12.035 1.00 0.00 5 LEU A O 16
ATOM 22012 N N . ALA A 1 13 ? 6.759 10.437 10.286 1.00 0.00 6 ALA A N 16
ATOM 22013 C CA . ALA A 1 13 ? 5.611 11.334 10.301 1.00 0.00 6 ALA A CA 16
ATOM 22014 C C . ALA A 1 13 ? 4.659 11.027 9.150 1.00 0.00 6 ALA A C 16
ATOM 22015 O O . ALA A 1 13 ? 5.037 11.050 7.978 1.00 0.00 6 ALA A O 16
ATOM 22022 N N . PRO A 1 14 ? 3.396 10.731 9.488 1.00 0.00 7 PRO A N 16
ATOM 22023 C CA . PRO A 1 14 ? 2.364 10.413 8.496 1.00 0.00 7 PRO A CA 16
ATOM 22024 C C . PRO A 1 14 ? 1.962 11.629 7.668 1.00 0.00 7 PRO A C 16
ATOM 22025 O O . PRO A 1 14 ? 2.426 12.742 7.916 1.00 0.00 7 PRO A O 16
ATOM 22036 N N . SER A 1 15 ? 1.095 11.409 6.685 1.00 0.00 8 SER A N 16
ATOM 22037 C CA . SER A 1 15 ? 0.633 12.487 5.818 1.00 0.00 8 SER A CA 16
ATOM 22038 C C . SER A 1 15 ? -0.701 12.127 5.169 1.00 0.00 8 SER A C 16
ATOM 22039 O O . SER A 1 15 ? -1.042 10.952 5.032 1.00 0.00 8 SER A O 16
ATOM 22047 N N . LYS A 1 16 ? -1.451 13.149 4.770 1.00 0.00 9 LYS A N 16
ATOM 22048 C CA . LYS A 1 16 ? -2.747 12.943 4.134 1.00 0.00 9 LYS A CA 16
ATOM 22049 C C . LYS A 1 16 ? -2.639 11.937 2.992 1.00 0.00 9 LYS A C 16
ATOM 22050 O O . LYS A 1 16 ? -3.592 11.217 2.695 1.00 0.00 9 LYS A O 16
ATOM 22069 N N . SER A 1 17 ? -1.473 11.893 2.357 1.00 0.00 10 SER A N 16
ATOM 22070 C CA . SER A 1 17 ? -1.242 10.976 1.246 1.00 0.00 10 SER A CA 16
ATOM 22071 C C . SER A 1 17 ? -1.187 9.532 1.736 1.00 0.00 10 SER A C 16
ATOM 22072 O O . SER A 1 17 ? -1.905 8.666 1.236 1.00 0.00 10 SER A O 16
ATOM 22080 N N . THR A 1 18 ? -0.328 9.280 2.719 1.00 0.00 11 THR A N 16
ATOM 22081 C CA . THR A 1 18 ? -0.177 7.942 3.277 1.00 0.00 11 THR A CA 16
ATOM 22082 C C . THR A 1 18 ? -1.534 7.303 3.549 1.00 0.00 11 THR A C 16
ATOM 22083 O O . THR A 1 18 ? -2.532 7.998 3.738 1.00 0.00 11 THR A O 16
ATOM 22094 N N . VAL A 1 19 ? -1.564 5.974 3.568 1.00 0.00 12 VAL A N 16
ATOM 22095 C CA . VAL A 1 19 ? -2.799 5.241 3.819 1.00 0.00 12 VAL A CA 16
ATOM 22096 C C . VAL A 1 19 ? -2.589 4.154 4.867 1.00 0.00 12 VAL A C 16
ATOM 22097 O O . VAL A 1 19 ? -1.825 3.212 4.655 1.00 0.00 12 VAL A O 16
ATOM 22110 N N . TYR A 1 20 ? -3.273 4.290 5.998 1.00 0.00 13 TYR A N 16
ATOM 22111 C CA . TYR A 1 20 ? -3.160 3.320 7.080 1.00 0.00 13 TYR A CA 16
ATOM 22112 C C . TYR A 1 20 ? -3.910 2.035 6.741 1.00 0.00 13 TYR A C 16
ATOM 22113 O O . TYR A 1 20 ? -5.136 1.975 6.833 1.00 0.00 13 TYR A O 16
ATOM 22131 N N . VAL A 1 21 ? -3.164 1.008 6.348 1.00 0.00 14 VAL A N 16
ATOM 22132 C CA . VAL A 1 21 ? -3.756 -0.277 5.996 1.00 0.00 14 VAL A CA 16
ATOM 22133 C C . VAL A 1 21 ? -3.276 -1.379 6.934 1.00 0.00 14 VAL A C 16
ATOM 22134 O O . VAL A 1 21 ? -2.096 -1.731 6.942 1.00 0.00 14 VAL A O 16
ATOM 22147 N N . SER A 1 22 ? -4.198 -1.920 7.723 1.00 0.00 15 SER A N 16
ATOM 22148 C CA . SER A 1 22 ? -3.868 -2.981 8.668 1.00 0.00 15 SER A CA 16
ATOM 22149 C C . SER A 1 22 ? -4.484 -4.307 8.233 1.00 0.00 15 SER A C 16
ATOM 22150 O O . SER A 1 22 ? -5.125 -4.392 7.187 1.00 0.00 15 SER A O 16
ATOM 22158 N N . ASN A 1 23 ? -4.284 -5.340 9.045 1.00 0.00 16 ASN A N 16
ATOM 22159 C CA . ASN A 1 23 ? -4.818 -6.663 8.745 1.00 0.00 16 ASN A CA 16
ATOM 22160 C C . ASN A 1 23 ? -4.306 -7.164 7.398 1.00 0.00 16 ASN A C 16
ATOM 22161 O O . ASN A 1 23 ? -4.957 -7.974 6.736 1.00 0.00 16 ASN A O 16
ATOM 22172 N N . LEU A 1 24 ? -3.138 -6.676 6.997 1.00 0.00 17 LEU A N 16
ATOM 22173 C CA . LEU A 1 24 ? -2.537 -7.074 5.729 1.00 0.00 17 LEU A CA 16
ATOM 22174 C C . LEU A 1 24 ? -1.729 -8.358 5.888 1.00 0.00 17 LEU A C 16
ATOM 22175 O O . LEU A 1 24 ? -1.093 -8.597 6.914 1.00 0.00 17 LEU A O 16
ATOM 22191 N N . PRO A 1 25 ? -1.752 -9.204 4.847 1.00 0.00 18 PRO A N 16
ATOM 22192 C CA . PRO A 1 25 ? -1.025 -10.477 4.846 1.00 0.00 18 PRO A CA 16
ATOM 22193 C C . PRO A 1 25 ? 0.486 -10.281 4.780 1.00 0.00 18 PRO A C 16
ATOM 22194 O O . PRO A 1 25 ? 1.082 -10.335 3.704 1.00 0.00 18 PRO A O 16
ATOM 22205 N N . PHE A 1 26 ? 1.100 -10.055 5.936 1.00 0.00 19 PHE A N 16
ATOM 22206 C CA . PHE A 1 26 ? 2.543 -9.851 6.009 1.00 0.00 19 PHE A CA 16
ATOM 22207 C C . PHE A 1 26 ? 3.277 -10.829 5.096 1.00 0.00 19 PHE A C 16
ATOM 22208 O O . PHE A 1 26 ? 4.370 -10.540 4.611 1.00 0.00 19 PHE A O 16
ATOM 22225 N N . SER A 1 27 ? 2.667 -11.988 4.868 1.00 0.00 20 SER A N 16
ATOM 22226 C CA . SER A 1 27 ? 3.264 -13.012 4.018 1.00 0.00 20 SER A CA 16
ATOM 22227 C C . SER A 1 27 ? 3.882 -12.389 2.770 1.00 0.00 20 SER A C 16
ATOM 22228 O O . SER A 1 27 ? 4.882 -12.880 2.246 1.00 0.00 20 SER A O 16
ATOM 22236 N N . LEU A 1 28 ? 3.278 -11.304 2.298 1.00 0.00 21 LEU A N 16
ATOM 22237 C CA . LEU A 1 28 ? 3.767 -10.612 1.110 1.00 0.00 21 LEU A CA 16
ATOM 22238 C C . LEU A 1 28 ? 4.969 -9.735 1.447 1.00 0.00 21 LEU A C 16
ATOM 22239 O O . LEU A 1 28 ? 5.362 -9.621 2.609 1.00 0.00 21 LEU A O 16
ATOM 22255 N N . THR A 1 29 ? 5.549 -9.115 0.424 1.00 0.00 22 THR A N 16
ATOM 22256 C CA . THR A 1 29 ? 6.705 -8.248 0.612 1.00 0.00 22 THR A CA 16
ATOM 22257 C C . THR A 1 29 ? 6.430 -6.843 0.086 1.00 0.00 22 THR A C 16
ATOM 22258 O O . THR A 1 29 ? 5.468 -6.623 -0.650 1.00 0.00 22 THR A O 16
ATOM 22269 N N . ASN A 1 30 ? 7.281 -5.897 0.467 1.00 0.00 23 ASN A N 16
ATOM 22270 C CA . ASN A 1 30 ? 7.129 -4.513 0.033 1.00 0.00 23 ASN A CA 16
ATOM 22271 C C . ASN A 1 30 ? 6.701 -4.445 -1.430 1.00 0.00 23 ASN A C 16
ATOM 22272 O O . ASN A 1 30 ? 5.735 -3.766 -1.774 1.00 0.00 23 ASN A O 16
ATOM 22283 N N . ASN A 1 31 ? 7.428 -5.155 -2.287 1.00 0.00 24 ASN A N 16
ATOM 22284 C CA . ASN A 1 31 ? 7.124 -5.176 -3.713 1.00 0.00 24 ASN A CA 16
ATOM 22285 C C . ASN A 1 31 ? 5.664 -5.549 -3.953 1.00 0.00 24 ASN A C 16
ATOM 22286 O O . ASN A 1 31 ? 4.955 -4.873 -4.698 1.00 0.00 24 ASN A O 16
ATOM 22297 N N . ASP A 1 32 ? 5.222 -6.627 -3.315 1.00 0.00 25 ASP A N 16
ATOM 22298 C CA . ASP A 1 32 ? 3.846 -7.089 -3.457 1.00 0.00 25 ASP A CA 16
ATOM 22299 C C . ASP A 1 32 ? 2.862 -5.955 -3.189 1.00 0.00 25 ASP A C 16
ATOM 22300 O O . ASP A 1 32 ? 2.129 -5.530 -4.083 1.00 0.00 25 ASP A O 16
ATOM 22309 N N . LEU A 1 33 ? 2.850 -5.469 -1.952 1.00 0.00 26 LEU A N 16
ATOM 22310 C CA . LEU A 1 33 ? 1.954 -4.384 -1.565 1.00 0.00 26 LEU A CA 16
ATOM 22311 C C . LEU A 1 33 ? 1.963 -3.272 -2.609 1.00 0.00 26 LEU A C 16
ATOM 22312 O O . LEU A 1 33 ? 0.910 -2.844 -3.083 1.00 0.00 26 LEU A O 16
ATOM 22328 N N . TYR A 1 34 ? 3.157 -2.811 -2.965 1.00 0.00 27 TYR A N 16
ATOM 22329 C CA . TYR A 1 34 ? 3.302 -1.749 -3.953 1.00 0.00 27 TYR A CA 16
ATOM 22330 C C . TYR A 1 34 ? 2.335 -1.951 -5.116 1.00 0.00 27 TYR A C 16
ATOM 22331 O O . TYR A 1 34 ? 1.552 -1.061 -5.448 1.00 0.00 27 TYR A O 16
ATOM 22349 N N . ARG A 1 35 ? 2.397 -3.127 -5.731 1.00 0.00 28 ARG A N 16
ATOM 22350 C CA . ARG A 1 35 ? 1.529 -3.447 -6.857 1.00 0.00 28 ARG A CA 16
ATOM 22351 C C . ARG A 1 35 ? 0.077 -3.574 -6.405 1.00 0.00 28 ARG A C 16
ATOM 22352 O O . ARG A 1 35 ? -0.829 -3.023 -7.032 1.00 0.00 28 ARG A O 16
ATOM 22373 N N . ILE A 1 36 ? -0.137 -4.303 -5.315 1.00 0.00 29 ILE A N 16
ATOM 22374 C CA . ILE A 1 36 ? -1.478 -4.501 -4.780 1.00 0.00 29 ILE A CA 16
ATOM 22375 C C . ILE A 1 36 ? -2.212 -3.173 -4.631 1.00 0.00 29 ILE A C 16
ATOM 22376 O O . ILE A 1 36 ? -3.414 -3.084 -4.883 1.00 0.00 29 ILE A O 16
ATOM 22392 N N . PHE A 1 37 ? -1.481 -2.141 -4.221 1.00 0.00 30 PHE A N 16
ATOM 22393 C CA . PHE A 1 37 ? -2.062 -0.816 -4.040 1.00 0.00 30 PHE A CA 16
ATOM 22394 C C . PHE A 1 37 ? -1.896 0.028 -5.300 1.00 0.00 30 PHE A C 16
ATOM 22395 O O . PHE A 1 37 ? -2.434 1.131 -5.397 1.00 0.00 30 PHE A O 16
ATOM 22412 N N . SER A 1 38 ? -1.148 -0.499 -6.264 1.00 0.00 31 SER A N 16
ATOM 22413 C CA . SER A 1 38 ? -0.907 0.207 -7.517 1.00 0.00 31 SER A CA 16
ATOM 22414 C C . SER A 1 38 ? -2.131 0.135 -8.425 1.00 0.00 31 SER A C 16
ATOM 22415 O O . SER A 1 38 ? -2.191 0.799 -9.460 1.00 0.00 31 SER A O 16
ATOM 22423 N N . LYS A 1 39 ? -3.107 -0.675 -8.029 1.00 0.00 32 LYS A N 16
ATOM 22424 C CA . LYS A 1 39 ? -4.331 -0.835 -8.804 1.00 0.00 32 LYS A CA 16
ATOM 22425 C C . LYS A 1 39 ? -5.245 0.374 -8.633 1.00 0.00 32 LYS A C 16
ATOM 22426 O O . LYS A 1 39 ? -6.096 0.646 -9.480 1.00 0.00 32 LYS A O 16
ATOM 22445 N N . TYR A 1 40 ? -5.062 1.097 -7.534 1.00 0.00 33 TYR A N 16
ATOM 22446 C CA . TYR A 1 40 ? -5.871 2.277 -7.252 1.00 0.00 33 TYR A CA 16
ATOM 22447 C C . TYR A 1 40 ? -5.112 3.554 -7.602 1.00 0.00 33 TYR A C 16
ATOM 22448 O O . TYR A 1 40 ? -5.660 4.465 -8.221 1.00 0.00 33 TYR A O 16
ATOM 22466 N N . GLY A 1 41 ? -3.846 3.611 -7.201 1.00 0.00 34 GLY A N 16
ATOM 22467 C CA . GLY A 1 41 ? -3.031 4.779 -7.481 1.00 0.00 34 GLY A CA 16
ATOM 22468 C C . GLY A 1 41 ? -1.549 4.463 -7.489 1.00 0.00 34 GLY A C 16
ATOM 22469 O O . GLY A 1 41 ? -1.119 3.447 -6.943 1.00 0.00 34 GLY A O 16
ATOM 22473 N N . LYS A 1 42 ? -0.763 5.335 -8.113 1.00 0.00 35 LYS A N 16
ATOM 22474 C CA . LYS A 1 42 ? 0.681 5.145 -8.191 1.00 0.00 35 LYS A CA 16
ATOM 22475 C C . LYS A 1 42 ? 1.317 5.235 -6.808 1.00 0.00 35 LYS A C 16
ATOM 22476 O O . LYS A 1 42 ? 1.042 6.161 -6.045 1.00 0.00 35 LYS A O 16
ATOM 22495 N N . VAL A 1 43 ? 2.171 4.267 -6.490 1.00 0.00 36 VAL A N 16
ATOM 22496 C CA . VAL A 1 43 ? 2.848 4.238 -5.199 1.00 0.00 36 VAL A CA 16
ATOM 22497 C C . VAL A 1 43 ? 4.277 4.757 -5.317 1.00 0.00 36 VAL A C 16
ATOM 22498 O O . VAL A 1 43 ? 5.009 4.389 -6.235 1.00 0.00 36 VAL A O 16
ATOM 22511 N N . VAL A 1 44 ? 4.667 5.616 -4.380 1.00 0.00 37 VAL A N 16
ATOM 22512 C CA . VAL A 1 44 ? 6.010 6.185 -4.377 1.00 0.00 37 VAL A CA 16
ATOM 22513 C C . VAL A 1 44 ? 6.894 5.503 -3.340 1.00 0.00 37 VAL A C 16
ATOM 22514 O O . VAL A 1 44 ? 8.092 5.316 -3.555 1.00 0.00 37 VAL A O 16
ATOM 22527 N N . LYS A 1 45 ? 6.296 5.132 -2.212 1.00 0.00 38 LYS A N 16
ATOM 22528 C CA . LYS A 1 45 ? 7.028 4.468 -1.140 1.00 0.00 38 LYS A CA 16
ATOM 22529 C C . LYS A 1 45 ? 6.112 3.538 -0.351 1.00 0.00 38 LYS A C 16
ATOM 22530 O O . LYS A 1 45 ? 4.911 3.784 -0.236 1.00 0.00 38 LYS A O 16
ATOM 22549 N N . VAL A 1 46 ? 6.686 2.470 0.192 1.00 0.00 39 VAL A N 16
ATOM 22550 C CA . VAL A 1 46 ? 5.922 1.504 0.973 1.00 0.00 39 VAL A CA 16
ATOM 22551 C C . VAL A 1 46 ? 6.449 1.412 2.401 1.00 0.00 39 VAL A C 16
ATOM 22552 O O . VAL A 1 46 ? 7.532 0.878 2.642 1.00 0.00 39 VAL A O 16
ATOM 22565 N N . THR A 1 47 ? 5.674 1.935 3.346 1.00 0.00 40 THR A N 16
ATOM 22566 C CA . THR A 1 47 ? 6.062 1.912 4.751 1.00 0.00 40 THR A CA 16
ATOM 22567 C C . THR A 1 47 ? 5.351 0.791 5.500 1.00 0.00 40 THR A C 16
ATOM 22568 O O . THR A 1 47 ? 4.188 0.493 5.230 1.00 0.00 40 THR A O 16
ATOM 22579 N N . ILE A 1 48 ? 6.057 0.174 6.441 1.00 0.00 41 ILE A N 16
ATOM 22580 C CA . ILE A 1 48 ? 5.492 -0.913 7.230 1.00 0.00 41 ILE A CA 16
ATOM 22581 C C . ILE A 1 48 ? 5.835 -0.757 8.708 1.00 0.00 41 ILE A C 16
ATOM 22582 O O . ILE A 1 48 ? 6.954 -0.384 9.059 1.00 0.00 41 ILE A O 16
ATOM 22598 N N . MET A 1 49 ? 4.866 -1.046 9.569 1.00 0.00 42 MET A N 16
ATOM 22599 C CA . MET A 1 49 ? 5.067 -0.941 11.009 1.00 0.00 42 MET A CA 16
ATOM 22600 C C . MET A 1 49 ? 5.630 -2.240 11.576 1.00 0.00 42 MET A C 16
ATOM 22601 O O . MET A 1 49 ? 5.743 -3.241 10.869 1.00 0.00 42 MET A O 16
ATOM 22615 N N . LYS A 1 50 ? 5.983 -2.218 12.857 1.00 0.00 43 LYS A N 16
ATOM 22616 C CA . LYS A 1 50 ? 6.534 -3.394 13.520 1.00 0.00 43 LYS A CA 16
ATOM 22617 C C . LYS A 1 50 ? 6.240 -3.362 15.017 1.00 0.00 43 LYS A C 16
ATOM 22618 O O . LYS A 1 50 ? 6.098 -2.292 15.609 1.00 0.00 43 LYS A O 16
ATOM 22637 N N . ASP A 1 51 ? 6.151 -4.541 15.622 1.00 0.00 44 ASP A N 16
ATOM 22638 C CA . ASP A 1 51 ? 5.876 -4.648 17.051 1.00 0.00 44 ASP A CA 16
ATOM 22639 C C . ASP A 1 51 ? 7.140 -4.394 17.867 1.00 0.00 44 ASP A C 16
ATOM 22640 O O . ASP A 1 51 ? 8.253 -4.460 17.345 1.00 0.00 44 ASP A O 16
ATOM 22649 N N . LYS A 1 52 ? 6.960 -4.103 19.151 1.00 0.00 45 LYS A N 16
ATOM 22650 C CA . LYS A 1 52 ? 8.084 -3.840 20.041 1.00 0.00 45 LYS A CA 16
ATOM 22651 C C . LYS A 1 52 ? 8.615 -5.136 20.646 1.00 0.00 45 LYS A C 16
ATOM 22652 O O . LYS A 1 52 ? 9.651 -5.143 21.312 1.00 0.00 45 LYS A O 16
ATOM 22671 N N . ASP A 1 53 ? 7.901 -6.230 20.408 1.00 0.00 46 ASP A N 16
ATOM 22672 C CA . ASP A 1 53 ? 8.302 -7.532 20.927 1.00 0.00 46 ASP A CA 16
ATOM 22673 C C . ASP A 1 53 ? 8.596 -8.504 19.789 1.00 0.00 46 ASP A C 16
ATOM 22674 O O . ASP A 1 53 ? 9.753 -8.817 19.508 1.00 0.00 46 ASP A O 16
ATOM 22683 N N . THR A 1 54 ? 7.540 -8.980 19.136 1.00 0.00 47 THR A N 16
ATOM 22684 C CA . THR A 1 54 ? 7.685 -9.918 18.030 1.00 0.00 47 THR A CA 16
ATOM 22685 C C . THR A 1 54 ? 8.434 -9.282 16.864 1.00 0.00 47 THR A C 16
ATOM 22686 O O . THR A 1 54 ? 9.068 -9.976 16.069 1.00 0.00 47 THR A O 16
ATOM 22697 N N . ARG A 1 55 ? 8.357 -7.959 16.769 1.00 0.00 48 ARG A N 16
ATOM 22698 C CA . ARG A 1 55 ? 9.028 -7.229 15.700 1.00 0.00 48 ARG A CA 16
ATOM 22699 C C . ARG A 1 55 ? 8.560 -7.717 14.332 1.00 0.00 48 ARG A C 16
ATOM 22700 O O . ARG A 1 55 ? 9.368 -7.946 13.432 1.00 0.00 48 ARG A O 16
ATOM 22721 N N . LYS A 1 56 ? 7.249 -7.875 14.183 1.00 0.00 49 LYS A N 16
ATOM 22722 C CA . LYS A 1 56 ? 6.671 -8.335 12.926 1.00 0.00 49 LYS A CA 16
ATOM 22723 C C . LYS A 1 56 ? 5.707 -7.298 12.359 1.00 0.00 49 LYS A C 16
ATOM 22724 O O . LYS A 1 56 ? 5.043 -6.580 13.106 1.00 0.00 49 LYS A O 16
ATOM 22743 N N . SER A 1 57 ? 5.633 -7.227 11.033 1.00 0.00 50 SER A N 16
ATOM 22744 C CA . SER A 1 57 ? 4.751 -6.276 10.367 1.00 0.00 50 SER A CA 16
ATOM 22745 C C . SER A 1 57 ? 3.432 -6.138 11.121 1.00 0.00 50 SER A C 16
ATOM 22746 O O . SER A 1 57 ? 2.882 -5.043 11.239 1.00 0.00 50 SER A O 16
ATOM 22754 N N . LYS A 1 58 ? 2.929 -7.258 11.630 1.00 0.00 51 LYS A N 16
ATOM 22755 C CA . LYS A 1 58 ? 1.675 -7.265 12.374 1.00 0.00 51 LYS A CA 16
ATOM 22756 C C . LYS A 1 58 ? 0.520 -6.793 11.497 1.00 0.00 51 LYS A C 16
ATOM 22757 O O . LYS A 1 58 ? -0.489 -6.296 11.997 1.00 0.00 51 LYS A O 16
ATOM 22776 N N . GLY A 1 59 ? 0.673 -6.953 10.186 1.00 0.00 52 GLY A N 16
ATOM 22777 C CA . GLY A 1 59 ? -0.366 -6.539 9.261 1.00 0.00 52 GLY A CA 16
ATOM 22778 C C . GLY A 1 59 ? -0.376 -5.040 9.034 1.00 0.00 52 GLY A C 16
ATOM 22779 O O . GLY A 1 59 ? -0.594 -4.576 7.915 1.00 0.00 52 GLY A O 16
ATOM 22783 N N . VAL A 1 60 ? -0.143 -4.280 10.099 1.00 0.00 53 VAL A N 16
ATOM 22784 C CA . VAL A 1 60 ? -0.127 -2.825 10.011 1.00 0.00 53 VAL A CA 16
ATOM 22785 C C . VAL A 1 60 ? 0.922 -2.346 9.014 1.00 0.00 53 VAL A C 16
ATOM 22786 O O . VAL A 1 60 ? 2.122 -2.493 9.241 1.00 0.00 53 VAL A O 16
ATOM 22799 N N . ALA A 1 61 ? 0.460 -1.771 7.908 1.00 0.00 54 ALA A N 16
ATOM 22800 C CA . ALA A 1 61 ? 1.359 -1.268 6.876 1.00 0.00 54 ALA A CA 16
ATOM 22801 C C . ALA A 1 61 ? 0.881 0.077 6.341 1.00 0.00 54 ALA A C 16
ATOM 22802 O O . ALA A 1 61 ? -0.310 0.273 6.098 1.00 0.00 54 ALA A O 16
ATOM 22809 N N . PHE A 1 62 ? 1.817 1.003 6.160 1.00 0.00 55 PHE A N 16
ATOM 22810 C CA . PHE A 1 62 ? 1.491 2.332 5.655 1.00 0.00 55 PHE A CA 16
ATOM 22811 C C . PHE A 1 62 ? 1.911 2.477 4.195 1.00 0.00 55 PHE A C 16
ATOM 22812 O O . PHE A 1 62 ? 3.075 2.273 3.850 1.00 0.00 55 PHE A O 16
ATOM 22829 N N . ILE A 1 63 ? 0.954 2.829 3.343 1.00 0.00 56 ILE A N 16
ATOM 22830 C CA . ILE A 1 63 ? 1.225 3.002 1.921 1.00 0.00 56 ILE A CA 16
ATOM 22831 C C . ILE A 1 63 ? 1.203 4.476 1.532 1.00 0.00 56 ILE A C 16
ATOM 22832 O O . ILE A 1 63 ? 0.305 5.221 1.928 1.00 0.00 56 ILE A O 16
ATOM 22848 N N . LEU A 1 64 ? 2.196 4.892 0.754 1.00 0.00 57 LEU A N 16
ATOM 22849 C CA . LEU A 1 64 ? 2.291 6.278 0.309 1.00 0.00 57 LEU A CA 16
ATOM 22850 C C . LEU A 1 64 ? 2.018 6.389 -1.188 1.00 0.00 57 LEU A C 16
ATOM 22851 O O . LEU A 1 64 ? 2.577 5.641 -1.989 1.00 0.00 57 LEU A O 16
ATOM 22867 N N . PHE A 1 65 ? 1.155 7.331 -1.558 1.00 0.00 58 PHE A N 16
ATOM 22868 C CA . PHE A 1 65 ? 0.809 7.541 -2.959 1.00 0.00 58 PHE A CA 16
ATOM 22869 C C . PHE A 1 65 ? 1.334 8.887 -3.452 1.00 0.00 58 PHE A C 16
ATOM 22870 O O . PHE A 1 65 ? 1.440 9.844 -2.685 1.00 0.00 58 PHE A O 16
ATOM 22887 N N . LEU A 1 66 ? 1.662 8.951 -4.738 1.00 0.00 59 LEU A N 16
ATOM 22888 C CA . LEU A 1 66 ? 2.176 10.178 -5.336 1.00 0.00 59 LEU A CA 16
ATOM 22889 C C . LEU A 1 66 ? 1.308 11.374 -4.957 1.00 0.00 59 LEU A C 16
ATOM 22890 O O . LEU A 1 66 ? 1.819 12.437 -4.604 1.00 0.00 59 LEU A O 16
ATOM 22906 N N . ASP A 1 67 ? -0.005 11.192 -5.032 1.00 0.00 60 ASP A N 16
ATOM 22907 C CA . ASP A 1 67 ? -0.945 12.255 -4.694 1.00 0.00 60 ASP A CA 16
ATOM 22908 C C . ASP A 1 67 ? -2.033 11.740 -3.757 1.00 0.00 60 ASP A C 16
ATOM 22909 O O . ASP A 1 67 ? -2.534 10.627 -3.922 1.00 0.00 60 ASP A O 16
ATOM 22918 N N . LYS A 1 68 ? -2.394 12.556 -2.773 1.00 0.00 61 LYS A N 16
ATOM 22919 C CA . LYS A 1 68 ? -3.423 12.185 -1.809 1.00 0.00 61 LYS A CA 16
ATOM 22920 C C . LYS A 1 68 ? -4.725 11.820 -2.516 1.00 0.00 61 LYS A C 16
ATOM 22921 O O . LYS A 1 68 ? -5.447 10.922 -2.082 1.00 0.00 61 LYS A O 16
ATOM 22940 N N . ASP A 1 69 ? -5.017 12.520 -3.606 1.00 0.00 62 ASP A N 16
ATOM 22941 C CA . ASP A 1 69 ? -6.230 12.267 -4.375 1.00 0.00 62 ASP A CA 16
ATOM 22942 C C . ASP A 1 69 ? -6.371 10.782 -4.695 1.00 0.00 62 ASP A C 16
ATOM 22943 O O . ASP A 1 69 ? -7.476 10.238 -4.694 1.00 0.00 62 ASP A O 16
ATOM 22952 N N . SER A 1 70 ? -5.245 10.131 -4.969 1.00 0.00 63 SER A N 16
ATOM 22953 C CA . SER A 1 70 ? -5.243 8.710 -5.295 1.00 0.00 63 SER A CA 16
ATOM 22954 C C . SER A 1 70 ? -5.375 7.862 -4.034 1.00 0.00 63 SER A C 16
ATOM 22955 O O . SER A 1 70 ? -6.014 6.810 -4.044 1.00 0.00 63 SER A O 16
ATOM 22963 N N . ALA A 1 71 ? -4.766 8.329 -2.949 1.00 0.00 64 ALA A N 16
ATOM 22964 C CA . ALA A 1 71 ? -4.817 7.616 -1.678 1.00 0.00 64 ALA A CA 16
ATOM 22965 C C . ALA A 1 71 ? -6.256 7.439 -1.205 1.00 0.00 64 ALA A C 16
ATOM 22966 O O . ALA A 1 71 ? -6.693 6.323 -0.924 1.00 0.00 64 ALA A O 16
ATOM 22973 N N . GLN A 1 72 ? -6.986 8.546 -1.118 1.00 0.00 65 GLN A N 16
ATOM 22974 C CA . GLN A 1 72 ? -8.375 8.512 -0.677 1.00 0.00 65 GLN A CA 16
ATOM 22975 C C . GLN A 1 72 ? -9.134 7.376 -1.355 1.00 0.00 65 GLN A C 16
ATOM 22976 O O . GLN A 1 72 ? -9.765 6.556 -0.691 1.00 0.00 65 GLN A O 16
ATOM 22990 N N . ASN A 1 73 ? -9.067 7.336 -2.682 1.00 0.00 66 ASN A N 16
ATOM 22991 C CA . ASN A 1 73 ? -9.748 6.301 -3.450 1.00 0.00 66 ASN A CA 16
ATOM 22992 C C . ASN A 1 73 ? -9.498 4.922 -2.848 1.00 0.00 66 ASN A C 16
ATOM 22993 O O . ASN A 1 73 ? -10.431 4.240 -2.422 1.00 0.00 66 ASN A O 16
ATOM 23004 N N . CYS A 1 74 ? -8.233 4.518 -2.815 1.00 0.00 67 CYS A N 16
ATOM 23005 C CA . CYS A 1 74 ? -7.858 3.220 -2.265 1.00 0.00 67 CYS A CA 16
ATOM 23006 C C . CYS A 1 74 ? -8.391 3.057 -0.845 1.00 0.00 67 CYS A C 16
ATOM 23007 O O . CYS A 1 74 ? -8.897 1.997 -0.477 1.00 0.00 67 CYS A O 16
ATOM 23015 N N . THR A 1 75 ? -8.272 4.115 -0.049 1.00 0.00 68 THR A N 16
ATOM 23016 C CA . THR A 1 75 ? -8.738 4.090 1.331 1.00 0.00 68 THR A CA 16
ATOM 23017 C C . THR A 1 75 ? -10.241 3.844 1.399 1.00 0.00 68 THR A C 16
ATOM 23018 O O . THR A 1 75 ? -10.793 3.607 2.474 1.00 0.00 68 THR A O 16
ATOM 23029 N N . ARG A 1 76 ? -10.899 3.902 0.246 1.00 0.00 69 ARG A N 16
ATOM 23030 C CA . ARG A 1 76 ? -12.339 3.686 0.175 1.00 0.00 69 ARG A CA 16
ATOM 23031 C C . ARG A 1 76 ? -12.660 2.413 -0.602 1.00 0.00 69 ARG A C 16
ATOM 23032 O O . ARG A 1 76 ? -13.725 1.821 -0.429 1.00 0.00 69 ARG A O 16
ATOM 23053 N N . ALA A 1 77 ? -11.733 1.999 -1.459 1.00 0.00 70 ALA A N 16
ATOM 23054 C CA . ALA A 1 77 ? -11.917 0.796 -2.262 1.00 0.00 70 ALA A CA 16
ATOM 23055 C C . ALA A 1 77 ? -11.747 -0.460 -1.415 1.00 0.00 70 ALA A C 16
ATOM 23056 O O . ALA A 1 77 ? -12.547 -1.392 -1.502 1.00 0.00 70 ALA A O 16
ATOM 23063 N N . ILE A 1 78 ? -10.700 -0.479 -0.597 1.00 0.00 71 ILE A N 16
ATOM 23064 C CA . ILE A 1 78 ? -10.426 -1.622 0.266 1.00 0.00 71 ILE A CA 16
ATOM 23065 C C . ILE A 1 78 ? -11.146 -1.486 1.603 1.00 0.00 71 ILE A C 16
ATOM 23066 O O . ILE A 1 78 ? -11.667 -2.462 2.141 1.00 0.00 71 ILE A O 16
ATOM 23082 N N . ASN A 1 79 ? -11.173 -0.267 2.134 1.00 0.00 72 ASN A N 16
ATOM 23083 C CA . ASN A 1 79 ? -11.831 -0.003 3.408 1.00 0.00 72 ASN A CA 16
ATOM 23084 C C . ASN A 1 79 ? -13.089 -0.853 3.557 1.00 0.00 72 ASN A C 16
ATOM 23085 O O . ASN A 1 79 ? -13.916 -0.920 2.649 1.00 0.00 72 ASN A O 16
ATOM 23096 N N . ASN A 1 80 ? -13.227 -1.500 4.710 1.00 0.00 73 ASN A N 16
ATOM 23097 C CA . ASN A 1 80 ? -14.384 -2.345 4.979 1.00 0.00 73 ASN A CA 16
ATOM 23098 C C . ASN A 1 80 ? -14.513 -3.442 3.926 1.00 0.00 73 ASN A C 16
ATOM 23099 O O . ASN A 1 80 ? -15.593 -3.671 3.382 1.00 0.00 73 ASN A O 16
ATOM 23110 N N . LYS A 1 81 ? -13.404 -4.117 3.644 1.00 0.00 74 LYS A N 16
ATOM 23111 C CA . LYS A 1 81 ? -13.391 -5.191 2.657 1.00 0.00 74 LYS A CA 16
ATOM 23112 C C . LYS A 1 81 ? -12.568 -6.375 3.153 1.00 0.00 74 LYS A C 16
ATOM 23113 O O . LYS A 1 81 ? -11.631 -6.207 3.933 1.00 0.00 74 LYS A O 16
ATOM 23132 N N . GLN A 1 82 ? -12.923 -7.571 2.694 1.00 0.00 75 GLN A N 16
ATOM 23133 C CA . GLN A 1 82 ? -12.216 -8.782 3.091 1.00 0.00 75 GLN A CA 16
ATOM 23134 C C . GLN A 1 82 ? -11.216 -9.205 2.020 1.00 0.00 75 GLN A C 16
ATOM 23135 O O . GLN A 1 82 ? -11.601 -9.657 0.941 1.00 0.00 75 GLN A O 16
ATOM 23149 N N . LEU A 1 83 ? -9.932 -9.054 2.324 1.00 0.00 76 LEU A N 16
ATOM 23150 C CA . LEU A 1 83 ? -8.876 -9.420 1.386 1.00 0.00 76 LEU A CA 16
ATOM 23151 C C . LEU A 1 83 ? -7.981 -10.508 1.972 1.00 0.00 76 LEU A C 16
ATOM 23152 O O . LEU A 1 83 ? -7.716 -10.528 3.174 1.00 0.00 76 LEU A O 16
ATOM 23168 N N . PHE A 1 84 ? -7.516 -11.409 1.113 1.00 0.00 77 PHE A N 16
ATOM 23169 C CA . PHE A 1 84 ? -6.650 -12.500 1.545 1.00 0.00 77 PHE A CA 16
ATOM 23170 C C . PHE A 1 84 ? -7.198 -13.165 2.804 1.00 0.00 77 PHE A C 16
ATOM 23171 O O . PHE A 1 84 ? -6.442 -13.680 3.627 1.00 0.00 77 PHE A O 16
ATOM 23188 N N . GLY A 1 85 ? -8.520 -13.149 2.946 1.00 0.00 78 GLY A N 16
ATOM 23189 C CA . GLY A 1 85 ? -9.148 -13.753 4.107 1.00 0.00 78 GLY A CA 16
ATOM 23190 C C . GLY A 1 85 ? -8.785 -13.044 5.397 1.00 0.00 78 GLY A C 16
ATOM 23191 O O . GLY A 1 85 ? -8.382 -13.680 6.371 1.00 0.00 78 GLY A O 16
ATOM 23195 N N . ARG A 1 86 ? -8.926 -11.722 5.404 1.00 0.00 79 ARG A N 16
ATOM 23196 C CA . ARG A 1 86 ? -8.607 -10.926 6.583 1.00 0.00 79 ARG A CA 16
ATOM 23197 C C . ARG A 1 86 ? -9.111 -9.495 6.425 1.00 0.00 79 ARG A C 16
ATOM 23198 O O . ARG A 1 86 ? -8.533 -8.700 5.684 1.00 0.00 79 ARG A O 16
ATOM 23219 N N . VAL A 1 87 ? -10.194 -9.173 7.127 1.00 0.00 80 VAL A N 16
ATOM 23220 C CA . VAL A 1 87 ? -10.775 -7.837 7.065 1.00 0.00 80 VAL A CA 16
ATOM 23221 C C . VAL A 1 87 ? -9.697 -6.764 7.148 1.00 0.00 80 VAL A C 16
ATOM 23222 O O . VAL A 1 87 ? -9.096 -6.552 8.202 1.00 0.00 80 VAL A O 16
ATOM 23235 N N . ILE A 1 88 ? -9.455 -6.088 6.029 1.00 0.00 81 ILE A N 16
ATOM 23236 C CA . ILE A 1 88 ? -8.450 -5.034 5.976 1.00 0.00 81 ILE A CA 16
ATOM 23237 C C . ILE A 1 88 ? -9.069 -3.668 6.251 1.00 0.00 81 ILE A C 16
ATOM 23238 O O . ILE A 1 88 ? -10.080 -3.300 5.653 1.00 0.00 81 ILE A O 16
ATOM 23254 N N . LYS A 1 89 ? -8.455 -2.919 7.161 1.00 0.00 82 LYS A N 16
ATOM 23255 C CA . LYS A 1 89 ? -8.943 -1.591 7.514 1.00 0.00 82 LYS A CA 16
ATOM 23256 C C . LYS A 1 89 ? -8.090 -0.507 6.864 1.00 0.00 82 LYS A C 16
ATOM 23257 O O . LYS A 1 89 ? -6.861 -0.561 6.908 1.00 0.00 82 LYS A O 16
ATOM 23276 N N . ALA A 1 90 ? -8.750 0.478 6.263 1.00 0.00 83 ALA A N 16
ATOM 23277 C CA . ALA A 1 90 ? -8.051 1.577 5.608 1.00 0.00 83 ALA A CA 16
ATOM 23278 C C . ALA A 1 90 ? -8.460 2.920 6.203 1.00 0.00 83 ALA A C 16
ATOM 23279 O O . ALA A 1 90 ? -9.647 3.216 6.333 1.00 0.00 83 ALA A O 16
ATOM 23286 N N . SER A 1 91 ? -7.468 3.729 6.563 1.00 0.00 84 SER A N 16
ATOM 23287 C CA . SER A 1 91 ? -7.725 5.039 7.149 1.00 0.00 84 SER A CA 16
ATOM 23288 C C . SER A 1 91 ? -6.580 6.002 6.849 1.00 0.00 84 SER A C 16
ATOM 23289 O O . SER A 1 91 ? -5.408 5.635 6.935 1.00 0.00 84 SER A O 16
ATOM 23297 N N . ILE A 1 92 ? -6.929 7.235 6.498 1.00 0.00 85 ILE A N 16
ATOM 23298 C CA . ILE A 1 92 ? -5.932 8.251 6.186 1.00 0.00 85 ILE A CA 16
ATOM 23299 C C . ILE A 1 92 ? -5.128 8.630 7.426 1.00 0.00 85 ILE A C 16
ATOM 23300 O O . ILE A 1 92 ? -5.625 9.324 8.312 1.00 0.00 85 ILE A O 16
ATOM 23316 N N . ALA A 1 93 ? -3.882 8.171 7.479 1.00 0.00 86 ALA A N 16
ATOM 23317 C CA . ALA A 1 93 ? -3.007 8.465 8.608 1.00 0.00 86 ALA A CA 16
ATOM 23318 C C . ALA A 1 93 ? -2.572 9.927 8.598 1.00 0.00 86 ALA A C 16
ATOM 23319 O O . ALA A 1 93 ? -1.768 10.339 7.761 1.00 0.00 86 ALA A O 16
ATOM 23326 N N . ILE A 1 94 ? -3.107 10.705 9.533 1.00 0.00 87 ILE A N 16
ATOM 23327 C CA . ILE A 1 94 ? -2.773 12.120 9.632 1.00 0.00 87 ILE A CA 16
ATOM 23328 C C . ILE A 1 94 ? -2.217 12.458 11.011 1.00 0.00 87 ILE A C 16
ATOM 23329 O O . ILE A 1 94 ? -2.514 11.782 11.995 1.00 0.00 87 ILE A O 16
ATOM 23345 N N . GLY A 1 1 ? -18.285 -6.757 12.971 1.00 0.00 -6 GLY A N 17
ATOM 23346 C CA . GLY A 1 1 ? -18.751 -5.448 12.551 1.00 0.00 -6 GLY A CA 17
ATOM 23347 C C . GLY A 1 1 ? -17.624 -4.441 12.434 1.00 0.00 -6 GLY A C 17
ATOM 23348 O O . GLY A 1 1 ? -16.822 -4.503 11.502 1.00 0.00 -6 GLY A O 17
ATOM 23352 N N . SER A 1 2 ? -17.562 -3.511 13.382 1.00 0.00 -5 SER A N 17
ATOM 23353 C CA . SER A 1 2 ? -16.528 -2.483 13.378 1.00 0.00 -5 SER A CA 17
ATOM 23354 C C . SER A 1 2 ? -15.927 -2.311 14.770 1.00 0.00 -5 SER A C 17
ATOM 23355 O O . SER A 1 2 ? -16.648 -2.257 15.766 1.00 0.00 -5 SER A O 17
ATOM 23363 N N . SER A 1 3 ? -14.602 -2.226 14.829 1.00 0.00 -4 SER A N 17
ATOM 23364 C CA . SER A 1 3 ? -13.903 -2.064 16.099 1.00 0.00 -4 SER A CA 17
ATOM 23365 C C . SER A 1 3 ? -12.924 -0.896 16.034 1.00 0.00 -4 SER A C 17
ATOM 23366 O O . SER A 1 3 ? -11.752 -1.070 15.702 1.00 0.00 -4 SER A O 17
ATOM 23374 N N . GLY A 1 4 ? -13.414 0.298 16.355 1.00 0.00 -3 GLY A N 17
ATOM 23375 C CA . GLY A 1 4 ? -12.571 1.478 16.328 1.00 0.00 -3 GLY A CA 17
ATOM 23376 C C . GLY A 1 4 ? -12.090 1.880 17.708 1.00 0.00 -3 GLY A C 17
ATOM 23377 O O . GLY A 1 4 ? -12.297 3.014 18.140 1.00 0.00 -3 GLY A O 17
ATOM 23381 N N . SER A 1 5 ? -11.448 0.947 18.404 1.00 0.00 -2 SER A N 17
ATOM 23382 C CA . SER A 1 5 ? -10.942 1.207 19.747 1.00 0.00 -2 SER A CA 17
ATOM 23383 C C . SER A 1 5 ? -9.417 1.244 19.754 1.00 0.00 -2 SER A C 17
ATOM 23384 O O . SER A 1 5 ? -8.776 0.705 20.656 1.00 0.00 -2 SER A O 17
ATOM 23392 N N . SER A 1 6 ? -8.841 1.885 18.742 1.00 0.00 -1 SER A N 17
ATOM 23393 C CA . SER A 1 6 ? -7.391 1.990 18.628 1.00 0.00 -1 SER A CA 17
ATOM 23394 C C . SER A 1 6 ? -6.760 2.284 19.986 1.00 0.00 -1 SER A C 17
ATOM 23395 O O . SER A 1 6 ? -7.192 3.188 20.701 1.00 0.00 -1 SER A O 17
ATOM 23403 N N . GLY A 1 7 ? -5.734 1.514 20.334 1.00 0.00 0 GLY A N 17
ATOM 23404 C CA . GLY A 1 7 ? -5.059 1.707 21.604 1.00 0.00 0 GLY A CA 17
ATOM 23405 C C . GLY A 1 7 ? -3.618 2.144 21.434 1.00 0.00 0 GLY A C 17
ATOM 23406 O O . GLY A 1 7 ? -3.304 3.328 21.549 1.00 0.00 0 GLY A O 17
ATOM 23410 N N . MET A 1 8 ? -2.739 1.185 21.162 1.00 0.00 1 MET A N 17
ATOM 23411 C CA . MET A 1 8 ? -1.322 1.478 20.977 1.00 0.00 1 MET A CA 17
ATOM 23412 C C . MET A 1 8 ? -1.066 2.074 19.596 1.00 0.00 1 MET A C 17
ATOM 23413 O O . MET A 1 8 ? -1.487 1.517 18.582 1.00 0.00 1 MET A O 17
ATOM 23427 N N . SER A 1 9 ? -0.374 3.208 19.564 1.00 0.00 2 SER A N 17
ATOM 23428 C CA . SER A 1 9 ? -0.066 3.881 18.308 1.00 0.00 2 SER A CA 17
ATOM 23429 C C . SER A 1 9 ? 1.231 4.676 18.422 1.00 0.00 2 SER A C 17
ATOM 23430 O O . SER A 1 9 ? 1.491 5.320 19.437 1.00 0.00 2 SER A O 17
ATOM 23438 N N . GLY A 1 10 ? 2.043 4.626 17.370 1.00 0.00 3 GLY A N 17
ATOM 23439 C CA . GLY A 1 10 ? 3.303 5.346 17.371 1.00 0.00 3 GLY A CA 17
ATOM 23440 C C . GLY A 1 10 ? 4.074 5.168 16.077 1.00 0.00 3 GLY A C 17
ATOM 23441 O O . GLY A 1 10 ? 5.180 4.631 16.075 1.00 0.00 3 GLY A O 17
ATOM 23445 N N . GLY A 1 11 ? 3.486 5.619 14.973 1.00 0.00 4 GLY A N 17
ATOM 23446 C CA . GLY A 1 11 ? 4.138 5.495 13.682 1.00 0.00 4 GLY A CA 17
ATOM 23447 C C . GLY A 1 11 ? 5.148 6.598 13.435 1.00 0.00 4 GLY A C 17
ATOM 23448 O O . GLY A 1 11 ? 5.679 7.186 14.378 1.00 0.00 4 GLY A O 17
ATOM 23452 N N . LEU A 1 12 ? 5.416 6.879 12.165 1.00 0.00 5 LEU A N 17
ATOM 23453 C CA . LEU A 1 12 ? 6.371 7.918 11.796 1.00 0.00 5 LEU A CA 17
ATOM 23454 C C . LEU A 1 12 ? 6.117 8.412 10.376 1.00 0.00 5 LEU A C 17
ATOM 23455 O O . LEU A 1 12 ? 5.465 7.736 9.580 1.00 0.00 5 LEU A O 17
ATOM 23471 N N . ALA A 1 13 ? 6.637 9.594 10.064 1.00 0.00 6 ALA A N 17
ATOM 23472 C CA . ALA A 1 13 ? 6.470 10.177 8.738 1.00 0.00 6 ALA A CA 17
ATOM 23473 C C . ALA A 1 13 ? 4.997 10.242 8.349 1.00 0.00 6 ALA A C 17
ATOM 23474 O O . ALA A 1 13 ? 4.591 9.777 7.284 1.00 0.00 6 ALA A O 17
ATOM 23481 N N . PRO A 1 14 ? 4.177 10.832 9.231 1.00 0.00 7 PRO A N 17
ATOM 23482 C CA . PRO A 1 14 ? 2.736 10.971 9.001 1.00 0.00 7 PRO A CA 17
ATOM 23483 C C . PRO A 1 14 ? 2.420 11.969 7.891 1.00 0.00 7 PRO A C 17
ATOM 23484 O O . PRO A 1 14 ? 2.583 13.176 8.064 1.00 0.00 7 PRO A O 17
ATOM 23495 N N . SER A 1 15 ? 1.966 11.455 6.752 1.00 0.00 8 SER A N 17
ATOM 23496 C CA . SER A 1 15 ? 1.630 12.301 5.613 1.00 0.00 8 SER A CA 17
ATOM 23497 C C . SER A 1 15 ? 0.219 12.004 5.113 1.00 0.00 8 SER A C 17
ATOM 23498 O O . SER A 1 15 ? -0.278 10.886 5.249 1.00 0.00 8 SER A O 17
ATOM 23506 N N . LYS A 1 16 ? -0.421 13.014 4.534 1.00 0.00 9 LYS A N 17
ATOM 23507 C CA . LYS A 1 16 ? -1.774 12.864 4.011 1.00 0.00 9 LYS A CA 17
ATOM 23508 C C . LYS A 1 16 ? -1.839 11.738 2.985 1.00 0.00 9 LYS A C 17
ATOM 23509 O O . LYS A 1 16 ? -2.680 10.844 3.083 1.00 0.00 9 LYS A O 17
ATOM 23528 N N . SER A 1 17 ? -0.946 11.787 2.002 1.00 0.00 10 SER A N 17
ATOM 23529 C CA . SER A 1 17 ? -0.904 10.771 0.956 1.00 0.00 10 SER A CA 17
ATOM 23530 C C . SER A 1 17 ? -0.861 9.371 1.560 1.00 0.00 10 SER A C 17
ATOM 23531 O O . SER A 1 17 ? -1.593 8.476 1.136 1.00 0.00 10 SER A O 17
ATOM 23539 N N . THR A 1 18 ? 0.003 9.188 2.554 1.00 0.00 11 THR A N 17
ATOM 23540 C CA . THR A 1 18 ? 0.143 7.898 3.216 1.00 0.00 11 THR A CA 17
ATOM 23541 C C . THR A 1 18 ? -1.210 7.361 3.668 1.00 0.00 11 THR A C 17
ATOM 23542 O O . THR A 1 18 ? -2.017 8.089 4.246 1.00 0.00 11 THR A O 17
ATOM 23553 N N . VAL A 1 19 ? -1.454 6.082 3.400 1.00 0.00 12 VAL A N 17
ATOM 23554 C CA . VAL A 1 19 ? -2.710 5.446 3.780 1.00 0.00 12 VAL A CA 17
ATOM 23555 C C . VAL A 1 19 ? -2.482 4.361 4.826 1.00 0.00 12 VAL A C 17
ATOM 23556 O O . VAL A 1 19 ? -1.769 3.388 4.581 1.00 0.00 12 VAL A O 17
ATOM 23569 N N . TYR A 1 20 ? -3.092 4.534 5.993 1.00 0.00 13 TYR A N 17
ATOM 23570 C CA . TYR A 1 20 ? -2.954 3.570 7.078 1.00 0.00 13 TYR A CA 17
ATOM 23571 C C . TYR A 1 20 ? -3.755 2.304 6.787 1.00 0.00 13 TYR A C 17
ATOM 23572 O O . TYR A 1 20 ? -4.974 2.275 6.955 1.00 0.00 13 TYR A O 17
ATOM 23590 N N . VAL A 1 21 ? -3.059 1.259 6.350 1.00 0.00 14 VAL A N 17
ATOM 23591 C CA . VAL A 1 21 ? -3.703 -0.011 6.037 1.00 0.00 14 VAL A CA 17
ATOM 23592 C C . VAL A 1 21 ? -3.338 -1.079 7.061 1.00 0.00 14 VAL A C 17
ATOM 23593 O O . VAL A 1 21 ? -2.161 -1.317 7.333 1.00 0.00 14 VAL A O 17
ATOM 23606 N N . SER A 1 22 ? -4.355 -1.721 7.627 1.00 0.00 15 SER A N 17
ATOM 23607 C CA . SER A 1 22 ? -4.142 -2.763 8.624 1.00 0.00 15 SER A CA 17
ATOM 23608 C C . SER A 1 22 ? -4.713 -4.096 8.149 1.00 0.00 15 SER A C 17
ATOM 23609 O O . SER A 1 22 ? -5.433 -4.155 7.153 1.00 0.00 15 SER A O 17
ATOM 23617 N N . ASN A 1 23 ? -4.384 -5.164 8.868 1.00 0.00 16 ASN A N 17
ATOM 23618 C CA . ASN A 1 23 ? -4.862 -6.497 8.520 1.00 0.00 16 ASN A CA 17
ATOM 23619 C C . ASN A 1 23 ? -4.316 -6.934 7.164 1.00 0.00 16 ASN A C 17
ATOM 23620 O O . ASN A 1 23 ? -5.012 -7.584 6.383 1.00 0.00 16 ASN A O 17
ATOM 23631 N N . LEU A 1 24 ? -3.067 -6.573 6.891 1.00 0.00 17 LEU A N 17
ATOM 23632 C CA . LEU A 1 24 ? -2.427 -6.928 5.630 1.00 0.00 17 LEU A CA 17
ATOM 23633 C C . LEU A 1 24 ? -1.669 -8.246 5.756 1.00 0.00 17 LEU A C 17
ATOM 23634 O O . LEU A 1 24 ? -1.055 -8.541 6.782 1.00 0.00 17 LEU A O 17
ATOM 23650 N N . PRO A 1 25 ? -1.709 -9.057 4.688 1.00 0.00 18 PRO A N 17
ATOM 23651 C CA . PRO A 1 25 ? -1.029 -10.355 4.654 1.00 0.00 18 PRO A CA 17
ATOM 23652 C C . PRO A 1 25 ? 0.489 -10.213 4.612 1.00 0.00 18 PRO A C 17
ATOM 23653 O O . PRO A 1 25 ? 1.103 -10.324 3.550 1.00 0.00 18 PRO A O 17
ATOM 23664 N N . PHE A 1 26 ? 1.088 -9.968 5.772 1.00 0.00 19 PHE A N 17
ATOM 23665 C CA . PHE A 1 26 ? 2.535 -9.811 5.867 1.00 0.00 19 PHE A CA 17
ATOM 23666 C C . PHE A 1 26 ? 3.251 -10.814 4.967 1.00 0.00 19 PHE A C 17
ATOM 23667 O O . PHE A 1 26 ? 4.335 -10.539 4.453 1.00 0.00 19 PHE A O 17
ATOM 23684 N N . SER A 1 27 ? 2.637 -11.978 4.783 1.00 0.00 20 SER A N 17
ATOM 23685 C CA . SER A 1 27 ? 3.217 -13.025 3.949 1.00 0.00 20 SER A CA 17
ATOM 23686 C C . SER A 1 27 ? 3.865 -12.430 2.702 1.00 0.00 20 SER A C 17
ATOM 23687 O O . SER A 1 27 ? 4.940 -12.859 2.282 1.00 0.00 20 SER A O 17
ATOM 23695 N N . LEU A 1 28 ? 3.203 -11.438 2.116 1.00 0.00 21 LEU A N 17
ATOM 23696 C CA . LEU A 1 28 ? 3.713 -10.782 0.917 1.00 0.00 21 LEU A CA 17
ATOM 23697 C C . LEU A 1 28 ? 4.953 -9.953 1.235 1.00 0.00 21 LEU A C 17
ATOM 23698 O O . LEU A 1 28 ? 5.432 -9.942 2.369 1.00 0.00 21 LEU A O 17
ATOM 23714 N N . THR A 1 29 ? 5.468 -9.257 0.226 1.00 0.00 22 THR A N 17
ATOM 23715 C CA . THR A 1 29 ? 6.651 -8.424 0.398 1.00 0.00 22 THR A CA 17
ATOM 23716 C C . THR A 1 29 ? 6.423 -7.024 -0.161 1.00 0.00 22 THR A C 17
ATOM 23717 O O . THR A 1 29 ? 5.540 -6.813 -0.990 1.00 0.00 22 THR A O 17
ATOM 23728 N N . ASN A 1 30 ? 7.227 -6.070 0.298 1.00 0.00 23 ASN A N 17
ATOM 23729 C CA . ASN A 1 30 ? 7.113 -4.689 -0.157 1.00 0.00 23 ASN A CA 17
ATOM 23730 C C . ASN A 1 30 ? 6.685 -4.632 -1.620 1.00 0.00 23 ASN A C 17
ATOM 23731 O O . ASN A 1 30 ? 5.744 -3.924 -1.974 1.00 0.00 23 ASN A O 17
ATOM 23742 N N . ASN A 1 31 ? 7.383 -5.384 -2.465 1.00 0.00 24 ASN A N 17
ATOM 23743 C CA . ASN A 1 31 ? 7.075 -5.420 -3.890 1.00 0.00 24 ASN A CA 17
ATOM 23744 C C . ASN A 1 31 ? 5.595 -5.708 -4.120 1.00 0.00 24 ASN A C 17
ATOM 23745 O O . ASN A 1 31 ? 4.937 -5.036 -4.914 1.00 0.00 24 ASN A O 17
ATOM 23756 N N . ASP A 1 32 ? 5.078 -6.711 -3.419 1.00 0.00 25 ASP A N 17
ATOM 23757 C CA . ASP A 1 32 ? 3.675 -7.089 -3.545 1.00 0.00 25 ASP A CA 17
ATOM 23758 C C . ASP A 1 32 ? 2.764 -5.899 -3.255 1.00 0.00 25 ASP A C 17
ATOM 23759 O O . ASP A 1 32 ? 2.117 -5.365 -4.156 1.00 0.00 25 ASP A O 17
ATOM 23768 N N . LEU A 1 33 ? 2.718 -5.491 -1.992 1.00 0.00 26 LEU A N 17
ATOM 23769 C CA . LEU A 1 33 ? 1.886 -4.365 -1.582 1.00 0.00 26 LEU A CA 17
ATOM 23770 C C . LEU A 1 33 ? 1.975 -3.226 -2.592 1.00 0.00 26 LEU A C 17
ATOM 23771 O O . LEU A 1 33 ? 0.956 -2.702 -3.044 1.00 0.00 26 LEU A O 17
ATOM 23787 N N . TYR A 1 34 ? 3.198 -2.848 -2.944 1.00 0.00 27 TYR A N 17
ATOM 23788 C CA . TYR A 1 34 ? 3.420 -1.771 -3.901 1.00 0.00 27 TYR A CA 17
ATOM 23789 C C . TYR A 1 34 ? 2.402 -1.832 -5.035 1.00 0.00 27 TYR A C 17
ATOM 23790 O O . TYR A 1 34 ? 1.724 -0.847 -5.329 1.00 0.00 27 TYR A O 17
ATOM 23808 N N . ARG A 1 35 ? 2.301 -2.996 -5.669 1.00 0.00 28 ARG A N 17
ATOM 23809 C CA . ARG A 1 35 ? 1.366 -3.186 -6.772 1.00 0.00 28 ARG A CA 17
ATOM 23810 C C . ARG A 1 35 ? -0.068 -3.281 -6.259 1.00 0.00 28 ARG A C 17
ATOM 23811 O O . ARG A 1 35 ? -0.955 -2.570 -6.732 1.00 0.00 28 ARG A O 17
ATOM 23832 N N . ILE A 1 36 ? -0.287 -4.164 -5.290 1.00 0.00 29 ILE A N 17
ATOM 23833 C CA . ILE A 1 36 ? -1.613 -4.351 -4.713 1.00 0.00 29 ILE A CA 17
ATOM 23834 C C . ILE A 1 36 ? -2.321 -3.014 -4.519 1.00 0.00 29 ILE A C 17
ATOM 23835 O O . ILE A 1 36 ? -3.532 -2.907 -4.714 1.00 0.00 29 ILE A O 17
ATOM 23851 N N . PHE A 1 37 ? -1.558 -1.997 -4.134 1.00 0.00 30 PHE A N 17
ATOM 23852 C CA . PHE A 1 37 ? -2.112 -0.666 -3.913 1.00 0.00 30 PHE A CA 17
ATOM 23853 C C . PHE A 1 37 ? -2.010 0.182 -5.178 1.00 0.00 30 PHE A C 17
ATOM 23854 O O . PHE A 1 37 ? -2.767 1.135 -5.362 1.00 0.00 30 PHE A O 17
ATOM 23871 N N . SER A 1 38 ? -1.068 -0.172 -6.046 1.00 0.00 31 SER A N 17
ATOM 23872 C CA . SER A 1 38 ? -0.863 0.558 -7.292 1.00 0.00 31 SER A CA 17
ATOM 23873 C C . SER A 1 38 ? -2.125 0.536 -8.148 1.00 0.00 31 SER A C 17
ATOM 23874 O O . SER A 1 38 ? -2.444 1.510 -8.831 1.00 0.00 31 SER A O 17
ATOM 23882 N N . LYS A 1 39 ? -2.841 -0.583 -8.108 1.00 0.00 32 LYS A N 17
ATOM 23883 C CA . LYS A 1 39 ? -4.070 -0.734 -8.878 1.00 0.00 32 LYS A CA 17
ATOM 23884 C C . LYS A 1 39 ? -4.966 0.491 -8.719 1.00 0.00 32 LYS A C 17
ATOM 23885 O O . LYS A 1 39 ? -5.802 0.775 -9.576 1.00 0.00 32 LYS A O 17
ATOM 23904 N N . TYR A 1 40 ? -4.784 1.212 -7.618 1.00 0.00 33 TYR A N 17
ATOM 23905 C CA . TYR A 1 40 ? -5.577 2.405 -7.347 1.00 0.00 33 TYR A CA 17
ATOM 23906 C C . TYR A 1 40 ? -4.799 3.668 -7.704 1.00 0.00 33 TYR A C 17
ATOM 23907 O O . TYR A 1 40 ? -5.216 4.446 -8.561 1.00 0.00 33 TYR A O 17
ATOM 23925 N N . GLY A 1 41 ? -3.665 3.865 -7.039 1.00 0.00 34 GLY A N 17
ATOM 23926 C CA . GLY A 1 41 ? -2.846 5.034 -7.299 1.00 0.00 34 GLY A CA 17
ATOM 23927 C C . GLY A 1 41 ? -1.364 4.716 -7.300 1.00 0.00 34 GLY A C 17
ATOM 23928 O O . GLY A 1 41 ? -0.907 3.848 -6.555 1.00 0.00 34 GLY A O 17
ATOM 23932 N N . LYS A 1 42 ? -0.610 5.418 -8.139 1.00 0.00 35 LYS A N 17
ATOM 23933 C CA . LYS A 1 42 ? 0.830 5.206 -8.235 1.00 0.00 35 LYS A CA 17
ATOM 23934 C C . LYS A 1 42 ? 1.482 5.268 -6.857 1.00 0.00 35 LYS A C 17
ATOM 23935 O O . LYS A 1 42 ? 1.291 6.229 -6.112 1.00 0.00 35 LYS A O 17
ATOM 23954 N N . VAL A 1 43 ? 2.254 4.238 -6.526 1.00 0.00 36 VAL A N 17
ATOM 23955 C CA . VAL A 1 43 ? 2.936 4.177 -5.239 1.00 0.00 36 VAL A CA 17
ATOM 23956 C C . VAL A 1 43 ? 4.399 4.586 -5.373 1.00 0.00 36 VAL A C 17
ATOM 23957 O O . VAL A 1 43 ? 5.073 4.214 -6.333 1.00 0.00 36 VAL A O 17
ATOM 23970 N N . VAL A 1 44 ? 4.884 5.353 -4.402 1.00 0.00 37 VAL A N 17
ATOM 23971 C CA . VAL A 1 44 ? 6.268 5.812 -4.410 1.00 0.00 37 VAL A CA 17
ATOM 23972 C C . VAL A 1 44 ? 7.096 5.080 -3.360 1.00 0.00 37 VAL A C 17
ATOM 23973 O O . VAL A 1 44 ? 8.231 4.678 -3.617 1.00 0.00 37 VAL A O 17
ATOM 23986 N N . LYS A 1 45 ? 6.520 4.909 -2.174 1.00 0.00 38 LYS A N 17
ATOM 23987 C CA . LYS A 1 45 ? 7.203 4.223 -1.084 1.00 0.00 38 LYS A CA 17
ATOM 23988 C C . LYS A 1 45 ? 6.233 3.340 -0.304 1.00 0.00 38 LYS A C 17
ATOM 23989 O O . LYS A 1 45 ? 5.071 3.697 -0.112 1.00 0.00 38 LYS A O 17
ATOM 24008 N N . VAL A 1 46 ? 6.719 2.187 0.144 1.00 0.00 39 VAL A N 17
ATOM 24009 C CA . VAL A 1 46 ? 5.896 1.255 0.904 1.00 0.00 39 VAL A CA 17
ATOM 24010 C C . VAL A 1 46 ? 6.423 1.089 2.325 1.00 0.00 39 VAL A C 17
ATOM 24011 O O . VAL A 1 46 ? 7.422 0.407 2.554 1.00 0.00 39 VAL A O 17
ATOM 24024 N N . THR A 1 47 ? 5.743 1.719 3.279 1.00 0.00 40 THR A N 17
ATOM 24025 C CA . THR A 1 47 ? 6.143 1.643 4.679 1.00 0.00 40 THR A CA 17
ATOM 24026 C C . THR A 1 47 ? 5.352 0.570 5.419 1.00 0.00 40 THR A C 17
AT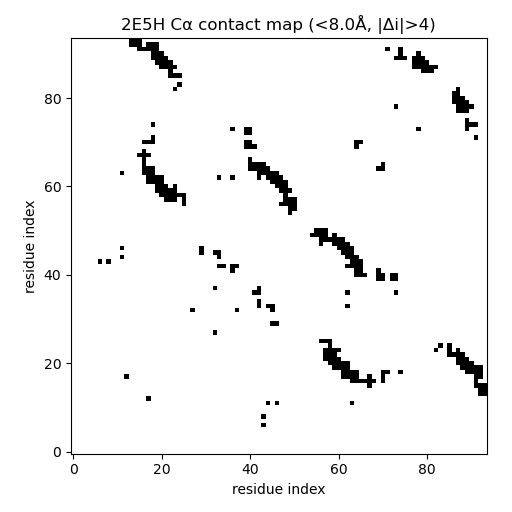OM 24027 O O . THR A 1 47 ? 4.169 0.361 5.149 1.00 0.00 40 THR A O 17
ATOM 24038 N N . ILE A 1 48 ? 6.013 -0.108 6.352 1.00 0.00 41 ILE A N 17
ATOM 24039 C CA . ILE A 1 48 ? 5.370 -1.158 7.131 1.00 0.00 41 ILE A CA 17
ATOM 24040 C C . ILE A 1 48 ? 5.655 -0.990 8.620 1.00 0.00 41 ILE A C 17
ATOM 24041 O O . ILE A 1 48 ? 6.776 -0.673 9.016 1.00 0.00 41 ILE A O 17
ATOM 24057 N N . MET A 1 49 ? 4.632 -1.208 9.441 1.00 0.00 42 MET A N 17
ATOM 24058 C CA . MET A 1 49 ? 4.774 -1.084 10.887 1.00 0.00 42 MET A CA 17
ATOM 24059 C C . MET A 1 49 ? 5.226 -2.403 11.504 1.00 0.00 42 MET A C 17
ATOM 24060 O O . MET A 1 49 ? 4.791 -3.477 11.087 1.00 0.00 42 MET A O 17
ATOM 24074 N N . LYS A 1 50 ? 6.102 -2.316 12.499 1.00 0.00 43 LYS A N 17
ATOM 24075 C CA . LYS A 1 50 ? 6.613 -3.503 13.175 1.00 0.00 43 LYS A CA 17
ATOM 24076 C C . LYS A 1 50 ? 6.604 -3.313 14.689 1.00 0.00 43 LYS A C 17
ATOM 24077 O O . LYS A 1 50 ? 6.817 -2.207 15.187 1.00 0.00 43 LYS A O 17
ATOM 24096 N N . ASP A 1 51 ? 6.358 -4.398 15.415 1.00 0.00 44 ASP A N 17
ATOM 24097 C CA . ASP A 1 51 ? 6.325 -4.351 16.872 1.00 0.00 44 ASP A CA 17
ATOM 24098 C C . ASP A 1 51 ? 7.730 -4.477 17.453 1.00 0.00 44 ASP A C 17
ATOM 24099 O O . ASP A 1 51 ? 8.689 -4.751 16.731 1.00 0.00 44 ASP A O 17
ATOM 24108 N N . LYS A 1 52 ? 7.844 -4.275 18.761 1.00 0.00 45 LYS A N 17
ATOM 24109 C CA . LYS A 1 52 ? 9.132 -4.366 19.440 1.00 0.00 45 LYS A CA 17
ATOM 24110 C C . LYS A 1 52 ? 9.288 -5.716 20.131 1.00 0.00 45 LYS A C 17
ATOM 24111 O O . LYS A 1 52 ? 10.352 -6.333 20.076 1.00 0.00 45 LYS A O 17
ATOM 24130 N N . ASP A 1 53 ? 8.221 -6.171 20.779 1.00 0.00 46 ASP A N 17
ATOM 24131 C CA . ASP A 1 53 ? 8.240 -7.451 21.479 1.00 0.00 46 ASP A CA 17
ATOM 24132 C C . ASP A 1 53 ? 8.130 -8.610 20.493 1.00 0.00 46 ASP A C 17
ATOM 24133 O O . ASP A 1 53 ? 9.005 -9.476 20.436 1.00 0.00 46 ASP A O 17
ATOM 24142 N N . THR A 1 54 ? 7.049 -8.623 19.719 1.00 0.00 47 THR A N 17
ATOM 24143 C CA . THR A 1 54 ? 6.824 -9.677 18.739 1.00 0.00 47 THR A CA 17
ATOM 24144 C C . THR A 1 54 ? 7.724 -9.497 17.521 1.00 0.00 47 THR A C 17
ATOM 24145 O O . THR A 1 54 ? 8.079 -10.466 16.851 1.00 0.00 47 THR A O 17
ATOM 24156 N N . ARG A 1 55 ? 8.091 -8.250 17.242 1.00 0.00 48 ARG A N 17
ATOM 24157 C CA . ARG A 1 55 ? 8.949 -7.944 16.104 1.00 0.00 48 ARG A CA 17
ATOM 24158 C C . ARG A 1 55 ? 8.329 -8.446 14.804 1.00 0.00 48 ARG A C 17
ATOM 24159 O O . ARG A 1 55 ? 9.004 -9.063 13.979 1.00 0.00 48 ARG A O 17
ATOM 24180 N N . LYS A 1 56 ? 7.040 -8.178 14.627 1.00 0.00 49 LYS A N 17
ATOM 24181 C CA . LYS A 1 56 ? 6.327 -8.601 13.427 1.00 0.00 49 LYS A CA 17
ATOM 24182 C C . LYS A 1 56 ? 5.561 -7.436 12.810 1.00 0.00 49 LYS A C 17
ATOM 24183 O O . LYS A 1 56 ? 5.376 -6.397 13.444 1.00 0.00 49 LYS A O 17
ATOM 24202 N N . SER A 1 57 ? 5.118 -7.616 11.570 1.00 0.00 50 SER A N 17
ATOM 24203 C CA . SER A 1 57 ? 4.374 -6.578 10.866 1.00 0.00 50 SER A CA 17
ATOM 24204 C C . SER A 1 57 ? 2.985 -6.398 11.473 1.00 0.00 50 SER A C 17
ATOM 24205 O O . SER A 1 57 ? 2.503 -5.276 11.629 1.00 0.00 50 SER A O 17
ATOM 24213 N N . LYS A 1 58 ? 2.347 -7.513 11.813 1.00 0.00 51 LYS A N 17
ATOM 24214 C CA . LYS A 1 58 ? 1.014 -7.482 12.404 1.00 0.00 51 LYS A CA 17
ATOM 24215 C C . LYS A 1 58 ? 0.001 -6.887 11.432 1.00 0.00 51 LYS A C 17
ATOM 24216 O O . LYS A 1 58 ? -1.030 -6.355 11.842 1.00 0.00 51 LYS A O 17
ATOM 24235 N N . GLY A 1 59 ? 0.302 -6.981 10.140 1.00 0.00 52 GLY A N 17
ATOM 24236 C CA . GLY A 1 59 ? -0.594 -6.449 9.129 1.00 0.00 52 GLY A CA 17
ATOM 24237 C C . GLY A 1 59 ? -0.496 -4.942 9.004 1.00 0.00 52 GLY A C 17
ATOM 24238 O O . GLY A 1 59 ? -0.561 -4.398 7.901 1.00 0.00 52 GLY A O 17
ATOM 24242 N N . VAL A 1 60 ? -0.342 -4.264 10.137 1.00 0.00 53 VAL A N 17
ATOM 24243 C CA . VAL A 1 60 ? -0.236 -2.810 10.149 1.00 0.00 53 VAL A CA 17
ATOM 24244 C C . VAL A 1 60 ? 0.860 -2.331 9.205 1.00 0.00 53 VAL A C 17
ATOM 24245 O O . VAL A 1 60 ? 2.045 -2.562 9.444 1.00 0.00 53 VAL A O 17
ATOM 24258 N N . ALA A 1 61 ? 0.457 -1.661 8.130 1.00 0.00 54 ALA A N 17
ATOM 24259 C CA . ALA A 1 61 ? 1.405 -1.146 7.150 1.00 0.00 54 ALA A CA 17
ATOM 24260 C C . ALA A 1 61 ? 0.948 0.201 6.599 1.00 0.00 54 ALA A C 17
ATOM 24261 O O . ALA A 1 61 ? -0.249 0.466 6.493 1.00 0.00 54 ALA A O 17
ATOM 24268 N N . PHE A 1 62 ? 1.910 1.049 6.252 1.00 0.00 55 PHE A N 17
ATOM 24269 C CA . PHE A 1 62 ? 1.607 2.370 5.714 1.00 0.00 55 PHE A CA 17
ATOM 24270 C C . PHE A 1 62 ? 1.981 2.455 4.237 1.00 0.00 55 PHE A C 17
ATOM 24271 O O . PHE A 1 62 ? 3.133 2.229 3.864 1.00 0.00 55 PHE A O 17
ATOM 24288 N N . ILE A 1 63 ? 1.001 2.782 3.402 1.00 0.00 56 ILE A N 17
ATOM 24289 C CA . ILE A 1 63 ? 1.227 2.898 1.967 1.00 0.00 56 ILE A CA 17
ATOM 24290 C C . ILE A 1 63 ? 1.395 4.355 1.552 1.00 0.00 56 ILE A C 17
ATOM 24291 O O . ILE A 1 63 ? 0.479 5.165 1.706 1.00 0.00 56 ILE A O 17
ATOM 24307 N N . LEU A 1 64 ? 2.569 4.683 1.025 1.00 0.00 57 LEU A N 17
ATOM 24308 C CA . LEU A 1 64 ? 2.857 6.044 0.585 1.00 0.00 57 LEU A CA 17
ATOM 24309 C C . LEU A 1 64 ? 2.425 6.252 -0.863 1.00 0.00 57 LEU A C 17
ATOM 24310 O O . LEU A 1 64 ? 2.938 5.602 -1.774 1.00 0.00 57 LEU A O 17
ATOM 24326 N N . PHE A 1 65 ? 1.480 7.163 -1.068 1.00 0.00 58 PHE A N 17
ATOM 24327 C CA . PHE A 1 65 ? 0.979 7.457 -2.406 1.00 0.00 58 PHE A CA 17
ATOM 24328 C C . PHE A 1 65 ? 1.586 8.751 -2.941 1.00 0.00 58 PHE A C 17
ATOM 24329 O O . PHE A 1 65 ? 2.152 9.543 -2.186 1.00 0.00 58 PHE A O 17
ATOM 24346 N N . LEU A 1 66 ? 1.464 8.959 -4.247 1.00 0.00 59 LEU A N 17
ATOM 24347 C CA . LEU A 1 66 ? 2.000 10.156 -4.885 1.00 0.00 59 LEU A CA 17
ATOM 24348 C C . LEU A 1 66 ? 1.012 11.314 -4.787 1.00 0.00 59 LEU A C 17
ATOM 24349 O O . LEU A 1 66 ? 1.400 12.454 -4.528 1.00 0.00 59 LEU A O 17
ATOM 24365 N N . ASP A 1 67 ? -0.265 11.014 -4.994 1.00 0.00 60 ASP A N 17
ATOM 24366 C CA . ASP A 1 67 ? -1.309 12.029 -4.926 1.00 0.00 60 ASP A CA 17
ATOM 24367 C C . ASP A 1 67 ? -2.369 11.651 -3.896 1.00 0.00 60 ASP A C 17
ATOM 24368 O O . ASP A 1 67 ? -2.901 10.541 -3.916 1.00 0.00 60 ASP A O 17
ATOM 24377 N N . LYS A 1 68 ? -2.670 12.580 -2.996 1.00 0.00 61 LYS A N 17
ATOM 24378 C CA . LYS A 1 68 ? -3.666 12.345 -1.957 1.00 0.00 61 LYS A CA 17
ATOM 24379 C C . LYS A 1 68 ? -4.988 11.888 -2.564 1.00 0.00 61 LYS A C 17
ATOM 24380 O O . LYS A 1 68 ? -5.582 10.907 -2.115 1.00 0.00 61 LYS A O 17
ATOM 24399 N N . ASP A 1 69 ? -5.443 12.603 -3.587 1.00 0.00 62 ASP A N 17
ATOM 24400 C CA . ASP A 1 69 ? -6.694 12.268 -4.258 1.00 0.00 62 ASP A CA 17
ATOM 24401 C C . ASP A 1 69 ? -6.755 10.779 -4.582 1.00 0.00 62 ASP A C 17
ATOM 24402 O O . ASP A 1 69 ? -7.817 10.160 -4.507 1.00 0.00 62 ASP A O 17
ATOM 24411 N N . SER A 1 70 ? -5.610 10.209 -4.944 1.00 0.00 63 SER A N 17
ATOM 24412 C CA . SER A 1 70 ? -5.534 8.793 -5.284 1.00 0.00 63 SER A CA 17
ATOM 24413 C C . SER A 1 70 ? -5.689 7.926 -4.038 1.00 0.00 63 SER A C 17
ATOM 24414 O O . SER A 1 70 ? -6.469 6.974 -4.025 1.00 0.00 63 SER A O 17
ATOM 24422 N N . ALA A 1 71 ? -4.941 8.263 -2.993 1.00 0.00 64 ALA A N 17
ATOM 24423 C CA . ALA A 1 71 ? -4.996 7.518 -1.742 1.00 0.00 64 ALA A CA 17
ATOM 24424 C C . ALA A 1 71 ? -6.433 7.370 -1.254 1.00 0.00 64 ALA A C 17
ATOM 24425 O O . ALA A 1 71 ? -6.873 6.270 -0.919 1.00 0.00 64 ALA A O 17
ATOM 24432 N N . GLN A 1 72 ? -7.158 8.483 -1.216 1.00 0.00 65 GLN A N 17
ATOM 24433 C CA . GLN A 1 72 ? -8.546 8.475 -0.767 1.00 0.00 65 GLN A CA 17
ATOM 24434 C C . GLN A 1 72 ? -9.338 7.375 -1.466 1.00 0.00 65 GLN A C 17
ATOM 24435 O O . GLN A 1 72 ? -10.043 6.600 -0.821 1.00 0.00 65 GLN A O 17
ATOM 24449 N N . ASN A 1 73 ? -9.217 7.314 -2.788 1.00 0.00 66 ASN A N 17
ATOM 24450 C CA . ASN A 1 73 ? -9.923 6.309 -3.575 1.00 0.00 66 ASN A CA 17
ATOM 24451 C C . ASN A 1 73 ? -9.674 4.910 -3.019 1.00 0.00 66 ASN A C 17
ATOM 24452 O O . ASN A 1 73 ? -10.608 4.129 -2.835 1.00 0.00 66 ASN A O 17
ATOM 24463 N N . CYS A 1 74 ? -8.410 4.601 -2.754 1.00 0.00 67 CYS A N 17
ATOM 24464 C CA . CYS A 1 74 ? -8.037 3.296 -2.219 1.00 0.00 67 CYS A CA 17
ATOM 24465 C C . CYS A 1 74 ? -8.563 3.121 -0.799 1.00 0.00 67 CYS A C 17
ATOM 24466 O O . CYS A 1 74 ? -9.050 2.050 -0.432 1.00 0.00 67 CYS A O 17
ATOM 24474 N N . THR A 1 75 ? -8.461 4.179 0.000 1.00 0.00 68 THR A N 17
ATOM 24475 C CA . THR A 1 75 ? -8.923 4.141 1.382 1.00 0.00 68 THR A CA 17
ATOM 24476 C C . THR A 1 75 ? -10.393 3.746 1.459 1.00 0.00 68 THR A C 17
ATOM 24477 O O . THR A 1 75 ? -10.906 3.433 2.534 1.00 0.00 68 THR A O 17
ATOM 24488 N N . ARG A 1 76 ? -11.066 3.761 0.313 1.00 0.00 69 ARG A N 17
ATOM 24489 C CA . ARG A 1 76 ? -12.479 3.404 0.252 1.00 0.00 69 ARG A CA 17
ATOM 24490 C C . ARG A 1 76 ? -12.680 2.113 -0.537 1.00 0.00 69 ARG A C 17
ATOM 24491 O O . ARG A 1 76 ? -13.649 1.387 -0.321 1.00 0.00 69 ARG A O 17
ATOM 24512 N N . ALA A 1 77 ? -11.757 1.835 -1.452 1.00 0.00 70 ALA A N 17
ATOM 24513 C CA . ALA A 1 77 ? -11.832 0.632 -2.271 1.00 0.00 70 ALA A CA 17
ATOM 24514 C C . ALA A 1 77 ? -11.545 -0.616 -1.442 1.00 0.00 70 ALA A C 17
ATOM 24515 O O . ALA A 1 77 ? -12.263 -1.612 -1.535 1.00 0.00 70 ALA A O 17
ATOM 24522 N N . ILE A 1 78 ? -10.492 -0.554 -0.634 1.00 0.00 71 ILE A N 17
ATOM 24523 C CA . ILE A 1 78 ? -10.111 -1.679 0.210 1.00 0.00 71 ILE A CA 17
ATOM 24524 C C . ILE A 1 78 ? -10.835 -1.629 1.552 1.00 0.00 71 ILE A C 17
ATOM 24525 O O . ILE A 1 78 ? -11.050 -2.657 2.191 1.00 0.00 71 ILE A O 17
ATOM 24541 N N . ASN A 1 79 ? -11.209 -0.424 1.971 1.00 0.00 72 ASN A N 17
ATOM 24542 C CA . ASN A 1 79 ? -11.910 -0.239 3.237 1.00 0.00 72 ASN A CA 17
ATOM 24543 C C . ASN A 1 79 ? -13.167 -1.102 3.293 1.00 0.00 72 ASN A C 17
ATOM 24544 O O . ASN A 1 79 ? -13.844 -1.297 2.285 1.00 0.00 72 ASN A O 17
ATOM 24555 N N . ASN A 1 80 ? -13.473 -1.615 4.480 1.00 0.00 73 ASN A N 17
ATOM 24556 C CA . ASN A 1 80 ? -14.649 -2.457 4.669 1.00 0.00 73 ASN A CA 17
ATOM 24557 C C . ASN A 1 80 ? -14.654 -3.615 3.675 1.00 0.00 73 ASN A C 17
ATOM 24558 O O . ASN A 1 80 ? -15.704 -4.007 3.167 1.00 0.00 73 ASN A O 17
ATOM 24569 N N . LYS A 1 81 ? -13.473 -4.160 3.403 1.00 0.00 74 LYS A N 17
ATOM 24570 C CA . LYS A 1 81 ? -13.340 -5.274 2.473 1.00 0.00 74 LYS A CA 17
ATOM 24571 C C . LYS A 1 81 ? -12.199 -6.197 2.889 1.00 0.00 74 LYS A C 17
ATOM 24572 O O . LYS A 1 81 ? -11.046 -5.775 2.969 1.00 0.00 74 LYS A O 17
ATOM 24591 N N . GLN A 1 82 ? -12.530 -7.457 3.151 1.00 0.00 75 GLN A N 17
ATOM 24592 C CA . GLN A 1 82 ? -11.532 -8.439 3.558 1.00 0.00 75 GLN A CA 17
ATOM 24593 C C . GLN A 1 82 ? -10.705 -8.903 2.363 1.00 0.00 75 GLN A C 17
ATOM 24594 O O . GLN A 1 82 ? -11.229 -9.077 1.263 1.00 0.00 75 GLN A O 17
ATOM 24608 N N . LEU A 1 83 ? -9.410 -9.099 2.587 1.00 0.00 76 LEU A N 17
ATOM 24609 C CA . LEU A 1 83 ? -8.510 -9.542 1.528 1.00 0.00 76 LEU A CA 17
ATOM 24610 C C . LEU A 1 83 ? -7.569 -10.631 2.034 1.00 0.00 76 LEU A C 17
ATOM 24611 O O . LEU A 1 83 ? -6.921 -10.475 3.070 1.00 0.00 76 LEU A O 17
ATOM 24627 N N . PHE A 1 84 ? -7.497 -11.734 1.295 1.00 0.00 77 PHE A N 17
ATOM 24628 C CA . PHE A 1 84 ? -6.634 -12.849 1.668 1.00 0.00 77 PHE A CA 17
ATOM 24629 C C . PHE A 1 84 ? -7.061 -13.443 3.007 1.00 0.00 77 PHE A C 17
ATOM 24630 O O . PHE A 1 84 ? -6.236 -13.958 3.761 1.00 0.00 77 PHE A O 17
ATOM 24647 N N . GLY A 1 85 ? -8.356 -13.367 3.295 1.00 0.00 78 GLY A N 17
ATOM 24648 C CA . GLY A 1 85 ? -8.871 -13.900 4.543 1.00 0.00 78 GLY A CA 17
ATOM 24649 C C . GLY A 1 85 ? -8.520 -13.030 5.734 1.00 0.00 78 GLY A C 17
ATOM 24650 O O . GLY A 1 85 ? -7.935 -13.505 6.707 1.00 0.00 78 GLY A O 17
ATOM 24654 N N . ARG A 1 86 ? -8.876 -11.752 5.657 1.00 0.00 79 ARG A N 17
ATOM 24655 C CA . ARG A 1 86 ? -8.593 -10.813 6.735 1.00 0.00 79 ARG A CA 17
ATOM 24656 C C . ARG A 1 86 ? -9.212 -9.449 6.446 1.00 0.00 79 ARG A C 17
ATOM 24657 O O . ARG A 1 86 ? -8.863 -8.792 5.464 1.00 0.00 79 ARG A O 17
ATOM 24678 N N . VAL A 1 87 ? -10.133 -9.028 7.306 1.00 0.00 80 VAL A N 17
ATOM 24679 C CA . VAL A 1 87 ? -10.801 -7.742 7.144 1.00 0.00 80 VAL A CA 17
ATOM 24680 C C . VAL A 1 87 ? -9.795 -6.597 7.144 1.00 0.00 80 VAL A C 17
ATOM 24681 O O . VAL A 1 87 ? -9.313 -6.181 8.198 1.00 0.00 80 VAL A O 17
ATOM 24694 N N . ILE A 1 88 ? -9.482 -6.091 5.956 1.00 0.00 81 ILE A N 17
ATOM 24695 C CA . ILE A 1 88 ? -8.535 -4.992 5.820 1.00 0.00 81 ILE A CA 17
ATOM 24696 C C . ILE A 1 88 ? -9.207 -3.649 6.085 1.00 0.00 81 ILE A C 17
ATOM 24697 O O . ILE A 1 88 ? -10.237 -3.329 5.491 1.00 0.00 81 ILE A O 17
ATOM 24713 N N . LYS A 1 89 ? -8.618 -2.866 6.982 1.00 0.00 82 LYS A N 17
ATOM 24714 C CA . LYS A 1 89 ? -9.157 -1.555 7.326 1.00 0.00 82 LYS A CA 17
ATOM 24715 C C . LYS A 1 89 ? -8.284 -0.441 6.757 1.00 0.00 82 LYS A C 17
ATOM 24716 O O . LYS A 1 89 ? -7.057 -0.498 6.841 1.00 0.00 82 LYS A O 17
ATOM 24735 N N . ALA A 1 90 ? -8.924 0.570 6.181 1.00 0.00 83 ALA A N 17
ATOM 24736 C CA . ALA A 1 90 ? -8.205 1.699 5.602 1.00 0.00 83 ALA A CA 17
ATOM 24737 C C . ALA A 1 90 ? -8.602 3.007 6.278 1.00 0.00 83 ALA A C 17
ATOM 24738 O O . ALA A 1 90 ? -9.785 3.275 6.488 1.00 0.00 83 ALA A O 17
ATOM 24745 N N . SER A 1 91 ? -7.605 3.819 6.617 1.00 0.00 84 SER A N 17
ATOM 24746 C CA . SER A 1 91 ? -7.850 5.098 7.273 1.00 0.00 84 SER A CA 17
ATOM 24747 C C . SER A 1 91 ? -6.709 6.073 7.005 1.00 0.00 84 SER A C 17
ATOM 24748 O O . SER A 1 91 ? -5.536 5.734 7.169 1.00 0.00 84 SER A O 17
ATOM 24756 N N . ILE A 1 92 ? -7.060 7.287 6.593 1.00 0.00 85 ILE A N 17
ATOM 24757 C CA . ILE A 1 92 ? -6.066 8.312 6.303 1.00 0.00 85 ILE A CA 17
ATOM 24758 C C . ILE A 1 92 ? -5.129 8.520 7.488 1.00 0.00 85 ILE A C 17
ATOM 24759 O O . ILE A 1 92 ? -5.551 8.471 8.643 1.00 0.00 85 ILE A O 17
ATOM 24775 N N . ALA A 1 93 ? -3.854 8.753 7.193 1.00 0.00 86 ALA A N 17
ATOM 24776 C CA . ALA A 1 93 ? -2.857 8.972 8.234 1.00 0.00 86 ALA A CA 17
ATOM 24777 C C . ALA A 1 93 ? -2.287 10.384 8.159 1.00 0.00 86 ALA A C 17
ATOM 24778 O O . ALA A 1 93 ? -1.338 10.642 7.417 1.00 0.00 86 ALA A O 17
ATOM 24785 N N . ILE A 1 94 ? -2.870 11.295 8.931 1.00 0.00 87 ILE A N 17
ATOM 24786 C CA . ILE A 1 94 ? -2.419 12.680 8.952 1.00 0.00 87 ILE A CA 17
ATOM 24787 C C . ILE A 1 94 ? -2.004 13.103 10.357 1.00 0.00 87 ILE A C 17
ATOM 24788 O O . ILE A 1 94 ? -0.841 13.423 10.603 1.00 0.00 87 ILE A O 17
ATOM 24804 N N . GLY A 1 1 ? -9.978 9.463 28.126 1.00 0.00 -6 GLY A N 18
ATOM 24805 C CA . GLY A 1 1 ? -9.731 8.530 27.042 1.00 0.00 -6 GLY A CA 18
ATOM 24806 C C . GLY A 1 1 ? -10.776 7.434 26.972 1.00 0.00 -6 GLY A C 18
ATOM 24807 O O . GLY A 1 1 ? -11.777 7.474 27.686 1.00 0.00 -6 GLY A O 18
ATOM 24811 N N . SER A 1 2 ? -10.543 6.451 26.107 1.00 0.00 -5 SER A N 18
ATOM 24812 C CA . SER A 1 2 ? -11.475 5.342 25.942 1.00 0.00 -5 SER A CA 18
ATOM 24813 C C . SER A 1 2 ? -10.896 4.056 26.525 1.00 0.00 -5 SER A C 18
ATOM 24814 O O . SER A 1 2 ? -9.743 4.019 26.952 1.00 0.00 -5 SER A O 18
ATOM 24822 N N . SER A 1 3 ? -11.707 3.003 26.538 1.00 0.00 -4 SER A N 18
ATOM 24823 C CA . SER A 1 3 ? -11.279 1.715 27.072 1.00 0.00 -4 SER A CA 18
ATOM 24824 C C . SER A 1 3 ? -9.880 1.360 26.578 1.00 0.00 -4 SER A C 18
ATOM 24825 O O . SER A 1 3 ? -9.703 0.919 25.443 1.00 0.00 -4 SER A O 18
ATOM 24833 N N . GLY A 1 4 ? -8.887 1.557 27.440 1.00 0.00 -3 GLY A N 18
ATOM 24834 C CA . GLY A 1 4 ? -7.516 1.254 27.074 1.00 0.00 -3 GLY A CA 18
ATOM 24835 C C . GLY A 1 4 ? -7.059 2.021 25.849 1.00 0.00 -3 GLY A C 18
ATOM 24836 O O . GLY A 1 4 ? -7.718 2.968 25.420 1.00 0.00 -3 GLY A O 18
ATOM 24840 N N . SER A 1 5 ? -5.927 1.612 25.285 1.00 0.00 -2 SER A N 18
ATOM 24841 C CA . SER A 1 5 ? -5.380 2.272 24.105 1.00 0.00 -2 SER A CA 18
ATOM 24842 C C . SER A 1 5 ? -4.497 1.315 23.309 1.00 0.00 -2 SER A C 18
ATOM 24843 O O . SER A 1 5 ? -4.192 0.212 23.762 1.00 0.00 -2 SER A O 18
ATOM 24851 N N . SER A 1 6 ? -4.090 1.747 22.119 1.00 0.00 -1 SER A N 18
ATOM 24852 C CA . SER A 1 6 ? -3.245 0.929 21.257 1.00 0.00 -1 SER A CA 18
ATOM 24853 C C . SER A 1 6 ? -1.771 1.131 21.592 1.00 0.00 -1 SER A C 18
ATOM 24854 O O . SER A 1 6 ? -1.070 0.187 21.953 1.00 0.00 -1 SER A O 18
ATOM 24862 N N . GLY A 1 7 ? -1.306 2.371 21.468 1.00 0.00 0 GLY A N 18
ATOM 24863 C CA . GLY A 1 7 ? 0.082 2.675 21.760 1.00 0.00 0 GLY A CA 18
ATOM 24864 C C . GLY A 1 7 ? 0.315 4.156 21.985 1.00 0.00 0 GLY A C 18
ATOM 24865 O O . GLY A 1 7 ? -0.228 4.993 21.265 1.00 0.00 0 GLY A O 18
ATOM 24869 N N . MET A 1 8 ? 1.124 4.481 22.988 1.00 0.00 1 MET A N 18
ATOM 24870 C CA . MET A 1 8 ? 1.428 5.871 23.306 1.00 0.00 1 MET A CA 18
ATOM 24871 C C . MET A 1 8 ? 2.117 6.559 22.132 1.00 0.00 1 MET A C 18
ATOM 24872 O O . MET A 1 8 ? 1.695 7.628 21.692 1.00 0.00 1 MET A O 18
ATOM 24886 N N . SER A 1 9 ? 3.180 5.939 21.629 1.00 0.00 2 SER A N 18
ATOM 24887 C CA . SER A 1 9 ? 3.930 6.494 20.509 1.00 0.00 2 SER A CA 18
ATOM 24888 C C . SER A 1 9 ? 4.350 5.394 19.538 1.00 0.00 2 SER A C 18
ATOM 24889 O O . SER A 1 9 ? 4.583 4.254 19.937 1.00 0.00 2 SER A O 18
ATOM 24897 N N . GLY A 1 10 ? 4.444 5.746 18.259 1.00 0.00 3 GLY A N 18
ATOM 24898 C CA . GLY A 1 10 ? 4.835 4.779 17.250 1.00 0.00 3 GLY A CA 18
ATOM 24899 C C . GLY A 1 10 ? 4.211 5.066 15.899 1.00 0.00 3 GLY A C 18
ATOM 24900 O O . GLY A 1 10 ? 3.003 4.917 15.721 1.00 0.00 3 GLY A O 18
ATOM 24904 N N . GLY A 1 11 ? 5.038 5.481 14.944 1.00 0.00 4 GLY A N 18
ATOM 24905 C CA . GLY A 1 11 ? 4.542 5.785 13.614 1.00 0.00 4 GLY A CA 18
ATOM 24906 C C . GLY A 1 11 ? 5.099 7.086 13.071 1.00 0.00 4 GLY A C 18
ATOM 24907 O O . GLY A 1 11 ? 4.974 8.136 13.703 1.00 0.00 4 GLY A O 18
ATOM 24911 N N . LEU A 1 12 ? 5.717 7.018 11.897 1.00 0.00 5 LEU A N 18
ATOM 24912 C CA . LEU A 1 12 ? 6.297 8.200 11.268 1.00 0.00 5 LEU A CA 18
ATOM 24913 C C . LEU A 1 12 ? 5.762 8.382 9.852 1.00 0.00 5 LEU A C 18
ATOM 24914 O O . LEU A 1 12 ? 5.324 7.424 9.215 1.00 0.00 5 LEU A O 18
ATOM 24930 N N . ALA A 1 13 ? 5.802 9.618 9.364 1.00 0.00 6 ALA A N 18
ATOM 24931 C CA . ALA A 1 13 ? 5.325 9.925 8.021 1.00 0.00 6 ALA A CA 18
ATOM 24932 C C . ALA A 1 13 ? 3.801 9.896 7.960 1.00 0.00 6 ALA A C 18
ATOM 24933 O O . ALA A 1 13 ? 3.202 9.200 7.140 1.00 0.00 6 ALA A O 18
ATOM 24940 N N . PRO A 1 14 ? 3.158 10.668 8.848 1.00 0.00 7 PRO A N 18
ATOM 24941 C CA . PRO A 1 14 ? 1.696 10.748 8.915 1.00 0.00 7 PRO A CA 18
ATOM 24942 C C . PRO A 1 14 ? 1.099 11.467 7.709 1.00 0.00 7 PRO A C 18
ATOM 24943 O O . PRO A 1 14 ? -0.115 11.656 7.626 1.00 0.00 7 PRO A O 18
ATOM 24954 N N . SER A 1 15 ? 1.959 11.866 6.778 1.00 0.00 8 SER A N 18
ATOM 24955 C CA . SER A 1 15 ? 1.517 12.567 5.578 1.00 0.00 8 SER A CA 18
ATOM 24956 C C . SER A 1 15 ? 0.166 12.037 5.106 1.00 0.00 8 SER A C 18
ATOM 24957 O O . SER A 1 15 ? -0.062 10.827 5.072 1.00 0.00 8 SER A O 18
ATOM 24965 N N . LYS A 1 16 ? -0.727 12.951 4.743 1.00 0.00 9 LYS A N 18
ATOM 24966 C CA . LYS A 1 16 ? -2.055 12.579 4.271 1.00 0.00 9 LYS A CA 18
ATOM 24967 C C . LYS A 1 16 ? -1.970 11.483 3.214 1.00 0.00 9 LYS A C 18
ATOM 24968 O O . LYS A 1 16 ? -2.551 10.410 3.370 1.00 0.00 9 LYS A O 18
ATOM 24987 N N . SER A 1 17 ? -1.240 11.761 2.138 1.00 0.00 10 SER A N 18
ATOM 24988 C CA . SER A 1 17 ? -1.081 10.799 1.053 1.00 0.00 10 SER A CA 18
ATOM 24989 C C . SER A 1 17 ? -1.053 9.372 1.592 1.00 0.00 10 SER A C 18
ATOM 24990 O O . SER A 1 17 ? -1.837 8.521 1.170 1.00 0.00 10 SER A O 18
ATOM 24998 N N . THR A 1 18 ? -0.144 9.117 2.528 1.00 0.00 11 THR A N 18
ATOM 24999 C CA . THR A 1 18 ? -0.012 7.794 3.125 1.00 0.00 11 THR A CA 18
ATOM 25000 C C . THR A 1 18 ? -1.376 7.213 3.481 1.00 0.00 11 THR A C 18
ATOM 25001 O O . THR A 1 18 ? -2.277 7.935 3.908 1.00 0.00 11 THR A O 18
ATOM 25012 N N . VAL A 1 19 ? -1.520 5.904 3.304 1.00 0.00 12 VAL A N 18
ATOM 25013 C CA . VAL A 1 19 ? -2.774 5.225 3.608 1.00 0.00 12 VAL A CA 18
ATOM 25014 C C . VAL A 1 19 ? -2.596 4.226 4.746 1.00 0.00 12 VAL A C 18
ATOM 25015 O O . VAL A 1 19 ? -1.837 3.264 4.629 1.00 0.00 12 VAL A O 18
ATOM 25028 N N . TYR A 1 20 ? -3.301 4.462 5.847 1.00 0.00 13 TYR A N 18
ATOM 25029 C CA . TYR A 1 20 ? -3.220 3.584 7.009 1.00 0.00 13 TYR A CA 18
ATOM 25030 C C . TYR A 1 20 ? -3.971 2.280 6.760 1.00 0.00 13 TYR A C 18
ATOM 25031 O O . TYR A 1 20 ? -5.194 2.219 6.890 1.00 0.00 13 TYR A O 18
ATOM 25049 N N . VAL A 1 21 ? -3.230 1.237 6.400 1.00 0.00 14 VAL A N 18
ATOM 25050 C CA . VAL A 1 21 ? -3.824 -0.068 6.134 1.00 0.00 14 VAL A CA 18
ATOM 25051 C C . VAL A 1 21 ? -3.392 -1.092 7.177 1.00 0.00 14 VAL A C 18
ATOM 25052 O O . VAL A 1 21 ? -2.202 -1.246 7.456 1.00 0.00 14 VAL A O 18
ATOM 25065 N N . SER A 1 22 ? -4.366 -1.791 7.752 1.00 0.00 15 SER A N 18
ATOM 25066 C CA . SER A 1 22 ? -4.086 -2.799 8.768 1.00 0.00 15 SER A CA 18
ATOM 25067 C C . SER A 1 22 ? -4.643 -4.157 8.353 1.00 0.00 15 SER A C 18
ATOM 25068 O O . SER A 1 22 ? -5.405 -4.261 7.393 1.00 0.00 15 SER A O 18
ATOM 25076 N N . ASN A 1 23 ? -4.255 -5.197 9.084 1.00 0.00 16 ASN A N 18
ATOM 25077 C CA . ASN A 1 23 ? -4.714 -6.550 8.793 1.00 0.00 16 ASN A CA 18
ATOM 25078 C C . ASN A 1 23 ? -4.215 -7.012 7.427 1.00 0.00 16 ASN A C 18
ATOM 25079 O O . ASN A 1 23 ? -4.896 -7.759 6.724 1.00 0.00 16 ASN A O 18
ATOM 25090 N N . LEU A 1 24 ? -3.020 -6.563 7.058 1.00 0.00 17 LEU A N 18
ATOM 25091 C CA . LEU A 1 24 ? -2.427 -6.930 5.777 1.00 0.00 17 LEU A CA 18
ATOM 25092 C C . LEU A 1 24 ? -1.675 -8.252 5.883 1.00 0.00 17 LEU A C 18
ATOM 25093 O O . LEU A 1 24 ? -1.049 -8.559 6.899 1.00 0.00 17 LEU A O 18
ATOM 25109 N N . PRO A 1 25 ? -1.735 -9.056 4.811 1.00 0.00 18 PRO A N 18
ATOM 25110 C CA . PRO A 1 25 ? -1.063 -10.357 4.759 1.00 0.00 18 PRO A CA 18
ATOM 25111 C C . PRO A 1 25 ? 0.455 -10.224 4.697 1.00 0.00 18 PRO A C 18
ATOM 25112 O O . PRO A 1 25 ? 1.055 -10.336 3.627 1.00 0.00 18 PRO A O 18
ATOM 25123 N N . PHE A 1 26 ? 1.071 -9.985 5.850 1.00 0.00 19 PHE A N 18
ATOM 25124 C CA . PHE A 1 26 ? 2.520 -9.836 5.926 1.00 0.00 19 PHE A CA 18
ATOM 25125 C C . PHE A 1 26 ? 3.216 -10.793 4.963 1.00 0.00 19 PHE A C 18
ATOM 25126 O O . PHE A 1 26 ? 4.276 -10.482 4.419 1.00 0.00 19 PHE A O 18
ATOM 25143 N N . SER A 1 27 ? 2.613 -11.960 4.758 1.00 0.00 20 SER A N 18
ATOM 25144 C CA . SER A 1 27 ? 3.177 -12.965 3.865 1.00 0.00 20 SER A CA 18
ATOM 25145 C C . SER A 1 27 ? 3.819 -12.310 2.646 1.00 0.00 20 SER A C 18
ATOM 25146 O O . SER A 1 27 ? 4.919 -12.683 2.233 1.00 0.00 20 SER A O 18
ATOM 25154 N N . LEU A 1 28 ? 3.126 -11.332 2.074 1.00 0.00 21 LEU A N 18
ATOM 25155 C CA . LEU A 1 28 ? 3.627 -10.623 0.902 1.00 0.00 21 LEU A CA 18
ATOM 25156 C C . LEU A 1 28 ? 4.890 -9.836 1.240 1.00 0.00 21 LEU A C 18
ATOM 25157 O O . LEU A 1 28 ? 5.411 -9.925 2.352 1.00 0.00 21 LEU A O 18
ATOM 25173 N N . THR A 1 29 ? 5.376 -9.064 0.273 1.00 0.00 22 THR A N 18
ATOM 25174 C CA . THR A 1 29 ? 6.576 -8.260 0.468 1.00 0.00 22 THR A CA 18
ATOM 25175 C C . THR A 1 29 ? 6.382 -6.844 -0.062 1.00 0.00 22 THR A C 18
ATOM 25176 O O . THR A 1 29 ? 5.502 -6.595 -0.885 1.00 0.00 22 THR A O 18
ATOM 25187 N N . ASN A 1 30 ? 7.210 -5.920 0.414 1.00 0.00 23 ASN A N 18
ATOM 25188 C CA . ASN A 1 30 ? 7.128 -4.528 -0.013 1.00 0.00 23 ASN A CA 18
ATOM 25189 C C . ASN A 1 30 ? 6.703 -4.431 -1.475 1.00 0.00 23 ASN A C 18
ATOM 25190 O O . ASN A 1 30 ? 5.751 -3.728 -1.809 1.00 0.00 23 ASN A O 18
ATOM 25201 N N . ASN A 1 31 ? 7.417 -5.144 -2.341 1.00 0.00 24 ASN A N 18
ATOM 25202 C CA . ASN A 1 31 ? 7.113 -5.138 -3.768 1.00 0.00 24 ASN A CA 18
ATOM 25203 C C . ASN A 1 31 ? 5.631 -5.404 -4.010 1.00 0.00 24 ASN A C 18
ATOM 25204 O O . ASN A 1 31 ? 4.957 -4.639 -4.699 1.00 0.00 24 ASN A O 18
ATOM 25215 N N . ASP A 1 32 ? 5.130 -6.493 -3.437 1.00 0.00 25 ASP A N 18
ATOM 25216 C CA . ASP A 1 32 ? 3.726 -6.860 -3.589 1.00 0.00 25 ASP A CA 18
ATOM 25217 C C . ASP A 1 32 ? 2.820 -5.665 -3.312 1.00 0.00 25 ASP A C 18
ATOM 25218 O O . ASP A 1 32 ? 2.150 -5.158 -4.213 1.00 0.00 25 ASP A O 18
ATOM 25227 N N . LEU A 1 33 ? 2.802 -5.220 -2.061 1.00 0.00 26 LEU A N 18
ATOM 25228 C CA . LEU A 1 33 ? 1.977 -4.084 -1.664 1.00 0.00 26 LEU A CA 18
ATOM 25229 C C . LEU A 1 33 ? 2.030 -2.979 -2.714 1.00 0.00 26 LEU A C 18
ATOM 25230 O O . LEU A 1 33 ? 0.995 -2.504 -3.183 1.00 0.00 26 LEU A O 18
ATOM 25246 N N . TYR A 1 34 ? 3.241 -2.576 -3.079 1.00 0.00 27 TYR A N 18
ATOM 25247 C CA . TYR A 1 34 ? 3.430 -1.526 -4.073 1.00 0.00 27 TYR A CA 18
ATOM 25248 C C . TYR A 1 34 ? 2.458 -1.697 -5.237 1.00 0.00 27 TYR A C 18
ATOM 25249 O O . TYR A 1 34 ? 1.747 -0.762 -5.609 1.00 0.00 27 TYR A O 18
ATOM 25267 N N . ARG A 1 35 ? 2.431 -2.897 -5.806 1.00 0.00 28 ARG A N 18
ATOM 25268 C CA . ARG A 1 35 ? 1.547 -3.192 -6.927 1.00 0.00 28 ARG A CA 18
ATOM 25269 C C . ARG A 1 35 ? 0.101 -3.322 -6.459 1.00 0.00 28 ARG A C 18
ATOM 25270 O O . ARG A 1 35 ? -0.800 -2.690 -7.012 1.00 0.00 28 ARG A O 18
ATOM 25291 N N . ILE A 1 36 ? -0.113 -4.146 -5.439 1.00 0.00 29 ILE A N 18
ATOM 25292 C CA . ILE A 1 36 ? -1.450 -4.358 -4.897 1.00 0.00 29 ILE A CA 18
ATOM 25293 C C . ILE A 1 36 ? -2.203 -3.040 -4.760 1.00 0.00 29 ILE A C 18
ATOM 25294 O O . ILE A 1 36 ? -3.389 -2.954 -5.081 1.00 0.00 29 ILE A O 18
ATOM 25310 N N . PHE A 1 37 ? -1.507 -2.013 -4.283 1.00 0.00 30 PHE A N 18
ATOM 25311 C CA . PHE A 1 37 ? -2.111 -0.698 -4.104 1.00 0.00 30 PHE A CA 18
ATOM 25312 C C . PHE A 1 37 ? -2.044 0.111 -5.396 1.00 0.00 30 PHE A C 18
ATOM 25313 O O . PHE A 1 37 ? -2.745 1.111 -5.552 1.00 0.00 30 PHE A O 18
ATOM 25330 N N . SER A 1 38 ? -1.196 -0.330 -6.320 1.00 0.00 31 SER A N 18
ATOM 25331 C CA . SER A 1 38 ? -1.034 0.355 -7.598 1.00 0.00 31 SER A CA 18
ATOM 25332 C C . SER A 1 38 ? -2.353 0.393 -8.365 1.00 0.00 31 SER A C 18
ATOM 25333 O O . SER A 1 38 ? -2.677 1.386 -9.017 1.00 0.00 31 SER A O 18
ATOM 25341 N N . LYS A 1 39 ? -3.110 -0.696 -8.281 1.00 0.00 32 LYS A N 18
ATOM 25342 C CA . LYS A 1 39 ? -4.394 -0.789 -8.965 1.00 0.00 32 LYS A CA 18
ATOM 25343 C C . LYS A 1 39 ? -5.223 0.471 -8.741 1.00 0.00 32 LYS A C 18
ATOM 25344 O O . LYS A 1 39 ? -6.133 0.773 -9.514 1.00 0.00 32 LYS A O 18
ATOM 25363 N N . TYR A 1 40 ? -4.902 1.204 -7.680 1.00 0.00 33 TYR A N 18
ATOM 25364 C CA . TYR A 1 40 ? -5.618 2.432 -7.354 1.00 0.00 33 TYR A CA 18
ATOM 25365 C C . TYR A 1 40 ? -4.823 3.658 -7.791 1.00 0.00 33 TYR A C 18
ATOM 25366 O O . TYR A 1 40 ? -5.278 4.445 -8.620 1.00 0.00 33 TYR A O 18
ATOM 25384 N N . GLY A 1 41 ? -3.629 3.814 -7.226 1.00 0.00 34 GLY A N 18
ATOM 25385 C CA . GLY A 1 41 ? -2.788 4.946 -7.568 1.00 0.00 34 GLY A CA 18
ATOM 25386 C C . GLY A 1 41 ? -1.313 4.601 -7.541 1.00 0.00 34 GLY A C 18
ATOM 25387 O O . GLY A 1 41 ? -0.899 3.661 -6.863 1.00 0.00 34 GLY A O 18
ATOM 25391 N N . LYS A 1 42 ? -0.515 5.363 -8.282 1.00 0.00 35 LYS A N 18
ATOM 25392 C CA . LYS A 1 42 ? 0.924 5.134 -8.342 1.00 0.00 35 LYS A CA 18
ATOM 25393 C C . LYS A 1 42 ? 1.550 5.243 -6.956 1.00 0.00 35 LYS A C 18
ATOM 25394 O O . LYS A 1 42 ? 1.314 6.209 -6.231 1.00 0.00 35 LYS A O 18
ATOM 25413 N N . VAL A 1 43 ? 2.351 4.246 -6.593 1.00 0.00 36 VAL A N 18
ATOM 25414 C CA . VAL A 1 43 ? 3.013 4.231 -5.294 1.00 0.00 36 VAL A CA 18
ATOM 25415 C C . VAL A 1 43 ? 4.463 4.690 -5.411 1.00 0.00 36 VAL A C 18
ATOM 25416 O O . VAL A 1 43 ? 5.156 4.354 -6.371 1.00 0.00 36 VAL A O 18
ATOM 25429 N N . VAL A 1 44 ? 4.915 5.460 -4.427 1.00 0.00 37 VAL A N 18
ATOM 25430 C CA . VAL A 1 44 ? 6.283 5.965 -4.418 1.00 0.00 37 VAL A CA 18
ATOM 25431 C C . VAL A 1 44 ? 7.157 5.166 -3.459 1.00 0.00 37 VAL A C 18
ATOM 25432 O O . VAL A 1 44 ? 8.259 4.743 -3.810 1.00 0.00 37 VAL A O 18
ATOM 25445 N N . LYS A 1 45 ? 6.659 4.961 -2.244 1.00 0.00 38 LYS A N 18
ATOM 25446 C CA . LYS A 1 45 ? 7.393 4.210 -1.232 1.00 0.00 38 LYS A CA 18
ATOM 25447 C C . LYS A 1 45 ? 6.438 3.434 -0.331 1.00 0.00 38 LYS A C 18
ATOM 25448 O O . LYS A 1 45 ? 5.317 3.874 -0.072 1.00 0.00 38 LYS A O 18
ATOM 25467 N N . VAL A 1 46 ? 6.888 2.278 0.145 1.00 0.00 39 VAL A N 18
ATOM 25468 C CA . VAL A 1 46 ? 6.075 1.442 1.019 1.00 0.00 39 VAL A CA 18
ATOM 25469 C C . VAL A 1 46 ? 6.530 1.557 2.470 1.00 0.00 39 VAL A C 18
ATOM 25470 O O . VAL A 1 46 ? 7.693 1.854 2.746 1.00 0.00 39 VAL A O 18
ATOM 25483 N N . THR A 1 47 ? 5.606 1.319 3.395 1.00 0.00 40 THR A N 18
ATOM 25484 C CA . THR A 1 47 ? 5.911 1.396 4.818 1.00 0.00 40 THR A CA 18
ATOM 25485 C C . THR A 1 47 ? 5.180 0.309 5.598 1.00 0.00 40 THR A C 18
ATOM 25486 O O . THR A 1 47 ? 4.009 0.029 5.339 1.00 0.00 40 THR A O 18
ATOM 25497 N N . ILE A 1 48 ? 5.876 -0.299 6.552 1.00 0.00 41 ILE A N 18
ATOM 25498 C CA . ILE A 1 48 ? 5.291 -1.354 7.369 1.00 0.00 41 ILE A CA 18
ATOM 25499 C C . ILE A 1 48 ? 5.631 -1.159 8.843 1.00 0.00 41 ILE A C 18
ATOM 25500 O O . ILE A 1 48 ? 6.751 -0.783 9.188 1.00 0.00 41 ILE A O 18
ATOM 25516 N N . MET A 1 49 ? 4.657 -1.420 9.709 1.00 0.00 42 MET A N 18
ATOM 25517 C CA . MET A 1 49 ? 4.854 -1.276 11.147 1.00 0.00 42 MET A CA 18
ATOM 25518 C C . MET A 1 49 ? 5.569 -2.495 11.722 1.00 0.00 42 MET A C 18
ATOM 25519 O O . MET A 1 49 ? 5.692 -3.525 11.059 1.00 0.00 42 MET A O 18
ATOM 25533 N N . LYS A 1 50 ? 6.038 -2.371 12.959 1.00 0.00 43 LYS A N 18
ATOM 25534 C CA . LYS A 1 50 ? 6.740 -3.462 13.624 1.00 0.00 43 LYS A CA 18
ATOM 25535 C C . LYS A 1 50 ? 6.641 -3.328 15.140 1.00 0.00 43 LYS A C 18
ATOM 25536 O O . LYS A 1 50 ? 6.669 -2.221 15.679 1.00 0.00 43 LYS A O 18
ATOM 25555 N N . ASP A 1 51 ? 6.525 -4.462 15.823 1.00 0.00 44 ASP A N 18
ATOM 25556 C CA . ASP A 1 51 ? 6.423 -4.471 17.278 1.00 0.00 44 ASP A CA 18
ATOM 25557 C C . ASP A 1 51 ? 7.806 -4.540 17.918 1.00 0.00 44 ASP A C 18
ATOM 25558 O O . ASP A 1 51 ? 8.815 -4.687 17.229 1.00 0.00 44 ASP A O 18
ATOM 25567 N N . LYS A 1 52 ? 7.845 -4.432 19.242 1.00 0.00 45 LYS A N 18
ATOM 25568 C CA . LYS A 1 52 ? 9.103 -4.482 19.977 1.00 0.00 45 LYS A CA 18
ATOM 25569 C C . LYS A 1 52 ? 9.340 -5.873 20.557 1.00 0.00 45 LYS A C 18
ATOM 25570 O O . LYS A 1 52 ? 10.457 -6.389 20.522 1.00 0.00 45 LYS A O 18
ATOM 25589 N N . ASP A 1 53 ? 8.282 -6.475 21.089 1.00 0.00 46 ASP A N 18
ATOM 25590 C CA . ASP A 1 53 ? 8.374 -7.808 21.673 1.00 0.00 46 ASP A CA 18
ATOM 25591 C C . ASP A 1 53 ? 8.337 -8.881 20.590 1.00 0.00 46 ASP A C 18
ATOM 25592 O O . ASP A 1 53 ? 9.288 -9.645 20.424 1.00 0.00 46 ASP A O 18
ATOM 25601 N N . THR A 1 54 ? 7.230 -8.933 19.854 1.00 0.00 47 THR A N 18
ATOM 25602 C CA . THR A 1 54 ? 7.067 -9.913 18.788 1.00 0.00 47 THR A CA 18
ATOM 25603 C C . THR A 1 54 ? 7.898 -9.539 17.565 1.00 0.00 47 THR A C 18
ATOM 25604 O O . THR A 1 54 ? 8.306 -10.406 16.792 1.00 0.00 47 THR A O 18
ATOM 25615 N N . ARG A 1 55 ? 8.145 -8.245 17.397 1.00 0.00 48 ARG A N 18
ATOM 25616 C CA . ARG A 1 55 ? 8.927 -7.756 16.268 1.00 0.00 48 ARG A CA 18
ATOM 25617 C C . ARG A 1 55 ? 8.316 -8.211 14.946 1.00 0.00 48 ARG A C 18
ATOM 25618 O O . ARG A 1 55 ? 9.029 -8.584 14.014 1.00 0.00 48 ARG A O 18
ATOM 25639 N N . LYS A 1 56 ? 6.989 -8.178 14.871 1.00 0.00 49 LYS A N 18
ATOM 25640 C CA . LYS A 1 56 ? 6.280 -8.586 13.664 1.00 0.00 49 LYS A CA 18
ATOM 25641 C C . LYS A 1 56 ? 5.472 -7.427 13.091 1.00 0.00 49 LYS A C 18
ATOM 25642 O O . LYS A 1 56 ? 5.156 -6.469 13.796 1.00 0.00 49 LYS A O 18
ATOM 25661 N N . SER A 1 57 ? 5.139 -7.521 11.807 1.00 0.00 50 SER A N 18
ATOM 25662 C CA . SER A 1 57 ? 4.369 -6.479 11.138 1.00 0.00 50 SER A CA 18
ATOM 25663 C C . SER A 1 57 ? 2.968 -6.372 11.733 1.00 0.00 50 SER A C 18
ATOM 25664 O O . SER A 1 57 ? 2.448 -5.274 11.932 1.00 0.00 50 SER A O 18
ATOM 25672 N N . LYS A 1 58 ? 2.363 -7.520 12.016 1.00 0.00 51 LYS A N 18
ATOM 25673 C CA . LYS A 1 58 ? 1.023 -7.558 12.589 1.00 0.00 51 LYS A CA 18
ATOM 25674 C C . LYS A 1 58 ? -0.006 -7.012 11.605 1.00 0.00 51 LYS A C 18
ATOM 25675 O O . LYS A 1 58 ? -1.068 -6.535 12.003 1.00 0.00 51 LYS A O 18
ATOM 25694 N N . GLY A 1 59 ? 0.316 -7.086 10.317 1.00 0.00 52 GLY A N 18
ATOM 25695 C CA . GLY A 1 59 ? -0.592 -6.597 9.296 1.00 0.00 52 GLY A CA 18
ATOM 25696 C C . GLY A 1 59 ? -0.555 -5.087 9.162 1.00 0.00 52 GLY A C 18
ATOM 25697 O O . GLY A 1 59 ? -0.622 -4.553 8.055 1.00 0.00 52 GLY A O 18
ATOM 25701 N N . VAL A 1 60 ? -0.448 -4.397 10.294 1.00 0.00 53 VAL A N 18
ATOM 25702 C CA . VAL A 1 60 ? -0.403 -2.940 10.299 1.00 0.00 53 VAL A CA 18
ATOM 25703 C C . VAL A 1 60 ? 0.718 -2.422 9.404 1.00 0.00 53 VAL A C 18
ATOM 25704 O O . VAL A 1 60 ? 1.894 -2.694 9.645 1.00 0.00 53 VAL A O 18
ATOM 25717 N N . ALA A 1 61 ? 0.346 -1.673 8.371 1.00 0.00 54 ALA A N 18
ATOM 25718 C CA . ALA A 1 61 ? 1.320 -1.115 7.442 1.00 0.00 54 ALA A CA 18
ATOM 25719 C C . ALA A 1 61 ? 0.807 0.180 6.822 1.00 0.00 54 ALA A C 18
ATOM 25720 O O . ALA A 1 61 ? -0.395 0.449 6.826 1.00 0.00 54 ALA A O 18
ATOM 25727 N N . PHE A 1 62 ? 1.725 0.980 6.290 1.00 0.00 55 PHE A N 18
ATOM 25728 C CA . PHE A 1 62 ? 1.365 2.249 5.667 1.00 0.00 55 PHE A CA 18
ATOM 25729 C C . PHE A 1 62 ? 1.865 2.308 4.226 1.00 0.00 55 PHE A C 18
ATOM 25730 O O . PHE A 1 62 ? 3.005 1.943 3.938 1.00 0.00 55 PHE A O 18
ATOM 25747 N N . ILE A 1 63 ? 1.003 2.770 3.327 1.00 0.00 56 ILE A N 18
ATOM 25748 C CA . ILE A 1 63 ? 1.356 2.878 1.917 1.00 0.00 56 ILE A CA 18
ATOM 25749 C C . ILE A 1 63 ? 1.429 4.337 1.478 1.00 0.00 56 ILE A C 18
ATOM 25750 O O . ILE A 1 63 ? 0.469 5.093 1.634 1.00 0.00 56 ILE A O 18
ATOM 25766 N N . LEU A 1 64 ? 2.574 4.727 0.928 1.00 0.00 57 LEU A N 18
ATOM 25767 C CA . LEU A 1 64 ? 2.773 6.096 0.465 1.00 0.00 57 LEU A CA 18
ATOM 25768 C C . LEU A 1 64 ? 2.344 6.245 -0.991 1.00 0.00 57 LEU A C 18
ATOM 25769 O O . LEU A 1 64 ? 2.815 5.518 -1.866 1.00 0.00 57 LEU A O 18
ATOM 25785 N N . PHE A 1 65 ? 1.449 7.194 -1.245 1.00 0.00 58 PHE A N 18
ATOM 25786 C CA . PHE A 1 65 ? 0.957 7.441 -2.595 1.00 0.00 58 PHE A CA 18
ATOM 25787 C C . PHE A 1 65 ? 1.508 8.754 -3.144 1.00 0.00 58 PHE A C 18
ATOM 25788 O O . PHE A 1 65 ? 1.873 9.653 -2.385 1.00 0.00 58 PHE A O 18
ATOM 25805 N N . LEU A 1 66 ? 1.566 8.857 -4.467 1.00 0.00 59 LEU A N 18
ATOM 25806 C CA . LEU A 1 66 ? 2.073 10.060 -5.119 1.00 0.00 59 LEU A CA 18
ATOM 25807 C C . LEU A 1 66 ? 1.169 11.255 -4.835 1.00 0.00 59 LEU A C 18
ATOM 25808 O O . LEU A 1 66 ? 1.633 12.304 -4.386 1.00 0.00 59 LEU A O 18
ATOM 25824 N N . ASP A 1 67 ? -0.122 11.089 -5.097 1.00 0.00 60 ASP A N 18
ATOM 25825 C CA . ASP A 1 67 ? -1.092 12.154 -4.866 1.00 0.00 60 ASP A CA 18
ATOM 25826 C C . ASP A 1 67 ? -2.184 11.695 -3.905 1.00 0.00 60 ASP A C 18
ATOM 25827 O O . ASP A 1 67 ? -2.818 10.660 -4.116 1.00 0.00 60 ASP A O 18
ATOM 25836 N N . LYS A 1 68 ? -2.399 12.470 -2.848 1.00 0.00 61 LYS A N 18
ATOM 25837 C CA . LYS A 1 68 ? -3.415 12.145 -1.853 1.00 0.00 61 LYS A CA 18
ATOM 25838 C C . LYS A 1 68 ? -4.723 11.740 -2.524 1.00 0.00 61 LYS A C 18
ATOM 25839 O O . LYS A 1 68 ? -5.333 10.734 -2.161 1.00 0.00 61 LYS A O 18
ATOM 25858 N N . ASP A 1 69 ? -5.149 12.529 -3.505 1.00 0.00 62 ASP A N 18
ATOM 25859 C CA . ASP A 1 69 ? -6.384 12.252 -4.228 1.00 0.00 62 ASP A CA 18
ATOM 25860 C C . ASP A 1 69 ? -6.521 10.760 -4.517 1.00 0.00 62 ASP A C 18
ATOM 25861 O O . ASP A 1 69 ? -7.533 10.144 -4.184 1.00 0.00 62 ASP A O 18
ATOM 25870 N N . SER A 1 70 ? -5.496 10.186 -5.139 1.00 0.00 63 SER A N 18
ATOM 25871 C CA . SER A 1 70 ? -5.504 8.767 -5.477 1.00 0.00 63 SER A CA 18
ATOM 25872 C C . SER A 1 70 ? -5.658 7.911 -4.223 1.00 0.00 63 SER A C 18
ATOM 25873 O O . SER A 1 70 ? -6.419 6.945 -4.208 1.00 0.00 63 SER A O 18
ATOM 25881 N N . ALA A 1 71 ? -4.928 8.274 -3.174 1.00 0.00 64 ALA A N 18
ATOM 25882 C CA . ALA A 1 71 ? -4.983 7.541 -1.915 1.00 0.00 64 ALA A CA 18
ATOM 25883 C C . ALA A 1 71 ? -6.425 7.340 -1.460 1.00 0.00 64 ALA A C 18
ATOM 25884 O O . ALA A 1 71 ? -6.853 6.214 -1.205 1.00 0.00 64 ALA A O 18
ATOM 25891 N N . GLN A 1 72 ? -7.168 8.437 -1.361 1.00 0.00 65 GLN A N 18
ATOM 25892 C CA . GLN A 1 72 ? -8.561 8.379 -0.935 1.00 0.00 65 GLN A CA 18
ATOM 25893 C C . GLN A 1 72 ? -9.264 7.165 -1.533 1.00 0.00 65 GLN A C 18
ATOM 25894 O O . GLN A 1 72 ? -9.726 6.284 -0.809 1.00 0.00 65 GLN A O 18
ATOM 25908 N N . ASN A 1 73 ? -9.340 7.126 -2.860 1.00 0.00 66 ASN A N 18
ATOM 25909 C CA . ASN A 1 73 ? -9.987 6.019 -3.556 1.00 0.00 66 ASN A CA 18
ATOM 25910 C C . ASN A 1 73 ? -9.719 4.697 -2.843 1.00 0.00 66 ASN A C 18
ATOM 25911 O O . ASN A 1 73 ? -10.648 4.021 -2.399 1.00 0.00 66 ASN A O 18
ATOM 25922 N N . CYS A 1 74 ? -8.445 4.336 -2.737 1.00 0.00 67 CYS A N 18
ATOM 25923 C CA . CYS A 1 74 ? -8.055 3.095 -2.078 1.00 0.00 67 CYS A CA 18
ATOM 25924 C C . CYS A 1 74 ? -8.592 3.044 -0.651 1.00 0.00 67 CYS A C 18
ATOM 25925 O O . CYS A 1 74 ? -9.148 2.033 -0.221 1.00 0.00 67 CYS A O 18
ATOM 25933 N N . THR A 1 75 ? -8.421 4.142 0.080 1.00 0.00 68 THR A N 18
ATOM 25934 C CA . THR A 1 75 ? -8.885 4.222 1.459 1.00 0.00 68 THR A CA 18
ATOM 25935 C C . THR A 1 75 ? -10.358 3.843 1.565 1.00 0.00 68 THR A C 18
ATOM 25936 O O . THR A 1 75 ? -10.861 3.570 2.656 1.00 0.00 68 THR A O 18
ATOM 25947 N N . ARG A 1 76 ? -11.044 3.827 0.428 1.00 0.00 69 ARG A N 18
ATOM 25948 C CA . ARG A 1 76 ? -12.460 3.482 0.394 1.00 0.00 69 ARG A CA 18
ATOM 25949 C C . ARG A 1 76 ? -12.681 2.161 -0.338 1.00 0.00 69 ARG A C 18
ATOM 25950 O O . ARG A 1 76 ? -13.680 1.477 -0.117 1.00 0.00 69 ARG A O 18
ATOM 25971 N N . ALA A 1 77 ? -11.741 1.810 -1.209 1.00 0.00 70 ALA A N 18
ATOM 25972 C CA . ALA A 1 77 ? -11.832 0.571 -1.972 1.00 0.00 70 ALA A CA 18
ATOM 25973 C C . ALA A 1 77 ? -11.559 -0.640 -1.087 1.00 0.00 70 ALA A C 18
ATOM 25974 O O . ALA A 1 77 ? -12.316 -1.611 -1.097 1.00 0.00 70 ALA A O 18
ATOM 25981 N N . ILE A 1 78 ? -10.473 -0.576 -0.324 1.00 0.00 71 ILE A N 18
ATOM 25982 C CA . ILE A 1 78 ? -10.102 -1.668 0.568 1.00 0.00 71 ILE A CA 18
ATOM 25983 C C . ILE A 1 78 ? -10.819 -1.552 1.908 1.00 0.00 71 ILE A C 18
ATOM 25984 O O . ILE A 1 78 ? -11.183 -2.556 2.518 1.00 0.00 71 ILE A O 18
ATOM 26000 N N . ASN A 1 79 ? -11.020 -0.318 2.360 1.00 0.00 72 ASN A N 18
ATOM 26001 C CA . ASN A 1 79 ? -11.695 -0.070 3.629 1.00 0.00 72 ASN A CA 18
ATOM 26002 C C . ASN A 1 79 ? -12.985 -0.880 3.727 1.00 0.00 72 ASN A C 18
ATOM 26003 O O . ASN A 1 79 ? -13.781 -0.914 2.789 1.00 0.00 72 ASN A O 18
ATOM 26014 N N . ASN A 1 80 ? -13.183 -1.530 4.869 1.00 0.00 73 ASN A N 18
ATOM 26015 C CA . ASN A 1 80 ? -14.376 -2.340 5.090 1.00 0.00 73 ASN A CA 18
ATOM 26016 C C . ASN A 1 80 ? -14.498 -3.429 4.028 1.00 0.00 73 ASN A C 18
ATOM 26017 O O . ASN A 1 80 ? -15.589 -3.704 3.527 1.00 0.00 73 ASN A O 18
ATOM 26028 N N . LYS A 1 81 ? -13.371 -4.047 3.691 1.00 0.00 74 LYS A N 18
ATOM 26029 C CA . LYS A 1 81 ? -13.350 -5.108 2.691 1.00 0.00 74 LYS A CA 18
ATOM 26030 C C . LYS A 1 81 ? -12.438 -6.249 3.128 1.00 0.00 74 LYS A C 18
ATOM 26031 O O . LYS A 1 81 ? -11.430 -6.027 3.799 1.00 0.00 74 LYS A O 18
ATOM 26050 N N . GLN A 1 82 ? -12.797 -7.469 2.741 1.00 0.00 75 GLN A N 18
ATOM 26051 C CA . GLN A 1 82 ? -12.009 -8.644 3.093 1.00 0.00 75 GLN A CA 18
ATOM 26052 C C . GLN A 1 82 ? -11.007 -8.977 1.993 1.00 0.00 75 GLN A C 18
ATOM 26053 O O . GLN A 1 82 ? -11.387 -9.249 0.854 1.00 0.00 75 GLN A O 18
ATOM 26067 N N . LEU A 1 83 ? -9.725 -8.954 2.341 1.00 0.00 76 LEU A N 18
ATOM 26068 C CA . LEU A 1 83 ? -8.667 -9.253 1.382 1.00 0.00 76 LEU A CA 18
ATOM 26069 C C . LEU A 1 83 ? -7.727 -10.325 1.925 1.00 0.00 76 LEU A C 18
ATOM 26070 O O . LEU A 1 83 ? -7.227 -10.218 3.045 1.00 0.00 76 LEU A O 18
ATOM 26086 N N . PHE A 1 84 ? -7.490 -11.358 1.124 1.00 0.00 77 PHE A N 18
ATOM 26087 C CA . PHE A 1 84 ? -6.609 -12.449 1.523 1.00 0.00 77 PHE A CA 18
ATOM 26088 C C . PHE A 1 84 ? -7.106 -13.107 2.807 1.00 0.00 77 PHE A C 18
ATOM 26089 O O . PHE A 1 84 ? -6.316 -13.487 3.669 1.00 0.00 77 PHE A O 18
ATOM 26106 N N . GLY A 1 85 ? -8.424 -13.238 2.926 1.00 0.00 78 GLY A N 18
ATOM 26107 C CA . GLY A 1 85 ? -9.005 -13.849 4.107 1.00 0.00 78 GLY A CA 18
ATOM 26108 C C . GLY A 1 85 ? -8.621 -13.126 5.383 1.00 0.00 78 GLY A C 18
ATOM 26109 O O . GLY A 1 85 ? -8.112 -13.737 6.322 1.00 0.00 78 GLY A O 18
ATOM 26113 N N . ARG A 1 86 ? -8.864 -11.820 5.417 1.00 0.00 79 ARG A N 18
ATOM 26114 C CA . ARG A 1 86 ? -8.538 -11.012 6.585 1.00 0.00 79 ARG A CA 18
ATOM 26115 C C . ARG A 1 86 ? -9.052 -9.584 6.420 1.00 0.00 79 ARG A C 18
ATOM 26116 O O . ARG A 1 86 ? -8.538 -8.819 5.604 1.00 0.00 79 ARG A O 18
ATOM 26137 N N . VAL A 1 87 ? -10.069 -9.233 7.201 1.00 0.00 80 VAL A N 18
ATOM 26138 C CA . VAL A 1 87 ? -10.652 -7.898 7.142 1.00 0.00 80 VAL A CA 18
ATOM 26139 C C . VAL A 1 87 ? -9.575 -6.823 7.236 1.00 0.00 80 VAL A C 18
ATOM 26140 O O . VAL A 1 87 ? -8.889 -6.704 8.253 1.00 0.00 80 VAL A O 18
ATOM 26153 N N . ILE A 1 88 ? -9.431 -6.042 6.171 1.00 0.00 81 ILE A N 18
ATOM 26154 C CA . ILE A 1 88 ? -8.438 -4.976 6.134 1.00 0.00 81 ILE A CA 18
ATOM 26155 C C . ILE A 1 88 ? -9.072 -3.623 6.440 1.00 0.00 81 ILE A C 18
ATOM 26156 O O . ILE A 1 88 ? -10.129 -3.285 5.906 1.00 0.00 81 ILE A O 18
ATOM 26172 N N . LYS A 1 89 ? -8.420 -2.852 7.303 1.00 0.00 82 LYS A N 18
ATOM 26173 C CA . LYS A 1 89 ? -8.917 -1.534 7.680 1.00 0.00 82 LYS A CA 18
ATOM 26174 C C . LYS A 1 89 ? -8.096 -0.433 7.016 1.00 0.00 82 LYS A C 18
ATOM 26175 O O . LYS A 1 89 ? -6.869 -0.425 7.101 1.00 0.00 82 LYS A O 18
ATOM 26194 N N . ALA A 1 90 ? -8.782 0.495 6.357 1.00 0.00 83 ALA A N 18
ATOM 26195 C CA . ALA A 1 90 ? -8.116 1.603 5.683 1.00 0.00 83 ALA A CA 18
ATOM 26196 C C . ALA A 1 90 ? -8.574 2.944 6.246 1.00 0.00 83 ALA A C 18
ATOM 26197 O O . ALA A 1 90 ? -9.762 3.151 6.493 1.00 0.00 83 ALA A O 18
ATOM 26204 N N . SER A 1 91 ? -7.624 3.851 6.447 1.00 0.00 84 SER A N 18
ATOM 26205 C CA . SER A 1 91 ? -7.930 5.172 6.985 1.00 0.00 84 SER A CA 18
ATOM 26206 C C . SER A 1 91 ? -6.797 6.152 6.697 1.00 0.00 84 SER A C 18
ATOM 26207 O O . SER A 1 91 ? -5.625 5.845 6.917 1.00 0.00 84 SER A O 18
ATOM 26215 N N . ILE A 1 92 ? -7.156 7.332 6.202 1.00 0.00 85 ILE A N 18
ATOM 26216 C CA . ILE A 1 92 ? -6.171 8.358 5.884 1.00 0.00 85 ILE A CA 18
ATOM 26217 C C . ILE A 1 92 ? -5.358 8.740 7.116 1.00 0.00 85 ILE A C 18
ATOM 26218 O O . ILE A 1 92 ? -5.864 9.392 8.029 1.00 0.00 85 ILE A O 18
ATOM 26234 N N . ALA A 1 93 ? -4.093 8.331 7.135 1.00 0.00 86 ALA A N 18
ATOM 26235 C CA . ALA A 1 93 ? -3.209 8.634 8.253 1.00 0.00 86 ALA A CA 18
ATOM 26236 C C . ALA A 1 93 ? -2.788 10.100 8.239 1.00 0.00 86 ALA A C 18
ATOM 26237 O O . ALA A 1 93 ? -2.227 10.585 7.256 1.00 0.00 86 ALA A O 18
ATOM 26244 N N . ILE A 1 94 ? -3.064 10.800 9.334 1.00 0.00 87 ILE A N 18
ATOM 26245 C CA . ILE A 1 94 ? -2.713 12.211 9.446 1.00 0.00 87 ILE A CA 18
ATOM 26246 C C . ILE A 1 94 ? -2.372 12.579 10.886 1.00 0.00 87 ILE A C 18
ATOM 26247 O O . ILE A 1 94 ? -2.871 11.966 11.830 1.00 0.00 87 ILE A O 18
ATOM 26263 N N . GLY A 1 1 ? -16.799 2.433 19.805 1.00 0.00 -6 GLY A N 19
ATOM 26264 C CA . GLY A 1 1 ? -15.721 1.470 19.677 1.00 0.00 -6 GLY A CA 19
ATOM 26265 C C . GLY A 1 1 ? -14.478 1.886 20.439 1.00 0.00 -6 GLY A C 19
ATOM 26266 O O . GLY A 1 1 ? -14.247 3.074 20.663 1.00 0.00 -6 GLY A O 19
ATOM 26270 N N . SER A 1 2 ? -13.677 0.905 20.841 1.00 0.00 -5 SER A N 19
ATOM 26271 C CA . SER A 1 2 ? -12.454 1.174 21.588 1.00 0.00 -5 SER A CA 19
ATOM 26272 C C . SER A 1 2 ? -11.328 1.601 20.651 1.00 0.00 -5 SER A C 19
ATOM 26273 O O . SER A 1 2 ? -10.577 0.767 20.144 1.00 0.00 -5 SER A O 19
ATOM 26281 N N . SER A 1 3 ? -11.217 2.906 20.426 1.00 0.00 -4 SER A N 19
ATOM 26282 C CA . SER A 1 3 ? -10.185 3.445 19.547 1.00 0.00 -4 SER A CA 19
ATOM 26283 C C . SER A 1 3 ? -8.806 3.320 20.187 1.00 0.00 -4 SER A C 19
ATOM 26284 O O . SER A 1 3 ? -7.885 2.755 19.599 1.00 0.00 -4 SER A O 19
ATOM 26292 N N . GLY A 1 4 ? -8.672 3.852 21.399 1.00 0.00 -3 GLY A N 19
ATOM 26293 C CA . GLY A 1 4 ? -7.403 3.790 22.100 1.00 0.00 -3 GLY A CA 19
ATOM 26294 C C . GLY A 1 4 ? -6.263 4.368 21.286 1.00 0.00 -3 GLY A C 19
ATOM 26295 O O . GLY A 1 4 ? -5.775 3.734 20.351 1.00 0.00 -3 GLY A O 19
ATOM 26299 N N . SER A 1 5 ? -5.837 5.576 21.642 1.00 0.00 -2 SER A N 19
ATOM 26300 C CA . SER A 1 5 ? -4.749 6.242 20.934 1.00 0.00 -2 SER A CA 19
ATOM 26301 C C . SER A 1 5 ? -3.476 6.244 21.774 1.00 0.00 -2 SER A C 19
ATOM 26302 O O . SER A 1 5 ? -3.522 6.078 22.993 1.00 0.00 -2 SER A O 19
ATOM 26310 N N . SER A 1 6 ? -2.339 6.435 21.113 1.00 0.00 -1 SER A N 19
ATOM 26311 C CA . SER A 1 6 ? -1.051 6.455 21.796 1.00 0.00 -1 SER A CA 19
ATOM 26312 C C . SER A 1 6 ? -0.374 7.813 21.639 1.00 0.00 -1 SER A C 19
ATOM 26313 O O . SER A 1 6 ? -0.030 8.466 22.623 1.00 0.00 -1 SER A O 19
ATOM 26321 N N . GLY A 1 7 ? -0.186 8.233 20.391 1.00 0.00 0 GLY A N 19
ATOM 26322 C CA . GLY A 1 7 ? 0.448 9.511 20.126 1.00 0.00 0 GLY A CA 19
ATOM 26323 C C . GLY A 1 7 ? 1.088 9.567 18.753 1.00 0.00 0 GLY A C 19
ATOM 26324 O O . GLY A 1 7 ? 1.040 8.595 17.999 1.00 0.00 0 GLY A O 19
ATOM 26328 N N . MET A 1 8 ? 1.686 10.708 18.426 1.00 0.00 1 MET A N 19
ATOM 26329 C CA . MET A 1 8 ? 2.337 10.886 17.133 1.00 0.00 1 MET A CA 19
ATOM 26330 C C . MET A 1 8 ? 3.501 9.914 16.972 1.00 0.00 1 MET A C 19
ATOM 26331 O O . MET A 1 8 ? 4.068 9.441 17.957 1.00 0.00 1 MET A O 19
ATOM 26345 N N . SER A 1 9 ? 3.852 9.620 15.724 1.00 0.00 2 SER A N 19
ATOM 26346 C CA . SER A 1 9 ? 4.946 8.700 15.434 1.00 0.00 2 SER A CA 19
ATOM 26347 C C . SER A 1 9 ? 6.206 9.463 15.037 1.00 0.00 2 SER A C 19
ATOM 26348 O O . SER A 1 9 ? 6.494 9.634 13.853 1.00 0.00 2 SER A O 19
ATOM 26356 N N . GLY A 1 10 ? 6.954 9.921 16.036 1.00 0.00 3 GLY A N 19
ATOM 26357 C CA . GLY A 1 10 ? 8.174 10.661 15.771 1.00 0.00 3 GLY A CA 19
ATOM 26358 C C . GLY A 1 10 ? 8.923 10.131 14.565 1.00 0.00 3 GLY A C 19
ATOM 26359 O O . GLY A 1 10 ? 9.280 8.955 14.514 1.00 0.00 3 GLY A O 19
ATOM 26363 N N . GLY A 1 11 ? 9.161 11.002 13.588 1.00 0.00 4 GLY A N 19
ATOM 26364 C CA . GLY A 1 11 ? 9.869 10.596 12.389 1.00 0.00 4 GLY A CA 19
ATOM 26365 C C . GLY A 1 11 ? 9.422 11.367 11.162 1.00 0.00 4 GLY A C 19
ATOM 26366 O O . GLY A 1 11 ? 9.249 12.585 11.215 1.00 0.00 4 GLY A O 19
ATOM 26370 N N . LEU A 1 12 ? 9.237 10.658 10.055 1.00 0.00 5 LEU A N 19
ATOM 26371 C CA . LEU A 1 12 ? 8.809 11.284 8.808 1.00 0.00 5 LEU A CA 19
ATOM 26372 C C . LEU A 1 12 ? 7.418 11.893 8.954 1.00 0.00 5 LEU A C 19
ATOM 26373 O O . LEU A 1 12 ? 6.463 11.205 9.310 1.00 0.00 5 LEU A O 19
ATOM 26389 N N . ALA A 1 13 ? 7.313 13.188 8.674 1.00 0.00 6 ALA A N 19
ATOM 26390 C CA . ALA A 1 13 ? 6.039 13.889 8.770 1.00 0.00 6 ALA A CA 19
ATOM 26391 C C . ALA A 1 13 ? 4.998 13.266 7.846 1.00 0.00 6 ALA A C 19
ATOM 26392 O O . ALA A 1 13 ? 5.078 13.369 6.622 1.00 0.00 6 ALA A O 19
ATOM 26399 N N . PRO A 1 14 ? 3.998 12.602 8.444 1.00 0.00 7 PRO A N 19
ATOM 26400 C CA . PRO A 1 14 ? 2.922 11.948 7.693 1.00 0.00 7 PRO A CA 19
ATOM 26401 C C . PRO A 1 14 ? 1.988 12.952 7.025 1.00 0.00 7 PRO A C 19
ATOM 26402 O O . PRO A 1 14 ? 1.943 14.121 7.407 1.00 0.00 7 PRO A O 19
ATOM 26413 N N . SER A 1 15 ? 1.244 12.487 6.027 1.00 0.00 8 SER A N 19
ATOM 26414 C CA . SER A 1 15 ? 0.313 13.346 5.304 1.00 0.00 8 SER A CA 19
ATOM 26415 C C . SER A 1 15 ? -0.892 12.549 4.812 1.00 0.00 8 SER A C 19
ATOM 26416 O O . SER A 1 15 ? -1.004 11.350 5.068 1.00 0.00 8 SER A O 19
ATOM 26424 N N . LYS A 1 16 ? -1.792 13.224 4.106 1.00 0.00 9 LYS A N 19
ATOM 26425 C CA . LYS A 1 16 ? -2.989 12.582 3.576 1.00 0.00 9 LYS A CA 19
ATOM 26426 C C . LYS A 1 16 ? -2.622 11.468 2.601 1.00 0.00 9 LYS A C 19
ATOM 26427 O O . LYS A 1 16 ? -3.228 10.397 2.611 1.00 0.00 9 LYS A O 19
ATOM 26446 N N . SER A 1 17 ? -1.625 11.728 1.760 1.00 0.00 10 SER A N 19
ATOM 26447 C CA . SER A 1 17 ? -1.179 10.748 0.777 1.00 0.00 10 SER A CA 19
ATOM 26448 C C . SER A 1 17 ? -1.024 9.371 1.414 1.00 0.00 10 SER A C 19
ATOM 26449 O O . SER A 1 17 ? -1.487 8.366 0.872 1.00 0.00 10 SER A O 19
ATOM 26457 N N . THR A 1 18 ? -0.368 9.331 2.570 1.00 0.00 11 THR A N 19
ATOM 26458 C CA . THR A 1 18 ? -0.150 8.078 3.282 1.00 0.00 11 THR A CA 19
ATOM 26459 C C . THR A 1 18 ? -1.473 7.405 3.630 1.00 0.00 11 THR A C 19
ATOM 26460 O O . THR A 1 18 ? -2.396 8.049 4.129 1.00 0.00 11 THR A O 19
ATOM 26471 N N . VAL A 1 19 ? -1.558 6.106 3.364 1.00 0.00 12 VAL A N 19
ATOM 26472 C CA . VAL A 1 19 ? -2.768 5.345 3.650 1.00 0.00 12 VAL A CA 19
ATOM 26473 C C . VAL A 1 19 ? -2.534 4.343 4.775 1.00 0.00 12 VAL A C 19
ATOM 26474 O O . VAL A 1 19 ? -1.620 3.520 4.707 1.00 0.00 12 VAL A O 19
ATOM 26487 N N . TYR A 1 20 ? -3.365 4.417 5.808 1.00 0.00 13 TYR A N 19
ATOM 26488 C CA . TYR A 1 20 ? -3.248 3.517 6.950 1.00 0.00 13 TYR A CA 19
ATOM 26489 C C . TYR A 1 20 ? -3.979 2.204 6.686 1.00 0.00 13 TYR A C 19
ATOM 26490 O O . TYR A 1 20 ? -5.201 2.124 6.811 1.00 0.00 13 TYR A O 19
ATOM 26508 N N . VAL A 1 21 ? -3.221 1.175 6.321 1.00 0.00 14 VAL A N 19
ATOM 26509 C CA . VAL A 1 21 ? -3.795 -0.136 6.041 1.00 0.00 14 VAL A CA 19
ATOM 26510 C C . VAL A 1 21 ? -3.307 -1.175 7.044 1.00 0.00 14 VAL A C 19
ATOM 26511 O O . VAL A 1 21 ? -2.104 -1.353 7.234 1.00 0.00 14 VAL A O 19
ATOM 26524 N N . SER A 1 22 ? -4.249 -1.859 7.684 1.00 0.00 15 SER A N 19
ATOM 26525 C CA . SER A 1 22 ? -3.916 -2.879 8.672 1.00 0.00 15 SER A CA 19
ATOM 26526 C C . SER A 1 22 ? -4.495 -4.233 8.271 1.00 0.00 15 SER A C 19
ATOM 26527 O O . SER A 1 22 ? -5.174 -4.353 7.252 1.00 0.00 15 SER A O 19
ATOM 26535 N N . ASN A 1 23 ? -4.222 -5.250 9.082 1.00 0.00 16 ASN A N 19
ATOM 26536 C CA . ASN A 1 23 ? -4.715 -6.595 8.814 1.00 0.00 16 ASN A CA 19
ATOM 26537 C C . ASN A 1 23 ? -4.224 -7.094 7.458 1.00 0.00 16 ASN A C 19
ATOM 26538 O O . ASN A 1 23 ? -4.875 -7.918 6.814 1.00 0.00 16 ASN A O 19
ATOM 26549 N N . LEU A 1 24 ? -3.072 -6.589 7.030 1.00 0.00 17 LEU A N 19
ATOM 26550 C CA . LEU A 1 24 ? -2.493 -6.983 5.750 1.00 0.00 17 LEU A CA 19
ATOM 26551 C C . LEU A 1 24 ? -1.717 -8.290 5.884 1.00 0.00 17 LEU A C 19
ATOM 26552 O O . LEU A 1 24 ? -1.070 -8.556 6.897 1.00 0.00 17 LEU A O 19
ATOM 26568 N N . PRO A 1 25 ? -1.779 -9.125 4.836 1.00 0.00 18 PRO A N 19
ATOM 26569 C CA . PRO A 1 25 ? -1.086 -10.416 4.810 1.00 0.00 18 PRO A CA 19
ATOM 26570 C C . PRO A 1 25 ? 0.428 -10.260 4.720 1.00 0.00 18 PRO A C 19
ATOM 26571 O O . PRO A 1 25 ? 1.004 -10.310 3.634 1.00 0.00 18 PRO A O 19
ATOM 26582 N N . PHE A 1 26 ? 1.068 -10.071 5.870 1.00 0.00 19 PHE A N 19
ATOM 26583 C CA . PHE A 1 26 ? 2.516 -9.907 5.921 1.00 0.00 19 PHE A CA 19
ATOM 26584 C C . PHE A 1 26 ? 3.209 -10.911 5.005 1.00 0.00 19 PHE A C 19
ATOM 26585 O O . PHE A 1 26 ? 4.305 -10.657 4.504 1.00 0.00 19 PHE A O 19
ATOM 26602 N N . SER A 1 27 ? 2.563 -12.052 4.790 1.00 0.00 20 SER A N 19
ATOM 26603 C CA . SER A 1 27 ? 3.119 -13.097 3.939 1.00 0.00 20 SER A CA 19
ATOM 26604 C C . SER A 1 27 ? 3.725 -12.500 2.672 1.00 0.00 20 SER A C 19
ATOM 26605 O O . SER A 1 27 ? 4.680 -13.040 2.113 1.00 0.00 20 SER A O 19
ATOM 26613 N N . LEU A 1 28 ? 3.162 -11.383 2.225 1.00 0.00 21 LEU A N 19
ATOM 26614 C CA . LEU A 1 28 ? 3.646 -10.711 1.023 1.00 0.00 21 LEU A CA 19
ATOM 26615 C C . LEU A 1 28 ? 4.876 -9.863 1.332 1.00 0.00 21 LEU A C 19
ATOM 26616 O O . LEU A 1 28 ? 5.355 -9.833 2.466 1.00 0.00 21 LEU A O 19
ATOM 26632 N N . THR A 1 29 ? 5.382 -9.173 0.315 1.00 0.00 22 THR A N 19
ATOM 26633 C CA . THR A 1 29 ? 6.555 -8.323 0.477 1.00 0.00 22 THR A CA 19
ATOM 26634 C C . THR A 1 29 ? 6.287 -6.912 -0.034 1.00 0.00 22 THR A C 19
ATOM 26635 O O . THR A 1 29 ? 5.350 -6.687 -0.799 1.00 0.00 22 THR A O 19
ATOM 26646 N N . ASN A 1 30 ? 7.117 -5.965 0.393 1.00 0.00 23 ASN A N 19
ATOM 26647 C CA . ASN A 1 30 ? 6.968 -4.575 -0.023 1.00 0.00 23 ASN A CA 19
ATOM 26648 C C . ASN A 1 30 ? 6.534 -4.487 -1.482 1.00 0.00 23 ASN A C 19
ATOM 26649 O O . ASN A 1 30 ? 5.594 -3.769 -1.818 1.00 0.00 23 ASN A O 19
ATOM 26660 N N . ASN A 1 31 ? 7.226 -5.224 -2.346 1.00 0.00 24 ASN A N 19
ATOM 26661 C CA . ASN A 1 31 ? 6.913 -5.229 -3.770 1.00 0.00 24 ASN A CA 19
ATOM 26662 C C . ASN A 1 31 ? 5.439 -5.550 -4.001 1.00 0.00 24 ASN A C 19
ATOM 26663 O O . ASN A 1 31 ? 4.730 -4.807 -4.680 1.00 0.00 24 ASN A O 19
ATOM 26674 N N . ASP A 1 32 ? 4.985 -6.661 -3.431 1.00 0.00 25 ASP A N 19
ATOM 26675 C CA . ASP A 1 32 ? 3.596 -7.080 -3.573 1.00 0.00 25 ASP A CA 19
ATOM 26676 C C . ASP A 1 32 ? 2.646 -5.932 -3.249 1.00 0.00 25 ASP A C 19
ATOM 26677 O O . ASP A 1 32 ? 1.855 -5.509 -4.093 1.00 0.00 25 ASP A O 19
ATOM 26686 N N . LEU A 1 33 ? 2.727 -5.432 -2.020 1.00 0.00 26 LEU A N 19
ATOM 26687 C CA . LEU A 1 33 ? 1.874 -4.333 -1.583 1.00 0.00 26 LEU A CA 19
ATOM 26688 C C . LEU A 1 33 ? 1.904 -3.187 -2.590 1.00 0.00 26 LEU A C 19
ATOM 26689 O O . LEU A 1 33 ? 0.859 -2.693 -3.014 1.00 0.00 26 LEU A O 19
ATOM 26705 N N . TYR A 1 34 ? 3.107 -2.770 -2.968 1.00 0.00 27 TYR A N 19
ATOM 26706 C CA . TYR A 1 34 ? 3.274 -1.682 -3.924 1.00 0.00 27 TYR A CA 19
ATOM 26707 C C . TYR A 1 34 ? 2.280 -1.812 -5.075 1.00 0.00 27 TYR A C 19
ATOM 26708 O O . TYR A 1 34 ? 1.485 -0.907 -5.328 1.00 0.00 27 TYR A O 19
ATOM 26726 N N . ARG A 1 35 ? 2.332 -2.945 -5.768 1.00 0.00 28 ARG A N 19
ATOM 26727 C CA . ARG A 1 35 ? 1.437 -3.194 -6.892 1.00 0.00 28 ARG A CA 19
ATOM 26728 C C . ARG A 1 35 ? -0.007 -3.330 -6.418 1.00 0.00 28 ARG A C 19
ATOM 26729 O O . ARG A 1 35 ? -0.913 -2.703 -6.968 1.00 0.00 28 ARG A O 19
ATOM 26750 N N . ILE A 1 36 ? -0.213 -4.154 -5.396 1.00 0.00 29 ILE A N 19
ATOM 26751 C CA . ILE A 1 36 ? -1.546 -4.372 -4.848 1.00 0.00 29 ILE A CA 19
ATOM 26752 C C . ILE A 1 36 ? -2.267 -3.049 -4.614 1.00 0.00 29 ILE A C 19
ATOM 26753 O O . ILE A 1 36 ? -3.488 -2.962 -4.751 1.00 0.00 29 ILE A O 19
ATOM 26769 N N . PHE A 1 37 ? -1.504 -2.020 -4.260 1.00 0.00 30 PHE A N 19
ATOM 26770 C CA . PHE A 1 37 ? -2.070 -0.700 -4.007 1.00 0.00 30 PHE A CA 19
ATOM 26771 C C . PHE A 1 37 ? -1.913 0.202 -5.227 1.00 0.00 30 PHE A C 19
ATOM 26772 O O . PHE A 1 37 ? -2.508 1.277 -5.299 1.00 0.00 30 PHE A O 19
ATOM 26789 N N . SER A 1 38 ? -1.107 -0.244 -6.186 1.00 0.00 31 SER A N 19
ATOM 26790 C CA . SER A 1 38 ? -0.868 0.524 -7.402 1.00 0.00 31 SER A CA 19
ATOM 26791 C C . SER A 1 38 ? -2.111 0.542 -8.287 1.00 0.00 31 SER A C 19
ATOM 26792 O O . SER A 1 38 ? -2.293 1.443 -9.105 1.00 0.00 31 SER A O 19
ATOM 26800 N N . LYS A 1 39 ? -2.965 -0.462 -8.116 1.00 0.00 32 LYS A N 19
ATOM 26801 C CA . LYS A 1 39 ? -4.193 -0.564 -8.897 1.00 0.00 32 LYS A CA 19
ATOM 26802 C C . LYS A 1 39 ? -5.073 0.665 -8.689 1.00 0.00 32 LYS A C 19
ATOM 26803 O O . LYS A 1 39 ? -5.918 0.984 -9.526 1.00 0.00 32 LYS A O 19
ATOM 26822 N N . TYR A 1 40 ? -4.869 1.351 -7.570 1.00 0.00 33 TYR A N 19
ATOM 26823 C CA . TYR A 1 40 ? -5.645 2.544 -7.252 1.00 0.00 33 TYR A CA 19
ATOM 26824 C C . TYR A 1 40 ? -4.858 3.809 -7.581 1.00 0.00 33 TYR A C 19
ATOM 26825 O O . TYR A 1 40 ? -5.356 4.703 -8.263 1.00 0.00 33 TYR A O 19
ATOM 26843 N N . GLY A 1 41 ? -3.624 3.875 -7.091 1.00 0.00 34 GLY A N 19
ATOM 26844 C CA . GLY A 1 41 ? -2.786 5.033 -7.343 1.00 0.00 34 GLY A CA 19
ATOM 26845 C C . GLY A 1 41 ? -1.309 4.696 -7.324 1.00 0.00 34 GLY A C 19
ATOM 26846 O O . GLY A 1 41 ? -0.880 3.791 -6.607 1.00 0.00 34 GLY A O 19
ATOM 26850 N N . LYS A 1 42 ? -0.527 5.423 -8.114 1.00 0.00 35 LYS A N 19
ATOM 26851 C CA . LYS A 1 42 ? 0.911 5.196 -8.187 1.00 0.00 35 LYS A CA 19
ATOM 26852 C C . LYS A 1 42 ? 1.544 5.270 -6.801 1.00 0.00 35 LYS A C 19
ATOM 26853 O O . LYS A 1 42 ? 1.324 6.225 -6.056 1.00 0.00 35 LYS A O 19
ATOM 26872 N N . VAL A 1 43 ? 2.333 4.255 -6.461 1.00 0.00 36 VAL A N 19
ATOM 26873 C CA . VAL A 1 43 ? 3.000 4.206 -5.165 1.00 0.00 36 VAL A CA 19
ATOM 26874 C C . VAL A 1 43 ? 4.456 4.641 -5.280 1.00 0.00 36 VAL A C 19
ATOM 26875 O O . VAL A 1 43 ? 5.155 4.268 -6.223 1.00 0.00 36 VAL A O 19
ATOM 26888 N N . VAL A 1 44 ? 4.909 5.433 -4.313 1.00 0.00 37 VAL A N 19
ATOM 26889 C CA . VAL A 1 44 ? 6.284 5.919 -4.304 1.00 0.00 37 VAL A CA 19
ATOM 26890 C C . VAL A 1 44 ? 7.132 5.151 -3.296 1.00 0.00 37 VAL A C 19
ATOM 26891 O O . VAL A 1 44 ? 8.280 4.802 -3.571 1.00 0.00 37 VAL A O 19
ATOM 26904 N N . LYS A 1 45 ? 6.558 4.891 -2.126 1.00 0.00 38 LYS A N 19
ATOM 26905 C CA . LYS A 1 45 ? 7.259 4.162 -1.075 1.00 0.00 38 LYS A CA 19
ATOM 26906 C C . LYS A 1 45 ? 6.289 3.307 -0.267 1.00 0.00 38 LYS A C 19
ATOM 26907 O O . LYS A 1 45 ? 5.125 3.668 -0.091 1.00 0.00 38 LYS A O 19
ATOM 26926 N N . VAL A 1 46 ? 6.776 2.172 0.225 1.00 0.00 39 VAL A N 19
ATOM 26927 C CA . VAL A 1 46 ? 5.952 1.267 1.018 1.00 0.00 39 VAL A CA 19
ATOM 26928 C C . VAL A 1 46 ? 6.470 1.163 2.448 1.00 0.00 39 VAL A C 19
ATOM 26929 O O . VAL A 1 46 ? 7.546 0.615 2.693 1.00 0.00 39 VAL A O 19
ATOM 26942 N N . THR A 1 47 ? 5.697 1.693 3.392 1.00 0.00 40 THR A N 19
ATOM 26943 C CA . THR A 1 47 ? 6.078 1.661 4.798 1.00 0.00 40 THR A CA 19
ATOM 26944 C C . THR A 1 47 ? 5.323 0.568 5.547 1.00 0.00 40 THR A C 19
ATOM 26945 O O . THR A 1 47 ? 4.150 0.312 5.274 1.00 0.00 40 THR A O 19
ATOM 26956 N N . ILE A 1 48 ? 6.003 -0.073 6.492 1.00 0.00 41 ILE A N 19
ATOM 26957 C CA . ILE A 1 48 ? 5.395 -1.136 7.281 1.00 0.00 41 ILE A CA 19
ATOM 26958 C C . ILE A 1 48 ? 5.706 -0.967 8.764 1.00 0.00 41 ILE A C 19
ATOM 26959 O O . ILE A 1 48 ? 6.818 -0.595 9.137 1.00 0.00 41 ILE A O 19
ATOM 26975 N N . MET A 1 49 ? 4.717 -1.246 9.607 1.00 0.00 42 MET A N 19
ATOM 26976 C CA . MET A 1 49 ? 4.887 -1.127 11.050 1.00 0.00 42 MET A CA 19
ATOM 26977 C C . MET A 1 49 ? 5.610 -2.346 11.614 1.00 0.00 42 MET A C 19
ATOM 26978 O O . MET A 1 49 ? 5.572 -3.429 11.030 1.00 0.00 42 MET A O 19
ATOM 26992 N N . LYS A 1 50 ? 6.269 -2.162 12.753 1.00 0.00 43 LYS A N 19
ATOM 26993 C CA . LYS A 1 50 ? 7.001 -3.247 13.398 1.00 0.00 43 LYS A CA 19
ATOM 26994 C C . LYS A 1 50 ? 7.069 -3.035 14.907 1.00 0.00 43 LYS A C 19
ATOM 26995 O O . LYS A 1 50 ? 7.643 -2.054 15.380 1.00 0.00 43 LYS A O 19
ATOM 27014 N N . ASP A 1 51 ? 6.482 -3.962 15.656 1.00 0.00 44 ASP A N 19
ATOM 27015 C CA . ASP A 1 51 ? 6.479 -3.878 17.112 1.00 0.00 44 ASP A CA 19
ATOM 27016 C C . ASP A 1 51 ? 7.903 -3.827 17.657 1.00 0.00 44 ASP A C 19
ATOM 27017 O O . ASP A 1 51 ? 8.871 -3.807 16.895 1.00 0.00 44 ASP A O 19
ATOM 27026 N N . LYS A 1 52 ? 8.025 -3.803 18.980 1.00 0.00 45 LYS A N 19
ATOM 27027 C CA . LYS A 1 52 ? 9.330 -3.754 19.628 1.00 0.00 45 LYS A CA 19
ATOM 27028 C C . LYS A 1 52 ? 9.646 -5.078 20.316 1.00 0.00 45 LYS A C 19
ATOM 27029 O O . LYS A 1 52 ? 10.785 -5.326 20.712 1.00 0.00 45 LYS A O 19
ATOM 27048 N N . ASP A 1 53 ? 8.632 -5.925 20.454 1.00 0.00 46 ASP A N 19
ATOM 27049 C CA . ASP A 1 53 ? 8.803 -7.225 21.092 1.00 0.00 46 ASP A CA 19
ATOM 27050 C C . ASP A 1 53 ? 8.829 -8.341 20.053 1.00 0.00 46 ASP A C 19
ATOM 27051 O O . ASP A 1 53 ? 9.884 -8.899 19.750 1.00 0.00 46 ASP A O 19
ATOM 27060 N N . THR A 1 54 ? 7.659 -8.664 19.509 1.00 0.00 47 THR A N 19
ATOM 27061 C CA . THR A 1 54 ? 7.547 -9.715 18.505 1.00 0.00 47 THR A CA 19
ATOM 27062 C C . THR A 1 54 ? 8.310 -9.348 17.237 1.00 0.00 47 THR A C 19
ATOM 27063 O O . THR A 1 54 ? 8.722 -10.222 16.474 1.00 0.00 47 THR A O 19
ATOM 27074 N N . ARG A 1 55 ? 8.495 -8.050 17.018 1.00 0.00 48 ARG A N 19
ATOM 27075 C CA . ARG A 1 55 ? 9.208 -7.568 15.842 1.00 0.00 48 ARG A CA 19
ATOM 27076 C C . ARG A 1 55 ? 8.522 -8.035 14.561 1.00 0.00 48 ARG A C 19
ATOM 27077 O O . ARG A 1 55 ? 9.180 -8.328 13.562 1.00 0.00 48 ARG A O 19
ATOM 27098 N N . LYS A 1 56 ? 7.196 -8.102 14.597 1.00 0.00 49 LYS A N 19
ATOM 27099 C CA . LYS A 1 56 ? 6.419 -8.532 13.441 1.00 0.00 49 LYS A CA 19
ATOM 27100 C C . LYS A 1 56 ? 5.625 -7.368 12.855 1.00 0.00 49 LYS A C 19
ATOM 27101 O O . LYS A 1 56 ? 5.388 -6.365 13.529 1.00 0.00 49 LYS A O 19
ATOM 27120 N N . SER A 1 57 ? 5.216 -7.509 11.599 1.00 0.00 50 SER A N 19
ATOM 27121 C CA . SER A 1 57 ? 4.451 -6.469 10.922 1.00 0.00 50 SER A CA 19
ATOM 27122 C C . SER A 1 57 ? 3.055 -6.342 11.525 1.00 0.00 50 SER A C 19
ATOM 27123 O O . SER A 1 57 ? 2.501 -5.246 11.614 1.00 0.00 50 SER A O 19
ATOM 2713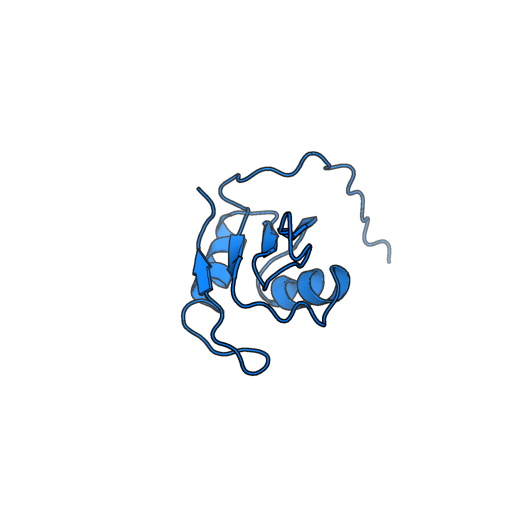1 N N . LYS A 1 58 ? 2.492 -7.472 11.939 1.00 0.00 51 LYS A N 19
ATOM 27132 C CA . LYS A 1 58 ? 1.161 -7.490 12.535 1.00 0.00 51 LYS A CA 19
ATOM 27133 C C . LYS A 1 58 ? 0.119 -6.957 11.557 1.00 0.00 51 LYS A C 19
ATOM 27134 O O . LYS A 1 58 ? -0.933 -6.465 11.963 1.00 0.00 51 LYS A O 19
ATOM 27153 N N . GLY A 1 59 ? 0.419 -7.059 10.266 1.00 0.00 52 GLY A N 19
ATOM 27154 C CA . GLY A 1 59 ? -0.503 -6.583 9.251 1.00 0.00 52 GLY A CA 19
ATOM 27155 C C . GLY A 1 59 ? -0.454 -5.078 9.082 1.00 0.00 52 GLY A C 19
ATOM 27156 O O . GLY A 1 59 ? -0.556 -4.567 7.967 1.00 0.00 52 GLY A O 19
ATOM 27160 N N . VAL A 1 60 ? -0.299 -4.364 10.193 1.00 0.00 53 VAL A N 19
ATOM 27161 C CA . VAL A 1 60 ? -0.238 -2.908 10.164 1.00 0.00 53 VAL A CA 19
ATOM 27162 C C . VAL A 1 60 ? 0.855 -2.423 9.219 1.00 0.00 53 VAL A C 19
ATOM 27163 O O . VAL A 1 60 ? 2.042 -2.643 9.461 1.00 0.00 53 VAL A O 19
ATOM 27176 N N . ALA A 1 61 ? 0.447 -1.761 8.141 1.00 0.00 54 ALA A N 19
ATOM 27177 C CA . ALA A 1 61 ? 1.392 -1.242 7.160 1.00 0.00 54 ALA A CA 19
ATOM 27178 C C . ALA A 1 61 ? 0.907 0.081 6.577 1.00 0.00 54 ALA A C 19
ATOM 27179 O O . ALA A 1 61 ? -0.291 0.283 6.382 1.00 0.00 54 ALA A O 19
ATOM 27186 N N . PHE A 1 62 ? 1.846 0.981 6.303 1.00 0.00 55 PHE A N 19
ATOM 27187 C CA . PHE A 1 62 ? 1.514 2.286 5.745 1.00 0.00 55 PHE A CA 19
ATOM 27188 C C . PHE A 1 62 ? 1.950 2.380 4.285 1.00 0.00 55 PHE A C 19
ATOM 27189 O O . PHE A 1 62 ? 3.107 2.119 3.954 1.00 0.00 55 PHE A O 19
ATOM 27206 N N . ILE A 1 63 ? 1.015 2.754 3.418 1.00 0.00 56 ILE A N 19
ATOM 27207 C CA . ILE A 1 63 ? 1.302 2.882 1.995 1.00 0.00 56 ILE A CA 19
ATOM 27208 C C . ILE A 1 63 ? 1.362 4.348 1.576 1.00 0.00 56 ILE A C 19
ATOM 27209 O O . ILE A 1 63 ? 0.387 5.086 1.722 1.00 0.00 56 ILE A O 19
ATOM 27225 N N . LEU A 1 64 ? 2.510 4.762 1.053 1.00 0.00 57 LEU A N 19
ATOM 27226 C CA . LEU A 1 64 ? 2.697 6.139 0.611 1.00 0.00 57 LEU A CA 19
ATOM 27227 C C . LEU A 1 64 ? 2.288 6.302 -0.849 1.00 0.00 57 LEU A C 19
ATOM 27228 O O . LEU A 1 64 ? 2.804 5.615 -1.731 1.00 0.00 57 LEU A O 19
ATOM 27244 N N . PHE A 1 65 ? 1.358 7.218 -1.099 1.00 0.00 58 PHE A N 19
ATOM 27245 C CA . PHE A 1 65 ? 0.880 7.473 -2.453 1.00 0.00 58 PHE A CA 19
ATOM 27246 C C . PHE A 1 65 ? 1.457 8.777 -2.997 1.00 0.00 58 PHE A C 19
ATOM 27247 O O . PHE A 1 65 ? 1.866 9.654 -2.235 1.00 0.00 58 PHE A O 19
ATOM 27264 N N . LEU A 1 66 ? 1.486 8.898 -4.320 1.00 0.00 59 LEU A N 19
ATOM 27265 C CA . LEU A 1 66 ? 2.013 10.094 -4.967 1.00 0.00 59 LEU A CA 19
ATOM 27266 C C . LEU A 1 66 ? 1.074 11.279 -4.768 1.00 0.00 59 LEU A C 19
ATOM 27267 O O . LEU A 1 66 ? 1.490 12.343 -4.310 1.00 0.00 59 LEU A O 19
ATOM 27283 N N . ASP A 1 67 ? -0.194 11.087 -5.115 1.00 0.00 60 ASP A N 19
ATOM 27284 C CA . ASP A 1 67 ? -1.194 12.139 -4.971 1.00 0.00 60 ASP A CA 19
ATOM 27285 C C . ASP A 1 67 ? -2.258 11.743 -3.953 1.00 0.00 60 ASP A C 19
ATOM 27286 O O . ASP A 1 67 ? -2.773 10.624 -3.980 1.00 0.00 60 ASP A O 19
ATOM 27295 N N . LYS A 1 68 ? -2.584 12.665 -3.054 1.00 0.00 61 LYS A N 19
ATOM 27296 C CA . LYS A 1 68 ? -3.587 12.413 -2.026 1.00 0.00 61 LYS A CA 19
ATOM 27297 C C . LYS A 1 68 ? -4.900 11.950 -2.649 1.00 0.00 61 LYS A C 19
ATOM 27298 O O . LYS A 1 68 ? -5.530 11.010 -2.165 1.00 0.00 61 LYS A O 19
ATOM 27317 N N . ASP A 1 69 ? -5.306 12.615 -3.725 1.00 0.00 62 ASP A N 19
ATOM 27318 C CA . ASP A 1 69 ? -6.542 12.270 -4.416 1.00 0.00 62 ASP A CA 19
ATOM 27319 C C . ASP A 1 69 ? -6.628 10.766 -4.657 1.00 0.00 62 ASP A C 19
ATOM 27320 O O . ASP A 1 69 ? -7.694 10.165 -4.521 1.00 0.00 62 ASP A O 19
ATOM 27329 N N . SER A 1 70 ? -5.500 10.164 -5.018 1.00 0.00 63 SER A N 19
ATOM 27330 C CA . SER A 1 70 ? -5.448 8.731 -5.283 1.00 0.00 63 SER A CA 19
ATOM 27331 C C . SER A 1 70 ? -5.635 7.934 -3.996 1.00 0.00 63 SER A C 19
ATOM 27332 O O . SER A 1 70 ? -6.423 6.990 -3.947 1.00 0.00 63 SER A O 19
ATOM 27340 N N . ALA A 1 71 ? -4.903 8.320 -2.956 1.00 0.00 64 ALA A N 19
ATOM 27341 C CA . ALA A 1 71 ? -4.988 7.643 -1.668 1.00 0.00 64 ALA A CA 19
ATOM 27342 C C . ALA A 1 71 ? -6.439 7.488 -1.225 1.00 0.00 64 ALA A C 19
ATOM 27343 O O . ALA A 1 71 ? -6.879 6.389 -0.888 1.00 0.00 64 ALA A O 19
ATOM 27350 N N . GLN A 1 72 ? -7.175 8.594 -1.227 1.00 0.00 65 GLN A N 19
ATOM 27351 C CA . GLN A 1 72 ? -8.576 8.579 -0.823 1.00 0.00 65 GLN A CA 19
ATOM 27352 C C . GLN A 1 72 ? -9.311 7.399 -1.450 1.00 0.00 65 GLN A C 19
ATOM 27353 O O . GLN A 1 72 ? -9.742 6.482 -0.752 1.00 0.00 65 GLN A O 19
ATOM 27367 N N . ASN A 1 73 ? -9.451 7.429 -2.772 1.00 0.00 66 ASN A N 19
ATOM 27368 C CA . ASN A 1 73 ? -10.134 6.362 -3.493 1.00 0.00 66 ASN A CA 19
ATOM 27369 C C . ASN A 1 73 ? -9.772 4.997 -2.916 1.00 0.00 66 ASN A C 19
ATOM 27370 O O . ASN A 1 73 ? -10.647 4.231 -2.510 1.00 0.00 66 ASN A O 19
ATOM 27381 N N . CYS A 1 74 ? -8.478 4.699 -2.882 1.00 0.00 67 CYS A N 19
ATOM 27382 C CA . CYS A 1 74 ? -7.999 3.426 -2.355 1.00 0.00 67 CYS A CA 19
ATOM 27383 C C . CYS A 1 74 ? -8.468 3.222 -0.918 1.00 0.00 67 CYS A C 19
ATOM 27384 O O . CYS A 1 74 ? -8.823 2.112 -0.520 1.00 0.00 67 CYS A O 19
ATOM 27392 N N . THR A 1 75 ? -8.467 4.301 -0.141 1.00 0.00 68 THR A N 19
ATOM 27393 C CA . THR A 1 75 ? -8.889 4.241 1.252 1.00 0.00 68 THR A CA 19
ATOM 27394 C C . THR A 1 75 ? -10.383 3.960 1.362 1.00 0.00 68 THR A C 19
ATOM 27395 O O . THR A 1 75 ? -10.918 3.813 2.461 1.00 0.00 68 THR A O 19
ATOM 27406 N N . ARG A 1 76 ? -11.053 3.886 0.216 1.00 0.00 69 ARG A N 19
ATOM 27407 C CA . ARG A 1 76 ? -12.487 3.623 0.185 1.00 0.00 69 ARG A CA 19
ATOM 27408 C C . ARG A 1 76 ? -12.786 2.335 -0.575 1.00 0.00 69 ARG A C 19
ATOM 27409 O O . ARG A 1 76 ? -13.822 1.705 -0.364 1.00 0.00 69 ARG A O 19
ATOM 27430 N N . ALA A 1 77 ? -11.873 1.949 -1.460 1.00 0.00 70 ALA A N 19
ATOM 27431 C CA . ALA A 1 77 ? -12.039 0.735 -2.250 1.00 0.00 70 ALA A CA 19
ATOM 27432 C C . ALA A 1 77 ? -11.720 -0.505 -1.423 1.00 0.00 70 ALA A C 19
ATOM 27433 O O . ALA A 1 77 ? -12.432 -1.508 -1.493 1.00 0.00 70 ALA A O 19
ATOM 27440 N N . ILE A 1 78 ? -10.648 -0.431 -0.642 1.00 0.00 71 ILE A N 19
ATOM 27441 C CA . ILE A 1 78 ? -10.237 -1.549 0.198 1.00 0.00 71 ILE A CA 19
ATOM 27442 C C . ILE A 1 78 ? -10.803 -1.415 1.608 1.00 0.00 71 ILE A C 19
ATOM 27443 O O . ILE A 1 78 ? -10.998 -2.408 2.306 1.00 0.00 71 ILE A O 19
ATOM 27459 N N . ASN A 1 79 ? -11.066 -0.178 2.018 1.00 0.00 72 ASN A N 19
ATOM 27460 C CA . ASN A 1 79 ? -11.612 0.087 3.345 1.00 0.00 72 ASN A CA 19
ATOM 27461 C C . ASN A 1 79 ? -12.868 -0.744 3.592 1.00 0.00 72 ASN A C 19
ATOM 27462 O O . ASN A 1 79 ? -13.835 -0.665 2.836 1.00 0.00 72 ASN A O 19
ATOM 27473 N N . ASN A 1 80 ? -12.844 -1.539 4.657 1.00 0.00 73 ASN A N 19
ATOM 27474 C CA . ASN A 1 80 ? -13.981 -2.384 5.004 1.00 0.00 73 ASN A CA 19
ATOM 27475 C C . ASN A 1 80 ? -14.191 -3.471 3.955 1.00 0.00 73 ASN A C 19
ATOM 27476 O O . ASN A 1 80 ? -15.281 -3.610 3.398 1.00 0.00 73 ASN A O 19
ATOM 27487 N N . LYS A 1 81 ? -13.142 -4.241 3.690 1.00 0.00 74 LYS A N 19
ATOM 27488 C CA . LYS A 1 81 ? -13.210 -5.318 2.709 1.00 0.00 74 LYS A CA 19
ATOM 27489 C C . LYS A 1 81 ? -12.305 -6.478 3.110 1.00 0.00 74 LYS A C 19
ATOM 27490 O O . LYS A 1 81 ? -11.143 -6.278 3.461 1.00 0.00 74 LYS A O 19
ATOM 27509 N N . GLN A 1 82 ? -12.846 -7.691 3.055 1.00 0.00 75 GLN A N 19
ATOM 27510 C CA . GLN A 1 82 ? -12.086 -8.883 3.413 1.00 0.00 75 GLN A CA 19
ATOM 27511 C C . GLN A 1 82 ? -11.127 -9.273 2.294 1.00 0.00 75 GLN A C 19
ATOM 27512 O O . GLN A 1 82 ? -11.552 -9.670 1.208 1.00 0.00 75 GLN A O 19
ATOM 27526 N N . LEU A 1 83 ? -9.832 -9.158 2.564 1.00 0.00 76 LEU A N 19
ATOM 27527 C CA . LEU A 1 83 ? -8.811 -9.499 1.579 1.00 0.00 76 LEU A CA 19
ATOM 27528 C C . LEU A 1 83 ? -7.863 -10.563 2.123 1.00 0.00 76 LEU A C 19
ATOM 27529 O O . LEU A 1 83 ? -7.520 -10.558 3.305 1.00 0.00 76 LEU A O 19
ATOM 27545 N N . PHE A 1 84 ? -7.442 -11.474 1.251 1.00 0.00 77 PHE A N 19
ATOM 27546 C CA . PHE A 1 84 ? -6.533 -12.544 1.644 1.00 0.00 77 PHE A CA 19
ATOM 27547 C C . PHE A 1 84 ? -7.032 -13.249 2.901 1.00 0.00 77 PHE A C 19
ATOM 27548 O O . PHE A 1 84 ? -6.250 -13.822 3.657 1.00 0.00 77 PHE A O 19
ATOM 27565 N N . GLY A 1 85 ? -8.344 -13.201 3.118 1.00 0.00 78 GLY A N 19
ATOM 27566 C CA . GLY A 1 85 ? -8.926 -13.838 4.285 1.00 0.00 78 GLY A CA 19
ATOM 27567 C C . GLY A 1 85 ? -8.603 -13.101 5.569 1.00 0.00 78 GLY A C 19
ATOM 27568 O O . GLY A 1 85 ? -8.253 -13.718 6.575 1.00 0.00 78 GLY A O 19
ATOM 27572 N N . ARG A 1 86 ? -8.719 -11.777 5.536 1.00 0.00 79 ARG A N 19
ATOM 27573 C CA . ARG A 1 86 ? -8.434 -10.955 6.705 1.00 0.00 79 ARG A CA 19
ATOM 27574 C C . ARG A 1 86 ? -8.947 -9.532 6.508 1.00 0.00 79 ARG A C 19
ATOM 27575 O O . ARG A 1 86 ? -8.380 -8.758 5.737 1.00 0.00 79 ARG A O 19
ATOM 27596 N N . VAL A 1 87 ? -10.024 -9.194 7.210 1.00 0.00 80 VAL A N 19
ATOM 27597 C CA . VAL A 1 87 ? -10.613 -7.864 7.113 1.00 0.00 80 VAL A CA 19
ATOM 27598 C C . VAL A 1 87 ? -9.545 -6.781 7.210 1.00 0.00 80 VAL A C 19
ATOM 27599 O O . VAL A 1 87 ? -8.985 -6.542 8.281 1.00 0.00 80 VAL A O 19
ATOM 27612 N N . ILE A 1 88 ? -9.268 -6.127 6.087 1.00 0.00 81 ILE A N 19
ATOM 27613 C CA . ILE A 1 88 ? -8.268 -5.068 6.047 1.00 0.00 81 ILE A CA 19
ATOM 27614 C C . ILE A 1 88 ? -8.896 -3.708 6.334 1.00 0.00 81 ILE A C 19
ATOM 27615 O O . ILE A 1 88 ? -9.889 -3.327 5.714 1.00 0.00 81 ILE A O 19
ATOM 27631 N N . LYS A 1 89 ? -8.308 -2.978 7.275 1.00 0.00 82 LYS A N 19
ATOM 27632 C CA . LYS A 1 89 ? -8.806 -1.658 7.643 1.00 0.00 82 LYS A CA 19
ATOM 27633 C C . LYS A 1 89 ? -8.000 -0.561 6.956 1.00 0.00 82 LYS A C 19
ATOM 27634 O O . LYS A 1 89 ? -6.785 -0.469 7.129 1.00 0.00 82 LYS A O 19
ATOM 27653 N N . ALA A 1 90 ? -8.684 0.270 6.177 1.00 0.00 83 ALA A N 19
ATOM 27654 C CA . ALA A 1 90 ? -8.032 1.363 5.466 1.00 0.00 83 ALA A CA 19
ATOM 27655 C C . ALA A 1 90 ? -8.551 2.715 5.943 1.00 0.00 83 ALA A C 19
ATOM 27656 O O . ALA A 1 90 ? -9.758 2.911 6.090 1.00 0.00 83 ALA A O 19
ATOM 27663 N N . SER A 1 91 ? -7.633 3.645 6.184 1.00 0.00 84 SER A N 19
ATOM 27664 C CA . SER A 1 91 ? -7.998 4.978 6.650 1.00 0.00 84 SER A CA 19
ATOM 27665 C C . SER A 1 91 ? -6.829 5.946 6.495 1.00 0.00 84 SER A C 19
ATOM 27666 O O . SER A 1 91 ? -5.683 5.606 6.791 1.00 0.00 84 SER A O 19
ATOM 27674 N N . ILE A 1 92 ? -7.128 7.155 6.030 1.00 0.00 85 ILE A N 19
ATOM 27675 C CA . ILE A 1 92 ? -6.103 8.173 5.837 1.00 0.00 85 ILE A CA 19
ATOM 27676 C C . ILE A 1 92 ? -5.207 8.291 7.065 1.00 0.00 85 ILE A C 19
ATOM 27677 O O . ILE A 1 92 ? -5.682 8.242 8.200 1.00 0.00 85 ILE A O 19
ATOM 27693 N N . ALA A 1 93 ? -3.908 8.448 6.831 1.00 0.00 86 ALA A N 19
ATOM 27694 C CA . ALA A 1 93 ? -2.946 8.577 7.918 1.00 0.00 86 ALA A CA 19
ATOM 27695 C C . ALA A 1 93 ? -2.193 9.900 7.830 1.00 0.00 86 ALA A C 19
ATOM 27696 O O . ALA A 1 93 ? -0.975 9.922 7.651 1.00 0.00 86 ALA A O 19
ATOM 27703 N N . ILE A 1 94 ? -2.925 11.002 7.957 1.00 0.00 87 ILE A N 19
ATOM 27704 C CA . ILE A 1 94 ? -2.326 12.329 7.893 1.00 0.00 87 ILE A CA 19
ATOM 27705 C C . ILE A 1 94 ? -1.065 12.405 8.748 1.00 0.00 87 ILE A C 19
ATOM 27706 O O . ILE A 1 94 ? -0.423 13.451 8.834 1.00 0.00 87 ILE A O 19
ATOM 27722 N N . GLY A 1 1 ? -16.413 12.625 9.401 1.00 0.00 -6 GLY A N 20
ATOM 27723 C CA . GLY A 1 1 ? -16.251 11.525 10.334 1.00 0.00 -6 GLY A CA 20
ATOM 27724 C C . GLY A 1 1 ? -16.335 11.973 11.779 1.00 0.00 -6 GLY A C 20
ATOM 27725 O O . GLY A 1 1 ? -17.255 12.697 12.159 1.00 0.00 -6 GLY A O 20
ATOM 27729 N N . SER A 1 2 ? -15.374 11.541 12.588 1.00 0.00 -5 SER A N 20
ATOM 27730 C CA . SER A 1 2 ? -15.346 11.898 14.002 1.00 0.00 -5 SER A CA 20
ATOM 27731 C C . SER A 1 2 ? -14.054 12.629 14.352 1.00 0.00 -5 SER A C 20
ATOM 27732 O O . SER A 1 2 ? -13.139 12.722 13.535 1.00 0.00 -5 SER A O 20
ATOM 27740 N N . SER A 1 3 ? -13.988 13.148 15.575 1.00 0.00 -4 SER A N 20
ATOM 27741 C CA . SER A 1 3 ? -12.810 13.875 16.034 1.00 0.00 -4 SER A CA 20
ATOM 27742 C C . SER A 1 3 ? -11.933 12.989 16.913 1.00 0.00 -4 SER A C 20
ATOM 27743 O O . SER A 1 3 ? -12.187 12.835 18.107 1.00 0.00 -4 SER A O 20
ATOM 27751 N N . GLY A 1 4 ? -10.899 12.407 16.312 1.00 0.00 -3 GLY A N 20
ATOM 27752 C CA . GLY A 1 4 ? -10.000 11.543 17.055 1.00 0.00 -3 GLY A CA 20
ATOM 27753 C C . GLY A 1 4 ? -8.783 12.283 17.575 1.00 0.00 -3 GLY A C 20
ATOM 27754 O O . GLY A 1 4 ? -8.097 12.971 16.820 1.00 0.00 -3 GLY A O 20
ATOM 27758 N N . SER A 1 5 ? -8.516 12.143 18.869 1.00 0.00 -2 SER A N 20
ATOM 27759 C CA . SER A 1 5 ? -7.377 12.808 19.491 1.00 0.00 -2 SER A CA 20
ATOM 27760 C C . SER A 1 5 ? -6.076 12.425 18.791 1.00 0.00 -2 SER A C 20
ATOM 27761 O O . SER A 1 5 ? -6.073 11.620 17.861 1.00 0.00 -2 SER A O 20
ATOM 27769 N N . SER A 1 6 ? -4.972 13.009 19.247 1.00 0.00 -1 SER A N 20
ATOM 27770 C CA . SER A 1 6 ? -3.665 12.733 18.663 1.00 0.00 -1 SER A CA 20
ATOM 27771 C C . SER A 1 6 ? -2.793 11.942 19.633 1.00 0.00 -1 SER A C 20
ATOM 27772 O O . SER A 1 6 ? -2.301 12.480 20.624 1.00 0.00 -1 SER A O 20
ATOM 27780 N N . GLY A 1 7 ? -2.607 10.658 19.340 1.00 0.00 0 GLY A N 20
ATOM 27781 C CA . GLY A 1 7 ? -1.794 9.812 20.195 1.00 0.00 0 GLY A CA 20
ATOM 27782 C C . GLY A 1 7 ? -0.751 9.035 19.418 1.00 0.00 0 GLY A C 20
ATOM 27783 O O . GLY A 1 7 ? 0.392 8.907 19.857 1.00 0.00 0 GLY A O 20
ATOM 27787 N N . MET A 1 8 ? -1.144 8.513 18.260 1.00 0.00 1 MET A N 20
ATOM 27788 C CA . MET A 1 8 ? -0.233 7.743 17.421 1.00 0.00 1 MET A CA 20
ATOM 27789 C C . MET A 1 8 ? -0.107 8.371 16.037 1.00 0.00 1 MET A C 20
ATOM 27790 O O . MET A 1 8 ? -1.077 8.429 15.280 1.00 0.00 1 MET A O 20
ATOM 27804 N N . SER A 1 9 ? 1.093 8.841 15.712 1.00 0.00 2 SER A N 20
ATOM 27805 C CA . SER A 1 9 ? 1.344 9.469 14.420 1.00 0.00 2 SER A CA 20
ATOM 27806 C C . SER A 1 9 ? 1.681 8.422 13.363 1.00 0.00 2 SER A C 20
ATOM 27807 O O . SER A 1 9 ? 1.144 8.445 12.256 1.00 0.00 2 SER A O 20
ATOM 27815 N N . GLY A 1 10 ? 2.575 7.502 13.714 1.00 0.00 3 GLY A N 20
ATOM 27816 C CA . GLY A 1 10 ? 2.969 6.459 12.786 1.00 0.00 3 GLY A CA 20
ATOM 27817 C C . GLY A 1 10 ? 4.375 6.657 12.254 1.00 0.00 3 GLY A C 20
ATOM 27818 O O . GLY A 1 10 ? 5.275 7.055 12.991 1.00 0.00 3 GLY A O 20
ATOM 27822 N N . GLY A 1 11 ? 4.564 6.376 10.968 1.00 0.00 4 GLY A N 20
ATOM 27823 C CA . GLY A 1 11 ? 5.873 6.531 10.360 1.00 0.00 4 GLY A CA 20
ATOM 27824 C C . GLY A 1 11 ? 6.313 7.980 10.290 1.00 0.00 4 GLY A C 20
ATOM 27825 O O . GLY A 1 11 ? 6.051 8.760 11.206 1.00 0.00 4 GLY A O 20
ATOM 27829 N N . LEU A 1 12 ? 6.984 8.340 9.202 1.00 0.00 5 LEU A N 20
ATOM 27830 C CA . LEU A 1 12 ? 7.464 9.706 9.017 1.00 0.00 5 LEU A CA 20
ATOM 27831 C C . LEU A 1 12 ? 6.730 10.389 7.867 1.00 0.00 5 LEU A C 20
ATOM 27832 O O . LEU A 1 12 ? 6.353 9.745 6.888 1.00 0.00 5 LEU A O 20
ATOM 27848 N N . ALA A 1 13 ? 6.534 11.697 7.992 1.00 0.00 6 ALA A N 20
ATOM 27849 C CA . ALA A 1 13 ? 5.850 12.469 6.961 1.00 0.00 6 ALA A CA 20
ATOM 27850 C C . ALA A 1 13 ? 4.404 12.012 6.802 1.00 0.00 6 ALA A C 20
ATOM 27851 O O . ALA A 1 13 ? 3.937 11.720 5.701 1.00 0.00 6 ALA A O 20
ATOM 27858 N N . PRO A 1 14 ? 3.676 11.947 7.927 1.00 0.00 7 PRO A N 20
ATOM 27859 C CA . PRO A 1 14 ? 2.272 11.525 7.938 1.00 0.00 7 PRO A CA 20
ATOM 27860 C C . PRO A 1 14 ? 1.353 12.553 7.287 1.00 0.00 7 PRO A C 20
ATOM 27861 O O . PRO A 1 14 ? 1.318 13.714 7.694 1.00 0.00 7 PRO A O 20
ATOM 27872 N N . SER A 1 15 ? 0.611 12.119 6.273 1.00 0.00 8 SER A N 20
ATOM 27873 C CA . SER A 1 15 ? -0.306 13.003 5.563 1.00 0.00 8 SER A CA 20
ATOM 27874 C C . SER A 1 15 ? -1.314 12.198 4.748 1.00 0.00 8 SER A C 20
ATOM 27875 O O . SER A 1 15 ? -1.238 10.971 4.680 1.00 0.00 8 SER A O 20
ATOM 27883 N N . LYS A 1 16 ? -2.260 12.899 4.131 1.00 0.00 9 LYS A N 20
ATOM 27884 C CA . LYS A 1 16 ? -3.284 12.253 3.319 1.00 0.00 9 LYS A CA 20
ATOM 27885 C C . LYS A 1 16 ? -2.667 11.209 2.394 1.00 0.00 9 LYS A C 20
ATOM 27886 O O . LYS A 1 16 ? -3.062 10.043 2.407 1.00 0.00 9 LYS A O 20
ATOM 27905 N N . SER A 1 17 ? -1.696 11.635 1.593 1.00 0.00 10 SER A N 20
ATOM 27906 C CA . SER A 1 17 ? -1.026 10.737 0.660 1.00 0.00 10 SER A CA 20
ATOM 27907 C C . SER A 1 17 ? -0.908 9.334 1.246 1.00 0.00 10 SER A C 20
ATOM 27908 O O . SER A 1 17 ? -1.378 8.360 0.657 1.00 0.00 10 SER A O 20
ATOM 27916 N N . THR A 1 18 ? -0.274 9.237 2.411 1.00 0.00 11 THR A N 20
ATOM 27917 C CA . THR A 1 18 ? -0.092 7.954 3.078 1.00 0.00 11 THR A CA 20
ATOM 27918 C C . THR A 1 18 ? -1.434 7.324 3.434 1.00 0.00 11 THR A C 20
ATOM 27919 O O . THR A 1 18 ? -2.336 8.000 3.929 1.00 0.00 11 THR A O 20
ATOM 27930 N N . VAL A 1 19 ? -1.558 6.025 3.180 1.00 0.00 12 VAL A N 20
ATOM 27931 C CA . VAL A 1 19 ? -2.790 5.303 3.477 1.00 0.00 12 VAL A CA 20
ATOM 27932 C C . VAL A 1 19 ? -2.581 4.300 4.605 1.00 0.00 12 VAL A C 20
ATOM 27933 O O . VAL A 1 19 ? -1.782 3.371 4.484 1.00 0.00 12 VAL A O 20
ATOM 27946 N N . TYR A 1 20 ? -3.305 4.492 5.702 1.00 0.00 13 TYR A N 20
ATOM 27947 C CA . TYR A 1 20 ? -3.197 3.605 6.854 1.00 0.00 13 TYR A CA 20
ATOM 27948 C C . TYR A 1 20 ? -3.915 2.284 6.593 1.00 0.00 13 TYR A C 20
ATOM 27949 O O . TYR A 1 20 ? -5.143 2.210 6.647 1.00 0.00 13 TYR A O 20
ATOM 27967 N N . VAL A 1 21 ? -3.140 1.242 6.309 1.00 0.00 14 VAL A N 20
ATOM 27968 C CA . VAL A 1 21 ? -3.699 -0.077 6.041 1.00 0.00 14 VAL A CA 20
ATOM 27969 C C . VAL A 1 21 ? -3.319 -1.068 7.136 1.00 0.00 14 VAL A C 20
ATOM 27970 O O . VAL A 1 21 ? -2.164 -1.131 7.556 1.00 0.00 14 VAL A O 20
ATOM 27983 N N . SER A 1 22 ? -4.300 -1.841 7.593 1.00 0.00 15 SER A N 20
ATOM 27984 C CA . SER A 1 22 ? -4.069 -2.827 8.642 1.00 0.00 15 SER A CA 20
ATOM 27985 C C . SER A 1 22 ? -4.634 -4.187 8.243 1.00 0.00 15 SER A C 20
ATOM 27986 O O . SER A 1 22 ? -5.405 -4.295 7.290 1.00 0.00 15 SER A O 20
ATOM 27994 N N . ASN A 1 23 ? -4.245 -5.222 8.979 1.00 0.00 16 ASN A N 20
ATOM 27995 C CA . ASN A 1 23 ? -4.711 -6.576 8.703 1.00 0.00 16 ASN A CA 20
ATOM 27996 C C . ASN A 1 23 ? -4.225 -7.050 7.337 1.00 0.00 16 ASN A C 20
ATOM 27997 O O . ASN A 1 23 ? -4.948 -7.734 6.611 1.00 0.00 16 ASN A O 20
ATOM 28008 N N . LEU A 1 24 ? -2.995 -6.684 6.993 1.00 0.00 17 LEU A N 20
ATOM 28009 C CA . LEU A 1 24 ? -2.411 -7.072 5.714 1.00 0.00 17 LEU A CA 20
ATOM 28010 C C . LEU A 1 24 ? -1.611 -8.364 5.851 1.00 0.00 17 LEU A C 20
ATOM 28011 O O . LEU A 1 24 ? -0.958 -8.614 6.864 1.00 0.00 17 LEU A O 20
ATOM 28027 N N . PRO A 1 25 ? -1.660 -9.204 4.806 1.00 0.00 18 PRO A N 20
ATOM 28028 C CA . PRO A 1 25 ? -0.943 -10.483 4.785 1.00 0.00 18 PRO A CA 20
ATOM 28029 C C . PRO A 1 25 ? 0.567 -10.300 4.692 1.00 0.00 18 PRO A C 20
ATOM 28030 O O . PRO A 1 25 ? 1.151 -10.409 3.613 1.00 0.00 18 PRO A O 20
ATOM 28041 N N . PHE A 1 26 ? 1.196 -10.020 5.829 1.00 0.00 19 PHE A N 20
ATOM 28042 C CA . PHE A 1 26 ? 2.640 -9.821 5.875 1.00 0.00 19 PHE A CA 20
ATOM 28043 C C . PHE A 1 26 ? 3.355 -10.809 4.958 1.00 0.00 19 PHE A C 20
ATOM 28044 O O . PHE A 1 26 ? 4.413 -10.507 4.407 1.00 0.00 19 PHE A O 20
ATOM 28061 N N . SER A 1 27 ? 2.769 -11.992 4.801 1.00 0.00 20 SER A N 20
ATOM 28062 C CA . SER A 1 27 ? 3.351 -13.027 3.955 1.00 0.00 20 SER A CA 20
ATOM 28063 C C . SER A 1 27 ? 3.962 -12.419 2.696 1.00 0.00 20 SER A C 20
ATOM 28064 O O . SER A 1 27 ? 5.016 -12.854 2.231 1.00 0.00 20 SER A O 20
ATOM 28072 N N . LEU A 1 28 ? 3.292 -11.411 2.149 1.00 0.00 21 LEU A N 20
ATOM 28073 C CA . LEU A 1 28 ? 3.768 -10.742 0.943 1.00 0.00 21 LEU A CA 20
ATOM 28074 C C . LEU A 1 28 ? 5.045 -9.956 1.223 1.00 0.00 21 LEU A C 20
ATOM 28075 O O . LEU A 1 28 ? 5.585 -10.002 2.329 1.00 0.00 21 LEU A O 20
ATOM 28091 N N . THR A 1 29 ? 5.522 -9.232 0.215 1.00 0.00 22 THR A N 20
ATOM 28092 C CA . THR A 1 29 ? 6.734 -8.435 0.353 1.00 0.00 22 THR A CA 20
ATOM 28093 C C . THR A 1 29 ? 6.510 -7.006 -0.127 1.00 0.00 22 THR A C 20
ATOM 28094 O O . THR A 1 29 ? 5.582 -6.735 -0.888 1.00 0.00 22 THR A O 20
ATOM 28105 N N . ASN A 1 30 ? 7.366 -6.095 0.323 1.00 0.00 23 ASN A N 20
ATOM 28106 C CA . ASN A 1 30 ? 7.261 -4.692 -0.061 1.00 0.00 23 ASN A CA 20
ATOM 28107 C C . ASN A 1 30 ? 6.758 -4.557 -1.495 1.00 0.00 23 ASN A C 20
ATOM 28108 O O . ASN A 1 30 ? 5.804 -3.827 -1.762 1.00 0.00 23 ASN A O 20
ATOM 28119 N N . ASN A 1 31 ? 7.407 -5.266 -2.413 1.00 0.00 24 ASN A N 20
ATOM 28120 C CA . ASN A 1 31 ? 7.025 -5.225 -3.820 1.00 0.00 24 ASN A CA 20
ATOM 28121 C C . ASN A 1 31 ? 5.536 -5.513 -3.988 1.00 0.00 24 ASN A C 20
ATOM 28122 O O . ASN A 1 31 ? 4.813 -4.745 -4.622 1.00 0.00 24 ASN A O 20
ATOM 28133 N N . ASP A 1 32 ? 5.086 -6.624 -3.417 1.00 0.00 25 ASP A N 20
ATOM 28134 C CA . ASP A 1 32 ? 3.683 -7.014 -3.501 1.00 0.00 25 ASP A CA 20
ATOM 28135 C C . ASP A 1 32 ? 2.771 -5.821 -3.229 1.00 0.00 25 ASP A C 20
ATOM 28136 O O . ASP A 1 32 ? 2.089 -5.330 -4.129 1.00 0.00 25 ASP A O 20
ATOM 28145 N N . LEU A 1 33 ? 2.763 -5.362 -1.983 1.00 0.00 26 LEU A N 20
ATOM 28146 C CA . LEU A 1 33 ? 1.934 -4.228 -1.591 1.00 0.00 26 LEU A CA 20
ATOM 28147 C C . LEU A 1 33 ? 1.973 -3.132 -2.651 1.00 0.00 26 LEU A C 20
ATOM 28148 O O . LEU A 1 33 ? 0.942 -2.759 -3.212 1.00 0.00 26 LEU A O 20
ATOM 28164 N N . TYR A 1 34 ? 3.169 -2.622 -2.923 1.00 0.00 27 TYR A N 20
ATOM 28165 C CA . TYR A 1 34 ? 3.343 -1.569 -3.916 1.00 0.00 27 TYR A CA 20
ATOM 28166 C C . TYR A 1 34 ? 2.348 -1.730 -5.062 1.00 0.00 27 TYR A C 20
ATOM 28167 O O . TYR A 1 34 ? 1.631 -0.793 -5.412 1.00 0.00 27 TYR A O 20
ATOM 28185 N N . ARG A 1 35 ? 2.312 -2.926 -5.640 1.00 0.00 28 ARG A N 20
ATOM 28186 C CA . ARG A 1 35 ? 1.406 -3.212 -6.746 1.00 0.00 28 ARG A CA 20
ATOM 28187 C C . ARG A 1 35 ? -0.035 -3.322 -6.255 1.00 0.00 28 ARG A C 20
ATOM 28188 O O . ARG A 1 35 ? -0.921 -2.617 -6.739 1.00 0.00 28 ARG A O 20
ATOM 28209 N N . ILE A 1 36 ? -0.260 -4.209 -5.292 1.00 0.00 29 ILE A N 20
ATOM 28210 C CA . ILE A 1 36 ? -1.592 -4.410 -4.736 1.00 0.00 29 ILE A CA 20
ATOM 28211 C C . ILE A 1 36 ? -2.304 -3.079 -4.520 1.00 0.00 29 ILE A C 20
ATOM 28212 O O . ILE A 1 36 ? -3.532 -3.004 -4.574 1.00 0.00 29 ILE A O 20
ATOM 28228 N N . PHE A 1 37 ? -1.526 -2.030 -4.278 1.00 0.00 30 PHE A N 20
ATOM 28229 C CA . PHE A 1 37 ? -2.082 -0.701 -4.055 1.00 0.00 30 PHE A CA 20
ATOM 28230 C C . PHE A 1 37 ? -2.023 0.134 -5.331 1.00 0.00 30 PHE A C 20
ATOM 28231 O O . PHE A 1 37 ? -2.809 1.063 -5.514 1.00 0.00 30 PHE A O 20
ATOM 28248 N N . SER A 1 38 ? -1.085 -0.204 -6.209 1.00 0.00 31 SER A N 20
ATOM 28249 C CA . SER A 1 38 ? -0.919 0.517 -7.466 1.00 0.00 31 SER A CA 20
ATOM 28250 C C . SER A 1 38 ? -2.230 0.558 -8.245 1.00 0.00 31 SER A C 20
ATOM 28251 O O . SER A 1 38 ? -2.585 1.580 -8.834 1.00 0.00 31 SER A O 20
ATOM 28259 N N . LYS A 1 39 ? -2.947 -0.560 -8.244 1.00 0.00 32 LYS A N 20
ATOM 28260 C CA . LYS A 1 39 ? -4.221 -0.654 -8.948 1.00 0.00 32 LYS A CA 20
ATOM 28261 C C . LYS A 1 39 ? -5.074 0.584 -8.697 1.00 0.00 32 LYS A C 20
ATOM 28262 O O . LYS A 1 39 ? -5.922 0.942 -9.515 1.00 0.00 32 LYS A O 20
ATOM 28281 N N . TYR A 1 40 ? -4.844 1.235 -7.562 1.00 0.00 33 TYR A N 20
ATOM 28282 C CA . TYR A 1 40 ? -5.593 2.433 -7.203 1.00 0.00 33 TYR A CA 20
ATOM 28283 C C . TYR A 1 40 ? -4.786 3.692 -7.508 1.00 0.00 33 TYR A C 20
ATOM 28284 O O . TYR A 1 40 ? -5.184 4.513 -8.333 1.00 0.00 33 TYR A O 20
ATOM 28302 N N . GLY A 1 41 ? -3.649 3.836 -6.834 1.00 0.00 34 GLY A N 20
ATOM 28303 C CA . GLY A 1 41 ? -2.803 4.996 -7.046 1.00 0.00 34 GLY A CA 20
ATOM 28304 C C . GLY A 1 41 ? -1.330 4.640 -7.080 1.00 0.00 34 GLY A C 20
ATOM 28305 O O . GLY A 1 41 ? -0.879 3.759 -6.348 1.00 0.00 34 GLY A O 20
ATOM 28309 N N . LYS A 1 42 ? -0.577 5.325 -7.934 1.00 0.00 35 LYS A N 20
ATOM 28310 C CA . LYS A 1 42 ? 0.854 5.078 -8.062 1.00 0.00 35 LYS A CA 20
ATOM 28311 C C . LYS A 1 42 ? 1.545 5.166 -6.706 1.00 0.00 35 LYS A C 20
ATOM 28312 O O . LYS A 1 42 ? 1.331 6.114 -5.949 1.00 0.00 35 LYS A O 20
ATOM 28331 N N . VAL A 1 43 ? 2.377 4.174 -6.404 1.00 0.00 36 VAL A N 20
ATOM 28332 C CA . VAL A 1 43 ? 3.102 4.142 -5.139 1.00 0.00 36 VAL A CA 20
ATOM 28333 C C . VAL A 1 43 ? 4.539 4.617 -5.318 1.00 0.00 36 VAL A C 20
ATOM 28334 O O . VAL A 1 43 ? 5.205 4.264 -6.291 1.00 0.00 36 VAL A O 20
ATOM 28347 N N . VAL A 1 44 ? 5.013 5.420 -4.370 1.00 0.00 37 VAL A N 20
ATOM 28348 C CA . VAL A 1 44 ? 6.373 5.942 -4.421 1.00 0.00 37 VAL A CA 20
ATOM 28349 C C . VAL A 1 44 ? 7.263 5.261 -3.387 1.00 0.00 37 VAL A C 20
ATOM 28350 O O . VAL A 1 44 ? 8.394 4.875 -3.683 1.00 0.00 37 VAL A O 20
ATOM 28363 N N . LYS A 1 45 ? 6.745 5.117 -2.172 1.00 0.00 38 LYS A N 20
ATOM 28364 C CA . LYS A 1 45 ? 7.490 4.480 -1.093 1.00 0.00 38 LYS A CA 20
ATOM 28365 C C . LYS A 1 45 ? 6.564 3.656 -0.205 1.00 0.00 38 LYS A C 20
ATOM 28366 O O . LYS A 1 45 ? 5.488 4.113 0.182 1.00 0.00 38 LYS A O 20
ATOM 28385 N N . VAL A 1 46 ? 6.989 2.438 0.117 1.00 0.00 39 VAL A N 20
ATOM 28386 C CA . VAL A 1 46 ? 6.199 1.551 0.963 1.00 0.00 39 VAL A CA 20
ATOM 28387 C C . VAL A 1 46 ? 6.661 1.619 2.414 1.00 0.00 39 VAL A C 20
ATOM 28388 O O . VAL A 1 46 ? 7.839 1.845 2.693 1.00 0.00 39 VAL A O 20
ATOM 28401 N N . THR A 1 47 ? 5.725 1.422 3.337 1.00 0.00 40 THR A N 20
ATOM 28402 C CA . THR A 1 47 ? 6.034 1.462 4.761 1.00 0.00 40 THR A CA 20
ATOM 28403 C C . THR A 1 47 ? 5.311 0.350 5.512 1.00 0.00 40 THR A C 20
ATOM 28404 O O . THR A 1 47 ? 4.155 0.041 5.220 1.00 0.00 40 THR A O 20
ATOM 28415 N N . ILE A 1 48 ? 5.998 -0.248 6.480 1.00 0.00 41 ILE A N 20
ATOM 28416 C CA . ILE A 1 48 ? 5.419 -1.324 7.274 1.00 0.00 41 ILE A CA 20
ATOM 28417 C C . ILE A 1 48 ? 5.767 -1.167 8.750 1.00 0.00 41 ILE A C 20
ATOM 28418 O O . ILE A 1 48 ? 6.901 -0.842 9.099 1.00 0.00 41 ILE A O 20
ATOM 28434 N N . MET A 1 49 ? 4.783 -1.401 9.613 1.00 0.00 42 MET A N 20
ATOM 28435 C CA . MET A 1 49 ? 4.987 -1.288 11.052 1.00 0.00 42 MET A CA 20
ATOM 28436 C C . MET A 1 49 ? 5.740 -2.499 11.592 1.00 0.00 42 MET A C 20
ATOM 28437 O O . MET A 1 49 ? 5.951 -3.481 10.878 1.00 0.00 42 MET A O 20
ATOM 28451 N N . LYS A 1 50 ? 6.145 -2.425 12.855 1.00 0.00 43 LYS A N 20
ATOM 28452 C CA . LYS A 1 50 ? 6.874 -3.515 13.491 1.00 0.00 43 LYS A CA 20
ATOM 28453 C C . LYS A 1 50 ? 6.856 -3.370 15.009 1.00 0.00 43 LYS A C 20
ATOM 28454 O O . LYS A 1 50 ? 7.417 -2.422 15.558 1.00 0.00 43 LYS A O 20
ATOM 28473 N N . ASP A 1 51 ? 6.208 -4.315 15.681 1.00 0.00 44 ASP A N 20
ATOM 28474 C CA . ASP A 1 51 ? 6.119 -4.293 17.137 1.00 0.00 44 ASP A CA 20
ATOM 28475 C C . ASP A 1 51 ? 7.504 -4.170 17.765 1.00 0.00 44 ASP A C 20
ATOM 28476 O O . ASP A 1 51 ? 8.519 -4.206 17.068 1.00 0.00 44 ASP A O 20
ATOM 28485 N N . LYS A 1 52 ? 7.538 -4.022 19.085 1.00 0.00 45 LYS A N 20
ATOM 28486 C CA . LYS A 1 52 ? 8.798 -3.893 19.808 1.00 0.00 45 LYS A CA 20
ATOM 28487 C C . LYS A 1 52 ? 9.252 -5.243 20.354 1.00 0.00 45 LYS A C 20
ATOM 28488 O O . LYS A 1 52 ? 10.319 -5.742 19.994 1.00 0.00 45 LYS A O 20
ATOM 28507 N N . ASP A 1 53 ? 8.436 -5.829 21.223 1.00 0.00 46 ASP A N 20
ATOM 28508 C CA . ASP A 1 53 ? 8.754 -7.123 21.817 1.00 0.00 46 ASP A CA 20
ATOM 28509 C C . ASP A 1 53 ? 8.814 -8.211 20.749 1.00 0.00 46 ASP A C 20
ATOM 28510 O O . ASP A 1 53 ? 9.884 -8.739 20.444 1.00 0.00 46 ASP A O 20
ATOM 28519 N N . THR A 1 54 ? 7.658 -8.543 20.184 1.00 0.00 47 THR A N 20
ATOM 28520 C CA . THR A 1 54 ? 7.578 -9.569 19.152 1.00 0.00 47 THR A CA 20
ATOM 28521 C C . THR A 1 54 ? 8.349 -9.155 17.904 1.00 0.00 47 THR A C 20
ATOM 28522 O O . THR A 1 54 ? 9.008 -9.979 17.269 1.00 0.00 47 THR A O 20
ATOM 28533 N N . ARG A 1 55 ? 8.264 -7.875 17.559 1.00 0.00 48 ARG A N 20
ATOM 28534 C CA . ARG A 1 55 ? 8.954 -7.352 16.386 1.00 0.00 48 ARG A CA 20
ATOM 28535 C C . ARG A 1 55 ? 8.319 -7.879 15.102 1.00 0.00 48 ARG A C 20
ATOM 28536 O O . ARG A 1 55 ? 9.017 -8.300 14.179 1.00 0.00 48 ARG A O 20
ATOM 28557 N N . LYS A 1 56 ? 6.992 -7.854 15.051 1.00 0.00 49 LYS A N 20
ATOM 28558 C CA . LYS A 1 56 ? 6.261 -8.328 13.881 1.00 0.00 49 LYS A CA 20
ATOM 28559 C C . LYS A 1 56 ? 5.431 -7.205 13.267 1.00 0.00 49 LYS A C 20
ATOM 28560 O O . LYS A 1 56 ? 4.992 -6.291 13.964 1.00 0.00 49 LYS A O 20
ATOM 28579 N N . SER A 1 57 ? 5.219 -7.282 11.957 1.00 0.00 50 SER A N 20
ATOM 28580 C CA . SER A 1 57 ? 4.443 -6.271 11.248 1.00 0.00 50 SER A CA 20
ATOM 28581 C C . SER A 1 57 ? 2.997 -6.255 11.736 1.00 0.00 50 SER A C 20
ATOM 28582 O O . SER A 1 57 ? 2.383 -5.195 11.859 1.00 0.00 50 SER A O 20
ATOM 28590 N N . LYS A 1 58 ? 2.459 -7.438 12.011 1.00 0.00 51 LYS A N 20
ATOM 28591 C CA . LYS A 1 58 ? 1.087 -7.563 12.486 1.00 0.00 51 LYS A CA 20
ATOM 28592 C C . LYS A 1 58 ? 0.100 -7.059 11.439 1.00 0.00 51 LYS A C 20
ATOM 28593 O O . LYS A 1 58 ? -1.014 -6.650 11.766 1.00 0.00 51 LYS A O 20
ATOM 28612 N N . GLY A 1 59 ? 0.515 -7.091 10.176 1.00 0.00 52 GLY A N 20
ATOM 28613 C CA . GLY A 1 59 ? -0.345 -6.635 9.100 1.00 0.00 52 GLY A CA 20
ATOM 28614 C C . GLY A 1 59 ? -0.353 -5.126 8.964 1.00 0.00 52 GLY A C 20
ATOM 28615 O O . GLY A 1 59 ? -0.407 -4.595 7.854 1.00 0.00 52 GLY A O 20
ATOM 28619 N N . VAL A 1 60 ? -0.300 -4.431 10.095 1.00 0.00 53 VAL A N 20
ATOM 28620 C CA . VAL A 1 60 ? -0.302 -2.973 10.098 1.00 0.00 53 VAL A CA 20
ATOM 28621 C C . VAL A 1 60 ? 0.824 -2.420 9.232 1.00 0.00 53 VAL A C 20
ATOM 28622 O O . VAL A 1 60 ? 2.003 -2.621 9.525 1.00 0.00 53 VAL A O 20
ATOM 28635 N N . ALA A 1 61 ? 0.454 -1.722 8.163 1.00 0.00 54 ALA A N 20
ATOM 28636 C CA . ALA A 1 61 ? 1.433 -1.138 7.255 1.00 0.00 54 ALA A CA 20
ATOM 28637 C C . ALA A 1 61 ? 0.922 0.174 6.667 1.00 0.00 54 ALA A C 20
ATOM 28638 O O . ALA A 1 61 ? -0.282 0.430 6.648 1.00 0.00 54 ALA A O 20
ATOM 28645 N N . PHE A 1 62 ? 1.845 1.002 6.190 1.00 0.00 55 PHE A N 20
ATOM 28646 C CA . PHE A 1 62 ? 1.488 2.288 5.604 1.00 0.00 55 PHE A CA 20
ATOM 28647 C C . PHE A 1 62 ? 1.984 2.386 4.164 1.00 0.00 55 PHE A C 20
ATOM 28648 O O . PHE A 1 62 ? 3.130 2.047 3.867 1.00 0.00 55 PHE A O 20
ATOM 28665 N N . ILE A 1 63 ? 1.113 2.850 3.275 1.0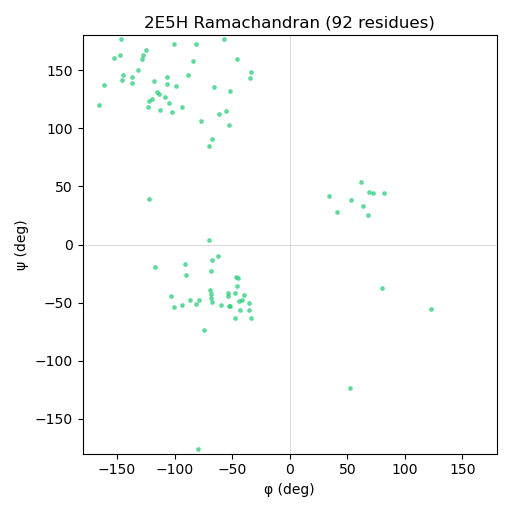0 0.00 56 ILE A N 20
ATOM 28666 C CA . ILE A 1 63 ? 1.461 2.993 1.867 1.00 0.00 56 ILE A CA 20
ATOM 28667 C C . ILE A 1 63 ? 1.499 4.461 1.456 1.00 0.00 56 ILE A C 20
ATOM 28668 O O . ILE A 1 63 ? 0.519 5.188 1.618 1.00 0.00 56 ILE A O 20
ATOM 28684 N N . LEU A 1 64 ? 2.637 4.890 0.921 1.00 0.00 57 LEU A N 20
ATOM 28685 C CA . LEU A 1 64 ? 2.803 6.272 0.484 1.00 0.00 57 LEU A CA 20
ATOM 28686 C C . LEU A 1 64 ? 2.445 6.424 -0.991 1.00 0.00 57 LEU A C 20
ATOM 28687 O O . LEU A 1 64 ? 3.049 5.788 -1.856 1.00 0.00 57 LEU A O 20
ATOM 28703 N N . PHE A 1 65 ? 1.460 7.271 -1.272 1.00 0.00 58 PHE A N 20
ATOM 28704 C CA . PHE A 1 65 ? 1.022 7.507 -2.642 1.00 0.00 58 PHE A CA 20
ATOM 28705 C C . PHE A 1 65 ? 1.558 8.837 -3.163 1.00 0.00 58 PHE A C 20
ATOM 28706 O O . PHE A 1 65 ? 1.883 9.736 -2.386 1.00 0.00 58 PHE A O 20
ATOM 28723 N N . LEU A 1 66 ? 1.649 8.956 -4.483 1.00 0.00 59 LEU A N 20
ATOM 28724 C CA . LEU A 1 66 ? 2.147 10.176 -5.109 1.00 0.00 59 LEU A CA 20
ATOM 28725 C C . LEU A 1 66 ? 1.182 11.336 -4.884 1.00 0.00 59 LEU A C 20
ATOM 28726 O O . LEU A 1 66 ? 1.598 12.446 -4.550 1.00 0.00 59 LEU A O 20
ATOM 28742 N N . ASP A 1 67 ? -0.107 11.070 -5.066 1.00 0.00 60 ASP A N 20
ATOM 28743 C CA . ASP A 1 67 ? -1.131 12.091 -4.879 1.00 0.00 60 ASP A CA 20
ATOM 28744 C C . ASP A 1 67 ? -2.108 11.686 -3.779 1.00 0.00 60 ASP A C 20
ATOM 28745 O O . ASP A 1 67 ? -2.463 10.514 -3.650 1.00 0.00 60 ASP A O 20
ATOM 28754 N N . LYS A 1 68 ? -2.539 12.663 -2.988 1.00 0.00 61 LYS A N 20
ATOM 28755 C CA . LYS A 1 68 ? -3.475 12.410 -1.899 1.00 0.00 61 LYS A CA 20
ATOM 28756 C C . LYS A 1 68 ? -4.813 11.912 -2.436 1.00 0.00 61 LYS A C 20
ATOM 28757 O O . LYS A 1 68 ? -5.381 10.950 -1.919 1.00 0.00 61 LYS A O 20
ATOM 28776 N N . ASP A 1 69 ? -5.309 12.571 -3.477 1.00 0.00 62 ASP A N 20
ATOM 28777 C CA . ASP A 1 69 ? -6.580 12.194 -4.086 1.00 0.00 62 ASP A CA 20
ATOM 28778 C C . ASP A 1 69 ? -6.626 10.694 -4.361 1.00 0.00 62 ASP A C 20
ATOM 28779 O O . ASP A 1 69 ? -7.559 10.006 -3.947 1.00 0.00 62 ASP A O 20
ATOM 28788 N N . SER A 1 70 ? -5.614 10.195 -5.063 1.00 0.00 63 SER A N 20
ATOM 28789 C CA . SER A 1 70 ? -5.541 8.777 -5.398 1.00 0.00 63 SER A CA 20
ATOM 28790 C C . SER A 1 70 ? -5.748 7.915 -4.156 1.00 0.00 63 SER A C 20
ATOM 28791 O O . SER A 1 70 ? -6.547 6.979 -4.164 1.00 0.00 63 SER A O 20
ATOM 28799 N N . ALA A 1 71 ? -5.022 8.238 -3.091 1.00 0.00 64 ALA A N 20
ATOM 28800 C CA . ALA A 1 71 ? -5.126 7.495 -1.842 1.00 0.00 64 ALA A CA 20
ATOM 28801 C C . ALA A 1 71 ? -6.583 7.313 -1.431 1.00 0.00 64 ALA A C 20
ATOM 28802 O O . ALA A 1 71 ? -7.071 6.189 -1.322 1.00 0.00 64 ALA A O 20
ATOM 28809 N N . GLN A 1 72 ? -7.272 8.427 -1.203 1.00 0.00 65 GLN A N 20
ATOM 28810 C CA . GLN A 1 72 ? -8.674 8.389 -0.803 1.00 0.00 65 GLN A CA 20
ATOM 28811 C C . GLN A 1 72 ? -9.397 7.219 -1.461 1.00 0.00 65 GLN A C 20
ATOM 28812 O O . GLN A 1 72 ? -10.001 6.389 -0.783 1.00 0.00 65 GLN A O 20
ATOM 28826 N N . ASN A 1 73 ? -9.330 7.159 -2.788 1.00 0.00 66 ASN A N 20
ATOM 28827 C CA . ASN A 1 73 ? -9.980 6.090 -3.538 1.00 0.00 66 ASN A CA 20
ATOM 28828 C C . ASN A 1 73 ? -9.711 4.733 -2.895 1.00 0.00 66 ASN A C 20
ATOM 28829 O O . ASN A 1 73 ? -10.637 4.038 -2.477 1.00 0.00 66 ASN A O 20
ATOM 28840 N N . CYS A 1 74 ? -8.437 4.363 -2.819 1.00 0.00 67 CYS A N 20
ATOM 28841 C CA . CYS A 1 74 ? -8.045 3.089 -2.227 1.00 0.00 67 CYS A CA 20
ATOM 28842 C C . CYS A 1 74 ? -8.510 2.997 -0.777 1.00 0.00 67 CYS A C 20
ATOM 28843 O O . CYS A 1 74 ? -8.979 1.950 -0.328 1.00 0.00 67 CYS A O 20
ATOM 28851 N N . THR A 1 75 ? -8.376 4.100 -0.047 1.00 0.00 68 THR A N 20
ATOM 28852 C CA . THR A 1 75 ? -8.779 4.143 1.353 1.00 0.00 68 THR A CA 20
ATOM 28853 C C . THR A 1 75 ? -10.250 3.777 1.513 1.00 0.00 68 THR A C 20
ATOM 28854 O O . THR A 1 75 ? -10.722 3.535 2.624 1.00 0.00 68 THR A O 20
ATOM 28865 N N . ARG A 1 76 ? -10.970 3.738 0.397 1.00 0.00 69 ARG A N 20
ATOM 28866 C CA . ARG A 1 76 ? -12.389 3.402 0.414 1.00 0.00 69 ARG A CA 20
ATOM 28867 C C . ARG A 1 76 ? -12.646 2.093 -0.327 1.00 0.00 69 ARG A C 20
ATOM 28868 O O . ARG A 1 76 ? -13.637 1.409 -0.073 1.00 0.00 69 ARG A O 20
ATOM 28889 N N . ALA A 1 77 ? -11.747 1.751 -1.244 1.00 0.00 70 ALA A N 20
ATOM 28890 C CA . ALA A 1 77 ? -11.876 0.525 -2.021 1.00 0.00 70 ALA A CA 20
ATOM 28891 C C . ALA A 1 77 ? -11.575 -0.701 -1.165 1.00 0.00 70 ALA A C 20
ATOM 28892 O O . ALA A 1 77 ? -12.320 -1.681 -1.184 1.00 0.00 70 ALA A O 20
ATOM 28899 N N . ILE A 1 78 ? -10.479 -0.639 -0.416 1.00 0.00 71 ILE A N 20
ATOM 28900 C CA . ILE A 1 78 ? -10.080 -1.744 0.447 1.00 0.00 71 ILE A CA 20
ATOM 28901 C C . ILE A 1 78 ? -10.708 -1.615 1.831 1.00 0.00 71 ILE A C 20
ATOM 28902 O O . ILE A 1 78 ? -10.915 -2.610 2.524 1.00 0.00 71 ILE A O 20
ATOM 28918 N N . ASN A 1 79 ? -11.011 -0.383 2.225 1.00 0.00 72 ASN A N 20
ATOM 28919 C CA . ASN A 1 79 ? -11.618 -0.123 3.526 1.00 0.00 72 ASN A CA 20
ATOM 28920 C C . ASN A 1 79 ? -12.963 -0.832 3.650 1.00 0.00 72 ASN A C 20
ATOM 28921 O O . ASN A 1 79 ? -13.772 -0.816 2.723 1.00 0.00 72 ASN A O 20
ATOM 28932 N N . ASN A 1 80 ? -13.195 -1.452 4.802 1.00 0.00 73 ASN A N 20
ATOM 28933 C CA . ASN A 1 80 ? -14.443 -2.166 5.048 1.00 0.00 73 ASN A CA 20
ATOM 28934 C C . ASN A 1 80 ? -14.617 -3.314 4.057 1.00 0.00 73 ASN A C 20
ATOM 28935 O O . ASN A 1 80 ? -15.714 -3.552 3.553 1.00 0.00 73 ASN A O 20
ATOM 28946 N N . LYS A 1 81 ? -13.527 -4.022 3.784 1.00 0.00 74 LYS A N 20
ATOM 28947 C CA . LYS A 1 81 ? -13.557 -5.146 2.856 1.00 0.00 74 LYS A CA 20
ATOM 28948 C C . LYS A 1 81 ? -12.663 -6.281 3.346 1.00 0.00 74 LYS A C 20
ATOM 28949 O O . LYS A 1 81 ? -11.810 -6.081 4.210 1.00 0.00 74 LYS A O 20
ATOM 28968 N N . GLN A 1 82 ? -12.864 -7.470 2.787 1.00 0.00 75 GLN A N 20
ATOM 28969 C CA . GLN A 1 82 ? -12.075 -8.636 3.168 1.00 0.00 75 GLN A CA 20
ATOM 28970 C C . GLN A 1 82 ? -11.082 -9.003 2.070 1.00 0.00 75 GLN A C 20
ATOM 28971 O O . GLN A 1 82 ? -11.470 -9.289 0.937 1.00 0.00 75 GLN A O 20
ATOM 28985 N N . LEU A 1 83 ? -9.798 -8.992 2.413 1.00 0.00 76 LEU A N 20
ATOM 28986 C CA . LEU A 1 83 ? -8.748 -9.323 1.457 1.00 0.00 76 LEU A CA 20
ATOM 28987 C C . LEU A 1 83 ? -7.849 -10.431 1.997 1.00 0.00 76 LEU A C 20
ATOM 28988 O O . LEU A 1 83 ? -7.398 -10.375 3.142 1.00 0.00 76 LEU A O 20
ATOM 29004 N N . PHE A 1 84 ? -7.591 -11.435 1.166 1.00 0.00 77 PHE A N 20
ATOM 29005 C CA . PHE A 1 84 ? -6.745 -12.555 1.560 1.00 0.00 77 PHE A CA 20
ATOM 29006 C C . PHE A 1 84 ? -7.265 -13.207 2.838 1.00 0.00 77 PHE A C 20
ATOM 29007 O O . PHE A 1 84 ? -6.489 -13.679 3.667 1.00 0.00 77 PHE A O 20
ATOM 29024 N N . GLY A 1 85 ? -8.586 -13.228 2.989 1.00 0.00 78 GLY A N 20
ATOM 29025 C CA . GLY A 1 85 ? -9.188 -13.823 4.168 1.00 0.00 78 GLY A CA 20
ATOM 29026 C C . GLY A 1 85 ? -8.838 -13.074 5.438 1.00 0.00 78 GLY A C 20
ATOM 29027 O O . GLY A 1 85 ? -8.354 -13.666 6.403 1.00 0.00 78 GLY A O 20
ATOM 29031 N N . ARG A 1 86 ? -9.082 -11.767 5.439 1.00 0.00 79 ARG A N 20
ATOM 29032 C CA . ARG A 1 86 ? -8.787 -10.936 6.600 1.00 0.00 79 ARG A CA 20
ATOM 29033 C C . ARG A 1 86 ? -9.299 -9.513 6.394 1.00 0.00 79 ARG A C 20
ATOM 29034 O O . ARG A 1 86 ? -8.811 -8.786 5.529 1.00 0.00 79 ARG A O 20
ATOM 29055 N N . VAL A 1 87 ? -10.287 -9.124 7.194 1.00 0.00 80 VAL A N 20
ATOM 29056 C CA . VAL A 1 87 ? -10.865 -7.789 7.100 1.00 0.00 80 VAL A CA 20
ATOM 29057 C C . VAL A 1 87 ? -9.787 -6.715 7.200 1.00 0.00 80 VAL A C 20
ATOM 29058 O O . VAL A 1 87 ? -9.207 -6.501 8.264 1.00 0.00 80 VAL A O 20
ATOM 29071 N N . ILE A 1 88 ? -9.525 -6.042 6.084 1.00 0.00 81 ILE A N 20
ATOM 29072 C CA . ILE A 1 88 ? -8.518 -4.989 6.046 1.00 0.00 81 ILE A CA 20
ATOM 29073 C C . ILE A 1 88 ? -9.134 -3.629 6.357 1.00 0.00 81 ILE A C 20
ATOM 29074 O O . ILE A 1 88 ? -10.164 -3.258 5.794 1.00 0.00 81 ILE A O 20
ATOM 29090 N N . LYS A 1 89 ? -8.494 -2.888 7.256 1.00 0.00 82 LYS A N 20
ATOM 29091 C CA . LYS A 1 89 ? -8.976 -1.567 7.641 1.00 0.00 82 LYS A CA 20
ATOM 29092 C C . LYS A 1 89 ? -8.142 -0.472 6.984 1.00 0.00 82 LYS A C 20
ATOM 29093 O O . LYS A 1 89 ? -6.924 -0.419 7.154 1.00 0.00 82 LYS A O 20
ATOM 29112 N N . ALA A 1 90 ? -8.806 0.402 6.234 1.00 0.00 83 ALA A N 20
ATOM 29113 C CA . ALA A 1 90 ? -8.127 1.498 5.554 1.00 0.00 83 ALA A CA 20
ATOM 29114 C C . ALA A 1 90 ? -8.618 2.849 6.064 1.00 0.00 83 ALA A C 20
ATOM 29115 O O . ALA A 1 90 ? -9.821 3.076 6.186 1.00 0.00 83 ALA A O 20
ATOM 29122 N N . SER A 1 91 ? -7.679 3.741 6.361 1.00 0.00 84 SER A N 20
ATOM 29123 C CA . SER A 1 91 ? -8.016 5.068 6.862 1.00 0.00 84 SER A CA 20
ATOM 29124 C C . SER A 1 91 ? -6.940 6.081 6.485 1.00 0.00 84 SER A C 20
ATOM 29125 O O . SER A 1 91 ? -5.759 5.745 6.398 1.00 0.00 84 SER A O 20
ATOM 29133 N N . ILE A 1 92 ? -7.357 7.323 6.263 1.00 0.00 85 ILE A N 20
ATOM 29134 C CA . ILE A 1 92 ? -6.429 8.386 5.897 1.00 0.00 85 ILE A CA 20
ATOM 29135 C C . ILE A 1 92 ? -5.535 8.764 7.072 1.00 0.00 85 ILE A C 20
ATOM 29136 O O . ILE A 1 92 ? -6.009 9.270 8.089 1.00 0.00 85 ILE A O 20
ATOM 29152 N N . ALA A 1 93 ? -4.237 8.518 6.925 1.00 0.00 86 ALA A N 20
ATOM 29153 C CA . ALA A 1 93 ? -3.275 8.836 7.972 1.00 0.00 86 ALA A CA 20
ATOM 29154 C C . ALA A 1 93 ? -2.730 10.250 7.806 1.00 0.00 86 ALA A C 20
ATOM 29155 O O . ALA A 1 93 ? -1.683 10.453 7.190 1.00 0.00 86 ALA A O 20
ATOM 29162 N N . ILE A 1 94 ? -3.446 11.224 8.358 1.00 0.00 87 ILE A N 20
ATOM 29163 C CA . ILE A 1 94 ? -3.033 12.619 8.270 1.00 0.00 87 ILE A CA 20
ATOM 29164 C C . ILE A 1 94 ? -2.116 12.995 9.429 1.00 0.00 87 ILE A C 20
ATOM 29165 O O . ILE A 1 94 ? -1.760 12.151 10.253 1.00 0.00 87 ILE A O 20
#

GO terms:
  GO:0005689 U12-type spliceosomal complex (C, IDA)
  GO:0008380 RNA splicing (P, IC)
  GO:0005654 nucleoplasm (C, TAS)
  GO:0005829 cytosol (C, TAS)
  GO:0005515 protein binding (F, IPI)
  GO:0003723 RNA binding (F, HDA)

CATH classification: 3.30.70.330

Radius of gyration: 13.06 Å; Cα contacts (8 Å, |Δi|>4): 178; chains: 1; bounding box: 30×27×44 Å